Protein AF-A2QC57-F1 (afdb_monomer_lite)

Radius of gyration: 51.47 Å; chains: 1; bounding box: 115×108×156 Å

Sequence (1614 aa):
MAGPAPSGRTPSHAQSSLPSLPAHLQSDTHLTAHLASRFHVGLPTARLSSQALISLNTYTTSSRGPDGDKEGSAMGEAEDLAKRAFTRLGARGENQAIVFLHSSGESGSGKTTIRSHLLSSFLSFSSTPLSSKLSYAAFVFDTLTTTKSVTTPTASKAGLFLELQYDGSSSVNPTLIGGKIIDHRLERSRIASVPTGERSFHVLYYLLAGTSAAEKEHLGFDSSIHVSTSGGKLSGASIGHKRWRYLGHPTQLKVGINDADGFQHFKTALRKLEFPRSEIAEFCQILATILHLGQLDFVSGQATTTTAEESGGYSHEGGETVTVVKNKDVLSVIAAFLGLGVEELETSFGYRTKTIRRERVTVMLDPKGARQNADGLARTLYSLLVAYIFEGINQRICAAEDSVANTVSILDFPGFSQASATGSTLDQLLSNAATESLYNFCLQSFFERKAEMLDREEVTVPATSYFDNSDATRGLLKSGNGLLSILDDQTKRGRTDSQFLESVKKRFENKNPAITVGSTGQGTTLISQGARSAFTVKHFAGEVDYPVQGLLEENGDVVSGDLMNLMRSTSSDFVRDLFGQEALQTVTHPQERTAIMQAQVSSKPMRMPSMARRKAGPSRLAFDAPEGDDQDEYDSQAGSMSKSSARRKSTMLANGMQGAAGQFLSSLDIVSKCLNSANLNPYFVFCLKPNDRRIANQFDSKCVRAQVQTFGIAEISQRLRNADFSIFLPFAEFLGLAEIGNVVVGSDKEKSEVVLDEKRWPGNEARVGSTGVFLSERCWADLAKLGERVVPVFPAEGSDEGGDNLLHARAGGYADSKVRLLGPTDQSPGGFIYGEDGKQGYSSSREFDGRSDAGASAFNSGDMFRNLDTREQMLEKGNEKKMEEVDEAPVSGSRKRWMAIVYLLTFYIPDFLIKTFGRMPRKDVRVAWREKLAINLIIWFSCAFAIFFIVAFPGLICPTQHVYSTAELSSHNGKDGHNSFVAIRGIVFNLDKFMPSHYPDIVPEKSLKKYAGTDATGLFPVQVSALCPGKDGSIDPTVLLDYSSTNVSGSATTVSTSDTNWVYHDFRYFTNDSRPDWFQEQMIMLKANYFKGWIGYTPTYMKTLGDKSQYIGSINGRVYDLTTYVAGGRRVQAPVGKSVPANVDRDFMDDLVVELFQRLPGQDLTKYWEDLQISDVMRERMQLCLDNLFFVGHVDTRNSPRCQFARYFILAISIFICLIVVFKFLAALQFSRKNLPENLDKFIICQVPAYTEDEESLRRAIDSMARMRYDDKRKLLVVICDGMIIGQGNDRPTPRIVLDILGVPESVDPEPLSFESLGEGMKQHNMGKIYSGLYEVMGHIVPFLVVVKVGKPSEVARPGNRGKRDSQMVLMRFLNRVHYNLPMSPMELEIYHQIRNIIGVNPTFYEFILQVDADTVVAPDAATRMVSTLLADTRILGVCGETALSNAKTSMVTMIQVYEYYISHNLVKAFESLFGSITCLPGCFTMYRIRSADSGKPLFVSKEIVEAYSEIRVDTLHMKNLLHLGEDRYLTTLLIKHHPKYKTKYISAAKAFTIAPESFAVFLSQRRRWINSTVHNLIELIPLNQLCGFCCFSMRFIVFVDLISTIIQPVTVA

Organism: Aspergillus niger (strain ATCC MYA-4892 / CBS 513.88 / FGSC A1513) (NCBI:txid425011)

InterPro domains:
  IPR001199 Cytochrome b5-like heme/steroid binding domain [PF00173] (966-1029)
  IPR001199 Cytochrome b5-like heme/steroid binding domain [PS50255] (961-1020)
  IPR001199 Cytochrome b5-like heme/steroid binding domain [SM01117] (964-1036)
  IPR001199 Cytochrome b5-like heme/steroid binding domain [SM01117] (1097-1196)
  IPR001609 Myosin head, motor domain-like [PF00063] (81-775)
  IPR001609 Myosin head, motor domain-like [PS51456] (1-788)
  IPR001609 Myosin head, motor domain-like [SM00242] (4-789)
  IPR004835 Chitin synthase [PTHR22914] (943-1613)
  IPR027417 P-loop containing nucleoside triphosphate hydrolase [SSF52540] (26-790)
  IPR029044 Nucleotide-diphospho-sugar transferases [SSF53448] (1244-1609)
  IPR036037 Class XVII myosin, motor domain [cd14879] (26-783)
  IPR036400 Cytochrome b5-like heme/steroid binding domain superfamily [G3DSA:3.10.120.10] (959-1027)
  IPR036400 Cytochrome b5-like heme/steroid binding domain superfamily [SSF55856] (956-1034)
  IPR036961 Kinesin motor domain superfamily [G3DSA:3.40.850.10] (81-416)

Foldseek 3Di:
DDDDDDDDDPDLLNAQALLPDDPVLLDLLSVLVSCLVCLLQQQQKHALALFEIEGAQLLDDQCAGHPGHNPSGLLVVLLSNLQLQQQCCQQVVFFAEEEEAEAELAPDLCSLVSVLSNLLNNLVLQVDLLSQLVLLLSLLQQQLAWWFDLAHRTFGQWKWKKKFFWFRPGSFRTHGQFIATWTFDRPLLLQQFPFANIFRRLNLLLLLQAADPVLCVQLVVPDDQDDDDPDDDPPDPDDDDDDQNRGHDPCVSVPQDNSNVSNVSNLVSCVSLVNDLQVVSLLSNLSSLLSLLSRWFKDWDFDPDDDPPDPDDDDPPDTDTWIFTPCLVSLLSNCLSLLAASVLSRVLLQWFWDQDPNDTDIGGDDRVSSSVLSSLVSSLSSLLSSLVSSVSSRVRGGDDLVSGSYMYIYIDARHQYQDDRRPQLQSNLLSNLLSLLSLQLVCCVLQPPVPVVCVVLVNDFDHFDDDHSVLLNCQAQPDPQHLLNLLQVCLLVVHDLVVSLVVQCVRPPVNGPFKAWDDPDDDDDDDDPQLHGWIWGQGLLGIHTRRSVCNSVLQQQKRGLSVLLSSCLRPDPVSNVSSVDPQKAFDADPVGNSRTHIIHGQSATPDADSLLDPCPDPPDDDDDDDDDDDDDDDDDDDDDDDDCPVVVVVCVVVPDDGTRSRRSSVRSVSVSVSSPDPSYAHRYYYRAHQDSVSDRSHGDSVRRSSRCSSSVVSSSSNSLSRAQFRDWDFLVRLCVLQPDDPPDDDDSQVVNVVSCVVVVDDCRAWDRGNGTITHRSVRVCVSNVSVVSHDDPPDPDDDDDDDDDDDDDDDDDDPPSSRPPDPDDDDDPDPPDDDDDDDDDDDDDDDDDDPPPPPPPPDDDDDSCPPPDRSVRSNVSSCCVVVPDPPPDDDDPVNVVLLVLLCVQCVVPDPVCCVPVVVDVDPVSSSVVSSVVSLVVVLVVLQVVVCCLVPVLLCVLPPDALAAAQLRQLQQLPPPPHFFWAAALFFIWRQVQCLVVDPPPPDDSVNSSNRGSEHANLLAFAQLQLQFLFQVRGADLQKGFPDDPPDDPSHRHYPDNPPPNSVVNDQGQQDPRHDRCVVVVVVVVRCVRTTRHGYADELVNQVVCVVVVWLWEDAPQWIFGCRSVVVPSIGGHHHDPDDDDPDHDRRRADPLVSVLSNVDGSYHCHVVLVVDPDDPVSSVSNVSSRVRPTTRTGYDCCVPPSSVCSVVVVVVVVVVVVVVVVVLVVLLPDDDDDDADDADDAAEEEEEEAEADDLVLLLQAVLLQLLAPHDQLRYEYEYEYQEQDHHVVGPGGPVVSNCVSQVPDPVDDADWFWDAFLAPDPQRIWTWDKDWDWGDDPRGTHIYIYIHIYADPPDDPRHRHDDPLRSVLVVLVLLLCLLVVHDDGRVSVVVQCCVCPVSPDHPLRHFKYKFAYSNKRWDRSQVSVVVVVCVVDLLAFKEFEQEAAPCCPVAPLSVVVRVVSCCVASRQQSNLQVLLQRLFHDRRTMMGTQARPVPRHGQLSDPQLSVVLSDNDQPDLLSCLCNPLNSRSNSSLSSCQVSVSGGYHYDHVTYMYGHDDRDPVVVVVNVVSVLSSLLSSLVSVLPRPRRDDDPPDGVSVVSVVVNSCSSNVVSVVD

Secondary structure (DSSP, 8-state):
-----------GGG--BSTTS-GGG-SHHHHHHHHHHHHHTT--EEESSSSEEEEE--SS-TT--GGG-STTSHHHHHHHHHHHHHHHHHHH--EEEEEEE---SSS-SSHHHHHHHHHHHHHHHH--HHHHHHHHHHHHHHHHHEE--SS-S-EE-SEEEEEEEEE-S-SSS-EEEEEEEEEE---THHHH-PPTT--SBHHHHHHHHH--HHHHHHTT-SS------SS-------------GGG-SGGGGGSS--HHHHHHHHHHHHHHTT--HHHHHHHHHHHHHHHHHTT--EEEEE-----TT------SS---EEEEES-HHHHHHHHHHHT--HHHHHHHHHEEEEEETTEEEEEEPPHHHHHHHHHHHHHHHHHHHHHHHHHHHHHHHPPPGGG--EEEEEEEPPP--SS-SSS-HHHHHHHHHHHHHHHHHHHIIIIIHHHHHHHHTT-----------HHHHHHHH-TTTSHHHHHHHHHHTT--HHHHHHHHHHHHTTT-TTEEE--S----S---GGGGSEEEEEETTEEEEEE-TTHHHHHH-EEEHHHHHHHHH-S-HHHHHHHTSTTEEEEE-SS-TT-EEEEEE--S-SS--GGG--------------------------------TTTTTTGGGT-PPPPHHHHHHHHHHHHHHHHT-TTEEEEEEEEE-S-TT--TT---HHHHHHHHHHTTHHHHHHHHHH----EEEEHHHHHHHHT--TT--S-HHHHHHHHHHHHT--TTTEEE-SSEEEE-HHHHHHHTTHHHHS--------------------------TT-S----S---S---S-------------------SSSS--SS---TTTTSPPHHHHHHHHHHTTT-----PPPPHHHHHHHHHHHHHTTTS-HHHHHHTS---SHHHHHHHHHHHHHHHHHHHHHHHHHIIIIIHHHHHS----EE-HHHHHH-BS-TT--BEEEETTEEEEHHHHGGG-SSTTS-HHHHGGGTTEE-GGG----HHHH---SSS---TTEEE-------SS--EEPPTT-GGGGGG---TTSSS--TTHHHHHHHHHHHHHEEEEEEE-HHHHHHHHHTT--EEEETTEEEE-HHHHTT-EEE---TT-PPPTT-----S-HHHHHHHHHSTTSB-HHHHHT----HHHHHHHHHHIIIIIEEEEE--TTSHHHHHHHHHHHHHHHHHHHHHHHHHHHH-------PPPPP--EEEEEEEESS--HHHHHHHHHHHHTSSS-GGGEEEEEEE-SS-PPTT-SS-HHHHHHHHHT--TT--PPPEEEE-S-SGGGGEEEEEEEEEEEEETTEEEEEEEEEE---TT--SSTT---HHHHHHHHHHHHHHHHHT----HHHHHHHHIIIIIS---GGGEEEEEEE-TT-EEPTTHHHHHHHHHHH-TTEEEEEEEEEETTTTS-HHHHHHHHHHHIIIIIIIHHHHHTT--S---TTEEEEESB-TTT--BSTT-HHHHHHHT-----SHHHHHHHTS-HHHHHHHHHHHH-TTSEEEEEEEEEEEE----SHHHHHHHHHHHHHHHHHHHHHHTT-TT---BTTB-HHHHHHHHHHHHHHHHHHH-

pLDDT: mean 77.98, std 17.78, range [22.27, 94.62]

Structure (mmCIF, N/CA/C/O backbone):
data_AF-A2QC57-F1
#
_entry.id   AF-A2QC57-F1
#
loop_
_atom_site.group_PDB
_atom_site.id
_atom_site.type_symbol
_atom_site.label_atom_id
_atom_site.label_alt_id
_atom_site.label_comp_id
_atom_site.label_asym_id
_atom_site.label_entity_id
_atom_site.label_seq_id
_atom_site.pdbx_PDB_ins_code
_atom_site.Cartn_x
_atom_site.Cartn_y
_atom_site.Cartn_z
_atom_site.occupancy
_atom_site.B_iso_or_equiv
_atom_site.auth_seq_id
_atom_site.auth_comp_id
_atom_site.auth_asym_id
_atom_site.auth_atom_id
_atom_site.pdbx_PDB_model_num
ATOM 1 N N . MET A 1 1 ? -44.942 3.770 -73.900 1.00 37.25 1 MET A N 1
ATOM 2 C CA . MET A 1 1 ? -46.192 2.985 -73.973 1.00 37.25 1 MET A CA 1
ATOM 3 C C . MET A 1 1 ? -45.823 1.520 -73.914 1.00 37.25 1 MET A C 1
ATOM 5 O O . MET A 1 1 ? -45.104 1.083 -74.798 1.00 37.25 1 MET A O 1
ATOM 9 N N . ALA A 1 2 ? -46.255 0.766 -72.912 1.00 31.58 2 ALA A N 1
ATOM 10 C CA . ALA A 1 2 ? -46.176 -0.686 -73.000 1.00 31.58 2 ALA A CA 1
ATOM 11 C C . ALA A 1 2 ? -47.276 -1.275 -72.124 1.00 31.58 2 ALA A C 1
ATOM 13 O O . ALA A 1 2 ? -47.151 -1.326 -70.903 1.00 31.58 2 ALA A O 1
ATOM 14 N N . GLY A 1 3 ? -48.372 -1.683 -72.771 1.00 33.25 3 GLY A N 1
ATOM 15 C CA . GLY A 1 3 ? -49.241 -2.707 -72.203 1.00 33.25 3 GLY A CA 1
ATOM 16 C C . GLY A 1 3 ? -48.410 -3.948 -71.845 1.00 33.25 3 GLY A C 1
ATOM 17 O O . GLY A 1 3 ? -47.299 -4.107 -72.360 1.00 33.25 3 GLY A O 1
ATOM 18 N N . PRO A 1 4 ? -48.903 -4.799 -70.937 1.00 38.34 4 PRO A N 1
ATOM 19 C CA . PRO A 1 4 ? -48.103 -5.839 -70.308 1.00 38.34 4 PRO A CA 1
ATOM 20 C C . PRO A 1 4 ? -47.541 -6.786 -71.371 1.00 38.34 4 PRO A C 1
ATOM 22 O O . PRO A 1 4 ? -48.281 -7.523 -72.023 1.00 38.34 4 PRO A O 1
ATOM 25 N N . ALA A 1 5 ? -46.221 -6.735 -71.558 1.00 32.62 5 ALA A N 1
ATOM 26 C CA . ALA A 1 5 ? -45.505 -7.708 -72.361 1.00 32.62 5 ALA A CA 1
ATOM 27 C C . ALA A 1 5 ? -45.615 -9.082 -71.674 1.00 32.62 5 ALA A C 1
ATOM 29 O O . ALA A 1 5 ? -45.463 -9.168 -70.450 1.00 32.62 5 ALA A O 1
ATOM 30 N N . PRO A 1 6 ? -45.905 -10.150 -72.432 1.00 36.75 6 PRO A N 1
ATOM 31 C CA . PRO A 1 6 ? -46.105 -11.481 -71.883 1.00 36.75 6 PRO A CA 1
ATOM 32 C C . PRO A 1 6 ? -44.828 -11.984 -71.202 1.00 36.75 6 PRO A C 1
ATOM 34 O O . PRO A 1 6 ? -43.720 -11.845 -71.718 1.00 36.75 6 PRO A O 1
ATOM 37 N N . SER A 1 7 ? -45.011 -12.584 -70.030 1.00 35.84 7 SER A N 1
ATOM 38 C CA . SER A 1 7 ? -44.008 -13.278 -69.226 1.00 35.84 7 SER A CA 1
ATOM 39 C C . SER A 1 7 ? -43.154 -14.238 -70.066 1.00 35.84 7 SER A C 1
ATOM 41 O O . SER A 1 7 ? -43.602 -15.301 -70.487 1.00 35.84 7 SER A O 1
ATOM 43 N N . GLY A 1 8 ? -41.887 -13.889 -70.296 1.00 34.34 8 GLY A N 1
ATOM 44 C CA . GLY A 1 8 ? -40.965 -14.746 -71.036 1.00 34.34 8 GLY A CA 1
ATOM 45 C C . GLY A 1 8 ? -39.522 -14.252 -70.987 1.00 34.34 8 GLY A C 1
ATOM 46 O O . GLY A 1 8 ? -39.179 -13.278 -71.642 1.00 34.34 8 GLY A O 1
ATOM 47 N N . ARG A 1 9 ? -38.671 -14.996 -70.268 1.00 44.97 9 ARG A N 1
ATOM 48 C CA . ARG A 1 9 ? -37.194 -14.928 -70.269 1.00 44.97 9 ARG A CA 1
ATOM 49 C C . ARG A 1 9 ? -36.550 -13.676 -69.653 1.00 44.97 9 ARG A C 1
ATOM 51 O O . ARG A 1 9 ? -35.694 -13.052 -70.271 1.00 44.97 9 ARG A O 1
ATOM 58 N N . THR A 1 10 ? -36.819 -13.390 -68.381 1.00 55.88 10 THR A N 1
ATOM 59 C CA . THR A 1 10 ? -35.740 -12.827 -67.551 1.00 55.88 10 THR A CA 1
ATOM 60 C C . THR A 1 10 ? -34.620 -13.874 -67.460 1.00 55.88 10 THR A C 1
ATOM 62 O O . THR A 1 10 ? -34.917 -15.046 -67.197 1.00 55.88 10 THR A O 1
ATOM 65 N N . PRO A 1 11 ? -33.349 -13.521 -67.737 1.00 63.22 11 PRO A N 1
ATOM 66 C CA . PRO A 1 11 ? -32.251 -14.467 -67.611 1.00 63.22 11 PRO A CA 1
ATOM 67 C C . PRO A 1 11 ? -32.242 -15.045 -66.199 1.00 63.22 11 PRO A C 1
ATOM 69 O O . PRO A 1 11 ? -32.458 -14.307 -65.240 1.00 63.22 11 PRO A O 1
ATOM 72 N N . SER A 1 12 ? -31.978 -16.345 -66.053 1.00 62.84 12 SER A N 1
ATOM 73 C CA . SER A 1 12 ? -32.021 -17.000 -64.738 1.00 62.84 12 SER A CA 1
ATOM 74 C C . SER A 1 12 ? -31.167 -16.262 -63.707 1.00 62.84 12 SER A C 1
ATOM 76 O O . SER A 1 12 ? -31.627 -16.059 -62.593 1.00 62.84 12 SER A O 1
ATOM 78 N N . HIS A 1 13 ? -29.990 -15.765 -64.112 1.00 71.75 13 HIS A N 1
ATOM 79 C CA . HIS A 1 13 ? -29.058 -15.008 -63.275 1.00 71.75 13 HIS A CA 1
ATOM 80 C C . HIS A 1 13 ? -29.564 -13.618 -62.857 1.00 71.75 13 HIS A C 1
ATOM 82 O O . HIS A 1 13 ? -29.053 -13.075 -61.880 1.00 71.75 13 HIS A O 1
ATOM 88 N N . ALA A 1 14 ? -30.555 -13.036 -63.544 1.00 72.75 14 ALA A N 1
ATOM 89 C CA . ALA A 1 14 ? -31.058 -11.691 -63.253 1.00 72.75 14 ALA A CA 1
ATOM 90 C C . ALA A 1 14 ? -31.720 -11.606 -61.870 1.00 72.75 14 ALA A C 1
ATOM 92 O O . ALA A 1 14 ? -31.695 -10.554 -61.235 1.00 72.75 14 ALA A O 1
ATOM 93 N N . GLN A 1 15 ? -32.257 -12.721 -61.367 1.00 80.38 15 GLN A N 1
ATOM 94 C CA . GLN A 1 15 ? -32.919 -12.738 -60.072 1.00 80.38 15 GLN A CA 1
ATOM 95 C C . GLN A 1 15 ? -31.899 -12.751 -58.924 1.00 80.38 15 GLN A C 1
ATOM 97 O O . GLN A 1 15 ? -31.222 -13.753 -58.685 1.00 80.38 15 GLN A O 1
ATOM 102 N N . SER A 1 16 ? -31.775 -11.633 -58.203 1.00 82.56 16 SER A N 1
ATOM 103 C CA . SER A 1 16 ? -30.840 -11.513 -57.074 1.00 82.56 16 SER A CA 1
ATOM 104 C C . SER A 1 16 ? -31.344 -12.215 -55.813 1.00 82.56 16 SER A C 1
ATOM 106 O O . SER A 1 16 ? -30.526 -12.721 -55.048 1.00 82.56 16 SER A O 1
ATOM 108 N N . SER A 1 17 ? -32.665 -12.269 -55.611 1.00 86.56 17 SER A N 1
ATOM 109 C CA . SER A 1 17 ? -33.310 -12.878 -54.444 1.00 86.56 17 SER A CA 1
ATOM 110 C C . SER A 1 17 ? -33.421 -14.400 -54.588 1.00 86.56 17 SER A C 1
ATOM 112 O O . SER A 1 17 ? -34.159 -14.893 -55.444 1.00 86.56 17 SER A O 1
ATOM 114 N N . LEU A 1 18 ? -32.726 -15.162 -53.741 1.00 88.19 18 LEU A N 1
ATOM 115 C CA . LEU A 1 18 ? -32.773 -16.627 -53.767 1.00 88.19 18 LEU A CA 1
ATOM 116 C C . LEU A 1 18 ? -34.165 -17.198 -53.443 1.00 88.19 18 LEU A C 1
ATOM 118 O O . LEU A 1 18 ? -34.594 -18.082 -54.187 1.00 88.19 18 LEU A O 1
ATOM 122 N N . PRO A 1 19 ? -34.939 -16.700 -52.454 1.00 86.69 19 PRO A N 1
ATOM 123 C CA . PRO A 1 19 ? -36.280 -17.234 -52.178 1.00 86.69 19 PRO A CA 1
ATOM 124 C C . PRO A 1 19 ? -37.272 -17.066 -53.328 1.00 86.69 19 PRO A C 1
ATOM 126 O O . PRO A 1 19 ? -38.205 -17.856 -53.474 1.00 86.69 19 PRO A O 1
ATOM 129 N N . SER A 1 20 ? -37.062 -16.055 -54.174 1.00 84.94 20 SER A N 1
ATOM 130 C CA . SER A 1 20 ? -37.913 -15.808 -55.341 1.00 84.94 20 SER A CA 1
ATOM 131 C C . SER A 1 20 ? -37.683 -16.804 -56.487 1.00 84.94 20 SER A C 1
ATOM 133 O O . SER A 1 20 ? -38.473 -16.846 -57.433 1.00 84.94 20 SER A O 1
ATOM 135 N N . LEU A 1 21 ? -36.645 -17.647 -56.400 1.00 84.94 21 LEU A N 1
ATOM 136 C CA . LEU A 1 21 ? -36.471 -18.760 -57.325 1.00 84.94 21 LEU A CA 1
ATOM 137 C C . LEU A 1 21 ? -37.612 -19.786 -57.155 1.00 84.94 21 LEU A C 1
ATOM 139 O O . LEU A 1 21 ? -38.088 -20.032 -56.036 1.00 84.94 21 LEU A O 1
ATOM 143 N N . PRO A 1 22 ? -38.054 -20.426 -58.253 1.00 85.19 22 PRO A N 1
ATOM 144 C CA . PRO A 1 22 ? -38.991 -21.543 -58.207 1.00 85.19 22 PRO A CA 1
ATOM 145 C C . PRO A 1 22 ? -38.577 -22.622 -57.196 1.00 85.19 22 PRO A C 1
ATOM 147 O O . PRO A 1 22 ? -37.395 -22.924 -57.063 1.00 85.19 22 PRO A O 1
ATOM 150 N N . ALA A 1 23 ? -39.550 -23.256 -56.531 1.00 82.44 23 ALA A N 1
ATOM 151 C CA . ALA A 1 23 ? -39.302 -24.239 -55.465 1.00 82.44 23 ALA A CA 1
ATOM 152 C C . ALA A 1 23 ? -38.329 -25.367 -55.864 1.00 82.44 23 ALA A C 1
ATOM 154 O O . ALA A 1 23 ? -37.493 -25.774 -55.066 1.00 82.44 23 ALA A O 1
ATOM 155 N N . HIS A 1 24 ? -38.391 -25.837 -57.115 1.00 86.31 24 HIS A N 1
ATOM 156 C CA . HIS A 1 24 ? -37.515 -26.901 -57.620 1.00 86.31 24 HIS A CA 1
ATOM 157 C C . HIS A 1 24 ? -36.036 -26.483 -57.751 1.00 86.31 24 HIS A C 1
ATOM 159 O O . HIS A 1 24 ? -35.171 -27.347 -57.860 1.00 86.31 24 HIS A O 1
ATOM 165 N N . LEU A 1 25 ? -35.734 -25.177 -57.713 1.00 87.00 25 LEU A N 1
ATOM 166 C CA . LEU A 1 25 ? -34.376 -24.619 -57.754 1.00 87.00 25 LEU A CA 1
ATOM 167 C C . LEU A 1 25 ? -33.824 -24.270 -56.360 1.00 87.00 25 LEU A C 1
ATOM 169 O O . LEU A 1 25 ? -32.743 -23.698 -56.260 1.00 87.00 25 LEU A O 1
ATOM 173 N N . GLN A 1 26 ? -34.532 -24.636 -55.287 1.00 85.69 26 GLN A N 1
ATOM 174 C CA . GLN A 1 26 ? -34.145 -24.364 -53.895 1.00 85.69 26 GLN A CA 1
ATOM 175 C C . GLN A 1 26 ? -33.270 -25.463 -53.268 1.00 85.69 26 GLN A C 1
ATOM 177 O O . GLN A 1 26 ? -33.248 -25.609 -52.049 1.00 85.69 26 GLN A O 1
ATOM 182 N N . SER A 1 27 ? -32.582 -26.273 -54.078 1.00 89.88 27 SER A N 1
ATOM 183 C CA . SER A 1 27 ? -31.605 -27.249 -53.575 1.00 89.88 27 SER A CA 1
ATOM 184 C C . SER A 1 27 ? -30.185 -26.701 -53.672 1.00 89.88 27 SER A C 1
ATOM 186 O O . SER A 1 27 ? -29.902 -25.881 -54.548 1.00 89.88 27 SER A O 1
ATOM 188 N N . ASP A 1 28 ? -29.260 -27.197 -52.844 1.00 90.06 28 ASP A N 1
ATOM 189 C CA . ASP A 1 28 ? -27.864 -26.721 -52.811 1.00 90.06 28 ASP A CA 1
ATOM 190 C C . ASP A 1 28 ? -27.215 -26.680 -54.190 1.00 90.06 28 ASP A C 1
ATOM 192 O O . ASP A 1 28 ? -26.466 -25.764 -54.522 1.00 90.06 28 ASP A O 1
ATOM 196 N N . THR A 1 29 ? -27.510 -27.687 -55.015 1.00 92.12 29 THR A N 1
ATOM 197 C CA . THR A 1 29 ? -26.949 -27.810 -56.361 1.00 92.12 29 THR A CA 1
ATOM 198 C C . THR A 1 29 ? -27.464 -26.704 -57.277 1.00 92.12 29 THR A C 1
ATOM 200 O O . THR A 1 29 ? -26.661 -26.084 -57.974 1.00 92.12 29 THR A O 1
ATOM 203 N N . HIS A 1 30 ? -28.768 -26.420 -57.250 1.00 91.69 30 HIS A N 1
ATOM 204 C CA . HIS A 1 30 ? -29.375 -25.380 -58.079 1.00 91.69 30 HIS A CA 1
ATOM 205 C C . HIS A 1 30 ? -29.033 -23.975 -57.579 1.00 91.69 30 HIS A C 1
ATOM 207 O O . HIS A 1 30 ? -28.711 -23.115 -58.394 1.00 91.69 30 HIS A O 1
ATOM 213 N N . LEU A 1 31 ? -28.999 -23.754 -56.261 1.00 91.44 31 LEU A N 1
ATOM 214 C CA . LEU A 1 31 ? -28.549 -22.487 -55.683 1.00 91.44 31 LEU A CA 1
ATOM 215 C C . LEU A 1 31 ? -27.074 -22.228 -56.002 1.00 91.44 31 LEU A C 1
ATOM 217 O O . LEU A 1 31 ? -26.723 -21.126 -56.414 1.00 91.44 31 LEU A O 1
ATOM 221 N N . THR A 1 32 ? -26.219 -23.252 -55.915 1.00 92.38 32 THR A N 1
ATOM 222 C CA . THR A 1 32 ? -24.813 -23.142 -56.337 1.00 92.38 32 THR A CA 1
ATOM 223 C C . THR A 1 32 ? -24.704 -22.823 -57.826 1.00 92.38 32 THR A C 1
ATOM 225 O O . THR A 1 32 ? -23.906 -21.970 -58.201 1.00 92.38 32 THR A O 1
ATOM 228 N N . ALA A 1 33 ? -25.500 -23.473 -58.681 1.00 91.88 33 ALA A N 1
ATOM 229 C CA . ALA A 1 33 ? -25.510 -23.197 -60.117 1.00 91.88 33 ALA A CA 1
ATOM 230 C C . ALA A 1 33 ? -25.991 -21.767 -60.423 1.00 91.88 33 ALA A C 1
ATOM 232 O O . ALA A 1 33 ? -25.425 -21.096 -61.285 1.00 91.88 33 ALA A O 1
ATOM 233 N N . HIS A 1 34 ? -26.984 -21.269 -59.682 1.00 91.62 34 HIS A N 1
ATOM 234 C CA . HIS A 1 34 ? -27.457 -19.891 -59.795 1.00 91.62 34 HIS A CA 1
ATOM 235 C C . HIS A 1 34 ? -26.383 -18.888 -59.356 1.00 91.62 34 HIS A C 1
ATOM 237 O O . HIS A 1 34 ? -26.073 -17.961 -60.104 1.00 91.62 34 HIS A O 1
ATOM 243 N N . LEU A 1 35 ? -25.731 -19.124 -58.213 1.00 91.69 35 LEU A N 1
ATOM 244 C CA . LEU A 1 35 ? -24.590 -18.329 -57.745 1.00 91.69 35 LEU A CA 1
ATOM 245 C C . LEU A 1 35 ? -23.421 -18.349 -58.741 1.00 91.69 35 LEU A C 1
ATOM 247 O O . LEU A 1 35 ? -22.826 -17.305 -58.989 1.00 91.69 35 LEU A O 1
ATOM 251 N N . ALA A 1 36 ? -23.133 -19.499 -59.358 1.00 91.69 36 ALA A N 1
ATOM 252 C CA . ALA A 1 36 ? -22.128 -19.616 -60.413 1.00 91.69 36 ALA A CA 1
ATOM 253 C C . ALA A 1 36 ? -22.498 -18.754 -61.627 1.00 91.69 36 ALA A C 1
ATOM 255 O O . ALA A 1 36 ? -21.669 -17.997 -62.130 1.00 91.69 36 ALA A O 1
ATOM 256 N N . SER A 1 37 ? -23.759 -18.826 -62.070 1.00 90.44 37 SER A N 1
ATOM 257 C CA . SER A 1 37 ? -24.245 -18.037 -63.205 1.00 90.44 37 SER A CA 1
ATOM 258 C C . SER A 1 37 ? -24.145 -16.533 -62.944 1.00 90.44 37 SER A C 1
ATOM 260 O O . SER A 1 37 ? -23.699 -15.798 -63.818 1.00 90.44 37 SER A O 1
ATOM 262 N N . ARG A 1 38 ? -24.462 -16.079 -61.723 1.00 90.75 38 ARG A N 1
ATOM 263 C CA . ARG A 1 38 ? -24.308 -14.677 -61.314 1.00 90.75 38 ARG A CA 1
ATOM 264 C C . ARG A 1 38 ? -22.836 -14.269 -61.246 1.00 90.75 38 ARG A C 1
ATOM 266 O O . ARG A 1 38 ? -22.460 -13.259 -61.836 1.00 90.75 38 ARG A O 1
ATOM 273 N N . PHE A 1 39 ? -21.986 -15.092 -60.631 1.00 89.25 39 PHE A N 1
ATOM 274 C CA . PHE A 1 39 ? -20.549 -14.833 -60.520 1.00 89.25 39 PHE A CA 1
ATOM 275 C C . PHE A 1 39 ? -19.882 -14.647 -61.891 1.00 89.25 39 PHE A C 1
ATOM 277 O O . PHE A 1 39 ? -19.098 -13.717 -62.070 1.00 89.25 39 PHE A O 1
ATOM 284 N N . HIS A 1 40 ? -20.228 -15.477 -62.880 1.00 88.12 40 HIS A N 1
ATOM 285 C CA . HIS A 1 40 ? -19.667 -15.381 -64.232 1.00 88.12 40 HIS A CA 1
ATOM 286 C C . HIS A 1 40 ? -20.130 -14.151 -65.029 1.00 88.12 40 HIS A C 1
ATOM 288 O O . HIS A 1 40 ? -19.425 -13.742 -65.946 1.00 88.12 40 HIS A O 1
ATOM 294 N N . VAL A 1 41 ? -21.262 -13.539 -64.668 1.00 85.62 41 VAL A N 1
ATOM 295 C CA . VAL A 1 41 ? -21.771 -12.293 -65.281 1.00 85.62 41 VAL A CA 1
ATOM 296 C C . VAL A 1 41 ? -21.241 -11.047 -64.542 1.00 85.62 41 VAL A C 1
ATOM 298 O O . VAL A 1 41 ? -21.631 -9.924 -64.834 1.00 85.62 41 VAL A O 1
ATOM 301 N N . GLY A 1 42 ? -20.332 -11.214 -63.575 1.00 84.19 42 GLY A N 1
ATOM 302 C CA . GLY A 1 42 ? -19.807 -10.098 -62.781 1.00 84.19 42 GLY A CA 1
ATOM 303 C C . GLY A 1 42 ? -20.748 -9.646 -61.661 1.00 84.19 42 GLY A C 1
ATOM 304 O O . GLY A 1 42 ? -20.578 -8.555 -61.125 1.00 84.19 42 GLY A O 1
ATOM 305 N N . LEU A 1 43 ? -21.713 -10.490 -61.277 1.00 86.50 43 LEU A N 1
ATOM 306 C CA . LEU A 1 43 ? -22.609 -10.296 -60.135 1.00 86.50 43 LEU A CA 1
ATOM 307 C C . LEU A 1 43 ? -22.192 -11.233 -58.985 1.00 86.50 43 LEU A C 1
ATOM 309 O O . LEU A 1 43 ? -22.761 -12.315 -58.831 1.00 86.50 43 LEU A O 1
ATOM 313 N N . PRO A 1 44 ? -21.198 -10.870 -58.155 1.00 87.69 44 PRO A N 1
ATOM 314 C CA . PRO A 1 44 ? -20.690 -11.748 -57.099 1.00 87.69 44 PRO A CA 1
ATOM 315 C C . PRO A 1 44 ? -21.609 -11.867 -55.874 1.00 87.69 44 PRO A C 1
ATOM 317 O O . PRO A 1 44 ? -21.239 -12.502 -54.889 1.00 87.69 44 PRO A O 1
ATOM 320 N N . THR A 1 45 ? -22.788 -11.255 -55.892 1.00 89.44 45 THR A N 1
ATOM 321 C CA . THR A 1 45 ? -23.692 -11.166 -54.742 1.00 89.44 45 THR A CA 1
ATOM 322 C C . THR A 1 45 ? -25.069 -11.752 -55.038 1.00 89.44 45 THR A C 1
ATOM 324 O O . THR A 1 45 ? -25.543 -11.744 -56.178 1.00 89.44 45 THR A O 1
ATOM 327 N N . ALA A 1 46 ? -25.744 -12.241 -54.001 1.00 90.50 46 ALA A N 1
ATOM 328 C CA . ALA A 1 46 ? -27.147 -12.652 -54.042 1.00 90.50 46 ALA A CA 1
ATOM 329 C C . ALA A 1 46 ? -27.833 -12.306 -52.715 1.00 90.50 46 ALA A C 1
ATOM 331 O O . ALA A 1 46 ? -27.202 -12.334 -51.662 1.00 90.50 46 ALA A O 1
ATOM 332 N N . ARG A 1 47 ? -29.124 -11.980 -52.746 1.00 89.00 47 ARG A N 1
ATOM 333 C CA . ARG A 1 47 ? -29.916 -11.632 -51.561 1.00 89.00 47 ARG A CA 1
ATOM 334 C C . ARG A 1 47 ? -30.688 -12.863 -51.091 1.00 89.00 47 ARG A C 1
ATOM 336 O O . ARG A 1 47 ? -31.311 -13.544 -51.899 1.00 89.00 47 ARG A O 1
ATOM 343 N N . LEU A 1 48 ? -30.651 -13.155 -49.796 1.00 88.06 48 LEU A N 1
ATOM 344 C CA . LEU A 1 48 ? -31.562 -14.119 -49.169 1.00 88.06 48 LEU A CA 1
ATOM 345 C C . LEU A 1 48 ? -32.836 -13.406 -48.722 1.00 88.06 48 LEU A C 1
ATOM 347 O O . LEU A 1 48 ? -33.924 -13.867 -49.013 1.00 88.06 48 LEU A O 1
ATOM 351 N N . SER A 1 49 ? -32.706 -12.246 -48.088 1.00 84.69 49 SER A N 1
ATOM 352 C CA . SER A 1 49 ? -33.817 -11.351 -47.748 1.00 84.69 49 SER A CA 1
ATOM 353 C C . SER A 1 49 ? -33.318 -9.908 -47.760 1.00 84.69 49 SER A C 1
ATOM 355 O O . SER A 1 49 ? -32.169 -9.636 -48.126 1.00 84.69 49 SER A O 1
ATOM 357 N N . SER A 1 50 ? -34.141 -8.963 -47.311 1.00 79.69 50 SER A N 1
ATOM 358 C CA . SER A 1 50 ? -33.648 -7.624 -46.972 1.00 79.69 50 SER A CA 1
ATOM 359 C C . SER A 1 50 ? -32.603 -7.641 -45.844 1.00 79.69 50 SER A C 1
ATOM 361 O O . SER A 1 50 ? -31.802 -6.716 -45.741 1.00 79.69 50 SER A O 1
ATOM 363 N N . GLN A 1 51 ? -32.577 -8.696 -45.025 1.00 84.81 51 GLN A N 1
ATOM 364 C CA . GLN A 1 51 ? -31.695 -8.815 -43.866 1.00 84.81 51 GLN A CA 1
ATOM 365 C C . GLN A 1 51 ? -30.430 -9.636 -44.151 1.00 84.81 51 GLN A C 1
ATOM 367 O O . GLN A 1 51 ? -29.445 -9.491 -43.434 1.00 84.81 51 GLN A O 1
ATOM 372 N N . ALA A 1 52 ? -30.414 -10.481 -45.190 1.00 89.81 52 ALA A N 1
ATOM 373 C CA . ALA A 1 52 ? -29.276 -11.356 -45.484 1.00 89.81 52 ALA A CA 1
ATOM 374 C C . ALA A 1 52 ? -28.722 -11.227 -46.909 1.00 89.81 52 ALA A C 1
ATOM 376 O O . ALA A 1 52 ? -29.445 -11.372 -47.898 1.00 89.81 52 ALA A O 1
ATOM 377 N N . LEU A 1 53 ? -27.403 -11.036 -46.996 1.00 91.19 53 LEU A N 1
ATOM 378 C CA . LEU A 1 53 ? -26.627 -10.919 -48.230 1.00 91.19 53 LEU A CA 1
ATOM 379 C C . LEU A 1 53 ? -25.607 -12.058 -48.326 1.00 91.19 53 LEU A C 1
ATOM 381 O O . LEU A 1 53 ? -24.879 -12.332 -47.377 1.00 91.19 53 LEU A O 1
ATOM 385 N N . ILE A 1 54 ? -25.505 -12.682 -49.494 1.00 92.25 54 ILE A N 1
ATOM 386 C CA . ILE A 1 54 ? -24.424 -13.599 -49.857 1.00 92.25 54 ILE A CA 1
ATOM 387 C C . ILE A 1 54 ? -23.450 -12.835 -50.746 1.00 92.25 54 ILE A C 1
ATOM 389 O O . ILE A 1 54 ? -23.867 -12.189 -51.707 1.00 92.25 54 ILE A O 1
ATOM 393 N N . SER A 1 55 ? -22.157 -12.927 -50.447 1.00 90.19 55 SER A N 1
ATOM 394 C CA . SER A 1 55 ? -21.096 -12.297 -51.230 1.00 90.19 55 SER A CA 1
ATOM 395 C C . SER A 1 55 ? -19.965 -13.281 -51.512 1.00 90.19 55 SER A C 1
ATOM 397 O O . SER A 1 55 ? -19.383 -13.865 -50.597 1.00 90.19 55 SER A O 1
ATOM 399 N N . LEU A 1 56 ? -19.658 -13.473 -52.792 1.00 89.06 56 LEU A N 1
ATOM 400 C CA . LEU A 1 56 ? -18.547 -14.279 -53.286 1.00 89.06 56 LEU A CA 1
ATOM 401 C C . LEU A 1 56 ? -17.347 -13.369 -53.540 1.00 89.06 56 LEU A C 1
ATOM 403 O O . LEU A 1 56 ? -17.442 -12.379 -54.261 1.00 89.06 56 LEU A O 1
ATOM 407 N N . ASN A 1 57 ? -16.185 -13.709 -52.991 1.00 85.50 57 ASN A N 1
ATOM 408 C CA . ASN A 1 57 ? -14.986 -12.918 -53.263 1.00 85.50 57 ASN A CA 1
ATOM 409 C C . ASN A 1 57 ? -14.507 -13.126 -54.705 1.00 85.50 57 ASN A C 1
ATOM 411 O O . ASN A 1 57 ? -14.065 -14.217 -55.038 1.00 85.50 57 ASN A O 1
ATOM 415 N N . THR A 1 58 ? -14.509 -12.095 -55.547 1.00 83.50 58 THR A N 1
ATOM 416 C CA . THR A 1 58 ? -14.011 -12.190 -56.932 1.00 83.50 58 THR A CA 1
ATOM 417 C C . THR A 1 58 ? -12.488 -12.310 -57.033 1.00 83.50 58 THR A C 1
ATOM 419 O O . THR A 1 58 ? -11.979 -12.611 -58.111 1.00 83.50 58 THR A O 1
ATOM 422 N N . TYR A 1 59 ? -11.753 -12.066 -55.937 1.00 79.25 59 TYR A N 1
ATOM 423 C CA . TYR A 1 59 ? -10.292 -11.879 -55.911 1.00 79.25 59 TYR A CA 1
ATOM 424 C C . TYR A 1 59 ? -9.798 -10.744 -56.827 1.00 79.25 59 TYR A C 1
ATOM 426 O O . TYR A 1 59 ? -8.611 -10.650 -57.136 1.00 79.25 59 TYR A O 1
ATOM 434 N N . THR A 1 60 ? -10.714 -9.865 -57.232 1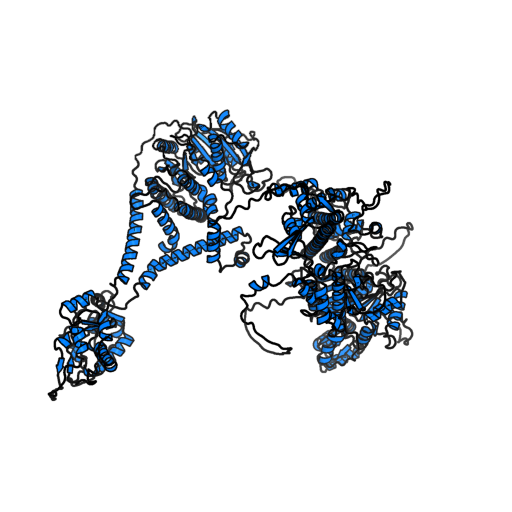.00 80.00 60 THR A N 1
ATOM 435 C CA . THR A 1 60 ? -10.480 -8.624 -57.974 1.00 80.00 60 THR A CA 1
ATOM 436 C C . THR A 1 60 ? -11.063 -7.453 -57.178 1.00 80.00 60 THR A C 1
ATOM 438 O O . THR A 1 60 ? -11.443 -7.602 -56.014 1.00 80.00 60 THR A O 1
ATOM 441 N N . THR A 1 61 ? -11.125 -6.263 -57.771 1.00 77.81 61 THR A N 1
ATOM 442 C CA . THR A 1 61 ? -11.720 -5.095 -57.119 1.00 77.81 61 THR A CA 1
ATOM 443 C C . THR A 1 61 ? -13.219 -5.303 -56.887 1.00 77.81 61 THR A C 1
ATOM 445 O O . THR A 1 61 ? -13.981 -5.493 -57.829 1.00 77.81 61 THR A O 1
ATOM 448 N N . SER A 1 62 ? -13.660 -5.200 -55.634 1.00 78.50 62 SER A N 1
ATOM 449 C CA . SER A 1 62 ? -15.063 -5.378 -55.224 1.00 78.50 62 SER A CA 1
ATOM 450 C C . SER A 1 62 ? -15.991 -4.209 -55.583 1.00 78.50 62 SER A C 1
ATOM 452 O O . SER A 1 62 ? -17.191 -4.288 -55.320 1.00 78.50 62 SER A O 1
ATOM 454 N N . SER A 1 63 ? -15.453 -3.136 -56.173 1.00 77.44 63 SER A N 1
ATOM 455 C CA . SER A 1 63 ? -16.197 -1.939 -56.582 1.00 77.44 63 SER A CA 1
ATOM 456 C C . SER A 1 63 ? -16.802 -2.011 -57.984 1.00 77.44 63 SER A C 1
ATOM 458 O O . SER A 1 63 ? -17.588 -1.134 -58.325 1.00 77.44 63 SER A O 1
ATOM 460 N N . ARG A 1 64 ? -16.441 -3.019 -58.790 1.00 75.62 64 ARG A N 1
ATOM 461 C CA . ARG A 1 64 ? -16.931 -3.182 -60.166 1.00 75.62 64 ARG A CA 1
ATOM 462 C C . ARG A 1 64 ? -17.935 -4.327 -60.245 1.00 75.62 64 ARG A C 1
ATOM 464 O O . ARG A 1 64 ? -17.621 -5.444 -59.835 1.00 75.62 64 ARG A O 1
ATOM 471 N N . GLY A 1 65 ? -19.129 -4.024 -60.733 1.00 71.38 65 GLY A N 1
ATOM 472 C CA . GLY A 1 65 ? -20.179 -4.966 -61.101 1.00 71.38 65 GLY A CA 1
ATOM 473 C C . GLY A 1 65 ? -20.125 -5.285 -62.599 1.00 71.38 65 GLY A C 1
ATOM 474 O O . GLY A 1 65 ? -19.060 -5.141 -63.217 1.00 71.38 65 GLY A O 1
ATOM 475 N N . PRO A 1 66 ? -21.253 -5.706 -63.197 1.00 68.88 66 PRO A N 1
ATOM 476 C CA . PRO A 1 66 ? -21.387 -5.823 -64.647 1.00 68.88 66 PRO A CA 1
ATOM 477 C C . PRO A 1 66 ? -21.052 -4.486 -65.314 1.00 68.88 66 PRO A C 1
ATOM 479 O O . PRO A 1 66 ? -21.330 -3.429 -64.756 1.00 68.88 66 PRO A O 1
ATOM 482 N N . ASP A 1 67 ? -20.390 -4.533 -66.469 1.00 71.25 67 ASP A N 1
ATOM 483 C CA . ASP A 1 67 ? -20.015 -3.361 -67.283 1.00 71.25 67 ASP A CA 1
ATOM 484 C C . ASP A 1 67 ? -19.103 -2.315 -66.602 1.00 71.25 67 ASP A C 1
ATOM 486 O O . ASP A 1 67 ? -18.732 -1.311 -67.204 1.00 71.25 67 ASP A O 1
ATOM 490 N N . GLY A 1 68 ? -18.630 -2.595 -65.382 1.00 71.12 68 GLY A N 1
ATOM 491 C CA . GLY A 1 68 ? -17.782 -1.693 -64.598 1.00 71.12 68 GLY A CA 1
ATOM 492 C C . GLY A 1 68 ? -18.556 -0.751 -63.677 1.00 71.12 68 GLY A C 1
ATOM 493 O O . GLY A 1 68 ? -17.918 -0.044 -62.892 1.00 71.12 68 GLY A O 1
ATOM 494 N N . ASP A 1 69 ? -19.888 -0.798 -63.714 1.00 76.25 69 ASP A N 1
ATOM 495 C CA . ASP A 1 69 ? -20.746 0.010 -62.860 1.00 76.25 69 ASP A CA 1
ATOM 496 C C . ASP A 1 69 ? -20.733 -0.472 -61.411 1.00 76.25 69 ASP A C 1
ATOM 498 O O . ASP A 1 69 ? -20.354 -1.594 -61.071 1.00 76.25 69 ASP A O 1
ATOM 502 N N . LYS A 1 70 ? -21.137 0.420 -60.513 1.00 78.00 70 LYS A N 1
ATOM 503 C CA . LYS A 1 70 ? -21.210 0.133 -59.081 1.00 78.00 70 LYS A CA 1
ATOM 504 C C . LYS A 1 70 ? -22.408 -0.750 -58.728 1.00 78.00 70 LYS A C 1
ATOM 506 O O . LYS A 1 70 ? -22.345 -1.489 -57.740 1.00 78.00 70 LYS A O 1
ATOM 511 N N . GLU A 1 71 ? -23.484 -0.686 -59.507 1.00 74.94 71 GLU A N 1
ATOM 512 C CA . GLU A 1 71 ? -24.664 -1.527 -59.314 1.00 74.94 71 GLU A CA 1
ATOM 513 C C . GLU A 1 71 ? -24.324 -3.005 -59.545 1.00 74.94 71 GLU A C 1
ATOM 515 O O . GLU A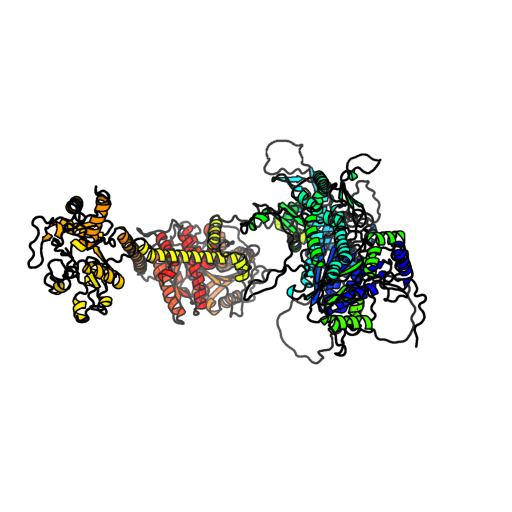 1 71 ? -23.554 -3.366 -60.429 1.00 74.94 71 GLU A O 1
ATOM 520 N N . GLY A 1 72 ? -24.826 -3.885 -58.676 1.00 74.62 72 GLY A N 1
ATOM 521 C CA . GLY A 1 72 ? -24.500 -5.315 -58.709 1.00 74.62 72 GLY A CA 1
ATOM 522 C C . GLY A 1 72 ? -23.094 -5.687 -58.212 1.00 74.62 72 GLY A C 1
ATOM 523 O O . GLY A 1 72 ? -22.816 -6.872 -58.017 1.00 74.62 72 GLY A O 1
ATOM 524 N N . SER A 1 73 ? -22.219 -4.709 -57.948 1.00 84.50 73 SER A N 1
ATOM 525 C CA . SER A 1 73 ? -20.927 -4.948 -57.295 1.00 84.50 73 SER A CA 1
ATOM 526 C C . SER A 1 73 ? -21.099 -5.297 -55.811 1.00 84.50 73 SER A C 1
ATOM 528 O O . SER A 1 73 ? -22.089 -4.935 -55.169 1.00 84.50 73 SER A O 1
ATOM 530 N N . ALA A 1 74 ? -20.099 -5.954 -55.215 1.00 83.31 74 ALA A N 1
ATOM 531 C CA . ALA A 1 74 ? -20.114 -6.227 -53.777 1.00 83.31 74 ALA A CA 1
ATOM 532 C C . ALA A 1 74 ? -20.094 -4.936 -52.931 1.00 83.31 74 ALA A C 1
ATOM 534 O O . ALA A 1 74 ? -20.668 -4.914 -51.845 1.00 83.31 74 ALA A O 1
ATOM 535 N N . MET A 1 75 ? -19.470 -3.861 -53.430 1.00 86.06 75 MET A N 1
ATOM 536 C CA . MET A 1 75 ? -19.492 -2.535 -52.803 1.00 86.06 75 MET A CA 1
ATOM 537 C C . MET A 1 75 ? -20.880 -1.889 -52.877 1.00 86.06 75 MET A C 1
ATOM 539 O O . MET A 1 75 ? -21.361 -1.375 -51.872 1.00 86.06 75 MET A O 1
ATOM 543 N N . GLY A 1 76 ? -21.535 -1.945 -54.040 1.00 86.31 76 GLY A N 1
ATOM 544 C CA . GLY A 1 76 ? -22.882 -1.405 -54.234 1.00 86.31 76 GLY A CA 1
ATOM 545 C C . GLY A 1 76 ? -23.915 -2.091 -53.340 1.00 86.31 76 GLY A C 1
ATOM 546 O O . GLY A 1 76 ? -24.722 -1.424 -52.702 1.00 86.31 76 GLY A O 1
ATOM 547 N N . GLU A 1 77 ? -23.836 -3.416 -53.206 1.00 87.75 77 GLU A N 1
ATOM 548 C CA . GLU A 1 77 ? -24.721 -4.171 -52.308 1.00 87.75 77 GLU A CA 1
ATOM 549 C C . GLU A 1 77 ? -24.419 -3.937 -50.821 1.00 87.75 77 GLU A C 1
ATOM 551 O O . GLU A 1 77 ? -25.342 -3.902 -50.008 1.00 87.75 77 GLU A O 1
ATOM 556 N N . ALA A 1 78 ? -23.148 -3.754 -50.445 1.00 87.06 78 ALA A N 1
ATOM 557 C CA . ALA A 1 78 ? -22.779 -3.390 -49.075 1.00 87.06 78 ALA A CA 1
ATOM 558 C C . ALA A 1 78 ? -23.287 -1.987 -48.704 1.00 87.06 78 ALA A C 1
ATOM 560 O O . ALA A 1 78 ? -23.769 -1.781 -47.591 1.00 87.06 78 ALA A O 1
ATOM 561 N N . GLU A 1 79 ? -23.226 -1.043 -49.646 1.00 89.00 79 GLU A N 1
ATOM 562 C CA . GLU A 1 79 ? -23.807 0.290 -49.496 1.00 89.00 79 GLU A CA 1
ATOM 563 C C . GLU A 1 79 ? -25.325 0.251 -49.377 1.00 89.00 79 GLU A C 1
ATOM 565 O O . GLU A 1 79 ? -25.879 0.930 -48.519 1.00 89.00 79 GLU A O 1
ATOM 570 N N . ASP A 1 80 ? -26.003 -0.547 -50.199 1.00 87.75 80 ASP A N 1
ATOM 571 C CA . ASP A 1 80 ? -27.453 -0.713 -50.117 1.00 87.75 80 ASP A CA 1
ATOM 572 C C . ASP A 1 80 ? -27.884 -1.354 -48.785 1.00 87.75 80 ASP A C 1
ATOM 574 O O . ASP A 1 80 ? -28.858 -0.921 -48.169 1.00 87.75 80 ASP A O 1
ATOM 578 N N . LEU A 1 81 ? -27.125 -2.336 -48.283 1.00 89.50 81 LEU A N 1
ATOM 579 C CA . LEU A 1 81 ? -27.331 -2.902 -46.946 1.00 89.50 81 LEU A CA 1
ATOM 580 C C . LEU A 1 81 ? -27.142 -1.841 -45.849 1.00 89.50 81 LEU A C 1
ATOM 582 O O . LEU A 1 81 ? -27.947 -1.761 -44.922 1.00 89.50 81 LEU A O 1
ATOM 586 N N . ALA A 1 82 ? -26.111 -0.999 -45.969 1.00 90.06 82 ALA A N 1
ATOM 587 C CA . ALA A 1 82 ? -25.876 0.098 -45.036 1.00 90.06 82 ALA A CA 1
ATOM 588 C C . ALA A 1 82 ? -26.997 1.149 -45.092 1.00 90.06 82 ALA A C 1
ATOM 590 O O . ALA A 1 82 ? -27.439 1.611 -44.042 1.00 90.06 82 ALA A O 1
ATOM 591 N N . LYS A 1 83 ? -27.502 1.495 -46.287 1.00 87.75 83 LYS A N 1
ATOM 592 C CA . LYS A 1 83 ? -28.644 2.409 -46.464 1.00 87.75 83 LYS A CA 1
ATOM 593 C C . LYS A 1 83 ? -29.897 1.869 -45.784 1.00 87.75 83 LYS A C 1
ATOM 595 O O . LYS A 1 83 ? -30.536 2.606 -45.037 1.00 87.75 83 LYS A O 1
ATOM 600 N N . ARG A 1 84 ? -30.223 0.588 -45.986 1.00 86.06 84 ARG A N 1
ATOM 601 C CA . ARG A 1 84 ? -31.366 -0.080 -45.335 1.00 86.06 84 ARG A CA 1
ATOM 602 C C . ARG A 1 84 ? -31.256 -0.035 -43.813 1.00 86.06 84 ARG A C 1
ATOM 604 O O . ARG A 1 84 ? -32.155 0.471 -43.144 1.00 86.06 84 ARG A O 1
ATOM 611 N N . ALA A 1 85 ? -30.106 -0.443 -43.279 1.00 88.62 85 ALA A N 1
ATOM 612 C CA . ALA A 1 85 ? -29.833 -0.396 -41.847 1.00 88.62 85 ALA A CA 1
ATOM 613 C C . ALA A 1 85 ? -29.912 1.028 -41.274 1.00 88.62 85 ALA A C 1
ATOM 615 O O . ALA A 1 85 ? -30.542 1.233 -40.241 1.00 88.62 85 ALA A O 1
ATOM 616 N N . PHE A 1 86 ? -29.328 2.022 -41.948 1.00 87.25 86 PHE A N 1
ATOM 617 C CA . PHE A 1 86 ? -29.366 3.421 -41.513 1.00 87.25 86 PHE A CA 1
ATOM 618 C C . PHE A 1 86 ? -30.788 3.998 -41.537 1.00 87.25 86 PHE A C 1
ATOM 620 O O . PHE A 1 86 ? -31.204 4.689 -40.611 1.00 87.25 86 PHE A O 1
ATOM 627 N N . THR A 1 87 ? -31.566 3.650 -42.560 1.00 83.19 87 THR A N 1
ATOM 628 C CA . THR A 1 87 ? -32.962 4.076 -42.684 1.00 83.19 87 THR A CA 1
ATOM 629 C C . THR A 1 87 ? -33.825 3.474 -41.577 1.00 83.19 87 THR A C 1
ATOM 631 O O . THR A 1 87 ? -34.629 4.169 -40.958 1.00 83.19 87 THR A O 1
ATOM 634 N N . ARG A 1 88 ? -33.626 2.185 -41.278 1.00 84.00 88 ARG A N 1
ATOM 635 C CA . ARG A 1 88 ? -34.335 1.483 -40.204 1.00 84.00 88 ARG A CA 1
ATOM 636 C C . ARG A 1 88 ? -33.948 1.993 -38.812 1.00 84.00 88 ARG A C 1
ATOM 638 O O . ARG A 1 88 ? -34.816 2.085 -37.947 1.00 84.00 88 ARG A O 1
ATOM 645 N N . LEU A 1 89 ? -32.682 2.376 -38.626 1.00 86.44 89 LEU A N 1
ATOM 646 C CA . LEU A 1 89 ? -32.178 3.034 -37.417 1.00 86.44 89 LEU A CA 1
ATOM 647 C C . LEU A 1 89 ? -32.927 4.348 -37.148 1.00 86.44 89 LEU A C 1
ATOM 649 O O . LEU A 1 89 ? -33.413 4.539 -36.040 1.00 86.44 89 LEU A O 1
ATOM 653 N N . GLY A 1 90 ? -33.048 5.221 -38.156 1.00 81.75 90 GLY A N 1
ATOM 654 C CA . GLY A 1 90 ? -33.759 6.496 -38.023 1.00 81.75 90 GLY A CA 1
ATOM 655 C C . GLY A 1 90 ? -35.265 6.310 -37.838 1.00 81.75 90 GLY A C 1
ATOM 656 O O . GLY A 1 90 ? -35.828 6.737 -36.832 1.00 81.75 90 GLY A O 1
ATOM 657 N N . ALA A 1 91 ? -35.917 5.629 -38.785 1.00 80.94 91 ALA A N 1
ATOM 658 C CA . ALA A 1 91 ? -37.376 5.613 -38.865 1.00 80.94 91 ALA A CA 1
ATOM 659 C C . ALA A 1 91 ? -38.058 4.822 -37.736 1.00 80.94 91 ALA A C 1
ATOM 661 O O . ALA A 1 91 ? -39.166 5.178 -37.346 1.00 80.94 91 ALA A O 1
ATOM 662 N N . ARG A 1 92 ? -37.427 3.755 -37.217 1.00 82.06 92 ARG A N 1
ATOM 663 C CA . ARG A 1 92 ? -38.001 2.931 -36.132 1.00 82.06 92 ARG A CA 1
ATOM 664 C C . ARG A 1 92 ? -37.277 3.065 -34.794 1.00 82.06 92 ARG A C 1
ATOM 666 O O . ARG A 1 92 ? -37.764 2.529 -33.805 1.00 82.06 92 ARG A O 1
ATOM 673 N N . GLY A 1 93 ? -36.118 3.729 -34.737 1.00 82.38 93 GLY A N 1
ATOM 674 C CA . GLY A 1 93 ? -35.329 3.795 -33.503 1.00 82.38 93 GLY A CA 1
ATOM 675 C C . GLY A 1 93 ? -34.899 2.410 -32.994 1.00 82.38 93 GLY A C 1
ATOM 676 O O . GLY A 1 93 ? -34.767 2.202 -31.784 1.00 82.38 93 GLY A O 1
ATOM 677 N N . GLU A 1 94 ? -34.696 1.447 -33.900 1.00 86.25 94 GLU A N 1
ATOM 678 C CA . GLU A 1 94 ? -34.188 0.108 -33.579 1.00 86.25 94 GLU A CA 1
ATOM 679 C C . GLU A 1 94 ? -32.660 0.092 -33.679 1.00 86.25 94 GLU A C 1
ATOM 681 O O . GLU A 1 94 ? -32.083 0.672 -34.600 1.00 86.25 94 GLU A O 1
ATOM 686 N N . ASN A 1 95 ? -31.973 -0.616 -32.785 1.00 90.44 95 ASN A N 1
ATOM 687 C CA . ASN A 1 95 ? -30.533 -0.843 -32.936 1.00 90.44 95 ASN A CA 1
ATOM 688 C C . ASN A 1 95 ? -30.286 -1.816 -34.084 1.00 90.44 95 ASN A C 1
ATOM 690 O O . ASN A 1 95 ? -31.067 -2.737 -34.294 1.00 90.44 95 ASN A O 1
ATOM 694 N N . GLN A 1 96 ? -29.196 -1.645 -34.819 1.00 92.00 96 GLN A N 1
ATOM 695 C CA . GLN A 1 96 ? -28.871 -2.516 -35.944 1.00 92.00 96 GLN A CA 1
ATOM 696 C C . GLN A 1 96 ? -27.615 -3.323 -35.611 1.00 92.00 96 GLN A C 1
ATOM 698 O O . GLN A 1 96 ? -26.656 -2.779 -35.065 1.00 92.00 96 GLN A O 1
ATOM 703 N N . ALA A 1 97 ? -27.586 -4.609 -35.952 1.00 92.75 97 ALA A N 1
ATOM 704 C CA . ALA A 1 97 ? -26.368 -5.417 -35.903 1.00 92.75 97 ALA A CA 1
ATOM 705 C C . ALA A 1 97 ? -26.089 -6.036 -37.263 1.00 92.75 97 ALA A C 1
ATOM 707 O O . ALA A 1 97 ? -26.991 -6.579 -37.878 1.00 92.75 97 ALA A O 1
ATOM 708 N N . ILE A 1 98 ? -24.847 -5.997 -37.725 1.00 94.25 98 ILE A N 1
ATOM 709 C CA . ILE A 1 98 ? -24.422 -6.572 -38.998 1.00 94.25 98 ILE A CA 1
ATOM 710 C C . ILE A 1 98 ? -23.363 -7.618 -38.681 1.00 94.25 98 ILE A C 1
ATOM 712 O O . ILE A 1 98 ? -22.250 -7.289 -38.267 1.00 94.25 98 ILE A O 1
ATOM 716 N N . VAL A 1 99 ? -23.735 -8.887 -38.830 1.00 92.62 99 VAL A N 1
ATOM 717 C CA . VAL A 1 99 ? -22.915 -10.041 -38.460 1.00 92.62 99 VAL A CA 1
ATOM 718 C C . VAL A 1 99 ? -22.316 -10.661 -39.718 1.00 92.62 99 VAL A C 1
ATOM 720 O O . VAL A 1 99 ? -23.035 -11.142 -40.598 1.00 92.62 99 VAL A O 1
ATOM 723 N N . PHE A 1 100 ? -20.987 -10.669 -39.803 1.00 91.38 100 PHE A N 1
ATOM 724 C CA . PHE A 1 100 ? -20.261 -11.350 -40.871 1.00 91.38 100 PHE A CA 1
ATOM 725 C C . PHE A 1 100 ? -20.088 -12.832 -40.525 1.00 91.38 100 PHE A C 1
ATOM 727 O O . PHE A 1 100 ? -19.500 -13.178 -39.502 1.00 91.38 100 PHE A O 1
ATOM 734 N N . LEU A 1 101 ? -20.570 -13.716 -41.400 1.00 85.06 101 LEU A N 1
ATOM 735 C CA . LEU A 1 101 ? -20.455 -15.166 -41.253 1.00 85.06 101 LEU A CA 1
ATOM 736 C C . LEU A 1 101 ? -19.532 -15.730 -42.333 1.00 85.06 101 LEU A C 1
ATOM 738 O O . LEU A 1 101 ? -19.624 -15.380 -43.513 1.00 85.06 101 LEU A O 1
ATOM 742 N N . HIS A 1 102 ? -18.626 -16.627 -41.934 1.00 76.25 102 HIS A N 1
ATOM 743 C CA . HIS A 1 102 ? -17.745 -17.328 -42.868 1.00 76.25 102 HIS A CA 1
ATOM 744 C C . HIS A 1 102 ? -17.446 -18.775 -42.449 1.00 76.25 102 HIS A C 1
ATOM 746 O O . HIS A 1 102 ? -16.911 -19.007 -41.367 1.00 76.25 102 HIS A O 1
ATOM 752 N N . SER A 1 103 ? -17.726 -19.729 -43.342 1.00 57.22 103 SER A N 1
ATOM 753 C CA . SER A 1 103 ? -17.647 -21.167 -43.061 1.00 57.22 103 SER A CA 1
ATOM 754 C C . SER A 1 103 ? -16.238 -21.731 -43.194 1.00 57.22 103 SER A C 1
ATOM 756 O O . SER A 1 103 ? -15.934 -22.750 -42.586 1.00 57.22 103 SER A O 1
ATOM 758 N N . SER A 1 104 ? -15.353 -21.087 -43.959 1.00 55.25 104 SER A N 1
ATOM 759 C CA . SER A 1 104 ? -13.978 -21.573 -44.126 1.00 55.25 104 SER A CA 1
ATOM 760 C C . SER A 1 104 ? -13.013 -21.071 -43.035 1.00 55.25 104 SER A C 1
ATOM 762 O O . SER A 1 104 ? -13.062 -19.933 -42.579 1.00 55.25 104 SER A O 1
ATOM 764 N N . GLY A 1 105 ? -12.036 -21.882 -42.654 1.00 50.31 105 GLY A N 1
ATOM 765 C CA . GLY A 1 105 ? -10.975 -21.449 -41.718 1.00 50.31 105 GLY A CA 1
ATOM 766 C C . GLY A 1 105 ? -9.945 -20.566 -42.352 1.00 50.31 105 GLY A C 1
ATOM 767 O O . GLY A 1 105 ? -9.272 -19.753 -41.720 1.00 50.31 105 GLY A O 1
ATOM 768 N N . GLU A 1 106 ? -9.857 -20.704 -43.659 1.00 54.25 106 GLU A N 1
ATOM 769 C CA . GLU A 1 106 ? -8.961 -19.911 -44.437 1.00 54.25 106 GLU A CA 1
ATOM 770 C C . GLU A 1 106 ? -9.559 -18.535 -44.628 1.00 54.25 106 GLU A C 1
ATOM 772 O O . GLU A 1 106 ? -10.637 -18.329 -45.185 1.00 54.25 106 GLU A O 1
ATOM 777 N N . SER A 1 107 ? -8.822 -17.557 -44.145 1.00 62.00 107 SER A N 1
ATOM 778 C CA . SER A 1 107 ? -9.127 -16.169 -44.409 1.00 62.00 107 SER A CA 1
ATOM 779 C C . SER A 1 107 ? -9.149 -15.930 -45.940 1.00 62.00 107 SER A C 1
ATOM 781 O O . SER A 1 107 ? -8.504 -16.640 -46.702 1.00 62.00 107 SER A O 1
ATOM 783 N N . GLY A 1 108 ? -9.932 -14.973 -46.443 1.00 66.31 108 GLY A N 1
ATOM 784 C CA . GLY A 1 108 ? -9.960 -14.682 -47.892 1.00 66.31 108 GLY A CA 1
ATOM 785 C C . GLY A 1 108 ? -11.288 -14.831 -48.616 1.00 66.31 108 GLY A C 1
ATOM 786 O O . GLY A 1 108 ? -11.306 -14.786 -49.840 1.00 66.31 108 GLY A O 1
ATOM 787 N N . SER A 1 109 ? -12.401 -14.915 -47.900 1.00 74.44 109 SER A N 1
ATOM 788 C CA . SER A 1 109 ? -13.736 -14.681 -48.466 1.00 74.44 109 SER A CA 1
ATOM 789 C C . SER A 1 109 ? -14.102 -13.205 -48.652 1.00 74.44 109 SER A C 1
ATOM 791 O O . SER A 1 109 ? -15.250 -12.900 -48.939 1.00 74.44 109 SER A O 1
ATOM 793 N N . GLY A 1 110 ? -13.169 -12.272 -48.440 1.00 75.38 110 GLY A N 1
ATOM 794 C CA . GLY A 1 110 ? -13.433 -10.839 -48.608 1.00 75.38 110 GLY A CA 1
ATOM 795 C C . GLY A 1 110 ? -14.195 -10.168 -47.457 1.00 75.38 110 GLY A C 1
ATOM 796 O O . GLY A 1 110 ? -14.582 -9.015 -47.608 1.00 75.38 110 GLY A O 1
ATOM 797 N N . LYS A 1 111 ? -14.373 -10.833 -46.298 1.00 82.25 111 LYS A N 1
ATOM 798 C CA . LYS A 1 111 ? -15.100 -10.286 -45.123 1.00 82.25 111 LYS A CA 1
ATOM 799 C C . LYS A 1 111 ? -14.638 -8.876 -44.761 1.00 82.25 111 LYS A C 1
ATOM 801 O O . LYS A 1 111 ? -15.434 -7.948 -44.762 1.00 82.25 111 LYS A O 1
ATOM 806 N N . THR A 1 112 ? -13.334 -8.719 -44.527 1.00 80.56 112 THR A N 1
ATOM 807 C CA . THR A 1 112 ? -12.711 -7.455 -44.120 1.00 80.56 112 THR A CA 1
ATOM 808 C C . THR A 1 112 ? -12.918 -6.368 -45.177 1.00 80.56 112 THR A C 1
ATOM 810 O O . THR A 1 112 ? -13.171 -5.218 -44.835 1.00 80.56 112 THR A O 1
ATOM 813 N N . THR A 1 113 ? -12.886 -6.734 -46.463 1.00 81.12 113 THR A N 1
ATOM 814 C CA . THR A 1 113 ? -13.130 -5.816 -47.584 1.00 81.12 113 THR A CA 1
ATOM 815 C C . THR A 1 113 ? -14.582 -5.341 -47.615 1.00 81.12 113 THR A C 1
ATOM 817 O O . THR A 1 113 ? -14.830 -4.145 -47.721 1.00 81.12 113 THR A O 1
ATOM 820 N N . ILE A 1 114 ? -15.550 -6.251 -47.469 1.00 87.06 114 ILE A N 1
ATOM 821 C CA . ILE A 1 114 ? -16.982 -5.906 -47.449 1.00 87.06 114 ILE A CA 1
ATOM 822 C C . ILE A 1 114 ? -17.318 -5.092 -46.196 1.00 87.06 114 ILE A C 1
ATOM 824 O O . ILE A 1 114 ? -18.026 -4.094 -46.284 1.00 87.06 114 ILE A O 1
ATOM 828 N N . ARG A 1 115 ? -16.753 -5.461 -45.042 1.00 89.31 115 ARG A N 1
ATOM 829 C CA . ARG A 1 115 ? -16.852 -4.709 -43.786 1.00 89.31 115 ARG A CA 1
ATOM 830 C C . ARG A 1 115 ? -16.318 -3.285 -43.933 1.00 89.31 115 ARG A C 1
ATOM 832 O O . ARG A 1 115 ? -16.934 -2.354 -43.432 1.00 89.31 115 ARG A O 1
ATOM 839 N N . SER A 1 116 ? -15.190 -3.113 -44.622 1.00 86.38 116 SER A N 1
ATOM 840 C CA . SER A 1 116 ? -14.590 -1.802 -44.890 1.00 86.38 116 SER A CA 1
ATOM 841 C C . SER A 1 116 ? -15.471 -0.938 -45.800 1.00 86.38 116 SER A C 1
ATOM 843 O O . SER A 1 116 ? -15.676 0.237 -45.489 1.00 86.38 116 SER A O 1
ATOM 845 N N . HIS A 1 117 ? -16.062 -1.517 -46.853 1.00 87.75 117 HIS A N 1
ATOM 846 C CA . HIS A 1 117 ? -17.043 -0.821 -47.698 1.00 87.75 117 HIS A CA 1
ATOM 847 C C . HIS A 1 117 ? -18.273 -0.400 -46.901 1.00 87.75 117 HIS A C 1
ATOM 849 O O . HIS A 1 117 ? -18.609 0.777 -46.891 1.00 87.75 117 HIS A O 1
ATOM 855 N N . LEU A 1 118 ? -18.865 -1.332 -46.155 1.00 90.25 118 LEU A N 1
ATOM 856 C CA . LEU A 1 118 ? -20.050 -1.111 -45.328 1.00 90.25 118 LEU A CA 1
ATOM 857 C C . LEU A 1 118 ? -19.825 -0.033 -44.254 1.00 90.25 118 LEU A C 1
ATOM 859 O O . LEU A 1 118 ? -20.652 0.864 -44.092 1.00 90.25 118 LEU A O 1
ATOM 863 N N . LEU A 1 119 ? -18.681 -0.068 -43.560 1.00 90.19 119 LEU A N 1
ATOM 864 C CA . LEU A 1 119 ? -18.289 0.985 -42.622 1.00 90.19 119 LEU A CA 1
ATOM 865 C C . LEU A 1 119 ? -18.145 2.332 -43.341 1.00 90.19 119 LEU A C 1
ATOM 867 O O . LEU A 1 119 ? -18.687 3.331 -42.880 1.00 90.19 119 LEU A O 1
ATOM 871 N N . SER A 1 120 ? -17.465 2.364 -44.489 1.00 87.56 120 SER A N 1
ATOM 872 C CA . SER A 1 120 ? -17.296 3.593 -45.275 1.00 87.56 120 SER A CA 1
ATOM 873 C C . SER A 1 120 ? -18.638 4.199 -45.697 1.00 87.56 120 SER A C 1
ATOM 875 O O . SER A 1 120 ? -18.777 5.422 -45.681 1.00 87.56 120 SER A O 1
ATOM 877 N N . SER A 1 121 ? -19.641 3.368 -46.001 1.00 88.69 121 SER A N 1
ATOM 878 C CA . SER A 1 121 ? -21.011 3.801 -46.296 1.00 88.69 121 SER A CA 1
ATOM 879 C C . SER A 1 121 ? -21.665 4.487 -45.095 1.00 88.69 121 SER A C 1
ATOM 881 O O . SER A 1 121 ? -22.086 5.635 -45.220 1.00 88.69 121 SER A O 1
ATOM 883 N N . PHE A 1 122 ? -21.673 3.851 -43.916 1.00 89.44 122 PHE A N 1
ATOM 884 C CA . PHE A 1 122 ? -22.241 4.450 -42.696 1.00 89.44 122 PHE A CA 1
ATOM 885 C C . PHE A 1 122 ? -21.576 5.773 -42.322 1.00 89.44 122 PHE A C 1
ATOM 887 O O . PHE A 1 122 ? -22.250 6.741 -41.968 1.00 89.44 122 PHE A O 1
ATOM 894 N N . LEU A 1 123 ? -20.248 5.822 -42.429 1.00 89.31 123 LEU A N 1
ATOM 895 C CA . LEU A 1 123 ? -19.467 7.023 -42.156 1.00 89.31 123 LEU A CA 1
ATOM 896 C C . LEU A 1 123 ? -19.779 8.138 -43.167 1.00 89.31 123 LEU A C 1
ATOM 898 O O . LEU A 1 123 ? -19.827 9.309 -42.791 1.00 89.31 123 LEU A O 1
ATOM 902 N N . SER A 1 124 ? -20.058 7.783 -44.427 1.00 86.44 124 SER A N 1
ATOM 903 C CA . SER A 1 124 ? -20.442 8.748 -45.459 1.00 86.44 124 SER A CA 1
ATOM 904 C C . SER A 1 124 ? -21.829 9.361 -45.252 1.00 86.44 124 SER A C 1
ATOM 906 O O . SER A 1 124 ? -22.001 10.518 -45.614 1.00 86.44 124 SER A O 1
ATOM 908 N N . PHE A 1 125 ? -22.779 8.649 -44.629 1.00 83.19 125 PHE A N 1
ATOM 909 C CA . PHE A 1 125 ? -24.132 9.177 -44.389 1.00 83.19 125 PHE A CA 1
ATOM 910 C C . PHE A 1 125 ? -24.168 10.283 -43.333 1.00 83.19 125 PHE A C 1
ATOM 912 O O . PHE A 1 125 ? -24.995 11.182 -43.428 1.00 83.19 125 PHE A O 1
ATOM 919 N N . SER A 1 126 ? -23.271 10.242 -42.341 1.00 76.81 126 SER A N 1
ATOM 920 C CA . SER A 1 126 ? -23.188 11.298 -41.325 1.00 76.81 126 SER A CA 1
ATOM 921 C C . SER A 1 126 ? -22.168 12.392 -41.669 1.00 76.81 126 SER A C 1
ATOM 923 O O . SER A 1 126 ? -22.295 13.499 -41.151 1.00 76.81 126 SER A O 1
ATOM 925 N N . SER A 1 127 ? -21.146 12.089 -42.484 1.00 73.00 127 SER A N 1
ATOM 926 C CA . SER A 1 127 ? -20.106 13.019 -42.970 1.00 73.00 127 SER A CA 1
ATOM 927 C C . SER A 1 127 ? -19.527 13.988 -41.918 1.00 73.00 127 SER A C 1
ATOM 929 O O . SER A 1 127 ? -19.281 15.158 -42.200 1.00 73.00 127 SER A O 1
ATOM 931 N N . THR A 1 128 ? -19.289 13.517 -40.689 1.00 81.25 128 THR A N 1
ATOM 932 C CA . THR A 1 128 ? -18.706 14.324 -39.598 1.00 81.25 128 THR A CA 1
ATOM 933 C C . THR A 1 128 ? -17.178 14.181 -39.528 1.00 81.25 128 THR A C 1
ATOM 935 O O . THR A 1 128 ? -16.635 13.178 -39.992 1.00 81.25 128 THR A O 1
ATOM 938 N N . PRO A 1 129 ? -16.428 15.095 -38.883 1.00 83.31 129 PRO A N 1
ATOM 939 C CA . PRO A 1 129 ? -14.997 14.889 -38.611 1.00 83.31 129 PRO A CA 1
ATOM 940 C C . PRO A 1 129 ? -14.708 13.609 -37.806 1.00 83.31 129 PRO A C 1
ATOM 942 O O . PRO A 1 129 ? -13.671 12.966 -37.990 1.00 83.31 129 PRO A O 1
ATOM 945 N N . LEU A 1 130 ? -15.654 13.208 -36.948 1.00 89.06 130 LEU A N 1
ATOM 946 C CA . LEU A 1 130 ? -15.627 11.934 -36.233 1.00 89.06 130 LEU A CA 1
ATOM 947 C C . LEU A 1 130 ? -15.655 10.742 -37.198 1.00 89.06 130 LEU A C 1
ATOM 949 O O . LEU A 1 130 ? -14.997 9.737 -36.936 1.00 89.06 130 LEU A O 1
ATOM 953 N N . SER A 1 131 ? -16.349 10.859 -38.334 1.00 86.75 131 SER A N 1
ATOM 954 C CA . SER A 1 131 ? -16.391 9.796 -39.336 1.00 86.75 131 SER A CA 1
ATOM 955 C C . SER A 1 131 ? -14.994 9.474 -39.888 1.00 86.75 131 SER A C 1
ATOM 957 O O . SER A 1 131 ? -14.599 8.310 -39.950 1.00 86.75 131 SER A O 1
ATOM 959 N N . SER A 1 132 ? -14.175 10.500 -40.145 1.00 86.94 132 SER A N 1
ATOM 960 C CA . SER A 1 132 ? -12.767 10.329 -40.511 1.00 86.94 132 SER A CA 1
ATOM 961 C C . SER A 1 132 ? -11.974 9.653 -39.390 1.00 86.94 132 SER A C 1
ATOM 963 O O . SER A 1 132 ? -11.243 8.700 -39.657 1.00 86.94 132 SER A O 1
ATOM 965 N N . LYS A 1 133 ? -12.155 10.074 -38.126 1.00 89.81 133 LYS A N 1
ATOM 966 C CA . LYS A 1 133 ? -11.522 9.431 -36.955 1.00 89.81 133 LYS A CA 1
ATOM 967 C C . LYS A 1 133 ? -11.880 7.945 -36.848 1.00 89.81 133 LYS A C 1
ATOM 969 O O . LYS A 1 133 ? -10.989 7.127 -36.658 1.00 89.81 133 LYS A O 1
ATOM 974 N N . LEU A 1 134 ? -13.141 7.569 -37.042 1.00 90.62 134 LEU A N 1
ATOM 975 C CA . LEU A 1 134 ? -13.570 6.166 -37.013 1.00 90.62 134 LEU A CA 1
ATOM 976 C C . LEU A 1 134 ? -12.967 5.341 -38.158 1.00 90.62 134 LEU A C 1
ATOM 978 O O . LEU A 1 134 ? -12.569 4.197 -37.940 1.00 90.62 134 LEU A O 1
ATOM 982 N N . SER A 1 135 ? -12.813 5.927 -39.350 1.00 90.25 135 SER A N 1
ATOM 983 C CA . SER A 1 135 ? -12.093 5.281 -40.457 1.00 90.25 135 SER A CA 1
ATOM 984 C C . SER A 1 135 ? -10.615 5.044 -40.117 1.00 90.25 135 SER A C 1
ATOM 986 O O . SER A 1 135 ? -10.106 3.945 -40.349 1.00 90.25 135 SER A O 1
ATOM 988 N N . TYR A 1 136 ? -9.938 6.021 -39.502 1.00 91.25 136 TYR A N 1
ATOM 989 C CA . TYR A 1 136 ? -8.564 5.858 -39.010 1.00 91.25 136 TYR A CA 1
ATOM 990 C C . TYR A 1 136 ? -8.454 4.780 -37.931 1.00 91.25 136 TYR A C 1
ATOM 992 O O . TYR A 1 136 ? -7.516 3.985 -37.944 1.00 91.25 136 TYR A O 1
ATOM 1000 N N . ALA A 1 137 ? -9.418 4.737 -37.012 1.00 92.38 137 ALA A N 1
ATOM 1001 C CA . ALA A 1 137 ? -9.464 3.769 -35.926 1.00 92.38 137 ALA A CA 1
ATOM 1002 C C . ALA A 1 137 ? -9.613 2.330 -36.449 1.00 92.38 137 ALA A C 1
ATOM 1004 O O . ALA A 1 137 ? -8.878 1.440 -36.020 1.00 92.38 137 ALA A O 1
ATOM 1005 N N . ALA A 1 138 ? -10.495 2.112 -37.431 1.00 89.94 138 ALA A N 1
ATOM 1006 C CA . ALA A 1 138 ? -10.654 0.818 -38.092 1.00 89.94 138 ALA A CA 1
ATOM 1007 C C . ALA A 1 138 ? -9.379 0.383 -38.836 1.00 89.94 138 ALA A C 1
ATOM 1009 O O . ALA A 1 138 ? -8.991 -0.782 -38.762 1.00 89.94 138 ALA A O 1
ATOM 1010 N N . PHE A 1 139 ? -8.681 1.321 -39.488 1.00 90.06 139 PHE A N 1
ATOM 1011 C CA . PHE A 1 139 ? -7.389 1.034 -40.113 1.00 90.06 139 PHE A CA 1
ATOM 1012 C C . PHE A 1 139 ? -6.346 0.597 -39.079 1.00 90.06 139 PHE A C 1
ATOM 1014 O O . PHE A 1 139 ? -5.693 -0.429 -39.265 1.00 90.06 139 PHE A O 1
ATOM 1021 N N . VAL A 1 140 ? -6.216 1.323 -37.962 1.00 93.00 140 VAL A N 1
ATOM 1022 C CA . VAL A 1 140 ? -5.294 0.957 -36.874 1.00 93.00 140 VAL A CA 1
ATOM 1023 C C . VAL A 1 140 ? -5.630 -0.431 -36.319 1.00 93.00 140 VAL A C 1
ATOM 1025 O O . VAL A 1 140 ? -4.728 -1.258 -36.181 1.00 93.00 140 VAL A O 1
ATOM 1028 N N . PHE A 1 141 ? -6.912 -0.743 -36.105 1.00 92.38 141 PHE A N 1
ATOM 1029 C CA . PHE A 1 141 ? -7.348 -2.083 -35.705 1.00 92.38 141 PHE A CA 1
ATOM 1030 C C . PHE A 1 141 ? -6.873 -3.160 -36.686 1.00 92.38 141 PHE A C 1
ATOM 1032 O O . PHE A 1 141 ? -6.263 -4.148 -36.270 1.00 92.38 141 PHE A O 1
ATOM 1039 N N . ASP A 1 142 ? -7.072 -2.949 -37.987 1.00 89.25 142 ASP A N 1
ATOM 1040 C CA . ASP A 1 142 ? -6.640 -3.905 -39.003 1.00 89.25 142 ASP A CA 1
ATOM 1041 C C . ASP A 1 142 ? -5.120 -4.077 -39.020 1.00 89.25 142 ASP A C 1
ATOM 1043 O O . ASP A 1 142 ? -4.632 -5.205 -39.064 1.00 89.25 142 ASP A O 1
ATOM 1047 N N . THR A 1 143 ? -4.340 -3.000 -38.910 1.00 91.06 143 THR A N 1
ATOM 1048 C CA . THR A 1 143 ? -2.868 -3.102 -38.900 1.00 91.06 143 THR A CA 1
ATOM 1049 C C . THR A 1 143 ? -2.309 -3.913 -37.726 1.00 91.06 143 THR A C 1
ATOM 1051 O O . THR A 1 143 ? -1.289 -4.592 -37.885 1.00 91.06 143 THR A O 1
ATOM 1054 N N . LEU A 1 144 ? -2.984 -3.872 -36.571 1.00 92.94 144 LEU A N 1
ATOM 1055 C CA . LEU A 1 144 ? -2.561 -4.518 -35.325 1.00 92.94 144 LEU A CA 1
ATOM 1056 C C . LEU A 1 144 ? -3.121 -5.940 -35.155 1.00 92.94 144 LEU A C 1
ATOM 1058 O O . LEU A 1 144 ? -2.562 -6.734 -34.402 1.00 92.94 144 LEU A O 1
ATOM 1062 N N . THR A 1 145 ? -4.214 -6.290 -35.836 1.00 91.00 145 THR A N 1
ATOM 1063 C CA . THR A 1 145 ? -4.926 -7.566 -35.606 1.00 91.00 145 THR A CA 1
ATOM 1064 C C . THR A 1 145 ? -5.039 -8.449 -36.840 1.00 91.00 145 THR A C 1
ATOM 1066 O O . THR A 1 145 ? -5.428 -9.614 -36.724 1.00 91.00 145 THR A O 1
ATOM 1069 N N . THR A 1 146 ? -4.688 -7.934 -38.021 1.00 88.31 146 THR A N 1
ATOM 1070 C CA . THR A 1 146 ? -4.705 -8.711 -39.260 1.00 88.31 146 THR A CA 1
ATOM 1071 C C . THR A 1 146 ? -3.303 -9.152 -39.677 1.00 88.31 146 THR A C 1
ATOM 1073 O O . THR A 1 146 ? -2.280 -8.578 -39.291 1.00 88.31 146 THR A O 1
ATOM 1076 N N . THR A 1 147 ? -3.251 -10.224 -40.461 1.00 87.19 147 THR A N 1
ATOM 1077 C CA . THR A 1 147 ? -2.017 -10.788 -41.011 1.00 87.19 147 THR A CA 1
ATOM 1078 C C . THR A 1 147 ? -2.207 -11.242 -42.454 1.00 87.19 147 THR A C 1
ATOM 1080 O O . THR A 1 147 ? -3.330 -11.456 -42.907 1.00 87.19 147 THR A O 1
ATOM 1083 N N . LYS A 1 148 ? -1.106 -11.495 -43.162 1.00 84.31 148 LYS A N 1
ATOM 1084 C CA . LYS A 1 148 ? -1.134 -12.253 -44.410 1.00 84.31 148 LYS A CA 1
ATOM 1085 C C . LYS A 1 148 ? -1.080 -13.744 -44.086 1.00 84.31 148 LYS A C 1
ATOM 1087 O O . LYS A 1 148 ? -0.053 -14.264 -43.658 1.00 84.31 148 LYS A O 1
ATOM 1092 N N . SER A 1 149 ? -2.188 -14.432 -44.320 1.00 76.38 149 SER A N 1
ATOM 1093 C CA . SER A 1 149 ? -2.232 -15.903 -44.282 1.00 76.38 149 SER A CA 1
ATOM 1094 C C . SER A 1 149 ? -1.619 -16.490 -45.564 1.00 76.38 149 SER A C 1
ATOM 1096 O O . SER A 1 149 ? -1.192 -15.740 -46.447 1.00 76.38 149 SER A O 1
ATOM 1098 N N . VAL A 1 150 ? -1.628 -17.816 -45.741 1.00 75.12 150 VAL A N 1
ATOM 1099 C CA . VAL A 1 150 ? -1.222 -18.492 -47.008 1.00 75.12 150 VAL A CA 1
ATOM 1100 C C . VAL A 1 150 ? -2.038 -18.009 -48.227 1.00 75.12 150 VAL A C 1
ATOM 1102 O O . VAL A 1 150 ? -1.781 -18.335 -49.378 1.00 75.12 150 VAL A O 1
ATOM 1105 N N . THR A 1 151 ? -3.051 -17.200 -47.976 1.00 68.69 151 THR A N 1
ATOM 1106 C CA . THR A 1 151 ? -4.371 -17.477 -48.458 1.00 68.69 151 THR A CA 1
ATOM 1107 C C . THR A 1 151 ? -5.001 -16.124 -48.800 1.00 68.69 151 THR A C 1
ATOM 1109 O O . THR A 1 151 ? -5.126 -15.772 -49.964 1.00 68.69 151 THR A O 1
ATOM 1112 N N . THR A 1 152 ? -5.193 -15.241 -47.831 1.00 72.75 152 THR A N 1
ATOM 1113 C CA . THR A 1 152 ? -5.477 -13.816 -48.077 1.00 72.75 152 THR A CA 1
ATOM 1114 C C . THR A 1 152 ? -4.340 -12.920 -47.596 1.00 72.75 152 THR A C 1
ATOM 1116 O O . THR A 1 152 ? -3.721 -13.240 -46.572 1.00 72.75 152 THR A O 1
ATOM 1119 N N . PRO A 1 153 ? -4.093 -11.778 -48.269 1.00 75.81 153 PRO A N 1
ATOM 1120 C CA . PRO A 1 153 ? -3.174 -10.759 -47.774 1.00 75.81 153 PRO A CA 1
ATOM 1121 C C . PRO A 1 153 ? -3.632 -10.128 -46.455 1.00 75.81 153 PRO A C 1
ATOM 1123 O O . PRO A 1 153 ? -2.778 -9.664 -45.714 1.00 75.81 153 PRO A O 1
ATOM 1126 N N . THR A 1 154 ? -4.935 -10.130 -46.152 1.00 78.81 154 THR A N 1
ATOM 1127 C CA . THR A 1 154 ? -5.504 -9.586 -44.907 1.00 78.81 154 THR A CA 1
ATOM 1128 C C . THR A 1 154 ? -6.461 -10.589 -44.269 1.00 78.81 154 THR A C 1
ATOM 1130 O O . THR A 1 154 ? -7.548 -10.859 -44.790 1.00 78.81 154 THR A O 1
ATOM 1133 N N . ALA A 1 155 ? -6.033 -11.171 -43.157 1.00 79.69 155 ALA A N 1
ATOM 1134 C CA . ALA A 1 155 ? -6.732 -12.169 -42.362 1.00 79.69 155 ALA A CA 1
ATOM 1135 C C . ALA A 1 155 ? -6.935 -11.641 -40.940 1.00 79.69 155 ALA A C 1
ATOM 1137 O O . ALA A 1 155 ? -5.944 -11.458 -40.237 1.00 79.69 155 ALA A O 1
ATOM 1138 N N . SER A 1 156 ? -8.180 -11.423 -40.509 1.00 84.69 156 SER A N 1
ATOM 1139 C CA . SER A 1 156 ? -8.508 -11.032 -39.129 1.00 84.69 156 SER A CA 1
ATOM 1140 C C . SER A 1 156 ? -8.149 -12.152 -38.148 1.00 84.69 156 SER A C 1
ATOM 1142 O O . SER A 1 156 ? -8.621 -13.279 -38.306 1.00 84.69 156 SER A O 1
ATOM 1144 N N . LYS A 1 157 ? -7.317 -11.847 -37.143 1.00 86.81 157 LYS A N 1
ATOM 1145 C CA . LYS A 1 157 ? -6.888 -12.771 -36.071 1.00 86.81 157 LYS A CA 1
ATOM 1146 C C . LYS A 1 157 ? -7.296 -12.298 -34.668 1.00 86.81 157 LYS A C 1
ATOM 1148 O O . LYS A 1 157 ? -6.737 -12.738 -33.666 1.00 86.81 157 LYS A O 1
ATOM 1153 N N . ALA A 1 158 ? -8.268 -11.396 -34.613 1.00 88.25 158 ALA A N 1
ATOM 1154 C CA . ALA A 1 158 ? -9.009 -10.999 -33.425 1.00 88.25 158 ALA A CA 1
ATOM 1155 C C . ALA A 1 158 ? -10.473 -10.799 -33.836 1.00 88.25 158 ALA A C 1
ATOM 1157 O O . ALA A 1 158 ? -10.742 -10.439 -34.985 1.00 88.25 158 ALA A O 1
ATOM 1158 N N . GLY A 1 159 ? -11.411 -11.045 -32.925 1.00 88.00 159 GLY A N 1
ATOM 1159 C CA . GLY A 1 159 ? -12.804 -10.663 -33.129 1.00 88.00 159 GLY A CA 1
ATOM 1160 C C . GLY A 1 159 ? -12.977 -9.158 -32.967 1.00 88.00 159 GLY A C 1
ATOM 1161 O O . GLY A 1 159 ? -12.440 -8.571 -32.031 1.00 88.00 159 GLY A O 1
ATOM 1162 N N . LEU A 1 160 ? -13.717 -8.541 -33.879 1.00 90.44 160 LEU A N 1
ATOM 1163 C CA . LEU A 1 160 ? -14.081 -7.132 -33.849 1.00 90.44 160 LEU A CA 1
ATOM 1164 C C . LEU A 1 160 ? -15.572 -7.005 -33.548 1.00 90.44 160 LEU A C 1
ATOM 1166 O O . LEU A 1 160 ? -16.400 -7.542 -34.283 1.00 90.44 160 LEU A O 1
ATOM 1170 N N . PHE A 1 161 ? -15.904 -6.244 -32.513 1.00 92.19 161 PHE A N 1
ATOM 1171 C CA . PHE A 1 161 ? -17.232 -5.681 -32.309 1.00 92.19 161 PHE A CA 1
ATOM 1172 C C . PHE A 1 161 ? -17.093 -4.157 -32.410 1.00 92.19 161 PHE A C 1
ATOM 1174 O O . PHE A 1 161 ? -16.622 -3.495 -31.484 1.00 92.19 161 PHE A O 1
ATOM 1181 N N . LEU A 1 162 ? -17.422 -3.610 -33.581 1.00 93.25 162 LEU A N 1
ATOM 1182 C CA . LEU A 1 162 ? -17.370 -2.177 -33.868 1.00 93.25 162 LEU A CA 1
ATOM 1183 C C . LEU A 1 162 ? -18.766 -1.584 -33.696 1.00 93.25 162 LEU A C 1
ATOM 1185 O O . LEU A 1 162 ? -19.661 -1.882 -34.475 1.00 93.25 162 LEU A O 1
ATOM 1189 N N . GLU A 1 163 ? -18.954 -0.733 -32.701 1.00 92.62 163 GLU A N 1
ATOM 1190 C CA . GLU A 1 163 ? -20.226 -0.066 -32.430 1.00 92.62 163 GLU A CA 1
ATOM 1191 C C . GLU A 1 163 ? -20.160 1.387 -32.906 1.00 92.62 163 GLU A C 1
ATOM 1193 O O . GLU A 1 163 ? -19.300 2.143 -32.464 1.00 92.62 163 GLU A O 1
ATOM 1198 N N . LEU A 1 164 ? -21.064 1.794 -33.792 1.00 93.19 164 LEU A N 1
ATOM 1199 C CA . LEU A 1 164 ? -21.306 3.191 -34.145 1.00 93.19 164 LEU A CA 1
ATOM 1200 C C . LEU A 1 164 ? -22.466 3.708 -33.295 1.00 93.19 164 LEU A C 1
ATOM 1202 O O . LEU A 1 164 ? -23.513 3.064 -33.230 1.00 93.19 164 LEU A O 1
ATOM 1206 N N . GLN A 1 165 ? -22.278 4.849 -32.642 1.00 92.38 165 GLN A N 1
ATOM 1207 C CA . GLN A 1 165 ? -23.227 5.420 -31.691 1.00 92.38 165 GLN A CA 1
ATOM 1208 C C . GLN A 1 165 ? -23.912 6.633 -32.315 1.00 92.38 165 GLN A C 1
ATOM 1210 O O . GLN A 1 165 ? -23.237 7.569 -32.752 1.00 92.38 165 GLN A O 1
ATOM 1215 N N . TYR A 1 166 ? -25.240 6.618 -32.329 1.00 90.31 166 TYR A N 1
ATOM 1216 C CA . TYR A 1 166 ? -26.068 7.654 -32.927 1.00 90.31 166 TYR A CA 1
ATOM 1217 C C . TYR A 1 166 ? -26.961 8.329 -31.885 1.00 90.31 166 TYR A C 1
ATOM 1219 O O . TYR A 1 166 ? -27.460 7.686 -30.955 1.00 90.31 166 TYR A O 1
ATOM 1227 N N . ASP A 1 167 ? -27.166 9.630 -32.065 1.00 86.38 167 ASP A N 1
ATOM 1228 C CA . ASP A 1 167 ? -28.201 10.377 -31.358 1.00 86.38 167 ASP A CA 1
ATOM 1229 C C . ASP A 1 167 ? -29.551 10.219 -32.076 1.00 86.38 167 ASP A C 1
ATOM 1231 O O . ASP A 1 167 ? -29.626 10.196 -33.308 1.00 86.38 167 ASP A O 1
ATOM 1235 N N . GLY A 1 168 ? -30.610 10.092 -31.279 1.00 72.88 168 GLY A N 1
ATOM 1236 C CA . GLY A 1 168 ? -31.986 9.850 -31.714 1.00 72.88 168 GLY A CA 1
ATOM 1237 C C . GLY A 1 168 ? -32.813 11.126 -31.862 1.00 72.88 168 GLY A C 1
ATOM 1238 O O . GLY A 1 168 ? -34.016 11.044 -32.086 1.00 72.88 168 GLY A O 1
ATOM 1239 N N . SER A 1 169 ? -32.201 12.307 -31.726 1.00 75.31 169 SER A N 1
ATOM 1240 C CA . SER A 1 169 ? -32.892 13.600 -31.854 1.00 75.31 169 SER A CA 1
ATOM 1241 C C . SER A 1 169 ? -33.569 13.812 -33.213 1.00 75.31 169 SER A C 1
ATOM 1243 O O . SER A 1 169 ? -34.566 14.528 -33.298 1.00 75.31 169 SER A O 1
ATOM 1245 N N . SER A 1 170 ? -33.066 13.173 -34.271 1.00 73.38 170 SER A N 1
ATOM 1246 C CA . SER A 1 170 ? -33.656 13.198 -35.608 1.00 73.38 170 SER A CA 1
ATOM 1247 C C . SER A 1 170 ? -34.131 11.805 -36.003 1.00 73.38 170 SER A C 1
ATOM 1249 O O . SER A 1 170 ? -33.333 10.873 -36.092 1.00 73.38 170 SER A O 1
ATOM 1251 N N . SER A 1 171 ? -35.423 11.678 -36.303 1.00 68.50 171 SER A N 1
ATOM 1252 C CA . SER A 1 171 ? -36.036 10.430 -36.778 1.00 68.50 171 SER A CA 1
ATOM 1253 C C . SER A 1 171 ? -35.668 10.075 -38.221 1.00 68.50 171 SER A C 1
ATOM 1255 O O . SER A 1 171 ? -35.911 8.959 -38.664 1.00 68.50 171 SER A O 1
ATOM 1257 N N . VAL A 1 172 ? -35.101 11.006 -38.991 1.00 69.44 172 VAL A N 1
ATOM 1258 C CA . VAL A 1 172 ? -34.803 10.773 -40.417 1.00 69.44 172 VAL A CA 1
ATOM 1259 C C . VAL A 1 172 ? -33.302 10.675 -40.664 1.00 69.44 172 VAL A C 1
ATOM 1261 O O . VAL A 1 172 ? -32.858 9.825 -41.428 1.00 69.44 172 VAL A O 1
ATOM 1264 N N . ASN A 1 173 ? -32.515 11.508 -39.982 1.00 78.00 173 ASN A N 1
ATOM 1265 C CA . ASN A 1 173 ? -31.067 11.595 -40.164 1.00 78.00 173 ASN A CA 1
ATOM 1266 C C . ASN A 1 173 ? -30.365 11.465 -38.804 1.00 78.00 173 ASN A C 1
ATOM 1268 O O . ASN A 1 173 ? -29.982 12.487 -38.225 1.00 78.00 173 ASN A O 1
ATOM 1272 N N . PRO A 1 174 ? -30.218 10.238 -38.270 1.00 81.94 174 PRO A N 1
ATOM 1273 C CA . PRO A 1 174 ? -29.535 10.015 -37.003 1.00 81.94 174 PRO A CA 1
ATOM 1274 C C . PRO A 1 174 ? -28.081 10.488 -37.104 1.00 81.94 174 PRO A C 1
ATOM 1276 O O . PRO A 1 174 ? -27.363 10.163 -38.055 1.00 81.94 174 PRO A O 1
ATOM 1279 N N . THR A 1 175 ? -27.634 11.279 -36.130 1.00 86.12 175 THR A N 1
ATOM 1280 C CA . THR A 1 175 ? -26.306 11.907 -36.167 1.00 86.12 175 THR A CA 1
ATOM 1281 C C . THR A 1 175 ? -25.277 11.033 -35.455 1.00 86.12 175 THR A C 1
ATOM 1283 O O . THR A 1 175 ? -25.522 10.539 -34.356 1.00 86.12 175 THR A O 1
ATOM 1286 N N . LEU A 1 176 ? -24.125 10.791 -36.091 1.00 89.38 176 LEU A N 1
ATOM 1287 C CA . LEU A 1 176 ? -23.054 9.979 -35.509 1.00 89.38 176 LEU A CA 1
ATOM 1288 C C . LEU A 1 176 ? -22.344 10.774 -34.406 1.00 89.38 176 LEU A C 1
ATOM 1290 O O . LEU A 1 176 ? -21.603 11.715 -34.698 1.00 89.38 176 LEU A O 1
ATOM 1294 N N . ILE A 1 177 ? -22.548 10.374 -33.153 1.00 90.75 177 ILE A N 1
ATOM 1295 C CA . ILE A 1 177 ? -21.988 11.038 -31.966 1.00 90.75 177 ILE A CA 1
ATOM 1296 C C . ILE A 1 177 ? -20.733 10.355 -31.426 1.00 90.75 177 ILE A C 1
ATOM 1298 O O . ILE A 1 177 ? -19.933 10.994 -30.746 1.00 90.75 177 ILE A O 1
ATOM 1302 N N . GLY A 1 178 ? -20.542 9.067 -31.719 1.00 91.75 178 GLY A N 1
ATOM 1303 C CA . GLY A 1 178 ? -19.413 8.305 -31.199 1.00 91.75 178 GLY A CA 1
ATOM 1304 C C . GLY A 1 178 ? -19.222 6.952 -31.873 1.00 91.75 178 GLY A C 1
ATOM 1305 O O . GLY A 1 178 ? -19.995 6.542 -32.738 1.00 91.75 178 GLY A O 1
ATOM 1306 N N . GLY A 1 179 ? -18.195 6.227 -31.446 1.00 91.25 179 GLY A N 1
ATOM 1307 C CA . GLY A 1 179 ? -18.059 4.803 -31.726 1.00 91.25 179 GLY A CA 1
ATOM 1308 C C . GLY A 1 179 ? -17.145 4.092 -30.732 1.00 91.25 179 GLY A C 1
ATOM 1309 O O . GLY A 1 179 ? -16.361 4.726 -30.027 1.00 91.25 179 GLY A O 1
ATOM 1310 N N . LYS A 1 180 ? -17.256 2.765 -30.661 1.00 90.94 180 LYS A N 1
ATOM 1311 C CA . LYS A 1 180 ? -16.449 1.891 -29.801 1.00 90.94 180 LYS A CA 1
ATOM 1312 C C . LYS A 1 180 ? -15.860 0.748 -30.626 1.00 90.94 180 LYS A C 1
ATOM 1314 O O . LYS A 1 180 ? -16.577 0.081 -31.366 1.00 90.94 180 LYS A O 1
ATOM 1319 N N . ILE A 1 181 ? -14.567 0.491 -30.457 1.00 91.69 181 ILE A N 1
ATOM 1320 C CA . ILE A 1 181 ? -13.867 -0.689 -30.969 1.00 91.69 181 ILE A CA 1
ATOM 1321 C C . ILE A 1 181 ? -13.657 -1.644 -29.804 1.00 91.69 181 ILE A C 1
ATOM 1323 O O . ILE A 1 181 ? -12.924 -1.334 -28.866 1.00 91.69 181 ILE A O 1
ATOM 1327 N N . ILE A 1 182 ? -14.304 -2.801 -29.856 1.00 89.94 182 ILE A N 1
ATOM 1328 C CA . ILE A 1 182 ? -14.185 -3.833 -28.832 1.00 89.94 182 ILE A CA 1
ATOM 1329 C C . ILE A 1 182 ? -13.492 -5.037 -29.468 1.00 89.94 182 ILE A C 1
ATOM 1331 O O . ILE A 1 182 ? -14.035 -5.669 -30.377 1.00 89.94 182 ILE A O 1
ATOM 1335 N N . ASP A 1 183 ? -12.274 -5.330 -29.013 1.00 89.00 183 ASP A N 1
ATOM 1336 C CA . ASP A 1 183 ? -11.507 -6.482 -29.467 1.00 89.00 183 ASP A CA 1
ATOM 1337 C C . ASP A 1 183 ? -11.816 -7.726 -28.621 1.00 89.00 183 ASP A C 1
ATOM 1339 O O . ASP A 1 183 ? -11.967 -7.682 -27.399 1.00 89.00 183 ASP A O 1
ATOM 1343 N N . HIS A 1 184 ? -11.916 -8.868 -29.291 1.00 87.06 184 HIS A N 1
ATOM 1344 C CA . HIS A 1 184 ? -12.194 -10.158 -28.678 1.00 87.06 184 HIS A CA 1
ATOM 1345 C C . HIS A 1 184 ? -11.079 -11.143 -29.031 1.00 87.06 184 HIS A C 1
ATOM 1347 O O . HIS A 1 184 ? -10.926 -11.510 -30.192 1.00 87.06 184 HIS A O 1
ATOM 1353 N N . ARG A 1 185 ? -10.321 -11.593 -28.019 1.00 85.19 185 ARG A N 1
ATOM 1354 C CA . ARG A 1 185 ? -9.243 -12.606 -28.101 1.00 85.19 185 ARG A CA 1
ATOM 1355 C C . ARG A 1 185 ? -8.350 -12.487 -29.348 1.00 85.19 185 ARG A C 1
ATOM 1357 O O . ARG A 1 185 ? -8.516 -13.196 -30.335 1.00 85.19 185 ARG A O 1
ATOM 1364 N N . LEU A 1 186 ? -7.323 -11.653 -29.241 1.00 87.81 186 LEU A N 1
ATOM 1365 C CA . LEU A 1 186 ? -6.192 -11.644 -30.168 1.00 87.81 186 LEU A CA 1
ATOM 1366 C C . LEU A 1 186 ? -5.447 -12.996 -30.165 1.00 87.81 186 LEU A C 1
ATOM 1368 O O . LEU A 1 186 ? -5.152 -13.523 -29.092 1.00 87.81 186 LEU A O 1
ATOM 1372 N N . GLU A 1 187 ? -5.084 -13.531 -31.336 1.00 86.94 187 GLU A N 1
ATOM 1373 C CA . GLU A 1 187 ? -4.242 -14.737 -31.495 1.00 86.94 187 GLU A CA 1
ATOM 1374 C C . GLU A 1 187 ? -2.779 -14.450 -31.091 1.00 86.94 187 GLU A C 1
ATOM 1376 O O . GLU A 1 187 ? -1.881 -14.285 -31.922 1.00 86.94 187 GLU A O 1
ATOM 1381 N N . ARG A 1 188 ? -2.525 -14.354 -29.779 1.00 86.81 188 ARG A N 1
ATOM 1382 C CA . ARG A 1 188 ? -1.225 -13.958 -29.196 1.00 86.81 188 ARG A CA 1
ATOM 1383 C C . ARG A 1 188 ? -0.090 -14.890 -29.621 1.00 86.81 188 ARG A C 1
ATOM 1385 O O . ARG A 1 188 ? 1.047 -14.451 -29.776 1.00 86.81 188 ARG A O 1
ATOM 1392 N N . SER A 1 189 ? -0.391 -16.176 -29.813 1.00 87.31 189 SER A N 1
ATOM 1393 C CA . SER A 1 189 ? 0.567 -17.219 -30.210 1.00 87.31 189 SER A CA 1
ATOM 1394 C C . SER A 1 189 ? 1.327 -16.875 -31.502 1.00 87.31 189 SER A C 1
ATOM 1396 O O . SER A 1 189 ? 2.515 -17.189 -31.618 1.00 87.31 189 SER A O 1
ATOM 1398 N N . ARG A 1 190 ? 0.691 -16.129 -32.415 1.00 89.94 190 ARG A N 1
ATOM 1399 C CA . ARG A 1 190 ? 1.251 -15.715 -33.710 1.00 89.94 190 ARG A CA 1
ATOM 1400 C C . ARG A 1 190 ? 2.487 -14.816 -33.612 1.00 89.94 190 ARG A C 1
ATOM 1402 O O . ARG A 1 190 ? 3.298 -14.817 -34.533 1.00 89.94 190 ARG A O 1
ATOM 1409 N N . ILE A 1 191 ? 2.669 -14.081 -32.510 1.00 91.44 191 ILE A N 1
ATOM 1410 C CA . ILE A 1 191 ? 3.875 -13.258 -32.298 1.00 91.44 191 ILE A CA 1
ATOM 1411 C C . ILE A 1 191 ? 5.125 -14.140 -32.198 1.00 91.44 191 ILE A C 1
ATOM 1413 O O . ILE A 1 191 ? 6.147 -13.821 -32.797 1.00 91.44 191 ILE A O 1
ATOM 1417 N N . ALA A 1 192 ? 5.042 -15.255 -31.466 1.00 88.19 192 ALA A N 1
ATOM 1418 C CA . ALA A 1 192 ? 6.191 -16.116 -31.180 1.00 88.19 192 ALA A CA 1
ATOM 1419 C C . ALA A 1 192 ? 6.341 -17.302 -32.153 1.00 88.19 192 ALA A C 1
ATOM 1421 O O . ALA A 1 192 ? 7.454 -17.801 -32.352 1.00 88.19 192 ALA A O 1
ATOM 1422 N N . SER A 1 193 ? 5.233 -17.745 -32.757 1.00 87.06 193 SER A N 1
ATOM 1423 C CA . SER A 1 193 ? 5.163 -18.862 -33.704 1.00 87.06 193 SER A CA 1
ATOM 1424 C C . SER A 1 193 ? 4.470 -18.411 -34.990 1.00 87.06 193 SER A C 1
ATOM 1426 O O . SER A 1 193 ? 3.245 -18.308 -35.047 1.00 87.06 193 SER A O 1
ATOM 1428 N N . VAL A 1 194 ? 5.259 -18.117 -36.028 1.00 87.81 194 VAL A N 1
ATOM 1429 C CA . VAL A 1 194 ? 4.741 -17.730 -37.349 1.00 87.81 194 VAL A CA 1
ATOM 1430 C C . VAL A 1 194 ? 4.699 -18.964 -38.256 1.00 87.81 194 VAL A C 1
ATOM 1432 O O . VAL A 1 194 ? 5.752 -19.568 -38.487 1.00 87.81 194 VAL A O 1
ATOM 1435 N N . PRO A 1 195 ? 3.529 -19.337 -38.802 1.00 84.50 195 PRO A N 1
ATOM 1436 C CA . PRO A 1 195 ? 3.411 -20.483 -39.697 1.00 84.50 195 PRO A CA 1
ATOM 1437 C C . PRO A 1 195 ? 4.210 -20.282 -40.991 1.00 84.50 195 PRO A C 1
ATOM 1439 O O . PRO A 1 195 ? 4.395 -19.160 -41.474 1.00 84.50 195 PRO A O 1
ATOM 1442 N N . THR A 1 196 ? 4.686 -21.373 -41.591 1.00 82.00 196 THR A N 1
ATOM 1443 C CA . THR A 1 196 ? 5.444 -21.291 -42.848 1.00 82.00 196 THR A CA 1
ATOM 1444 C C . THR A 1 196 ? 4.557 -20.763 -43.984 1.00 82.00 196 THR A C 1
ATOM 1446 O O . THR A 1 196 ? 3.444 -21.226 -44.195 1.00 82.00 196 THR A O 1
ATOM 1449 N N . GLY A 1 197 ? 5.035 -19.748 -44.713 1.00 79.75 197 GLY A N 1
ATOM 1450 C CA . GLY A 1 197 ? 4.286 -19.109 -45.809 1.00 79.75 197 GLY A CA 1
ATOM 1451 C C . GLY A 1 197 ? 3.345 -17.967 -45.392 1.00 79.75 197 GLY A C 1
ATOM 1452 O O . GLY A 1 197 ? 2.927 -17.184 -46.257 1.00 79.75 197 GLY A O 1
ATOM 1453 N N . GLU A 1 198 ? 3.076 -17.821 -44.094 1.00 84.88 198 GLU A N 1
ATOM 1454 C CA . GLU A 1 198 ? 2.299 -16.722 -43.514 1.00 84.88 198 GLU A CA 1
ATOM 1455 C C . GLU A 1 198 ? 3.203 -15.603 -42.987 1.00 84.88 198 GLU A C 1
ATOM 1457 O O . GLU A 1 198 ? 4.424 -15.749 -42.873 1.00 84.88 198 GLU A O 1
ATOM 1462 N N . ARG A 1 199 ? 2.588 -14.464 -42.676 1.00 88.06 199 ARG A N 1
ATOM 1463 C CA . ARG A 1 199 ? 3.206 -13.366 -41.939 1.00 88.06 199 ARG A CA 1
ATOM 1464 C C . ARG A 1 199 ? 2.797 -13.418 -40.459 1.00 88.06 199 ARG A C 1
ATOM 1466 O O . ARG A 1 199 ? 1.849 -14.097 -40.066 1.00 88.06 199 ARG A O 1
ATOM 1473 N N . SER A 1 200 ? 3.517 -12.670 -39.632 1.00 91.00 200 SER A N 1
ATOM 1474 C CA . SER A 1 200 ? 3.002 -12.172 -38.351 1.00 91.00 200 SER A CA 1
ATOM 1475 C C . SER A 1 200 ? 2.042 -10.991 -38.590 1.00 91.00 200 SER A C 1
ATOM 1477 O O . SER A 1 200 ? 1.609 -10.763 -39.724 1.00 91.00 200 SER A O 1
ATOM 1479 N N . PHE A 1 201 ? 1.673 -10.235 -37.560 1.00 92.12 201 PHE A N 1
ATOM 1480 C CA . PHE A 1 201 ? 0.828 -9.044 -37.719 1.00 92.12 201 PHE A CA 1
ATOM 1481 C C . PHE A 1 201 ? 1.500 -7.979 -38.598 1.00 92.12 201 PHE A C 1
ATOM 1483 O O . PHE A 1 201 ? 2.717 -7.788 -38.527 1.00 92.12 201 PHE A O 1
ATOM 1490 N N . HIS A 1 202 ? 0.716 -7.281 -39.429 1.00 91.19 202 HIS A N 1
ATOM 1491 C CA . HIS A 1 202 ? 1.248 -6.331 -40.417 1.00 91.19 202 HIS A CA 1
ATOM 1492 C C . HIS A 1 202 ? 2.118 -5.232 -39.799 1.00 91.19 202 HIS A C 1
ATOM 1494 O O . HIS A 1 202 ? 3.157 -4.903 -40.369 1.00 91.19 202 HIS A O 1
ATOM 1500 N N . VAL A 1 203 ? 1.754 -4.729 -38.613 1.00 92.38 203 VAL A N 1
ATOM 1501 C CA . VAL A 1 203 ? 2.488 -3.658 -37.920 1.00 92.38 203 VAL A CA 1
ATOM 1502 C C . VAL A 1 203 ? 3.987 -3.953 -37.739 1.00 92.38 203 VAL A C 1
ATOM 1504 O O . VAL A 1 203 ? 4.806 -3.042 -37.847 1.00 92.38 203 VAL A O 1
ATOM 1507 N N . LEU A 1 204 ? 4.376 -5.220 -37.537 1.00 92.25 204 LEU A N 1
ATOM 1508 C CA . LEU A 1 204 ? 5.782 -5.600 -37.359 1.00 92.25 204 LEU A CA 1
ATOM 1509 C C . LEU A 1 204 ? 6.582 -5.494 -38.669 1.00 92.25 204 LEU A C 1
ATOM 1511 O O . LEU A 1 204 ? 7.762 -5.150 -38.649 1.00 92.25 204 LEU A O 1
ATOM 1515 N N . TYR A 1 205 ? 5.938 -5.750 -39.812 1.00 90.38 205 TYR A N 1
ATOM 1516 C CA . TYR A 1 205 ? 6.535 -5.543 -41.136 1.00 90.38 205 TYR A CA 1
ATOM 1517 C C . TYR A 1 205 ? 6.570 -4.058 -41.487 1.00 90.38 205 TYR A C 1
ATOM 1519 O O . TYR A 1 205 ? 7.571 -3.583 -42.020 1.00 90.38 205 TYR A O 1
ATOM 1527 N N . TYR A 1 206 ? 5.510 -3.325 -41.136 1.00 90.12 206 TYR A N 1
ATOM 1528 C CA . TYR A 1 206 ? 5.408 -1.886 -41.363 1.00 90.12 206 TYR A CA 1
ATOM 1529 C C . TYR A 1 206 ? 6.528 -1.141 -40.632 1.00 90.12 206 TYR A C 1
ATOM 1531 O O . TYR A 1 206 ? 7.227 -0.340 -41.245 1.00 90.12 206 TYR A O 1
ATOM 1539 N N . LEU A 1 207 ? 6.780 -1.473 -39.361 1.00 89.81 207 LEU A N 1
ATOM 1540 C CA . LEU A 1 207 ? 7.873 -0.880 -38.590 1.00 89.81 207 LEU A CA 1
ATOM 1541 C C . LEU A 1 207 ? 9.243 -1.111 -39.249 1.00 89.81 207 LEU A C 1
ATOM 1543 O O . LEU A 1 207 ? 10.028 -0.175 -39.382 1.00 89.81 207 LEU A O 1
ATOM 1547 N N . LEU A 1 208 ? 9.538 -2.340 -39.691 1.00 85.62 208 LEU A N 1
ATOM 1548 C CA . LEU A 1 208 ? 10.845 -2.668 -40.272 1.00 85.62 208 LEU A CA 1
ATOM 1549 C C . LEU A 1 208 ? 11.053 -2.025 -41.658 1.00 85.62 208 LEU A C 1
ATOM 1551 O O . LEU A 1 208 ? 12.167 -1.619 -41.999 1.00 85.62 208 LEU A O 1
ATOM 1555 N N . ALA A 1 209 ? 9.993 -1.944 -42.467 1.00 83.56 209 ALA A N 1
ATOM 1556 C CA . ALA A 1 209 ? 10.060 -1.423 -43.830 1.00 83.56 209 ALA A CA 1
ATOM 1557 C C . ALA A 1 209 ? 9.956 0.109 -43.901 1.00 83.56 209 ALA A C 1
ATOM 1559 O O . ALA A 1 209 ? 10.669 0.720 -44.694 1.00 83.56 209 ALA A O 1
ATOM 1560 N N . GLY A 1 210 ? 9.085 0.721 -43.093 1.00 79.19 210 GLY A N 1
ATOM 1561 C CA . GLY A 1 210 ? 8.693 2.127 -43.222 1.00 79.19 210 GLY A CA 1
ATOM 1562 C C . GLY A 1 210 ? 9.416 3.123 -42.316 1.00 79.19 210 GLY A C 1
ATOM 1563 O O . GLY A 1 210 ? 9.175 4.326 -42.441 1.00 79.19 210 GLY A O 1
ATOM 1564 N N . THR A 1 211 ? 10.281 2.656 -41.414 1.00 83.44 211 THR A N 1
ATOM 1565 C CA . THR A 1 211 ? 11.120 3.533 -40.584 1.00 83.44 211 THR A CA 1
ATOM 1566 C C . THR A 1 211 ? 12.215 4.209 -41.413 1.00 83.44 211 THR A C 1
ATOM 1568 O O . THR A 1 211 ? 12.819 3.587 -42.295 1.00 83.44 211 THR A O 1
ATOM 1571 N N . SER A 1 212 ? 12.460 5.498 -41.152 1.00 82.69 212 SER A N 1
ATOM 1572 C CA . SER A 1 212 ? 13.565 6.249 -41.771 1.00 82.69 212 SER A CA 1
ATOM 1573 C C . SER A 1 212 ? 14.930 5.706 -41.316 1.00 82.69 212 SER A C 1
ATOM 1575 O O . SER A 1 212 ? 15.001 4.927 -40.370 1.00 82.69 212 SER A O 1
ATOM 1577 N N . ALA A 1 213 ? 16.030 6.097 -41.969 1.00 78.44 213 ALA A N 1
ATOM 1578 C CA . ALA A 1 213 ? 17.368 5.656 -41.553 1.00 78.44 213 ALA A CA 1
ATOM 1579 C C . ALA A 1 213 ? 17.690 6.060 -40.097 1.00 78.44 213 ALA A C 1
ATOM 1581 O O . ALA A 1 213 ? 18.130 5.219 -39.324 1.00 78.44 213 ALA A O 1
ATOM 1582 N N . ALA A 1 214 ? 17.356 7.293 -39.700 1.00 79.00 214 ALA A N 1
ATOM 1583 C CA . ALA A 1 214 ? 17.516 7.762 -38.319 1.00 79.00 214 ALA A CA 1
ATOM 1584 C C . ALA A 1 214 ? 16.618 6.991 -37.331 1.00 79.00 214 ALA A C 1
ATOM 1586 O O . ALA A 1 214 ? 17.069 6.563 -36.271 1.00 79.00 214 ALA A O 1
ATOM 1587 N N . GLU A 1 215 ? 15.358 6.724 -37.707 1.00 83.06 215 GLU A N 1
ATOM 1588 C CA . GLU A 1 215 ? 14.449 5.905 -36.892 1.00 83.06 215 GLU A CA 1
ATOM 1589 C C . GLU A 1 215 ? 14.982 4.460 -36.747 1.00 83.06 215 GLU A C 1
ATOM 1591 O O . GLU A 1 215 ? 14.840 3.855 -35.687 1.00 83.06 215 GLU A O 1
ATOM 1596 N N . LYS A 1 216 ? 15.620 3.893 -37.783 1.00 83.31 216 LYS A N 1
ATOM 1597 C CA . LYS A 1 216 ? 16.230 2.548 -37.746 1.00 83.31 216 LYS A CA 1
ATOM 1598 C C . LYS A 1 216 ? 17.448 2.475 -36.835 1.00 83.31 216 LYS A C 1
ATOM 1600 O O . LYS A 1 216 ? 17.584 1.480 -36.116 1.00 83.31 216 LYS A O 1
ATOM 1605 N N . GLU A 1 217 ? 18.279 3.510 -36.837 1.00 83.12 217 GLU A N 1
ATOM 1606 C CA . GLU A 1 217 ? 19.431 3.633 -35.946 1.00 83.12 217 GLU A CA 1
ATOM 1607 C C . GLU A 1 217 ? 18.968 3.679 -34.480 1.00 83.12 217 GLU A C 1
ATOM 1609 O O . GLU A 1 217 ? 19.387 2.850 -33.658 1.00 83.12 217 GLU A O 1
ATOM 1614 N N . HIS A 1 218 ? 17.987 4.546 -34.177 1.00 83.56 218 HIS A N 1
ATOM 1615 C CA . HIS A 1 218 ? 17.395 4.671 -32.838 1.00 83.56 218 HIS A CA 1
ATOM 1616 C C . HIS A 1 218 ? 16.707 3.390 -32.367 1.00 83.56 218 HIS A C 1
ATOM 1618 O O . HIS A 1 218 ? 16.800 3.030 -31.200 1.00 83.56 218 HIS A O 1
ATOM 1624 N N . LEU A 1 219 ? 16.040 2.660 -33.264 1.00 85.62 219 LEU A N 1
ATOM 1625 C CA . LEU A 1 219 ? 15.373 1.393 -32.940 1.00 85.62 219 LEU A CA 1
ATOM 1626 C C . LEU A 1 219 ? 16.327 0.183 -32.942 1.00 85.62 219 LEU A C 1
ATOM 1628 O O . LEU A 1 219 ? 15.915 -0.937 -32.630 1.00 85.62 219 LEU A O 1
ATOM 1632 N N . GLY A 1 220 ? 17.606 0.378 -33.273 1.00 81.44 220 GLY A N 1
ATOM 1633 C CA . GLY A 1 220 ? 18.626 -0.672 -33.285 1.00 81.44 220 GLY A CA 1
ATOM 1634 C C . GLY A 1 220 ? 18.476 -1.699 -34.400 1.00 81.44 220 GLY A C 1
ATOM 1635 O O . GLY A 1 220 ? 18.923 -2.841 -34.271 1.00 81.44 220 GLY A O 1
ATOM 1636 N N . PHE A 1 221 ? 17.852 -1.322 -35.513 1.00 81.75 221 PHE A N 1
ATOM 1637 C CA . PHE A 1 221 ? 17.704 -2.218 -36.654 1.00 81.75 221 PHE A CA 1
ATOM 1638 C C . PHE A 1 221 ? 18.990 -2.354 -37.487 1.00 81.75 221 PHE A C 1
ATOM 1640 O O . PHE A 1 221 ? 19.162 -3.402 -38.123 1.00 81.75 221 PHE A O 1
ATOM 1647 N N . ASP A 1 222 ? 19.936 -1.415 -37.379 1.00 68.25 222 ASP A N 1
ATOM 1648 C CA . ASP A 1 222 ? 21.185 -1.394 -38.161 1.00 68.25 222 ASP A CA 1
ATOM 1649 C C . ASP A 1 222 ? 22.241 -2.423 -37.717 1.00 68.25 222 ASP A C 1
ATOM 1651 O O . ASP A 1 222 ? 23.028 -2.903 -38.531 1.00 68.25 222 ASP A O 1
ATOM 1655 N N . SER A 1 223 ? 22.243 -2.839 -36.447 1.00 54.78 223 SER A N 1
ATOM 1656 C CA . SER A 1 223 ? 23.313 -3.671 -35.869 1.00 54.78 223 SER A CA 1
ATOM 1657 C C . SER A 1 223 ? 23.341 -5.075 -36.485 1.00 54.78 223 SER A C 1
ATOM 1659 O O . SER A 1 223 ? 22.395 -5.822 -36.280 1.00 54.78 223 SER A O 1
ATOM 1661 N N . SER A 1 224 ? 24.381 -5.501 -37.204 1.00 46.16 224 SER A N 1
ATOM 1662 C CA . SER A 1 224 ? 24.480 -6.863 -37.765 1.00 46.16 224 SER A CA 1
ATOM 1663 C C . SER A 1 224 ? 24.418 -7.945 -36.669 1.00 46.16 224 SER A C 1
ATOM 1665 O O . SER A 1 224 ? 25.395 -8.177 -35.962 1.00 46.16 224 SER A O 1
ATOM 1667 N N . ILE A 1 225 ? 23.278 -8.632 -36.523 1.00 44.91 225 ILE A N 1
ATOM 1668 C CA . ILE A 1 225 ? 23.123 -9.748 -35.575 1.00 44.91 225 ILE A CA 1
ATOM 1669 C C . ILE A 1 225 ? 23.570 -11.030 -36.283 1.00 44.91 225 ILE A C 1
ATOM 1671 O O . ILE A 1 225 ? 22.895 -11.524 -37.189 1.00 44.91 225 ILE A O 1
ATOM 1675 N N . HIS A 1 226 ? 24.719 -11.561 -35.867 1.00 38.81 226 HIS A N 1
ATOM 1676 C CA . HIS A 1 226 ? 25.236 -12.855 -36.302 1.00 38.81 226 HIS A CA 1
ATOM 1677 C C . HIS A 1 226 ? 24.428 -13.992 -35.662 1.00 38.81 226 HIS A C 1
ATOM 1679 O O . HIS A 1 226 ? 24.736 -14.449 -34.564 1.00 38.81 226 HIS A O 1
ATOM 1685 N N . VAL A 1 227 ? 23.408 -14.490 -36.364 1.00 41.19 227 VAL A N 1
ATOM 1686 C CA . VAL A 1 227 ? 22.762 -15.758 -36.002 1.00 41.19 227 VAL A CA 1
ATOM 1687 C C . VAL A 1 227 ? 23.673 -16.901 -36.451 1.00 41.19 227 VAL A C 1
ATOM 1689 O O . VAL A 1 227 ? 23.831 -17.152 -37.646 1.00 41.19 227 VAL A O 1
ATOM 1692 N N . SER A 1 228 ? 24.288 -17.604 -35.501 1.00 37.66 228 SER A N 1
ATOM 1693 C CA . SER A 1 228 ? 25.030 -18.835 -35.783 1.00 37.66 228 SER A CA 1
ATOM 1694 C C . SER A 1 228 ? 24.056 -20.012 -35.850 1.00 37.66 228 SER A C 1
ATOM 1696 O O . SER A 1 228 ? 23.582 -20.484 -34.818 1.00 37.66 228 SER A O 1
ATOM 1698 N N . THR A 1 229 ? 23.760 -20.517 -37.043 1.00 39.91 229 THR A N 1
ATOM 1699 C CA . THR A 1 229 ? 23.113 -21.827 -37.198 1.00 39.91 229 THR A CA 1
ATOM 1700 C C . THR A 1 229 ? 24.054 -22.944 -36.744 1.00 39.91 229 THR A C 1
ATOM 1702 O O . THR A 1 229 ? 25.251 -22.900 -37.016 1.00 39.91 229 THR A O 1
ATOM 1705 N N . SER A 1 230 ? 23.499 -23.975 -36.096 1.00 39.28 230 SER A N 1
ATOM 1706 C CA . SER A 1 230 ? 24.190 -25.171 -35.568 1.00 39.28 230 SER A CA 1
ATOM 1707 C C . SER A 1 230 ? 24.854 -26.074 -36.634 1.00 39.28 230 SER A C 1
ATOM 1709 O O . SER A 1 230 ? 25.132 -27.242 -36.378 1.00 39.28 230 SER A O 1
ATOM 1711 N N . GLY A 1 231 ? 25.122 -25.567 -37.834 1.00 37.25 231 GLY A N 1
ATOM 1712 C CA . GLY A 1 231 ? 25.771 -26.297 -38.914 1.00 37.25 231 GLY A CA 1
ATOM 1713 C C . GLY A 1 231 ? 26.702 -25.378 -39.688 1.00 37.25 231 GLY A C 1
ATOM 1714 O O . GLY A 1 231 ? 26.232 -24.596 -40.504 1.00 37.25 231 GLY A O 1
ATOM 1715 N N . GLY A 1 232 ? 28.005 -25.504 -39.423 1.00 33.12 232 GLY A N 1
ATOM 1716 C CA . GLY A 1 232 ? 29.086 -25.076 -40.313 1.00 33.12 232 GLY A CA 1
ATOM 1717 C C . GLY A 1 232 ? 29.287 -23.567 -40.486 1.00 33.12 232 GLY A C 1
ATOM 1718 O O . GLY A 1 232 ? 28.433 -22.844 -40.988 1.00 33.12 232 GLY A O 1
ATOM 1719 N N . LYS A 1 233 ? 30.500 -23.101 -40.168 1.00 29.44 233 LYS A N 1
ATOM 1720 C CA . LYS A 1 233 ? 31.043 -21.838 -40.680 1.00 29.44 233 LYS A CA 1
ATOM 1721 C C . LYS A 1 233 ? 31.113 -21.917 -42.212 1.00 29.44 233 LYS A C 1
ATOM 1723 O O . LYS A 1 233 ? 32.096 -22.407 -42.753 1.00 29.44 233 LYS A O 1
ATOM 1728 N N . LEU A 1 234 ? 30.092 -21.432 -42.910 1.00 34.22 234 LEU A N 1
ATOM 1729 C CA . LEU A 1 234 ? 30.213 -21.048 -44.314 1.00 34.22 234 LEU A CA 1
ATOM 1730 C C . LEU A 1 234 ? 30.560 -19.560 -44.356 1.00 34.22 234 LEU A C 1
ATOM 1732 O O . LEU A 1 234 ? 29.698 -18.687 -44.325 1.00 34.22 234 LEU A O 1
ATOM 1736 N N . SER A 1 235 ? 31.864 -19.291 -44.380 1.00 30.09 235 SER A N 1
ATOM 1737 C CA . SER A 1 235 ? 32.422 -18.028 -44.849 1.00 30.09 235 SER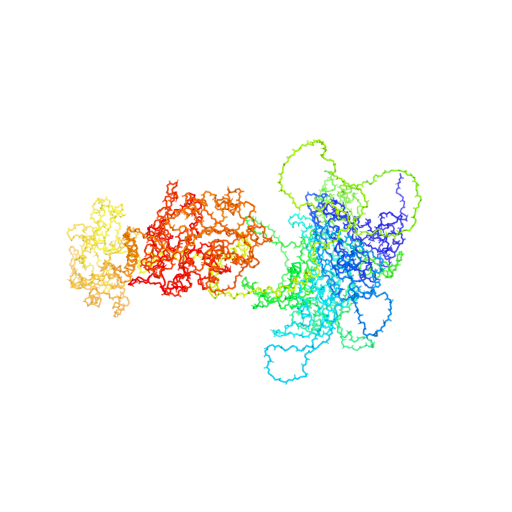 A CA 1
ATOM 1738 C C . SER A 1 235 ? 32.058 -17.861 -46.327 1.00 30.09 235 SER A C 1
ATOM 1740 O O . SER A 1 235 ? 32.577 -18.579 -47.179 1.00 30.09 235 SER A O 1
ATOM 1742 N N . GLY A 1 236 ? 31.153 -16.941 -46.639 1.00 31.30 236 GLY A N 1
ATOM 1743 C CA . GLY A 1 236 ? 30.774 -16.638 -48.015 1.00 31.30 236 GLY A CA 1
ATOM 1744 C C . GLY A 1 236 ? 29.952 -15.362 -48.066 1.00 31.30 236 GLY A C 1
ATOM 1745 O O . GLY A 1 236 ? 28.849 -15.315 -47.530 1.00 31.30 236 GLY A O 1
ATOM 1746 N N . ALA A 1 237 ? 30.517 -14.329 -48.685 1.00 29.61 237 ALA A N 1
ATOM 1747 C CA . ALA A 1 237 ? 30.039 -12.952 -48.785 1.00 29.61 237 ALA A CA 1
ATOM 1748 C C . ALA A 1 237 ? 28.708 -12.781 -49.557 1.00 29.61 237 ALA A C 1
ATOM 1750 O O . ALA A 1 237 ? 28.634 -12.049 -50.540 1.00 29.61 237 ALA A O 1
ATOM 1751 N N . SER A 1 238 ? 27.634 -13.432 -49.113 1.00 31.41 238 SER A N 1
ATOM 1752 C CA . SER A 1 238 ? 26.292 -13.264 -49.675 1.00 31.41 238 SER A CA 1
ATOM 1753 C C . SER A 1 238 ? 25.394 -12.538 -48.676 1.00 31.41 238 SER A C 1
ATOM 1755 O O . SER A 1 238 ? 25.134 -13.039 -47.588 1.00 31.41 238 SER A O 1
ATOM 1757 N N . ILE A 1 239 ? 25.005 -11.317 -49.058 1.00 33.44 239 ILE A N 1
ATOM 1758 C CA . ILE A 1 239 ? 23.973 -10.422 -48.502 1.00 33.44 239 ILE A CA 1
ATOM 1759 C C . ILE A 1 239 ? 23.156 -11.095 -47.385 1.00 33.44 239 ILE A C 1
ATOM 1761 O O . ILE A 1 239 ? 22.121 -11.723 -47.620 1.00 33.44 239 ILE A O 1
ATOM 1765 N N . GLY A 1 240 ? 23.667 -11.002 -46.157 1.00 31.52 240 GLY A N 1
ATOM 1766 C CA . GLY A 1 240 ? 23.086 -11.652 -44.990 1.00 31.52 240 GLY A CA 1
ATOM 1767 C C . GLY A 1 240 ? 21.820 -10.926 -44.557 1.00 31.52 240 GLY A C 1
ATOM 1768 O O . GLY A 1 240 ? 21.866 -10.070 -43.679 1.00 31.52 240 GLY A O 1
ATOM 1769 N N . HIS A 1 241 ? 20.680 -11.239 -45.176 1.00 51.16 241 HIS A N 1
ATOM 1770 C CA . HIS A 1 241 ? 19.389 -10.767 -44.688 1.00 51.16 241 HIS A CA 1
ATOM 1771 C C . HIS A 1 241 ? 19.185 -11.274 -43.252 1.00 51.16 241 HIS A C 1
ATOM 1773 O O . HIS A 1 241 ? 18.984 -12.468 -43.028 1.00 51.16 241 HIS A O 1
ATOM 1779 N N . LYS A 1 242 ? 19.236 -10.347 -42.287 1.00 60.56 242 LYS A N 1
ATOM 1780 C CA . LYS A 1 242 ? 18.890 -10.561 -40.875 1.00 60.56 242 LYS A CA 1
ATOM 1781 C C . LYS A 1 242 ? 17.602 -11.383 -40.771 1.00 60.56 242 LYS A C 1
ATOM 1783 O O . LYS A 1 242 ? 16.546 -10.957 -41.247 1.00 60.56 242 LYS A O 1
ATOM 1788 N N . ARG A 1 243 ? 17.672 -12.565 -40.156 1.00 74.06 243 ARG A N 1
ATOM 1789 C CA . ARG A 1 243 ? 16.501 -13.426 -39.961 1.00 74.06 243 ARG A CA 1
ATOM 1790 C C . ARG A 1 243 ? 15.816 -13.091 -38.637 1.00 74.06 243 ARG A C 1
ATOM 1792 O O . ARG A 1 243 ? 16.184 -13.610 -37.587 1.00 74.06 243 ARG A O 1
ATOM 1799 N N . TRP A 1 244 ? 14.759 -12.289 -38.705 1.00 83.69 244 TRP A N 1
ATOM 1800 C CA . TRP A 1 244 ? 13.893 -12.000 -37.560 1.00 83.69 244 TRP A CA 1
ATOM 1801 C C . TRP A 1 244 ? 12.953 -13.174 -37.277 1.00 83.69 244 TRP A C 1
ATOM 1803 O O . TRP A 1 244 ? 12.056 -13.453 -38.073 1.00 83.69 244 TRP A O 1
ATOM 1813 N N . ARG A 1 245 ? 13.125 -13.860 -36.140 1.00 87.25 245 ARG A N 1
ATOM 1814 C CA . ARG A 1 245 ? 12.338 -15.063 -35.803 1.00 87.25 245 ARG A CA 1
ATOM 1815 C C . ARG A 1 245 ? 10.825 -14.810 -35.832 1.00 87.25 245 ARG A C 1
ATOM 1817 O O . ARG A 1 245 ? 10.082 -15.646 -36.339 1.00 87.25 245 ARG A O 1
ATOM 1824 N N . TYR A 1 246 ? 10.385 -13.655 -35.334 1.00 90.25 246 TYR A N 1
ATOM 1825 C CA . TYR A 1 246 ? 8.969 -13.280 -35.248 1.00 90.25 246 TYR A CA 1
ATOM 1826 C C . TYR A 1 246 ? 8.367 -12.724 -36.552 1.00 90.25 246 TYR A C 1
ATOM 1828 O O . TYR A 1 246 ? 7.170 -12.466 -36.594 1.00 90.25 246 TYR A O 1
ATOM 1836 N N . LEU A 1 247 ? 9.149 -12.556 -37.629 1.00 85.38 247 LEU A N 1
ATOM 1837 C CA . LEU A 1 247 ? 8.641 -12.149 -38.954 1.00 85.38 247 LEU A CA 1
ATOM 1838 C C . LEU A 1 247 ? 8.489 -13.334 -39.926 1.00 85.38 247 LEU A C 1
ATOM 1840 O O . LEU A 1 247 ? 8.191 -13.140 -41.108 1.00 85.38 247 LEU A O 1
ATOM 1844 N N . GLY A 1 248 ? 8.674 -14.568 -39.452 1.00 78.25 248 GLY A N 1
ATOM 1845 C CA . GLY A 1 248 ? 8.606 -15.758 -40.295 1.00 78.25 248 GLY A CA 1
ATOM 1846 C C . GLY A 1 248 ? 9.749 -15.822 -41.315 1.00 78.25 248 GLY A C 1
ATOM 1847 O O . GLY A 1 248 ? 10.885 -15.431 -41.043 1.00 78.25 248 GLY A O 1
ATOM 1848 N N . HIS A 1 249 ? 9.474 -16.379 -42.495 1.00 80.06 249 HIS A N 1
ATOM 1849 C CA . HIS A 1 249 ? 10.494 -16.545 -43.533 1.00 80.06 249 HIS A CA 1
ATOM 1850 C C . HIS A 1 249 ? 10.849 -15.192 -44.196 1.00 80.06 249 HIS A C 1
ATOM 1852 O O . HIS A 1 249 ? 9.932 -14.456 -44.562 1.00 80.06 249 HIS A O 1
ATOM 1858 N N . PRO A 1 250 ? 12.135 -14.863 -44.453 1.00 75.19 250 PRO A N 1
ATOM 1859 C CA . PRO A 1 250 ? 12.542 -13.562 -45.011 1.00 75.19 250 PRO A CA 1
ATOM 1860 C C . PRO A 1 250 ? 11.884 -13.186 -46.347 1.00 75.19 250 PRO A C 1
ATOM 1862 O O . PRO A 1 250 ? 11.697 -12.007 -46.641 1.00 75.19 250 PRO A O 1
ATOM 1865 N N . THR A 1 251 ? 11.479 -14.176 -47.154 1.00 79.44 251 THR A N 1
ATOM 1866 C CA . THR A 1 251 ? 10.743 -13.940 -48.413 1.00 79.44 251 THR A CA 1
ATOM 1867 C C . THR A 1 251 ? 9.417 -13.219 -48.198 1.00 79.44 251 THR A C 1
ATOM 1869 O O . THR A 1 251 ? 8.930 -12.581 -49.128 1.00 79.44 251 THR A O 1
ATOM 1872 N N . GLN A 1 252 ? 8.853 -13.264 -46.986 1.00 80.06 252 GLN A N 1
ATOM 1873 C CA . GLN A 1 252 ? 7.594 -12.602 -46.682 1.00 80.06 252 GLN A CA 1
ATOM 1874 C C . GLN A 1 252 ? 7.682 -11.079 -46.787 1.00 80.06 252 GLN A C 1
ATOM 1876 O O . GLN A 1 252 ? 6.674 -10.479 -47.131 1.00 80.06 252 GLN A O 1
ATOM 1881 N N . LEU A 1 253 ? 8.854 -10.458 -46.610 1.00 73.12 253 LEU A N 1
ATOM 1882 C CA . LEU A 1 253 ? 9.050 -9.009 -46.790 1.00 73.12 253 LEU A CA 1
ATOM 1883 C C . LEU A 1 253 ? 8.891 -8.544 -48.250 1.00 73.12 253 LEU A C 1
ATOM 1885 O O . LEU A 1 253 ? 8.681 -7.365 -48.494 1.00 73.12 253 LEU A O 1
ATOM 1889 N N . LYS A 1 254 ? 8.971 -9.456 -49.230 1.00 68.19 254 LYS A N 1
ATOM 1890 C CA . LYS A 1 254 ? 8.860 -9.137 -50.669 1.00 68.19 254 LYS A CA 1
ATOM 1891 C C . LYS A 1 254 ? 7.470 -9.421 -51.256 1.00 68.19 254 LYS A C 1
ATOM 1893 O O . LYS A 1 254 ? 7.276 -9.346 -52.466 1.00 68.19 254 LYS A O 1
ATOM 1898 N N . VAL A 1 255 ? 6.499 -9.793 -50.422 1.00 67.31 255 VAL A N 1
ATOM 1899 C CA . VAL A 1 255 ? 5.167 -10.239 -50.861 1.00 67.31 255 VAL A CA 1
ATOM 1900 C C . VAL A 1 255 ? 4.249 -9.043 -51.082 1.00 67.31 255 VAL A C 1
ATOM 1902 O O . VAL A 1 255 ? 3.485 -8.746 -50.180 1.00 67.31 255 VAL A O 1
ATOM 1905 N N . GLY A 1 256 ? 4.342 -8.376 -52.242 1.00 67.56 256 GLY A N 1
ATOM 1906 C CA . GLY A 1 256 ? 3.328 -7.510 -52.895 1.00 67.56 256 GLY A CA 1
ATOM 1907 C C . GLY A 1 256 ? 2.571 -6.434 -52.089 1.00 67.56 256 GLY A C 1
ATOM 1908 O O . GLY A 1 256 ? 1.739 -5.736 -52.655 1.00 67.56 256 GLY A O 1
ATOM 1909 N N . ILE A 1 257 ? 2.820 -6.306 -50.791 1.00 77.56 257 ILE A N 1
ATOM 1910 C CA . ILE A 1 257 ? 2.194 -5.397 -49.842 1.00 77.56 257 ILE A CA 1
ATOM 1911 C C . ILE A 1 257 ? 3.224 -4.306 -49.604 1.00 77.56 257 ILE A C 1
ATOM 1913 O O . ILE A 1 257 ? 4.353 -4.604 -49.207 1.00 77.56 257 ILE A O 1
ATOM 1917 N N . ASN A 1 258 ? 2.851 -3.054 -49.863 1.00 84.44 258 ASN A N 1
ATOM 1918 C CA . ASN A 1 258 ? 3.746 -1.936 -49.617 1.00 84.44 258 ASN A CA 1
ATOM 1919 C C . ASN A 1 258 ? 3.801 -1.633 -48.113 1.00 84.44 258 ASN A C 1
ATOM 1921 O O . ASN A 1 258 ? 3.064 -0.797 -47.593 1.00 84.44 258 ASN A O 1
ATOM 1925 N N . ASP A 1 259 ? 4.661 -2.369 -47.409 1.00 85.75 259 ASP A N 1
ATOM 1926 C CA . ASP A 1 259 ? 4.828 -2.262 -45.961 1.00 85.75 259 ASP A CA 1
ATOM 1927 C C . ASP A 1 259 ? 5.329 -0.858 -45.544 1.00 85.75 259 ASP A C 1
ATOM 1929 O O . ASP A 1 259 ? 4.990 -0.382 -44.459 1.00 85.75 259 ASP A O 1
ATOM 1933 N 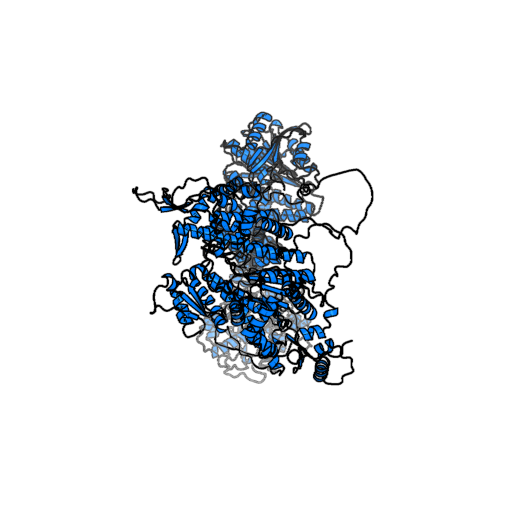N . ALA A 1 260 ? 6.070 -0.158 -46.416 1.00 84.75 260 ALA A N 1
ATOM 1934 C CA . ALA A 1 260 ? 6.551 1.201 -46.155 1.00 84.75 260 ALA A CA 1
ATOM 1935 C C . ALA A 1 260 ? 5.407 2.228 -46.153 1.00 84.75 260 ALA A C 1
ATOM 1937 O O . ALA A 1 260 ? 5.262 2.985 -45.189 1.00 84.75 260 ALA A O 1
ATOM 1938 N N . ASP A 1 261 ? 4.546 2.200 -47.174 1.00 86.50 261 ASP A N 1
ATOM 1939 C CA . ASP A 1 261 ? 3.347 3.049 -47.228 1.00 86.50 261 ASP A CA 1
ATOM 1940 C C . ASP A 1 261 ? 2.379 2.696 -46.094 1.00 86.50 261 ASP A C 1
ATOM 1942 O O . ASP A 1 261 ? 1.816 3.581 -45.448 1.00 86.50 261 ASP A O 1
ATOM 1946 N N . GLY A 1 262 ? 2.241 1.399 -45.787 1.00 85.38 262 GLY A N 1
ATOM 1947 C CA . GLY A 1 262 ? 1.446 0.908 -44.662 1.00 85.38 262 GLY A CA 1
ATOM 1948 C C . GLY A 1 262 ? 1.856 1.541 -43.330 1.00 85.38 262 GLY A C 1
ATOM 1949 O O . GLY A 1 262 ? 0.991 1.954 -42.553 1.00 85.38 262 GLY A O 1
ATOM 1950 N N . PHE A 1 263 ? 3.160 1.704 -43.089 1.00 88.81 263 PHE A N 1
ATOM 1951 C CA . PHE A 1 263 ? 3.665 2.387 -41.898 1.00 88.81 263 PHE A CA 1
ATOM 1952 C C . PHE A 1 263 ? 3.393 3.891 -41.910 1.00 88.81 263 PHE A C 1
ATOM 1954 O O . PHE A 1 263 ? 3.006 4.449 -40.885 1.00 88.81 263 PHE A O 1
ATOM 1961 N N . GLN A 1 264 ? 3.552 4.564 -43.053 1.00 87.75 264 GLN A N 1
ATOM 1962 C CA . GLN A 1 264 ? 3.256 5.998 -43.153 1.00 87.75 264 GLN A CA 1
ATOM 1963 C C . GLN A 1 264 ? 1.767 6.283 -42.930 1.00 87.75 264 GLN A C 1
ATOM 1965 O O . GLN A 1 264 ? 1.413 7.229 -42.217 1.00 87.75 264 GLN A O 1
ATOM 1970 N N . HIS A 1 265 ? 0.886 5.428 -43.455 1.00 87.75 265 HIS A N 1
ATOM 1971 C CA . HIS A 1 265 ? -0.544 5.475 -43.165 1.00 87.75 265 HIS A CA 1
ATOM 1972 C C . HIS A 1 265 ? -0.832 5.190 -41.693 1.00 87.75 265 HIS A C 1
ATOM 1974 O O . HIS A 1 265 ? -1.629 5.905 -41.096 1.00 87.75 265 HIS A O 1
ATOM 1980 N N . PHE A 1 266 ? -0.145 4.225 -41.075 1.00 90.81 266 PHE A N 1
ATOM 1981 C CA . PHE A 1 266 ? -0.287 3.925 -39.648 1.00 90.81 266 PHE A CA 1
ATOM 1982 C C . PHE A 1 266 ? 0.117 5.117 -38.766 1.00 90.81 266 PHE A C 1
ATOM 1984 O O . PHE A 1 266 ? -0.677 5.568 -37.938 1.00 90.81 266 PHE A O 1
ATOM 1991 N N . LYS A 1 267 ? 1.290 5.718 -39.014 1.00 89.44 267 LYS A N 1
ATOM 1992 C CA . LYS A 1 267 ? 1.745 6.944 -38.334 1.00 89.44 267 LYS A CA 1
ATOM 1993 C C . LYS A 1 267 ? 0.773 8.105 -38.542 1.00 89.44 267 LYS A C 1
ATOM 1995 O O . LYS A 1 267 ? 0.544 8.908 -37.640 1.00 89.44 267 LYS A O 1
ATOM 2000 N N . THR A 1 268 ? 0.206 8.237 -39.737 1.00 89.56 268 THR A N 1
ATOM 2001 C CA . THR A 1 268 ? -0.751 9.307 -40.051 1.00 89.56 268 THR A CA 1
ATOM 2002 C C . THR A 1 268 ? -2.098 9.074 -39.377 1.00 89.56 268 THR A C 1
ATOM 2004 O O . THR A 1 268 ? -2.636 10.015 -38.800 1.00 89.56 268 THR A O 1
ATOM 2007 N N . ALA A 1 269 ? -2.597 7.838 -39.355 1.00 90.81 269 ALA A N 1
ATOM 2008 C CA . ALA A 1 269 ? -3.825 7.467 -38.665 1.00 90.81 269 ALA A CA 1
ATOM 2009 C C . ALA A 1 269 ? -3.720 7.737 -37.158 1.00 90.81 269 ALA A C 1
ATOM 2011 O O . ALA A 1 269 ? -4.583 8.418 -36.615 1.00 90.81 269 ALA A O 1
ATOM 2012 N N . LEU A 1 270 ? -2.628 7.321 -36.501 1.00 92.31 270 LEU A N 1
ATOM 2013 C CA . LEU A 1 270 ? -2.395 7.616 -35.081 1.00 92.31 270 LEU A CA 1
ATOM 2014 C C . LEU A 1 270 ? -2.334 9.128 -34.801 1.00 92.31 270 LEU A C 1
ATOM 2016 O O . LEU A 1 270 ? -2.977 9.606 -33.870 1.00 92.31 270 LEU A O 1
ATOM 2020 N N . ARG A 1 271 ? -1.649 9.911 -35.649 1.00 90.62 271 ARG A N 1
ATOM 2021 C CA . ARG A 1 271 ? -1.622 11.383 -35.522 1.00 90.62 271 ARG A CA 1
ATOM 2022 C C . ARG A 1 271 ? -3.010 12.015 -35.692 1.00 90.62 271 ARG A C 1
ATOM 2024 O O . ARG A 1 271 ? -3.344 12.945 -34.967 1.00 90.62 271 ARG A O 1
ATOM 2031 N N . LYS A 1 272 ? -3.824 11.527 -36.638 1.00 89.75 272 LYS A N 1
ATOM 2032 C CA . LYS A 1 272 ? -5.206 11.999 -36.874 1.00 89.75 272 LYS A CA 1
ATOM 2033 C C . LYS A 1 272 ? -6.181 11.558 -35.776 1.00 89.75 272 LYS A C 1
ATOM 2035 O O . LYS A 1 272 ? -7.185 12.228 -35.555 1.00 89.75 272 LYS A O 1
ATOM 2040 N N . LEU A 1 273 ? -5.855 10.477 -35.072 1.00 91.06 273 LEU A N 1
ATOM 2041 C CA . LEU A 1 273 ? -6.504 10.016 -33.846 1.00 91.06 273 LEU A CA 1
ATOM 2042 C C . LEU A 1 273 ? -5.965 10.716 -32.591 1.00 91.06 273 LEU A C 1
ATOM 2044 O O . LEU A 1 273 ? -6.249 10.258 -31.496 1.00 91.06 273 LEU A O 1
ATOM 2048 N N . GLU A 1 274 ? -5.204 11.808 -32.726 1.00 90.44 274 GLU A N 1
ATOM 2049 C CA . GLU A 1 274 ? -4.733 12.638 -31.606 1.00 90.44 274 GLU A CA 1
ATOM 2050 C C . GLU A 1 274 ? -3.822 11.890 -30.614 1.00 90.44 274 GLU A C 1
ATOM 2052 O O . GLU A 1 274 ? -3.780 12.213 -29.422 1.00 90.44 274 GLU A O 1
ATOM 2057 N N . PHE A 1 275 ? -3.065 10.900 -31.099 1.00 90.81 275 PHE A N 1
ATOM 2058 C CA . PHE A 1 275 ? -1.914 10.382 -30.363 1.00 90.81 275 PHE A CA 1
ATOM 2059 C C . PHE A 1 275 ? -0.730 11.347 -30.525 1.00 90.81 275 PHE A C 1
ATOM 2061 O O . PHE A 1 275 ? -0.386 11.717 -31.658 1.00 90.81 275 PHE A O 1
ATOM 2068 N N . PRO A 1 276 ? -0.099 11.786 -29.423 1.00 88.69 276 PRO A N 1
ATOM 2069 C CA . PRO A 1 276 ? 1.070 12.647 -29.491 1.00 88.69 276 PRO A CA 1
ATOM 2070 C C . PRO A 1 276 ? 2.245 11.906 -30.140 1.00 88.69 276 PRO A C 1
ATOM 2072 O O . PRO A 1 276 ? 2.360 10.684 -30.067 1.00 88.69 276 PRO A O 1
ATOM 2075 N N . ARG A 1 277 ? 3.155 12.654 -30.780 1.00 85.56 277 ARG A N 1
ATOM 2076 C CA . ARG A 1 277 ? 4.324 12.064 -31.462 1.00 85.56 277 ARG A CA 1
ATOM 2077 C C . ARG A 1 277 ? 5.208 11.239 -30.516 1.00 85.56 277 ARG A C 1
ATOM 2079 O O . ARG A 1 277 ? 5.778 10.256 -30.970 1.00 85.56 277 ARG A O 1
ATOM 2086 N N . SER A 1 278 ? 5.286 11.619 -29.237 1.00 86.69 278 SER A N 1
ATOM 2087 C CA . SER A 1 278 ? 6.016 10.883 -28.197 1.00 86.69 278 SER A CA 1
ATOM 2088 C C . SER A 1 278 ? 5.428 9.492 -27.955 1.00 86.69 278 SER A C 1
ATOM 2090 O O . SER A 1 278 ? 6.164 8.519 -28.047 1.00 86.69 278 SER A O 1
ATOM 2092 N N . GLU A 1 279 ? 4.108 9.374 -27.771 1.00 87.94 279 GLU A N 1
ATOM 2093 C CA . GLU A 1 279 ? 3.443 8.069 -27.607 1.00 87.94 279 GLU A CA 1
ATOM 2094 C C . GLU A 1 279 ? 3.616 7.199 -28.861 1.00 87.94 279 GLU A C 1
ATOM 2096 O O . GLU A 1 279 ? 3.892 6.009 -28.762 1.00 87.94 279 GLU A O 1
ATOM 2101 N N . ILE A 1 280 ? 3.529 7.785 -30.065 1.00 90.38 280 ILE A N 1
ATOM 2102 C CA . ILE A 1 280 ? 3.761 7.038 -31.316 1.00 90.38 280 ILE A CA 1
ATOM 2103 C C . ILE A 1 280 ? 5.194 6.482 -31.366 1.00 90.38 280 ILE A C 1
ATOM 2105 O O . ILE A 1 280 ? 5.405 5.350 -31.810 1.00 90.38 280 ILE A O 1
ATOM 2109 N N . ALA A 1 281 ? 6.176 7.260 -30.912 1.00 89.00 281 ALA A N 1
ATOM 2110 C CA . ALA A 1 281 ? 7.562 6.824 -30.820 1.00 89.00 281 ALA A CA 1
ATOM 2111 C C . ALA A 1 281 ? 7.742 5.707 -29.772 1.00 89.00 281 ALA A C 1
ATOM 2113 O O . ALA A 1 281 ? 8.396 4.707 -30.070 1.00 89.00 281 ALA A O 1
ATOM 2114 N N . GLU A 1 282 ? 7.097 5.801 -28.608 1.00 90.00 282 GLU A N 1
ATOM 2115 C CA . GLU A 1 282 ? 7.084 4.747 -27.580 1.00 90.00 282 GLU A CA 1
ATOM 2116 C C . GLU A 1 282 ? 6.401 3.458 -28.078 1.00 90.00 282 GLU A C 1
ATOM 2118 O O . GLU A 1 282 ? 6.905 2.357 -27.843 1.00 90.00 282 GLU A O 1
ATOM 2123 N N . PHE A 1 283 ? 5.323 3.556 -28.870 1.00 93.19 283 PHE A N 1
ATOM 2124 C CA . PHE A 1 283 ? 4.711 2.392 -29.529 1.00 93.19 283 PHE A CA 1
ATOM 2125 C C . PHE A 1 283 ? 5.710 1.700 -30.461 1.00 93.19 283 PHE A C 1
ATOM 2127 O O . PHE A 1 283 ? 5.821 0.472 -30.463 1.00 93.19 283 PHE A O 1
ATOM 2134 N N . CYS A 1 284 ? 6.469 2.485 -31.232 1.00 92.19 284 CYS A N 1
ATOM 2135 C CA . CYS A 1 284 ? 7.519 1.966 -32.104 1.00 92.19 284 CYS A CA 1
ATOM 2136 C C . CYS A 1 284 ? 8.662 1.320 -31.301 1.00 92.19 284 CYS A C 1
ATOM 2138 O O . CYS A 1 284 ? 9.160 0.276 -31.722 1.00 92.19 284 CYS A O 1
ATOM 2140 N N . GLN A 1 285 ? 9.033 1.875 -30.140 1.00 91.19 285 GLN A N 1
ATOM 2141 C CA . GLN A 1 285 ? 10.027 1.282 -29.236 1.00 91.19 285 GLN A CA 1
ATOM 2142 C C . GLN A 1 285 ? 9.563 -0.076 -28.700 1.00 91.19 285 GLN A C 1
ATOM 2144 O O . GLN A 1 285 ? 10.308 -1.043 -28.815 1.00 91.19 285 GLN A O 1
ATOM 2149 N N . ILE A 1 286 ? 8.322 -0.213 -28.213 1.00 93.38 286 ILE A N 1
ATOM 2150 C CA . ILE A 1 286 ? 7.802 -1.510 -27.735 1.00 93.38 286 ILE A CA 1
ATOM 2151 C C . ILE A 1 286 ? 7.703 -2.544 -28.861 1.00 93.38 286 ILE A C 1
ATOM 2153 O O . ILE A 1 286 ? 8.064 -3.709 -28.667 1.00 93.38 286 ILE A O 1
ATOM 2157 N N . LEU A 1 287 ? 7.267 -2.145 -30.058 1.00 93.50 287 LEU A N 1
ATOM 2158 C CA . LEU A 1 287 ? 7.254 -3.039 -31.219 1.00 93.50 287 LEU A CA 1
ATOM 2159 C C . LEU A 1 287 ? 8.675 -3.469 -31.630 1.00 93.50 287 LEU A C 1
ATOM 2161 O O . LEU A 1 287 ? 8.883 -4.636 -31.975 1.00 93.50 287 LEU A O 1
ATOM 2165 N N . ALA A 1 288 ? 9.664 -2.574 -31.539 1.00 92.12 288 ALA A N 1
ATOM 2166 C CA . ALA A 1 288 ? 11.069 -2.915 -31.747 1.00 92.12 288 ALA A CA 1
ATOM 2167 C C . ALA A 1 288 ? 11.594 -3.861 -30.656 1.00 92.12 288 ALA A C 1
ATOM 2169 O O . ALA A 1 288 ? 12.251 -4.848 -30.984 1.00 92.12 288 ALA A O 1
ATOM 2170 N N . THR A 1 289 ? 11.239 -3.645 -29.384 1.00 92.88 289 THR A N 1
ATOM 2171 C CA . THR A 1 289 ? 11.548 -4.555 -28.267 1.00 92.88 289 THR A CA 1
ATOM 2172 C C . THR A 1 289 ? 11.030 -5.964 -28.538 1.00 92.88 289 THR A C 1
ATOM 2174 O O . THR A 1 289 ? 11.751 -6.937 -28.327 1.00 92.88 289 THR A O 1
ATOM 2177 N N . ILE A 1 290 ? 9.809 -6.101 -29.067 1.00 93.75 290 ILE A N 1
ATOM 2178 C CA . ILE A 1 290 ? 9.242 -7.402 -29.451 1.00 93.75 290 ILE A CA 1
ATOM 2179 C C . ILE A 1 290 ? 10.096 -8.063 -30.540 1.00 93.75 290 ILE A C 1
ATOM 2181 O O . ILE A 1 290 ? 10.440 -9.237 -30.411 1.00 93.75 290 ILE A O 1
ATOM 2185 N N . LEU A 1 291 ? 10.496 -7.329 -31.583 1.00 91.88 291 LEU A N 1
ATOM 2186 C CA . LEU A 1 291 ? 11.377 -7.868 -32.627 1.00 91.88 291 LEU A CA 1
ATOM 2187 C C . LEU A 1 291 ? 12.748 -8.294 -32.072 1.00 91.88 291 LEU A C 1
ATOM 2189 O O . LEU A 1 291 ? 13.224 -9.380 -32.417 1.00 91.88 291 LEU A O 1
ATOM 2193 N N . HIS A 1 292 ? 13.345 -7.501 -31.177 1.00 91.19 292 HIS A N 1
ATOM 2194 C CA . HIS A 1 292 ? 14.629 -7.801 -30.526 1.00 91.19 292 HIS A CA 1
ATOM 2195 C C . HIS A 1 292 ? 14.551 -8.990 -29.562 1.00 91.19 292 HIS A C 1
ATOM 2197 O O . HIS A 1 292 ? 15.446 -9.834 -29.574 1.00 91.19 292 HIS A O 1
ATOM 2203 N N . LEU A 1 293 ? 13.453 -9.164 -28.816 1.00 92.31 293 LEU A N 1
ATOM 2204 C CA . LEU A 1 293 ? 13.195 -10.386 -28.032 1.00 92.31 293 LEU A CA 1
ATOM 2205 C C . LEU A 1 293 ? 13.208 -11.630 -28.933 1.00 92.31 293 LEU A C 1
ATOM 2207 O O . LEU A 1 293 ? 13.688 -12.697 -28.549 1.00 92.31 293 LEU A O 1
ATOM 2211 N N . GLY A 1 294 ? 12.740 -11.497 -30.176 1.00 89.69 294 GLY A N 1
ATOM 2212 C CA . GLY A 1 294 ? 12.836 -12.508 -31.230 1.00 89.69 294 GLY A CA 1
ATOM 2213 C C . GLY A 1 294 ? 14.266 -12.923 -31.599 1.00 89.69 294 GLY A C 1
ATOM 2214 O O . GLY A 1 294 ? 14.444 -13.956 -32.239 1.00 89.69 294 GLY A O 1
ATOM 2215 N N . GLN A 1 295 ? 15.280 -12.140 -31.231 1.00 89.31 295 GLN A N 1
ATOM 2216 C CA . GLN A 1 295 ? 16.687 -12.365 -31.576 1.00 89.31 295 GLN A CA 1
ATOM 2217 C C . GLN A 1 295 ? 17.542 -12.862 -30.406 1.00 89.31 295 GLN A C 1
ATOM 2219 O O . GLN A 1 295 ? 18.666 -13.280 -30.652 1.00 89.31 295 GLN A O 1
ATOM 2224 N N . LEU A 1 296 ? 17.046 -12.846 -29.162 1.00 90.12 296 LEU A N 1
ATOM 2225 C CA . LEU A 1 296 ? 17.783 -13.379 -28.009 1.00 90.12 296 LEU A CA 1
ATOM 2226 C C . LEU A 1 296 ? 18.060 -14.886 -28.143 1.00 90.12 296 LEU A C 1
ATOM 2228 O O . LEU A 1 296 ? 17.122 -15.683 -28.277 1.00 90.12 296 LEU A O 1
ATOM 2232 N N . ASP A 1 297 ? 19.335 -15.255 -28.032 1.00 89.62 297 ASP A N 1
ATOM 2233 C CA . ASP A 1 297 ? 19.823 -16.632 -28.004 1.00 89.62 297 ASP A CA 1
ATOM 2234 C C . ASP A 1 297 ? 20.315 -16.982 -26.593 1.00 89.62 297 ASP A C 1
ATOM 2236 O O . ASP A 1 297 ? 21.086 -16.238 -25.983 1.00 89.62 297 ASP A O 1
ATOM 2240 N N . PHE A 1 298 ? 19.895 -18.140 -26.083 1.00 91.06 298 PHE A N 1
ATOM 2241 C CA . PHE A 1 298 ? 20.221 -18.618 -24.738 1.00 91.06 298 PHE A CA 1
ATOM 2242 C C . PHE A 1 298 ? 21.186 -19.807 -24.811 1.00 91.06 298 PHE A C 1
ATOM 2244 O O . PHE A 1 298 ? 21.015 -20.696 -25.648 1.00 91.06 298 PHE A O 1
ATOM 2251 N N . VAL A 1 299 ? 22.191 -19.835 -23.935 1.00 90.25 299 VAL A N 1
ATOM 2252 C CA . VAL A 1 299 ? 23.187 -20.914 -23.820 1.00 90.25 299 VAL A CA 1
ATOM 2253 C C . VAL A 1 299 ? 23.380 -21.305 -22.355 1.00 90.25 299 VAL A C 1
ATOM 2255 O O . VAL A 1 299 ? 23.194 -20.485 -21.463 1.00 90.25 299 VAL A O 1
ATOM 2258 N N . SER A 1 300 ? 23.754 -22.556 -22.091 1.00 86.50 300 SER A N 1
ATOM 2259 C CA . SER A 1 300 ? 24.117 -23.001 -20.739 1.00 86.50 300 SER A CA 1
ATOM 2260 C C . SER A 1 300 ? 25.555 -22.574 -20.416 1.00 86.50 300 SER A C 1
ATOM 2262 O O . SER A 1 300 ? 26.477 -22.943 -21.142 1.00 86.50 300 SER A O 1
ATOM 2264 N N . GLY A 1 301 ? 25.741 -21.798 -19.348 1.00 75.81 301 GLY A N 1
ATOM 2265 C CA . GLY A 1 301 ? 27.033 -21.392 -18.786 1.00 75.81 301 GLY A CA 1
ATOM 2266 C C . GLY A 1 301 ? 27.254 -21.948 -17.371 1.00 75.81 301 GLY A C 1
ATOM 2267 O O . GLY A 1 301 ? 26.372 -22.593 -16.806 1.00 75.81 301 GLY A O 1
ATOM 2268 N N . GLN A 1 302 ? 28.435 -21.702 -16.800 1.00 70.50 302 GLN A N 1
ATOM 2269 C CA . GLN A 1 302 ? 28.783 -22.031 -15.410 1.00 70.50 302 GLN A CA 1
ATOM 2270 C C . GLN A 1 302 ? 29.038 -20.726 -14.644 1.00 70.50 302 GLN A C 1
ATOM 2272 O O . GLN A 1 302 ? 29.841 -19.910 -15.098 1.00 70.50 302 GLN A O 1
ATOM 2277 N N . ALA A 1 303 ? 28.358 -20.513 -13.515 1.00 61.22 303 ALA A N 1
ATOM 2278 C CA . ALA A 1 303 ? 28.586 -19.358 -12.642 1.00 61.22 303 ALA A CA 1
ATOM 2279 C C . ALA A 1 303 ? 29.492 -19.755 -11.462 1.00 61.22 303 ALA A C 1
ATOM 2281 O O . ALA A 1 303 ? 29.237 -20.754 -10.796 1.00 61.22 303 ALA A O 1
ATOM 2282 N N . THR A 1 304 ? 30.552 -18.983 -11.195 1.00 53.97 304 THR A N 1
ATOM 2283 C CA . THR A 1 304 ? 31.527 -19.235 -10.109 1.00 53.97 304 THR A CA 1
ATOM 2284 C C . THR A 1 304 ? 31.294 -18.365 -8.862 1.00 53.97 304 THR A C 1
ATOM 2286 O O . THR A 1 304 ? 32.204 -18.191 -8.055 1.00 53.97 304 THR A O 1
ATOM 2289 N N . THR A 1 305 ? 30.114 -17.761 -8.701 1.00 52.75 305 THR A N 1
ATOM 2290 C CA . THR A 1 305 ? 29.829 -16.803 -7.617 1.00 52.75 305 THR A CA 1
ATOM 2291 C C . THR A 1 305 ? 29.199 -17.486 -6.401 1.00 52.75 305 THR A C 1
ATOM 2293 O O . THR A 1 305 ? 28.051 -17.914 -6.460 1.00 52.75 305 THR A O 1
ATOM 2296 N N . THR A 1 306 ? 29.936 -17.549 -5.290 1.00 44.03 306 THR A N 1
ATOM 2297 C CA . THR A 1 306 ? 29.461 -18.015 -3.976 1.00 44.03 306 THR A CA 1
ATOM 2298 C C . THR A 1 306 ? 28.541 -16.977 -3.321 1.00 44.03 306 THR A C 1
ATOM 2300 O O . THR A 1 306 ? 28.936 -15.819 -3.172 1.00 44.03 306 THR A O 1
ATOM 2303 N N . THR A 1 307 ? 27.339 -17.368 -2.892 1.00 44.12 307 THR A N 1
ATOM 2304 C CA . THR A 1 307 ? 26.444 -16.545 -2.057 1.00 44.12 307 THR A CA 1
ATOM 2305 C C . THR A 1 307 ? 26.991 -16.390 -0.632 1.00 44.12 307 THR A C 1
ATOM 2307 O O . THR A 1 307 ? 27.617 -17.299 -0.094 1.00 44.12 307 THR A O 1
ATOM 2310 N N . ALA A 1 308 ? 26.742 -15.238 -0.001 1.00 47.19 308 ALA A N 1
ATOM 2311 C CA . ALA A 1 308 ? 27.379 -14.795 1.248 1.00 47.19 308 ALA A CA 1
ATOM 2312 C C . ALA A 1 308 ? 27.052 -15.606 2.528 1.00 47.19 308 ALA A C 1
ATOM 2314 O O . ALA A 1 308 ? 27.568 -15.270 3.591 1.00 47.19 308 ALA A O 1
ATOM 2315 N N . GLU A 1 309 ? 26.238 -16.664 2.460 1.00 46.31 309 GLU A N 1
ATOM 2316 C CA . GLU A 1 309 ? 25.776 -17.413 3.645 1.00 46.31 309 GLU A CA 1
ATOM 2317 C C . GLU A 1 309 ? 26.317 -18.853 3.753 1.00 46.31 309 GLU A C 1
ATOM 2319 O O . GLU A 1 309 ? 26.126 -19.496 4.781 1.00 46.31 309 GLU A O 1
ATOM 2324 N N . GLU A 1 310 ? 27.083 -19.345 2.772 1.00 44.34 310 GLU A N 1
ATOM 2325 C CA . GLU A 1 310 ? 27.660 -20.703 2.788 1.00 44.34 310 GLU A CA 1
ATOM 2326 C C . GLU A 1 310 ? 29.197 -20.671 2.702 1.00 44.34 310 GLU A C 1
ATOM 2328 O O . GLU A 1 310 ? 29.818 -21.183 1.774 1.00 44.34 310 GLU A O 1
ATOM 2333 N N . SER A 1 311 ? 29.847 -20.044 3.686 1.00 39.16 311 SER A N 1
ATOM 2334 C CA . SER A 1 311 ? 31.307 -20.113 3.847 1.00 39.16 311 SER A CA 1
ATOM 2335 C C . SER A 1 311 ? 31.671 -21.225 4.834 1.00 39.16 311 SER A C 1
ATOM 2337 O O . SER A 1 311 ? 31.803 -21.002 6.037 1.00 39.16 311 SER A O 1
ATOM 2339 N N . GLY A 1 312 ? 31.791 -22.453 4.324 1.00 36.41 312 GLY A N 1
ATOM 2340 C CA . GLY A 1 312 ? 32.223 -23.604 5.113 1.00 36.41 312 GLY A CA 1
ATOM 2341 C C . GLY A 1 312 ? 32.353 -24.895 4.306 1.00 36.41 312 GLY A C 1
ATOM 2342 O O . GLY A 1 312 ? 31.418 -25.681 4.265 1.00 36.41 312 GLY A O 1
ATOM 2343 N N . GLY A 1 313 ? 33.539 -25.156 3.745 1.00 37.09 313 GLY A N 1
ATOM 2344 C CA . GLY A 1 313 ? 33.959 -26.512 3.358 1.00 37.09 313 GLY A CA 1
ATOM 2345 C C . GLY A 1 313 ? 34.192 -26.751 1.862 1.00 37.09 313 GLY A C 1
ATOM 2346 O O . GLY A 1 313 ? 33.268 -26.993 1.101 1.00 37.09 313 GLY A O 1
ATOM 2347 N N . TYR A 1 314 ? 35.469 -26.738 1.480 1.00 33.72 314 TYR A N 1
ATOM 2348 C CA . TYR A 1 314 ? 36.097 -27.385 0.320 1.00 33.72 314 TYR A CA 1
ATOM 2349 C C . TYR A 1 314 ? 35.214 -28.290 -0.576 1.00 33.72 314 TYR A C 1
ATOM 2351 O O . TYR A 1 314 ? 34.957 -29.440 -0.230 1.00 33.72 314 TYR A O 1
ATOM 2359 N N . SER A 1 315 ? 34.902 -27.846 -1.800 1.00 40.19 315 SER A N 1
ATOM 2360 C CA . SER A 1 315 ? 34.845 -28.725 -2.985 1.00 40.19 315 SER A CA 1
ATOM 2361 C C . SER A 1 315 ? 34.983 -27.903 -4.277 1.00 40.19 315 SER A C 1
ATOM 2363 O O . SER A 1 315 ? 34.245 -26.956 -4.521 1.00 40.19 315 SER A O 1
ATOM 2365 N N . HIS A 1 316 ? 35.984 -28.232 -5.096 1.00 39.62 316 HIS A N 1
ATOM 2366 C CA . HIS A 1 316 ? 36.395 -27.476 -6.289 1.00 39.62 316 HIS A CA 1
ATOM 2367 C C . HIS A 1 316 ? 35.764 -28.034 -7.592 1.00 39.62 316 HIS A C 1
ATOM 2369 O O . HIS A 1 316 ? 36.331 -27.866 -8.669 1.00 39.62 316 HIS A O 1
ATOM 2375 N N . GLU A 1 317 ? 34.608 -28.714 -7.513 1.00 50.06 317 GLU A N 1
ATOM 2376 C CA . GLU A 1 317 ? 34.018 -29.473 -8.642 1.00 50.06 317 GLU A CA 1
ATOM 2377 C C . GLU A 1 317 ? 32.491 -29.292 -8.856 1.00 50.06 317 GLU A C 1
ATOM 2379 O O . GLU A 1 317 ? 31.891 -30.024 -9.637 1.00 50.06 317 GLU A O 1
ATOM 2384 N N . GLY A 1 318 ? 31.836 -28.312 -8.220 1.00 44.72 318 GLY A N 1
ATOM 2385 C CA . GLY A 1 318 ? 30.361 -28.217 -8.179 1.00 44.72 318 GLY A CA 1
ATOM 2386 C C . GLY A 1 318 ? 29.708 -26.991 -8.833 1.00 44.72 318 GLY A C 1
ATOM 2387 O O . GLY A 1 318 ? 28.727 -26.499 -8.289 1.00 44.72 318 GLY A O 1
ATOM 2388 N N . GLY A 1 319 ? 30.229 -26.446 -9.939 1.00 50.91 319 GLY A N 1
ATOM 2389 C CA . GLY A 1 319 ? 29.649 -25.239 -10.560 1.00 50.91 319 GLY A CA 1
ATOM 2390 C C . GLY A 1 319 ? 28.206 -25.443 -11.054 1.00 50.91 319 GLY A C 1
ATOM 2391 O O . GLY A 1 319 ? 27.961 -26.310 -11.894 1.00 50.91 319 GLY A O 1
ATOM 2392 N N . GLU A 1 320 ? 27.257 -24.633 -10.573 1.00 64.69 320 GLU A N 1
ATOM 2393 C CA . GLU A 1 320 ? 25.860 -24.674 -11.023 1.00 64.69 320 GLU A CA 1
ATOM 2394 C C . GLU A 1 320 ? 25.737 -24.250 -12.497 1.00 64.69 320 GLU A C 1
ATOM 2396 O O . GLU A 1 320 ? 26.284 -23.231 -12.935 1.00 64.69 320 GLU A O 1
ATOM 2401 N N . THR A 1 321 ? 25.004 -25.040 -13.289 1.00 71.44 321 THR A N 1
ATOM 2402 C CA . THR A 1 321 ? 24.681 -24.700 -14.679 1.00 71.44 321 THR A CA 1
ATOM 2403 C C . THR A 1 321 ? 23.597 -23.626 -14.710 1.00 71.44 321 THR A C 1
ATOM 2405 O O . THR A 1 321 ? 22.455 -23.899 -14.338 1.00 71.44 321 THR A O 1
ATOM 2408 N N . VAL A 1 322 ? 23.927 -22.432 -15.200 1.00 80.06 322 VAL A N 1
ATOM 2409 C CA . VAL A 1 322 ? 23.005 -21.289 -15.310 1.00 80.06 322 VAL A CA 1
ATOM 2410 C C . VAL A 1 322 ? 22.793 -20.951 -16.784 1.00 80.06 322 VAL A C 1
ATOM 2412 O O . VAL A 1 322 ? 23.722 -21.017 -17.587 1.00 80.06 322 VAL A O 1
ATOM 2415 N N . THR A 1 323 ? 21.573 -20.590 -17.173 1.00 85.12 323 THR A N 1
ATOM 2416 C CA . THR A 1 323 ? 21.290 -20.152 -18.546 1.00 85.12 323 THR A CA 1
ATOM 2417 C C . THR A 1 323 ? 21.641 -18.674 -18.713 1.00 85.12 323 THR A C 1
ATOM 2419 O O . THR A 1 323 ? 21.128 -17.827 -17.990 1.00 85.12 323 THR A O 1
ATOM 2422 N N . VAL A 1 324 ? 22.506 -18.374 -19.681 1.00 86.31 324 VAL A N 1
ATOM 2423 C CA . VAL A 1 324 ? 23.072 -17.044 -19.958 1.00 86.31 324 VAL A CA 1
ATOM 2424 C C . VAL A 1 324 ? 22.661 -16.600 -21.365 1.00 86.31 324 VAL A C 1
ATOM 2426 O O . VAL A 1 324 ? 22.474 -17.432 -22.263 1.00 86.31 324 VAL A O 1
ATOM 2429 N N . VAL A 1 325 ? 22.517 -15.292 -21.584 1.00 87.69 325 VAL A N 1
ATOM 2430 C CA . VAL A 1 325 ? 22.215 -14.738 -22.911 1.00 87.69 325 VAL A CA 1
ATOM 2431 C C . VAL A 1 325 ? 23.506 -14.622 -23.723 1.00 87.69 325 VAL A C 1
ATOM 2433 O O . VAL A 1 325 ? 24.463 -13.967 -23.314 1.00 87.69 325 VAL A O 1
ATOM 2436 N N . LYS A 1 326 ? 23.538 -15.234 -24.912 1.00 87.94 326 LYS A N 1
ATOM 2437 C CA . LYS A 1 326 ? 24.716 -15.229 -25.794 1.00 87.94 326 LYS A CA 1
ATOM 2438 C C . LYS A 1 326 ? 24.983 -13.846 -26.395 1.00 87.94 326 LYS A C 1
ATOM 2440 O O . LYS A 1 326 ? 26.130 -13.427 -26.500 1.00 87.94 326 LYS A O 1
ATOM 2445 N N . ASN A 1 327 ? 23.933 -13.157 -26.830 1.00 87.69 327 ASN A N 1
ATOM 2446 C CA . ASN A 1 327 ? 23.992 -11.880 -27.537 1.00 87.69 327 ASN A CA 1
ATOM 2447 C C . ASN A 1 327 ? 23.563 -10.713 -26.639 1.00 87.69 327 ASN A C 1
ATOM 2449 O O . ASN A 1 327 ? 22.462 -10.171 -26.770 1.00 87.69 327 ASN A O 1
ATOM 2453 N N . LYS A 1 328 ? 24.462 -10.308 -25.736 1.00 86.50 328 LYS A N 1
ATOM 2454 C CA . LYS A 1 328 ? 24.217 -9.229 -24.765 1.00 86.50 328 LYS A CA 1
ATOM 2455 C C . LYS A 1 328 ? 23.943 -7.863 -25.408 1.00 86.50 328 LYS A C 1
ATOM 2457 O O . LYS A 1 328 ? 23.197 -7.081 -24.831 1.00 86.50 328 LYS A O 1
ATOM 2462 N N . ASP A 1 329 ? 24.425 -7.612 -26.626 1.00 87.00 329 ASP A N 1
ATOM 2463 C CA . ASP A 1 329 ? 24.135 -6.371 -27.366 1.00 87.00 329 ASP A CA 1
ATOM 2464 C C . ASP A 1 329 ? 22.646 -6.223 -27.706 1.00 87.00 329 ASP A C 1
ATOM 2466 O O . ASP A 1 329 ? 22.103 -5.125 -27.714 1.00 87.00 329 ASP A O 1
ATOM 2470 N N . VAL A 1 330 ? 21.956 -7.336 -27.982 1.00 88.06 330 VAL A N 1
ATOM 2471 C CA . VAL A 1 330 ? 20.503 -7.329 -28.223 1.00 88.06 330 VAL A CA 1
ATOM 2472 C C . VAL A 1 330 ? 19.760 -7.140 -26.903 1.00 88.06 330 VAL A C 1
ATOM 2474 O O . VAL A 1 330 ? 18.773 -6.407 -26.842 1.00 88.06 330 VAL A O 1
ATOM 2477 N N . LEU A 1 331 ? 20.260 -7.767 -25.835 1.00 90.19 331 LEU A N 1
ATOM 2478 C CA . LEU A 1 331 ? 19.710 -7.617 -24.494 1.00 90.19 331 LEU A CA 1
ATOM 2479 C C . LEU A 1 331 ? 19.807 -6.172 -23.994 1.00 90.19 331 LEU A C 1
ATOM 2481 O O . LEU A 1 331 ? 18.850 -5.692 -23.394 1.00 90.19 331 LEU A O 1
ATOM 2485 N N . SER A 1 332 ? 20.902 -5.462 -24.285 1.00 90.00 332 SER A N 1
ATOM 2486 C CA . SER A 1 332 ? 21.050 -4.052 -23.914 1.00 90.00 332 SER A CA 1
ATOM 2487 C C . SER A 1 332 ? 20.037 -3.165 -24.640 1.00 90.00 332 SER A C 1
ATOM 2489 O O . SER A 1 332 ? 19.461 -2.281 -24.018 1.00 90.00 332 SER A O 1
ATOM 2491 N N . VAL A 1 333 ? 19.710 -3.440 -25.909 1.00 88.94 333 VAL A N 1
ATOM 2492 C CA . VAL A 1 333 ? 18.641 -2.707 -26.620 1.00 88.94 333 VAL A CA 1
ATOM 2493 C C . VAL A 1 333 ? 17.288 -2.898 -25.932 1.00 88.94 333 VAL A C 1
ATOM 2495 O O . VAL A 1 333 ? 16.548 -1.940 -25.720 1.00 88.94 333 VAL A O 1
ATOM 2498 N N . ILE A 1 334 ? 16.973 -4.141 -25.561 1.00 91.56 334 ILE A N 1
ATOM 2499 C CA . ILE A 1 334 ? 15.717 -4.495 -24.887 1.00 91.56 334 ILE A CA 1
ATOM 2500 C C . ILE A 1 334 ? 15.652 -3.831 -23.507 1.00 91.56 334 ILE A C 1
ATOM 2502 O O . ILE A 1 334 ? 14.624 -3.260 -23.154 1.00 91.56 334 ILE A O 1
ATOM 2506 N N . ALA A 1 335 ? 16.748 -3.878 -22.748 1.00 91.25 335 ALA A N 1
ATOM 2507 C CA . ALA A 1 335 ? 16.872 -3.247 -21.440 1.00 91.25 335 ALA A CA 1
ATOM 2508 C C . ALA A 1 335 ? 16.701 -1.719 -21.528 1.00 91.25 335 ALA A C 1
ATOM 2510 O O . ALA A 1 335 ? 15.950 -1.153 -20.738 1.00 91.25 335 ALA A O 1
ATOM 2511 N N . ALA A 1 336 ? 17.290 -1.078 -22.547 1.00 88.62 336 ALA A N 1
ATOM 2512 C CA . ALA A 1 336 ? 17.154 0.355 -22.811 1.00 88.62 336 ALA A CA 1
ATOM 2513 C C . ALA A 1 336 ? 15.691 0.761 -23.038 1.00 88.62 336 ALA A C 1
ATOM 2515 O O . ALA A 1 336 ? 15.174 1.639 -22.354 1.00 88.62 336 ALA A O 1
ATOM 2516 N N . PHE A 1 337 ? 14.996 0.092 -23.965 1.00 90.38 337 PHE A N 1
ATOM 2517 C CA . PHE A 1 337 ? 13.606 0.427 -24.303 1.00 90.38 337 PHE A CA 1
ATOM 2518 C C . PHE A 1 337 ? 12.615 0.080 -23.192 1.00 90.38 337 PHE A C 1
ATOM 2520 O O . PHE A 1 337 ? 11.585 0.737 -23.065 1.00 90.38 337 PHE A O 1
ATOM 2527 N N . LEU A 1 338 ? 12.907 -0.943 -22.383 1.00 90.81 338 LEU A N 1
ATOM 2528 C CA . LEU A 1 338 ? 12.095 -1.282 -21.217 1.00 90.81 338 LEU A CA 1
ATOM 2529 C C . LEU A 1 338 ? 12.456 -0.469 -19.970 1.00 90.81 338 LEU A C 1
ATOM 2531 O O . LEU A 1 338 ? 11.751 -0.606 -18.977 1.00 90.81 338 LEU A O 1
ATOM 2535 N N . GLY A 1 339 ? 13.520 0.340 -19.981 1.00 87.25 339 GLY A N 1
ATOM 2536 C CA . GLY A 1 339 ? 13.993 1.085 -18.809 1.00 87.25 339 GLY A CA 1
ATOM 2537 C C . GLY A 1 339 ? 14.434 0.183 -17.649 1.00 87.25 339 GLY A C 1
ATOM 2538 O O . GLY A 1 339 ? 14.100 0.461 -16.499 1.00 87.25 339 GLY A O 1
ATOM 2539 N N . LEU A 1 340 ? 15.103 -0.935 -17.943 1.00 88.81 340 LEU A N 1
ATOM 2540 C CA . LEU A 1 340 ? 15.542 -1.940 -16.966 1.00 88.81 340 LEU A CA 1
ATOM 2541 C C . LEU A 1 340 ? 17.067 -2.091 -16.975 1.00 88.81 340 LEU A C 1
ATOM 2543 O O . LEU A 1 340 ? 17.712 -1.844 -17.992 1.00 88.81 340 LEU A O 1
ATOM 2547 N N . GLY A 1 341 ? 17.640 -2.565 -15.867 1.00 86.69 341 GLY A N 1
ATOM 2548 C CA . GLY A 1 341 ? 19.049 -2.955 -15.824 1.00 86.69 341 GLY A CA 1
ATOM 2549 C C . GLY A 1 341 ? 19.317 -4.221 -16.650 1.00 86.69 341 GLY A C 1
ATOM 2550 O O . GLY A 1 341 ? 18.536 -5.176 -16.615 1.00 86.69 341 GLY A O 1
ATOM 2551 N N . VAL A 1 342 ? 20.440 -4.256 -17.377 1.00 88.56 342 VAL A N 1
ATOM 2552 C CA . VAL A 1 342 ? 20.791 -5.372 -18.285 1.00 88.56 342 VAL A CA 1
ATOM 2553 C C . VAL A 1 342 ? 20.935 -6.699 -17.528 1.00 88.56 342 VAL A C 1
ATOM 2555 O O . VAL A 1 342 ? 20.406 -7.720 -17.965 1.00 88.56 342 VAL A O 1
ATOM 2558 N N . GLU A 1 343 ? 21.603 -6.685 -16.371 1.00 87.56 343 GLU A N 1
ATOM 2559 C CA . GLU A 1 343 ? 21.821 -7.884 -15.546 1.00 87.56 343 GLU A CA 1
ATOM 2560 C C . GLU A 1 343 ? 20.527 -8.404 -14.906 1.00 87.56 343 GLU A C 1
ATOM 2562 O O . GLU A 1 343 ? 20.299 -9.613 -14.839 1.00 87.56 343 GLU A O 1
ATOM 2567 N N . GLU A 1 344 ? 19.645 -7.505 -14.460 1.00 85.75 344 GLU A N 1
ATOM 2568 C CA . GLU A 1 344 ? 18.363 -7.887 -13.855 1.00 85.75 344 GLU A CA 1
ATOM 2569 C C . GLU A 1 344 ? 17.465 -8.577 -14.881 1.00 85.75 344 GLU A C 1
ATOM 2571 O O . GLU A 1 344 ? 16.860 -9.616 -14.598 1.00 85.75 344 GLU A O 1
ATOM 2576 N N . LEU A 1 345 ? 17.443 -8.037 -16.103 1.00 88.81 345 LEU A N 1
ATOM 2577 C CA . LEU A 1 345 ? 16.724 -8.630 -17.216 1.00 88.81 345 LEU A CA 1
ATOM 2578 C C . LEU A 1 345 ? 17.316 -9.991 -17.613 1.00 88.81 345 LEU A C 1
ATOM 2580 O O . LEU A 1 345 ? 16.549 -10.941 -17.774 1.00 88.81 345 LEU A O 1
ATOM 2584 N N . GLU A 1 346 ? 18.648 -10.120 -17.707 1.00 89.31 346 GLU A N 1
ATOM 2585 C CA . GLU A 1 346 ? 19.326 -11.399 -17.985 1.00 89.31 346 GLU A CA 1
ATOM 2586 C C . GLU A 1 346 ? 18.923 -12.472 -16.968 1.00 89.31 346 GLU A C 1
ATOM 2588 O O . GLU A 1 346 ? 18.464 -13.556 -17.339 1.00 89.31 346 GLU A O 1
ATOM 2593 N N . THR A 1 347 ? 19.019 -12.135 -15.681 1.00 87.00 347 THR A N 1
ATOM 2594 C CA . THR A 1 347 ? 18.733 -13.073 -14.593 1.00 87.00 347 THR A CA 1
ATOM 2595 C C . THR A 1 347 ? 17.256 -13.481 -14.600 1.00 87.00 347 THR A C 1
ATOM 2597 O O . THR A 1 347 ? 16.946 -14.664 -14.471 1.00 87.00 347 THR A O 1
ATOM 2600 N N . SER A 1 348 ? 16.334 -12.541 -14.851 1.00 86.75 348 SER A N 1
ATOM 2601 C CA . SER A 1 348 ? 14.889 -12.820 -14.915 1.00 86.75 348 SER A CA 1
ATOM 2602 C C . SER A 1 348 ? 14.473 -13.775 -16.044 1.00 86.75 348 SER A C 1
ATOM 2604 O O . SER A 1 348 ? 13.427 -14.423 -15.953 1.00 86.75 348 SER A O 1
ATOM 2606 N N . PHE A 1 349 ? 15.277 -13.889 -17.110 1.00 89.94 349 PHE A N 1
ATOM 2607 C CA . PHE A 1 349 ? 15.063 -14.893 -18.153 1.00 89.94 349 PHE A CA 1
ATOM 2608 C C . PHE A 1 349 ? 15.612 -16.270 -17.770 1.00 89.94 349 PHE A C 1
ATOM 2610 O O . PHE A 1 349 ? 15.088 -17.272 -18.260 1.00 89.94 349 PHE A O 1
ATOM 2617 N N . GLY A 1 350 ? 16.633 -16.325 -16.909 1.00 85.25 350 GLY A N 1
ATOM 2618 C CA . GLY A 1 350 ? 17.301 -17.554 -16.477 1.00 85.25 350 GLY A CA 1
ATOM 2619 C C . GLY A 1 350 ? 16.532 -18.370 -15.436 1.00 85.25 350 GLY A C 1
ATOM 2620 O O . GLY A 1 350 ? 16.769 -19.570 -15.320 1.00 85.25 350 GLY A O 1
ATOM 2621 N N . TYR A 1 351 ? 15.579 -17.774 -14.715 1.00 85.56 351 TYR A N 1
ATOM 2622 C CA . TYR A 1 351 ? 14.762 -18.477 -13.723 1.00 85.56 351 TYR A CA 1
ATOM 2623 C C . TYR A 1 351 ? 13.270 -18.148 -13.831 1.00 85.56 351 TYR A C 1
ATOM 2625 O O . TYR A 1 351 ? 12.856 -17.158 -14.431 1.00 85.56 351 TYR A O 1
ATOM 2633 N N . ARG A 1 352 ? 12.431 -19.005 -13.242 1.00 83.12 352 ARG A N 1
ATOM 2634 C CA . ARG A 1 352 ? 10.995 -18.760 -13.077 1.00 83.12 352 ARG A CA 1
ATOM 2635 C C . ARG A 1 352 ? 10.516 -19.292 -11.737 1.00 83.12 352 ARG A C 1
ATOM 2637 O O . ARG A 1 352 ? 10.528 -20.498 -11.490 1.00 83.12 352 ARG A O 1
ATOM 2644 N N . THR A 1 353 ? 10.018 -18.400 -10.900 1.00 82.12 353 THR A N 1
ATOM 2645 C CA . THR A 1 353 ? 9.386 -18.726 -9.629 1.00 82.12 353 THR A CA 1
ATOM 2646 C C . THR A 1 353 ? 7.992 -19.286 -9.875 1.00 82.12 353 THR A C 1
ATOM 2648 O O . THR A 1 353 ? 7.122 -18.639 -10.463 1.00 82.12 353 THR A O 1
ATOM 2651 N N . LYS A 1 354 ? 7.759 -20.515 -9.416 1.00 72.44 354 LYS A N 1
ATOM 2652 C CA . LYS A 1 354 ? 6.454 -21.183 -9.424 1.00 72.44 354 LYS A CA 1
ATOM 2653 C C . LYS A 1 354 ? 6.024 -21.483 -7.994 1.00 72.44 354 LYS A C 1
ATOM 2655 O O . LYS A 1 354 ? 6.847 -21.684 -7.109 1.00 72.44 354 LYS A O 1
ATOM 2660 N N . THR A 1 355 ? 4.720 -21.533 -7.758 1.00 69.00 355 THR A N 1
ATOM 2661 C CA . THR A 1 355 ? 4.158 -21.928 -6.465 1.00 69.00 355 THR A CA 1
ATOM 2662 C C . THR A 1 355 ? 3.749 -23.394 -6.506 1.00 69.00 355 THR A C 1
ATOM 2664 O O . THR A 1 355 ? 2.761 -23.759 -7.141 1.00 69.00 355 THR A O 1
ATOM 2667 N N . ILE A 1 356 ? 4.513 -24.256 -5.839 1.00 71.00 356 ILE A N 1
ATOM 2668 C CA . ILE A 1 356 ? 4.249 -25.696 -5.759 1.00 71.00 356 ILE A CA 1
ATOM 2669 C C . ILE A 1 356 ? 3.755 -25.993 -4.347 1.00 71.00 356 ILE A C 1
ATOM 2671 O O . ILE A 1 356 ? 4.442 -25.718 -3.376 1.00 71.00 356 ILE A O 1
ATOM 2675 N N . ARG A 1 357 ? 2.532 -26.527 -4.211 1.00 72.12 357 ARG A N 1
ATOM 2676 C CA . ARG A 1 357 ? 1.937 -26.898 -2.906 1.00 72.12 357 ARG A CA 1
ATOM 2677 C C . ARG A 1 357 ? 1.999 -25.787 -1.834 1.00 72.12 357 ARG A C 1
ATOM 2679 O O . ARG A 1 357 ? 2.100 -26.087 -0.653 1.00 72.12 357 ARG A O 1
ATOM 2686 N N . ARG A 1 358 ? 1.825 -24.520 -2.248 1.00 67.94 358 ARG A N 1
ATOM 2687 C CA . ARG A 1 358 ? 1.909 -23.286 -1.425 1.00 67.94 358 ARG A CA 1
ATOM 2688 C C . ARG A 1 358 ? 3.323 -22.814 -1.063 1.00 67.94 358 ARG A C 1
ATOM 2690 O O . ARG A 1 358 ? 3.439 -21.767 -0.439 1.00 67.94 358 ARG A O 1
ATOM 2697 N N . GLU A 1 359 ? 4.367 -23.498 -1.510 1.00 70.56 359 GLU A N 1
ATOM 2698 C CA . GLU A 1 359 ? 5.753 -23.039 -1.393 1.00 70.56 359 GLU A CA 1
ATOM 2699 C C . GLU A 1 359 ? 6.187 -22.354 -2.691 1.00 70.56 359 GLU A C 1
ATOM 2701 O O . GLU A 1 359 ? 5.778 -22.756 -3.784 1.00 70.56 359 GLU A O 1
ATOM 2706 N N . ARG A 1 360 ? 6.985 -21.286 -2.590 1.00 71.94 360 ARG A N 1
ATOM 2707 C CA . ARG A 1 360 ? 7.589 -20.632 -3.757 1.00 71.94 360 ARG A CA 1
ATOM 2708 C C . ARG A 1 360 ? 8.893 -21.349 -4.075 1.00 71.94 360 ARG A C 1
ATOM 2710 O O . ARG A 1 360 ? 9.810 -21.333 -3.266 1.00 71.94 360 ARG A O 1
ATOM 2717 N N . VAL A 1 361 ? 8.957 -21.958 -5.250 1.00 80.19 361 VAL A N 1
ATOM 2718 C CA . VAL A 1 361 ? 10.140 -22.651 -5.757 1.00 80.19 361 VAL A CA 1
ATOM 2719 C C . VAL A 1 361 ? 10.612 -21.916 -7.002 1.00 80.19 361 VAL A C 1
ATOM 2721 O O . VAL A 1 361 ? 9.861 -21.780 -7.972 1.00 80.19 361 VAL A O 1
ATOM 2724 N N . THR A 1 362 ? 11.848 -21.432 -6.978 1.00 83.69 362 THR A N 1
ATOM 2725 C CA . THR A 1 362 ? 12.498 -20.830 -8.144 1.00 83.69 362 THR A CA 1
ATOM 2726 C C . THR A 1 362 ? 13.095 -21.939 -8.994 1.00 83.69 362 THR A C 1
ATOM 2728 O O . THR A 1 362 ? 14.013 -22.632 -8.571 1.00 83.69 362 THR A O 1
ATOM 2731 N N . VAL A 1 363 ? 12.535 -22.149 -10.184 1.00 83.06 363 VAL A N 1
ATOM 2732 C CA . VAL A 1 363 ? 13.023 -23.153 -11.131 1.00 83.06 363 VAL A CA 1
ATOM 2733 C C . VAL A 1 363 ? 14.001 -22.470 -12.078 1.00 83.06 363 VAL A C 1
ATOM 2735 O O . VAL A 1 363 ? 13.599 -21.575 -12.826 1.00 83.06 363 VAL A O 1
ATOM 2738 N N . MET A 1 364 ? 15.266 -22.890 -12.060 1.00 86.56 364 MET A N 1
ATOM 2739 C CA . MET A 1 364 ? 16.249 -22.477 -13.064 1.00 86.56 364 MET A CA 1
ATOM 2740 C C . MET A 1 364 ? 15.845 -23.057 -14.421 1.00 86.56 364 MET A C 1
ATOM 2742 O O . MET A 1 364 ? 15.567 -24.252 -14.542 1.00 86.56 364 MET A O 1
ATOM 2746 N N . LEU A 1 365 ? 15.738 -22.199 -15.430 1.00 86.75 365 LEU A N 1
ATOM 2747 C CA . LEU A 1 365 ? 15.286 -22.576 -16.761 1.00 86.75 365 LEU A CA 1
ATOM 2748 C C . LEU A 1 365 ? 16.471 -23.041 -17.603 1.00 86.75 365 LEU A C 1
ATOM 2750 O O . LEU A 1 365 ? 17.547 -22.452 -17.552 1.00 86.75 365 LEU A O 1
ATOM 2754 N N . ASP A 1 366 ? 16.259 -24.066 -18.423 1.00 89.81 366 ASP A N 1
ATOM 2755 C CA . ASP A 1 366 ? 17.176 -24.448 -19.494 1.00 89.81 366 ASP A CA 1
ATOM 2756 C C . ASP A 1 366 ? 17.086 -23.440 -20.666 1.00 89.81 366 ASP A C 1
ATOM 2758 O O . ASP A 1 366 ? 16.152 -22.631 -20.719 1.00 89.81 366 ASP A O 1
ATOM 2762 N N . PRO A 1 367 ? 18.000 -23.469 -21.657 1.00 90.12 367 PRO A N 1
ATOM 2763 C CA . PRO A 1 367 ? 17.945 -22.550 -22.799 1.00 90.12 367 PRO A CA 1
ATOM 2764 C C . PRO A 1 367 ? 16.601 -22.548 -23.543 1.00 90.12 367 PRO A C 1
ATOM 2766 O O . PRO A 1 367 ? 16.155 -21.510 -24.040 1.00 90.12 367 PRO A O 1
ATOM 2769 N N . LYS A 1 368 ? 15.914 -23.698 -23.592 1.00 90.88 368 LYS A N 1
ATOM 2770 C CA . LYS A 1 368 ? 14.580 -23.816 -24.191 1.00 90.88 368 LYS A CA 1
ATOM 2771 C C . LYS A 1 368 ? 13.514 -23.130 -23.332 1.00 90.88 368 LYS A C 1
ATOM 2773 O O . LYS A 1 368 ? 12.690 -22.395 -23.878 1.00 90.88 368 LYS A O 1
ATOM 2778 N N . GLY A 1 369 ? 13.535 -23.330 -22.017 1.00 88.44 369 GLY A N 1
ATOM 2779 C CA . GLY A 1 369 ? 12.649 -22.676 -21.059 1.00 88.44 369 GLY A CA 1
ATOM 2780 C C . GLY A 1 369 ? 12.847 -21.161 -21.009 1.00 88.44 369 GLY A C 1
ATOM 2781 O O . GLY A 1 369 ? 11.864 -20.422 -21.051 1.00 88.44 369 GLY A O 1
ATOM 2782 N N . ALA A 1 370 ? 14.094 -20.681 -21.017 1.00 89.94 370 ALA A N 1
ATOM 2783 C CA . ALA A 1 370 ? 14.415 -19.252 -21.068 1.00 89.94 370 ALA A CA 1
ATOM 2784 C C . ALA A 1 370 ? 13.880 -18.604 -22.357 1.00 89.94 370 ALA A C 1
ATOM 2786 O O . ALA A 1 370 ? 13.249 -17.544 -22.324 1.00 89.94 370 ALA A O 1
ATOM 2787 N N . ARG A 1 371 ? 14.005 -19.304 -23.496 1.00 91.38 371 ARG A N 1
ATOM 2788 C CA . ARG A 1 371 ? 13.414 -18.873 -24.768 1.00 91.38 371 ARG A CA 1
ATOM 2789 C C . ARG A 1 371 ? 11.889 -18.799 -24.719 1.00 91.38 371 ARG A C 1
ATOM 2791 O O . ARG A 1 371 ? 11.322 -17.835 -25.225 1.00 91.38 371 ARG A O 1
ATOM 2798 N N . GLN A 1 372 ? 11.227 -19.777 -24.102 1.00 88.12 372 GLN A N 1
ATOM 2799 C CA . GLN A 1 372 ? 9.775 -19.745 -23.895 1.00 88.12 372 GLN A CA 1
ATOM 2800 C C . GLN A 1 372 ? 9.347 -18.599 -22.964 1.00 88.12 372 GLN A C 1
ATOM 2802 O O . GLN A 1 372 ? 8.289 -18.008 -23.181 1.00 88.12 372 GLN A O 1
ATOM 2807 N N . ASN A 1 373 ? 10.165 -18.254 -21.964 1.00 89.06 373 ASN A N 1
ATOM 2808 C CA . ASN A 1 373 ? 9.927 -17.121 -21.066 1.00 89.06 373 ASN A CA 1
ATOM 2809 C C . ASN A 1 373 ? 10.029 -15.779 -21.822 1.00 89.06 373 ASN A C 1
ATOM 2811 O O . ASN A 1 373 ? 9.130 -14.944 -21.719 1.00 89.06 373 ASN A O 1
ATOM 2815 N N . ALA A 1 374 ? 11.043 -15.616 -22.682 1.00 90.94 374 ALA A N 1
ATOM 2816 C CA . ALA A 1 374 ? 11.171 -14.462 -23.580 1.00 90.94 374 ALA A CA 1
ATOM 2817 C C . ALA A 1 374 ? 10.029 -14.379 -24.618 1.00 90.94 374 ALA A C 1
ATOM 2819 O O . ALA A 1 374 ? 9.489 -13.299 -24.867 1.00 90.94 374 ALA A O 1
ATOM 2820 N N . ASP A 1 375 ? 9.604 -15.517 -25.181 1.00 90.69 375 ASP A N 1
ATOM 2821 C CA . ASP A 1 375 ? 8.433 -15.613 -26.067 1.00 90.69 375 ASP A CA 1
ATOM 2822 C C . ASP A 1 375 ? 7.133 -15.241 -25.318 1.00 90.69 375 ASP A C 1
ATOM 2824 O O . ASP A 1 375 ? 6.229 -14.622 -25.884 1.00 90.69 375 ASP A O 1
ATOM 2828 N N . GLY A 1 376 ? 7.024 -15.590 -24.032 1.00 88.19 376 GLY A N 1
ATOM 2829 C CA . GLY A 1 376 ? 5.936 -15.170 -23.144 1.00 88.19 376 GLY A CA 1
ATOM 2830 C C . GLY A 1 376 ? 5.908 -13.658 -22.913 1.00 88.19 376 GLY A C 1
ATOM 2831 O O . GLY A 1 376 ? 4.844 -13.042 -23.026 1.00 88.19 376 GLY A O 1
ATOM 2832 N N . LEU A 1 377 ? 7.072 -13.046 -22.670 1.00 90.38 377 LEU A N 1
ATOM 2833 C CA . LEU A 1 377 ? 7.193 -11.594 -22.526 1.00 90.38 377 LEU A CA 1
ATOM 2834 C C . LEU A 1 377 ? 6.792 -10.864 -23.816 1.00 90.38 377 LEU A C 1
ATOM 2836 O O . LEU A 1 377 ? 6.002 -9.926 -23.761 1.00 90.38 377 LEU A O 1
ATOM 2840 N N . ALA A 1 378 ? 7.254 -11.332 -24.980 1.00 92.56 378 ALA A N 1
ATOM 2841 C CA . ALA A 1 378 ? 6.913 -10.736 -26.274 1.00 92.56 378 ALA A CA 1
ATOM 2842 C C . ALA A 1 378 ? 5.398 -10.755 -26.558 1.00 92.56 378 ALA A C 1
ATOM 2844 O O . ALA A 1 378 ? 4.829 -9.747 -26.978 1.00 92.56 378 ALA A O 1
ATOM 2845 N N . ARG A 1 379 ? 4.723 -11.881 -26.278 1.00 90.56 379 ARG A N 1
ATOM 2846 C CA . ARG A 1 379 ? 3.258 -12.005 -26.408 1.00 90.56 379 ARG A CA 1
ATOM 2847 C C . ARG A 1 379 ? 2.509 -11.072 -25.457 1.00 90.56 379 ARG A C 1
ATOM 2849 O O . ARG A 1 379 ? 1.503 -10.479 -25.850 1.00 90.56 379 ARG A O 1
ATOM 2856 N N . THR A 1 380 ? 3.009 -10.939 -24.228 1.00 89.06 380 THR A N 1
ATOM 2857 C CA . THR A 1 380 ? 2.442 -10.063 -23.194 1.00 89.06 380 THR A CA 1
ATOM 2858 C C . THR A 1 380 ? 2.568 -8.597 -23.597 1.00 89.06 380 THR A C 1
ATOM 2860 O O . THR A 1 380 ? 1.557 -7.904 -23.646 1.00 89.06 380 THR A O 1
ATOM 2863 N N . LEU A 1 381 ? 3.769 -8.151 -23.984 1.00 91.75 381 LEU A N 1
ATOM 2864 C CA . LEU A 1 381 ? 4.024 -6.784 -24.448 1.00 91.75 381 LEU A CA 1
ATOM 2865 C C . LEU A 1 381 ? 3.141 -6.413 -25.643 1.00 91.75 381 LEU A C 1
ATOM 2867 O O . LEU A 1 381 ? 2.519 -5.356 -25.626 1.00 91.75 381 LEU A O 1
ATOM 2871 N N . TYR A 1 382 ? 3.026 -7.294 -26.646 1.00 93.56 382 TYR A N 1
ATOM 2872 C CA . TYR A 1 382 ? 2.172 -7.029 -27.807 1.00 93.56 382 TYR A CA 1
ATOM 2873 C C . TYR A 1 382 ? 0.700 -6.896 -27.414 1.00 93.56 382 TYR A C 1
ATOM 2875 O O . TYR A 1 382 ? 0.022 -5.965 -27.836 1.00 93.56 382 TYR A O 1
ATOM 2883 N N . SER A 1 383 ? 0.208 -7.810 -26.575 1.00 89.75 383 SER A N 1
ATOM 2884 C CA . SER A 1 383 ? -1.195 -7.811 -26.152 1.00 89.75 383 SER A CA 1
ATOM 2885 C C . SER A 1 383 ? -1.546 -6.570 -25.329 1.00 89.75 383 SER A C 1
ATOM 2887 O O . SER A 1 383 ? -2.600 -5.981 -25.549 1.00 89.75 383 SER A O 1
ATOM 2889 N N . LEU A 1 384 ? -0.661 -6.152 -24.416 1.00 90.06 384 LEU A N 1
ATOM 2890 C CA . LEU A 1 384 ? -0.844 -4.935 -23.621 1.00 90.06 384 LEU A CA 1
ATOM 2891 C C . LEU A 1 384 ? -0.737 -3.668 -24.479 1.00 90.06 384 LEU A C 1
ATOM 2893 O O . LEU A 1 384 ? -1.476 -2.716 -24.242 1.00 90.06 384 LEU A O 1
ATOM 2897 N N . LEU A 1 385 ? 0.134 -3.653 -25.496 1.00 92.62 385 LEU A N 1
ATOM 2898 C CA . LEU A 1 385 ? 0.252 -2.522 -26.421 1.00 92.62 385 LEU A CA 1
ATOM 2899 C C . LEU A 1 385 ? -1.012 -2.368 -27.270 1.00 92.62 385 LEU A C 1
ATOM 2901 O O . LEU A 1 385 ? -1.525 -1.263 -27.413 1.00 92.62 385 LEU A O 1
ATOM 2905 N N . VAL A 1 386 ? -1.540 -3.471 -27.801 1.00 92.12 386 VAL A N 1
ATOM 2906 C CA . VAL A 1 386 ? -2.789 -3.459 -28.574 1.00 92.12 386 VAL A CA 1
ATOM 2907 C C . VAL A 1 386 ? -3.959 -2.990 -27.703 1.00 92.12 386 VAL A C 1
ATOM 2909 O O . VAL A 1 386 ? -4.696 -2.097 -28.119 1.00 92.12 386 VAL A O 1
ATOM 2912 N N . ALA A 1 387 ? -4.080 -3.509 -26.476 1.00 89.50 387 ALA A N 1
ATOM 2913 C CA . ALA A 1 387 ? -5.093 -3.057 -25.521 1.00 89.50 387 ALA A CA 1
ATOM 2914 C C . ALA A 1 387 ? -4.944 -1.560 -25.179 1.00 89.50 387 ALA A C 1
ATOM 2916 O O . ALA A 1 387 ? -5.944 -0.842 -25.165 1.00 89.50 387 ALA A O 1
ATOM 2917 N N . TYR A 1 388 ? -3.709 -1.068 -24.993 1.00 90.69 388 TYR A N 1
ATOM 2918 C CA . TYR A 1 388 ? -3.428 0.355 -24.760 1.00 90.69 388 TYR A CA 1
ATOM 2919 C C . TYR A 1 388 ? -3.928 1.229 -25.908 1.00 90.69 388 TYR A C 1
ATOM 2921 O O . TYR A 1 388 ? -4.633 2.211 -25.689 1.00 90.69 388 TYR A O 1
ATOM 2929 N N . ILE A 1 389 ? -3.564 0.865 -27.143 1.00 92.50 389 ILE A N 1
ATOM 2930 C CA . ILE A 1 389 ? -3.902 1.642 -28.335 1.00 92.50 389 ILE A CA 1
ATOM 2931 C C . ILE A 1 389 ? -5.420 1.658 -28.527 1.00 92.50 389 ILE A C 1
ATOM 2933 O O . ILE A 1 389 ? -5.984 2.718 -28.788 1.00 92.50 389 ILE A O 1
ATOM 2937 N N . PHE A 1 390 ? -6.108 0.527 -28.355 1.00 92.00 390 PHE A N 1
ATOM 2938 C CA . PHE A 1 390 ? -7.565 0.466 -28.511 1.00 92.00 390 PHE A CA 1
ATOM 2939 C C . PHE A 1 390 ? -8.315 1.227 -27.425 1.00 92.00 390 PHE A C 1
ATOM 2941 O O . PHE A 1 390 ? -9.264 1.945 -27.742 1.00 92.00 390 PHE A O 1
ATOM 2948 N N . GLU A 1 391 ? -7.878 1.152 -26.169 1.00 89.81 391 GLU A N 1
ATOM 2949 C CA . GLU A 1 391 ? -8.469 1.960 -25.105 1.00 89.81 391 GLU A CA 1
ATOM 2950 C C . GLU A 1 391 ? -8.188 3.457 -25.325 1.00 89.81 391 GLU A C 1
ATOM 2952 O O . GLU A 1 391 ? -9.105 4.270 -25.215 1.00 89.81 391 GLU A O 1
ATOM 2957 N N . GLY A 1 392 ? -6.976 3.824 -25.753 1.00 91.31 392 GLY A N 1
ATOM 2958 C CA . GLY A 1 392 ? -6.623 5.196 -26.124 1.00 91.31 392 GLY A CA 1
ATOM 2959 C C . GLY A 1 392 ? -7.441 5.735 -27.303 1.00 91.31 392 GLY A C 1
ATOM 2960 O O . GLY A 1 392 ? -7.829 6.904 -27.301 1.00 91.31 392 GLY A O 1
ATOM 2961 N N . ILE A 1 393 ? -7.759 4.891 -28.289 1.00 93.06 393 ILE A N 1
ATOM 2962 C CA . ILE A 1 393 ? -8.679 5.231 -29.380 1.00 93.06 393 ILE A CA 1
ATOM 2963 C C . ILE A 1 393 ? -10.082 5.438 -28.813 1.00 93.06 393 ILE A C 1
ATOM 2965 O O . ILE A 1 393 ? -10.650 6.514 -28.988 1.00 93.06 393 ILE A O 1
ATOM 2969 N N . ASN A 1 394 ? -10.622 4.457 -28.084 1.00 92.19 394 ASN A N 1
ATOM 2970 C CA . ASN A 1 394 ? -11.976 4.504 -27.533 1.00 92.19 394 ASN A CA 1
ATOM 2971 C C . ASN A 1 394 ? -12.203 5.708 -26.610 1.00 92.19 394 ASN A C 1
ATOM 2973 O O . ASN A 1 394 ? -13.298 6.260 -26.596 1.00 92.19 394 ASN A O 1
ATOM 2977 N N . GLN A 1 395 ? -11.193 6.159 -25.864 1.00 90.81 395 GLN A N 1
ATOM 2978 C CA . GLN A 1 395 ? -11.281 7.381 -25.056 1.00 90.81 395 GLN A CA 1
ATOM 2979 C C . GLN A 1 395 ? -11.514 8.647 -25.890 1.00 90.81 395 GLN A C 1
ATOM 2981 O O . GLN A 1 395 ? -12.116 9.591 -25.388 1.00 90.81 395 GLN A O 1
ATOM 2986 N N . ARG A 1 396 ? -11.073 8.663 -27.152 1.00 90.25 396 ARG A N 1
ATOM 2987 C CA . ARG A 1 396 ? -11.158 9.823 -28.051 1.00 90.25 396 ARG A CA 1
ATOM 2988 C C . ARG A 1 396 ? -12.358 9.783 -29.004 1.00 90.25 396 ARG A C 1
ATOM 2990 O O . ARG A 1 396 ? -12.749 10.833 -29.507 1.00 90.25 396 ARG A O 1
ATOM 2997 N N . ILE A 1 397 ? -12.921 8.601 -29.280 1.00 91.56 397 ILE A N 1
ATOM 2998 C CA . ILE A 1 397 ? -14.041 8.425 -30.233 1.00 91.56 397 ILE A CA 1
ATOM 2999 C C . ILE A 1 397 ? -15.384 8.057 -29.586 1.00 91.56 397 ILE A C 1
ATOM 3001 O O . ILE A 1 397 ? -16.413 8.183 -30.242 1.00 91.56 397 ILE A O 1
ATOM 3005 N N . CYS A 1 398 ? -15.403 7.576 -28.342 1.00 89.56 398 CYS A N 1
ATOM 3006 C CA . CYS A 1 398 ? -16.630 7.119 -27.687 1.00 89.56 398 CYS A CA 1
ATOM 3007 C C . CYS A 1 398 ? -17.447 8.302 -27.158 1.00 89.56 398 CYS A C 1
ATOM 3009 O O . CYS A 1 398 ? -16.911 9.155 -26.451 1.00 89.56 398 CYS A O 1
ATOM 3011 N N . ALA A 1 399 ? -18.754 8.308 -27.421 1.00 87.88 399 ALA A N 1
ATOM 3012 C CA . ALA A 1 399 ? -19.680 9.232 -26.777 1.00 87.88 399 ALA A CA 1
ATOM 3013 C C . ALA A 1 399 ? -19.956 8.807 -25.325 1.00 87.88 399 ALA A C 1
ATOM 3015 O O . ALA A 1 399 ? -19.735 7.652 -24.941 1.00 87.88 399 ALA A O 1
ATOM 3016 N N . ALA A 1 400 ? -20.460 9.736 -24.511 1.00 84.00 400 ALA A N 1
ATOM 3017 C CA . ALA A 1 400 ? -20.978 9.393 -23.192 1.00 84.00 400 ALA A CA 1
ATOM 3018 C C . ALA A 1 400 ? -22.156 8.418 -23.346 1.00 84.00 400 ALA A C 1
ATOM 3020 O O . ALA A 1 400 ? -23.009 8.614 -24.205 1.00 84.00 400 ALA A O 1
ATOM 3021 N N . GLU A 1 401 ? -22.216 7.368 -22.526 1.00 79.31 401 GLU A N 1
ATOM 3022 C CA . GLU A 1 401 ? -23.217 6.302 -22.705 1.00 79.31 401 GLU A CA 1
ATOM 3023 C C . GLU A 1 401 ? -24.664 6.817 -22.613 1.00 79.31 401 GLU A C 1
ATOM 3025 O O . GLU A 1 401 ? -25.540 6.273 -23.278 1.00 79.31 401 GLU A O 1
ATOM 3030 N N . ASP A 1 402 ? -24.901 7.902 -21.868 1.00 82.00 402 ASP A N 1
ATOM 3031 C CA . ASP A 1 402 ? -26.225 8.510 -21.691 1.00 82.00 402 ASP A CA 1
ATOM 3032 C C . ASP A 1 402 ? -26.725 9.287 -22.922 1.00 82.00 402 ASP A C 1
ATOM 3034 O O . ASP A 1 402 ? -27.930 9.483 -23.062 1.00 82.00 402 ASP A O 1
ATOM 3038 N N . SER A 1 403 ? -25.834 9.728 -23.820 1.00 84.75 403 SER A N 1
ATOM 3039 C CA . SER A 1 403 ? -26.227 10.425 -25.056 1.00 84.75 403 SER A CA 1
ATOM 3040 C C . SER A 1 403 ? -26.531 9.472 -26.214 1.00 84.75 403 SER A C 1
ATOM 3042 O O . SER A 1 403 ? -26.953 9.916 -27.276 1.00 84.75 403 SER A O 1
ATOM 3044 N N . VAL A 1 404 ? -26.274 8.172 -26.048 1.00 85.19 404 VAL A N 1
ATOM 3045 C CA . VAL A 1 404 ? -26.454 7.173 -27.106 1.00 85.19 404 VAL A CA 1
ATOM 3046 C C . VAL A 1 404 ? -27.897 6.687 -27.112 1.00 85.19 404 VAL A C 1
ATOM 3048 O O . VAL A 1 404 ? -28.309 5.944 -26.224 1.00 85.19 404 VAL A O 1
ATOM 3051 N N . ALA A 1 405 ? -28.657 7.080 -28.133 1.00 84.88 405 ALA A N 1
ATOM 3052 C CA . ALA A 1 405 ? -30.021 6.596 -28.324 1.00 84.88 405 ALA A CA 1
ATOM 3053 C C . ALA A 1 405 ? -30.024 5.240 -29.036 1.00 84.88 405 ALA A C 1
ATOM 3055 O O . ALA A 1 405 ? -30.642 4.279 -28.573 1.00 84.88 405 ALA A O 1
ATOM 3056 N N . ASN A 1 406 ? -29.285 5.156 -30.144 1.00 88.31 406 ASN A N 1
ATOM 3057 C CA . ASN A 1 406 ? -29.269 3.994 -31.016 1.00 88.31 406 ASN A CA 1
ATOM 3058 C C . ASN A 1 406 ? -27.855 3.656 -31.481 1.00 88.31 406 ASN A C 1
ATOM 3060 O O . ASN A 1 406 ? -26.962 4.501 -31.524 1.00 88.31 406 ASN A O 1
ATOM 3064 N N . THR A 1 407 ? -27.647 2.395 -31.842 1.00 91.50 407 THR A N 1
ATOM 3065 C CA . THR A 1 407 ? -26.336 1.870 -32.219 1.00 91.50 407 THR A CA 1
ATOM 3066 C C . THR A 1 407 ? -26.406 1.024 -33.482 1.00 91.50 407 THR A C 1
ATOM 3068 O O . THR A 1 407 ? -27.380 0.307 -33.719 1.00 91.50 407 THR A O 1
ATOM 3071 N N . VAL A 1 408 ? -25.343 1.090 -34.283 1.00 92.44 408 VAL A N 1
ATOM 3072 C CA . VAL A 1 408 ? -25.080 0.158 -35.385 1.00 92.44 408 VAL A CA 1
ATOM 3073 C C . VAL A 1 408 ? -23.837 -0.646 -35.026 1.00 92.44 408 VAL A C 1
ATOM 3075 O O . VAL A 1 408 ? -22.735 -0.108 -34.986 1.00 92.44 408 VAL A O 1
ATOM 3078 N N . SER A 1 409 ? -24.009 -1.932 -34.739 1.00 93.12 409 SER A N 1
ATOM 3079 C CA . SER A 1 409 ? -22.931 -2.840 -34.338 1.00 93.12 409 SER A CA 1
ATOM 3080 C C . SER A 1 409 ? -22.477 -3.700 -35.517 1.00 93.12 409 SER A C 1
ATOM 3082 O O . SER A 1 409 ? -23.276 -4.422 -36.097 1.00 93.12 409 SER A O 1
ATOM 3084 N N . ILE A 1 410 ? -21.194 -3.674 -35.863 1.00 93.25 410 ILE A N 1
ATOM 3085 C CA . ILE A 1 410 ? -20.581 -4.492 -36.912 1.00 93.25 410 ILE A CA 1
ATOM 3086 C C . ILE A 1 410 ? -19.707 -5.560 -36.248 1.00 93.25 410 ILE A C 1
ATOM 3088 O O . ILE A 1 410 ? -18.731 -5.233 -35.570 1.00 93.25 410 ILE A O 1
ATOM 3092 N N . LEU A 1 411 ? -20.055 -6.834 -36.439 1.00 92.69 411 LEU A N 1
ATOM 3093 C CA . LEU A 1 411 ? -19.372 -7.975 -35.828 1.00 92.69 411 LEU A CA 1
ATOM 3094 C C . LEU A 1 411 ? -18.594 -8.768 -36.886 1.00 92.69 411 LEU A C 1
ATOM 3096 O O . LEU A 1 411 ? -19.192 -9.338 -37.798 1.00 92.69 411 LEU A O 1
ATOM 3100 N N . ASP A 1 412 ? -17.270 -8.842 -36.734 1.00 89.62 412 ASP A N 1
ATOM 3101 C CA . ASP A 1 412 ? -16.355 -9.595 -37.605 1.00 89.62 412 ASP A CA 1
ATOM 3102 C C . ASP A 1 412 ? -15.406 -10.450 -36.755 1.00 89.62 412 ASP A C 1
ATOM 3104 O O . ASP A 1 412 ? -14.426 -9.955 -36.201 1.00 89.62 412 ASP A O 1
ATOM 3108 N N . PHE A 1 413 ? -15.719 -11.739 -36.621 1.00 88.62 413 PHE A N 1
ATOM 3109 C CA . PHE A 1 413 ? -14.878 -12.717 -35.927 1.00 88.62 413 PHE A CA 1
ATOM 3110 C C . PHE A 1 413 ? -14.069 -13.556 -36.931 1.00 88.62 413 PHE A C 1
ATOM 3112 O O . PHE A 1 413 ? -14.497 -13.736 -38.077 1.00 88.62 413 PHE A O 1
ATOM 3119 N N . PRO A 1 414 ? -12.902 -14.103 -36.533 1.00 84.69 414 PRO A N 1
ATOM 3120 C CA . PRO A 1 414 ? -12.157 -15.028 -37.382 1.00 84.69 414 PRO A CA 1
ATOM 3121 C C . PRO A 1 414 ? -13.024 -16.229 -37.803 1.00 84.69 414 PRO A C 1
ATOM 3123 O O . PRO A 1 414 ? -13.869 -16.693 -37.044 1.00 84.69 414 PRO A O 1
ATOM 3126 N N . GLY A 1 415 ? -12.832 -16.718 -39.033 1.00 80.69 415 GLY A N 1
ATOM 3127 C CA . GLY A 1 415 ? -13.613 -17.838 -39.580 1.00 80.69 415 GLY A CA 1
ATOM 3128 C C . GLY A 1 415 ? -13.258 -19.201 -38.967 1.00 80.69 415 GLY A C 1
ATOM 3129 O O . GLY A 1 415 ? -12.227 -19.346 -38.313 1.00 80.69 415 GLY A O 1
ATOM 3130 N N . PHE A 1 416 ? -14.095 -20.208 -39.224 1.00 85.56 416 PHE A N 1
ATOM 3131 C CA . PHE A 1 416 ? -14.004 -21.549 -38.626 1.00 85.56 416 PHE A CA 1
ATOM 3132 C C . PHE A 1 416 ? -12.786 -22.366 -39.096 1.00 85.56 416 PHE A C 1
ATOM 3134 O O . PHE A 1 416 ? -12.771 -22.807 -40.237 1.00 85.56 416 PHE A O 1
ATOM 3141 N N . SER A 1 417 ? -11.788 -22.656 -38.256 1.00 81.81 417 SER A N 1
ATOM 3142 C CA . SER A 1 417 ? -10.560 -23.370 -38.653 1.00 81.81 417 SER A CA 1
ATOM 3143 C C . SER A 1 417 ? -10.541 -24.865 -38.329 1.00 81.81 417 SER A C 1
ATOM 3145 O O . SER A 1 417 ? -10.604 -25.256 -37.165 1.00 81.81 417 SER A O 1
ATOM 3147 N N . GLN A 1 418 ? -10.326 -25.713 -39.342 1.00 82.12 418 GLN A N 1
ATOM 3148 C CA . GLN A 1 418 ? -10.149 -27.164 -39.158 1.00 82.12 418 GLN A CA 1
ATOM 3149 C C . GLN A 1 418 ? -8.781 -27.548 -38.563 1.00 82.12 418 GLN A C 1
ATOM 3151 O O . GLN A 1 418 ? -8.677 -28.575 -37.901 1.00 82.12 418 GLN A O 1
ATOM 3156 N N . ALA A 1 419 ? -7.744 -26.721 -38.741 1.00 82.06 419 ALA A N 1
ATOM 3157 C CA . ALA A 1 419 ? -6.410 -26.948 -38.174 1.00 82.06 419 ALA A CA 1
ATOM 3158 C C . ALA A 1 419 ? -5.861 -25.690 -37.480 1.00 82.06 419 ALA A C 1
ATOM 3160 O O . ALA A 1 419 ? -6.173 -24.563 -37.876 1.00 82.06 419 ALA A O 1
ATOM 3161 N N . SER A 1 420 ? -5.021 -25.865 -36.457 1.00 80.19 420 SER A N 1
ATOM 3162 C CA . SER A 1 420 ? -4.326 -24.746 -35.811 1.00 80.19 420 SER A CA 1
ATOM 3163 C C . SER A 1 420 ? -3.146 -24.287 -36.668 1.00 80.19 420 SER A C 1
ATOM 3165 O O . SER A 1 420 ? -2.237 -25.064 -36.955 1.00 80.19 420 SER A O 1
ATOM 3167 N N . ALA A 1 421 ? -3.139 -23.012 -37.067 1.00 75.94 421 ALA A N 1
ATOM 3168 C CA . ALA A 1 421 ? -2.059 -22.454 -37.876 1.00 75.94 421 ALA A CA 1
ATOM 3169 C C . ALA A 1 421 ? -0.756 -22.308 -37.067 1.00 75.94 421 ALA A C 1
ATOM 3171 O O . ALA A 1 421 ? 0.314 -22.657 -37.555 1.00 75.94 421 ALA A O 1
ATOM 3172 N N . THR A 1 422 ? -0.838 -21.799 -35.831 1.00 81.06 422 THR A N 1
ATOM 3173 C CA . THR A 1 422 ? 0.320 -21.493 -34.964 1.00 81.06 422 THR A CA 1
ATOM 3174 C C . THR A 1 422 ? 0.739 -22.655 -34.063 1.00 81.06 422 THR A C 1
ATOM 3176 O O . THR A 1 422 ? 1.806 -22.587 -33.446 1.00 81.06 422 THR A O 1
ATOM 3179 N N . GLY A 1 423 ? -0.089 -23.702 -33.987 1.00 82.25 423 GLY A N 1
ATOM 3180 C CA . GLY A 1 423 ? 0.055 -24.832 -33.071 1.00 82.25 423 GLY A CA 1
ATOM 3181 C C . GLY A 1 423 ? -0.687 -24.669 -31.740 1.00 82.25 423 GLY A C 1
ATOM 3182 O O . GLY A 1 423 ? -0.730 -25.631 -30.983 1.00 82.25 423 GLY A O 1
ATOM 3183 N N . SER A 1 424 ? -1.295 -23.506 -31.454 1.00 86.19 424 SER A N 1
ATOM 3184 C CA . SER A 1 424 ? -2.134 -23.342 -30.256 1.00 86.19 424 SER A CA 1
ATOM 3185 C C . SER A 1 424 ? -3.501 -23.981 -30.478 1.00 86.19 424 SER A C 1
ATOM 3187 O O . SER A 1 424 ? -4.285 -23.533 -31.324 1.00 86.19 424 SER A O 1
ATOM 3189 N N . THR A 1 425 ? -3.794 -25.030 -29.713 1.00 89.12 425 THR A N 1
ATOM 3190 C CA . THR A 1 425 ? -5.115 -25.668 -29.711 1.00 89.12 425 THR A CA 1
ATOM 3191 C C . THR A 1 425 ? -6.169 -24.738 -29.114 1.00 89.12 425 THR A C 1
ATOM 3193 O O . THR A 1 425 ? -7.311 -24.721 -29.576 1.00 89.12 425 THR A O 1
ATOM 3196 N N . LEU A 1 426 ? -5.798 -23.935 -28.107 1.00 89.62 426 LEU A N 1
ATOM 3197 C CA . LEU A 1 426 ? -6.728 -23.033 -27.434 1.00 89.62 426 LEU A CA 1
ATOM 3198 C C . LEU A 1 426 ? -7.272 -21.962 -28.386 1.00 89.62 426 LEU A C 1
ATOM 3200 O O . LEU A 1 426 ? -8.483 -21.773 -28.452 1.00 89.62 426 LEU A O 1
ATOM 3204 N N . ASP A 1 427 ? -6.404 -21.279 -29.139 1.00 87.38 427 ASP A N 1
ATOM 3205 C CA . ASP A 1 427 ? -6.836 -20.208 -30.048 1.00 87.38 427 ASP A CA 1
ATOM 3206 C C . ASP A 1 427 ? -7.766 -20.752 -31.155 1.00 87.38 427 ASP A C 1
ATOM 3208 O O . ASP A 1 427 ? -8.769 -20.115 -31.489 1.00 87.38 427 ASP A O 1
ATOM 3212 N N . GLN A 1 428 ? -7.502 -21.968 -31.659 1.00 88.50 428 GLN A N 1
ATOM 3213 C CA . GLN A 1 428 ? -8.382 -22.657 -32.610 1.00 88.50 428 GLN A CA 1
ATOM 3214 C C . GLN A 1 428 ? -9.755 -22.964 -31.990 1.00 88.50 428 GLN A C 1
ATOM 3216 O O . GLN A 1 428 ? -10.785 -22.633 -32.580 1.00 88.50 428 GLN A O 1
ATOM 3221 N N . LEU A 1 429 ? -9.776 -23.557 -30.791 1.00 91.62 429 LEU A N 1
ATOM 3222 C CA . LEU A 1 429 ? -11.006 -23.922 -30.086 1.00 91.62 429 LEU A CA 1
ATOM 3223 C C . LEU A 1 429 ? -11.881 -22.695 -29.791 1.00 91.62 429 LEU A C 1
ATOM 3225 O O . LEU A 1 429 ? -13.092 -22.739 -30.000 1.00 91.62 429 LEU A O 1
ATOM 3229 N N . LEU A 1 430 ? -11.281 -21.591 -29.330 1.00 90.44 430 LEU A N 1
ATOM 3230 C CA . LEU A 1 430 ? -12.009 -20.356 -29.021 1.00 90.44 430 LEU A CA 1
ATOM 3231 C C . LEU A 1 430 ? -12.561 -19.687 -30.289 1.00 90.44 430 LEU A C 1
ATOM 3233 O O . LEU A 1 430 ? -13.721 -19.276 -30.298 1.00 90.44 430 LEU A O 1
ATOM 3237 N N . SER A 1 431 ? -11.778 -19.630 -31.372 1.00 88.12 431 SER A N 1
ATOM 3238 C CA . SER A 1 431 ? -12.247 -19.114 -32.667 1.00 88.12 431 SER A CA 1
ATOM 3239 C C . SER A 1 431 ? -13.450 -19.908 -33.182 1.00 88.12 431 SER A C 1
ATOM 3241 O O . SER A 1 431 ? -14.473 -19.325 -33.539 1.00 88.12 431 SER A O 1
ATOM 3243 N N . ASN A 1 432 ? -13.361 -21.241 -33.151 1.00 90.75 432 ASN A N 1
ATOM 3244 C CA . ASN A 1 432 ? -14.427 -22.122 -33.623 1.00 90.75 432 ASN A CA 1
ATOM 3245 C C . ASN A 1 432 ? -15.682 -22.026 -32.746 1.00 90.75 432 ASN A C 1
ATOM 3247 O O . ASN A 1 432 ? -16.796 -21.970 -33.266 1.00 90.75 432 ASN A O 1
ATOM 3251 N N . ALA A 1 433 ? -15.519 -21.918 -31.425 1.00 90.88 433 ALA A N 1
ATOM 3252 C CA . ALA A 1 433 ? -16.632 -21.711 -30.502 1.00 90.88 433 ALA A CA 1
ATOM 3253 C C . ALA A 1 433 ? -17.356 -20.369 -30.737 1.00 90.88 433 ALA A C 1
ATOM 3255 O O . ALA A 1 433 ? -18.583 -20.312 -30.646 1.00 90.88 433 ALA A O 1
ATOM 3256 N N . ALA A 1 434 ? -16.630 -19.298 -31.085 1.00 90.12 434 ALA A N 1
ATOM 3257 C CA . ALA A 1 434 ? -17.237 -18.016 -31.444 1.00 90.12 434 ALA A CA 1
ATOM 3258 C C . ALA A 1 434 ? -18.031 -18.099 -32.754 1.00 90.12 434 ALA A C 1
ATOM 3260 O O . ALA A 1 434 ? -19.159 -17.608 -32.814 1.00 90.12 434 ALA A O 1
ATOM 3261 N N . THR A 1 435 ? -17.487 -18.763 -33.781 1.00 89.56 435 THR A N 1
ATOM 3262 C CA . THR A 1 435 ? -18.219 -18.978 -35.038 1.00 89.56 435 THR A CA 1
ATOM 3263 C C . THR A 1 435 ? -19.469 -19.830 -34.841 1.00 89.56 435 THR A C 1
ATOM 3265 O O . THR A 1 435 ? -20.510 -19.496 -35.400 1.00 89.56 435 THR A O 1
ATOM 3268 N N . GLU A 1 436 ? -19.405 -20.861 -33.990 1.00 90.81 436 GLU A N 1
ATOM 3269 C CA . GLU A 1 436 ? -20.558 -21.701 -33.639 1.00 90.81 436 GLU A CA 1
ATOM 3270 C C . GLU A 1 436 ? -21.668 -20.868 -32.974 1.00 90.81 436 GLU A C 1
ATOM 3272 O O . GLU A 1 436 ? -22.839 -20.989 -33.326 1.00 90.81 436 GLU A O 1
ATOM 3277 N N . SER A 1 437 ? -21.286 -19.968 -32.055 1.00 91.38 437 SER A N 1
ATOM 3278 C CA . SER A 1 437 ? -22.192 -19.050 -31.350 1.00 91.38 437 SER A CA 1
ATOM 3279 C C . SER A 1 437 ? -22.890 -18.069 -32.296 1.00 91.38 437 SER A C 1
ATOM 3281 O O . SER A 1 437 ? -24.102 -17.874 -32.204 1.00 91.38 437 SER A O 1
ATOM 3283 N N . LEU A 1 438 ? -22.137 -17.431 -33.200 1.00 90.88 438 LEU A N 1
ATOM 3284 C CA . LEU A 1 438 ? -22.687 -16.467 -34.161 1.00 90.88 438 LEU A CA 1
ATOM 3285 C C . LEU A 1 438 ? -23.576 -17.149 -35.208 1.00 90.88 438 LEU A C 1
ATOM 3287 O O . LEU A 1 438 ? -24.600 -16.589 -35.596 1.00 90.88 438 LEU A O 1
ATOM 3291 N N . TYR A 1 439 ? -23.218 -18.363 -35.635 1.00 91.44 439 TYR A N 1
ATOM 3292 C CA . TYR A 1 439 ? -24.044 -19.148 -36.549 1.00 91.44 439 TYR A CA 1
ATOM 3293 C C . TYR A 1 439 ? -25.347 -19.611 -35.882 1.00 91.44 439 TYR A C 1
ATOM 3295 O O . TYR A 1 439 ? -26.413 -19.461 -36.473 1.00 91.44 439 TYR A O 1
ATOM 3303 N N . ASN A 1 440 ? -25.298 -20.041 -34.616 1.00 91.50 440 ASN A N 1
ATOM 3304 C CA . ASN A 1 440 ? -26.500 -20.368 -33.843 1.00 91.50 440 ASN A CA 1
ATOM 3305 C C . ASN A 1 440 ? -27.437 -19.158 -33.713 1.00 91.50 440 ASN A C 1
ATOM 3307 O O . ASN A 1 440 ? -28.637 -19.290 -33.919 1.00 91.50 440 ASN A O 1
ATOM 3311 N N . PHE A 1 441 ? -26.903 -17.958 -33.447 1.00 90.62 441 PHE A N 1
ATOM 3312 C CA . PHE A 1 441 ? -27.709 -16.729 -33.438 1.00 90.62 441 PHE A CA 1
ATOM 3313 C C . PHE A 1 441 ? -28.385 -16.460 -34.795 1.00 90.62 441 PHE A C 1
ATOM 3315 O O . PHE A 1 441 ? -29.536 -16.027 -34.843 1.00 90.62 441 PHE A O 1
ATOM 3322 N N . CYS A 1 442 ? -27.696 -16.750 -35.902 1.00 90.88 442 CYS A N 1
ATOM 3323 C CA . CYS A 1 442 ? -28.267 -16.637 -37.241 1.00 90.88 442 CYS A CA 1
ATOM 3324 C C . CYS A 1 442 ? -29.447 -17.598 -37.444 1.00 90.88 442 CYS A C 1
ATOM 3326 O O . CYS A 1 442 ? -30.524 -17.160 -37.852 1.00 90.88 442 CYS A O 1
ATOM 3328 N N . LEU A 1 443 ? -29.277 -18.875 -37.086 1.00 90.12 443 LEU A N 1
ATOM 3329 C CA . LEU A 1 443 ? -30.342 -19.877 -37.163 1.00 90.12 443 LEU A CA 1
ATOM 3330 C C . LEU A 1 443 ? -31.541 -19.492 -36.284 1.00 90.12 443 LEU A C 1
ATOM 3332 O O . LEU A 1 443 ? -32.669 -19.433 -36.771 1.00 90.12 443 LEU A O 1
ATOM 3336 N N . GLN A 1 444 ? -31.303 -19.109 -35.028 1.00 88.31 444 GLN A N 1
ATOM 3337 C CA . GLN A 1 444 ? -32.361 -18.664 -34.118 1.00 88.31 444 GLN A CA 1
ATOM 3338 C C . GLN A 1 444 ? -33.120 -17.447 -34.659 1.00 88.31 444 GLN A C 1
ATOM 3340 O O . GLN A 1 444 ? -34.342 -17.375 -34.536 1.00 88.31 444 GLN A O 1
ATOM 3345 N N . SER A 1 445 ? -32.428 -16.499 -35.300 1.00 87.19 445 SER A N 1
ATOM 3346 C CA . SER A 1 445 ? -33.060 -15.309 -35.877 1.00 87.19 445 SER A CA 1
ATOM 3347 C C . SER A 1 445 ? -33.971 -15.618 -37.071 1.00 87.19 445 SER A C 1
ATOM 3349 O O . SER A 1 445 ? -34.958 -14.905 -37.267 1.00 87.19 445 SER A O 1
ATOM 3351 N N . PHE A 1 446 ? -33.649 -16.631 -37.882 1.00 85.50 446 PHE A N 1
ATOM 3352 C CA . PHE A 1 446 ? -34.451 -17.006 -39.053 1.00 85.50 446 PHE A CA 1
ATOM 3353 C C . PHE A 1 446 ? -35.577 -17.993 -38.729 1.00 85.50 446 PHE A C 1
ATOM 3355 O O . PHE A 1 446 ? -36.662 -17.873 -39.301 1.00 85.50 446 PHE A O 1
ATOM 3362 N N . PHE A 1 447 ? -35.335 -18.951 -37.833 1.00 85.50 447 PHE A N 1
ATOM 3363 C CA . PHE A 1 447 ? -36.254 -20.064 -37.588 1.00 85.50 447 PHE A CA 1
ATOM 3364 C C . PHE A 1 447 ? -37.071 -19.913 -36.297 1.00 85.50 447 PHE A C 1
ATOM 3366 O O . PHE A 1 447 ? -38.276 -20.147 -36.340 1.00 85.50 447 PHE A O 1
ATOM 3373 N N . GLU A 1 448 ? -36.466 -19.479 -35.186 1.00 82.19 448 GLU A N 1
ATOM 3374 C CA . GLU A 1 448 ? -37.092 -19.528 -33.850 1.00 82.19 448 GLU A CA 1
ATOM 3375 C C . GLU A 1 448 ? -37.737 -18.197 -33.431 1.00 82.19 448 GLU A C 1
ATOM 3377 O O . GLU A 1 448 ? -38.928 -18.147 -33.139 1.00 82.19 448 GLU A O 1
ATOM 3382 N N . ARG A 1 449 ? -36.986 -17.084 -33.452 1.00 78.19 449 ARG A N 1
ATOM 3383 C CA . ARG A 1 449 ? -37.416 -15.785 -32.884 1.00 78.19 449 ARG A CA 1
ATOM 3384 C C . ARG A 1 449 ? -38.711 -15.234 -33.467 1.00 78.19 449 ARG A C 1
ATOM 3386 O O . ARG A 1 449 ? -39.464 -14.557 -32.779 1.00 78.19 449 ARG A O 1
ATOM 3393 N N . LYS A 1 450 ? -38.937 -15.474 -34.756 1.00 76.50 450 LYS A N 1
ATOM 3394 C CA . LYS A 1 450 ? -40.139 -15.002 -35.448 1.00 76.50 450 LYS A CA 1
ATOM 3395 C C . LYS A 1 450 ? -41.315 -15.964 -35.270 1.00 76.50 450 LYS A C 1
ATOM 3397 O O . LYS A 1 450 ? -42.443 -15.524 -35.426 1.00 76.50 450 LYS A O 1
ATOM 3402 N N . ALA A 1 451 ? -41.073 -17.237 -34.945 1.00 80.12 451 ALA A N 1
ATOM 3403 C CA . ALA A 1 451 ? -42.130 -18.240 -34.822 1.00 80.12 451 ALA A CA 1
ATOM 3404 C C . ALA A 1 451 ? -43.076 -17.931 -33.652 1.00 80.12 451 ALA A C 1
ATOM 3406 O O . ALA A 1 451 ? -44.276 -17.854 -33.875 1.00 80.12 451 ALA A O 1
ATOM 3407 N N . GLU A 1 452 ? -42.553 -17.614 -32.459 1.00 80.75 452 GLU A N 1
ATOM 3408 C CA . GLU A 1 452 ? -43.396 -17.259 -31.300 1.00 80.75 452 GLU A CA 1
ATOM 3409 C C . GLU A 1 452 ? -44.304 -16.051 -31.565 1.00 80.75 452 GLU A C 1
ATOM 3411 O O . GLU A 1 452 ? -45.465 -16.040 -31.162 1.00 80.75 452 GLU A O 1
ATOM 3416 N N . MET A 1 453 ? -43.785 -15.020 -32.242 1.00 83.12 453 MET A N 1
ATOM 3417 C CA . MET A 1 453 ? -44.575 -13.828 -32.554 1.00 83.12 453 MET A CA 1
ATOM 3418 C C . MET A 1 453 ? -45.667 -14.126 -33.586 1.00 83.12 453 MET A C 1
ATOM 3420 O O . MET A 1 453 ? -46.769 -13.598 -33.479 1.00 83.12 453 MET A O 1
ATOM 3424 N N . LEU A 1 454 ? -45.369 -14.982 -34.565 1.00 85.56 454 LEU A N 1
ATOM 3425 C CA . LEU A 1 454 ? -46.344 -15.421 -35.559 1.00 85.56 454 LEU A CA 1
ATOM 3426 C C . LEU A 1 454 ? -47.437 -16.281 -34.919 1.00 85.56 454 LEU A C 1
ATOM 3428 O O . LEU A 1 454 ? -48.607 -16.064 -35.215 1.00 85.56 454 LEU A O 1
ATOM 3432 N N . ASP A 1 455 ? -47.080 -17.174 -33.994 1.00 86.75 455 ASP A N 1
ATOM 3433 C CA . ASP A 1 455 ? -48.045 -18.010 -33.276 1.00 86.75 455 ASP A CA 1
ATOM 3434 C C . ASP A 1 455 ? -48.972 -17.171 -32.378 1.00 86.75 455 ASP A C 1
ATOM 3436 O O . ASP A 1 455 ? -50.182 -17.394 -32.376 1.00 86.75 455 ASP A O 1
ATOM 3440 N N . ARG A 1 456 ? -48.444 -16.155 -31.673 1.00 87.44 456 ARG A N 1
ATOM 3441 C CA . ARG A 1 456 ? -49.253 -15.229 -30.847 1.00 87.44 456 ARG A CA 1
ATOM 3442 C C . ARG A 1 456 ? -50.243 -14.389 -31.655 1.00 87.44 456 ARG A C 1
ATOM 3444 O O . ARG A 1 456 ? -51.315 -14.067 -31.157 1.00 87.44 456 ARG A O 1
ATOM 3451 N N . GLU A 1 457 ? -49.888 -14.038 -32.885 1.00 89.56 457 GLU A N 1
ATOM 3452 C CA . GLU A 1 457 ? -50.739 -13.270 -33.801 1.00 89.56 457 GLU A CA 1
ATOM 3453 C C . GLU A 1 457 ? -51.622 -14.164 -34.693 1.00 89.56 457 GLU A C 1
ATOM 3455 O O . GLU A 1 457 ? -52.223 -13.678 -35.651 1.00 89.56 457 GLU A O 1
ATOM 3460 N N . GLU A 1 458 ? -51.687 -15.467 -34.391 1.00 88.25 458 GLU A N 1
ATOM 3461 C CA . GLU A 1 458 ? -52.460 -16.484 -35.118 1.00 88.25 458 GLU A CA 1
ATOM 3462 C C . GLU A 1 458 ? -52.069 -16.615 -36.607 1.00 88.25 458 GLU A C 1
ATOM 3464 O O . GLU A 1 458 ? -52.862 -17.015 -37.465 1.00 88.25 458 GLU A O 1
ATOM 3469 N N . VAL A 1 459 ? -50.808 -16.317 -36.936 1.00 84.38 459 VAL A N 1
ATOM 3470 C CA . VAL A 1 459 ? -50.251 -16.418 -38.287 1.00 84.38 459 VAL A CA 1
ATOM 3471 C C . VAL A 1 459 ? -49.529 -17.752 -38.480 1.00 84.38 459 VAL A C 1
ATOM 3473 O O . VAL A 1 459 ? -48.357 -17.915 -38.157 1.00 84.38 459 VAL A O 1
ATOM 3476 N N . THR A 1 460 ? -50.194 -18.709 -39.127 1.00 84.12 460 THR A N 1
ATOM 3477 C CA . THR A 1 460 ? -49.600 -20.030 -39.392 1.00 84.12 460 THR A CA 1
ATOM 3478 C C . THR A 1 460 ? -48.585 -19.997 -40.544 1.00 84.12 460 THR A C 1
ATOM 3480 O O . THR A 1 460 ? -48.932 -19.627 -41.677 1.00 84.12 460 THR A O 1
ATOM 3483 N N . VAL A 1 461 ? -47.351 -20.452 -40.291 1.00 80.06 461 VAL A N 1
ATOM 3484 C CA . VAL A 1 461 ? -46.286 -20.627 -41.301 1.00 80.06 461 VAL A CA 1
ATOM 3485 C C . VAL A 1 461 ? -45.814 -22.090 -41.329 1.00 80.06 461 VAL A C 1
ATOM 3487 O O . VAL A 1 461 ? -45.627 -22.681 -40.269 1.00 80.06 461 VAL A O 1
ATOM 3490 N N . PRO A 1 462 ? -45.583 -22.701 -42.510 1.00 81.31 462 PRO A N 1
ATOM 3491 C CA . PRO A 1 462 ? -45.069 -24.068 -42.597 1.00 81.31 462 PRO A CA 1
ATOM 3492 C C . PRO A 1 462 ? -43.706 -24.235 -41.909 1.00 81.31 462 PRO A C 1
ATOM 3494 O O . PRO A 1 462 ? -42.747 -23.524 -42.230 1.00 81.31 462 PRO A O 1
ATOM 3497 N N . ALA A 1 463 ? -43.600 -25.215 -41.008 1.00 77.75 463 ALA A N 1
ATOM 3498 C CA . ALA A 1 463 ? -42.341 -25.573 -40.361 1.00 77.75 463 ALA A CA 1
ATOM 3499 C C . ALA A 1 463 ? -41.310 -26.058 -41.397 1.00 77.75 463 ALA A C 1
ATOM 3501 O O . ALA A 1 463 ? -41.637 -26.807 -42.317 1.00 77.75 463 ALA A O 1
ATOM 3502 N N . THR A 1 464 ? -40.055 -25.621 -41.259 1.00 78.75 464 THR A N 1
ATOM 3503 C CA . THR A 1 464 ? -38.943 -25.994 -42.152 1.00 78.75 464 THR A CA 1
ATOM 3504 C C . THR A 1 464 ? -37.862 -26.676 -41.318 1.00 78.75 464 THR A C 1
ATOM 3506 O O . THR A 1 464 ? -37.451 -26.125 -40.300 1.00 78.75 464 THR A O 1
ATOM 3509 N N . SER A 1 465 ? -37.410 -27.868 -41.713 1.00 83.88 465 SER A N 1
ATOM 3510 C CA . SER A 1 465 ? -36.311 -28.560 -41.027 1.00 83.88 465 SER A CA 1
ATOM 3511 C C . SER A 1 465 ? -34.976 -27.874 -41.326 1.00 83.88 465 SER A C 1
ATOM 3513 O O . SER A 1 465 ? -34.682 -27.617 -42.492 1.00 83.88 465 SER A O 1
ATOM 3515 N N . TYR A 1 466 ? -34.162 -27.626 -40.300 1.00 84.62 466 TYR A N 1
ATOM 3516 C CA . TYR A 1 466 ? -32.812 -27.065 -40.417 1.00 84.62 466 TYR A CA 1
ATOM 3517 C C . TYR A 1 466 ? -31.822 -27.838 -39.535 1.00 84.62 466 TYR A C 1
ATOM 3519 O O . TYR A 1 466 ? -32.226 -28.611 -38.664 1.00 84.62 466 TYR A O 1
ATOM 3527 N N . PHE A 1 467 ? -30.520 -27.653 -39.771 1.00 84.94 467 PHE A N 1
ATOM 3528 C CA . PHE A 1 467 ? -29.477 -28.210 -38.910 1.00 84.94 467 PHE A CA 1
ATOM 3529 C C . PHE A 1 467 ? -29.389 -27.402 -37.614 1.00 84.94 467 PHE A C 1
ATOM 3531 O O . PHE A 1 467 ? -28.933 -26.262 -37.626 1.00 84.94 467 PHE A O 1
ATOM 3538 N N . ASP A 1 468 ? -29.820 -27.991 -36.503 1.00 85.38 468 ASP A N 1
ATOM 3539 C CA . ASP A 1 468 ? -29.697 -27.371 -35.188 1.00 85.38 468 ASP A CA 1
ATOM 3540 C C . ASP A 1 468 ? -28.305 -27.643 -34.595 1.00 85.38 468 ASP A C 1
ATOM 3542 O O . ASP A 1 468 ? -27.951 -28.781 -34.278 1.00 85.38 468 ASP A O 1
ATOM 3546 N N . ASN A 1 469 ? -27.504 -26.587 -34.432 1.00 89.50 469 ASN A N 1
ATOM 3547 C CA . ASN A 1 469 ? -26.187 -26.664 -33.806 1.00 89.50 469 ASN A CA 1
ATOM 3548 C C . ASN A 1 469 ? -26.213 -26.366 -32.292 1.00 89.50 469 ASN A C 1
ATOM 3550 O O . ASN A 1 469 ? -25.155 -26.222 -31.665 1.00 89.50 469 ASN A O 1
ATOM 3554 N N . SER A 1 470 ? -27.404 -26.334 -31.682 1.00 88.00 470 SER A N 1
ATOM 3555 C CA . SER A 1 470 ? -27.609 -26.134 -30.244 1.00 88.00 470 SER A CA 1
ATOM 3556 C C . SER A 1 470 ? -26.825 -27.119 -29.379 1.00 88.00 470 SER A C 1
ATOM 3558 O O . SER A 1 470 ? -26.356 -26.753 -28.303 1.00 88.00 470 SER A O 1
ATOM 3560 N N . ASP A 1 471 ? -26.640 -28.367 -29.817 1.00 89.44 471 ASP A N 1
ATOM 3561 C CA . ASP A 1 471 ? -25.887 -29.366 -29.047 1.00 89.44 471 ASP A CA 1
ATOM 3562 C C . ASP A 1 471 ? -24.390 -29.040 -28.970 1.00 89.44 471 ASP A C 1
ATOM 3564 O O . ASP A 1 471 ? -23.782 -29.168 -27.898 1.00 89.44 471 ASP A O 1
ATOM 3568 N N . ALA A 1 472 ? -23.806 -28.546 -30.068 1.00 90.44 472 ALA A N 1
ATOM 3569 C CA . ALA A 1 472 ? -22.420 -28.090 -30.113 1.00 90.44 472 ALA A CA 1
ATOM 3570 C C . ALA A 1 472 ? -22.246 -26.796 -29.304 1.00 90.44 472 ALA A C 1
ATOM 3572 O O . ALA A 1 472 ? -21.339 -26.704 -28.472 1.00 90.44 472 ALA A O 1
ATOM 3573 N N . THR A 1 473 ? -23.150 -25.820 -29.458 1.00 89.44 473 THR A N 1
ATOM 3574 C CA . THR A 1 473 ? -23.086 -24.568 -28.688 1.00 89.44 473 THR A CA 1
ATOM 3575 C C . THR A 1 473 ? -23.303 -24.797 -27.196 1.00 89.44 473 THR A C 1
ATOM 3577 O O . THR A 1 473 ? -22.508 -24.311 -26.392 1.00 89.44 473 THR A O 1
ATOM 3580 N N . ARG A 1 474 ? -24.297 -25.593 -26.780 1.00 89.50 474 ARG A N 1
ATOM 3581 C CA . ARG A 1 474 ? -24.494 -25.975 -25.368 1.00 89.50 474 ARG A CA 1
ATOM 3582 C C . ARG A 1 474 ? -23.315 -26.793 -24.849 1.00 89.50 474 ARG A C 1
ATOM 3584 O O . ARG A 1 474 ? -22.882 -26.581 -23.717 1.00 89.50 474 ARG A O 1
ATOM 3591 N N . GLY A 1 475 ? -22.772 -27.699 -25.661 1.00 89.19 475 GLY A N 1
ATOM 3592 C CA . GLY A 1 475 ? -21.596 -28.497 -25.322 1.00 89.19 475 GLY A CA 1
ATOM 3593 C C . GLY A 1 475 ? -20.360 -27.646 -25.050 1.00 89.19 475 GLY A C 1
ATOM 3594 O O . GLY A 1 475 ? -19.658 -27.892 -24.074 1.00 89.19 475 GLY A O 1
ATOM 3595 N N . LEU A 1 476 ? -20.120 -26.611 -25.856 1.00 91.50 476 LEU A N 1
ATOM 3596 C CA . LEU A 1 476 ? -18.947 -25.739 -25.755 1.00 91.50 476 LEU A CA 1
ATOM 3597 C C . LEU A 1 476 ? -19.127 -24.592 -24.748 1.00 91.50 476 LEU A C 1
ATOM 3599 O O . LEU A 1 476 ? -18.240 -24.351 -23.924 1.00 91.50 476 LEU A O 1
ATOM 3603 N N . LEU A 1 477 ? -20.268 -23.898 -24.810 1.00 90.44 477 LEU A N 1
ATOM 3604 C CA . LEU A 1 477 ? -20.493 -22.572 -24.221 1.00 90.44 477 LEU A CA 1
ATOM 3605 C C . LEU A 1 477 ? -21.379 -22.575 -22.964 1.00 90.44 477 LEU A C 1
ATOM 3607 O O . LEU A 1 477 ? -21.475 -21.552 -22.291 1.00 90.44 477 LEU A O 1
ATOM 3611 N N . LYS A 1 478 ? -22.051 -23.676 -22.598 1.00 86.25 478 LYS A N 1
ATOM 3612 C CA . LYS A 1 478 ? -22.941 -23.659 -21.421 1.00 86.25 478 LYS A CA 1
ATOM 3613 C C . LYS A 1 478 ? -22.169 -23.249 -20.162 1.00 86.25 478 LYS A C 1
ATOM 3615 O O . LYS A 1 478 ? -21.181 -23.882 -19.788 1.00 86.25 478 LYS A O 1
ATOM 3620 N N . SER A 1 479 ? -22.628 -22.206 -19.474 1.00 78.56 479 SER A N 1
ATOM 3621 C CA . SER A 1 479 ? -21.988 -21.755 -18.238 1.00 78.56 479 SER A CA 1
ATOM 3622 C C . SER A 1 479 ? -22.033 -22.867 -17.175 1.00 78.56 479 SER A C 1
ATOM 3624 O O . SER A 1 479 ? -23.044 -23.546 -16.990 1.00 78.56 479 SER A O 1
ATOM 3626 N N . GLY A 1 480 ? -20.897 -23.135 -16.526 1.00 80.12 480 GLY A N 1
ATOM 3627 C CA . GLY A 1 480 ? -20.745 -24.168 -15.493 1.00 80.12 480 GLY A CA 1
ATOM 3628 C C . GLY A 1 480 ? -20.503 -25.595 -16.006 1.00 80.12 480 GLY A C 1
ATOM 3629 O O . GLY A 1 480 ? -19.698 -26.312 -15.414 1.00 80.12 480 GLY A O 1
ATOM 3630 N N . ASN A 1 481 ? -21.153 -26.007 -17.101 1.00 85.44 481 ASN A N 1
ATOM 3631 C CA . ASN A 1 481 ? -21.122 -27.400 -17.586 1.00 85.44 481 ASN A CA 1
ATOM 3632 C C . ASN A 1 481 ? -20.599 -27.587 -19.021 1.00 85.44 481 ASN A C 1
ATOM 3634 O O . ASN A 1 481 ? -20.405 -28.726 -19.437 1.00 85.44 481 ASN A O 1
ATOM 3638 N N . GLY A 1 482 ? -20.377 -26.510 -19.771 1.00 88.62 482 GLY A N 1
ATOM 3639 C CA . GLY A 1 482 ? -19.791 -26.553 -21.109 1.00 88.62 482 GLY A CA 1
ATOM 3640 C C . GLY A 1 482 ? -18.286 -26.817 -21.075 1.00 88.62 482 GLY A C 1
ATOM 3641 O O . GLY A 1 482 ? -17.623 -26.604 -20.057 1.00 88.62 482 GLY A O 1
ATOM 3642 N N . LEU A 1 483 ? -17.732 -27.263 -22.200 1.00 92.56 483 LEU A N 1
ATOM 3643 C CA . LEU A 1 483 ? -16.335 -27.660 -22.352 1.00 92.56 483 LEU A CA 1
ATOM 3644 C C . LEU A 1 483 ? -15.374 -26.541 -21.939 1.00 92.56 483 LEU A C 1
ATOM 3646 O O . LEU A 1 483 ? -14.436 -26.802 -21.190 1.00 92.56 483 LEU A O 1
ATOM 3650 N N . LEU A 1 484 ? -15.635 -25.295 -22.354 1.00 92.19 484 LEU A N 1
ATOM 3651 C CA . LEU A 1 484 ? -14.799 -24.145 -21.990 1.00 92.19 484 LEU A CA 1
ATOM 3652 C C . LEU A 1 484 ? -14.854 -23.847 -20.485 1.00 92.19 484 LEU A C 1
ATOM 3654 O O . LEU A 1 484 ? -13.840 -23.504 -19.880 1.00 92.19 484 LEU A O 1
ATOM 3658 N N . SER A 1 485 ? -16.023 -24.033 -19.862 1.00 91.00 485 SER A N 1
ATOM 3659 C CA . SER A 1 485 ? -16.185 -23.885 -18.413 1.00 91.00 485 SER A CA 1
ATOM 3660 C C . SER A 1 485 ? -15.479 -25.003 -17.643 1.00 91.00 485 SER A C 1
ATOM 3662 O O . SER A 1 485 ? -14.937 -24.750 -16.570 1.00 91.00 485 SER A O 1
ATOM 3664 N N . ILE A 1 486 ? -15.482 -26.232 -18.169 1.00 91.69 486 ILE A N 1
ATOM 3665 C CA . ILE A 1 486 ? -14.751 -27.362 -17.585 1.00 91.69 486 ILE A CA 1
ATOM 3666 C C . ILE A 1 486 ? -13.247 -27.144 -17.738 1.00 91.69 486 ILE A C 1
ATOM 3668 O O . ILE A 1 486 ? -12.521 -27.369 -16.778 1.00 91.69 486 ILE A O 1
ATOM 3672 N N . LEU A 1 487 ? -12.779 -26.673 -18.898 1.00 92.19 487 LEU A N 1
ATOM 3673 C CA . LEU A 1 487 ? -11.372 -26.345 -19.124 1.00 92.19 487 LEU A CA 1
ATOM 3674 C C . LEU A 1 487 ? -10.887 -25.303 -18.105 1.00 92.19 487 LEU A C 1
ATOM 3676 O O . LEU A 1 487 ? -9.877 -25.518 -17.440 1.00 92.19 487 LEU A O 1
ATOM 3680 N N . ASP A 1 488 ? -11.659 -24.230 -17.905 1.00 89.94 488 ASP A N 1
ATOM 3681 C CA . ASP A 1 488 ? -11.375 -23.204 -16.897 1.00 89.94 488 ASP A CA 1
ATOM 3682 C C . ASP A 1 488 ? -11.375 -23.759 -15.458 1.00 89.94 488 ASP A C 1
ATOM 3684 O O . ASP A 1 488 ? -10.466 -23.483 -14.674 1.00 89.94 488 ASP A O 1
ATOM 3688 N N . ASP A 1 489 ? -12.354 -24.595 -15.102 1.00 88.50 489 ASP A N 1
ATOM 3689 C CA . ASP A 1 489 ? -12.431 -25.238 -13.784 1.00 88.50 489 ASP A CA 1
ATOM 3690 C C . ASP A 1 489 ? -11.267 -26.218 -13.534 1.00 88.50 489 ASP A C 1
ATOM 3692 O O . ASP A 1 489 ? -10.691 -26.223 -12.444 1.00 88.50 489 ASP A O 1
ATOM 3696 N N . GLN A 1 490 ? -10.858 -27.012 -14.530 1.00 89.69 490 GLN A N 1
ATOM 3697 C CA . GLN A 1 490 ? -9.713 -27.923 -14.407 1.00 89.69 490 GLN A CA 1
ATOM 3698 C C . GLN A 1 490 ? -8.380 -27.165 -14.312 1.00 89.69 490 GLN A C 1
ATOM 3700 O O . GLN A 1 490 ? -7.541 -27.545 -13.489 1.00 89.69 490 GLN A O 1
ATOM 3705 N N . THR A 1 491 ? -8.206 -26.066 -15.063 1.00 87.00 491 THR A N 1
ATOM 3706 C CA . THR A 1 491 ? -7.029 -25.185 -14.945 1.00 87.00 491 THR A CA 1
ATOM 3707 C C . THR A 1 491 ? -6.950 -24.586 -13.540 1.00 87.00 491 THR A C 1
ATOM 3709 O O . THR A 1 491 ? -5.914 -24.694 -12.885 1.00 87.00 491 THR A O 1
ATOM 3712 N N . LYS A 1 492 ? -8.056 -24.043 -13.010 1.00 83.25 492 LYS A N 1
ATOM 3713 C CA . LYS A 1 492 ? -8.109 -23.485 -11.643 1.00 83.25 492 LYS A CA 1
ATOM 3714 C C . LYS A 1 492 ? -7.816 -24.511 -10.553 1.00 83.25 492 LYS A C 1
ATOM 3716 O O . LYS A 1 492 ? -7.290 -24.159 -9.500 1.00 83.25 492 LYS A O 1
ATOM 3721 N N . ARG A 1 493 ? -8.159 -25.779 -10.789 1.00 84.88 493 ARG A N 1
ATOM 3722 C CA . ARG A 1 493 ? -7.883 -26.892 -9.868 1.00 84.88 493 ARG A CA 1
ATOM 3723 C C . ARG A 1 493 ? -6.453 -27.432 -9.971 1.00 84.88 493 ARG A C 1
ATOM 3725 O O . ARG A 1 493 ? -6.123 -28.334 -9.204 1.00 84.88 493 ARG A O 1
ATOM 3732 N N . GLY A 1 494 ? -5.626 -26.924 -10.893 1.00 78.38 494 GLY A N 1
ATOM 3733 C CA . GLY A 1 494 ? -4.246 -27.378 -11.096 1.00 78.38 494 GLY A CA 1
ATOM 3734 C C . GLY A 1 494 ? -4.149 -28.839 -11.545 1.00 78.38 494 GLY A C 1
ATOM 3735 O O . GLY A 1 494 ? -3.267 -29.568 -11.092 1.00 78.38 494 GLY A O 1
ATOM 3736 N N . ARG A 1 495 ? -5.107 -29.296 -12.360 1.00 85.69 495 ARG A N 1
ATOM 3737 C CA . ARG A 1 495 ? -5.188 -30.679 -12.859 1.00 85.69 495 ARG A CA 1
ATOM 3738 C C . ARG A 1 495 ? -4.262 -30.886 -14.061 1.00 85.69 495 ARG A C 1
ATOM 3740 O O . ARG A 1 495 ? -3.794 -29.921 -14.654 1.00 85.69 495 ARG A O 1
ATOM 3747 N N . THR A 1 496 ? -3.974 -32.140 -14.404 1.00 87.06 496 THR A N 1
ATOM 3748 C CA . THR A 1 496 ? -3.175 -32.480 -15.595 1.00 87.06 496 THR A CA 1
ATOM 3749 C C . THR A 1 496 ? -4.051 -32.599 -16.842 1.00 87.06 496 THR A C 1
ATOM 3751 O O . THR A 1 496 ? -5.246 -32.882 -16.748 1.00 87.06 496 THR A O 1
ATOM 3754 N N . ASP A 1 497 ? -3.452 -32.463 -18.025 1.00 87.12 497 ASP A N 1
ATOM 3755 C CA . ASP A 1 497 ? -4.145 -32.598 -19.316 1.00 87.12 497 ASP A CA 1
ATOM 3756 C C . ASP A 1 497 ? -4.896 -33.939 -19.449 1.00 87.12 497 ASP A C 1
ATOM 3758 O O . ASP A 1 497 ? -6.027 -33.992 -19.931 1.00 87.12 497 ASP A O 1
ATOM 3762 N N . SER A 1 498 ? -4.313 -35.028 -18.932 1.00 86.88 498 SER A N 1
ATOM 3763 C CA . SER A 1 498 ? -4.952 -36.350 -18.879 1.00 86.88 498 SER A CA 1
ATOM 3764 C C . SER A 1 498 ? -6.204 -36.382 -17.994 1.00 86.88 498 SER A C 1
ATOM 3766 O O . SER A 1 498 ? -7.202 -36.999 -18.360 1.00 86.88 498 SER A O 1
ATOM 3768 N N . GLN A 1 499 ? -6.183 -35.685 -16.853 1.00 89.31 499 GLN A N 1
ATOM 3769 C CA . GLN A 1 499 ? -7.335 -35.567 -15.952 1.00 89.31 499 GLN A CA 1
ATOM 3770 C C . GLN A 1 499 ? -8.439 -34.694 -16.560 1.00 89.31 499 GLN A C 1
ATOM 3772 O O . GLN A 1 499 ? -9.626 -34.961 -16.350 1.00 89.31 499 GLN A O 1
ATOM 3777 N N . PHE A 1 500 ? -8.071 -33.672 -17.339 1.00 90.56 500 PHE A N 1
ATOM 3778 C CA . PHE A 1 500 ? -9.037 -32.910 -18.125 1.00 90.56 500 PHE A CA 1
ATOM 3779 C C . PHE A 1 500 ? -9.694 -33.797 -19.186 1.00 90.56 500 PHE A C 1
ATOM 3781 O O . PHE A 1 500 ? -10.920 -33.844 -19.226 1.00 90.56 500 PHE A O 1
ATOM 3788 N N . LEU A 1 501 ? -8.925 -34.578 -19.955 1.00 89.56 501 LEU A N 1
ATOM 3789 C CA . LEU A 1 501 ? -9.482 -35.506 -20.948 1.00 89.56 501 LEU A CA 1
ATOM 3790 C C . LEU A 1 501 ? -10.443 -36.525 -20.313 1.00 89.56 501 LEU A C 1
ATOM 3792 O O . LEU A 1 501 ? -11.525 -36.775 -20.840 1.00 89.56 501 LEU A O 1
ATOM 3796 N N . GLU A 1 502 ? -10.103 -37.061 -19.139 1.00 88.88 502 GLU A N 1
ATOM 3797 C CA . GLU A 1 502 ? -10.990 -37.950 -18.381 1.00 88.88 502 GLU A CA 1
ATOM 3798 C C . GLU A 1 502 ? -12.273 -37.234 -17.915 1.00 88.88 502 GLU A C 1
ATOM 3800 O O . GLU A 1 502 ? -13.360 -37.817 -17.914 1.00 88.88 502 GLU A O 1
ATOM 3805 N N . SER A 1 503 ? -12.174 -35.953 -17.550 1.00 89.19 503 SER A N 1
ATOM 3806 C CA . SER A 1 503 ? -13.326 -35.124 -17.173 1.00 89.19 503 SER A CA 1
ATOM 3807 C C . SER A 1 503 ? -14.236 -34.834 -18.367 1.00 89.19 503 SER A C 1
ATOM 3809 O O . SER A 1 503 ? -15.456 -34.911 -18.221 1.00 89.19 503 SER A O 1
ATOM 3811 N N . VAL A 1 504 ? -13.661 -34.561 -19.545 1.00 88.81 504 VAL A N 1
ATOM 3812 C CA . VAL A 1 504 ? -14.394 -34.436 -20.816 1.00 88.81 504 VAL A CA 1
ATOM 3813 C C . VAL A 1 504 ? -15.109 -35.751 -21.119 1.00 88.81 504 VAL A C 1
ATOM 3815 O O . VAL A 1 504 ? -16.319 -35.745 -21.337 1.00 88.81 504 VAL A O 1
ATOM 3818 N N . LYS A 1 505 ? -14.406 -36.884 -21.008 1.00 88.31 505 LYS A N 1
ATOM 3819 C CA . LYS A 1 505 ? -14.975 -38.220 -21.216 1.00 88.31 505 LYS A CA 1
ATOM 3820 C C . LYS A 1 505 ? -16.189 -38.459 -20.310 1.00 88.31 505 LYS A C 1
ATOM 3822 O O . LYS A 1 505 ? -17.288 -38.681 -20.796 1.00 88.31 505 LYS A O 1
ATOM 3827 N N . LYS A 1 506 ? -16.051 -38.269 -18.993 1.00 88.81 506 LYS A N 1
ATOM 3828 C CA . LYS A 1 506 ? -17.153 -38.451 -18.018 1.00 88.81 506 LYS A CA 1
ATOM 3829 C C . LYS A 1 506 ? -18.358 -37.521 -18.240 1.00 88.81 506 LYS A C 1
ATOM 3831 O O . LYS A 1 506 ? -19.489 -37.859 -17.860 1.00 88.81 506 LYS A O 1
ATOM 3836 N N . ARG A 1 507 ? -18.118 -36.313 -18.760 1.00 86.19 507 ARG A N 1
ATOM 3837 C CA . ARG A 1 507 ? -19.139 -35.267 -18.941 1.00 86.19 507 ARG A CA 1
ATOM 3838 C C . ARG A 1 507 ? -19.900 -35.402 -20.254 1.00 86.19 507 ARG A C 1
ATOM 3840 O O . ARG A 1 507 ? -21.103 -35.159 -20.235 1.00 86.19 507 ARG A O 1
ATOM 3847 N N . PHE A 1 508 ? -19.225 -35.771 -21.339 1.00 88.94 508 PHE A N 1
ATOM 3848 C CA . PHE A 1 508 ? -19.789 -35.695 -22.687 1.00 88.94 508 PHE A CA 1
ATOM 3849 C C . PHE A 1 508 ? -20.000 -37.053 -23.356 1.00 88.94 508 PHE A C 1
ATOM 3851 O O . PHE A 1 508 ? -20.952 -37.178 -24.124 1.00 88.94 508 PHE A O 1
ATOM 3858 N N . GLU A 1 509 ? -19.206 -38.079 -23.028 1.00 81.00 509 GLU A N 1
ATOM 3859 C CA . GLU A 1 509 ? -19.366 -39.410 -23.625 1.00 81.00 509 GLU A CA 1
ATOM 3860 C C . GLU A 1 509 ? -20.780 -39.946 -23.340 1.00 81.00 509 GLU A C 1
ATOM 3862 O O . GLU A 1 509 ? -21.232 -39.981 -22.191 1.00 81.00 509 GLU A O 1
ATOM 3867 N N . ASN A 1 510 ? -21.498 -40.304 -24.410 1.00 81.12 510 ASN A N 1
ATOM 3868 C CA . ASN A 1 510 ? -22.901 -40.745 -24.419 1.00 81.12 510 ASN A CA 1
ATOM 3869 C C . ASN A 1 510 ? -23.938 -39.728 -23.891 1.00 81.12 510 ASN A C 1
ATOM 3871 O O . ASN A 1 510 ? -25.099 -40.091 -23.718 1.00 81.12 510 ASN A O 1
ATOM 3875 N N . LYS A 1 511 ? -23.555 -38.468 -23.627 1.00 84.81 511 LYS A N 1
ATOM 3876 C CA . LYS A 1 511 ? -24.449 -37.422 -23.081 1.00 84.81 511 LYS A CA 1
ATOM 3877 C C . LYS A 1 511 ? -24.642 -36.229 -24.006 1.00 84.81 511 LYS A C 1
ATOM 3879 O O . LYS A 1 511 ? -25.713 -35.633 -23.992 1.00 84.81 511 LYS A O 1
ATOM 3884 N N . ASN A 1 512 ? -23.614 -35.854 -24.763 1.00 84.81 512 ASN A N 1
ATOM 3885 C CA . ASN A 1 512 ? -23.712 -34.830 -25.795 1.00 84.81 512 ASN A CA 1
ATOM 3886 C C . ASN A 1 512 ? -23.259 -35.452 -27.127 1.00 84.81 512 ASN A C 1
ATOM 3888 O O . ASN A 1 512 ? -22.110 -35.887 -27.209 1.00 84.81 512 ASN A O 1
ATOM 3892 N N . PRO A 1 513 ? -24.120 -35.501 -28.159 1.00 86.88 513 PRO A N 1
ATOM 3893 C CA . PRO A 1 513 ? -23.778 -36.128 -29.436 1.00 86.88 513 PRO A CA 1
ATOM 3894 C C . PRO A 1 513 ? -22.683 -35.379 -30.211 1.00 86.88 513 PRO A C 1
ATOM 3896 O O . PRO A 1 513 ? -22.116 -35.936 -31.148 1.00 86.88 513 PRO A O 1
ATOM 3899 N N . ALA A 1 514 ? -22.378 -34.134 -29.836 1.00 87.12 514 ALA A N 1
ATOM 3900 C CA . ALA A 1 514 ? -21.412 -33.290 -30.524 1.00 87.12 514 ALA A CA 1
ATOM 3901 C C . ALA A 1 514 ? -19.979 -33.379 -29.974 1.00 87.12 514 ALA A C 1
ATOM 3903 O O . ALA A 1 514 ? -19.082 -32.835 -30.607 1.00 87.12 514 ALA A O 1
ATOM 3904 N N . ILE A 1 515 ? -19.721 -34.010 -28.819 1.00 89.56 515 ILE A N 1
ATOM 3905 C CA . ILE A 1 515 ? -18.368 -34.079 -28.230 1.00 89.56 515 ILE A CA 1
ATOM 3906 C C . ILE A 1 515 ? -18.009 -35.528 -27.898 1.00 89.56 515 ILE A C 1
ATOM 3908 O O . ILE A 1 515 ? -18.606 -36.139 -27.011 1.00 89.56 515 ILE A O 1
ATOM 3912 N N . THR A 1 516 ? -16.978 -36.054 -28.560 1.00 88.38 516 THR A N 1
ATOM 3913 C CA . THR A 1 516 ? -16.456 -37.415 -28.360 1.00 88.38 516 THR A CA 1
ATOM 3914 C C . THR A 1 516 ? -14.994 -37.384 -27.920 1.00 88.38 516 THR A C 1
ATOM 3916 O O . THR A 1 516 ? -14.249 -36.458 -28.227 1.00 88.38 516 THR A O 1
ATOM 3919 N N . VAL A 1 517 ? -14.555 -38.395 -27.168 1.00 81.88 517 VAL A N 1
ATOM 3920 C CA . VAL A 1 517 ? -13.164 -38.505 -26.700 1.00 81.88 517 VAL A CA 1
ATOM 3921 C C . VAL A 1 517 ? -12.481 -39.666 -27.410 1.00 81.88 517 VAL A C 1
ATOM 3923 O O . VAL A 1 517 ? -12.984 -40.788 -27.367 1.00 81.88 517 VAL A O 1
ATOM 3926 N N . GLY A 1 518 ? -11.330 -39.407 -28.040 1.00 66.50 518 GLY A N 1
ATOM 3927 C CA . GLY A 1 518 ? -10.560 -40.437 -28.731 1.00 66.50 518 GLY A CA 1
ATOM 3928 C C . GLY A 1 518 ? -10.089 -41.512 -27.753 1.00 66.50 518 GLY A C 1
ATOM 3929 O O . GLY A 1 518 ? -9.346 -41.232 -26.811 1.00 66.50 518 GLY A O 1
ATOM 3930 N N . SER A 1 519 ? -10.552 -42.748 -27.949 1.00 53.25 519 SER A N 1
ATOM 3931 C CA . SER A 1 519 ? -10.179 -43.879 -27.102 1.00 53.25 519 SER A CA 1
ATOM 3932 C C . SER A 1 519 ? -8.911 -44.560 -27.620 1.00 53.25 519 SER A C 1
ATOM 3934 O O . SER A 1 519 ? -8.762 -44.837 -28.810 1.00 53.25 519 SER A O 1
ATOM 3936 N N . THR A 1 520 ? -8.009 -44.888 -26.700 1.00 43.94 520 THR A N 1
ATOM 3937 C CA . THR A 1 520 ? -6.954 -45.884 -26.892 1.00 43.94 520 THR A CA 1
ATOM 3938 C C . THR A 1 520 ? -7.591 -47.246 -27.190 1.00 43.94 520 THR A C 1
ATOM 3940 O O . THR A 1 520 ? -7.948 -47.965 -26.260 1.00 43.94 520 THR A O 1
ATOM 3943 N N . GLY A 1 521 ? -7.751 -47.619 -28.462 1.00 35.38 521 GLY A N 1
ATOM 3944 C CA . GLY A 1 521 ? -8.330 -48.923 -28.789 1.00 35.38 521 GLY A CA 1
ATOM 3945 C C . GLY A 1 521 ? -8.441 -49.226 -30.279 1.00 35.38 521 GLY A C 1
ATOM 3946 O O . GLY A 1 521 ? -9.442 -48.899 -30.892 1.00 35.38 521 GLY A O 1
ATOM 3947 N N . GLN A 1 522 ? -7.421 -49.920 -30.795 1.00 30.38 522 GLN A N 1
ATOM 3948 C CA . GLN A 1 522 ? -7.462 -50.870 -31.920 1.00 30.38 522 GLN A CA 1
ATOM 3949 C C . GLN A 1 522 ? -7.953 -50.364 -33.293 1.00 30.38 522 GLN A C 1
ATOM 3951 O O . GLN A 1 522 ? -9.134 -50.410 -33.606 1.00 30.38 522 GLN A O 1
ATOM 3956 N N . GLY A 1 523 ? -7.014 -50.036 -34.186 1.00 35.31 523 GLY A N 1
ATOM 3957 C CA . GLY A 1 523 ? -7.309 -49.975 -35.621 1.00 35.31 523 GLY A CA 1
ATOM 3958 C C . GLY A 1 523 ? -6.302 -49.163 -36.427 1.00 35.31 523 GLY A C 1
ATOM 3959 O O . GLY A 1 523 ? -6.321 -47.943 -36.391 1.00 35.31 523 GLY A O 1
ATOM 3960 N N . THR A 1 524 ? -5.446 -49.865 -37.173 1.00 36.50 524 THR A N 1
ATOM 3961 C CA . THR A 1 524 ? -4.718 -49.392 -38.370 1.00 36.50 524 THR A CA 1
ATOM 3962 C C . THR A 1 524 ? -3.709 -48.234 -38.221 1.00 36.50 524 THR A C 1
ATOM 3964 O O . THR A 1 524 ? -4.024 -47.060 -38.341 1.00 36.50 524 THR A O 1
ATOM 3967 N N . THR A 1 525 ? -2.445 -48.640 -38.036 1.00 34.62 525 THR A N 1
ATOM 3968 C CA . THR A 1 525 ? -1.220 -48.171 -38.729 1.00 34.62 525 THR A CA 1
ATOM 3969 C C . THR A 1 525 ? -0.994 -46.666 -38.998 1.00 34.62 525 THR A C 1
ATOM 3971 O O . THR A 1 525 ? -1.638 -46.065 -39.849 1.00 34.62 525 THR A O 1
ATOM 3974 N N . LEU A 1 526 ? 0.104 -46.159 -38.405 1.00 35.38 526 LEU A N 1
ATOM 3975 C CA . LEU A 1 526 ? 0.963 -45.022 -38.819 1.00 35.38 526 LEU A CA 1
ATOM 3976 C C . LEU A 1 526 ? 0.646 -43.584 -38.376 1.00 35.38 526 LEU A C 1
ATOM 3978 O O . LEU A 1 526 ? 1.424 -42.686 -38.702 1.00 35.38 526 LEU A O 1
ATOM 3982 N N . ILE A 1 527 ? -0.366 -43.328 -37.548 1.00 41.12 527 ILE A N 1
ATOM 3983 C CA . ILE A 1 527 ? -0.627 -41.944 -37.120 1.00 41.12 527 ILE A CA 1
ATOM 3984 C C . ILE A 1 527 ? 0.229 -41.571 -35.897 1.00 41.12 527 ILE A C 1
ATOM 3986 O O . ILE A 1 527 ? 0.146 -42.177 -34.829 1.00 41.12 527 ILE A O 1
ATOM 3990 N N . SER A 1 528 ? 1.094 -40.583 -36.142 1.00 42.56 528 SER A N 1
ATOM 3991 C CA . SER A 1 528 ? 1.999 -39.843 -35.254 1.00 42.56 528 SER A CA 1
ATOM 3992 C C . SER A 1 528 ? 1.691 -39.935 -33.753 1.00 42.56 528 SER A C 1
ATOM 3994 O O . SER A 1 528 ? 0.568 -39.701 -33.313 1.00 42.56 528 SER A O 1
ATOM 3996 N N . GLN A 1 529 ? 2.729 -40.189 -32.946 1.00 41.25 529 GLN A N 1
ATOM 3997 C CA . GLN A 1 529 ? 2.673 -40.331 -31.481 1.00 41.25 529 GLN A CA 1
ATOM 3998 C C . GLN A 1 529 ? 1.940 -39.187 -30.743 1.00 41.25 529 GLN A C 1
ATOM 4000 O O . GLN A 1 529 ? 1.495 -39.400 -29.617 1.00 41.25 529 GLN A O 1
ATOM 4005 N N . GLY A 1 530 ? 1.775 -38.013 -31.363 1.00 47.78 530 GLY A N 1
ATOM 4006 C CA . GLY A 1 530 ? 1.042 -36.873 -30.800 1.00 47.78 530 GLY A CA 1
ATOM 4007 C C . GLY A 1 530 ? -0.488 -37.002 -30.805 1.00 47.78 530 GLY A C 1
ATOM 4008 O O . GLY A 1 530 ? -1.150 -36.313 -30.039 1.00 47.78 530 GLY A O 1
ATOM 4009 N N . ALA A 1 531 ? -1.069 -37.907 -31.599 1.00 51.31 531 ALA A N 1
ATOM 4010 C CA . ALA A 1 531 ? -2.526 -38.056 -31.715 1.00 51.31 531 ALA A CA 1
ATOM 4011 C C . ALA A 1 531 ? -3.180 -38.839 -30.554 1.00 51.31 531 ALA A C 1
ATOM 4013 O O . ALA A 1 531 ? -4.391 -39.032 -30.539 1.00 51.31 531 ALA A O 1
ATOM 4014 N N . ARG A 1 532 ? -2.406 -39.322 -29.572 1.00 56.91 532 ARG A N 1
ATOM 4015 C CA . ARG A 1 532 ? -2.911 -40.265 -28.553 1.00 56.91 532 ARG A CA 1
ATOM 4016 C C . ARG A 1 532 ? -3.825 -39.649 -27.482 1.00 56.91 532 ARG A C 1
ATOM 4018 O O . ARG A 1 532 ? -4.460 -40.412 -26.762 1.00 56.91 532 ARG A O 1
ATOM 4025 N N . SER A 1 533 ? -3.919 -38.320 -27.389 1.00 80.69 533 SER A N 1
ATOM 4026 C CA . SER A 1 533 ? -4.720 -37.621 -26.371 1.00 80.69 533 SER A CA 1
ATOM 4027 C C . SER A 1 533 ? -5.448 -36.411 -26.971 1.00 80.69 533 SER A C 1
ATOM 4029 O O . SER A 1 533 ? -4.971 -35.280 -26.858 1.00 80.69 533 SER A O 1
ATOM 4031 N N . ALA A 1 534 ? -6.594 -36.644 -27.616 1.00 85.88 534 ALA A N 1
ATOM 4032 C CA . ALA A 1 534 ? -7.427 -35.612 -28.243 1.00 85.88 534 ALA A CA 1
ATOM 4033 C C . ALA A 1 534 ? -8.925 -35.830 -27.953 1.00 85.88 534 ALA A C 1
ATOM 4035 O O . ALA A 1 534 ? -9.359 -36.952 -27.673 1.00 85.88 534 ALA A O 1
ATOM 4036 N N . PHE A 1 535 ? -9.713 -34.757 -28.022 1.00 90.06 535 PHE A N 1
ATOM 4037 C CA . PHE A 1 535 ? -11.177 -34.824 -28.073 1.00 90.06 535 PHE A CA 1
ATOM 4038 C C . PHE A 1 535 ? -11.669 -34.225 -29.392 1.00 90.06 535 PHE A C 1
ATOM 4040 O O . PHE A 1 535 ? -11.058 -33.298 -29.921 1.00 90.06 535 PHE A O 1
ATOM 4047 N N . THR A 1 536 ? -12.779 -34.740 -29.900 1.00 90.69 536 THR A N 1
ATOM 4048 C CA . THR A 1 536 ? -13.377 -34.336 -31.172 1.00 90.69 536 THR A CA 1
ATOM 4049 C C . THR A 1 536 ? -14.651 -33.553 -30.893 1.00 90.69 536 THR A C 1
ATOM 4051 O O . THR A 1 536 ? -15.462 -33.966 -30.059 1.00 90.69 536 THR A O 1
ATOM 4054 N N . VAL A 1 537 ? -14.839 -32.426 -31.579 1.00 90.81 537 VAL A N 1
ATOM 4055 C CA . VAL A 1 537 ? -16.096 -31.667 -31.547 1.00 90.81 537 VAL A CA 1
ATOM 4056 C C . VAL A 1 537 ? -16.711 -31.663 -32.939 1.00 90.81 537 VAL A C 1
ATOM 4058 O O . VAL A 1 537 ? -16.061 -31.280 -33.912 1.00 90.81 537 VAL A O 1
ATOM 4061 N N . LYS A 1 538 ? -17.974 -32.073 -33.027 1.00 90.94 538 LYS A N 1
ATOM 4062 C CA . LYS A 1 538 ? -18.799 -32.024 -34.230 1.00 90.94 538 LYS A CA 1
ATOM 4063 C C . LYS A 1 538 ? -19.435 -30.641 -34.351 1.00 90.94 538 LYS A C 1
ATOM 4065 O O . LYS A 1 538 ? -20.476 -30.367 -33.759 1.00 90.94 538 LYS A O 1
ATOM 4070 N N . HIS A 1 539 ? -18.765 -29.768 -35.089 1.00 89.81 539 HIS A N 1
ATOM 4071 C CA . HIS A 1 539 ? -19.215 -28.414 -35.401 1.00 89.81 539 HIS A CA 1
ATOM 4072 C C . HIS A 1 539 ? -20.151 -28.400 -36.620 1.00 89.81 539 HIS A C 1
ATOM 4074 O O . HIS A 1 539 ? -20.210 -29.382 -37.365 1.00 89.81 539 HIS A O 1
ATOM 4080 N N . PHE A 1 540 ? -20.813 -27.268 -36.898 1.00 87.31 540 PHE A N 1
ATOM 4081 C CA . PHE A 1 540 ? -21.620 -27.101 -38.123 1.00 87.31 540 PHE A CA 1
ATOM 4082 C C . PHE A 1 540 ? -20.824 -27.339 -39.424 1.00 87.31 540 PHE A C 1
ATOM 4084 O O . PHE A 1 540 ? -21.374 -27.777 -40.431 1.00 87.31 540 PHE A O 1
ATOM 4091 N N . ALA A 1 541 ? -19.510 -27.088 -39.401 1.00 83.62 541 ALA A N 1
ATOM 4092 C CA . ALA A 1 541 ? -18.608 -27.263 -40.540 1.00 83.62 541 ALA A CA 1
ATOM 4093 C C . ALA A 1 541 ? -17.892 -28.628 -40.596 1.00 83.62 541 ALA A C 1
ATOM 4095 O O . ALA A 1 541 ? -17.089 -28.856 -41.504 1.00 83.62 541 ALA A O 1
ATOM 4096 N N . GLY A 1 542 ? -18.168 -29.532 -39.651 1.00 85.06 542 GLY A N 1
ATOM 4097 C CA . GLY A 1 542 ? -17.580 -30.872 -39.582 1.00 85.06 542 GLY A CA 1
ATOM 4098 C C . GLY A 1 542 ? -16.909 -31.186 -38.244 1.00 85.06 542 GLY A C 1
ATOM 4099 O O . GLY A 1 542 ? -16.923 -30.390 -37.305 1.00 85.06 542 GLY A O 1
ATOM 4100 N N . GLU A 1 543 ? -16.326 -32.377 -38.154 1.00 88.75 543 GLU A N 1
ATOM 4101 C CA . GLU A 1 543 ? -15.631 -32.861 -36.958 1.00 88.75 543 GLU A CA 1
ATOM 4102 C C . GLU A 1 543 ? -14.191 -32.329 -36.908 1.00 88.75 543 GLU A C 1
ATOM 4104 O O . GLU A 1 543 ? -13.468 -32.378 -37.905 1.00 88.75 543 GLU A O 1
ATOM 4109 N N . VAL A 1 544 ? -13.783 -31.790 -35.754 1.00 88.62 544 VAL A N 1
ATOM 4110 C CA . VAL A 1 544 ? -12.428 -31.263 -35.521 1.00 88.62 544 VAL A CA 1
ATOM 4111 C C . VAL A 1 544 ? -11.825 -31.912 -34.281 1.00 88.62 544 VAL A C 1
ATOM 4113 O O . VAL A 1 544 ? -12.406 -31.839 -33.196 1.00 88.62 544 VAL A O 1
ATOM 4116 N N . ASP A 1 545 ? -10.641 -32.502 -34.448 1.00 90.19 545 ASP A N 1
ATOM 4117 C CA . ASP A 1 545 ? -9.853 -33.107 -33.373 1.00 90.19 545 ASP A CA 1
ATOM 4118 C C . ASP A 1 545 ? -8.943 -32.066 -32.707 1.00 90.19 545 ASP A C 1
ATOM 4120 O O . ASP A 1 545 ? -8.057 -31.491 -33.342 1.00 90.19 545 ASP A O 1
ATOM 4124 N N . TYR A 1 546 ? -9.123 -31.852 -31.402 1.00 90.31 546 TYR A N 1
ATOM 4125 C CA . TYR A 1 546 ? -8.326 -30.929 -30.596 1.00 90.31 546 TYR A CA 1
ATOM 4126 C C . TYR A 1 546 ? -7.344 -31.701 -29.696 1.00 90.31 546 TYR A C 1
ATOM 4128 O O . TYR A 1 546 ? -7.777 -32.394 -28.765 1.00 90.31 546 TYR A O 1
ATOM 4136 N N . PRO A 1 547 ? -6.020 -31.592 -29.919 1.00 88.88 547 PRO A N 1
ATOM 4137 C CA . PRO A 1 547 ? -5.029 -32.244 -29.068 1.00 88.88 547 PRO A CA 1
ATOM 4138 C C . PRO A 1 547 ? -4.949 -31.566 -27.695 1.00 88.88 547 PRO A C 1
ATOM 4140 O O . PRO A 1 547 ? -4.872 -30.343 -27.590 1.00 88.88 547 PRO A O 1
ATOM 4143 N N . VAL A 1 548 ? -4.941 -32.365 -26.627 1.00 89.00 548 VAL A N 1
ATOM 4144 C CA . VAL A 1 548 ? -5.054 -31.861 -25.243 1.00 89.00 548 VAL A CA 1
ATOM 4145 C C . VAL A 1 548 ? -3.709 -31.468 -24.629 1.00 89.00 548 VAL A C 1
ATOM 4147 O O . VAL A 1 548 ? -3.665 -30.767 -23.623 1.00 89.00 548 VAL A O 1
ATOM 4150 N N . GLN A 1 549 ? -2.597 -31.896 -25.224 1.00 86.75 549 GLN A N 1
ATOM 4151 C CA . GLN A 1 549 ? -1.264 -31.641 -24.686 1.00 86.75 549 GLN A CA 1
ATOM 4152 C C . GLN A 1 549 ? -0.963 -30.135 -24.602 1.00 86.75 549 GLN A C 1
ATOM 4154 O O . GLN A 1 549 ? -0.952 -29.446 -25.617 1.00 86.75 549 GLN A O 1
ATOM 4159 N N . GLY A 1 550 ? -0.701 -29.636 -23.392 1.00 83.56 550 GLY A N 1
ATOM 4160 C CA . GLY A 1 550 ? -0.430 -28.225 -23.108 1.00 83.56 550 GLY A CA 1
ATOM 4161 C C . GLY A 1 550 ? -1.675 -27.337 -23.010 1.00 83.56 550 GLY A C 1
ATOM 4162 O O . GLY A 1 550 ? -1.543 -26.153 -22.700 1.00 83.56 550 GLY A O 1
ATOM 4163 N N . LEU A 1 551 ? -2.885 -27.872 -23.221 1.00 89.31 551 LEU A N 1
ATOM 4164 C CA . LEU A 1 551 ? -4.112 -27.072 -23.305 1.00 89.31 551 LEU A CA 1
ATOM 4165 C C . LEU A 1 551 ? -4.450 -26.367 -21.980 1.00 89.31 551 LEU A C 1
ATOM 4167 O O . LEU A 1 551 ? -4.884 -25.214 -21.994 1.00 89.31 551 LEU A O 1
ATOM 4171 N N . LEU A 1 552 ? -4.236 -27.021 -20.829 1.00 89.44 552 LEU A N 1
ATOM 4172 C CA . LEU A 1 552 ? -4.487 -26.396 -19.523 1.00 89.44 552 LEU A CA 1
ATOM 4173 C C . LEU A 1 552 ? -3.482 -25.285 -19.200 1.00 89.44 552 LEU A C 1
ATOM 4175 O O . LEU A 1 552 ? -3.869 -24.296 -18.571 1.00 89.44 552 LEU A O 1
ATOM 4179 N N . GLU A 1 553 ? -2.222 -25.433 -19.625 1.00 83.06 553 GLU A N 1
ATOM 4180 C CA . GLU A 1 553 ? -1.179 -24.415 -19.443 1.00 83.06 553 GLU A CA 1
ATOM 4181 C C . GLU A 1 553 ? -1.433 -23.203 -20.350 1.00 83.06 553 GLU A C 1
ATOM 4183 O O . GLU A 1 553 ? -1.382 -22.068 -19.871 1.00 83.06 553 GLU A O 1
ATOM 4188 N N . GLU A 1 554 ? -1.807 -23.428 -21.617 1.00 85.38 554 GLU A N 1
ATOM 4189 C CA . GLU A 1 554 ? -2.240 -22.360 -22.530 1.00 85.38 554 GLU A CA 1
ATOM 4190 C C . GLU A 1 554 ? -3.463 -21.609 -21.985 1.00 85.38 554 GLU A C 1
ATOM 4192 O O . GLU A 1 554 ? -3.516 -20.381 -22.062 1.00 85.38 554 GLU A O 1
ATOM 4197 N N . ASN A 1 555 ? -4.429 -22.322 -21.391 1.00 88.31 555 ASN A N 1
ATOM 4198 C CA . ASN A 1 555 ? -5.625 -21.710 -20.813 1.00 88.31 555 ASN A CA 1
ATOM 4199 C C . ASN A 1 555 ? -5.329 -20.866 -19.562 1.00 88.31 555 ASN A C 1
ATOM 4201 O O . ASN A 1 555 ? -6.017 -19.874 -19.318 1.00 88.31 555 ASN A O 1
ATOM 4205 N N . GLY A 1 556 ? -4.318 -21.235 -18.771 1.00 81.12 556 GLY A N 1
ATOM 4206 C CA . GLY A 1 556 ? -3.898 -20.449 -17.608 1.00 81.12 556 GLY A CA 1
ATOM 4207 C C . GLY A 1 556 ? -3.311 -19.084 -17.981 1.00 81.12 556 GLY A C 1
ATOM 4208 O O . GLY A 1 556 ? -3.445 -18.145 -17.203 1.00 81.12 556 GLY A O 1
ATOM 4209 N N . ASP A 1 557 ? -2.684 -18.976 -19.160 1.00 79.06 557 ASP A N 1
ATOM 4210 C CA . ASP A 1 557 ? -2.064 -17.757 -19.718 1.00 79.06 557 ASP A CA 1
ATOM 4211 C C . ASP A 1 557 ? -1.224 -16.968 -18.683 1.00 79.06 557 ASP A C 1
ATOM 4213 O O . ASP A 1 557 ? -1.287 -15.741 -18.575 1.00 79.06 557 ASP A O 1
ATOM 4217 N N . VAL A 1 558 ? -0.475 -17.711 -17.854 1.00 75.75 558 VAL A N 1
ATOM 4218 C CA . VAL A 1 558 ? 0.235 -17.178 -16.683 1.00 75.75 558 VAL A CA 1
ATOM 4219 C C . VAL A 1 558 ? 1.537 -16.497 -17.102 1.00 75.75 558 VAL A C 1
ATOM 4221 O O . VAL A 1 558 ? 2.488 -17.152 -17.543 1.00 75.75 558 VAL A O 1
ATOM 4224 N N . VAL A 1 559 ? 1.616 -15.192 -16.861 1.00 78.44 559 VAL A N 1
ATOM 4225 C CA . VAL A 1 559 ? 2.830 -14.374 -16.954 1.00 78.44 559 VAL A CA 1
ATOM 4226 C C . VAL A 1 559 ? 3.669 -14.570 -15.687 1.00 78.44 559 VAL A C 1
ATOM 4228 O O . VAL A 1 559 ? 3.133 -14.642 -14.578 1.00 78.44 559 VAL A O 1
ATOM 4231 N N . SER A 1 560 ? 4.994 -14.686 -15.841 1.00 77.31 560 SER A N 1
ATOM 4232 C CA . SER A 1 560 ? 5.914 -14.866 -14.709 1.00 77.31 560 SER A CA 1
ATOM 4233 C C . SER A 1 560 ? 5.787 -13.717 -13.701 1.00 77.31 560 SER A C 1
ATOM 4235 O O . SER A 1 560 ? 5.906 -12.550 -14.076 1.00 77.31 560 SER A O 1
ATOM 4237 N N . GLY A 1 561 ? 5.579 -14.043 -12.420 1.00 77.88 561 GLY A N 1
ATOM 4238 C CA . GLY A 1 561 ? 5.561 -13.054 -11.338 1.00 77.88 561 GLY A CA 1
ATOM 4239 C C . GLY A 1 561 ? 6.892 -12.308 -11.203 1.00 77.88 561 GLY A C 1
ATOM 4240 O O . GLY A 1 561 ? 6.898 -11.135 -10.842 1.00 77.88 561 GLY A O 1
ATOM 4241 N N . ASP A 1 562 ? 8.006 -12.947 -11.572 1.00 82.06 562 ASP A N 1
ATOM 4242 C CA . ASP A 1 562 ? 9.339 -12.332 -11.532 1.00 82.06 562 ASP A CA 1
ATOM 4243 C C . ASP A 1 562 ? 9.480 -11.245 -12.599 1.00 82.06 562 ASP A C 1
ATOM 4245 O O . ASP A 1 562 ? 9.881 -10.127 -12.288 1.00 82.06 562 ASP A O 1
ATOM 4249 N N . LEU A 1 563 ? 9.041 -11.530 -13.834 1.00 83.06 563 LEU A N 1
ATOM 4250 C CA . LEU A 1 563 ? 8.992 -10.531 -14.907 1.00 83.06 563 LEU A CA 1
ATOM 4251 C C . LEU A 1 563 ? 8.065 -9.374 -14.531 1.00 83.06 563 LEU A C 1
ATOM 4253 O O . LEU A 1 563 ? 8.374 -8.227 -14.815 1.00 83.06 563 LEU A O 1
ATOM 4257 N N . MET A 1 564 ? 6.951 -9.648 -13.854 1.00 81.00 564 MET A N 1
ATOM 4258 C CA . MET A 1 564 ? 6.036 -8.606 -13.385 1.00 81.00 564 MET A CA 1
ATOM 4259 C C . MET A 1 564 ? 6.644 -7.695 -12.322 1.00 81.00 564 MET A C 1
ATOM 4261 O O . MET A 1 564 ? 6.425 -6.484 -12.355 1.00 81.00 564 MET A O 1
ATOM 4265 N N . ASN A 1 565 ? 7.388 -8.266 -11.375 1.00 81.75 565 ASN A N 1
ATOM 4266 C CA . ASN A 1 565 ? 8.077 -7.487 -10.352 1.00 81.75 565 ASN A CA 1
ATOM 4267 C C . ASN A 1 565 ? 9.217 -6.667 -10.974 1.00 81.75 565 ASN A C 1
ATOM 4269 O O . ASN A 1 565 ? 9.359 -5.496 -10.631 1.00 81.75 565 ASN A O 1
ATOM 4273 N N . LEU A 1 566 ? 9.934 -7.228 -11.954 1.00 84.69 566 LEU A N 1
ATOM 4274 C CA . LEU A 1 566 ? 10.935 -6.504 -12.740 1.00 84.69 566 LEU A CA 1
ATOM 4275 C C . LEU A 1 566 ? 10.303 -5.354 -13.545 1.00 84.69 566 LEU A C 1
ATOM 4277 O O . LEU A 1 566 ? 10.774 -4.228 -13.513 1.00 84.69 566 LEU A O 1
ATOM 4281 N N . MET A 1 567 ? 9.166 -5.576 -14.203 1.00 85.12 567 MET A N 1
ATOM 4282 C CA . MET A 1 567 ? 8.482 -4.515 -14.957 1.00 85.12 567 MET A CA 1
ATOM 4283 C C . MET A 1 567 ? 7.942 -3.397 -14.061 1.00 85.12 567 MET A C 1
ATOM 4285 O O . MET A 1 567 ? 7.681 -2.307 -14.553 1.00 85.12 567 MET A O 1
ATOM 4289 N N . ARG A 1 568 ? 7.795 -3.614 -12.746 1.00 79.94 568 ARG A N 1
ATOM 4290 C CA . ARG A 1 568 ? 7.480 -2.535 -11.795 1.00 79.94 568 ARG A CA 1
ATOM 4291 C C . ARG A 1 568 ? 8.692 -1.676 -11.432 1.00 79.94 568 ARG A C 1
ATOM 4293 O O . ARG A 1 568 ? 8.482 -0.532 -11.034 1.00 79.94 568 ARG A O 1
ATOM 4300 N N . SER A 1 569 ? 9.921 -2.190 -11.561 1.00 83.62 569 SER A N 1
ATOM 4301 C CA . SER A 1 569 ? 11.145 -1.408 -11.332 1.00 83.62 569 SER A CA 1
ATOM 4302 C C . SER A 1 569 ? 11.553 -0.558 -12.542 1.00 83.62 569 SER A C 1
ATOM 4304 O O . SER A 1 569 ? 12.397 0.326 -12.384 1.00 83.62 569 SER A O 1
ATOM 4306 N N . THR A 1 570 ? 10.896 -0.722 -13.701 1.00 85.62 570 THR A N 1
ATOM 4307 C CA . THR A 1 570 ? 11.140 0.070 -14.923 1.00 85.62 570 THR A CA 1
ATOM 4308 C C . THR A 1 570 ? 11.232 1.578 -14.668 1.00 85.62 570 THR A C 1
ATOM 4310 O O . THR A 1 570 ? 10.437 2.155 -13.918 1.00 85.62 570 THR A O 1
ATOM 4313 N N . SER A 1 571 ? 12.227 2.234 -15.267 1.00 84.00 571 SER A N 1
ATOM 4314 C CA . SER A 1 571 ? 12.355 3.696 -15.319 1.00 84.00 571 SER A CA 1
ATOM 4315 C C . SER A 1 571 ? 11.451 4.343 -16.373 1.00 84.00 571 SER A C 1
ATOM 4317 O O . SER A 1 571 ? 11.231 5.549 -16.303 1.00 84.00 571 SER A O 1
ATOM 4319 N N . SER A 1 572 ? 10.889 3.568 -17.306 1.00 84.81 572 SER A N 1
ATOM 4320 C CA . SER A 1 572 ? 9.996 4.085 -18.343 1.00 84.81 572 SER A CA 1
ATOM 4321 C C . SER A 1 572 ? 8.567 4.240 -17.815 1.00 84.81 572 SER A C 1
ATOM 4323 O O . SER A 1 572 ? 7.901 3.260 -17.466 1.00 84.81 572 SER A O 1
ATOM 4325 N N . ASP A 1 573 ? 8.070 5.480 -17.800 1.00 85.88 573 ASP A N 1
ATOM 4326 C CA . ASP A 1 573 ? 6.692 5.790 -17.408 1.00 85.88 573 ASP A CA 1
ATOM 4327 C C . ASP A 1 573 ? 5.676 5.073 -18.308 1.00 85.88 573 ASP A C 1
ATOM 4329 O O . ASP A 1 573 ? 4.714 4.494 -17.803 1.00 85.88 573 ASP A O 1
ATOM 4333 N N . PHE A 1 574 ? 5.942 5.014 -19.617 1.00 87.75 574 PHE A N 1
ATOM 4334 C CA . PHE A 1 574 ? 5.092 4.317 -20.577 1.00 87.75 574 PHE A CA 1
ATOM 4335 C C . PHE A 1 574 ? 5.016 2.811 -20.312 1.00 87.75 574 PHE A C 1
ATOM 4337 O O . PHE A 1 574 ? 3.927 2.240 -20.309 1.00 87.75 574 PHE A O 1
ATOM 4344 N N . VAL A 1 575 ? 6.148 2.147 -20.035 1.00 87.94 575 VAL A N 1
ATOM 4345 C CA . VAL A 1 575 ? 6.145 0.712 -19.691 1.00 87.94 575 VAL A CA 1
ATOM 4346 C C . VAL A 1 575 ? 5.403 0.472 -18.379 1.00 87.94 575 VAL A C 1
ATOM 4348 O O . VAL A 1 575 ? 4.621 -0.473 -18.271 1.00 87.94 575 VAL A O 1
ATOM 4351 N N . ARG A 1 576 ? 5.570 1.351 -17.391 1.00 87.19 576 ARG A N 1
ATOM 4352 C CA . ARG A 1 576 ? 4.825 1.257 -16.133 1.00 87.19 576 ARG A CA 1
ATOM 4353 C C . ARG A 1 576 ? 3.316 1.418 -16.345 1.00 87.19 576 ARG A C 1
ATOM 4355 O O . ARG A 1 576 ? 2.552 0.671 -15.735 1.00 87.19 576 ARG A O 1
ATOM 4362 N N . ASP A 1 577 ? 2.890 2.324 -17.220 1.00 85.75 577 ASP A N 1
ATOM 4363 C CA . ASP A 1 577 ? 1.479 2.505 -17.580 1.00 85.75 577 ASP A CA 1
ATOM 4364 C C . ASP A 1 577 ? 0.946 1.310 -18.388 1.00 85.75 577 ASP A C 1
ATOM 4366 O O . ASP A 1 577 ? -0.161 0.833 -18.130 1.00 85.75 577 ASP A O 1
ATOM 4370 N N . LEU A 1 578 ? 1.761 0.746 -19.288 1.00 86.31 578 LEU A N 1
ATOM 4371 C CA . LEU A 1 578 ? 1.464 -0.455 -20.075 1.00 86.31 578 LEU A CA 1
ATOM 4372 C C . LEU A 1 578 ? 1.183 -1.674 -19.179 1.00 86.31 578 LEU A C 1
ATOM 4374 O O . LEU A 1 578 ? 0.177 -2.361 -19.361 1.00 86.31 578 LEU A O 1
ATOM 4378 N N . PHE A 1 579 ? 2.036 -1.923 -18.179 1.00 84.94 579 PHE A N 1
ATOM 4379 C CA . PHE A 1 579 ? 1.852 -2.994 -17.186 1.00 84.94 579 PHE A CA 1
ATOM 4380 C C . PHE A 1 579 ? 0.898 -2.608 -16.037 1.00 84.94 579 PHE A C 1
ATOM 4382 O O . PHE A 1 579 ? 0.538 -3.459 -15.221 1.00 84.94 579 PHE A O 1
ATOM 4389 N N . GLY A 1 580 ? 0.472 -1.343 -15.969 1.00 78.00 580 GLY A N 1
ATOM 4390 C CA . GLY A 1 580 ? -0.502 -0.817 -15.010 1.00 78.00 580 GLY A CA 1
ATOM 4391 C C . GLY A 1 580 ? -1.963 -0.917 -15.465 1.00 78.00 580 GLY A C 1
ATOM 4392 O O . GLY A 1 580 ? -2.862 -0.605 -14.682 1.00 78.00 580 GLY A O 1
ATOM 4393 N N . GLN A 1 581 ? -2.216 -1.348 -16.704 1.00 78.62 581 GLN A N 1
ATOM 4394 C CA . GLN A 1 581 ? -3.562 -1.466 -17.268 1.00 78.62 581 GLN A CA 1
ATOM 4395 C C . GLN A 1 581 ? -4.434 -2.497 -16.545 1.00 78.62 581 GLN A C 1
ATOM 4397 O O . GLN A 1 581 ? -3.967 -3.558 -16.132 1.00 78.62 581 GLN A O 1
ATOM 4402 N N . GLU A 1 582 ? -5.752 -2.265 -16.533 1.00 74.25 582 GLU A N 1
ATOM 4403 C CA . GLU A 1 582 ? -6.737 -3.256 -16.065 1.00 74.25 582 GLU A CA 1
ATOM 4404 C C . GLU A 1 582 ? -6.756 -4.537 -16.914 1.00 74.25 582 GLU A C 1
ATOM 4406 O O . GLU A 1 582 ? -7.223 -5.586 -16.459 1.00 74.25 582 GLU A O 1
ATOM 4411 N N . ALA A 1 583 ? -6.209 -4.473 -18.134 1.00 73.50 583 ALA A N 1
ATOM 4412 C CA . ALA A 1 583 ? -5.976 -5.637 -18.976 1.00 73.50 583 ALA A CA 1
ATOM 4413 C C . ALA A 1 583 ? -5.047 -6.668 -18.309 1.00 73.50 583 ALA A C 1
ATOM 4415 O O . ALA A 1 583 ? -5.088 -7.836 -18.683 1.00 73.50 583 ALA A O 1
ATOM 4416 N N . LEU A 1 584 ? -4.243 -6.288 -17.310 1.00 76.81 584 LEU A N 1
ATOM 4417 C CA . LEU A 1 584 ? -3.336 -7.186 -16.605 1.00 76.81 584 LEU A CA 1
ATOM 4418 C C . LEU A 1 584 ? -3.838 -7.492 -15.189 1.00 76.81 584 LEU A C 1
ATOM 4420 O O . LEU A 1 584 ? -3.709 -6.698 -14.257 1.00 76.81 584 LEU A O 1
ATOM 4424 N N . GLN A 1 585 ? -4.396 -8.687 -15.001 1.00 76.00 585 GLN A N 1
ATOM 4425 C CA . GLN A 1 585 ? -4.878 -9.131 -13.694 1.00 76.00 585 GLN A CA 1
ATOM 4426 C C . GLN A 1 585 ? -3.718 -9.738 -12.906 1.00 76.00 585 GLN A C 1
ATOM 4428 O O . GLN A 1 585 ? -3.122 -10.722 -13.336 1.00 76.00 585 GLN A O 1
ATOM 4433 N N . THR A 1 586 ? -3.399 -9.160 -11.748 1.00 77.19 586 THR A N 1
ATOM 4434 C CA . THR A 1 586 ? -2.316 -9.628 -10.869 1.00 77.19 586 THR A CA 1
ATOM 4435 C C . THR A 1 586 ? -2.889 -10.273 -9.608 1.00 77.19 586 THR A C 1
ATOM 4437 O O . THR A 1 586 ? -3.810 -9.743 -8.987 1.00 77.19 586 THR A O 1
ATOM 4440 N N . VAL A 1 587 ? -2.344 -11.423 -9.209 1.00 69.50 587 VAL A N 1
ATOM 4441 C CA . VAL A 1 587 ? -2.608 -12.048 -7.907 1.00 69.50 587 VAL A CA 1
ATOM 4442 C C . VAL A 1 587 ? -1.450 -11.716 -6.992 1.00 69.50 587 VAL A C 1
ATOM 4444 O O . VAL A 1 587 ? -0.321 -12.162 -7.199 1.00 69.50 587 VAL A O 1
ATOM 4447 N N . THR A 1 588 ? -1.735 -10.907 -5.981 1.00 72.38 588 THR A N 1
ATOM 4448 C CA . THR A 1 588 ? -0.776 -10.549 -4.940 1.00 72.38 588 THR A CA 1
ATOM 4449 C C . THR A 1 588 ? -0.823 -11.552 -3.797 1.00 72.38 588 THR A C 1
ATOM 4451 O O . THR A 1 588 ? -1.838 -12.215 -3.563 1.00 72.38 588 THR A O 1
ATOM 4454 N N . HIS A 1 589 ? 0.291 -11.692 -3.086 1.00 63.16 589 HIS A N 1
ATOM 4455 C CA . HIS A 1 589 ? 0.370 -12.593 -1.947 1.00 63.16 589 HIS A CA 1
ATOM 4456 C C . HIS A 1 589 ? -0.624 -12.155 -0.848 1.00 63.16 589 HIS A C 1
ATOM 4458 O O . HIS A 1 589 ? -0.690 -10.965 -0.524 1.00 63.16 589 HIS A O 1
ATOM 4464 N N . PRO A 1 590 ? -1.396 -13.077 -0.231 1.00 62.50 590 PRO A N 1
ATOM 4465 C CA . PRO A 1 590 ? -2.423 -12.716 0.753 1.00 62.50 590 PRO A CA 1
ATOM 4466 C C . PRO A 1 590 ? -1.878 -11.930 1.952 1.00 62.50 590 PRO A C 1
ATOM 4468 O O . PRO A 1 590 ? -2.592 -11.102 2.520 1.00 62.50 590 PRO A O 1
ATOM 4471 N N . GLN A 1 591 ? -0.623 -12.195 2.333 1.00 68.00 591 GLN A N 1
ATOM 4472 C CA . GLN A 1 591 ? 0.064 -11.520 3.439 1.00 68.00 591 GLN A CA 1
ATOM 4473 C C . GLN A 1 591 ? 0.926 -10.337 2.962 1.00 68.00 591 GLN A C 1
ATOM 4475 O O . GLN A 1 591 ? 1.027 -9.340 3.673 1.00 68.00 591 GLN A O 1
ATOM 4480 N N . GLU A 1 592 ? 1.479 -10.398 1.744 1.00 66.31 592 GLU A N 1
ATOM 4481 C CA . GLU A 1 592 ? 2.361 -9.370 1.169 1.00 66.31 592 GLU A CA 1
ATOM 4482 C C . GLU A 1 592 ? 1.726 -8.761 -0.085 1.00 66.31 592 GLU A C 1
ATOM 4484 O O . GLU A 1 592 ? 1.902 -9.236 -1.205 1.00 66.31 592 GLU A O 1
ATOM 4489 N N . ARG A 1 593 ? 0.976 -7.668 0.090 1.00 64.38 593 ARG A N 1
ATOM 4490 C CA . ARG A 1 593 ? 0.249 -7.018 -1.018 1.00 64.38 593 ARG A CA 1
ATOM 4491 C C . ARG A 1 593 ? 1.154 -6.458 -2.122 1.00 64.38 593 ARG A C 1
ATOM 4493 O O . ARG A 1 593 ? 0.652 -6.136 -3.196 1.00 64.38 593 ARG A O 1
ATOM 4500 N N . THR A 1 594 ? 2.445 -6.290 -1.849 1.00 65.06 594 THR A N 1
ATOM 4501 C CA . THR A 1 594 ? 3.451 -5.808 -2.802 1.00 65.06 594 THR A CA 1
ATOM 4502 C C . THR A 1 594 ? 3.954 -6.918 -3.722 1.00 65.06 594 THR A C 1
ATOM 4504 O O . THR A 1 594 ? 4.204 -6.646 -4.894 1.00 65.06 594 THR A O 1
ATOM 4507 N N . ALA A 1 595 ? 4.037 -8.158 -3.234 1.00 65.19 595 ALA A N 1
ATOM 4508 C CA . ALA A 1 595 ? 4.552 -9.291 -3.989 1.00 65.19 595 ALA A CA 1
ATOM 4509 C C . ALA A 1 595 ? 3.481 -9.857 -4.933 1.00 65.19 595 ALA A C 1
ATOM 4511 O O . ALA A 1 595 ? 2.502 -10.468 -4.492 1.00 65.19 595 ALA A O 1
ATOM 4512 N N . ILE A 1 596 ? 3.669 -9.688 -6.245 1.00 67.94 596 ILE A N 1
ATOM 4513 C CA . ILE A 1 596 ? 2.852 -10.373 -7.252 1.00 67.94 596 ILE A CA 1
ATOM 4514 C C . ILE A 1 596 ? 3.329 -11.824 -7.338 1.00 67.94 596 ILE A C 1
ATOM 4516 O O . ILE A 1 596 ? 4.499 -12.091 -7.608 1.00 67.94 596 ILE A O 1
ATOM 4520 N N . MET A 1 597 ? 2.420 -12.766 -7.098 1.00 64.50 597 MET A N 1
ATOM 4521 C CA . MET A 1 597 ? 2.690 -14.194 -7.255 1.00 64.50 597 MET A CA 1
ATOM 4522 C C . MET A 1 597 ? 2.575 -14.605 -8.722 1.00 64.50 597 MET A C 1
ATOM 4524 O O . MET A 1 597 ? 3.421 -15.335 -9.229 1.00 64.50 597 MET A O 1
ATOM 4528 N N . GLN A 1 598 ? 1.514 -14.153 -9.394 1.00 68.75 598 GLN A N 1
ATOM 4529 C CA . GLN A 1 598 ? 1.182 -14.499 -10.777 1.00 68.75 598 GLN A CA 1
ATOM 4530 C C . GLN A 1 598 ? 0.425 -13.339 -11.430 1.00 68.75 598 GLN A C 1
ATOM 4532 O O . GLN A 1 598 ? -0.277 -12.590 -10.746 1.00 68.75 598 GLN A O 1
ATOM 4537 N N . ALA A 1 599 ? 0.543 -13.200 -12.748 1.00 72.62 599 ALA A N 1
ATOM 4538 C CA . ALA A 1 599 ? -0.286 -12.289 -13.528 1.00 72.62 599 ALA A CA 1
ATOM 4539 C C . ALA A 1 599 ? -0.834 -12.989 -14.771 1.00 72.62 599 ALA A C 1
ATOM 4541 O O . ALA A 1 599 ? -0.278 -13.985 -15.223 1.00 72.62 599 ALA A O 1
ATOM 4542 N N . GLN A 1 600 ? -1.923 -12.469 -15.322 1.00 78.75 600 GLN A N 1
ATOM 4543 C CA . GLN A 1 600 ? -2.556 -12.983 -16.531 1.00 78.75 600 GLN A CA 1
ATOM 4544 C C . GLN A 1 600 ? -3.065 -11.804 -17.345 1.00 78.75 600 GLN A C 1
ATOM 4546 O O . GLN A 1 600 ? -3.663 -10.869 -16.804 1.00 78.75 600 GLN A O 1
ATOM 4551 N N . VAL A 1 601 ? -2.853 -11.860 -18.655 1.00 77.81 601 VAL A N 1
ATOM 4552 C CA . VAL A 1 601 ? -3.393 -10.860 -19.575 1.00 77.81 601 VAL A CA 1
ATOM 4553 C C . VAL A 1 601 ? -4.849 -11.211 -19.866 1.00 77.81 601 VAL A C 1
ATOM 4555 O O . VAL A 1 601 ? -5.141 -12.230 -20.500 1.00 77.81 601 VAL A O 1
ATOM 4558 N N . SER A 1 602 ? -5.769 -10.361 -19.420 1.00 75.69 602 SER A N 1
ATOM 4559 C CA . SER A 1 602 ? -7.198 -10.470 -19.684 1.00 75.69 602 SER A CA 1
ATOM 4560 C C . SER A 1 602 ? -7.451 -10.577 -21.186 1.00 75.69 602 SER A C 1
ATOM 4562 O O . SER A 1 602 ? -6.902 -9.844 -22.001 1.00 75.69 602 SER A O 1
ATOM 4564 N N . SER A 1 603 ? -8.272 -11.543 -21.558 1.00 71.62 603 SER A N 1
ATOM 4565 C CA . SER A 1 603 ? -8.862 -11.707 -22.886 1.00 71.62 603 SER A CA 1
ATOM 4566 C C . SER A 1 603 ? -10.299 -11.187 -22.938 1.00 71.62 603 SER A C 1
ATOM 4568 O O . SER A 1 603 ? -10.929 -11.217 -23.993 1.00 71.62 603 SER A O 1
ATOM 4570 N N . LYS A 1 604 ? -10.821 -10.711 -21.799 1.00 73.06 604 LYS A N 1
ATOM 4571 C CA . LYS A 1 604 ? -12.102 -10.021 -21.722 1.00 73.06 604 LYS A CA 1
ATOM 4572 C C . LYS A 1 604 ? -11.927 -8.580 -22.219 1.00 73.06 604 LYS A C 1
ATOM 4574 O O . LYS A 1 604 ? -10.973 -7.936 -21.774 1.00 73.06 604 LYS A O 1
ATOM 4579 N N . PRO A 1 605 ? -12.841 -8.067 -23.058 1.00 75.69 605 PRO A N 1
ATOM 4580 C CA . PRO A 1 605 ? -12.795 -6.682 -23.508 1.00 75.69 605 PRO A CA 1
ATOM 4581 C C . PRO A 1 605 ? -12.855 -5.707 -22.327 1.00 75.69 605 PRO A C 1
ATOM 4583 O O . PRO A 1 605 ? -13.573 -5.946 -21.350 1.00 75.69 605 PRO A O 1
ATOM 4586 N N . MET A 1 606 ? -12.108 -4.603 -22.427 1.00 76.38 606 MET A N 1
ATOM 4587 C CA . MET A 1 606 ? -12.049 -3.570 -21.382 1.00 76.38 606 MET A CA 1
ATOM 4588 C C . MET A 1 606 ? -13.340 -2.745 -21.291 1.00 76.38 606 MET A C 1
ATOM 4590 O O . MET A 1 606 ? -13.723 -2.313 -20.207 1.00 76.38 606 MET A O 1
ATOM 4594 N N . ARG A 1 607 ? -14.052 -2.573 -22.412 1.00 80.12 607 ARG A N 1
ATOM 4595 C CA . ARG A 1 607 ? -15.346 -1.879 -22.482 1.00 80.12 607 ARG A CA 1
ATOM 4596 C C . ARG A 1 607 ? -16.476 -2.850 -22.805 1.00 80.12 607 ARG A C 1
ATOM 4598 O O . ARG A 1 607 ? -16.272 -3.872 -23.454 1.00 80.12 607 ARG A O 1
ATOM 4605 N N . MET A 1 608 ? -17.682 -2.520 -22.348 1.00 82.62 608 MET A N 1
ATOM 4606 C CA . MET A 1 608 ? -18.902 -3.230 -22.736 1.00 82.62 608 MET A CA 1
ATOM 4607 C C . MET A 1 608 ? -19.591 -2.507 -23.908 1.00 82.62 608 MET A C 1
ATOM 4609 O O . MET A 1 608 ? -19.488 -1.276 -24.002 1.00 82.62 608 MET A O 1
ATOM 4613 N N . PRO A 1 609 ? -20.313 -3.240 -24.778 1.00 82.25 609 PRO A N 1
ATOM 4614 C CA . PRO A 1 609 ? -21.223 -2.632 -25.747 1.00 82.25 609 PRO A CA 1
ATOM 4615 C C . PRO A 1 609 ? -22.254 -1.749 -25.034 1.00 82.25 609 PRO A C 1
ATOM 4617 O O . PRO A 1 609 ? -22.727 -2.126 -23.958 1.00 82.25 609 PRO A O 1
ATOM 4620 N N . SER A 1 610 ? -22.639 -0.606 -25.607 1.00 81.94 610 SER A N 1
ATOM 4621 C CA . SER A 1 610 ? -23.552 0.348 -24.938 1.00 81.94 610 SER A CA 1
ATOM 4622 C C . SER A 1 610 ? -24.942 -0.257 -24.684 1.00 81.94 610 SER A C 1
ATOM 4624 O O . SER A 1 610 ? -25.603 0.060 -23.697 1.00 81.94 610 SER A O 1
ATOM 4626 N N . MET A 1 611 ? -25.344 -1.224 -25.514 1.00 71.31 611 MET A N 1
ATOM 4627 C CA . MET A 1 611 ? -26.584 -1.995 -25.367 1.00 71.31 611 MET A CA 1
ATOM 4628 C C . MET A 1 611 ? -26.570 -2.993 -24.204 1.00 71.31 611 MET A C 1
ATOM 4630 O O . MET A 1 611 ? -27.630 -3.392 -23.726 1.00 71.31 611 MET A O 1
ATOM 4634 N N . ALA A 1 612 ? -25.399 -3.372 -23.679 1.00 61.22 612 ALA A N 1
ATOM 4635 C CA . ALA A 1 612 ? -25.284 -4.302 -22.550 1.00 61.22 612 ALA A CA 1
ATOM 4636 C C . ALA A 1 612 ? -25.660 -3.658 -21.198 1.00 61.22 612 ALA A C 1
ATOM 4638 O O . ALA A 1 612 ? -25.263 -4.155 -20.138 1.00 61.22 612 ALA A O 1
ATOM 4639 N N . ARG A 1 613 ? -26.424 -2.554 -21.246 1.00 54.66 613 ARG A N 1
ATOM 4640 C CA . ARG A 1 613 ? -26.891 -1.720 -20.144 1.00 54.66 613 ARG A CA 1
ATOM 4641 C C . ARG A 1 613 ? -27.287 -2.604 -18.970 1.00 54.66 613 ARG A C 1
ATOM 4643 O O . ARG A 1 613 ? -28.367 -3.193 -18.921 1.00 54.66 613 ARG A O 1
ATOM 4650 N N . ARG A 1 614 ? -26.416 -2.667 -17.962 1.00 40.94 614 ARG A N 1
ATOM 4651 C CA . ARG A 1 614 ? -26.875 -3.044 -16.632 1.00 40.94 614 ARG A CA 1
ATOM 4652 C C . ARG A 1 614 ? -27.848 -1.941 -16.268 1.00 40.94 614 ARG A C 1
ATOM 4654 O O . ARG A 1 614 ? -27.413 -0.815 -16.049 1.00 40.94 614 ARG A O 1
ATOM 4661 N N . LYS A 1 615 ? -29.150 -2.247 -16.234 1.00 32.44 615 LYS A N 1
ATOM 4662 C CA . LYS A 1 615 ? -30.112 -1.482 -15.438 1.00 32.44 615 LYS A CA 1
ATOM 4663 C C . LYS A 1 615 ? -29.531 -1.440 -14.022 1.00 32.44 615 LYS A C 1
ATOM 4665 O O . LYS A 1 615 ? -29.776 -2.323 -13.205 1.00 32.44 615 LYS A O 1
ATOM 4670 N N . ALA A 1 616 ? -28.675 -0.455 -13.758 1.00 29.16 616 ALA A N 1
ATOM 4671 C CA . ALA A 1 616 ? -28.462 0.059 -12.430 1.00 29.16 616 ALA A CA 1
ATOM 4672 C C . ALA A 1 616 ? -29.855 0.532 -12.042 1.00 29.16 616 ALA A C 1
ATOM 4674 O O . ALA A 1 616 ? -30.382 1.472 -12.637 1.00 29.16 616 ALA A O 1
ATOM 4675 N N . GLY A 1 617 ? -30.513 -0.281 -11.211 1.00 23.95 617 GLY A N 1
ATOM 4676 C CA . GLY A 1 617 ? -31.905 -0.082 -10.848 1.00 23.95 617 GLY A CA 1
ATOM 4677 C C . GLY A 1 617 ? -32.121 1.371 -10.434 1.00 23.95 617 GLY A C 1
ATOM 4678 O O . GLY A 1 617 ? -31.219 1.954 -9.823 1.00 23.95 617 GLY A O 1
ATOM 4679 N N . PRO A 1 618 ? -33.272 1.964 -10.783 1.00 29.48 618 PRO A N 1
ATOM 4680 C CA . PRO A 1 618 ? -33.552 3.337 -10.416 1.00 29.48 618 PRO A CA 1
ATOM 4681 C C . PRO A 1 618 ? -33.402 3.449 -8.901 1.00 29.48 618 PRO A C 1
ATOM 4683 O O . PRO A 1 618 ? -34.042 2.721 -8.134 1.00 29.48 618 PRO A O 1
ATOM 4686 N N . SER A 1 619 ? -32.490 4.319 -8.473 1.00 30.36 619 SER A N 1
ATOM 4687 C CA . SER A 1 619 ? -32.408 4.741 -7.087 1.00 30.36 619 SER A CA 1
ATOM 4688 C C . SER A 1 619 ? -33.761 5.344 -6.731 1.00 30.36 619 SER A C 1
ATOM 4690 O O . SER A 1 619 ? -34.103 6.432 -7.187 1.00 30.36 619 SER A O 1
ATOM 4692 N N . ARG A 1 620 ? -34.541 4.578 -5.965 1.00 28.03 620 ARG A N 1
ATOM 4693 C CA . ARG A 1 620 ? -35.838 4.950 -5.409 1.00 28.03 620 ARG A CA 1
ATOM 4694 C C . ARG A 1 620 ? -35.739 6.298 -4.693 1.00 28.03 620 ARG A C 1
ATOM 4696 O O . ARG A 1 620 ? -35.151 6.368 -3.617 1.00 28.03 620 ARG A O 1
ATOM 4703 N N . LEU A 1 621 ? -36.375 7.313 -5.266 1.00 30.48 621 LEU A N 1
ATOM 4704 C CA . LEU A 1 621 ? -36.961 8.451 -4.568 1.00 30.48 621 LEU A CA 1
ATOM 4705 C C . LEU A 1 621 ? -38.293 8.778 -5.264 1.00 30.48 621 LEU A C 1
ATOM 4707 O O . LEU A 1 621 ? -38.311 9.000 -6.468 1.00 30.48 621 LEU A O 1
ATOM 4711 N N . ALA A 1 622 ? -39.349 8.822 -4.449 1.00 30.20 622 ALA A N 1
ATOM 4712 C CA . ALA A 1 622 ? -40.671 9.415 -4.672 1.00 30.20 622 ALA A CA 1
ATOM 4713 C C . ALA A 1 622 ? -41.765 8.629 -5.444 1.00 30.20 622 ALA A C 1
ATOM 4715 O O . ALA A 1 622 ? -41.801 8.613 -6.664 1.00 30.20 622 ALA A O 1
ATOM 4716 N N . PHE A 1 623 ? -42.676 8.075 -4.626 1.00 28.91 623 PHE A N 1
ATOM 4717 C CA . PHE A 1 623 ? -44.151 8.145 -4.665 1.00 28.91 623 PHE A CA 1
ATOM 4718 C C . PHE A 1 623 ? -44.993 7.506 -5.797 1.00 28.91 623 PHE A C 1
ATOM 4720 O O . PHE A 1 623 ? -44.837 7.806 -6.971 1.00 28.91 623 PHE A O 1
ATOM 4727 N N . ASP A 1 624 ? -45.952 6.696 -5.315 1.00 30.86 624 ASP A N 1
ATOM 4728 C CA . ASP A 1 624 ? -47.255 6.271 -5.862 1.00 30.86 624 ASP A CA 1
ATOM 4729 C C . ASP A 1 624 ? -47.336 5.324 -7.082 1.00 30.86 624 ASP A C 1
ATOM 4731 O O . ASP A 1 624 ? -47.348 5.744 -8.229 1.00 30.86 624 ASP A O 1
ATOM 4735 N N . ALA A 1 625 ? -47.370 4.012 -6.767 1.00 30.52 625 ALA A N 1
ATOM 4736 C CA . ALA A 1 625 ? -48.527 3.083 -6.860 1.00 30.52 625 ALA A CA 1
ATOM 4737 C C . ALA A 1 625 ? -49.378 2.990 -8.171 1.00 30.52 625 ALA A C 1
ATOM 4739 O O . ALA A 1 625 ? -49.559 3.989 -8.852 1.00 30.52 625 ALA A O 1
ATOM 4740 N N . PRO A 1 626 ? -50.083 1.859 -8.428 1.00 31.64 626 PRO A N 1
ATOM 4741 C CA . PRO A 1 626 ? -49.579 0.538 -8.862 1.00 31.64 626 PRO A CA 1
ATOM 4742 C C . PRO A 1 626 ? -50.419 -0.090 -10.027 1.00 31.64 626 PRO A C 1
ATOM 4744 O O . PRO A 1 626 ? -51.341 0.541 -10.524 1.00 31.64 626 PRO A O 1
ATOM 4747 N N . GLU A 1 627 ? -50.126 -1.361 -10.370 1.00 27.44 627 GLU A N 1
ATOM 4748 C CA . GLU A 1 627 ? -51.019 -2.415 -10.948 1.00 27.44 627 GLU A CA 1
ATOM 4749 C C . GLU A 1 627 ? -50.784 -2.924 -12.395 1.00 27.44 627 GLU A C 1
ATOM 4751 O O . GLU A 1 627 ? -50.610 -2.146 -13.328 1.00 27.44 627 GLU A O 1
ATOM 4756 N N . GLY A 1 628 ? -50.832 -4.268 -12.533 1.00 29.80 628 GLY A N 1
ATOM 4757 C CA . GLY A 1 628 ? -50.958 -5.069 -13.773 1.00 29.80 628 GLY A CA 1
ATOM 4758 C C . GLY A 1 628 ? -49.659 -5.749 -14.240 1.00 29.80 628 GLY A C 1
ATOM 4759 O O . GLY A 1 628 ? -48.922 -5.149 -15.011 1.00 29.80 628 GLY A O 1
ATOM 4760 N N . ASP A 1 629 ? -49.158 -6.828 -13.626 1.00 28.02 629 ASP A N 1
ATOM 4761 C CA . ASP A 1 629 ? -49.561 -8.253 -13.731 1.00 28.02 629 ASP A CA 1
ATOM 4762 C C . ASP A 1 629 ? -49.175 -8.908 -15.079 1.00 28.02 629 ASP A C 1
ATOM 4764 O O . ASP A 1 629 ? -49.637 -8.471 -16.126 1.00 28.02 629 ASP A O 1
ATOM 4768 N N . ASP A 1 630 ? -48.222 -9.855 -15.028 1.00 31.20 630 ASP A N 1
ATOM 4769 C CA . ASP A 1 630 ? -48.206 -11.140 -15.761 1.00 31.20 630 ASP A CA 1
ATOM 4770 C C . ASP A 1 630 ? -46.847 -11.863 -15.599 1.00 31.20 630 ASP A C 1
ATOM 4772 O O . ASP A 1 630 ? -45.764 -11.364 -15.930 1.00 31.20 630 ASP A O 1
ATOM 4776 N N . GLN A 1 631 ? -46.956 -13.040 -14.978 1.00 25.53 631 GLN A N 1
ATOM 4777 C CA . GLN A 1 631 ? -45.946 -14.029 -14.596 1.00 25.53 631 GLN A CA 1
ATOM 4778 C C . GLN A 1 631 ? -45.647 -15.001 -15.754 1.00 25.53 631 GLN A C 1
ATOM 4780 O O . GLN A 1 631 ? -46.425 -15.069 -16.692 1.00 25.53 631 GLN A O 1
ATOM 4785 N N . ASP A 1 632 ? -44.513 -15.715 -15.667 1.00 29.92 632 ASP A N 1
ATOM 4786 C CA . ASP A 1 632 ? -44.299 -17.123 -16.089 1.00 29.92 632 ASP A CA 1
ATOM 4787 C C . ASP A 1 632 ? -42.786 -17.435 -15.937 1.00 29.92 632 ASP A C 1
ATOM 4789 O O . ASP A 1 632 ? -41.946 -16.986 -16.718 1.00 29.92 632 ASP A O 1
ATOM 4793 N N . GLU A 1 633 ? -42.303 -17.860 -14.763 1.00 28.41 633 GLU A N 1
ATOM 4794 C CA . GLU A 1 633 ? -42.210 -19.247 -14.251 1.00 28.41 633 GLU A CA 1
ATOM 4795 C C . GLU A 1 633 ? -41.369 -20.227 -15.099 1.00 28.41 633 GLU A C 1
ATOM 4797 O O . GLU A 1 633 ? -41.862 -20.882 -16.002 1.00 28.41 633 GLU A O 1
ATOM 4802 N N . TYR A 1 634 ? -40.093 -20.392 -14.711 1.00 33.25 634 TYR A N 1
ATOM 4803 C CA . TYR A 1 634 ? -39.372 -21.681 -14.684 1.00 33.25 634 TYR A CA 1
ATOM 4804 C C . TYR A 1 634 ? -38.408 -21.683 -13.477 1.00 33.25 634 TYR A C 1
ATOM 4806 O O . TYR A 1 634 ? -37.191 -21.504 -13.575 1.00 33.25 634 TYR A O 1
ATOM 4814 N N . ASP A 1 635 ? -39.040 -21.734 -12.304 1.00 27.48 635 ASP A N 1
ATOM 4815 C CA . ASP A 1 635 ? -38.801 -22.615 -11.148 1.00 27.48 635 ASP A CA 1
ATOM 4816 C C . ASP A 1 635 ? -37.813 -23.793 -11.345 1.00 27.48 635 ASP A C 1
ATOM 4818 O O . ASP A 1 635 ? -37.632 -24.306 -12.443 1.00 27.48 635 ASP A O 1
ATOM 4822 N N . SER A 1 636 ? -37.195 -24.424 -10.348 1.00 26.80 636 SER A N 1
ATOM 4823 C CA . SER A 1 636 ? -36.962 -24.210 -8.919 1.00 26.80 636 SER A CA 1
ATOM 4824 C C . SER A 1 636 ? -36.121 -25.422 -8.480 1.00 26.80 636 SER A C 1
ATOM 4826 O O . SER A 1 636 ? -36.415 -26.558 -8.840 1.00 26.80 636 SER A O 1
ATOM 4828 N N . GLN A 1 637 ? -35.046 -25.215 -7.717 1.00 31.16 637 GLN A N 1
ATOM 4829 C CA . GLN A 1 637 ? -34.559 -26.197 -6.739 1.00 31.16 637 GLN A CA 1
ATOM 4830 C C . GLN A 1 637 ? -33.560 -25.525 -5.791 1.00 31.16 637 GLN A C 1
ATOM 4832 O O . GLN A 1 637 ? -32.416 -25.257 -6.142 1.00 31.16 637 GLN A O 1
ATOM 4837 N N . ALA A 1 638 ? -34.085 -25.224 -4.598 1.00 28.05 638 ALA A N 1
ATOM 4838 C CA . ALA A 1 638 ? -33.501 -25.421 -3.268 1.00 28.05 638 ALA A CA 1
ATOM 4839 C C . ALA A 1 638 ? -32.001 -25.105 -3.070 1.00 28.05 638 ALA A C 1
ATOM 4841 O O . ALA A 1 638 ? -31.127 -25.702 -3.678 1.00 28.05 638 ALA A O 1
ATOM 4842 N N . GLY A 1 639 ? -31.568 -24.279 -2.124 1.00 26.25 639 GLY A N 1
ATOM 4843 C CA . GLY A 1 639 ? -32.191 -23.721 -0.932 1.00 26.25 639 GLY A CA 1
ATOM 4844 C C . GLY A 1 639 ? -31.058 -23.213 -0.023 1.00 26.25 639 GLY A C 1
ATOM 4845 O O . GLY A 1 639 ? -29.926 -23.680 -0.124 1.00 26.25 639 GLY A O 1
ATOM 4846 N N . SER A 1 640 ? -31.371 -22.271 0.872 1.00 25.56 640 SER A N 1
ATOM 4847 C CA . SER A 1 640 ? -30.477 -21.691 1.895 1.00 25.56 640 SER A CA 1
ATOM 4848 C C . SER A 1 640 ? -29.373 -20.738 1.402 1.00 25.56 640 SER A C 1
ATOM 4850 O O . SER A 1 640 ? -28.322 -21.155 0.935 1.00 25.56 640 SER A O 1
ATOM 4852 N N . MET A 1 641 ? -29.583 -19.428 1.586 1.00 27.81 641 MET A N 1
ATOM 4853 C CA . MET A 1 641 ? -28.671 -18.540 2.337 1.00 27.81 641 MET A CA 1
ATOM 4854 C C . MET A 1 641 ? -29.230 -17.102 2.353 1.00 27.81 641 MET A C 1
ATOM 4856 O O . MET A 1 641 ? -28.808 -16.231 1.592 1.00 27.81 641 MET A O 1
ATOM 4860 N N . SER A 1 642 ? -30.143 -16.817 3.288 1.00 27.16 642 SER A N 1
ATOM 4861 C CA . SER A 1 642 ? -30.165 -15.498 3.931 1.00 27.16 642 SER A CA 1
ATOM 4862 C C . SER A 1 642 ? -29.029 -15.481 4.975 1.00 27.16 642 SER A C 1
ATOM 4864 O O . SER A 1 642 ? -28.741 -16.511 5.579 1.00 27.16 642 SER A O 1
ATOM 4866 N N . LYS A 1 643 ? -28.353 -14.332 5.155 1.00 30.39 643 LYS A N 1
ATOM 4867 C CA . LYS A 1 643 ? -27.057 -14.102 5.860 1.00 30.39 643 LYS A CA 1
ATOM 4868 C C . LYS A 1 643 ? -25.789 -14.211 4.990 1.00 30.39 643 LYS A C 1
ATOM 4870 O O . LYS A 1 643 ? -24.948 -15.079 5.202 1.00 30.39 643 LYS A O 1
ATOM 4875 N N . SER A 1 644 ? -25.543 -13.265 4.072 1.00 28.34 644 SER A N 1
ATOM 4876 C CA . SER A 1 644 ? -24.173 -13.109 3.531 1.00 28.34 644 SER A CA 1
ATOM 4877 C C . SER A 1 644 ? -23.764 -11.712 3.027 1.00 28.34 644 SER A C 1
ATOM 4879 O O . SER A 1 644 ? -22.755 -11.597 2.327 1.00 28.34 644 SER A O 1
ATOM 4881 N N . SER A 1 645 ? -24.447 -10.624 3.411 1.00 30.28 645 SER A N 1
ATOM 4882 C CA . SER A 1 645 ? -24.011 -9.262 3.020 1.00 30.28 645 SER A CA 1
ATOM 4883 C C . SER A 1 645 ? -22.630 -8.883 3.604 1.00 30.28 645 SER A C 1
ATOM 4885 O O . SER A 1 645 ? -21.868 -8.143 2.991 1.00 30.28 645 SER A O 1
ATOM 4887 N N . ALA A 1 646 ? -22.210 -9.526 4.703 1.00 32.31 646 ALA A N 1
ATOM 4888 C CA . ALA A 1 646 ? -20.837 -9.453 5.222 1.00 32.31 646 ALA A CA 1
ATOM 4889 C C . ALA A 1 646 ? -19.834 -10.408 4.522 1.00 32.31 646 ALA A C 1
ATOM 4891 O O . ALA A 1 646 ? -18.625 -10.268 4.686 1.00 32.31 646 ALA A O 1
ATOM 4892 N N . ARG A 1 647 ? -20.301 -11.361 3.701 1.00 30.19 647 ARG A N 1
ATOM 4893 C CA . ARG A 1 647 ? -19.469 -12.399 3.056 1.00 30.19 647 ARG A CA 1
ATOM 4894 C C . ARG A 1 647 ? -18.942 -11.989 1.676 1.00 30.19 647 ARG A C 1
ATOM 4896 O O . ARG A 1 647 ? -17.962 -12.565 1.215 1.00 30.19 647 ARG A O 1
ATOM 4903 N N . ARG A 1 648 ? -19.493 -10.929 1.062 1.00 28.52 648 ARG A N 1
ATOM 4904 C CA . ARG A 1 648 ? -19.039 -10.410 -0.248 1.00 28.52 648 ARG A CA 1
ATOM 4905 C C . ARG A 1 648 ? -17.597 -9.880 -0.254 1.00 28.52 648 ARG A C 1
ATOM 4907 O O . ARG A 1 648 ? -16.977 -9.858 -1.311 1.00 28.52 648 ARG A O 1
ATOM 4914 N N . LYS A 1 649 ? -17.032 -9.527 0.908 1.00 29.48 649 LYS A N 1
ATOM 4915 C CA . LYS A 1 649 ? -15.599 -9.191 1.051 1.00 29.48 649 LYS A CA 1
ATOM 4916 C C . LYS A 1 649 ? -14.690 -10.410 1.269 1.00 29.48 649 LYS A C 1
ATOM 4918 O O . LYS A 1 649 ? -13.496 -10.305 1.031 1.00 29.48 649 LYS A O 1
ATOM 4923 N N . SER A 1 650 ? -15.239 -11.561 1.665 1.00 27.72 650 SER A N 1
ATOM 4924 C CA . SER A 1 650 ? -14.489 -12.815 1.844 1.00 27.72 650 SER A CA 1
ATOM 4925 C C . SER A 1 650 ? -14.419 -13.642 0.552 1.00 27.72 650 SER A C 1
ATOM 4927 O O . SER A 1 650 ? -13.428 -14.326 0.322 1.00 27.72 650 SER A O 1
ATOM 4929 N N . THR A 1 651 ? -15.401 -13.522 -0.345 1.00 28.28 651 THR A N 1
ATOM 4930 C CA . THR A 1 651 ? -15.420 -14.230 -1.640 1.00 28.28 651 THR A CA 1
ATOM 4931 C C . THR A 1 651 ? -14.433 -13.701 -2.683 1.00 28.28 651 THR A C 1
ATOM 4933 O O . THR A 1 651 ? -14.129 -14.423 -3.627 1.00 28.28 651 THR A O 1
ATOM 4936 N N . MET A 1 652 ? -13.866 -12.499 -2.519 1.00 28.62 652 MET A N 1
ATOM 4937 C CA . MET A 1 652 ? -12.789 -12.035 -3.413 1.00 28.62 652 MET A CA 1
ATOM 4938 C C . MET A 1 652 ? -11.490 -12.840 -3.256 1.00 28.62 652 MET A C 1
ATOM 4940 O O . MET A 1 652 ? -10.689 -12.863 -4.180 1.00 28.62 652 MET A O 1
ATOM 4944 N N . LEU A 1 653 ? -11.303 -13.545 -2.135 1.00 30.41 653 LEU A N 1
ATOM 4945 C CA . LEU A 1 653 ? -10.133 -14.401 -1.900 1.00 30.41 653 LEU A CA 1
ATOM 4946 C C . LEU A 1 653 ? -10.312 -15.835 -2.436 1.00 30.41 653 LEU A C 1
ATOM 4948 O O . LEU A 1 653 ? -9.359 -16.606 -2.419 1.00 30.41 653 LEU A O 1
ATOM 4952 N N . ALA A 1 654 ? -11.512 -16.200 -2.907 1.00 29.28 654 ALA A N 1
ATOM 4953 C CA . ALA A 1 654 ? -11.832 -17.549 -3.389 1.00 29.28 654 ALA A CA 1
ATOM 4954 C C . ALA A 1 654 ? -12.055 -17.636 -4.910 1.00 29.28 654 ALA A C 1
ATOM 4956 O O . ALA A 1 654 ? -12.085 -18.736 -5.459 1.00 29.28 654 ALA A O 1
ATOM 4957 N N . ASN A 1 655 ? -12.178 -16.504 -5.610 1.00 37.03 655 ASN A N 1
ATOM 4958 C CA . ASN A 1 655 ? -12.214 -16.504 -7.069 1.00 37.03 655 ASN A CA 1
ATOM 4959 C C . ASN A 1 655 ? -10.783 -16.570 -7.607 1.00 37.03 655 ASN A C 1
ATOM 4961 O O . ASN A 1 655 ? -10.157 -15.544 -7.860 1.00 37.03 655 ASN A O 1
ATOM 4965 N N . GLY A 1 656 ? -10.275 -17.794 -7.776 1.00 50.69 656 GLY A N 1
ATOM 4966 C CA . GLY A 1 656 ? -9.093 -18.039 -8.600 1.00 50.69 656 GLY A CA 1
ATOM 4967 C C . GLY A 1 656 ? -9.260 -17.387 -9.976 1.00 50.69 656 GLY A C 1
ATOM 4968 O O . GLY A 1 656 ? -10.377 -17.340 -10.507 1.00 50.69 656 GLY A O 1
ATOM 4969 N N . MET A 1 657 ? -8.161 -16.854 -10.517 1.00 61.38 657 MET A N 1
ATOM 4970 C CA . MET A 1 657 ? -8.130 -16.182 -11.818 1.00 61.38 657 MET A CA 1
ATOM 4971 C C . MET A 1 657 ? -8.872 -17.016 -12.863 1.00 61.38 657 MET A C 1
ATOM 4973 O O . MET A 1 657 ? -8.667 -18.226 -12.967 1.00 61.38 657 MET A O 1
ATOM 4977 N N . GLN A 1 658 ? -9.798 -16.383 -13.584 1.00 74.75 658 GLN A N 1
ATOM 4978 C CA . GLN A 1 658 ? -10.444 -17.019 -14.728 1.00 74.75 658 GLN A CA 1
ATOM 4979 C C . GLN A 1 658 ? -9.400 -17.177 -15.829 1.00 74.75 658 GLN A C 1
ATOM 4981 O O . GLN A 1 658 ? -8.849 -16.178 -16.281 1.00 74.75 658 GLN A O 1
ATOM 4986 N N . GLY A 1 659 ? -9.157 -18.407 -16.270 1.00 82.38 659 GLY A N 1
ATOM 4987 C CA . GLY A 1 659 ? -8.368 -18.715 -17.452 1.00 82.38 659 GLY A CA 1
ATOM 4988 C C . GLY A 1 659 ? -8.958 -18.078 -18.712 1.00 82.38 659 GLY A C 1
ATOM 4989 O O . GLY A 1 659 ? -10.085 -17.567 -18.723 1.00 82.38 659 GLY A O 1
ATOM 4990 N N . ALA A 1 660 ? -8.187 -18.101 -19.795 1.00 85.12 660 ALA A N 1
ATOM 4991 C CA . ALA A 1 660 ? -8.542 -17.470 -21.062 1.00 85.12 660 ALA A CA 1
ATOM 4992 C C . ALA A 1 660 ? -9.893 -17.962 -21.621 1.00 85.12 660 ALA A C 1
ATOM 4994 O O . ALA A 1 660 ? -10.690 -17.151 -22.091 1.00 85.12 660 ALA A O 1
ATOM 4995 N N . ALA A 1 661 ? -10.206 -19.256 -21.502 1.00 88.75 661 ALA A N 1
ATOM 4996 C CA . ALA A 1 661 ? -11.481 -19.829 -21.932 1.00 88.75 661 ALA A CA 1
ATOM 4997 C C . ALA A 1 661 ? -12.675 -19.297 -21.124 1.00 88.75 661 ALA A C 1
ATOM 4999 O O . ALA A 1 661 ? -13.710 -18.974 -21.705 1.00 88.75 661 ALA A O 1
ATOM 5000 N N . GLY A 1 662 ? -12.535 -19.144 -19.801 1.00 86.75 662 GLY A N 1
ATOM 5001 C CA . GLY A 1 662 ? -13.586 -18.581 -18.946 1.00 86.75 662 GLY A CA 1
ATOM 5002 C C . GLY A 1 662 ? -13.838 -17.095 -19.227 1.00 86.75 662 GLY A C 1
ATOM 5003 O O . GLY A 1 662 ? -14.987 -16.651 -19.297 1.00 86.75 662 GLY A O 1
ATOM 5004 N N . GLN A 1 663 ? -12.767 -16.331 -19.458 1.00 86.31 663 GLN A N 1
ATOM 5005 C CA . GLN A 1 663 ? -12.847 -14.917 -19.837 1.00 86.31 663 GLN A CA 1
ATOM 5006 C C . GLN A 1 663 ? -13.498 -14.734 -21.215 1.00 86.31 663 GLN A C 1
ATOM 5008 O O . GLN A 1 663 ? -14.419 -13.923 -21.350 1.00 86.31 663 GLN A O 1
ATOM 5013 N N . PHE A 1 664 ? -13.083 -15.521 -22.211 1.00 88.88 664 PHE A N 1
ATOM 5014 C CA . PHE A 1 664 ? -13.667 -15.497 -23.549 1.00 88.88 664 PHE A CA 1
ATOM 5015 C C . PHE A 1 664 ? -15.137 -15.919 -23.541 1.00 88.88 664 PHE A C 1
ATOM 5017 O O . PHE A 1 664 ? -15.962 -15.265 -24.174 1.00 88.88 664 PHE A O 1
ATOM 5024 N N . LEU A 1 665 ? -15.497 -16.931 -22.743 1.00 89.56 665 LEU A N 1
ATOM 5025 C CA . LEU A 1 665 ? -16.887 -17.343 -22.577 1.00 89.56 665 LEU A CA 1
ATOM 5026 C C . LEU A 1 665 ? -17.754 -16.205 -22.021 1.00 89.56 665 LEU A C 1
ATOM 5028 O O . LEU A 1 665 ? -18.837 -15.941 -22.537 1.00 89.56 665 LEU A O 1
ATOM 5032 N N . SER A 1 666 ? -17.254 -15.482 -21.013 1.00 86.12 666 SER A N 1
ATOM 5033 C CA . SER A 1 666 ? -17.953 -14.309 -20.471 1.00 86.12 666 SER A CA 1
ATOM 5034 C C . SER A 1 666 ? -18.114 -13.191 -21.506 1.00 86.12 666 SER A C 1
ATOM 5036 O O . SER A 1 666 ? -19.103 -12.462 -21.486 1.00 86.12 666 SER A O 1
ATOM 5038 N N . SER A 1 667 ? -17.149 -13.065 -22.418 1.00 85.25 667 SER A N 1
ATOM 5039 C CA . SER A 1 667 ? -17.187 -12.094 -23.501 1.00 85.25 667 SER A CA 1
ATOM 5040 C C . SER A 1 667 ? -18.218 -12.467 -24.566 1.00 85.25 667 SER A C 1
ATOM 5042 O O . SER A 1 667 ? -18.974 -11.600 -24.998 1.00 85.25 667 SER A O 1
ATOM 5044 N N . LEU A 1 668 ? -18.276 -13.740 -24.970 1.00 88.44 668 LEU A N 1
ATOM 5045 C CA . LEU A 1 668 ? -19.277 -14.234 -25.917 1.00 88.44 668 LEU A CA 1
ATOM 5046 C C . LEU A 1 668 ? -20.696 -14.157 -25.345 1.00 88.44 668 LEU A C 1
ATOM 5048 O O . LEU A 1 668 ? -21.618 -13.830 -26.081 1.00 88.44 668 LEU A O 1
ATOM 5052 N N . ASP A 1 669 ? -20.876 -14.375 -24.041 1.00 88.19 669 ASP A N 1
ATOM 5053 C CA . ASP A 1 669 ? -22.171 -14.192 -23.373 1.00 88.19 669 ASP A CA 1
ATOM 5054 C C . ASP A 1 669 ? -22.648 -12.726 -23.437 1.00 88.19 669 ASP A C 1
ATOM 5056 O O . ASP A 1 669 ? -23.824 -12.465 -23.675 1.00 88.19 669 ASP A O 1
ATOM 5060 N N . ILE A 1 670 ? -21.741 -11.744 -23.311 1.00 85.94 670 ILE A N 1
ATOM 5061 C CA . ILE A 1 670 ? -22.077 -10.316 -23.488 1.00 85.94 670 ILE A CA 1
ATOM 5062 C C . ILE A 1 670 ? -22.491 -10.024 -24.936 1.00 85.94 670 ILE A C 1
ATOM 5064 O O . ILE A 1 670 ? -23.497 -9.348 -25.154 1.00 85.94 670 ILE A O 1
ATOM 5068 N N . VAL A 1 671 ? -21.745 -10.543 -25.917 1.00 87.94 671 VAL A N 1
ATOM 5069 C CA . VAL A 1 671 ? -22.081 -10.387 -27.342 1.00 87.94 671 VAL A CA 1
ATOM 5070 C C . VAL A 1 671 ? -23.437 -11.030 -27.640 1.00 87.94 671 VAL A C 1
ATOM 5072 O O . VAL A 1 671 ? -24.302 -10.380 -28.221 1.00 87.94 671 VAL A O 1
ATOM 5075 N N . SER A 1 672 ? -23.665 -12.257 -27.166 1.00 87.81 672 SER A N 1
ATOM 5076 C CA . SER A 1 672 ? -24.931 -12.976 -27.326 1.00 87.81 672 SER A CA 1
ATOM 5077 C C . SER A 1 672 ? -26.100 -12.224 -26.687 1.00 87.81 672 SER A C 1
ATOM 5079 O O . SER A 1 672 ? -27.141 -12.079 -27.314 1.00 87.81 672 SER A O 1
ATOM 5081 N N . LYS A 1 673 ? -25.933 -11.654 -25.487 1.00 87.06 673 LYS A N 1
ATOM 5082 C CA . LYS A 1 673 ? -26.960 -10.817 -24.839 1.00 87.06 673 LYS A CA 1
ATOM 5083 C C . LYS A 1 673 ? -27.273 -9.541 -25.614 1.00 87.06 673 LYS A C 1
ATOM 5085 O O . LYS A 1 673 ? -28.434 -9.152 -25.676 1.00 87.06 673 LYS A O 1
ATOM 5090 N N . CYS A 1 674 ? -26.259 -8.900 -26.195 1.00 87.00 674 CYS A N 1
ATOM 5091 C CA . CYS A 1 674 ? -26.446 -7.720 -27.036 1.00 87.00 674 CYS A CA 1
ATOM 5092 C C . CYS A 1 674 ? -27.270 -8.074 -28.283 1.00 87.00 674 CYS A C 1
ATOM 5094 O O . CYS A 1 674 ? -28.322 -7.480 -28.517 1.00 87.00 674 CYS A O 1
ATOM 5096 N N . LEU A 1 675 ? -26.851 -9.112 -29.013 1.00 87.88 675 LEU A N 1
ATOM 5097 C CA . LEU A 1 675 ? -27.540 -9.626 -30.201 1.00 87.88 675 LEU A CA 1
ATOM 5098 C C . LEU A 1 675 ? -28.959 -10.140 -29.890 1.00 87.88 675 LEU A C 1
ATOM 5100 O O . LEU A 1 675 ? -29.873 -10.003 -30.705 1.00 87.88 675 LEU A O 1
ATOM 5104 N N . ASN A 1 676 ? -29.165 -10.679 -28.685 1.00 87.06 676 ASN A N 1
ATOM 5105 C CA . ASN A 1 676 ? -30.462 -11.151 -28.215 1.00 87.06 676 ASN A CA 1
ATOM 5106 C C . ASN A 1 676 ? -31.341 -10.064 -27.561 1.00 87.06 676 ASN A C 1
ATOM 5108 O O . ASN A 1 676 ? -32.419 -10.376 -27.050 1.00 87.06 676 ASN A O 1
ATOM 5112 N N . SER A 1 677 ? -30.943 -8.788 -27.595 1.00 84.62 677 SER A N 1
ATOM 5113 C CA . SER A 1 677 ? -31.797 -7.699 -27.105 1.00 84.62 677 SER A CA 1
ATOM 5114 C C . SER A 1 677 ? -33.059 -7.538 -27.969 1.00 84.62 677 SER A C 1
ATOM 5116 O O . SER A 1 677 ? -33.039 -7.804 -29.171 1.00 84.62 677 SER A O 1
ATOM 5118 N N . ALA A 1 678 ? -34.179 -7.153 -27.344 1.00 76.62 678 ALA A N 1
ATOM 5119 C CA . ALA A 1 678 ? -35.483 -7.070 -28.013 1.00 76.62 678 ALA A CA 1
ATOM 5120 C C . ALA A 1 678 ? -35.574 -5.916 -29.031 1.00 76.62 678 ALA A C 1
ATOM 5122 O O . ALA A 1 678 ? -36.283 -6.035 -30.020 1.00 76.62 678 ALA A O 1
ATOM 5123 N N . ASN A 1 679 ? -34.828 -4.824 -28.815 1.00 83.69 679 ASN A N 1
ATOM 5124 C CA . ASN A 1 679 ? -34.802 -3.648 -29.695 1.00 83.69 679 ASN A CA 1
ATOM 5125 C C . ASN A 1 679 ? -33.597 -3.658 -30.662 1.00 83.69 679 ASN A C 1
ATOM 5127 O O . ASN A 1 679 ? -32.968 -2.618 -30.890 1.00 83.69 679 ASN A O 1
ATOM 5131 N N . LEU A 1 680 ? -33.198 -4.840 -31.145 1.00 87.75 680 LEU A N 1
ATOM 5132 C CA . LEU A 1 680 ? -32.083 -5.004 -32.077 1.00 87.75 680 LEU A CA 1
ATOM 5133 C C . LEU A 1 680 ? -32.501 -5.816 -33.297 1.00 87.75 680 LEU A C 1
ATOM 5135 O O . LEU A 1 680 ? -32.981 -6.942 -33.191 1.00 87.75 680 LEU A O 1
ATOM 5139 N N . ASN A 1 681 ? -32.247 -5.240 -34.464 1.00 89.19 681 ASN A N 1
ATOM 5140 C CA . ASN A 1 681 ? -32.486 -5.836 -35.759 1.00 89.19 681 ASN A CA 1
ATOM 5141 C C . ASN A 1 681 ? -31.167 -6.366 -36.360 1.00 89.19 681 ASN A C 1
ATOM 5143 O O . ASN A 1 681 ? -30.246 -5.578 -36.607 1.00 89.19 681 ASN A O 1
ATOM 5147 N N . PRO A 1 682 ? -31.041 -7.685 -36.593 1.00 90.94 682 PRO A N 1
ATOM 5148 C CA . PRO A 1 682 ? -29.842 -8.269 -37.174 1.00 90.94 682 PRO A CA 1
ATOM 5149 C C . PRO A 1 682 ? -29.883 -8.309 -38.712 1.00 90.94 682 PRO A C 1
ATOM 5151 O O . PRO A 1 682 ? -30.891 -8.657 -39.323 1.00 90.94 682 PRO A O 1
ATOM 5154 N N . TYR A 1 683 ? -28.734 -8.041 -39.326 1.00 92.88 683 TYR A N 1
ATOM 5155 C CA . TYR A 1 683 ? -28.398 -8.315 -40.718 1.00 92.88 683 TYR A CA 1
ATOM 5156 C C . TYR A 1 683 ? -27.245 -9.315 -40.774 1.00 92.88 683 TYR A C 1
ATOM 5158 O O . TYR A 1 683 ? -26.330 -9.279 -39.946 1.00 92.88 683 TYR A O 1
ATOM 5166 N N . PHE A 1 684 ? -27.246 -10.173 -41.787 1.00 93.25 684 PHE A N 1
ATOM 5167 C CA . PHE A 1 684 ? -26.255 -11.231 -41.960 1.00 93.25 684 PHE A CA 1
ATOM 5168 C C . PHE A 1 684 ? -25.553 -11.104 -43.312 1.00 93.25 684 PHE A C 1
ATOM 5170 O O . PHE A 1 684 ? -26.199 -10.976 -44.351 1.00 93.25 684 PHE A O 1
ATOM 5177 N N . VAL A 1 685 ? -24.220 -11.172 -43.314 1.00 92.31 685 VAL A N 1
ATOM 5178 C CA . VAL A 1 685 ? -23.416 -11.204 -44.544 1.00 92.31 685 VAL A CA 1
ATOM 5179 C C . VAL A 1 685 ? -22.668 -12.531 -44.615 1.00 92.31 685 VAL A C 1
ATOM 5181 O O . VAL A 1 685 ? -21.687 -12.746 -43.902 1.00 92.31 685 VAL A O 1
ATOM 5184 N N . PHE A 1 686 ? -23.133 -13.423 -45.486 1.00 91.75 686 PHE A N 1
ATOM 5185 C CA . PHE A 1 686 ? -22.505 -14.708 -45.772 1.00 91.75 686 PHE A CA 1
ATOM 5186 C C . PHE A 1 686 ? -21.412 -14.515 -46.820 1.00 91.75 686 PHE A C 1
ATOM 5188 O O . PHE A 1 686 ? -21.678 -14.388 -48.016 1.00 91.75 686 PHE A O 1
ATOM 5195 N N . CYS A 1 687 ? -20.163 -14.493 -46.373 1.00 89.62 687 CYS A N 1
ATOM 5196 C CA . CYS A 1 687 ? -19.018 -14.385 -47.267 1.00 89.62 687 CYS A CA 1
ATOM 5197 C C . CYS A 1 687 ? -18.590 -15.789 -47.709 1.00 89.62 687 CYS A C 1
ATOM 5199 O O . CYS A 1 687 ? -18.284 -16.620 -46.856 1.00 89.62 687 CYS A O 1
ATOM 5201 N N . LEU A 1 688 ? -18.504 -16.050 -49.013 1.00 88.38 688 LEU A N 1
ATOM 5202 C CA . LEU A 1 688 ? -18.119 -17.346 -49.580 1.00 88.38 688 LEU A CA 1
ATOM 5203 C C . LEU A 1 688 ? -16.838 -17.217 -50.419 1.00 88.38 688 LEU A C 1
ATOM 5205 O O . LEU A 1 688 ? -16.632 -16.225 -51.124 1.00 88.38 688 LEU A O 1
ATOM 5209 N N . LYS A 1 689 ? -15.962 -18.228 -50.370 1.00 86.88 689 LYS A N 1
ATOM 5210 C CA . LYS A 1 689 ? -14.849 -18.351 -51.332 1.00 86.88 689 LYS A CA 1
ATOM 5211 C C . LYS A 1 689 ? -15.371 -19.006 -52.620 1.00 86.88 689 LYS A C 1
ATOM 5213 O O . LYS A 1 689 ? -16.024 -20.041 -52.515 1.00 86.88 689 LYS A O 1
ATOM 5218 N N . PRO A 1 690 ? -15.104 -18.470 -53.826 1.00 89.12 690 PRO A N 1
ATOM 5219 C CA . PRO A 1 690 ? -15.539 -19.129 -55.054 1.00 89.12 690 PRO A CA 1
ATOM 5220 C C . PRO A 1 690 ? -14.641 -20.314 -55.427 1.00 89.12 690 PRO A C 1
ATOM 5222 O O . PRO A 1 690 ? -15.087 -21.189 -56.153 1.00 89.12 690 PRO A O 1
ATOM 5225 N N . ASN A 1 691 ? -13.384 -20.360 -54.971 1.00 87.06 691 ASN A N 1
ATOM 5226 C CA . ASN A 1 691 ? -12.458 -21.470 -55.204 1.00 87.06 691 ASN A CA 1
ATOM 5227 C C . ASN A 1 691 ? -11.319 -21.476 -54.165 1.00 87.06 691 ASN A C 1
ATOM 5229 O O . ASN A 1 691 ? -10.966 -20.430 -53.623 1.00 87.06 691 ASN A O 1
ATOM 5233 N N . ASP A 1 692 ? -10.707 -22.639 -53.919 1.00 78.94 692 ASP A N 1
ATOM 5234 C CA . ASP A 1 692 ? -9.603 -22.782 -52.949 1.00 78.94 692 ASP A CA 1
ATOM 5235 C C . ASP A 1 692 ? -8.264 -22.222 -53.459 1.00 78.94 692 ASP A C 1
ATOM 5237 O O . ASP A 1 692 ? -7.391 -21.847 -52.675 1.00 78.94 692 ASP A O 1
ATOM 5241 N N . ARG A 1 693 ? -8.099 -22.130 -54.787 1.00 79.75 693 ARG A N 1
ATOM 5242 C CA . ARG A 1 693 ? -6.851 -21.700 -55.446 1.00 79.75 693 ARG A CA 1
ATOM 5243 C C . ARG A 1 693 ? -6.700 -20.176 -55.530 1.00 79.75 693 ARG A C 1
ATOM 5245 O O . ARG A 1 693 ? -5.640 -19.698 -55.918 1.00 79.75 693 ARG A O 1
ATOM 5252 N N . ARG A 1 694 ? -7.743 -19.429 -55.157 1.00 71.56 694 ARG A N 1
ATOM 5253 C CA . ARG A 1 694 ? -7.880 -17.963 -55.214 1.00 71.56 694 ARG A CA 1
ATOM 5254 C C . ARG A 1 694 ? -7.594 -17.333 -56.566 1.00 71.56 694 ARG A C 1
ATOM 5256 O O . ARG A 1 694 ? -7.045 -16.237 -56.658 1.00 71.56 694 ARG A O 1
ATOM 5263 N N . ILE A 1 695 ? -7.968 -18.035 -57.625 1.00 81.12 695 ILE A N 1
ATOM 5264 C CA . ILE A 1 695 ? -7.835 -17.512 -58.980 1.00 81.12 695 ILE A CA 1
ATOM 5265 C C . ILE A 1 695 ? -9.056 -16.634 -59.258 1.00 81.12 695 ILE A C 1
ATOM 5267 O O . ILE A 1 695 ? -10.196 -17.078 -59.091 1.00 81.12 695 ILE A O 1
ATOM 5271 N N . ALA A 1 696 ? -8.814 -15.383 -59.652 1.00 82.25 696 ALA A N 1
ATOM 5272 C CA . ALA A 1 696 ? -9.861 -14.464 -60.086 1.00 82.25 696 ALA A CA 1
ATOM 5273 C C . ALA A 1 696 ? -10.683 -15.072 -61.236 1.00 82.25 696 ALA A C 1
ATOM 5275 O O . ALA A 1 696 ? -10.141 -15.787 -62.078 1.00 82.25 696 ALA A O 1
ATOM 5276 N N . ASN A 1 697 ? -11.989 -14.798 -61.271 1.00 82.56 697 ASN A N 1
ATOM 5277 C CA . ASN A 1 697 ? -12.945 -15.321 -62.263 1.00 82.56 697 ASN A CA 1
ATOM 5278 C C . ASN A 1 697 ? -13.107 -16.858 -62.309 1.00 82.56 697 ASN A C 1
ATOM 5280 O O . ASN A 1 697 ? -13.863 -17.363 -63.140 1.00 82.56 697 ASN A O 1
ATOM 5284 N N . GLN A 1 698 ? -12.466 -17.619 -61.414 1.00 88.75 698 GLN A N 1
ATOM 5285 C CA . GLN A 1 698 ? -12.682 -19.061 -61.294 1.00 88.75 698 GLN A CA 1
ATOM 5286 C C . GLN A 1 698 ? -13.759 -19.364 -60.244 1.00 88.75 698 GLN A C 1
ATOM 5288 O O . GLN A 1 698 ? -13.695 -18.877 -59.116 1.00 88.75 698 GLN A O 1
ATOM 5293 N N . PHE A 1 699 ? -14.713 -20.228 -60.590 1.00 91.06 699 PHE A N 1
ATOM 5294 C CA . PHE A 1 699 ? -15.745 -20.713 -59.676 1.00 91.06 699 PHE A CA 1
ATOM 5295 C C . PHE A 1 699 ? -15.666 -22.239 -59.571 1.00 91.06 699 PHE A C 1
ATOM 5297 O O . PHE A 1 699 ? -15.945 -22.961 -60.527 1.00 91.06 699 PHE A O 1
ATOM 5304 N N . ASP A 1 700 ? -15.264 -22.743 -58.410 1.00 91.38 700 ASP A N 1
ATOM 5305 C CA . ASP A 1 700 ? -15.305 -24.159 -58.077 1.00 91.38 700 ASP A CA 1
ATOM 5306 C C . ASP A 1 700 ? -16.653 -24.486 -57.430 1.00 91.38 700 ASP A C 1
ATOM 5308 O O . ASP A 1 700 ? -16.895 -24.245 -56.244 1.00 91.38 700 ASP A O 1
ATOM 5312 N N . SER A 1 701 ? -17.529 -25.091 -58.232 1.00 92.44 701 SER A N 1
ATOM 5313 C CA . SER A 1 701 ? -18.857 -25.507 -57.787 1.00 92.44 701 SER A CA 1
ATOM 5314 C C . SER A 1 701 ? -18.814 -26.470 -56.602 1.00 92.44 701 SER A C 1
ATOM 5316 O O . SER A 1 701 ? -19.748 -26.462 -55.809 1.00 92.44 701 SER A O 1
ATOM 5318 N N . LYS A 1 702 ? -17.767 -27.290 -56.441 1.00 91.56 702 LYS A N 1
ATOM 5319 C CA . LYS A 1 702 ? -17.658 -28.206 -55.297 1.00 91.56 702 LYS A CA 1
ATOM 5320 C C . LYS A 1 702 ? -17.346 -27.432 -54.018 1.00 91.56 702 LYS A C 1
ATOM 5322 O O . LYS A 1 702 ? -17.999 -27.655 -53.003 1.00 91.56 702 LYS A O 1
ATOM 5327 N N . CYS A 1 703 ? -16.398 -26.499 -54.092 1.00 88.38 703 CYS A N 1
ATOM 5328 C CA . CYS A 1 703 ? -16.023 -25.620 -52.986 1.00 88.38 703 CYS A CA 1
ATOM 5329 C C . CYS A 1 703 ? -17.201 -24.742 -52.531 1.00 88.38 703 CYS A C 1
ATOM 5331 O O . CYS A 1 703 ? -17.485 -24.651 -51.335 1.00 88.38 703 CYS A O 1
ATOM 5333 N N . VAL A 1 704 ? -17.924 -24.124 -53.471 1.00 90.62 704 VAL A N 1
ATOM 5334 C CA . VAL A 1 704 ? -19.076 -23.270 -53.140 1.00 90.62 704 VAL A CA 1
ATOM 5335 C C . VAL A 1 704 ? -20.256 -24.099 -52.647 1.00 90.62 704 VAL A C 1
ATOM 5337 O O . VAL A 1 704 ? -20.835 -23.743 -51.627 1.00 90.62 704 VAL A O 1
ATOM 5340 N N . ARG A 1 705 ? -20.570 -25.238 -53.281 1.00 92.44 705 ARG A N 1
ATOM 5341 C CA . ARG A 1 705 ? -21.648 -26.129 -52.819 1.00 92.44 705 ARG A CA 1
ATOM 5342 C C . ARG A 1 705 ? -21.405 -26.632 -51.405 1.00 92.44 705 ARG A C 1
ATOM 5344 O O . ARG A 1 705 ? -22.333 -26.619 -50.610 1.00 92.44 705 ARG A O 1
ATOM 5351 N N . ALA A 1 706 ? -20.169 -27.018 -51.085 1.00 88.88 706 ALA A N 1
ATOM 5352 C CA . ALA A 1 706 ? -19.810 -27.427 -49.732 1.00 88.88 706 ALA A CA 1
ATOM 5353 C C . ALA A 1 706 ? -20.080 -26.300 -48.725 1.00 88.88 706 ALA A C 1
ATOM 5355 O O . ALA A 1 706 ? -20.678 -26.550 -47.691 1.00 88.88 706 ALA A O 1
ATOM 5356 N N . GLN A 1 707 ? -19.733 -25.048 -49.044 1.00 89.44 707 GLN A N 1
ATOM 5357 C CA . GLN A 1 707 ? -20.023 -23.918 -48.153 1.00 89.44 707 GLN A CA 1
ATOM 5358 C C . GLN A 1 707 ? -21.519 -23.576 -48.065 1.00 89.44 707 GLN A C 1
ATOM 5360 O O . GLN A 1 707 ? -21.980 -23.211 -46.987 1.00 89.44 707 GLN A O 1
ATOM 5365 N N . VAL A 1 708 ? -22.265 -23.687 -49.172 1.00 90.56 708 VAL A N 1
ATOM 5366 C CA . VAL A 1 708 ? -23.731 -23.511 -49.223 1.00 90.56 708 VAL A CA 1
ATOM 5367 C C . VAL A 1 708 ? -24.413 -24.529 -48.308 1.00 90.56 708 VAL A C 1
ATOM 5369 O O . VAL A 1 708 ? -25.276 -24.145 -47.523 1.00 90.56 708 VAL A O 1
ATOM 5372 N N . GLN A 1 709 ? -23.952 -25.782 -48.354 1.00 90.06 709 GLN A N 1
ATOM 5373 C CA . GLN A 1 709 ? -24.391 -26.873 -47.483 1.00 90.06 709 GLN A CA 1
ATOM 5374 C C . GLN A 1 709 ? -24.008 -26.642 -46.025 1.00 90.06 709 GLN A C 1
ATOM 5376 O O . GLN A 1 709 ? -24.859 -26.718 -45.149 1.00 90.06 709 GLN A O 1
ATOM 5381 N N . THR A 1 710 ? -22.743 -26.306 -45.755 1.00 87.19 710 THR A N 1
ATOM 5382 C CA . THR A 1 710 ? -22.258 -26.044 -44.394 1.00 87.19 710 THR A CA 1
ATOM 5383 C C . THR A 1 710 ? -23.057 -24.943 -43.700 1.00 87.19 710 THR A C 1
ATOM 5385 O O . THR A 1 710 ? -23.294 -25.026 -42.504 1.00 87.19 710 THR A O 1
ATOM 5388 N N . PHE A 1 711 ? -23.484 -23.912 -44.430 1.00 87.88 711 PHE A N 1
ATOM 5389 C CA . PHE A 1 711 ? -24.276 -22.825 -43.859 1.00 87.88 711 PHE A CA 1
ATOM 5390 C C . PHE A 1 711 ? -25.788 -23.047 -43.854 1.00 87.88 711 PHE A C 1
ATOM 5392 O O . PHE A 1 711 ? -26.496 -22.217 -43.282 1.00 87.88 711 PHE A O 1
ATOM 5399 N N . GLY A 1 712 ? -26.294 -24.112 -44.474 1.00 89.00 712 GLY A N 1
ATOM 5400 C CA . GLY A 1 712 ? -27.732 -24.341 -44.600 1.00 89.00 712 GLY A CA 1
ATOM 5401 C C . GLY A 1 712 ? -28.452 -23.238 -45.391 1.00 89.00 712 GLY A C 1
ATOM 5402 O O . GLY A 1 712 ? -29.548 -22.801 -45.035 1.00 89.00 712 GLY A O 1
ATOM 5403 N N . ILE A 1 713 ? -27.800 -22.696 -46.431 1.00 91.06 713 ILE A N 1
ATOM 5404 C CA . ILE A 1 713 ? -28.344 -21.569 -47.212 1.00 91.06 713 ILE A CA 1
ATOM 5405 C C . ILE A 1 713 ? -29.641 -21.977 -47.927 1.00 91.06 713 ILE A C 1
ATOM 5407 O O . ILE A 1 713 ? -30.537 -21.145 -48.083 1.00 91.06 713 ILE A O 1
ATOM 5411 N N . ALA A 1 714 ? -29.760 -23.240 -48.350 1.00 90.56 714 ALA A N 1
ATOM 5412 C CA . ALA A 1 714 ? -30.962 -23.755 -48.999 1.00 90.56 714 ALA A CA 1
ATOM 5413 C C . ALA A 1 714 ? -32.163 -23.764 -48.046 1.00 90.56 714 ALA A C 1
ATOM 5415 O O . ALA A 1 714 ? -33.237 -23.286 -48.408 1.00 90.56 714 ALA A O 1
ATOM 5416 N N . GLU A 1 715 ? -31.967 -24.220 -46.814 1.00 89.56 715 GLU A N 1
ATOM 5417 C CA . GLU A 1 715 ? -32.975 -24.269 -45.759 1.00 89.56 715 GLU A CA 1
ATOM 5418 C C . GLU A 1 715 ? -33.415 -22.856 -45.352 1.00 89.56 715 GLU A C 1
ATOM 5420 O O . GLU A 1 715 ? -34.615 -22.588 -45.249 1.00 89.56 715 GLU A O 1
ATOM 5425 N N . ILE A 1 716 ? -32.466 -21.920 -45.204 1.00 89.56 716 ILE A N 1
ATOM 5426 C CA . ILE A 1 716 ? -32.766 -20.504 -44.927 1.00 89.56 716 ILE A CA 1
ATOM 5427 C C . ILE A 1 716 ? -33.572 -19.893 -46.084 1.00 89.56 716 ILE A C 1
ATOM 5429 O O . ILE A 1 716 ? -34.584 -19.229 -45.856 1.00 89.56 716 ILE A O 1
ATOM 5433 N N . SER A 1 717 ? -33.172 -20.150 -47.333 1.00 90.31 717 SER A N 1
ATOM 5434 C CA . SER A 1 717 ? -33.883 -19.673 -48.527 1.00 90.31 717 SER A CA 1
ATOM 5435 C C . SER A 1 717 ? -35.315 -20.221 -48.604 1.00 90.31 717 SER A C 1
ATOM 5437 O O . SER A 1 717 ? -36.258 -19.469 -48.861 1.00 90.31 717 SER A O 1
ATOM 5439 N N . GLN A 1 718 ? -35.515 -21.510 -48.308 1.00 88.50 718 GLN A N 1
ATOM 5440 C CA . GLN A 1 718 ? -36.843 -22.130 -48.235 1.00 88.50 718 GLN A CA 1
ATOM 5441 C C . GLN A 1 718 ? -37.709 -21.529 -47.118 1.00 88.50 718 GLN A C 1
ATOM 5443 O O . GLN A 1 718 ? -38.885 -21.237 -47.350 1.00 88.50 718 GLN A O 1
ATOM 5448 N N . ARG A 1 719 ? -37.140 -21.271 -45.933 1.00 86.56 719 ARG A N 1
ATOM 5449 C CA . ARG A 1 719 ? -37.859 -20.638 -44.815 1.00 86.56 719 ARG A CA 1
ATOM 5450 C C . ARG A 1 719 ? -38.318 -19.222 -45.151 1.00 86.56 719 ARG A C 1
ATOM 5452 O O . ARG A 1 719 ? -39.457 -18.865 -44.837 1.00 86.56 719 ARG A O 1
ATOM 5459 N N . LEU A 1 720 ? -37.455 -18.438 -45.797 1.00 87.12 720 LEU A N 1
ATOM 5460 C CA . LEU A 1 720 ? -37.753 -17.071 -46.231 1.00 87.12 720 LEU A CA 1
ATOM 5461 C C . LEU A 1 720 ? -38.775 -17.041 -47.371 1.00 87.12 720 LEU A C 1
ATOM 5463 O O . LEU A 1 720 ? -39.608 -16.143 -47.433 1.00 87.12 720 LEU A O 1
ATOM 5467 N N . ARG A 1 721 ? -38.788 -18.061 -48.238 1.00 85.88 721 ARG A N 1
ATOM 5468 C CA . ARG A 1 721 ? -39.808 -18.200 -49.287 1.00 85.88 721 ARG A CA 1
ATOM 5469 C C . ARG A 1 721 ? -41.213 -18.346 -48.705 1.00 85.88 721 ARG A C 1
ATOM 5471 O O . ARG A 1 721 ? -42.156 -17.824 -49.295 1.00 85.88 721 ARG A O 1
ATOM 5478 N N . ASN A 1 722 ? -41.340 -19.027 -47.567 1.00 84.94 722 ASN A N 1
ATOM 5479 C CA . ASN A 1 722 ? -42.620 -19.251 -46.896 1.00 84.94 722 ASN A CA 1
ATOM 5480 C C . ASN A 1 722 ? -43.085 -18.033 -46.085 1.00 84.94 722 ASN A C 1
ATOM 5482 O O . ASN A 1 722 ? -44.273 -17.723 -46.102 1.00 84.94 722 ASN A O 1
ATOM 5486 N N . ALA A 1 723 ? -42.170 -17.349 -45.390 1.00 83.75 723 ALA A N 1
ATOM 5487 C CA . ALA A 1 723 ? -42.463 -16.099 -44.692 1.00 83.75 723 ALA A CA 1
ATOM 5488 C C . ALA A 1 723 ? -41.188 -15.275 -44.450 1.00 83.75 723 ALA A C 1
ATOM 5490 O O . ALA A 1 723 ? -40.354 -15.661 -43.624 1.00 83.75 723 ALA A O 1
ATOM 5491 N N . ASP A 1 724 ? -41.089 -14.124 -45.117 1.00 84.38 724 ASP A N 1
ATOM 5492 C CA . ASP A 1 724 ? -40.055 -13.096 -44.935 1.00 84.38 724 ASP A CA 1
ATOM 5493 C C . ASP A 1 724 ? -40.641 -11.876 -44.209 1.00 84.38 724 ASP A C 1
ATOM 5495 O O . ASP A 1 724 ? -40.598 -10.738 -44.674 1.00 84.38 724 ASP A O 1
ATOM 5499 N N . PHE A 1 725 ? -41.246 -12.125 -43.049 1.00 84.94 725 PHE A N 1
ATOM 5500 C CA . PHE A 1 725 ? -41.755 -11.069 -42.181 1.00 84.94 725 PHE A CA 1
ATOM 5501 C C . PHE A 1 725 ? -40.614 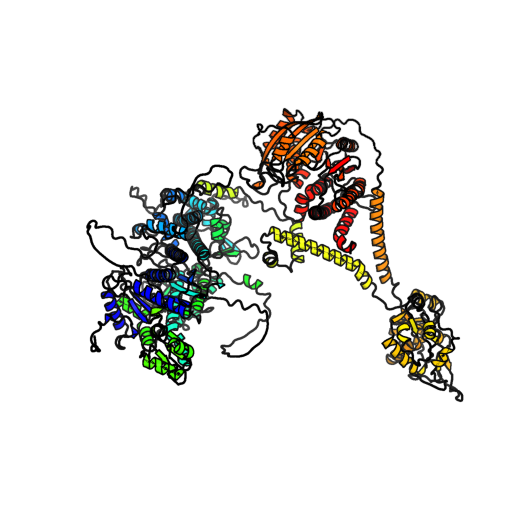-10.556 -41.312 1.00 84.94 725 PHE A C 1
ATOM 5503 O O . PHE A 1 725 ? -40.023 -11.321 -40.551 1.00 84.94 725 PHE A O 1
ATOM 5510 N N . SER A 1 726 ? -40.245 -9.285 -41.429 1.00 80.50 726 SER A N 1
ATOM 5511 C CA . SER A 1 726 ? -39.159 -8.696 -40.634 1.00 80.50 726 SER A CA 1
ATOM 5512 C C . SER A 1 726 ? -39.605 -7.548 -39.739 1.00 80.50 726 SER A C 1
ATOM 5514 O O . SER A 1 726 ? -38.837 -7.132 -38.868 1.00 80.50 726 SER A O 1
ATOM 5516 N N . ILE A 1 727 ? -40.819 -7.044 -39.951 1.00 85.62 727 ILE A N 1
ATOM 5517 C CA . ILE A 1 727 ? -41.422 -5.922 -39.242 1.00 85.62 727 ILE A CA 1
ATOM 5518 C C . ILE A 1 727 ? -42.858 -6.306 -38.887 1.00 85.62 727 ILE A C 1
ATOM 5520 O O . ILE A 1 727 ? -43.565 -6.895 -39.698 1.00 85.62 727 ILE A O 1
ATOM 5524 N N . PHE A 1 728 ? -43.280 -5.965 -37.676 1.00 88.62 728 PHE A N 1
ATOM 5525 C CA . PHE A 1 728 ? -44.673 -6.015 -37.250 1.00 88.62 728 PHE A CA 1
ATOM 5526 C C . PHE A 1 728 ? -45.099 -4.597 -36.875 1.00 88.62 728 PHE A C 1
ATOM 5528 O O . PHE A 1 728 ? -44.383 -3.931 -36.123 1.00 88.62 728 PHE A O 1
ATOM 5535 N N . LEU A 1 729 ? -46.224 -4.138 -37.420 1.00 88.62 729 LEU A N 1
ATOM 5536 C CA . LEU A 1 729 ? -46.822 -2.839 -37.119 1.00 88.62 729 LEU A CA 1
ATOM 5537 C C . LEU A 1 729 ? -48.225 -3.059 -36.546 1.00 88.62 729 LEU A C 1
ATOM 5539 O O . LEU A 1 729 ? -49.045 -3.672 -37.232 1.00 88.62 729 LEU A O 1
ATOM 5543 N N . PRO A 1 730 ? -48.548 -2.548 -35.346 1.00 90.56 730 PRO A N 1
ATOM 5544 C CA . PRO A 1 730 ? -49.927 -2.497 -34.870 1.00 90.56 730 PRO A CA 1
ATOM 5545 C C . PRO A 1 730 ? -50.821 -1.786 -35.887 1.00 90.56 730 PRO A C 1
ATOM 5547 O O . PRO A 1 730 ? -50.358 -0.876 -36.583 1.00 90.56 730 PRO A O 1
ATOM 5550 N N . PHE A 1 731 ? -52.104 -2.146 -35.956 1.00 90.38 731 PHE A N 1
ATOM 5551 C CA . PHE A 1 731 ? -52.993 -1.596 -36.989 1.00 90.38 731 PHE A CA 1
ATOM 5552 C C . PHE A 1 731 ? -52.997 -0.063 -37.036 1.00 90.38 731 PHE A C 1
ATOM 5554 O O . PHE A 1 731 ? -52.915 0.513 -38.115 1.00 90.38 731 PHE A O 1
ATOM 5561 N N . ALA A 1 732 ? -52.994 0.609 -35.881 1.00 86.56 732 ALA A N 1
ATOM 5562 C CA . ALA A 1 732 ? -52.951 2.070 -35.814 1.00 86.56 732 ALA A CA 1
ATOM 5563 C C . ALA A 1 732 ? -51.694 2.674 -36.476 1.00 86.56 732 ALA A C 1
ATOM 5565 O O . ALA A 1 732 ? -51.787 3.686 -37.169 1.00 86.56 732 ALA A O 1
ATOM 5566 N N . GLU A 1 733 ? -50.527 2.047 -36.301 1.00 86.62 733 GLU A N 1
ATOM 5567 C CA . GLU A 1 733 ? -49.270 2.504 -36.905 1.00 86.62 733 GLU A CA 1
ATOM 5568 C C . GLU A 1 733 ? -49.242 2.204 -38.410 1.00 86.62 733 GLU A C 1
ATOM 5570 O O . GLU A 1 733 ? -48.872 3.064 -39.209 1.00 86.62 733 GLU A O 1
ATOM 5575 N N . PHE A 1 734 ? -49.704 1.014 -38.813 1.00 88.25 734 PHE A N 1
ATOM 5576 C CA . PHE A 1 734 ? -49.796 0.626 -40.221 1.00 88.25 734 PHE A CA 1
ATOM 5577 C C . PHE A 1 734 ? -50.730 1.548 -41.014 1.00 88.25 734 PHE A C 1
ATOM 5579 O O . PHE A 1 734 ? -50.345 2.070 -42.060 1.00 88.25 734 PHE A O 1
ATOM 5586 N N . LEU A 1 735 ? -51.934 1.797 -40.493 1.00 86.50 735 LEU A N 1
ATOM 5587 C CA . LEU A 1 735 ? -52.921 2.679 -41.116 1.00 86.50 735 LEU A CA 1
ATOM 5588 C C . LEU A 1 735 ? -52.440 4.137 -41.148 1.00 86.50 735 LEU A C 1
ATOM 5590 O O . LEU A 1 735 ? -52.683 4.836 -42.132 1.00 86.50 735 LEU A O 1
ATOM 5594 N N . GLY A 1 736 ? -51.716 4.575 -40.111 1.00 83.56 736 GLY A N 1
ATOM 5595 C CA . GLY A 1 736 ? -51.084 5.894 -40.069 1.00 83.56 736 GLY A CA 1
ATOM 5596 C C . GLY A 1 736 ? -50.017 6.082 -41.152 1.00 83.56 736 GLY A C 1
ATOM 5597 O O . GLY A 1 736 ? -49.945 7.149 -41.757 1.00 83.56 736 GLY A O 1
ATOM 5598 N N . LEU A 1 737 ? -49.229 5.043 -41.443 1.00 81.56 737 LEU A N 1
ATOM 5599 C CA . LEU A 1 737 ? -48.229 5.061 -42.517 1.00 81.56 737 LEU A CA 1
ATOM 5600 C C . LEU A 1 737 ? -48.845 4.905 -43.916 1.00 81.56 737 LEU A C 1
ATOM 5602 O O . LEU A 1 737 ? -48.324 5.466 -44.875 1.00 81.56 737 LEU A O 1
ATOM 5606 N N . ALA A 1 738 ? -49.952 4.170 -44.043 1.00 79.94 738 ALA A N 1
ATOM 5607 C CA . ALA A 1 738 ? -50.637 3.959 -45.317 1.00 79.94 738 ALA A CA 1
ATOM 5608 C C . ALA A 1 738 ? -51.393 5.202 -45.836 1.00 79.94 738 ALA A C 1
ATOM 5610 O O . ALA A 1 738 ? -51.828 5.192 -46.985 1.00 79.94 738 ALA A O 1
ATOM 5611 N N . GLU A 1 739 ? -51.542 6.259 -45.022 1.00 73.19 739 GLU A N 1
ATOM 5612 C CA . GLU A 1 739 ? -52.282 7.493 -45.350 1.00 73.19 739 GLU A CA 1
ATOM 5613 C C . GLU A 1 739 ? -53.707 7.231 -45.882 1.00 73.19 739 GLU A C 1
ATOM 5615 O O . GLU A 1 739 ? -54.186 7.922 -46.785 1.00 73.19 739 GLU A O 1
ATOM 5620 N N . ILE A 1 740 ? -54.422 6.244 -45.327 1.00 65.12 740 ILE A N 1
ATOM 5621 C CA . ILE A 1 740 ? -55.825 6.040 -45.702 1.00 65.12 740 ILE A CA 1
ATOM 5622 C C . ILE A 1 740 ? -56.620 7.252 -45.216 1.00 65.12 740 ILE A C 1
ATOM 5624 O O . ILE A 1 740 ? -56.864 7.420 -44.020 1.00 65.12 740 ILE A O 1
ATOM 5628 N N . GLY A 1 741 ? -57.034 8.112 -46.150 1.00 57.28 741 GLY A N 1
ATOM 5629 C CA . GLY A 1 741 ? -58.040 9.132 -45.869 1.00 57.28 741 GLY A CA 1
ATOM 5630 C C . GLY A 1 741 ? -59.307 8.480 -45.307 1.00 57.28 741 GLY A C 1
ATOM 5631 O O . GLY A 1 741 ? -59.537 7.298 -45.534 1.00 57.28 741 GLY A O 1
ATOM 5632 N N . ASN A 1 742 ? -60.154 9.241 -44.608 1.00 59.19 742 ASN A N 1
ATOM 5633 C CA . ASN A 1 742 ? -61.361 8.775 -43.888 1.00 59.19 742 ASN A CA 1
ATOM 5634 C C . ASN A 1 742 ? -62.453 8.057 -44.740 1.00 59.19 742 ASN A C 1
ATOM 5636 O O . ASN A 1 742 ? -63.616 8.020 -44.350 1.00 59.19 742 ASN A O 1
ATOM 5640 N N . VAL A 1 743 ? -62.122 7.513 -45.911 1.00 61.16 743 VAL A N 1
ATOM 5641 C CA . VAL A 1 743 ? -63.016 6.910 -46.904 1.00 61.16 743 VAL A CA 1
ATOM 5642 C C . VAL A 1 743 ? -63.398 5.463 -46.560 1.00 61.16 743 VAL A C 1
ATOM 5644 O O . VAL A 1 743 ? -64.483 5.030 -46.937 1.00 61.16 743 VAL A O 1
ATOM 5647 N N . VAL A 1 744 ? -62.570 4.713 -45.821 1.00 66.62 744 VAL A N 1
ATOM 5648 C CA . VAL A 1 744 ? -62.874 3.310 -45.475 1.00 66.62 744 VAL A CA 1
ATOM 5649 C C . VAL A 1 744 ? -63.480 3.217 -44.072 1.00 66.62 744 VAL A C 1
ATOM 5651 O O . VAL A 1 744 ? -62.821 3.497 -43.070 1.00 66.62 744 VAL A O 1
ATOM 5654 N N . VAL A 1 745 ? -64.747 2.802 -44.001 1.00 65.38 745 VAL A N 1
ATOM 5655 C CA . VAL A 1 745 ? -65.453 2.487 -42.749 1.00 65.38 745 VAL A CA 1
ATOM 5656 C C . VAL A 1 745 ? -65.292 0.992 -42.469 1.00 65.38 745 VAL A C 1
ATOM 5658 O O . VAL A 1 745 ? -65.651 0.175 -43.308 1.00 65.38 745 VAL A O 1
ATOM 5661 N N . GLY A 1 746 ? -64.748 0.638 -41.305 1.00 77.31 746 GLY A N 1
ATOM 5662 C CA . GLY A 1 746 ? -64.495 -0.745 -40.889 1.00 77.31 746 GLY A CA 1
ATOM 5663 C C . GLY A 1 746 ? -63.658 -0.801 -39.611 1.00 77.31 746 GLY A C 1
ATOM 5664 O O . GLY A 1 746 ? -63.187 0.238 -39.131 1.00 77.31 746 GLY A O 1
ATOM 5665 N N . SER A 1 747 ? -63.472 -1.999 -39.060 1.00 84.44 747 SER A N 1
ATOM 5666 C CA . SER A 1 747 ? -62.476 -2.232 -38.007 1.00 84.44 747 SER A CA 1
ATOM 5667 C C . SER A 1 747 ? -61.063 -1.939 -38.527 1.00 84.44 747 SER A C 1
ATOM 5669 O O . SER A 1 747 ? -60.806 -1.999 -39.730 1.00 84.44 747 SER A O 1
ATOM 5671 N N . ASP A 1 748 ? -60.117 -1.626 -37.641 1.00 84.75 748 ASP A N 1
ATOM 5672 C CA . ASP A 1 748 ? -58.747 -1.311 -38.071 1.00 84.75 748 ASP A CA 1
ATOM 5673 C C . ASP A 1 748 ? -58.065 -2.501 -38.774 1.00 84.75 748 ASP A C 1
ATOM 5675 O O . ASP A 1 748 ? -57.236 -2.307 -39.667 1.00 84.75 748 ASP A O 1
ATOM 5679 N N . LYS A 1 749 ? -58.495 -3.730 -38.458 1.00 87.69 749 LYS A N 1
ATOM 5680 C CA . LYS A 1 749 ? -58.121 -4.946 -39.185 1.00 87.69 749 LYS A CA 1
ATOM 5681 C C . LYS A 1 749 ? -58.652 -4.943 -40.622 1.00 87.69 749 LYS A C 1
ATOM 5683 O O . LYS A 1 749 ? -57.860 -5.077 -41.547 1.00 87.69 749 LYS A O 1
ATOM 5688 N N . GLU A 1 750 ? -59.955 -4.728 -40.817 1.00 86.50 750 GLU A N 1
ATOM 5689 C CA . GLU A 1 750 ? -60.576 -4.696 -42.156 1.00 86.50 750 GLU A CA 1
ATOM 5690 C C . GLU A 1 750 ? -59.985 -3.581 -43.025 1.00 86.50 750 GLU A C 1
ATOM 5692 O O . GLU A 1 750 ? -59.677 -3.796 -44.195 1.00 86.50 750 GLU A O 1
ATOM 5697 N N . LYS A 1 751 ? -59.752 -2.393 -42.450 1.00 86.12 751 LYS A N 1
ATOM 5698 C CA . LYS A 1 751 ? -59.061 -1.304 -43.158 1.00 86.12 751 LYS A CA 1
ATOM 5699 C C . LYS A 1 751 ? -57.666 -1.729 -43.607 1.00 86.12 751 LYS A C 1
ATOM 5701 O O . LYS A 1 751 ? -57.257 -1.397 -44.714 1.00 86.12 751 LYS A O 1
ATOM 5706 N N . SER A 1 752 ? -56.942 -2.458 -42.758 1.00 87.38 752 SER A N 1
ATOM 5707 C CA . SER A 1 752 ? -55.590 -2.920 -43.070 1.00 87.38 752 SER A CA 1
ATOM 5708 C C . SER A 1 752 ? -55.596 -3.983 -44.169 1.00 87.38 752 SER A C 1
ATOM 5710 O O . SER A 1 752 ? -54.778 -3.905 -45.080 1.00 87.38 752 SER A O 1
ATOM 5712 N N . GLU A 1 753 ? -56.544 -4.922 -44.140 1.00 87.56 753 GLU A N 1
ATOM 5713 C CA . GLU A 1 753 ? -56.736 -5.925 -45.198 1.00 87.56 753 GLU A CA 1
ATOM 5714 C C . GLU A 1 753 ? -56.985 -5.267 -46.564 1.00 87.56 753 GLU A C 1
ATOM 5716 O O . GLU A 1 753 ? -56.328 -5.626 -47.541 1.00 87.56 753 GLU A O 1
ATOM 5721 N N . VAL A 1 754 ? -57.824 -4.224 -46.617 1.00 86.25 754 VAL A N 1
ATOM 5722 C CA . VAL A 1 754 ? -58.072 -3.454 -47.849 1.00 86.25 754 VAL A CA 1
ATOM 5723 C C . VAL A 1 754 ? -56.786 -2.821 -48.397 1.00 86.25 754 VAL A C 1
ATOM 5725 O O . VAL A 1 754 ? -56.563 -2.856 -49.607 1.00 86.25 754 VAL A O 1
ATOM 5728 N N . VAL A 1 755 ? -55.900 -2.294 -47.539 1.00 85.62 755 VAL A N 1
ATOM 5729 C CA . VAL A 1 755 ? -54.605 -1.744 -47.995 1.00 85.62 755 VAL A CA 1
ATOM 5730 C C . VAL A 1 755 ? -53.696 -2.826 -48.557 1.00 85.62 755 VAL A C 1
ATOM 5732 O O . VAL A 1 755 ? -53.039 -2.591 -49.571 1.00 85.62 755 VAL A O 1
ATOM 5735 N N . LEU A 1 756 ? -53.616 -3.997 -47.913 1.00 86.19 756 LEU A N 1
ATOM 5736 C CA . LEU A 1 756 ? -52.777 -5.089 -48.417 1.00 86.19 756 LEU A CA 1
ATOM 5737 C C . LEU A 1 756 ? -53.256 -5.552 -49.799 1.00 86.19 756 LEU A C 1
ATOM 5739 O O . LEU A 1 756 ? -52.428 -5.756 -50.693 1.00 86.19 756 LEU A O 1
ATOM 5743 N N . ASP A 1 757 ? -54.572 -5.646 -49.987 1.00 86.19 757 ASP A N 1
ATOM 5744 C CA . ASP A 1 757 ? -55.181 -6.002 -51.269 1.00 86.19 757 ASP A CA 1
ATOM 5745 C C . ASP A 1 757 ? -54.950 -4.922 -52.339 1.00 86.19 757 ASP A C 1
ATOM 5747 O O . ASP A 1 757 ? -54.662 -5.245 -53.498 1.00 86.19 757 ASP A O 1
ATOM 5751 N N . GLU A 1 758 ? -54.993 -3.639 -51.964 1.00 85.19 758 GLU A N 1
ATOM 5752 C CA . GLU A 1 758 ? -54.691 -2.523 -52.866 1.00 85.19 758 GLU A CA 1
ATOM 5753 C C . GLU A 1 758 ? -53.213 -2.519 -53.296 1.00 85.19 758 GLU A C 1
ATOM 5755 O O . GLU A 1 758 ? -52.906 -2.346 -54.480 1.00 85.19 758 GLU A O 1
ATOM 5760 N N . LYS A 1 759 ? -52.287 -2.768 -52.359 1.00 83.69 759 LYS A N 1
ATOM 5761 C CA . LYS A 1 759 ? -50.835 -2.785 -52.616 1.00 83.69 759 LYS A CA 1
ATOM 5762 C C . LYS A 1 759 ? -50.356 -4.027 -53.372 1.00 83.69 759 LYS A C 1
ATOM 5764 O O . LYS A 1 759 ? -49.295 -3.975 -53.994 1.00 83.69 759 LYS A O 1
ATOM 5769 N N . ARG A 1 760 ? -51.127 -5.123 -53.369 1.00 86.06 760 ARG A N 1
ATOM 5770 C CA . ARG A 1 760 ? -50.818 -6.391 -54.065 1.00 86.06 760 ARG A CA 1
ATOM 5771 C C . ARG A 1 760 ? -49.457 -6.990 -53.690 1.00 86.06 760 ARG A C 1
ATOM 5773 O O . ARG A 1 760 ? -48.747 -7.535 -54.543 1.00 86.06 760 ARG A O 1
ATOM 5780 N N . TRP A 1 761 ? -49.080 -6.898 -52.419 1.00 84.38 761 TRP A N 1
ATOM 5781 C CA . TRP A 1 761 ? -47.868 -7.546 -51.926 1.00 84.38 761 TRP A CA 1
ATOM 5782 C C . TRP A 1 761 ? -48.062 -9.061 -51.791 1.00 84.38 761 TRP A C 1
ATOM 5784 O O . TRP A 1 761 ? -49.158 -9.521 -51.465 1.00 84.38 761 TRP A O 1
ATOM 5794 N N . PRO A 1 762 ? -47.027 -9.872 -52.064 1.00 83.69 762 PRO A N 1
ATOM 5795 C CA . PRO A 1 762 ? -47.157 -11.315 -51.964 1.00 83.69 762 PRO A CA 1
ATOM 5796 C C . PRO A 1 762 ? -47.340 -11.729 -50.496 1.00 83.69 762 PRO A C 1
ATOM 5798 O O . PRO A 1 762 ? -46.717 -11.172 -49.595 1.00 83.69 762 PRO A O 1
ATOM 5801 N N . GLY A 1 763 ? -48.188 -12.731 -50.244 1.00 82.88 763 GLY A N 1
ATOM 5802 C CA . GLY A 1 763 ? -48.600 -13.108 -48.882 1.00 82.88 763 GLY A CA 1
ATOM 5803 C C . GLY A 1 763 ? -47.494 -13.666 -47.972 1.00 82.88 763 GLY A C 1
ATOM 5804 O O . GLY A 1 763 ? -47.737 -13.898 -46.790 1.00 82.88 763 GLY A O 1
ATOM 5805 N N . ASN A 1 764 ? -46.295 -13.916 -48.509 1.00 82.94 764 ASN A N 1
ATOM 5806 C CA . ASN A 1 764 ? -45.088 -14.246 -47.745 1.00 82.94 764 ASN A CA 1
ATOM 5807 C C . ASN A 1 764 ? -44.283 -13.000 -47.328 1.00 82.94 764 ASN A C 1
ATOM 5809 O O . ASN A 1 764 ? -43.414 -13.112 -46.468 1.00 82.94 764 ASN A O 1
ATOM 5813 N N . GLU A 1 765 ? -44.558 -11.842 -47.934 1.00 85.75 765 GLU A N 1
ATOM 5814 C CA . GLU A 1 765 ? -43.977 -10.545 -47.593 1.00 85.75 765 GLU A CA 1
ATOM 5815 C C . GLU A 1 765 ? -44.942 -9.667 -46.784 1.00 85.75 765 GLU A C 1
ATOM 5817 O O . GLU A 1 765 ? -44.475 -8.853 -46.003 1.00 85.75 765 GLU A O 1
ATOM 5822 N N . ALA A 1 766 ? -46.263 -9.814 -46.916 1.00 88.31 766 ALA A N 1
ATOM 5823 C CA . ALA A 1 766 ? -47.225 -9.065 -46.106 1.00 88.31 766 ALA A CA 1
ATOM 5824 C C . ALA A 1 766 ? -48.385 -9.953 -45.641 1.00 88.31 766 ALA A C 1
ATOM 5826 O O . ALA A 1 766 ? -48.982 -10.665 -46.450 1.00 88.31 766 ALA A O 1
ATOM 5827 N N . ARG A 1 767 ? -48.708 -9.927 -44.343 1.00 89.38 767 ARG A N 1
ATOM 5828 C CA . ARG A 1 767 ? -49.823 -10.698 -43.780 1.00 89.38 767 ARG A CA 1
ATOM 5829 C C . ARG A 1 767 ? -50.423 -10.022 -42.549 1.00 89.38 767 ARG A C 1
ATOM 5831 O O . ARG A 1 767 ? -49.700 -9.517 -41.697 1.00 89.38 767 ARG A O 1
ATOM 5838 N N . VAL A 1 768 ? -51.748 -10.045 -42.452 1.00 89.50 768 VAL A N 1
ATOM 5839 C CA . VAL A 1 768 ? -52.503 -9.511 -41.311 1.00 89.50 768 VAL A CA 1
ATOM 5840 C C . VAL A 1 768 ? -52.522 -10.528 -40.163 1.00 89.50 768 VAL A C 1
ATOM 5842 O O . VAL A 1 768 ? -52.794 -11.705 -40.395 1.00 89.50 768 VAL A O 1
ATOM 5845 N N . GLY A 1 769 ? -52.194 -10.071 -38.953 1.00 89.06 769 GLY A N 1
ATOM 5846 C CA . GLY A 1 769 ? -52.307 -10.805 -37.691 1.00 89.06 769 GLY A CA 1
ATOM 5847 C C . GLY A 1 769 ? -53.583 -10.448 -36.922 1.00 89.06 769 GLY A C 1
ATOM 5848 O O . GLY A 1 769 ? -54.549 -9.922 -37.488 1.00 89.06 769 GLY A O 1
ATOM 5849 N N . SER A 1 770 ? -53.600 -10.734 -35.622 1.00 89.44 770 SER A N 1
ATOM 5850 C CA . SER A 1 770 ? -54.733 -10.441 -34.741 1.00 89.44 770 SER A CA 1
ATOM 5851 C C . SER A 1 770 ? -54.729 -8.994 -34.233 1.00 89.44 770 SER A C 1
ATOM 5853 O O . SER A 1 770 ? -55.806 -8.409 -34.104 1.00 89.44 770 SER A O 1
ATOM 5855 N N . THR A 1 771 ? -53.556 -8.387 -34.008 1.00 90.19 771 THR A N 1
ATOM 5856 C CA . THR A 1 771 ? -53.402 -7.012 -33.485 1.00 90.19 771 THR A CA 1
ATOM 5857 C C . THR A 1 771 ? -52.649 -6.055 -34.421 1.00 90.19 771 THR A C 1
ATOM 5859 O O . THR A 1 771 ? -52.647 -4.835 -34.210 1.00 90.19 771 THR A O 1
ATOM 5862 N N . GLY A 1 772 ? -52.046 -6.572 -35.492 1.00 90.94 772 GLY A N 1
ATOM 5863 C CA . GLY A 1 772 ? -51.300 -5.763 -36.451 1.00 90.94 772 GLY A CA 1
ATOM 5864 C C . GLY A 1 772 ? -51.028 -6.454 -37.782 1.00 90.94 772 GLY A C 1
ATOM 5865 O O . GLY A 1 772 ? -51.641 -7.458 -38.136 1.00 90.94 772 GLY A O 1
ATOM 5866 N N . VAL A 1 773 ? -50.093 -5.897 -38.545 1.00 90.81 773 VAL A N 1
ATOM 5867 C CA . VAL A 1 773 ? -49.678 -6.378 -39.865 1.00 90.81 773 VAL A CA 1
ATOM 5868 C C . VAL A 1 773 ? -48.196 -6.742 -39.832 1.00 90.81 773 VAL A C 1
ATOM 5870 O O . VAL A 1 773 ? -47.347 -5.927 -39.464 1.00 90.81 773 VAL A O 1
ATOM 5873 N N . PHE A 1 774 ? -47.874 -7.956 -40.270 1.00 90.31 774 PHE A N 1
ATOM 5874 C CA . PHE A 1 774 ? -46.511 -8.378 -40.568 1.00 90.31 774 PHE A CA 1
ATOM 5875 C C . PHE A 1 774 ? -46.122 -7.950 -41.975 1.00 90.31 774 PHE A C 1
ATOM 5877 O O . PHE A 1 774 ? -46.831 -8.240 -42.937 1.00 90.31 774 PHE A O 1
ATOM 5884 N N . LEU A 1 775 ? -44.966 -7.307 -42.098 1.00 88.81 775 LEU A N 1
ATOM 5885 C CA . LEU A 1 775 ? -44.405 -6.824 -43.350 1.00 88.81 775 LEU A CA 1
ATOM 5886 C C . LEU A 1 775 ? -42.949 -7.281 -43.500 1.00 88.81 775 LEU A C 1
ATOM 5888 O O . LEU A 1 775 ? -42.183 -7.363 -42.534 1.00 88.81 775 LEU A O 1
ATOM 5892 N N . SER A 1 776 ? -42.545 -7.534 -44.738 1.00 86.56 776 SER A N 1
ATOM 5893 C CA . SER A 1 776 ? -41.152 -7.584 -45.150 1.00 86.56 776 SER A CA 1
ATOM 5894 C C . SER A 1 776 ? -40.585 -6.172 -45.095 1.00 86.56 776 SER A C 1
ATOM 5896 O O . SER A 1 776 ? -41.300 -5.175 -45.222 1.00 86.56 776 SER A O 1
ATOM 5898 N N . GLU A 1 777 ? -39.272 -6.056 -44.938 1.00 80.75 777 GLU A N 1
ATOM 5899 C CA . GLU A 1 777 ? -38.624 -4.741 -44.885 1.00 80.75 777 GLU A CA 1
ATOM 5900 C C . GLU A 1 777 ? -38.795 -3.982 -46.199 1.00 80.75 777 GLU A C 1
ATOM 5902 O O . GLU A 1 777 ? -38.871 -2.760 -46.203 1.00 80.75 777 GLU A O 1
ATOM 5907 N N . ARG A 1 778 ? -38.892 -4.721 -47.312 1.00 81.44 778 ARG A N 1
ATOM 5908 C CA . ARG A 1 778 ? -39.187 -4.167 -48.630 1.00 81.44 778 ARG A CA 1
ATOM 5909 C C . ARG A 1 778 ? -40.580 -3.536 -48.657 1.00 81.44 778 ARG A C 1
ATOM 5911 O O . ARG A 1 778 ? -40.700 -2.399 -49.097 1.00 81.44 778 ARG A O 1
ATOM 5918 N N . CYS A 1 779 ? -41.601 -4.248 -48.175 1.00 85.94 779 CYS A N 1
ATOM 5919 C CA . CYS A 1 779 ? -42.974 -3.738 -48.114 1.00 85.94 779 CYS A CA 1
ATOM 5920 C C . CYS A 1 779 ? -43.088 -2.545 -47.157 1.00 85.94 779 CYS A C 1
ATOM 5922 O O . CYS A 1 779 ? -43.706 -1.537 -47.482 1.00 85.94 779 CYS A O 1
ATOM 5924 N N . TRP A 1 780 ? -42.431 -2.610 -45.998 1.00 86.06 780 TRP A N 1
ATOM 5925 C CA . TRP A 1 780 ? -42.387 -1.488 -45.060 1.00 86.06 780 TRP A CA 1
ATOM 5926 C C . TRP A 1 780 ? -41.677 -0.257 -45.637 1.00 86.06 780 TRP A C 1
ATOM 5928 O O . TRP A 1 780 ? -42.171 0.856 -45.472 1.00 86.06 780 TRP A O 1
ATOM 5938 N N . ALA A 1 781 ? -40.547 -0.436 -46.331 1.00 78.06 781 ALA A N 1
ATOM 5939 C CA . ALA A 1 781 ? -39.818 0.672 -46.941 1.00 78.06 781 ALA A CA 1
ATOM 5940 C C . ALA A 1 781 ? -40.649 1.396 -48.015 1.00 78.06 781 ALA A C 1
ATOM 5942 O O . ALA A 1 781 ? -40.590 2.624 -48.112 1.00 78.06 781 ALA A O 1
ATOM 5943 N N . ASP A 1 782 ? -41.447 0.634 -48.770 1.00 80.44 782 ASP A N 1
ATOM 5944 C CA . ASP A 1 782 ? -42.421 1.148 -49.737 1.00 80.44 782 ASP A CA 1
ATOM 5945 C C . ASP A 1 782 ? -43.583 1.882 -49.032 1.00 80.44 782 ASP A C 1
ATOM 5947 O O . ASP A 1 782 ? -43.961 2.982 -49.433 1.00 80.44 782 ASP A O 1
ATOM 5951 N N . LEU A 1 783 ? -44.091 1.341 -47.913 1.00 79.94 783 LEU A N 1
ATOM 5952 C CA . LEU A 1 783 ? -45.152 1.968 -47.109 1.00 79.94 783 LEU A CA 1
ATOM 5953 C C . LEU A 1 783 ? -44.717 3.311 -46.506 1.00 79.94 783 LEU A C 1
ATOM 5955 O O . LEU A 1 783 ? -45.431 4.302 -46.603 1.00 79.94 783 LEU A O 1
ATOM 5959 N N . ALA A 1 784 ? -43.533 3.358 -45.897 1.00 72.38 784 ALA A N 1
ATOM 5960 C CA . ALA A 1 784 ? -43.037 4.536 -45.192 1.00 72.38 784 ALA A CA 1
ATOM 5961 C C . ALA A 1 784 ? -42.554 5.659 -46.139 1.00 72.38 784 ALA A C 1
ATOM 5963 O O . ALA A 1 784 ? -42.010 6.663 -45.669 1.00 72.38 784 ALA A O 1
ATOM 5964 N N . LYS A 1 785 ? -42.738 5.497 -47.464 1.00 66.06 785 LYS A N 1
ATOM 5965 C CA . LYS A 1 785 ? -42.290 6.415 -48.531 1.00 66.06 785 LYS A CA 1
ATOM 5966 C C . LYS A 1 785 ? -40.832 6.851 -48.350 1.00 66.06 785 LYS A C 1
ATOM 5968 O O . LYS A 1 785 ? -40.452 7.988 -48.639 1.00 66.06 785 LYS A O 1
ATOM 5973 N N . LEU A 1 786 ? -39.995 5.942 -47.847 1.00 57.31 786 LEU A N 1
ATOM 5974 C CA . LEU A 1 786 ? -38.624 6.271 -47.448 1.00 57.31 786 LEU A CA 1
ATOM 5975 C C . LEU A 1 786 ? -37.746 6.636 -48.649 1.00 57.31 786 LEU A C 1
ATOM 5977 O O . LEU A 1 786 ? -36.770 7.362 -48.481 1.00 57.31 786 LEU A O 1
ATOM 5981 N N . GLY A 1 787 ? -38.145 6.225 -49.858 1.00 52.03 787 GLY A N 1
ATOM 5982 C CA . GLY A 1 787 ? -37.485 6.609 -51.105 1.00 52.03 787 GLY A CA 1
ATOM 5983 C C . GLY A 1 787 ? -37.417 8.121 -51.356 1.00 52.03 787 GLY A C 1
ATOM 5984 O O . GLY A 1 787 ? -36.485 8.561 -52.017 1.00 52.03 787 GLY A O 1
ATOM 5985 N N . GLU A 1 788 ? -38.333 8.926 -50.803 1.00 50.84 788 GLU A N 1
ATOM 5986 C CA . GLU A 1 788 ? -38.323 10.390 -50.987 1.00 50.84 788 GLU A CA 1
ATOM 5987 C C . GLU A 1 788 ? -37.705 11.160 -49.811 1.00 50.84 788 GLU A C 1
ATOM 5989 O O . GLU A 1 788 ? -37.352 12.329 -49.957 1.00 50.84 788 GLU A O 1
ATOM 5994 N N . ARG A 1 789 ? -37.571 10.539 -48.632 1.00 51.59 789 ARG A N 1
ATOM 5995 C CA . ARG A 1 789 ? -37.231 11.258 -47.388 1.00 51.59 789 ARG A CA 1
ATOM 5996 C C . ARG A 1 789 ? -35.785 11.090 -46.924 1.00 51.59 789 ARG A C 1
ATOM 5998 O O . ARG A 1 789 ? -35.383 11.788 -45.996 1.00 51.59 789 ARG A O 1
ATOM 6005 N N . VAL A 1 790 ? -35.001 10.195 -47.528 1.00 48.88 790 VAL A N 1
ATOM 6006 C CA . VAL A 1 790 ? -33.748 9.721 -46.919 1.00 48.88 790 VAL A CA 1
ATOM 6007 C C . VAL A 1 790 ? -32.537 9.928 -47.835 1.00 48.88 790 VAL A C 1
ATOM 6009 O O . VAL A 1 790 ? -32.367 9.256 -48.846 1.00 48.88 790 VAL A O 1
ATOM 6012 N N . VAL A 1 791 ? -31.670 10.842 -47.380 1.00 46.72 791 VAL A N 1
ATOM 6013 C CA . VAL A 1 791 ? -30.331 11.222 -47.871 1.00 46.72 791 VAL A CA 1
ATOM 6014 C C . VAL A 1 791 ? -30.290 11.942 -49.235 1.00 46.72 791 VAL A C 1
ATOM 6016 O O . VAL A 1 791 ? -30.503 11.314 -50.272 1.00 46.72 791 VAL A O 1
ATOM 6019 N N . PRO A 1 792 ? -29.895 13.235 -49.279 1.00 34.75 792 PRO A N 1
ATOM 6020 C CA . PRO A 1 792 ? -29.494 13.866 -50.527 1.00 34.75 792 PRO A CA 1
ATOM 6021 C C . PRO A 1 792 ? -28.200 13.200 -51.000 1.00 34.75 792 PRO A C 1
ATOM 6023 O O . PRO A 1 792 ? -27.117 13.415 -50.455 1.00 34.75 792 PRO A O 1
ATOM 6026 N N . VAL A 1 793 ? -28.319 12.342 -52.010 1.00 34.59 793 VAL A N 1
ATOM 6027 C CA . VAL A 1 793 ? -27.178 11.943 -52.828 1.00 34.59 793 VAL A CA 1
ATOM 6028 C C . VAL A 1 793 ? -26.694 13.221 -53.499 1.00 34.59 793 VAL A C 1
ATOM 6030 O O . VAL A 1 793 ? -27.417 13.784 -54.315 1.00 34.59 793 VAL A O 1
ATOM 6033 N N . PHE A 1 794 ? -25.503 13.700 -53.136 1.00 24.98 794 PHE A N 1
ATOM 6034 C CA . PHE A 1 794 ? -24.824 14.724 -53.922 1.00 24.98 794 PHE A CA 1
ATOM 6035 C C . PHE A 1 794 ? -24.725 14.207 -55.363 1.00 24.98 794 PHE A C 1
ATOM 6037 O O . PHE A 1 794 ? -24.058 13.187 -55.583 1.00 24.98 794 PHE A O 1
ATOM 6044 N N . PRO A 1 795 ? -25.393 14.848 -56.337 1.00 26.52 795 PRO A N 1
ATOM 6045 C CA . PRO A 1 795 ? -25.155 14.541 -57.728 1.00 26.52 795 PRO A CA 1
ATOM 6046 C C . PRO A 1 795 ? -23.757 15.065 -58.041 1.00 26.52 795 PRO A C 1
ATOM 6048 O O . PRO A 1 795 ? -23.465 16.240 -57.830 1.00 26.52 795 PRO A O 1
ATOM 6051 N N . ALA A 1 796 ? -22.881 14.199 -58.540 1.00 26.56 796 ALA A N 1
ATOM 6052 C CA . ALA A 1 796 ? -21.782 14.685 -59.352 1.00 26.56 796 ALA A CA 1
ATOM 6053 C C . ALA A 1 796 ? -22.411 15.235 -60.644 1.00 26.56 796 ALA A C 1
ATOM 6055 O O . ALA A 1 796 ? -22.713 14.477 -61.564 1.00 26.56 796 ALA A O 1
ATOM 6056 N N . GLU A 1 797 ? -22.698 16.539 -60.659 1.00 28.67 797 GLU A N 1
ATOM 6057 C CA . GLU A 1 797 ? -22.802 17.337 -61.885 1.00 28.67 797 GLU A CA 1
ATOM 6058 C C . GLU A 1 797 ? -21.539 17.031 -62.722 1.00 28.67 797 GLU A C 1
ATOM 6060 O O . GLU A 1 797 ? -20.439 16.979 -62.178 1.00 28.67 797 GLU A O 1
ATOM 6065 N N . GLY A 1 798 ? -21.575 16.697 -64.007 1.00 28.09 798 GLY A N 1
ATOM 6066 C CA . GLY A 1 798 ? -22.535 17.028 -65.048 1.00 28.09 798 GLY A CA 1
ATOM 6067 C C . GLY A 1 798 ? -21.752 17.753 -66.143 1.00 28.09 798 GLY A C 1
ATOM 6068 O O . GLY A 1 798 ? -21.251 18.837 -65.868 1.00 28.09 798 GLY A O 1
ATOM 6069 N N . SER A 1 799 ? -21.689 17.166 -67.352 1.00 27.92 799 SER A N 1
ATOM 6070 C CA . SER A 1 799 ? -21.223 17.764 -68.632 1.00 27.92 799 SER A CA 1
ATOM 6071 C C . SER A 1 799 ? -19.748 18.215 -68.681 1.00 27.92 799 SER A C 1
ATOM 6073 O O . SER A 1 799 ? -19.182 18.623 -67.682 1.00 27.92 799 SER A O 1
ATOM 6075 N N . ASP A 1 800 ? -19.000 18.219 -69.774 1.00 29.19 800 ASP A N 1
ATOM 6076 C CA . ASP A 1 800 ? -19.102 17.766 -71.161 1.00 29.19 800 ASP A CA 1
ATOM 6077 C C . ASP A 1 800 ? -17.681 17.978 -71.745 1.00 29.19 800 ASP A C 1
ATOM 6079 O O . ASP A 1 800 ? -16.926 18.785 -71.208 1.00 29.19 800 ASP A O 1
ATOM 6083 N N . GLU A 1 801 ? -17.348 17.291 -72.845 1.00 31.59 801 GLU A N 1
ATOM 6084 C CA . GLU A 1 801 ? -16.290 17.662 -73.818 1.00 31.59 801 GLU A CA 1
ATOM 6085 C C . GLU A 1 801 ? -14.827 17.713 -73.294 1.00 31.59 801 GLU A C 1
ATOM 6087 O O . GLU A 1 801 ? -14.416 18.559 -72.516 1.00 31.59 801 GLU A O 1
ATOM 6092 N N . GLY A 1 802 ? -13.934 16.792 -73.662 1.00 28.53 802 GLY A N 1
ATOM 6093 C CA . GLY A 1 802 ? -13.397 16.646 -75.016 1.00 28.53 802 GLY A CA 1
ATOM 6094 C C . GLY A 1 802 ? -11.939 17.141 -75.051 1.00 28.53 802 GLY A C 1
ATOM 6095 O O . GLY A 1 802 ? -11.672 18.289 -74.722 1.00 28.53 802 GLY A O 1
ATOM 6096 N N . GLY A 1 803 ? -10.989 16.286 -75.453 1.00 28.27 803 GLY A N 1
ATOM 6097 C CA . GLY A 1 803 ? -9.626 16.720 -75.804 1.00 28.27 803 GLY A CA 1
ATOM 6098 C C . GLY A 1 803 ? -8.482 15.949 -75.145 1.00 28.27 803 GLY A C 1
ATOM 6099 O O . GLY A 1 803 ? -7.992 16.324 -74.088 1.00 28.27 803 GLY A O 1
ATOM 6100 N N . ASP A 1 804 ? -8.061 14.883 -75.825 1.00 26.95 804 ASP A N 1
ATOM 6101 C CA . ASP A 1 804 ? -6.671 14.499 -76.096 1.00 26.95 804 ASP A CA 1
ATOM 6102 C C . ASP A 1 804 ? -5.580 14.808 -75.055 1.00 26.95 804 ASP A C 1
ATOM 6104 O O . ASP A 1 804 ? -5.121 15.937 -74.912 1.00 26.95 804 ASP A O 1
ATOM 6108 N N . ASN A 1 805 ? -5.012 13.746 -74.472 1.00 27.33 805 ASN A N 1
ATOM 6109 C CA . ASN A 1 805 ? -3.585 13.458 -74.652 1.00 27.33 805 ASN A CA 1
ATOM 6110 C C . ASN A 1 805 ? -3.244 12.034 -74.183 1.00 27.33 805 ASN A C 1
ATOM 6112 O O . ASN A 1 805 ? -3.232 11.714 -72.994 1.00 27.33 805 ASN A O 1
ATOM 6116 N N . LEU A 1 806 ? -2.931 11.177 -75.161 1.00 27.75 806 LEU A N 1
ATOM 6117 C CA . LEU A 1 806 ? -2.139 9.965 -74.972 1.00 27.75 806 LEU A CA 1
ATOM 6118 C C . LEU A 1 806 ? -0.802 10.324 -74.304 1.00 27.75 806 LEU A C 1
ATOM 6120 O O . LEU A 1 806 ? -0.140 11.239 -74.778 1.00 27.75 806 LEU A O 1
ATOM 6124 N N . LEU A 1 807 ? -0.387 9.547 -73.293 1.00 26.11 807 LEU A N 1
ATOM 6125 C CA . LEU A 1 807 ? 0.982 9.053 -73.026 1.00 26.11 807 LEU A CA 1
ATOM 6126 C C . LEU A 1 807 ? 1.127 8.697 -71.534 1.00 26.11 807 LEU A C 1
ATOM 6128 O O . LEU A 1 807 ? 1.366 9.564 -70.706 1.00 26.11 807 LEU A O 1
ATOM 6132 N N . HIS A 1 808 ? 0.986 7.411 -71.199 1.00 25.56 808 HIS A N 1
ATOM 6133 C CA . HIS A 1 808 ? 1.958 6.621 -70.421 1.00 25.56 808 HIS A CA 1
ATOM 6134 C C . HIS A 1 808 ? 1.310 5.371 -69.812 1.00 25.56 808 HIS A C 1
ATOM 6136 O O . HIS A 1 808 ? 0.534 5.411 -68.862 1.00 25.56 808 HIS A O 1
ATOM 6142 N N . ALA A 1 809 ? 1.697 4.223 -70.367 1.00 22.98 809 ALA A N 1
ATOM 6143 C CA . ALA A 1 809 ? 1.519 2.910 -69.770 1.00 22.98 809 ALA A CA 1
ATOM 6144 C C . ALA A 1 809 ? 2.587 2.648 -68.685 1.00 22.98 809 ALA A C 1
ATOM 6146 O O . ALA A 1 809 ? 3.717 3.115 -68.818 1.00 22.98 809 ALA A O 1
ATOM 6147 N N . ARG A 1 810 ? 2.234 1.782 -67.716 1.00 23.06 810 ARG A N 1
ATOM 6148 C CA . ARG A 1 810 ? 3.032 1.171 -66.618 1.00 23.06 810 ARG A CA 1
ATOM 6149 C C . ARG A 1 810 ? 3.053 1.898 -65.261 1.00 23.06 810 ARG A C 1
ATOM 6151 O O . ARG A 1 810 ? 4.027 2.557 -64.934 1.00 23.06 810 ARG A O 1
ATOM 6158 N N . ALA A 1 811 ? 2.055 1.600 -64.422 1.00 24.41 811 ALA A N 1
ATOM 6159 C CA . ALA A 1 811 ? 2.221 1.136 -63.029 1.00 24.41 811 ALA A CA 1
ATOM 6160 C C . ALA A 1 811 ? 0.830 0.879 -62.405 1.00 24.41 811 ALA A C 1
ATOM 6162 O O . ALA A 1 811 ? 0.236 1.753 -61.785 1.00 24.41 811 ALA A O 1
ATOM 6163 N N . GLY A 1 812 ? 0.271 -0.318 -62.611 1.00 22.27 812 GLY A N 1
ATOM 6164 C CA . GLY A 1 812 ? -0.990 -0.728 -61.986 1.00 22.27 812 GLY A CA 1
ATOM 6165 C C . GLY A 1 812 ? -0.777 -1.092 -60.515 1.00 22.27 812 GLY A C 1
ATOM 6166 O O . GLY A 1 812 ? -0.371 -2.213 -60.218 1.00 22.27 812 GLY A O 1
ATOM 6167 N N . GLY A 1 813 ? -1.030 -0.141 -59.615 1.00 24.69 813 GLY A N 1
ATOM 6168 C CA . GLY A 1 813 ? -1.065 -0.326 -58.165 1.00 24.69 813 GLY A CA 1
ATOM 6169 C C . GLY A 1 813 ? -2.484 -0.109 -57.648 1.00 24.69 813 GLY A C 1
ATOM 6170 O O . GLY A 1 813 ? -3.033 0.978 -57.764 1.00 24.69 813 GLY A O 1
ATOM 6171 N N . TYR A 1 814 ? -3.079 -1.185 -57.147 1.00 27.78 814 TYR A N 1
ATOM 6172 C CA . TYR A 1 814 ? -4.438 -1.319 -56.634 1.00 27.78 814 TYR A CA 1
ATOM 6173 C C . TYR A 1 814 ? -4.893 -0.132 -55.767 1.00 27.78 814 TYR A C 1
ATOM 6175 O O . TYR A 1 814 ? -4.257 0.178 -54.763 1.00 27.78 814 TYR A O 1
ATOM 6183 N N . ALA A 1 815 ? -6.028 0.481 -56.128 1.00 25.58 815 ALA A N 1
ATOM 6184 C CA . ALA A 1 815 ? -6.771 1.387 -55.257 1.00 25.58 815 ALA A CA 1
ATOM 6185 C C . ALA A 1 815 ? -7.252 0.589 -54.036 1.00 25.58 815 ALA A C 1
ATOM 6187 O O . ALA A 1 815 ? -8.286 -0.082 -54.070 1.00 25.58 815 ALA A O 1
ATOM 6188 N N . ASP A 1 816 ? -6.417 0.573 -53.000 1.00 35.59 816 ASP A N 1
ATOM 6189 C CA . ASP A 1 816 ? -6.644 -0.174 -51.774 1.00 35.59 816 ASP A CA 1
ATOM 6190 C C . ASP A 1 816 ? -7.780 0.531 -51.025 1.00 35.59 816 ASP A C 1
ATOM 6192 O O . ASP A 1 816 ? -7.638 1.664 -50.563 1.00 35.59 816 ASP A O 1
ATOM 6196 N N . SER A 1 817 ? -8.932 -0.132 -50.918 1.00 40.09 817 SER A N 1
ATOM 6197 C CA . SER A 1 817 ? -10.166 0.372 -50.294 1.00 40.09 817 SER A CA 1
ATOM 6198 C C . SER A 1 817 ? -10.031 0.646 -48.791 1.00 40.09 817 SER A C 1
ATOM 6200 O O . SER A 1 817 ? -11.027 0.801 -48.093 1.00 40.09 817 SER A O 1
ATOM 6202 N N . LYS A 1 818 ? -8.809 0.645 -48.258 1.00 45.22 818 LYS A N 1
ATOM 6203 C CA . LYS A 1 818 ? -8.559 0.606 -46.825 1.00 45.22 818 LYS A CA 1
ATOM 6204 C C . LYS A 1 818 ? -8.806 1.926 -46.140 1.00 45.22 818 LYS A C 1
ATOM 6206 O O . LYS A 1 818 ? -9.143 1.900 -44.964 1.00 45.22 818 LYS A O 1
ATOM 6211 N N . VAL A 1 819 ? -8.664 3.061 -46.818 1.00 44.94 819 VAL A N 1
ATOM 6212 C CA . VAL A 1 819 ? -8.879 4.349 -46.168 1.00 44.94 819 VAL A CA 1
ATOM 6213 C C . VAL A 1 819 ? -9.181 5.425 -47.213 1.00 44.94 819 VAL A C 1
ATOM 6215 O O . VAL A 1 819 ? -8.442 5.555 -48.186 1.00 44.94 819 VAL A O 1
ATOM 6218 N N . ARG A 1 820 ? -10.197 6.271 -46.982 1.00 39.41 820 ARG A N 1
ATOM 6219 C CA . ARG A 1 820 ? -10.370 7.579 -47.659 1.00 39.41 820 ARG A CA 1
ATOM 6220 C C . ARG A 1 820 ? -9.241 8.569 -47.278 1.00 39.41 820 ARG A C 1
ATOM 6222 O O . ARG A 1 820 ? -9.490 9.732 -46.987 1.00 39.41 820 ARG A O 1
ATOM 6229 N N . LEU A 1 821 ? -7.996 8.102 -47.197 1.00 39.81 821 LEU A N 1
ATOM 6230 C CA . LEU A 1 821 ? -6.868 8.853 -46.640 1.00 39.81 821 LEU A CA 1
ATOM 6231 C C . LEU A 1 821 ? -6.174 9.762 -47.639 1.00 39.81 821 LEU A C 1
ATOM 6233 O O . LEU A 1 821 ? -5.440 10.650 -47.224 1.00 39.81 821 LEU A O 1
ATOM 6237 N N . LEU A 1 822 ? -6.355 9.522 -48.933 1.00 30.14 822 LEU A N 1
ATOM 6238 C CA . LEU A 1 822 ? -5.614 10.214 -49.975 1.00 30.14 822 LEU A CA 1
ATOM 6239 C C . LEU A 1 822 ? -6.554 10.515 -51.143 1.00 30.14 822 LEU A C 1
ATOM 6241 O O . LEU A 1 822 ? -6.580 9.799 -52.138 1.00 30.14 822 LEU A O 1
ATOM 6245 N N . GLY A 1 823 ? -7.332 11.588 -51.002 1.00 25.08 823 GLY A N 1
ATOM 6246 C CA . GLY A 1 823 ? -7.562 12.461 -52.146 1.00 25.08 823 GLY A CA 1
ATOM 6247 C C . GLY A 1 823 ? -6.290 13.298 -52.305 1.00 25.08 823 GLY A C 1
ATOM 6248 O O . GLY A 1 823 ? -5.940 14.015 -51.363 1.00 25.08 823 GLY A O 1
ATOM 6249 N N . PRO A 1 824 ? -5.526 13.158 -53.398 1.00 26.03 824 PRO A N 1
ATOM 6250 C CA . PRO A 1 824 ? -4.432 14.070 -53.659 1.00 26.03 824 PRO A CA 1
ATOM 6251 C C . PRO A 1 824 ? -5.054 15.417 -54.026 1.00 26.03 824 PRO A C 1
ATOM 6253 O O . PRO A 1 824 ? -5.875 15.472 -54.933 1.00 26.03 824 PRO A O 1
ATOM 6256 N N . THR A 1 825 ? -4.632 16.465 -53.316 1.00 23.95 825 THR A N 1
ATOM 6257 C CA . THR A 1 825 ? -4.829 17.886 -53.649 1.00 23.95 825 THR A CA 1
ATOM 6258 C C . THR A 1 825 ? -6.275 18.407 -53.664 1.00 23.95 825 THR A C 1
ATOM 6260 O O . THR A 1 825 ? -7.191 17.797 -54.191 1.00 23.95 825 THR A O 1
ATOM 6263 N N . ASP A 1 826 ? -6.422 19.603 -53.101 1.00 27.20 826 ASP A N 1
ATOM 6264 C CA . ASP A 1 826 ? -7.509 20.554 -53.335 1.00 27.20 826 ASP A CA 1
ATOM 6265 C C . ASP A 1 826 ? -8.739 20.570 -52.406 1.00 27.20 826 ASP A C 1
ATOM 6267 O O . ASP A 1 826 ? -9.505 19.626 -52.249 1.00 27.20 826 ASP A O 1
ATOM 6271 N N . GLN A 1 827 ? -8.915 21.781 -51.857 1.00 27.70 827 GLN A N 1
ATOM 6272 C CA . GLN A 1 827 ? -10.151 22.413 -51.389 1.00 27.70 827 GLN A CA 1
ATOM 6273 C C . GLN A 1 827 ? -10.603 22.098 -49.956 1.00 27.70 827 GLN A C 1
ATOM 6275 O O . GLN A 1 827 ? -11.584 21.415 -49.688 1.00 27.70 827 GLN A O 1
ATOM 6280 N N . SER A 1 828 ? -9.906 22.736 -49.012 1.00 24.61 828 SER A N 1
ATOM 6281 C CA . SER A 1 828 ? -10.442 23.124 -47.701 1.00 24.61 828 SER A CA 1
ATOM 6282 C C . SER A 1 828 ? -11.559 24.174 -47.873 1.00 24.61 828 SER A C 1
ATOM 6284 O O . SER A 1 828 ? -11.241 25.305 -48.250 1.00 24.61 828 SER A O 1
ATOM 6286 N N . PRO A 1 829 ? -12.833 23.892 -47.544 1.00 27.08 829 PRO A N 1
ATOM 6287 C CA . PRO A 1 829 ? -13.899 24.889 -47.542 1.00 27.08 829 PRO A CA 1
ATOM 6288 C C . PRO A 1 829 ? -14.008 25.512 -46.141 1.00 27.08 829 PRO A C 1
ATOM 6290 O O . PRO A 1 829 ? -14.575 24.924 -45.225 1.00 27.08 829 PRO A O 1
ATOM 6293 N N . GLY A 1 830 ? -13.425 26.698 -45.957 1.00 29.36 830 GLY A N 1
ATOM 6294 C CA . GLY A 1 830 ? -13.518 27.452 -44.694 1.00 29.36 830 GLY A CA 1
ATOM 6295 C C . GLY A 1 830 ? -12.961 28.882 -44.723 1.00 29.36 830 GLY A C 1
ATOM 6296 O O . GLY A 1 830 ? -12.927 29.543 -43.691 1.00 29.36 830 GLY A O 1
ATOM 6297 N N . GLY A 1 831 ? -12.525 29.377 -45.887 1.00 28.39 831 GLY A N 1
ATOM 6298 C CA . GLY A 1 831 ? -11.838 30.666 -46.044 1.00 28.39 831 GLY A CA 1
ATOM 6299 C C . GLY A 1 831 ? -12.716 31.881 -46.373 1.00 28.39 831 GLY A C 1
ATOM 6300 O O . GLY A 1 831 ? -12.185 32.857 -46.882 1.00 28.39 831 GLY A O 1
ATOM 6301 N N . PHE A 1 832 ? -14.028 31.859 -46.121 1.00 27.66 832 PHE A N 1
ATOM 6302 C CA . PHE A 1 832 ? -14.949 32.918 -46.575 1.00 27.66 832 PHE A CA 1
ATOM 6303 C C . PHE A 1 832 ? -15.922 33.396 -45.487 1.00 27.66 832 PHE A C 1
ATOM 6305 O O . PHE A 1 832 ? -17.123 33.301 -45.692 1.00 27.66 832 PHE A O 1
ATOM 6312 N N . ILE A 1 833 ? -15.461 33.895 -44.328 1.00 34.28 833 ILE A N 1
ATOM 6313 C CA . ILE A 1 833 ? -16.363 34.652 -43.418 1.00 34.28 833 ILE A CA 1
ATOM 6314 C C . ILE A 1 833 ? -15.760 35.952 -42.836 1.00 34.28 833 ILE A C 1
ATOM 6316 O O . ILE A 1 833 ? -16.531 36.805 -42.418 1.00 34.28 833 ILE A O 1
ATOM 6320 N N . TYR A 1 834 ? -14.450 36.230 -42.897 1.00 30.81 834 TYR A N 1
ATOM 6321 C CA . TYR A 1 834 ? -13.937 37.545 -42.457 1.00 30.81 834 TYR A CA 1
ATOM 6322 C C . TYR A 1 834 ? -12.801 38.071 -43.353 1.00 30.81 834 TYR A C 1
ATOM 6324 O O . TYR A 1 834 ? -11.643 37.700 -43.173 1.00 30.81 834 TYR A O 1
ATOM 6332 N N . GLY A 1 835 ? -13.173 38.925 -44.321 1.00 29.42 835 GLY A N 1
ATOM 6333 C CA . GLY A 1 835 ? -12.279 39.848 -45.042 1.00 29.42 835 GLY A CA 1
ATOM 6334 C C . GLY A 1 835 ? -11.709 40.905 -44.086 1.00 29.42 835 GLY A C 1
ATOM 6335 O O . GLY A 1 835 ? -12.350 41.260 -43.099 1.00 29.42 835 GLY A O 1
ATOM 6336 N N . GLU A 1 836 ? -10.412 41.192 -44.162 1.00 26.97 836 GLU A N 1
ATOM 6337 C CA . GLU A 1 836 ? -9.771 42.181 -45.051 1.00 26.97 836 GLU A CA 1
ATOM 6338 C C . GLU A 1 836 ? -9.999 43.622 -44.556 1.00 26.97 836 GLU A C 1
ATOM 6340 O O . GLU A 1 836 ? -11.070 44.185 -44.737 1.00 26.97 836 GLU A O 1
ATOM 6345 N N . ASP A 1 837 ? -9.016 44.176 -43.831 1.00 32.06 837 ASP A N 1
ATOM 6346 C CA . ASP A 1 837 ? -8.262 45.369 -44.258 1.00 32.06 837 ASP A CA 1
ATOM 6347 C C . ASP A 1 837 ? -7.407 45.992 -43.134 1.00 32.06 837 ASP A C 1
ATOM 6349 O O . ASP A 1 837 ? -7.882 46.321 -42.051 1.00 32.06 837 ASP A O 1
ATOM 6353 N N . GLY A 1 838 ? -6.142 46.275 -43.467 1.00 29.91 838 GLY A N 1
ATOM 6354 C CA . GLY A 1 838 ? -5.594 47.619 -43.254 1.00 29.91 838 GLY A CA 1
ATOM 6355 C C . GLY A 1 838 ? -4.828 47.970 -41.965 1.00 29.91 838 GLY A C 1
ATOM 6356 O O . GLY A 1 838 ? -5.391 48.507 -41.022 1.00 29.91 838 GLY A O 1
ATOM 6357 N N . LYS A 1 839 ? -3.491 47.943 -42.103 1.00 31.61 839 LYS A N 1
ATOM 6358 C CA . LYS A 1 839 ? -2.511 48.970 -41.653 1.00 31.61 839 LYS A CA 1
ATOM 6359 C C . LYS A 1 839 ? -1.979 48.980 -40.203 1.00 31.61 839 LYS A C 1
ATOM 6361 O O . LYS A 1 839 ? -2.614 49.435 -39.266 1.00 31.61 839 LYS A O 1
ATOM 6366 N N . GLN A 1 840 ? -0.690 48.617 -40.129 1.00 27.61 840 GLN A N 1
ATOM 6367 C CA . GLN A 1 840 ? 0.447 49.357 -39.539 1.00 27.61 840 GLN A CA 1
ATOM 6368 C C . GLN A 1 840 ? 0.193 50.268 -38.321 1.00 27.61 840 GLN A C 1
ATOM 6370 O O . GLN A 1 840 ? -0.399 51.335 -38.444 1.00 27.61 840 GLN A O 1
ATOM 6375 N N . GLY A 1 841 ? 0.837 49.941 -37.193 1.00 29.34 841 GLY A N 1
ATOM 6376 C CA . GLY A 1 841 ? 0.960 50.849 -36.050 1.00 29.34 841 GLY A CA 1
ATOM 6377 C C . GLY A 1 841 ? 1.780 50.277 -34.892 1.00 29.34 841 GLY A C 1
ATOM 6378 O O . GLY A 1 841 ? 1.244 49.630 -34.008 1.00 29.34 841 GLY A O 1
ATOM 6379 N N . TYR A 1 842 ? 3.087 50.517 -34.955 1.00 29.09 842 TYR A N 1
ATOM 6380 C CA . TYR A 1 842 ? 4.103 50.556 -33.894 1.00 29.09 842 TYR A CA 1
ATOM 6381 C C . TYR A 1 842 ? 3.679 50.383 -32.409 1.00 29.09 842 TYR A C 1
ATOM 6383 O O . TYR A 1 842 ? 2.887 51.160 -31.885 1.00 29.09 842 TYR A O 1
ATOM 6391 N N . SER A 1 843 ? 4.462 49.542 -31.713 1.00 26.34 843 SER A N 1
ATOM 6392 C CA . SER A 1 843 ? 4.981 49.719 -30.337 1.00 26.34 843 SER A CA 1
ATOM 6393 C C . SER A 1 843 ? 4.408 48.851 -29.200 1.00 26.34 843 SER A C 1
ATOM 6395 O O . SER A 1 843 ? 3.306 49.078 -28.720 1.00 26.34 843 SER A O 1
ATOM 6397 N N . SER A 1 844 ? 5.312 48.004 -28.668 1.00 28.64 844 SER A N 1
ATOM 6398 C CA . SER A 1 844 ? 5.474 47.625 -27.248 1.00 28.64 844 SER A CA 1
ATOM 6399 C C . SER A 1 844 ? 4.469 46.630 -26.637 1.00 28.64 844 SER A C 1
ATOM 6401 O O . SER A 1 844 ? 3.272 46.811 -26.763 1.00 28.64 844 SER A O 1
ATOM 6403 N N . SER A 1 845 ? 4.813 45.628 -25.825 1.00 29.36 845 SER A N 1
ATOM 6404 C CA . SER A 1 845 ? 6.002 44.814 -25.537 1.00 29.36 845 SER A CA 1
ATOM 6405 C C . SER A 1 845 ? 5.583 43.824 -24.422 1.00 29.36 845 SER A C 1
ATOM 6407 O O . SER A 1 845 ? 4.707 44.138 -23.620 1.00 29.36 845 SER A O 1
ATOM 6409 N N . ARG A 1 846 ? 6.276 42.677 -24.361 1.00 29.00 846 ARG A N 1
ATOM 6410 C CA . ARG A 1 846 ? 6.459 41.750 -23.219 1.00 29.00 846 ARG A CA 1
ATOM 6411 C C . ARG A 1 846 ? 5.501 40.562 -22.992 1.00 29.00 846 ARG A C 1
ATOM 6413 O O . ARG A 1 846 ? 4.535 40.622 -22.243 1.00 29.00 846 ARG A O 1
ATOM 6420 N N . GLU A 1 847 ? 5.988 39.438 -23.538 1.00 28.47 847 GLU A N 1
ATOM 6421 C CA . GLU A 1 847 ? 6.323 38.188 -22.820 1.00 28.47 847 GLU A CA 1
ATOM 6422 C C . GLU A 1 847 ? 5.226 37.122 -22.645 1.00 28.47 847 GLU A C 1
ATOM 6424 O O . GLU A 1 847 ? 4.719 36.861 -21.558 1.00 28.47 847 GLU A O 1
ATOM 6429 N N . PHE A 1 848 ? 4.966 36.399 -23.740 1.00 27.33 848 PHE A N 1
ATOM 6430 C CA . PHE A 1 848 ? 4.484 35.015 -23.727 1.00 27.33 848 PHE A CA 1
ATOM 6431 C C . PHE A 1 848 ? 5.027 34.307 -24.980 1.00 27.33 848 PHE A C 1
ATOM 6433 O O . PHE A 1 848 ? 4.344 34.243 -25.996 1.00 27.33 848 PHE A O 1
ATOM 6440 N N . ASP A 1 849 ? 6.280 33.834 -24.955 1.00 29.98 849 ASP A N 1
ATOM 6441 C CA . ASP A 1 849 ? 6.849 33.133 -26.112 1.00 29.98 849 ASP A CA 1
ATOM 6442 C C . ASP A 1 849 ? 7.731 31.938 -25.725 1.00 29.98 849 ASP A C 1
ATOM 6444 O O . ASP A 1 849 ? 8.775 32.056 -25.090 1.00 29.98 849 ASP A O 1
ATOM 6448 N N . GLY A 1 850 ? 7.257 30.764 -26.129 1.00 30.80 850 GLY A N 1
ATOM 6449 C CA . GLY A 1 850 ? 7.955 29.476 -26.133 1.00 30.80 850 GLY A CA 1
ATOM 6450 C C . GLY A 1 850 ? 7.293 28.516 -27.126 1.00 30.80 850 GLY A C 1
ATOM 6451 O O . GLY A 1 850 ? 7.357 27.298 -26.974 1.00 30.80 850 GLY A O 1
ATOM 6452 N N . ARG A 1 851 ? 6.576 29.068 -28.116 1.00 32.38 851 ARG A N 1
ATOM 6453 C CA . ARG A 1 851 ? 5.724 28.330 -29.051 1.00 32.38 851 ARG A CA 1
ATOM 6454 C C . ARG A 1 851 ? 6.029 28.729 -30.495 1.00 32.38 851 ARG A C 1
ATOM 6456 O O . ARG A 1 851 ? 5.116 28.996 -31.260 1.00 32.38 851 ARG A O 1
ATOM 6463 N N . SER A 1 852 ? 7.310 28.708 -30.865 1.00 29.59 852 SER A N 1
ATOM 6464 C CA . SER A 1 852 ? 7.769 28.972 -32.234 1.00 29.59 852 SER A CA 1
ATOM 6465 C C . SER A 1 852 ? 8.952 28.077 -32.615 1.00 29.59 852 SER A C 1
ATOM 6467 O O . SER A 1 852 ? 10.083 28.530 -32.694 1.00 29.59 852 SER A O 1
ATOM 6469 N N . ASP A 1 853 ? 8.673 26.792 -32.857 1.00 30.53 853 ASP A N 1
ATOM 6470 C CA . ASP A 1 853 ? 9.435 25.984 -33.835 1.00 30.53 853 ASP A CA 1
ATOM 6471 C C . ASP A 1 853 ? 8.532 24.968 -34.581 1.00 30.53 853 ASP A C 1
ATOM 6473 O O . ASP A 1 853 ? 8.970 24.030 -35.241 1.00 30.53 853 ASP A O 1
ATOM 6477 N N . ALA A 1 854 ? 7.207 25.150 -34.490 1.00 36.03 854 ALA A N 1
ATOM 6478 C CA . ALA A 1 854 ? 6.202 24.222 -35.018 1.00 36.03 854 ALA A CA 1
ATOM 6479 C C . ALA A 1 854 ? 5.715 24.568 -36.445 1.00 36.03 854 ALA A C 1
ATOM 6481 O O . ALA A 1 854 ? 4.777 23.942 -36.937 1.00 36.03 854 ALA A O 1
ATOM 6482 N N . GLY A 1 855 ? 6.338 25.552 -37.108 1.00 32.91 855 GLY A N 1
ATOM 6483 C CA . GLY A 1 855 ? 5.875 26.111 -38.387 1.00 32.91 855 GLY A CA 1
ATOM 6484 C C . GLY A 1 855 ? 6.570 25.595 -39.654 1.00 32.91 855 GLY A C 1
ATOM 6485 O O . GLY A 1 855 ? 6.004 25.731 -40.732 1.00 32.91 855 GLY A O 1
ATOM 6486 N N . ALA A 1 856 ? 7.755 24.976 -39.562 1.00 31.12 856 ALA A N 1
ATOM 6487 C CA . ALA A 1 856 ? 8.573 24.658 -40.747 1.00 31.12 856 ALA A CA 1
ATOM 6488 C C . ALA A 1 856 ? 8.679 23.158 -41.103 1.00 31.12 856 ALA A C 1
ATOM 6490 O O . ALA A 1 856 ? 9.167 22.813 -42.174 1.00 31.12 856 ALA A O 1
ATOM 6491 N N . SER A 1 857 ? 8.186 22.239 -40.264 1.00 34.41 857 SER A N 1
ATOM 6492 C CA . SER A 1 857 ? 8.205 20.780 -40.533 1.00 34.41 857 SER A CA 1
ATOM 6493 C C . SER A 1 857 ? 6.832 20.218 -40.931 1.00 34.41 857 SER A C 1
ATOM 6495 O O . SER A 1 857 ? 6.543 19.037 -40.719 1.00 34.41 857 SER A O 1
ATOM 6497 N N . ALA A 1 858 ? 5.959 21.081 -41.458 1.00 34.78 858 ALA A N 1
ATOM 6498 C CA . ALA A 1 858 ? 4.531 20.829 -41.655 1.00 34.78 858 ALA A CA 1
ATOM 6499 C C . ALA A 1 858 ? 4.194 19.793 -42.749 1.00 34.78 858 ALA A C 1
ATOM 6501 O O . ALA A 1 858 ? 3.040 19.385 -42.852 1.00 34.78 858 ALA A O 1
ATOM 6502 N N . PHE A 1 859 ? 5.177 19.288 -43.502 1.00 32.84 859 PHE A N 1
ATOM 6503 C CA . PHE A 1 859 ? 4.965 18.269 -44.529 1.00 32.84 859 PHE A CA 1
ATOM 6504 C C . PHE A 1 859 ? 6.043 17.158 -44.455 1.00 32.84 859 PHE A C 1
ATOM 6506 O O . PHE A 1 859 ? 7.210 17.356 -44.765 1.00 32.84 859 PHE A O 1
ATOM 6513 N N . ASN A 1 860 ? 5.624 15.966 -44.019 1.00 42.62 860 ASN A N 1
ATOM 6514 C CA . ASN A 1 860 ? 6.178 14.637 -44.344 1.00 42.62 860 ASN A CA 1
ATOM 6515 C C . ASN A 1 860 ? 7.574 14.111 -43.914 1.00 42.62 860 ASN A C 1
ATOM 6517 O O . ASN A 1 860 ? 7.791 12.928 -44.165 1.00 42.62 860 ASN A O 1
ATOM 6521 N N . SER A 1 861 ? 8.475 14.823 -43.216 1.00 49.62 861 SER A N 1
ATOM 6522 C CA . SER A 1 861 ? 9.854 14.269 -43.036 1.00 49.62 861 SER A CA 1
ATOM 6523 C C . SER A 1 861 ? 10.590 14.453 -41.694 1.00 49.62 861 SER A C 1
ATOM 6525 O O . SER A 1 861 ? 11.792 14.218 -41.638 1.00 49.62 861 SER A O 1
ATOM 6527 N N . GLY A 1 862 ? 9.932 14.820 -40.590 1.00 53.12 862 GLY A N 1
ATOM 6528 C CA . GLY A 1 862 ? 10.620 14.933 -39.288 1.00 53.12 862 GLY A CA 1
ATOM 6529 C C . GLY A 1 862 ? 10.803 13.591 -38.560 1.00 53.12 862 GLY A C 1
ATOM 6530 O O . GLY A 1 862 ? 9.819 12.874 -38.382 1.00 53.12 862 GLY A O 1
ATOM 6531 N N . ASP A 1 863 ? 12.025 13.291 -38.104 1.00 67.56 863 ASP A N 1
ATOM 6532 C CA . ASP A 1 863 ? 12.344 12.167 -37.205 1.00 67.56 863 ASP A CA 1
ATOM 6533 C C . ASP A 1 863 ? 11.532 12.251 -35.897 1.00 67.56 863 ASP A C 1
ATOM 6535 O O . ASP A 1 863 ? 11.552 13.274 -35.205 1.00 67.56 863 ASP A O 1
ATOM 6539 N N . MET A 1 864 ? 10.787 11.187 -35.569 1.00 72.56 864 MET A N 1
ATOM 6540 C CA . MET A 1 864 ? 9.944 11.125 -34.368 1.00 72.56 864 MET A CA 1
ATOM 6541 C C . MET A 1 864 ? 10.755 11.033 -33.071 1.00 72.56 864 MET A C 1
ATOM 6543 O O . MET A 1 864 ? 10.228 11.388 -32.017 1.00 72.56 864 MET A O 1
ATOM 6547 N N . PHE A 1 865 ? 12.013 10.584 -33.141 1.00 71.81 865 PHE A N 1
ATOM 6548 C CA . PHE A 1 865 ? 12.868 10.355 -31.975 1.00 71.81 865 PHE A CA 1
ATOM 6549 C C . PHE A 1 865 ? 13.770 11.542 -31.623 1.00 71.81 865 PHE A C 1
ATOM 6551 O O . PHE A 1 865 ? 14.423 11.501 -30.588 1.00 71.81 865 PHE A O 1
ATOM 6558 N N . ARG A 1 866 ? 13.756 12.637 -32.403 1.00 64.19 866 ARG A N 1
ATOM 6559 C CA . ARG A 1 866 ? 14.680 13.782 -32.237 1.00 64.19 866 ARG A CA 1
ATOM 6560 C C . ARG A 1 866 ? 14.700 14.402 -30.827 1.00 64.19 866 ARG A C 1
ATOM 6562 O O . ARG A 1 866 ? 15.695 15.008 -30.453 1.00 64.19 866 ARG A O 1
ATOM 6569 N N . ASN A 1 867 ? 13.609 14.272 -30.067 1.00 65.00 867 ASN A N 1
ATOM 6570 C CA . ASN A 1 867 ? 13.473 14.821 -28.710 1.00 65.00 867 ASN A CA 1
ATOM 6571 C C . ASN A 1 867 ? 13.438 13.741 -27.607 1.00 65.00 867 ASN A C 1
ATOM 6573 O O . ASN A 1 867 ? 13.154 14.071 -26.459 1.00 65.00 867 ASN A O 1
ATOM 6577 N N . LEU A 1 868 ? 13.645 12.467 -27.949 1.00 65.44 868 LEU A N 1
ATOM 6578 C CA . LEU A 1 868 ? 13.711 11.362 -26.990 1.00 65.44 868 LEU A CA 1
ATOM 6579 C C . LEU A 1 868 ? 15.175 11.062 -26.650 1.00 65.44 868 LEU A C 1
ATOM 6581 O O . LEU A 1 868 ? 16.058 11.275 -27.478 1.00 65.44 868 LEU A O 1
ATOM 6585 N N . ASP A 1 869 ? 15.425 10.579 -25.431 1.00 70.19 869 ASP A N 1
ATOM 6586 C CA . ASP A 1 869 ? 16.775 10.227 -24.975 1.00 70.19 869 ASP A CA 1
ATOM 6587 C C . ASP A 1 869 ? 17.418 9.196 -25.912 1.00 70.19 869 ASP A C 1
ATOM 6589 O O . ASP A 1 869 ? 16.749 8.268 -26.381 1.00 70.19 869 ASP A O 1
ATOM 6593 N N . THR A 1 870 ? 18.724 9.319 -26.162 1.00 74.50 870 THR A N 1
ATOM 6594 C CA . THR A 1 870 ? 19.456 8.312 -26.944 1.00 74.50 870 THR A CA 1
ATOM 6595 C C . THR A 1 870 ? 19.472 6.970 -26.208 1.00 74.50 870 THR A C 1
ATOM 6597 O O . THR A 1 870 ? 19.329 6.903 -24.989 1.00 74.50 870 THR A O 1
ATOM 6600 N N . ARG A 1 871 ? 19.685 5.863 -26.929 1.00 70.69 871 ARG A N 1
ATOM 6601 C CA . ARG A 1 871 ? 19.749 4.519 -26.319 1.00 70.69 871 ARG A CA 1
ATOM 6602 C C . ARG A 1 871 ? 20.755 4.417 -25.166 1.00 70.69 871 ARG A C 1
ATOM 6604 O O . ARG A 1 871 ? 20.487 3.707 -24.203 1.00 70.69 871 ARG A O 1
ATOM 6611 N N . GLU A 1 872 ? 21.885 5.116 -25.268 1.00 74.44 872 GLU A N 1
ATOM 6612 C CA . GLU A 1 872 ? 22.909 5.179 -24.216 1.00 74.44 872 GLU A CA 1
ATOM 6613 C C . GLU A 1 872 ? 22.386 5.923 -22.981 1.00 74.44 872 GLU A C 1
ATOM 6615 O O . GLU A 1 872 ? 22.444 5.381 -21.881 1.00 74.44 872 GLU A O 1
ATOM 6620 N N . GLN A 1 873 ? 21.743 7.080 -23.167 1.00 75.94 873 GLN A N 1
ATOM 6621 C CA . GLN A 1 873 ? 21.104 7.835 -22.081 1.00 75.94 873 GLN A CA 1
ATOM 6622 C C . GLN A 1 873 ? 19.960 7.051 -21.414 1.00 75.94 873 GLN A C 1
ATOM 6624 O O . GLN A 1 873 ? 19.785 7.111 -20.199 1.00 75.94 873 GLN A O 1
ATOM 6629 N N . MET A 1 874 ? 19.180 6.283 -22.187 1.00 70.56 874 MET A N 1
ATOM 6630 C CA . MET A 1 874 ? 18.130 5.410 -21.643 1.00 70.56 874 MET A CA 1
ATOM 6631 C C . MET A 1 874 ? 18.717 4.280 -20.779 1.00 70.56 874 MET A C 1
ATOM 6633 O O . MET A 1 874 ? 18.153 3.955 -19.733 1.00 70.56 874 MET A O 1
ATOM 6637 N N . LEU A 1 875 ? 19.849 3.692 -21.193 1.00 72.38 875 LEU A N 1
ATOM 6638 C CA . LEU A 1 875 ? 20.570 2.674 -20.419 1.00 72.38 875 LEU A CA 1
ATOM 6639 C C . LEU A 1 875 ? 21.174 3.242 -19.135 1.00 72.38 875 LEU A C 1
ATOM 6641 O O . LEU A 1 875 ? 21.087 2.591 -18.093 1.00 72.38 875 LEU A O 1
ATOM 6645 N N . GLU A 1 876 ? 21.747 4.444 -19.194 1.00 71.81 876 GLU A N 1
ATOM 6646 C CA . GLU A 1 876 ? 22.263 5.150 -18.019 1.00 71.81 876 GLU A CA 1
ATOM 6647 C C . GLU A 1 876 ? 21.143 5.385 -17.003 1.00 71.81 876 GLU A C 1
ATOM 6649 O O . GLU A 1 876 ? 21.251 4.901 -15.881 1.00 71.81 876 GLU A O 1
ATOM 6654 N N . LYS A 1 877 ? 19.999 5.952 -17.417 1.00 68.56 877 LYS A N 1
ATOM 6655 C CA . LYS A 1 877 ? 18.821 6.133 -16.543 1.00 68.56 877 LYS A CA 1
ATOM 6656 C C . LYS A 1 877 ? 18.280 4.817 -15.969 1.00 68.56 877 LYS A C 1
ATOM 6658 O O . LYS A 1 877 ? 17.776 4.784 -14.846 1.00 68.56 877 LYS A O 1
ATOM 6663 N N . GLY A 1 878 ? 18.333 3.727 -16.742 1.00 55.16 878 GLY A N 1
ATOM 6664 C CA . GLY A 1 878 ? 17.926 2.389 -16.296 1.00 55.16 878 GLY A CA 1
ATOM 6665 C C . GLY A 1 878 ? 18.844 1.818 -15.210 1.00 55.16 878 GLY A C 1
ATOM 6666 O O . GLY A 1 878 ? 18.359 1.235 -14.241 1.00 55.16 878 GLY A O 1
ATOM 6667 N N . ASN A 1 879 ? 20.155 2.031 -15.338 1.00 62.12 879 ASN A N 1
ATOM 6668 C CA . ASN A 1 879 ? 21.151 1.602 -14.354 1.00 62.12 879 ASN A CA 1
ATOM 6669 C C . ASN A 1 879 ? 21.252 2.559 -13.147 1.00 62.12 879 ASN A C 1
ATOM 6671 O O . ASN A 1 879 ? 21.532 2.103 -12.039 1.00 62.12 879 ASN A O 1
ATOM 6675 N N . GLU A 1 880 ? 20.968 3.854 -13.319 1.00 54.62 880 GLU A N 1
ATOM 6676 C CA . GLU A 1 880 ? 20.991 4.876 -12.259 1.00 54.62 880 GLU A CA 1
ATOM 6677 C C . GLU A 1 880 ? 19.987 4.593 -11.133 1.00 54.62 880 GLU A C 1
ATOM 6679 O O . GLU A 1 880 ? 20.236 4.972 -9.991 1.00 54.62 880 GLU A O 1
ATOM 6684 N N . LYS A 1 881 ? 18.901 3.843 -11.383 1.00 46.38 881 LYS A N 1
ATOM 6685 C CA . LYS A 1 881 ? 17.987 3.408 -10.309 1.00 46.38 881 LYS A CA 1
ATOM 6686 C C . LYS A 1 881 ? 18.650 2.514 -9.256 1.00 46.38 881 LYS A C 1
ATOM 6688 O O . LYS A 1 881 ? 18.174 2.492 -8.127 1.00 46.38 881 LYS A O 1
ATOM 6693 N N . LYS A 1 882 ? 19.757 1.825 -9.569 1.00 40.12 882 LYS A N 1
ATOM 6694 C CA . LYS A 1 882 ? 20.576 1.142 -8.546 1.00 40.12 882 LYS A CA 1
ATOM 6695 C C . LYS A 1 882 ? 21.417 2.109 -7.704 1.00 40.12 882 LYS A C 1
ATOM 6697 O O . LYS A 1 882 ? 21.956 1.695 -6.685 1.00 40.12 882 LYS A O 1
ATOM 6702 N N . MET A 1 883 ? 21.521 3.375 -8.103 1.00 34.81 883 MET A N 1
ATOM 6703 C CA . MET A 1 883 ? 22.154 4.445 -7.329 1.00 34.81 883 MET A CA 1
ATOM 6704 C C . MET A 1 883 ? 21.143 5.333 -6.572 1.00 34.81 883 MET A C 1
ATOM 6706 O O . MET A 1 883 ? 21.556 6.050 -5.664 1.00 34.81 883 MET A O 1
ATOM 6710 N N . GLU A 1 884 ? 19.834 5.238 -6.851 1.00 35.53 884 GLU A N 1
ATOM 6711 C CA . GLU A 1 884 ? 18.752 5.788 -6.010 1.00 35.53 884 GLU A CA 1
ATOM 6712 C C . GLU A 1 884 ? 18.101 4.682 -5.149 1.00 35.53 884 GLU A C 1
ATOM 6714 O O . GLU A 1 884 ? 16.960 4.275 -5.375 1.00 35.53 884 GLU A O 1
ATOM 6719 N N . GLU A 1 885 ? 18.793 4.185 -4.121 1.00 32.66 885 GLU A N 1
ATOM 6720 C CA . GLU A 1 885 ? 18.110 3.457 -3.044 1.00 32.66 885 GLU A CA 1
ATOM 6721 C C . GLU A 1 885 ? 17.116 4.410 -2.354 1.00 32.66 885 GLU A C 1
ATOM 6723 O O . GLU A 1 885 ? 17.484 5.295 -1.578 1.00 32.66 885 GLU A O 1
ATOM 6728 N N . VAL A 1 886 ? 15.819 4.244 -2.635 1.00 36.91 886 VAL A N 1
ATOM 6729 C CA . VAL A 1 886 ? 14.766 4.778 -1.768 1.00 36.91 886 VAL A CA 1
ATOM 6730 C C . VAL A 1 886 ? 14.860 4.002 -0.459 1.00 36.91 886 VAL A C 1
ATOM 6732 O O . VAL A 1 886 ? 14.296 2.918 -0.341 1.00 36.91 886 VAL A O 1
ATOM 6735 N N . ASP A 1 887 ? 15.568 4.557 0.522 1.00 35.97 887 ASP A N 1
ATOM 6736 C CA . ASP A 1 887 ? 15.563 4.080 1.905 1.00 35.97 887 ASP A CA 1
ATOM 6737 C C . ASP A 1 887 ? 14.107 3.973 2.408 1.00 35.97 887 ASP A C 1
ATOM 6739 O O . ASP A 1 887 ? 13.524 4.957 2.894 1.00 35.97 887 ASP A O 1
ATOM 6743 N N . GLU A 1 888 ? 13.489 2.788 2.315 1.00 41.41 888 GLU A N 1
ATOM 6744 C CA . GLU A 1 888 ? 12.248 2.450 3.019 1.00 41.41 888 GLU A CA 1
ATOM 6745 C C . GLU A 1 888 ? 12.552 2.376 4.521 1.00 41.41 888 GLU A C 1
ATOM 6747 O O . GLU A 1 888 ? 12.713 1.314 5.121 1.00 41.41 888 GLU A O 1
ATOM 6752 N N . ALA A 1 889 ? 12.649 3.545 5.153 1.00 49.34 889 ALA A N 1
ATOM 6753 C CA . ALA A 1 889 ? 12.878 3.636 6.582 1.00 49.34 889 ALA A CA 1
ATOM 6754 C C . ALA A 1 889 ? 11.681 3.015 7.335 1.00 49.34 889 ALA A C 1
ATOM 6756 O O . ALA A 1 889 ? 10.519 3.358 7.070 1.00 49.34 889 ALA A O 1
ATOM 6757 N N . PRO A 1 890 ? 11.923 2.113 8.299 1.00 48.56 890 PRO A N 1
ATOM 6758 C CA . PRO A 1 890 ? 10.866 1.431 9.026 1.00 48.56 890 PRO A CA 1
ATOM 6759 C C . PRO A 1 890 ? 9.971 2.427 9.772 1.00 48.56 890 PRO A C 1
ATOM 6761 O O . PRO A 1 890 ? 10.415 3.238 10.583 1.00 48.56 890 PRO A O 1
ATOM 6764 N N . VAL A 1 891 ? 8.661 2.331 9.532 1.00 54.69 891 VAL A N 1
ATOM 6765 C CA . VAL A 1 891 ? 7.660 3.170 10.201 1.00 54.69 891 VAL A CA 1
ATOM 6766 C C . VAL A 1 891 ? 7.706 2.927 11.714 1.00 54.69 891 VAL A C 1
ATOM 6768 O O . VAL A 1 891 ? 7.392 1.823 12.172 1.00 54.69 891 VAL A O 1
ATOM 6771 N N . SER A 1 892 ? 8.035 3.967 12.488 1.00 62.44 892 SER A N 1
ATOM 6772 C CA . SER A 1 892 ? 8.111 3.914 13.955 1.00 62.44 892 SER A CA 1
ATOM 6773 C C . SER A 1 892 ? 6.868 3.272 14.594 1.00 62.44 892 SER A C 1
ATOM 6775 O O . SER A 1 892 ? 5.721 3.540 14.215 1.00 62.44 892 SER A O 1
ATOM 6777 N N . GLY A 1 893 ? 7.083 2.446 15.624 1.00 65.75 893 GLY A N 1
ATOM 6778 C CA . GLY A 1 893 ? 6.012 1.783 16.372 1.00 65.75 893 GLY A CA 1
ATOM 6779 C C . GLY A 1 893 ? 5.037 2.749 17.063 1.00 65.75 893 GLY A C 1
ATOM 6780 O O . GLY A 1 893 ? 3.897 2.368 17.335 1.00 65.75 893 GLY A O 1
ATOM 6781 N N . SER A 1 894 ? 5.436 4.000 17.331 1.00 59.31 894 SER A N 1
ATOM 6782 C CA . SER A 1 894 ? 4.515 5.040 17.817 1.00 59.31 894 SER A CA 1
ATOM 6783 C C . SER A 1 894 ? 3.551 5.494 16.716 1.00 59.31 894 SER A C 1
ATOM 6785 O O . SER A 1 894 ? 2.349 5.579 16.959 1.00 59.31 894 SER A O 1
ATOM 6787 N N . ARG A 1 89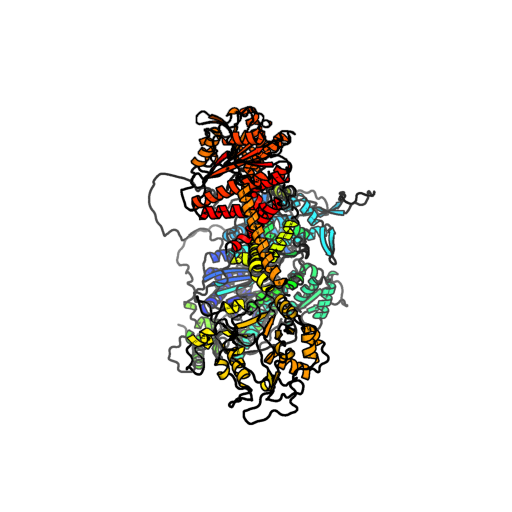5 ? 4.037 5.669 15.479 1.00 65.31 895 ARG A N 1
ATOM 6788 C CA . ARG A 1 895 ? 3.215 6.026 14.311 1.00 65.31 895 ARG A CA 1
ATOM 6789 C C . ARG A 1 895 ? 2.237 4.915 13.944 1.00 65.31 895 ARG A C 1
ATOM 6791 O O . ARG A 1 895 ? 1.080 5.210 13.667 1.00 65.31 895 ARG A O 1
ATOM 6798 N N . LYS A 1 896 ? 2.648 3.642 14.006 1.00 72.75 896 LYS A N 1
ATOM 6799 C CA . LYS A 1 896 ? 1.730 2.506 13.786 1.00 72.75 896 LYS A CA 1
ATOM 6800 C C . LYS A 1 896 ? 0.579 2.500 14.800 1.00 72.75 896 LYS A C 1
ATOM 6802 O O . LYS A 1 896 ? -0.575 2.354 14.405 1.00 72.75 896 LYS A O 1
ATOM 6807 N N . ARG A 1 897 ? 0.879 2.720 16.088 1.00 77.50 897 ARG A N 1
ATOM 6808 C CA . ARG A 1 897 ? -0.131 2.812 17.159 1.00 77.50 897 ARG A CA 1
ATOM 6809 C C . ARG A 1 897 ? -1.051 4.024 16.994 1.00 77.50 897 ARG A C 1
ATOM 6811 O O . ARG A 1 897 ? -2.264 3.869 17.089 1.00 77.50 897 ARG A O 1
ATOM 6818 N N . TRP A 1 898 ? -0.501 5.199 16.687 1.00 78.69 898 TRP A N 1
ATOM 6819 C CA . TRP A 1 898 ? -1.296 6.402 16.425 1.00 78.69 898 TRP A CA 1
ATOM 6820 C C . TRP A 1 898 ? -2.230 6.220 15.225 1.00 78.69 898 TRP A C 1
ATOM 6822 O O . TRP A 1 898 ? -3.429 6.458 15.339 1.00 78.69 898 TRP A O 1
ATOM 6832 N N . MET A 1 899 ? -1.722 5.704 14.103 1.00 79.00 899 MET A N 1
ATOM 6833 C CA . MET A 1 899 ? -2.547 5.428 12.926 1.00 79.00 899 MET A CA 1
ATOM 6834 C C . MET A 1 899 ? -3.634 4.387 13.217 1.00 79.00 899 MET A C 1
ATOM 6836 O O . MET A 1 899 ? -4.747 4.533 12.720 1.00 79.00 899 MET A O 1
ATOM 6840 N N . ALA A 1 900 ? -3.361 3.378 14.053 1.00 82.44 900 ALA A N 1
ATOM 6841 C CA . ALA A 1 900 ? -4.381 2.428 14.498 1.00 82.44 900 ALA A CA 1
ATOM 6842 C C . ALA A 1 900 ? -5.508 3.118 15.291 1.00 82.44 900 ALA A C 1
ATOM 6844 O O . ALA A 1 900 ? -6.678 2.863 15.013 1.00 82.44 900 ALA A O 1
ATOM 6845 N N . ILE A 1 901 ? -5.178 4.038 16.207 1.00 83.62 901 ILE A N 1
ATOM 6846 C CA . ILE A 1 901 ? -6.165 4.848 16.946 1.00 83.62 901 ILE A CA 1
ATOM 6847 C C . ILE A 1 901 ? -6.968 5.739 15.988 1.00 83.62 901 ILE A C 1
ATOM 6849 O O . ILE A 1 901 ? -8.193 5.794 16.076 1.00 83.62 901 ILE A O 1
ATOM 6853 N N . VAL A 1 902 ? -6.303 6.399 15.035 1.00 84.81 902 VAL A N 1
ATOM 6854 C CA . VAL A 1 902 ? -6.950 7.265 14.036 1.00 84.81 902 VAL A CA 1
ATOM 6855 C C . VAL A 1 902 ? -7.946 6.475 13.189 1.00 84.81 902 VAL A C 1
ATOM 6857 O O . VAL A 1 902 ? -9.076 6.926 12.994 1.00 84.81 902 VAL A O 1
ATOM 6860 N N . TYR A 1 903 ? -7.572 5.286 12.712 1.00 84.44 903 TYR A N 1
ATOM 6861 C CA . TYR A 1 903 ? -8.487 4.428 11.958 1.00 84.44 903 TYR A CA 1
ATOM 6862 C C . TYR A 1 903 ? -9.609 3.852 12.827 1.00 84.44 903 TYR A C 1
ATOM 6864 O O . TYR A 1 903 ? -10.726 3.745 12.333 1.00 84.44 903 TYR A O 1
ATOM 6872 N N . LEU A 1 904 ? -9.353 3.541 14.103 1.00 87.12 904 LEU A N 1
ATOM 6873 C CA . LEU A 1 904 ? -10.375 3.076 15.044 1.00 87.12 904 LEU A CA 1
ATOM 6874 C C . LEU A 1 904 ? -11.410 4.162 15.358 1.00 87.12 904 LEU A C 1
ATOM 6876 O O . LEU A 1 904 ? -12.595 3.864 15.385 1.00 87.12 904 LEU A O 1
ATOM 6880 N N . LEU A 1 905 ? -10.998 5.419 15.537 1.00 85.94 905 LEU A N 1
ATOM 6881 C CA . LEU A 1 905 ? -11.920 6.531 15.791 1.00 85.94 905 LEU A CA 1
ATOM 6882 C C . LEU A 1 905 ? -12.651 6.999 14.530 1.00 85.94 905 LEU A C 1
ATOM 6884 O O . LEU A 1 905 ? -13.784 7.448 14.618 1.00 85.94 905 LEU A O 1
ATOM 6888 N N . THR A 1 906 ? -12.037 6.886 13.349 1.00 87.38 906 THR A N 1
ATOM 6889 C CA . THR A 1 906 ? -12.617 7.367 12.078 1.00 87.38 906 THR A CA 1
ATOM 6890 C C . THR A 1 906 ? -13.173 6.245 11.192 1.00 87.38 906 THR A C 1
ATOM 6892 O O . THR A 1 906 ? -13.412 6.455 9.998 1.00 87.38 906 THR A O 1
ATOM 6895 N N . PHE A 1 907 ? -13.390 5.049 11.754 1.00 85.94 907 PHE A N 1
ATOM 6896 C CA . PHE A 1 907 ? -13.788 3.848 11.007 1.00 85.94 907 PHE A CA 1
ATOM 6897 C C . PHE A 1 907 ? -15.134 4.002 10.283 1.00 85.94 907 PHE A C 1
ATOM 6899 O O . PHE A 1 907 ? -15.316 3.456 9.194 1.00 85.94 907 PHE A O 1
ATOM 6906 N N . TYR A 1 908 ? -16.061 4.771 10.865 1.00 86.12 908 TYR A N 1
ATOM 6907 C CA . TYR A 1 908 ? -17.395 5.020 10.316 1.00 86.12 908 TYR A CA 1
ATOM 6908 C C . TYR A 1 908 ? -17.381 5.970 9.104 1.00 86.12 908 TYR A C 1
ATOM 6910 O O . TYR A 1 908 ? -18.385 6.076 8.405 1.00 86.12 908 TYR A O 1
ATOM 6918 N N . ILE A 1 909 ? -16.242 6.616 8.806 1.00 83.25 909 ILE A N 1
ATOM 6919 C CA . ILE A 1 909 ? -16.043 7.434 7.601 1.00 83.25 909 ILE A CA 1
ATOM 6920 C C . ILE A 1 909 ? -15.022 6.745 6.689 1.00 83.25 909 ILE A C 1
ATOM 6922 O O . ILE A 1 909 ? -13.821 6.994 6.808 1.00 83.25 909 ILE A O 1
ATOM 6926 N N . PRO A 1 910 ? -15.443 5.854 5.779 1.00 80.50 910 PRO A N 1
ATOM 6927 C CA . PRO A 1 910 ? -14.548 5.176 4.841 1.00 80.50 910 PRO A CA 1
ATOM 6928 C C . PRO A 1 910 ? -13.863 6.125 3.837 1.00 80.50 910 PRO A C 1
ATOM 6930 O O . PRO A 1 910 ? -14.392 7.168 3.463 1.00 80.50 910 PRO A O 1
ATOM 6933 N N . ASP A 1 911 ? -12.679 5.729 3.351 1.00 77.00 911 ASP A N 1
ATOM 6934 C CA . ASP A 1 911 ? -11.805 6.540 2.477 1.00 77.00 911 ASP A CA 1
ATOM 6935 C C . ASP A 1 911 ? -12.450 6.993 1.163 1.00 77.00 911 ASP A C 1
ATOM 6937 O O . ASP A 1 911 ? -12.004 7.984 0.574 1.00 77.00 911 ASP A O 1
ATOM 6941 N N . PHE A 1 912 ? -13.472 6.269 0.695 1.00 80.50 912 PHE A N 1
ATOM 6942 C CA . PHE A 1 912 ? -14.209 6.639 -0.507 1.00 80.50 912 PHE A CA 1
ATOM 6943 C C . PHE A 1 912 ? -15.083 7.875 -0.267 1.00 80.50 912 PHE A C 1
ATOM 6945 O O . PHE A 1 912 ? -15.058 8.758 -1.113 1.00 80.50 912 PHE A O 1
ATOM 6952 N N . LEU A 1 913 ? -15.753 8.000 0.893 1.00 82.50 913 LEU A N 1
ATOM 6953 C CA . LEU A 1 913 ? -16.577 9.173 1.222 1.00 82.50 913 LEU A CA 1
ATOM 6954 C C . LEU A 1 913 ? -15.723 10.443 1.289 1.00 82.50 913 LEU A C 1
ATOM 6956 O O . LEU A 1 913 ? -16.120 11.488 0.788 1.00 82.50 913 LEU A O 1
ATOM 6960 N N . ILE A 1 914 ? -14.513 10.345 1.844 1.00 81.44 914 ILE A N 1
ATOM 6961 C CA . ILE A 1 914 ? -13.575 11.476 1.920 1.00 81.44 914 ILE A CA 1
ATOM 6962 C C . ILE A 1 914 ? -13.068 11.854 0.515 1.00 81.44 914 ILE A C 1
ATOM 6964 O O . ILE A 1 914 ? -12.908 13.035 0.204 1.00 81.44 914 ILE A O 1
ATOM 6968 N N . LYS A 1 915 ? -12.840 10.862 -0.358 1.00 80.00 915 LYS A N 1
ATOM 6969 C CA . LYS A 1 915 ? -12.400 11.092 -1.742 1.00 80.00 915 LYS A CA 1
ATOM 6970 C C . LYS A 1 915 ? -13.507 11.732 -2.594 1.00 80.00 915 LYS A C 1
ATOM 6972 O O . LYS A 1 915 ? -13.200 12.653 -3.345 1.00 80.00 915 LYS A O 1
ATOM 6977 N N . THR A 1 916 ? -14.759 11.275 -2.474 1.00 77.69 916 THR A N 1
ATOM 6978 C CA . THR A 1 916 ? -15.890 11.730 -3.305 1.00 77.69 916 THR A CA 1
ATOM 6979 C C . THR A 1 916 ? -16.617 12.947 -2.732 1.00 77.69 916 THR A C 1
ATOM 6981 O O . THR A 1 916 ? -16.690 13.967 -3.409 1.00 77.69 916 THR A O 1
ATOM 6984 N N . PHE A 1 917 ? -17.105 12.893 -1.487 1.00 82.12 917 PHE A N 1
ATOM 6985 C CA . PHE A 1 917 ? -17.808 14.019 -0.850 1.00 82.12 917 PHE A CA 1
ATOM 6986 C C . PHE A 1 917 ? -16.843 15.089 -0.326 1.00 82.12 917 PHE A C 1
ATOM 6988 O O . PHE A 1 917 ? -17.152 16.275 -0.370 1.00 82.12 917 PHE A O 1
ATOM 6995 N N . GLY A 1 918 ? -15.656 14.688 0.142 1.00 70.69 918 GLY A N 1
ATOM 6996 C CA . GLY A 1 918 ? -14.663 15.611 0.703 1.00 70.69 918 GLY A CA 1
ATOM 6997 C C . GLY A 1 918 ? -13.774 16.323 -0.322 1.00 70.69 918 GLY A C 1
ATOM 6998 O O . GLY A 1 918 ? -13.038 17.225 0.066 1.00 70.69 918 GLY A O 1
ATOM 6999 N N . ARG A 1 919 ? -13.807 15.935 -1.611 1.00 78.12 919 ARG A N 1
ATOM 7000 C CA . ARG A 1 919 ? -12.931 16.466 -2.684 1.00 78.12 919 ARG A CA 1
ATOM 7001 C C . ARG A 1 919 ? -11.432 16.455 -2.320 1.00 78.12 919 ARG A C 1
ATOM 7003 O O . ARG A 1 919 ? -10.676 17.343 -2.706 1.00 78.12 919 ARG A O 1
ATOM 7010 N N . MET A 1 920 ? -10.982 15.433 -1.584 1.00 78.44 920 MET A N 1
ATOM 7011 C CA . MET A 1 920 ? -9.580 15.263 -1.167 1.00 78.44 920 MET A CA 1
ATOM 7012 C C . MET A 1 920 ? -8.942 14.062 -1.891 1.00 78.44 920 MET A C 1
ATOM 7014 O O . MET A 1 920 ? -8.928 12.957 -1.345 1.00 78.44 920 MET A O 1
ATOM 7018 N N . PRO A 1 921 ? -8.416 14.232 -3.122 1.00 69.06 921 PRO A N 1
ATOM 7019 C CA . PRO A 1 921 ? -7.897 13.117 -3.921 1.00 69.06 921 PRO A CA 1
ATOM 7020 C C . PRO A 1 921 ? -6.560 12.574 -3.397 1.00 69.06 921 PRO A C 1
ATOM 7022 O O . PRO A 1 921 ? -6.290 11.376 -3.506 1.00 69.06 921 PRO A O 1
ATOM 7025 N N . ARG A 1 922 ? -5.733 13.437 -2.795 1.00 70.06 922 ARG A N 1
ATOM 7026 C CA . ARG A 1 922 ? -4.387 13.077 -2.340 1.00 70.06 922 ARG A CA 1
ATOM 7027 C C . ARG A 1 922 ? -4.422 12.293 -1.019 1.00 70.06 922 ARG A C 1
ATOM 7029 O O . ARG A 1 922 ? -5.222 12.578 -0.125 1.00 70.06 922 ARG A O 1
ATOM 7036 N N . LYS A 1 923 ? -3.589 11.252 -0.906 1.00 70.19 923 LYS A N 1
ATOM 7037 C CA . LYS A 1 923 ? -3.582 10.313 0.236 1.00 70.19 923 LYS A CA 1
ATOM 7038 C C . LYS A 1 923 ? -3.092 10.974 1.529 1.00 70.19 923 LYS A C 1
ATOM 7040 O O . LYS A 1 923 ? -3.700 10.765 2.572 1.00 70.19 923 LYS A O 1
ATOM 7045 N N . ASP A 1 924 ? -2.056 11.796 1.438 1.00 62.09 924 ASP A N 1
ATOM 7046 C CA . ASP A 1 924 ? -1.544 12.661 2.507 1.00 62.09 924 ASP A CA 1
ATOM 7047 C C . ASP A 1 924 ? -2.634 13.597 3.058 1.00 62.09 924 ASP A C 1
ATOM 7049 O O . ASP A 1 924 ? -2.814 13.688 4.270 1.00 62.09 924 ASP A O 1
ATOM 7053 N N . VAL A 1 925 ? -3.433 14.220 2.183 1.00 71.12 925 VAL A N 1
ATOM 7054 C CA . VAL A 1 925 ? -4.535 15.112 2.579 1.00 71.12 925 VAL A CA 1
ATOM 7055 C C . VAL A 1 925 ? -5.635 14.342 3.312 1.00 71.12 925 VAL A C 1
ATOM 7057 O O . VAL A 1 925 ? -6.133 14.818 4.332 1.00 71.12 925 VAL A O 1
ATOM 7060 N N . ARG A 1 926 ? -5.987 13.134 2.850 1.00 78.00 926 ARG A N 1
ATOM 7061 C CA . ARG A 1 926 ? -6.979 12.273 3.523 1.00 78.00 926 ARG A CA 1
ATOM 7062 C C . ARG A 1 926 ? -6.493 11.769 4.880 1.00 78.00 926 ARG A C 1
ATOM 7064 O O . ARG A 1 926 ? -7.264 11.798 5.835 1.00 78.00 926 ARG A O 1
ATOM 7071 N N . VAL A 1 927 ? -5.231 11.348 4.986 1.00 76.25 927 VAL A N 1
ATOM 7072 C CA . VAL A 1 927 ? -4.623 10.943 6.265 1.00 76.25 927 VAL A CA 1
ATOM 7073 C C . VAL A 1 927 ? -4.595 12.124 7.232 1.00 76.25 927 VAL A C 1
ATOM 7075 O O . VAL A 1 927 ? -5.102 11.998 8.342 1.00 76.25 927 VAL A O 1
ATOM 7078 N N . ALA A 1 928 ? -4.139 13.295 6.786 1.00 72.38 928 ALA A N 1
ATOM 7079 C CA . ALA A 1 928 ? -4.134 14.504 7.604 1.00 72.38 928 ALA A CA 1
ATOM 7080 C C . ALA A 1 928 ? -5.548 14.918 8.047 1.00 72.38 928 ALA A C 1
ATOM 7082 O O . ALA A 1 928 ? -5.733 15.414 9.157 1.00 72.38 928 ALA A O 1
ATOM 7083 N N . TRP A 1 929 ? -6.562 14.726 7.197 1.00 83.25 929 TRP A N 1
ATOM 7084 C CA . TRP A 1 929 ? -7.959 14.956 7.563 1.00 83.25 929 TRP A CA 1
ATOM 7085 C C . TRP A 1 929 ? -8.447 13.961 8.623 1.00 83.25 929 TRP A C 1
ATOM 7087 O O . TRP A 1 929 ? -9.044 14.383 9.611 1.00 83.25 929 TRP A O 1
ATOM 7097 N N . ARG A 1 930 ? -8.144 12.663 8.473 1.00 85.56 930 ARG A N 1
ATOM 7098 C CA . ARG A 1 930 ? -8.487 11.633 9.468 1.00 85.56 930 ARG A CA 1
ATOM 7099 C C . ARG A 1 930 ? -7.818 11.892 10.808 1.00 85.56 930 ARG A C 1
ATOM 7101 O O . ARG A 1 930 ? -8.480 11.800 11.832 1.00 85.56 930 ARG A O 1
ATOM 7108 N N . GLU A 1 931 ? -6.535 12.243 10.806 1.00 82.38 931 GLU A N 1
ATOM 7109 C CA . GLU A 1 931 ? -5.808 12.601 12.024 1.00 82.38 931 GLU A CA 1
ATOM 7110 C C . GLU A 1 931 ? -6.453 13.811 12.711 1.00 82.38 931 GLU A C 1
ATOM 7112 O O . GLU A 1 931 ? -6.689 13.774 13.915 1.00 82.38 931 GLU A O 1
ATOM 7117 N N . LYS A 1 932 ? -6.831 14.851 11.952 1.00 80.62 932 LYS A N 1
ATOM 7118 C CA . LYS A 1 932 ? -7.549 16.019 12.493 1.00 80.62 932 LYS A CA 1
ATOM 7119 C C . LYS A 1 932 ? -8.918 15.656 13.069 1.00 80.62 932 LYS A C 1
ATOM 7121 O O . LYS A 1 932 ? -9.270 16.170 14.127 1.00 80.62 932 LYS A O 1
ATOM 7126 N N . LEU A 1 933 ? -9.680 14.790 12.401 1.00 84.62 933 LEU A N 1
ATOM 7127 C CA . LEU A 1 933 ? -10.975 14.328 12.899 1.00 84.62 933 LEU A CA 1
ATOM 7128 C C . LEU A 1 933 ? -10.816 13.461 14.152 1.00 84.62 933 LEU A C 1
ATOM 7130 O O . LEU A 1 933 ? -11.554 13.652 15.108 1.00 84.62 933 LEU A O 1
ATOM 7134 N N . ALA A 1 934 ? -9.841 12.551 14.179 1.00 84.06 934 ALA A N 1
ATOM 7135 C CA . ALA A 1 934 ? -9.538 11.737 15.352 1.00 84.06 934 ALA A CA 1
ATOM 7136 C C . ALA A 1 934 ? -9.160 12.615 16.553 1.00 84.06 934 ALA A C 1
ATOM 7138 O O . ALA A 1 934 ? -9.689 12.413 17.640 1.00 84.06 934 ALA A O 1
ATOM 7139 N N . ILE A 1 935 ? -8.321 13.638 16.349 1.00 81.38 935 ILE A N 1
ATOM 7140 C CA . ILE A 1 935 ? -8.005 14.634 17.384 1.00 81.38 935 ILE A CA 1
ATOM 7141 C C . ILE A 1 935 ? -9.275 15.371 17.833 1.00 81.38 935 ILE A C 1
ATOM 7143 O O . ILE A 1 935 ? -9.495 15.526 19.030 1.00 81.38 935 ILE A O 1
ATOM 7147 N N . ASN A 1 936 ? -10.143 15.779 16.902 1.00 83.38 936 ASN A N 1
ATOM 7148 C CA . ASN A 1 936 ? -11.409 16.440 17.228 1.00 83.38 936 ASN A CA 1
ATOM 7149 C C . ASN A 1 936 ? -12.353 15.534 18.045 1.00 83.38 936 ASN A C 1
ATOM 7151 O O . ASN A 1 936 ? -12.934 15.995 19.022 1.00 83.38 936 ASN A O 1
ATOM 7155 N N . LEU A 1 937 ? -12.443 14.244 17.711 1.00 85.56 937 LEU A N 1
ATOM 7156 C CA . LEU A 1 937 ? -13.209 13.247 18.466 1.00 85.56 937 LEU A CA 1
ATOM 7157 C C . LEU A 1 937 ? -12.629 13.010 19.862 1.00 85.56 937 LEU A C 1
ATOM 7159 O O . LEU A 1 937 ? -13.389 12.903 20.817 1.00 85.56 937 LEU A O 1
ATOM 7163 N N . ILE A 1 938 ? -11.300 12.957 19.998 1.00 84.44 938 ILE A N 1
ATOM 7164 C CA . ILE A 1 938 ? -10.628 12.846 21.302 1.00 84.44 938 ILE A CA 1
ATOM 7165 C C . ILE A 1 938 ? -10.939 14.072 22.165 1.00 84.44 938 ILE A C 1
ATOM 7167 O O . ILE A 1 938 ? -11.221 13.916 23.352 1.00 84.44 938 ILE A O 1
ATOM 7171 N N . ILE A 1 939 ? -10.933 15.276 21.582 1.00 83.75 939 ILE A N 1
ATOM 7172 C CA . ILE A 1 939 ? -11.329 16.506 22.281 1.00 83.75 939 ILE A CA 1
ATOM 7173 C C . ILE A 1 939 ? -12.795 16.407 22.710 1.00 83.75 939 ILE A C 1
ATOM 7175 O O . ILE A 1 939 ? -13.074 16.560 23.891 1.00 83.75 939 ILE A O 1
ATOM 7179 N N . TRP A 1 940 ? -13.718 16.056 21.809 1.00 85.31 940 TRP A N 1
ATOM 7180 C CA . TRP A 1 940 ? -15.135 15.873 22.149 1.00 85.31 940 TRP A CA 1
ATOM 7181 C C . TRP A 1 940 ? -15.363 14.824 23.233 1.00 85.31 940 TRP A C 1
ATOM 7183 O O . TRP A 1 940 ? -16.165 15.056 24.128 1.00 85.31 940 TRP A O 1
ATOM 7193 N N . PHE A 1 941 ? -14.659 13.692 23.188 1.00 85.88 941 PHE A N 1
ATOM 7194 C CA . PHE A 1 941 ? -14.752 12.654 24.211 1.00 85.88 941 PHE A CA 1
ATOM 7195 C C . PHE A 1 941 ? -14.185 13.137 25.547 1.00 85.88 941 PHE A C 1
ATOM 7197 O O . PHE A 1 941 ? -14.777 12.875 26.585 1.00 85.88 941 PHE A O 1
ATOM 7204 N N . SER A 1 942 ? -13.080 13.887 25.532 1.00 83.44 942 SER A N 1
ATOM 7205 C CA . SER A 1 942 ? -12.502 14.491 26.740 1.00 83.44 942 SER A CA 1
ATOM 7206 C C . SER A 1 942 ? -13.436 15.547 27.335 1.00 83.44 942 SER A C 1
ATOM 7208 O O . SER A 1 942 ? -13.639 15.582 28.544 1.00 83.44 942 SER A O 1
ATOM 7210 N N . CYS A 1 943 ? -14.066 16.360 26.486 1.00 86.06 943 CYS A N 1
ATOM 7211 C CA . CYS A 1 943 ? -15.106 17.315 26.848 1.00 86.06 943 CYS A CA 1
ATOM 7212 C C . CYS A 1 943 ? -16.350 16.612 27.410 1.00 86.06 943 CYS A C 1
ATOM 7214 O O . CYS A 1 943 ? -16.837 16.988 28.469 1.00 86.06 943 CYS A O 1
ATOM 7216 N N . ALA A 1 944 ? -16.835 15.553 26.760 1.00 84.81 944 ALA A N 1
ATOM 7217 C CA . ALA A 1 944 ? -17.965 14.753 27.226 1.00 84.81 944 ALA A CA 1
ATOM 7218 C C . ALA A 1 944 ? -17.650 14.036 28.541 1.00 84.81 944 ALA A C 1
ATOM 7220 O O . ALA A 1 944 ? -18.504 13.961 29.415 1.00 84.81 944 ALA A O 1
ATOM 7221 N N . PHE A 1 945 ? -16.419 13.554 28.711 1.00 85.88 945 PHE A N 1
ATOM 7222 C CA . PHE A 1 945 ? -15.937 12.974 29.957 1.00 85.88 945 PHE A CA 1
ATOM 7223 C C . PHE A 1 945 ? -15.865 14.020 31.071 1.00 85.88 945 PHE A C 1
ATOM 7225 O O . PHE A 1 945 ? -16.279 13.731 32.188 1.00 85.88 945 PHE A O 1
ATOM 7232 N N . ALA A 1 946 ? -15.412 15.243 30.776 1.00 81.94 946 ALA A N 1
ATOM 7233 C CA . ALA A 1 946 ? -15.435 16.353 31.724 1.00 81.94 946 ALA A CA 1
ATOM 7234 C C . ALA A 1 946 ? -16.875 16.739 32.109 1.00 81.94 946 ALA A C 1
ATOM 7236 O O . ALA A 1 946 ? -17.171 16.843 33.295 1.00 81.94 946 ALA A O 1
ATOM 7237 N N . ILE A 1 947 ? -17.794 16.858 31.141 1.00 83.38 947 ILE A N 1
ATOM 7238 C CA . ILE A 1 947 ? -19.230 17.090 31.391 1.00 83.38 947 ILE A CA 1
ATOM 7239 C C . ILE A 1 947 ? -19.820 15.945 32.216 1.00 83.38 947 ILE A C 1
ATOM 7241 O O . ILE A 1 947 ? -20.552 16.184 33.173 1.00 83.38 947 ILE A O 1
ATOM 7245 N N . PHE A 1 948 ? -19.482 14.698 31.890 1.00 84.00 948 PHE A N 1
ATOM 7246 C CA . PHE A 1 948 ? -19.901 13.536 32.657 1.00 84.00 948 PHE A CA 1
ATOM 7247 C C . PHE A 1 948 ? -19.391 13.637 34.095 1.00 84.00 948 PHE A C 1
ATOM 7249 O O . PHE A 1 948 ? -20.186 13.503 35.011 1.00 84.00 948 PHE A O 1
ATOM 7256 N N . PHE A 1 949 ? -18.114 13.951 34.317 1.00 79.56 949 PHE A N 1
ATOM 7257 C CA . PHE A 1 949 ? -17.545 14.084 35.660 1.00 79.56 949 PHE A CA 1
ATOM 7258 C C . PHE A 1 949 ? -18.116 15.261 36.464 1.00 79.56 949 PHE A C 1
ATOM 7260 O O . PHE A 1 949 ? -18.250 15.145 37.680 1.00 79.56 949 PHE A O 1
ATOM 7267 N N . ILE A 1 950 ? -18.453 16.376 35.808 1.00 79.12 950 ILE A N 1
ATOM 7268 C CA . ILE A 1 950 ? -18.972 17.588 36.460 1.00 79.12 950 ILE A CA 1
ATOM 7269 C C . ILE A 1 950 ? -20.485 17.491 36.716 1.00 79.12 950 ILE A C 1
ATOM 7271 O O . ILE A 1 950 ? -20.941 17.884 37.786 1.00 79.12 950 ILE A O 1
ATOM 7275 N N . VAL A 1 951 ? -21.266 16.965 35.765 1.00 78.00 951 VAL A N 1
ATOM 7276 C CA . VAL A 1 951 ? -22.742 16.982 35.793 1.00 78.00 951 VAL A CA 1
ATOM 7277 C C . VAL A 1 951 ? -23.334 15.603 36.096 1.00 78.00 951 VAL A C 1
ATOM 7279 O O . VAL A 1 951 ? -24.158 15.468 36.998 1.00 78.00 951 VAL A O 1
ATOM 7282 N N . ALA A 1 952 ? -22.928 14.562 35.365 1.00 78.50 952 ALA A N 1
ATOM 7283 C CA . ALA A 1 952 ? -23.579 13.248 35.430 1.00 78.50 952 ALA A CA 1
ATOM 7284 C C . ALA A 1 952 ? -23.081 12.371 36.591 1.00 78.50 952 ALA A C 1
ATOM 7286 O O . ALA A 1 952 ? -23.870 11.681 37.228 1.00 78.50 952 ALA A O 1
ATOM 7287 N N . PHE A 1 953 ? -21.785 12.399 36.889 1.00 81.25 953 PHE A N 1
ATOM 7288 C CA . PHE A 1 953 ? -21.130 11.588 37.911 1.00 81.25 953 PHE A CA 1
ATOM 7289 C C . PHE A 1 953 ? -21.645 11.912 39.321 1.00 81.25 953 PHE A C 1
ATOM 7291 O O . PHE A 1 953 ? -21.963 10.966 40.048 1.00 81.25 953 PHE A O 1
ATOM 7298 N N . PRO A 1 954 ? -21.857 13.193 39.703 1.00 75.38 954 PRO A N 1
ATOM 7299 C CA . PRO A 1 954 ? -22.554 13.518 40.946 1.00 75.38 954 PRO A CA 1
ATOM 7300 C C . PRO A 1 954 ? -23.978 12.957 40.997 1.00 75.38 954 PRO A C 1
ATOM 7302 O O . PRO A 1 954 ? -24.366 12.405 42.024 1.00 75.38 954 PRO A O 1
ATOM 7305 N N . GLY A 1 955 ? -24.728 13.029 39.889 1.00 74.69 955 GLY A N 1
ATOM 7306 C CA . GLY A 1 955 ? -26.093 12.496 39.799 1.00 74.69 955 GLY A CA 1
ATOM 7307 C C . GLY A 1 955 ? -26.179 10.963 39.791 1.00 74.69 955 GLY A C 1
ATOM 7308 O O . GLY A 1 955 ? -27.182 10.406 40.227 1.00 74.69 955 GLY A O 1
ATOM 7309 N N . LEU A 1 956 ? -25.128 10.270 39.337 1.00 80.69 956 LEU A N 1
ATOM 7310 C CA . LEU A 1 956 ? -25.054 8.805 39.282 1.00 80.69 956 LEU A CA 1
ATOM 7311 C C . LEU A 1 956 ? -24.669 8.200 40.639 1.00 80.69 956 LEU A C 1
ATOM 7313 O O . LEU A 1 956 ? -25.201 7.163 41.029 1.00 80.69 956 LEU A O 1
ATOM 7317 N N . ILE A 1 957 ? -23.764 8.856 41.372 1.00 79.75 957 ILE A N 1
ATOM 7318 C CA . ILE A 1 957 ? -23.373 8.442 42.729 1.00 79.75 957 ILE A CA 1
ATOM 7319 C C . ILE A 1 957 ? -24.449 8.808 43.756 1.00 79.75 957 ILE A C 1
ATOM 7321 O O . ILE A 1 957 ? -24.670 8.055 44.707 1.00 79.75 957 ILE A O 1
ATOM 7325 N N . CYS A 1 958 ? -25.101 9.957 43.578 1.00 77.44 958 CYS A N 1
ATOM 7326 C CA . CYS A 1 958 ? -26.125 10.466 44.478 1.00 77.44 958 CYS A CA 1
ATOM 7327 C C . CYS A 1 958 ? -27.415 10.764 43.690 1.00 77.44 958 CYS A C 1
ATOM 7329 O O . CYS A 1 958 ? -27.623 11.906 43.271 1.00 77.44 958 CYS A O 1
ATOM 7331 N N . PRO A 1 959 ? -28.274 9.752 43.448 1.00 76.25 959 PRO A N 1
ATOM 7332 C CA . PRO A 1 959 ? -29.529 9.950 42.730 1.00 76.25 959 PRO A CA 1
ATOM 7333 C C . PRO A 1 959 ? -30.436 10.936 43.471 1.00 76.25 959 PRO A C 1
ATOM 7335 O O . PRO A 1 959 ? -30.440 11.004 44.701 1.00 76.25 959 PRO A O 1
ATOM 7338 N N . THR A 1 960 ? -31.227 11.698 42.717 1.00 74.06 960 THR A N 1
ATOM 7339 C CA . THR A 1 960 ? -32.140 12.702 43.273 1.00 74.06 960 THR A CA 1
ATOM 7340 C C . THR A 1 960 ? -33.194 12.044 44.164 1.00 74.06 960 THR A C 1
ATOM 7342 O O . THR A 1 960 ? -33.961 11.204 43.696 1.00 74.06 960 THR A O 1
ATOM 7345 N N . GLN A 1 961 ? -33.257 12.439 45.437 1.00 73.38 961 GLN A N 1
ATOM 7346 C CA . GLN A 1 961 ? -34.249 11.953 46.400 1.00 73.38 961 GLN A CA 1
ATOM 7347 C C . GLN A 1 961 ? -35.293 13.038 46.674 1.00 73.38 961 GLN A C 1
ATOM 7349 O O . GLN A 1 961 ? -34.939 14.160 47.030 1.00 73.38 961 GLN A O 1
ATOM 7354 N N . HIS A 1 962 ? -36.580 12.705 46.530 1.00 82.44 962 HIS A N 1
ATOM 7355 C CA . HIS A 1 962 ? -37.707 13.599 46.837 1.00 82.44 962 HIS A CA 1
ATOM 7356 C C . HIS A 1 962 ? -38.011 13.607 48.339 1.00 82.44 962 HIS A C 1
ATOM 7358 O O . HIS A 1 962 ? -39.081 13.187 48.786 1.00 82.44 962 HIS A O 1
ATOM 7364 N N . VAL A 1 963 ? -37.021 14.031 49.118 1.00 83.69 963 VAL A N 1
ATOM 7365 C CA . VAL A 1 963 ? -37.037 14.004 50.577 1.00 83.69 963 VAL A CA 1
ATOM 7366 C C . VAL A 1 963 ? -36.789 15.418 51.095 1.00 83.69 963 VAL A C 1
ATOM 7368 O O . VAL A 1 963 ? -35.840 16.074 50.672 1.00 83.69 963 VAL A O 1
ATOM 7371 N N . TYR A 1 964 ? -37.644 15.874 52.005 1.00 84.38 964 TYR A N 1
ATOM 7372 C CA . TYR A 1 964 ? -37.585 17.190 52.629 1.00 84.38 964 TYR A CA 1
ATOM 7373 C C . TYR A 1 964 ? -37.229 17.030 54.102 1.00 84.38 964 TYR A C 1
ATOM 7375 O O . TYR A 1 964 ? -37.904 16.322 54.849 1.00 84.38 964 TYR A O 1
ATOM 7383 N N . SER A 1 965 ? -36.178 17.709 54.541 1.00 80.75 965 SER A N 1
ATOM 7384 C CA . SER A 1 965 ? -35.937 17.896 55.969 1.00 80.75 965 SER A CA 1
ATOM 7385 C C . SER A 1 965 ? -37.038 18.767 56.577 1.00 80.75 965 SER A C 1
ATOM 7387 O O . SER A 1 965 ? -37.684 19.567 55.897 1.00 80.75 965 SER A O 1
ATOM 7389 N N . THR A 1 966 ? -37.230 18.657 57.885 1.00 74.69 966 THR A N 1
ATOM 7390 C CA . THR A 1 966 ? -38.184 19.486 58.632 1.00 74.69 966 THR A CA 1
ATOM 7391 C C . THR A 1 966 ? -37.892 20.990 58.510 1.00 74.69 966 THR A C 1
ATOM 7393 O O . THR A 1 966 ? -38.823 21.794 58.472 1.00 74.69 966 THR A O 1
ATOM 7396 N N . ALA A 1 967 ? -36.619 21.365 58.351 1.00 77.19 967 ALA A N 1
ATOM 7397 C CA . ALA A 1 967 ? -36.186 22.736 58.079 1.00 77.19 967 ALA A CA 1
ATOM 7398 C C . ALA A 1 967 ? -36.481 23.194 56.636 1.00 77.19 967 ALA A C 1
ATOM 7400 O O . ALA A 1 967 ? -36.838 24.346 56.405 1.00 77.19 967 ALA A O 1
ATOM 7401 N N . GLU A 1 968 ? -36.357 22.304 55.648 1.00 81.38 968 GLU A N 1
ATOM 7402 C CA . GLU A 1 968 ? -36.739 22.617 54.264 1.00 81.38 968 GLU A CA 1
ATOM 7403 C C . GLU A 1 968 ? -38.258 22.770 54.142 1.00 81.38 968 GLU A C 1
ATOM 7405 O O . GLU A 1 968 ? -38.726 23.699 53.487 1.00 81.38 968 GLU A O 1
ATOM 7410 N N . LEU A 1 969 ? -39.039 21.928 54.822 1.00 82.38 969 LEU A N 1
ATOM 7411 C CA . LEU A 1 969 ? -40.493 22.073 54.869 1.00 82.38 969 LEU A CA 1
ATOM 7412 C C . LEU A 1 969 ? -40.904 23.433 55.450 1.00 82.38 969 LEU A C 1
ATOM 7414 O O . LEU A 1 969 ? -41.716 24.123 54.842 1.00 82.38 969 LEU A O 1
ATOM 7418 N N . SER A 1 970 ? -40.310 23.859 56.569 1.00 82.81 970 SER A N 1
ATOM 7419 C CA . SER A 1 970 ? -40.631 25.153 57.191 1.00 82.81 970 SER A CA 1
ATOM 7420 C C . SER A 1 970 ? -40.220 26.365 56.346 1.00 82.81 970 SER A C 1
ATOM 7422 O O . SER A 1 970 ? -40.823 27.432 56.471 1.00 82.81 970 SER A O 1
ATOM 7424 N N . SER A 1 971 ? -39.252 26.201 55.436 1.00 83.44 971 SER A N 1
ATOM 7425 C CA . SER A 1 971 ? -38.913 27.221 54.435 1.00 83.44 971 SER A CA 1
ATOM 7426 C C . SER A 1 971 ? -39.981 27.371 53.339 1.00 83.44 971 SER A C 1
ATOM 7428 O O . SER A 1 971 ? -40.124 28.443 52.757 1.00 83.44 971 SER A O 1
ATOM 7430 N N . HIS A 1 972 ? -40.794 26.337 53.100 1.00 84.06 972 HIS A N 1
ATOM 7431 C CA . HIS A 1 972 ? -41.911 26.336 52.152 1.00 84.06 972 HIS A CA 1
ATOM 7432 C C . HIS A 1 972 ? -43.221 26.818 52.800 1.00 84.06 972 HIS A C 1
ATOM 7434 O O . HIS A 1 972 ? -44.247 26.133 52.812 1.00 84.06 972 HIS A O 1
ATOM 7440 N N . ASN A 1 973 ? -43.174 28.033 53.344 1.00 83.81 973 ASN A N 1
ATOM 7441 C CA . ASN A 1 973 ? -44.246 28.656 54.124 1.00 83.81 973 ASN A CA 1
ATOM 7442 C C . ASN A 1 973 ? -45.161 29.606 53.319 1.00 83.81 973 ASN A C 1
ATOM 7444 O O . ASN A 1 973 ? -45.972 30.326 53.907 1.00 83.81 973 ASN A O 1
ATOM 7448 N N . GLY A 1 974 ? -45.020 29.671 51.991 1.00 79.25 974 GLY A N 1
ATOM 7449 C CA . GLY A 1 974 ? -45.846 30.547 51.154 1.00 79.25 974 GLY A CA 1
ATOM 7450 C C . GLY A 1 974 ? -45.528 32.052 51.242 1.00 79.25 974 GLY A C 1
ATOM 7451 O O . GLY A 1 974 ? -46.295 32.856 50.693 1.00 79.25 974 GLY A O 1
ATOM 7452 N N . LYS A 1 975 ? -44.464 32.455 51.956 1.00 80.12 975 LYS A N 1
ATOM 7453 C CA . LYS A 1 975 ? -43.992 33.849 52.108 1.00 80.12 975 LYS A CA 1
ATOM 7454 C C . LYS A 1 975 ? -42.742 34.092 51.255 1.00 80.12 975 LYS A C 1
ATOM 7456 O O . LYS A 1 975 ? -42.075 33.144 50.866 1.00 80.12 975 LYS A O 1
ATOM 7461 N N . ASP A 1 976 ? -42.449 35.350 50.923 1.00 78.25 976 ASP A N 1
ATOM 7462 C CA . ASP A 1 976 ? -41.240 35.770 50.182 1.00 78.25 976 ASP A CA 1
ATOM 7463 C C . ASP A 1 976 ? -40.993 35.041 48.842 1.00 78.25 976 ASP A C 1
ATOM 7465 O O . ASP A 1 976 ? -39.864 34.897 48.383 1.00 78.25 976 ASP A O 1
ATOM 7469 N N . GLY A 1 977 ? -42.065 34.576 48.190 1.00 76.62 977 GLY A N 1
ATOM 7470 C CA . GLY A 1 977 ? -41.984 33.820 46.935 1.00 76.62 977 GLY A CA 1
ATOM 7471 C C . GLY A 1 977 ? -41.671 32.328 47.104 1.00 76.62 977 GLY A C 1
ATOM 7472 O O . GLY A 1 977 ? -41.533 31.624 46.105 1.00 76.62 977 GLY A O 1
ATOM 7473 N N . HIS A 1 978 ? -41.593 31.820 48.335 1.00 80.69 978 HIS A N 1
ATOM 7474 C CA . HIS A 1 978 ? -41.492 30.389 48.601 1.00 80.69 978 HIS A CA 1
ATOM 7475 C C . HIS A 1 978 ? -42.842 29.686 48.384 1.00 80.69 978 HIS A C 1
ATOM 7477 O O . HIS A 1 978 ? -43.896 30.239 48.691 1.00 80.69 978 HIS A O 1
ATOM 7483 N N . ASN A 1 979 ? -42.808 28.449 47.876 1.00 84.75 979 ASN A N 1
ATOM 7484 C CA . ASN A 1 979 ? -44.005 27.610 47.698 1.00 84.75 979 ASN A CA 1
ATOM 7485 C C . ASN A 1 979 ? -44.668 27.285 49.045 1.00 84.75 979 ASN A C 1
ATOM 7487 O O . ASN A 1 979 ? -43.972 27.225 50.056 1.00 84.75 979 ASN A O 1
ATOM 7491 N N . SER A 1 980 ? -45.970 27.001 49.051 1.00 88.12 980 SER A N 1
ATOM 7492 C CA . SER A 1 980 ? -46.709 26.551 50.237 1.00 88.12 980 SER A CA 1
ATOM 7493 C C . SER A 1 980 ? -46.784 25.020 50.270 1.00 88.12 980 SER A C 1
ATOM 7495 O O . SER A 1 980 ? -47.576 24.419 49.540 1.00 88.12 980 SER A O 1
ATOM 7497 N N . PHE A 1 981 ? -45.972 24.366 51.104 1.00 89.62 981 PHE A N 1
ATOM 7498 C CA . PHE A 1 981 ? -46.023 22.909 51.309 1.00 89.62 981 PHE A CA 1
ATOM 7499 C C . PHE A 1 981 ? -46.533 22.567 52.709 1.00 89.62 981 PHE A C 1
ATOM 7501 O O . PHE A 1 981 ? -46.291 23.309 53.650 1.00 89.62 981 PHE A O 1
ATOM 7508 N N . VAL A 1 982 ? -47.226 21.440 52.856 1.00 88.56 982 VAL A N 1
ATOM 7509 C CA . VAL A 1 982 ? -47.737 20.942 54.145 1.00 88.56 982 VAL A CA 1
ATOM 7510 C C . VAL A 1 982 ? -47.431 19.454 54.269 1.00 88.56 982 VAL A C 1
ATOM 7512 O O . VAL A 1 982 ? -47.436 18.753 53.256 1.00 88.56 982 VAL A O 1
ATOM 7515 N N . ALA A 1 983 ? -47.154 18.960 55.476 1.00 85.81 983 ALA A N 1
ATOM 7516 C CA . ALA A 1 983 ? -46.941 17.532 55.708 1.00 85.81 983 ALA A CA 1
ATOM 7517 C C . ALA A 1 983 ? -48.096 16.883 56.481 1.00 85.81 983 ALA A C 1
ATOM 7519 O O . ALA A 1 983 ? -48.632 17.487 57.404 1.00 85.81 983 ALA A O 1
ATOM 7520 N N . ILE A 1 984 ? -48.467 15.653 56.116 1.00 85.62 984 ILE A N 1
ATOM 7521 C CA . ILE A 1 984 ? -49.424 14.815 56.855 1.00 85.62 984 ILE A CA 1
ATOM 7522 C C . ILE A 1 984 ? -48.856 13.392 56.906 1.00 85.62 984 ILE A C 1
ATOM 7524 O O . ILE A 1 984 ? -48.598 12.801 55.857 1.00 85.62 984 ILE A O 1
ATOM 7528 N N . ARG A 1 985 ? -48.628 12.850 58.110 1.00 82.25 985 ARG A N 1
ATOM 7529 C CA . ARG A 1 985 ? -48.021 11.524 58.363 1.00 82.25 985 ARG A CA 1
ATOM 7530 C C . ARG A 1 985 ? -46.803 11.234 57.480 1.00 82.25 985 ARG A C 1
ATOM 7532 O O . ARG A 1 985 ? -46.753 10.243 56.757 1.00 82.25 985 ARG A O 1
ATOM 7539 N N . GLY A 1 986 ? -45.840 12.155 57.475 1.00 81.31 986 GLY A N 1
ATOM 7540 C CA . GLY A 1 986 ? -44.586 11.994 56.731 1.00 81.31 986 GLY A CA 1
ATOM 7541 C C . GLY A 1 986 ? -44.662 12.214 55.216 1.00 81.31 986 GLY A C 1
ATOM 7542 O O . GLY A 1 986 ? -43.636 12.097 54.545 1.00 81.31 986 GLY A O 1
ATOM 7543 N N . ILE A 1 987 ? -45.830 12.555 54.661 1.00 88.25 987 ILE A N 1
ATOM 7544 C CA . ILE A 1 987 ? -46.021 12.853 53.234 1.00 88.25 987 ILE A CA 1
ATOM 7545 C C . ILE A 1 987 ? -46.148 14.361 53.037 1.00 88.25 987 ILE A C 1
ATOM 7547 O O . ILE A 1 987 ? -46.933 15.004 53.725 1.00 88.25 987 ILE A O 1
ATOM 7551 N N . VAL A 1 988 ? -45.410 14.916 52.075 1.00 89.31 988 VAL A N 1
ATOM 7552 C CA . VAL A 1 988 ? -45.420 16.345 51.736 1.00 89.31 988 VAL A CA 1
ATOM 7553 C C . VAL A 1 988 ? -46.355 16.603 50.556 1.00 89.31 988 VAL A C 1
ATOM 7555 O O . VAL A 1 988 ? -46.202 16.007 49.484 1.00 89.31 988 VAL A O 1
ATOM 7558 N N . PHE A 1 989 ? -47.281 17.540 50.740 1.00 91.00 989 PHE A N 1
ATOM 7559 C CA . PHE A 1 989 ? -48.269 17.967 49.757 1.00 91.00 989 PHE A CA 1
ATOM 7560 C C . PHE A 1 989 ? -48.077 19.424 49.343 1.00 91.00 989 PHE A C 1
ATOM 7562 O O . PHE A 1 989 ? -47.615 20.266 50.115 1.00 91.00 989 PHE A O 1
ATOM 7569 N N . ASN A 1 990 ? -48.468 19.728 48.107 1.00 91.19 990 ASN A N 1
ATOM 7570 C CA . ASN A 1 990 ? -48.510 21.088 47.592 1.00 91.19 990 ASN A CA 1
ATOM 7571 C C . ASN A 1 990 ? -49.829 21.770 47.969 1.00 91.19 990 ASN A C 1
ATOM 7573 O O . ASN A 1 990 ? -50.861 21.523 47.344 1.00 91.19 990 ASN A O 1
ATOM 7577 N N . LEU A 1 991 ? -49.764 22.656 48.959 1.00 88.75 991 LEU A N 1
ATOM 7578 C CA . LEU A 1 991 ? -50.919 23.373 49.473 1.00 88.75 991 LEU A CA 1
ATOM 7579 C C . LEU A 1 991 ? -51.424 24.430 48.483 1.00 88.75 991 LEU A C 1
ATOM 7581 O O . LEU A 1 991 ? -52.633 24.557 48.325 1.00 88.75 991 LEU A O 1
ATOM 7585 N N . ASP A 1 992 ? -50.535 25.105 47.743 1.00 86.44 992 ASP A N 1
ATOM 7586 C CA . ASP A 1 992 ? -50.937 26.105 46.736 1.00 86.44 992 ASP A CA 1
ATOM 7587 C C . ASP A 1 992 ? -51.834 25.494 45.649 1.00 86.44 992 ASP A C 1
ATOM 7589 O O . ASP A 1 992 ? -52.752 26.139 45.154 1.00 86.44 992 ASP A O 1
ATOM 7593 N N . LYS A 1 993 ? -51.581 24.231 45.279 1.00 86.81 993 LYS A N 1
ATOM 7594 C CA . LYS A 1 993 ? -52.416 23.507 44.309 1.00 86.81 993 LYS A CA 1
ATOM 7595 C C . LYS A 1 993 ? -53.730 23.002 44.901 1.00 86.81 993 LYS A C 1
ATOM 7597 O O . LYS A 1 993 ? -54.684 22.836 44.151 1.00 86.81 993 LYS A O 1
ATOM 7602 N N . PHE A 1 994 ? -53.766 22.728 46.202 1.00 86.62 994 PHE A N 1
ATOM 7603 C CA . PHE A 1 994 ? -54.946 22.192 46.877 1.00 86.62 994 PHE A CA 1
ATOM 7604 C C . PHE A 1 994 ? -55.953 23.283 47.255 1.00 86.62 994 PHE A C 1
ATOM 7606 O O . PHE A 1 994 ? -57.155 23.061 47.129 1.00 86.62 994 PHE A O 1
ATOM 7613 N N . MET A 1 995 ? -55.478 24.463 47.667 1.00 85.19 995 MET A N 1
ATOM 7614 C CA . MET A 1 995 ? -56.306 25.583 48.138 1.00 85.19 995 MET A CA 1
ATOM 7615 C C . MET A 1 995 ? -57.505 25.925 47.229 1.00 85.19 995 MET A C 1
ATOM 7617 O O . MET A 1 995 ? -58.603 26.021 47.770 1.00 85.19 995 MET A O 1
ATOM 7621 N N . PRO A 1 996 ? -57.367 26.001 45.887 1.00 83.31 996 PRO A N 1
ATOM 7622 C CA . PRO A 1 996 ? -58.490 26.314 44.992 1.00 83.31 996 PRO A CA 1
ATOM 7623 C C . PRO A 1 996 ? -59.540 25.199 44.870 1.00 83.31 996 PRO A C 1
ATOM 7625 O O . PRO A 1 996 ? -60.599 25.400 44.290 1.00 83.31 996 PRO A O 1
ATOM 7628 N N . SER A 1 997 ? -59.218 23.993 45.339 1.00 81.44 997 SER A N 1
ATOM 7629 C CA . SER A 1 997 ? -60.065 22.794 45.256 1.00 81.44 997 SER A CA 1
ATOM 7630 C C . SER A 1 997 ? -60.626 22.363 46.614 1.00 81.44 997 SER A C 1
ATOM 7632 O O . SER A 1 997 ? -61.193 21.277 46.737 1.00 81.44 997 SER A O 1
ATOM 7634 N N . HIS A 1 998 ? -60.423 23.180 47.650 1.00 81.50 998 HIS A N 1
ATOM 7635 C CA . HIS A 1 998 ? -60.820 22.858 49.011 1.00 81.50 998 HIS A CA 1
ATOM 7636 C C . HIS A 1 998 ? -62.350 22.871 49.155 1.00 81.50 998 HIS A C 1
ATOM 7638 O O . HIS A 1 998 ? -63.001 23.887 48.927 1.00 81.50 998 HIS A O 1
ATOM 7644 N N . TYR A 1 999 ? -62.930 21.751 49.591 1.00 75.12 999 TYR A N 1
ATOM 7645 C CA . TYR A 1 999 ? -64.367 21.611 49.826 1.00 75.12 999 TYR A CA 1
ATOM 7646 C C . TYR A 1 999 ? -64.657 21.388 51.317 1.00 75.12 999 TYR A C 1
ATOM 7648 O O . TYR A 1 999 ? -64.007 20.534 51.924 1.00 75.12 999 TYR A O 1
ATOM 7656 N N . PRO A 1 1000 ? -65.661 22.061 51.913 1.00 73.00 1000 PRO A N 1
ATOM 7657 C CA . PRO A 1 1000 ? -66.501 23.121 51.347 1.00 73.00 1000 PRO A CA 1
ATOM 7658 C C . PRO A 1 1000 ? -65.758 24.464 51.203 1.00 73.00 1000 PRO A C 1
ATOM 7660 O O . PRO A 1 1000 ? -64.854 24.778 51.979 1.00 73.00 1000 PRO A O 1
ATOM 7663 N N . ASP A 1 1001 ? -66.196 25.288 50.247 1.00 71.19 1001 ASP A N 1
ATOM 7664 C CA . ASP A 1 1001 ? -65.576 26.565 49.820 1.00 71.19 1001 ASP A CA 1
ATOM 7665 C C . ASP A 1 1001 ? -65.748 27.724 50.842 1.00 71.19 1001 ASP A C 1
ATOM 7667 O O . ASP A 1 1001 ? -65.691 28.910 50.533 1.00 71.19 1001 ASP A O 1
ATOM 7671 N N . ILE A 1 1002 ? -66.037 27.373 52.099 1.00 77.50 1002 ILE A N 1
ATOM 7672 C CA . ILE A 1 1002 ? -66.361 28.288 53.206 1.00 77.50 1002 ILE A CA 1
ATOM 7673 C C . ILE A 1 1002 ? -65.079 28.763 53.913 1.00 77.50 1002 ILE A C 1
ATOM 7675 O O . ILE A 1 1002 ? -65.076 29.784 54.603 1.00 77.50 1002 ILE A O 1
ATOM 7679 N N . VAL A 1 1003 ? -63.973 28.027 53.759 1.00 75.88 1003 VAL A N 1
ATOM 7680 C CA . VAL A 1 1003 ? -62.700 28.310 54.429 1.00 75.88 1003 VAL A CA 1
ATOM 7681 C C . VAL A 1 1003 ? -61.851 29.234 53.551 1.00 75.88 1003 VAL A C 1
ATOM 7683 O O . VAL A 1 1003 ? -61.449 28.832 52.464 1.00 75.88 1003 VAL A O 1
ATOM 7686 N N . PRO A 1 1004 ? -61.504 30.453 54.009 1.00 82.12 1004 PRO A N 1
ATOM 7687 C CA . PRO A 1 1004 ? -60.666 31.356 53.233 1.00 82.12 1004 PRO A CA 1
ATOM 7688 C C . PRO A 1 1004 ? -59.305 30.731 52.917 1.00 82.12 1004 PRO A C 1
ATOM 7690 O O . PRO A 1 1004 ? -58.630 30.224 53.815 1.00 82.12 1004 PRO A O 1
ATOM 7693 N N . GLU A 1 1005 ? -58.829 30.897 51.684 1.00 81.50 1005 GLU A N 1
ATOM 7694 C CA . GLU A 1 1005 ? -57.476 30.508 51.259 1.00 81.50 1005 GLU A CA 1
ATOM 7695 C C . GLU A 1 1005 ? -56.378 31.008 52.218 1.00 81.50 1005 GLU A C 1
ATOM 7697 O O . GLU A 1 1005 ? -55.420 30.302 52.535 1.00 81.50 1005 GLU A O 1
ATOM 7702 N N . LYS A 1 1006 ? -56.546 32.217 52.769 1.00 82.56 1006 LYS A N 1
ATOM 7703 C CA . LYS A 1 1006 ? -55.633 32.792 53.773 1.00 82.56 1006 LYS A CA 1
ATOM 7704 C C . LYS A 1 1006 ? -55.526 31.954 55.047 1.00 82.56 1006 LYS A C 1
ATOM 7706 O O . LYS A 1 1006 ? -54.482 31.987 55.692 1.00 82.56 1006 LYS A O 1
ATOM 7711 N N . SER A 1 1007 ? -56.594 31.262 55.433 1.00 83.50 1007 SER A N 1
ATOM 7712 C CA . SER A 1 1007 ? -56.623 30.382 56.602 1.00 83.50 1007 SER A CA 1
ATOM 7713 C C . SER A 1 1007 ? -55.912 29.068 56.310 1.00 83.50 1007 SER A C 1
ATOM 7715 O O . SER A 1 1007 ? -55.124 28.630 57.141 1.00 83.50 1007 SER A O 1
ATOM 7717 N N . LEU A 1 1008 ? -56.100 28.501 55.113 1.00 82.75 1008 LEU A N 1
ATOM 7718 C CA . LEU A 1 1008 ? -55.371 27.309 54.672 1.00 82.75 1008 LEU A CA 1
ATOM 7719 C C . LEU A 1 1008 ? -53.870 27.582 54.600 1.00 82.75 1008 LEU A C 1
ATOM 7721 O O . LEU A 1 1008 ? -53.077 26.830 55.154 1.00 82.75 1008 LEU A O 1
ATOM 7725 N N . LYS A 1 1009 ? -53.476 28.726 54.035 1.00 84.75 1009 LYS A N 1
ATOM 7726 C CA . LYS A 1 1009 ? -52.072 29.139 53.917 1.00 84.75 1009 LYS A CA 1
ATOM 7727 C C . LYS A 1 1009 ? -51.340 29.280 55.263 1.00 84.75 1009 LYS A C 1
ATOM 7729 O O . LYS A 1 1009 ? -50.114 29.278 55.283 1.00 84.75 1009 LYS A O 1
ATOM 7734 N N . LYS A 1 1010 ? -52.048 29.361 56.401 1.00 84.44 1010 LYS A N 1
ATOM 7735 C CA . LYS A 1 1010 ? -51.420 29.327 57.740 1.00 84.44 1010 LYS A CA 1
ATOM 7736 C C . LYS A 1 1010 ? -50.792 27.972 58.071 1.00 84.44 1010 LYS A C 1
ATOM 7738 O O . LYS A 1 1010 ? -49.896 27.930 58.907 1.00 84.44 1010 LYS A O 1
ATOM 7743 N N . TYR A 1 1011 ? -51.238 26.907 57.408 1.00 83.12 1011 TYR A N 1
ATOM 7744 C CA . TYR A 1 1011 ? -50.681 25.560 57.512 1.00 83.12 1011 TYR A CA 1
ATOM 7745 C C . TYR A 1 1011 ? -49.518 25.315 56.531 1.00 83.12 1011 TYR A C 1
ATOM 7747 O O . TYR A 1 1011 ? -49.025 24.198 56.400 1.00 83.12 1011 TYR A O 1
ATOM 7755 N N . ALA A 1 1012 ? -49.066 26.343 55.807 1.00 85.56 1012 ALA A N 1
ATOM 7756 C CA . ALA A 1 1012 ? -47.873 26.238 54.979 1.00 85.56 1012 ALA A CA 1
ATOM 7757 C C . ALA A 1 1012 ? -46.616 26.163 55.862 1.00 85.56 1012 ALA A C 1
ATOM 7759 O O . ALA A 1 1012 ? -46.412 26.982 56.759 1.00 85.56 1012 ALA A O 1
ATOM 7760 N N . GLY A 1 1013 ? -45.754 25.193 55.583 1.00 80.00 1013 GLY A N 1
ATOM 7761 C CA . GLY A 1 1013 ? -44.526 24.919 56.319 1.00 80.00 1013 GLY A CA 1
ATOM 7762 C C . GLY A 1 1013 ? -44.731 24.234 57.671 1.00 80.00 1013 GLY A C 1
ATOM 7763 O O . GLY A 1 1013 ? -43.790 24.192 58.465 1.00 80.00 1013 GLY A O 1
ATOM 7764 N N . THR A 1 1014 ? -45.931 23.710 57.944 1.00 83.06 1014 THR A N 1
ATOM 7765 C CA . THR A 1 1014 ? -46.273 23.000 59.185 1.00 83.06 1014 THR A CA 1
ATOM 7766 C C . THR A 1 1014 ? -46.519 21.509 58.951 1.00 83.06 1014 THR A C 1
ATOM 7768 O O . THR A 1 1014 ? -46.807 21.062 57.836 1.00 83.06 1014 THR A O 1
ATOM 7771 N N . ASP A 1 1015 ? -46.393 20.724 60.023 1.00 79.44 1015 ASP A N 1
ATOM 7772 C CA . ASP A 1 1015 ? -46.852 19.334 60.051 1.00 79.44 1015 ASP A CA 1
ATOM 7773 C C . ASP A 1 1015 ? -48.290 19.298 60.585 1.00 79.44 1015 ASP A C 1
ATOM 7775 O O . ASP A 1 1015 ? -48.555 19.567 61.761 1.00 79.44 1015 ASP A O 1
ATOM 7779 N N . ALA A 1 1016 ? -49.219 19.004 59.681 1.00 82.19 1016 ALA A N 1
ATOM 7780 C CA . ALA A 1 1016 ? -50.656 18.966 59.893 1.00 82.19 1016 ALA A CA 1
ATOM 7781 C C . ALA A 1 1016 ? -51.153 17.597 60.387 1.00 82.19 1016 ALA A C 1
ATOM 7783 O O . ALA A 1 1016 ? -52.360 17.396 60.481 1.00 82.19 1016 ALA A O 1
ATOM 7784 N N . THR A 1 1017 ? -50.271 16.653 60.735 1.00 81.81 1017 THR A N 1
ATOM 7785 C CA . THR A 1 1017 ? -50.666 15.308 61.196 1.00 81.81 1017 THR A CA 1
ATOM 7786 C C . THR A 1 1017 ? -51.666 15.335 62.359 1.00 81.81 1017 THR A C 1
ATOM 7788 O O . THR A 1 1017 ? -52.605 14.542 62.374 1.00 81.81 1017 THR A O 1
ATOM 7791 N N . GLY A 1 1018 ? -51.516 16.278 63.296 1.00 77.12 1018 GLY A N 1
ATOM 7792 C CA . GLY A 1 1018 ? -52.417 16.435 64.445 1.00 77.12 1018 GLY A CA 1
ATOM 7793 C C . GLY A 1 1018 ? -53.841 16.895 64.101 1.00 77.12 1018 GLY A C 1
ATOM 7794 O O . GLY A 1 1018 ? -54.724 16.784 64.944 1.00 77.12 1018 GLY A O 1
ATOM 7795 N N . LEU A 1 1019 ? -54.087 17.376 62.875 1.00 80.12 1019 LEU A N 1
ATOM 7796 C CA . LEU A 1 1019 ? -55.430 17.739 62.411 1.00 80.12 1019 LEU A CA 1
ATOM 7797 C C . LEU A 1 1019 ? -56.265 16.528 62.003 1.00 80.12 1019 LEU A C 1
ATOM 7799 O O . LEU A 1 1019 ? -57.476 16.678 61.909 1.00 80.12 1019 LEU A O 1
ATOM 7803 N N . PHE A 1 1020 ? -55.644 15.373 61.748 1.00 84.25 1020 PHE A N 1
ATOM 7804 C CA . PHE A 1 1020 ? -56.290 14.200 61.159 1.00 84.25 1020 PHE A CA 1
ATOM 7805 C C . PHE A 1 1020 ? -56.255 13.002 62.123 1.00 84.25 1020 PHE A C 1
ATOM 7807 O O . PHE A 1 1020 ? -55.399 12.116 61.990 1.00 84.25 1020 PHE A O 1
ATOM 7814 N N . PRO A 1 1021 ? -57.159 12.955 63.117 1.00 81.56 1021 PRO A N 1
ATOM 7815 C CA . PRO A 1 1021 ? -57.337 11.765 63.939 1.00 81.56 1021 PRO A CA 1
ATOM 7816 C C . PRO A 1 1021 ? -57.822 10.591 63.077 1.00 81.56 1021 PRO A C 1
ATOM 7818 O O . PRO A 1 1021 ? -58.557 10.769 62.108 1.00 81.56 1021 PRO A O 1
ATOM 7821 N N . VAL A 1 1022 ? -57.412 9.371 63.429 1.00 85.06 1022 VAL A N 1
ATOM 7822 C CA . VAL A 1 1022 ? -57.732 8.170 62.645 1.00 85.06 1022 VAL A CA 1
ATOM 7823 C C . VAL A 1 1022 ? -58.447 7.116 63.469 1.00 85.06 1022 VAL A C 1
ATOM 7825 O O . VAL A 1 1022 ? -58.204 6.974 64.669 1.00 85.06 1022 VAL A O 1
ATOM 7828 N N . GLN A 1 1023 ? -59.286 6.335 62.797 1.00 87.75 1023 GLN A N 1
ATOM 7829 C CA . GLN A 1 1023 ? -59.905 5.149 63.365 1.00 87.75 1023 GLN A CA 1
ATOM 7830 C C . GLN A 1 1023 ? -58.949 3.954 63.234 1.00 87.75 1023 GLN A C 1
ATOM 7832 O O . GLN A 1 1023 ? -58.639 3.513 62.127 1.00 87.75 1023 GLN A O 1
ATOM 7837 N N . VAL A 1 1024 ? -58.484 3.413 64.366 1.00 86.38 1024 VAL A N 1
ATOM 7838 C CA . VAL A 1 1024 ? -57.503 2.308 64.393 1.00 86.38 1024 VAL A CA 1
ATOM 7839 C C . VAL A 1 1024 ? -58.047 1.071 63.676 1.00 86.38 1024 VAL A C 1
ATOM 7841 O O . VAL A 1 1024 ? -57.354 0.495 62.841 1.00 86.38 1024 VAL A O 1
ATOM 7844 N N . SER A 1 1025 ? -59.313 0.725 63.931 1.00 87.06 1025 SER A N 1
ATOM 7845 C CA . SER A 1 1025 ? -59.981 -0.448 63.351 1.00 87.06 1025 SER A CA 1
ATOM 7846 C C . SER A 1 1025 ? -60.186 -0.388 61.831 1.00 87.06 1025 SER A C 1
ATOM 7848 O O . SER A 1 1025 ? -60.492 -1.414 61.238 1.00 87.06 1025 SER A O 1
ATOM 7850 N N . ALA A 1 1026 ? -60.048 0.786 61.201 1.00 85.38 1026 ALA A N 1
ATOM 7851 C CA . ALA A 1 1026 ? -60.164 0.948 59.747 1.00 85.38 1026 ALA A CA 1
ATOM 7852 C C . ALA A 1 1026 ? -58.814 0.784 59.029 1.00 85.38 1026 ALA A C 1
ATOM 7854 O O . ALA A 1 1026 ? -58.740 0.304 57.905 1.00 85.38 1026 ALA A O 1
ATOM 7855 N N . LEU A 1 1027 ? -57.726 1.174 59.698 1.00 85.94 1027 LEU A N 1
ATOM 7856 C CA . LEU A 1 1027 ? -56.390 1.254 59.108 1.00 85.94 1027 LEU A CA 1
ATOM 7857 C C . LEU A 1 1027 ? -55.482 0.072 59.466 1.00 85.94 1027 LEU A C 1
ATOM 7859 O O . LEU A 1 1027 ? -54.454 -0.125 58.819 1.00 85.94 1027 LEU A O 1
ATOM 7863 N N . CYS A 1 1028 ? -55.827 -0.688 60.505 1.00 89.06 1028 CYS A N 1
ATOM 7864 C CA . CYS A 1 1028 ? -55.036 -1.803 61.004 1.00 89.06 1028 CYS A CA 1
ATOM 7865 C C . CYS A 1 1028 ? -55.954 -2.994 61.336 1.00 89.06 1028 CYS A C 1
ATOM 7867 O O . CYS A 1 1028 ? -56.876 -2.843 62.134 1.00 89.06 1028 CYS A O 1
ATOM 7869 N N . PRO A 1 1029 ? -55.713 -4.188 60.764 1.00 86.00 1029 PRO A N 1
ATOM 7870 C CA . PRO A 1 1029 ? -56.461 -5.402 61.100 1.00 86.00 1029 PRO A CA 1
ATOM 7871 C C . PRO A 1 1029 ? -56.070 -5.995 62.463 1.00 86.00 1029 PRO A C 1
ATOM 7873 O O . PRO A 1 1029 ? -56.772 -6.858 62.980 1.00 86.00 1029 PRO A O 1
ATOM 7876 N N . GLY A 1 1030 ? -54.958 -5.552 63.052 1.00 85.69 1030 GLY A N 1
ATOM 7877 C CA . GLY A 1 1030 ? -54.433 -6.079 64.311 1.00 85.69 1030 GLY A CA 1
ATOM 7878 C C . GLY A 1 1030 ? -53.872 -7.499 64.191 1.00 85.69 1030 GLY A C 1
ATOM 7879 O O . GLY A 1 1030 ? -53.884 -8.111 63.117 1.00 85.69 1030 GLY A O 1
ATOM 7880 N N . LYS A 1 1031 ? -53.360 -8.028 65.307 1.00 87.06 1031 LYS A N 1
ATOM 7881 C CA . LYS A 1 1031 ? -52.800 -9.385 65.380 1.00 87.06 1031 LYS A CA 1
ATOM 7882 C C . LYS A 1 1031 ? -53.870 -10.458 65.101 1.00 87.06 1031 LYS A C 1
ATOM 7884 O O . LYS A 1 1031 ? -53.701 -11.300 64.221 1.00 87.06 1031 LYS A O 1
ATOM 7889 N N . ASP A 1 1032 ? -55.050 -10.335 65.697 1.00 82.88 1032 ASP A N 1
ATOM 7890 C CA . ASP A 1 1032 ? -56.111 -11.348 65.578 1.00 82.88 1032 ASP A CA 1
ATOM 7891 C C . ASP A 1 1032 ? -56.993 -11.195 64.321 1.00 82.88 1032 ASP A C 1
ATOM 7893 O O . ASP A 1 1032 ? -57.894 -11.995 64.081 1.00 82.88 1032 ASP A O 1
ATOM 7897 N N . GLY A 1 1033 ? -56.715 -10.202 63.466 1.00 80.56 1033 GLY A N 1
ATOM 7898 C CA . GLY A 1 1033 ? -57.459 -9.946 62.225 1.00 80.56 1033 GLY A CA 1
ATOM 7899 C C . GLY A 1 1033 ? -58.714 -9.077 62.384 1.00 80.56 1033 GLY A C 1
ATOM 7900 O O . GLY A 1 1033 ? -59.356 -8.767 61.382 1.00 80.56 1033 GLY A O 1
ATOM 7901 N N . SER A 1 1034 ? -59.045 -8.651 63.605 1.00 84.50 1034 SER A N 1
ATOM 7902 C CA . SER A 1 1034 ? -60.051 -7.622 63.884 1.00 84.50 1034 SER A CA 1
ATOM 7903 C C . SER A 1 1034 ? -59.676 -6.820 65.132 1.00 84.50 1034 SER A C 1
ATOM 7905 O O . SER A 1 1034 ? -59.202 -7.403 66.105 1.00 84.50 1034 SER A O 1
ATOM 7907 N N . ILE A 1 1035 ? -59.947 -5.512 65.137 1.00 84.06 1035 ILE A N 1
ATOM 7908 C CA . ILE A 1 1035 ? -59.760 -4.623 66.296 1.00 84.06 1035 ILE A CA 1
ATOM 7909 C C . ILE A 1 1035 ? -61.120 -4.065 66.719 1.00 84.06 1035 ILE A C 1
ATOM 7911 O O . ILE A 1 1035 ? -61.922 -3.672 65.869 1.00 84.06 1035 ILE A O 1
ATOM 7915 N N . ASP A 1 1036 ? -61.368 -3.991 68.027 1.00 85.00 1036 ASP A N 1
ATOM 7916 C CA . ASP A 1 1036 ? -62.573 -3.361 68.566 1.00 85.00 1036 ASP A CA 1
ATOM 7917 C C . ASP A 1 1036 ? -62.610 -1.856 68.201 1.00 85.00 1036 ASP A C 1
ATOM 7919 O O . ASP A 1 1036 ? -61.642 -1.135 68.467 1.00 85.00 1036 ASP A O 1
ATOM 7923 N N . PRO A 1 1037 ? -63.713 -1.340 67.623 1.00 85.44 1037 PRO A N 1
ATOM 7924 C CA . PRO A 1 1037 ? -63.834 0.068 67.235 1.00 85.44 1037 PRO A CA 1
ATOM 7925 C C . PRO A 1 1037 ? -63.642 1.083 68.372 1.00 85.44 1037 PRO A C 1
ATOM 7927 O O . PRO A 1 1037 ? -63.402 2.259 68.098 1.00 85.44 1037 PRO A O 1
ATOM 7930 N N . THR A 1 1038 ? -63.755 0.668 69.638 1.00 86.00 1038 THR A N 1
ATOM 7931 C CA . THR A 1 1038 ? -63.515 1.529 70.807 1.00 86.00 1038 THR A CA 1
ATOM 7932 C C . THR A 1 1038 ? -62.039 1.841 71.039 1.00 86.00 1038 THR A C 1
ATOM 7934 O O . THR A 1 1038 ? -61.752 2.788 71.770 1.00 86.00 1038 THR A O 1
ATOM 7937 N N . VAL A 1 1039 ? -61.110 1.091 70.433 1.00 85.81 1039 VAL A N 1
ATOM 7938 C CA . VAL A 1 1039 ? -59.662 1.291 70.586 1.00 85.81 1039 VAL A CA 1
ATOM 7939 C C . VAL A 1 1039 ? -59.199 2.524 69.808 1.00 85.81 1039 VAL A C 1
ATOM 7941 O O . VAL A 1 1039 ? -59.369 2.636 68.594 1.00 85.81 1039 VAL A O 1
ATOM 7944 N N . LEU A 1 1040 ? -58.563 3.445 70.524 1.00 83.56 1040 LEU A N 1
ATOM 7945 C CA . LEU A 1 1040 ? -58.028 4.704 70.020 1.00 83.56 1040 LEU A CA 1
ATOM 7946 C C . LEU A 1 1040 ? -56.513 4.758 70.220 1.00 83.56 1040 LEU A C 1
ATOM 7948 O O . LEU A 1 1040 ? -55.994 4.291 71.237 1.00 83.56 1040 LEU A O 1
ATOM 7952 N N . LEU A 1 1041 ? -55.824 5.393 69.271 1.00 81.12 1041 LEU A N 1
ATOM 7953 C CA . LEU A 1 1041 ? -54.402 5.712 69.352 1.00 81.12 1041 LEU A CA 1
ATOM 7954 C C . LEU A 1 1041 ? -54.234 7.234 69.350 1.00 81.12 1041 LEU A C 1
ATOM 7956 O O . LEU A 1 1041 ? -54.496 7.889 68.339 1.00 81.12 1041 LEU A O 1
ATOM 7960 N N . ASP A 1 1042 ? -53.777 7.787 70.471 1.00 72.06 1042 ASP A N 1
ATOM 7961 C CA . ASP A 1 1042 ? -53.412 9.200 70.562 1.00 72.06 1042 ASP A CA 1
ATOM 7962 C C . ASP A 1 1042 ? -52.016 9.378 69.951 1.00 72.06 1042 ASP A C 1
ATOM 7964 O O . ASP A 1 1042 ? -50.986 9.261 70.618 1.00 72.06 1042 ASP A O 1
ATOM 7968 N N . TYR A 1 1043 ? -51.981 9.597 68.636 1.00 69.31 1043 TYR A N 1
ATOM 7969 C CA . TYR A 1 1043 ? -50.739 9.800 67.904 1.00 69.31 1043 TYR A CA 1
ATOM 7970 C C . TYR A 1 1043 ? -50.343 11.280 67.891 1.00 69.31 1043 TYR A C 1
ATOM 7972 O O . TYR A 1 1043 ? -51.043 12.124 67.333 1.00 69.31 1043 TYR A O 1
ATOM 7980 N N . SER A 1 1044 ? -49.175 11.582 68.452 1.00 63.69 1044 SER A N 1
ATOM 7981 C CA . SER A 1 1044 ? -48.492 12.867 68.310 1.00 63.69 1044 SER A CA 1
ATOM 7982 C C . SER A 1 1044 ? -47.131 12.635 67.665 1.00 63.69 1044 SER A C 1
ATOM 7984 O O . SER A 1 1044 ? -46.347 11.843 68.188 1.00 63.69 1044 SER A O 1
ATOM 7986 N N . SER A 1 1045 ? -46.830 13.336 66.572 1.00 60.22 1045 SER A N 1
ATOM 7987 C CA . SER A 1 1045 ? -45.524 13.255 65.907 1.00 60.22 1045 SER A CA 1
ATOM 7988 C C . SER A 1 1045 ? -44.403 13.652 66.876 1.00 60.22 1045 SER A C 1
ATOM 7990 O O . SER A 1 1045 ? -44.398 14.778 67.389 1.00 60.22 1045 SER A O 1
ATOM 7992 N N . THR A 1 1046 ? -43.438 12.765 67.115 1.00 57.09 1046 THR A N 1
ATOM 7993 C CA . THR A 1 1046 ? -42.302 12.998 68.023 1.00 57.09 1046 THR A CA 1
ATOM 7994 C C . THR A 1 1046 ? -41.216 13.850 67.352 1.00 57.09 1046 THR A C 1
ATOM 7996 O O . THR A 1 1046 ? -40.135 13.396 66.992 1.00 57.09 1046 THR A O 1
ATOM 7999 N N . ASN A 1 1047 ? -41.499 15.137 67.149 1.00 54.09 1047 ASN A N 1
ATOM 8000 C CA . ASN A 1 1047 ? -40.604 16.045 66.429 1.00 54.09 1047 ASN A CA 1
ATOM 8001 C C . ASN A 1 1047 ? -39.929 17.038 67.397 1.00 54.09 1047 ASN A C 1
ATOM 8003 O O . ASN A 1 1047 ? -40.465 18.097 67.709 1.00 54.09 1047 ASN A O 1
ATOM 8007 N N . VAL A 1 1048 ? -38.743 16.677 67.914 1.00 49.34 1048 VAL A N 1
ATOM 8008 C CA . VAL A 1 1048 ? -38.082 17.389 69.039 1.00 49.34 1048 VAL A CA 1
ATOM 8009 C C . VAL A 1 1048 ? -36.826 18.185 68.625 1.00 49.34 1048 VAL A C 1
ATOM 8011 O O . VAL A 1 1048 ? -36.123 18.717 69.479 1.00 49.34 1048 VAL A O 1
ATOM 8014 N N . SER A 1 1049 ? -36.505 18.347 67.335 1.00 45.25 1049 SER A N 1
ATOM 8015 C CA . SER A 1 1049 ? -35.468 19.324 66.929 1.00 45.25 1049 SER A CA 1
ATOM 8016 C C . SER A 1 1049 ? -35.471 19.634 65.432 1.00 45.25 1049 SER A C 1
ATOM 8018 O O . SER A 1 1049 ? -35.349 18.722 64.620 1.00 45.25 1049 SER A O 1
ATOM 8020 N N . GLY A 1 1050 ? -35.558 20.923 65.078 1.00 48.94 1050 GLY A N 1
ATOM 8021 C CA . GLY A 1 1050 ? -35.583 21.426 63.690 1.00 48.94 1050 GLY A CA 1
ATOM 8022 C C . GLY A 1 1050 ? -36.970 21.441 63.030 1.00 48.94 1050 GLY A C 1
ATOM 8023 O O . GLY A 1 1050 ? -37.083 21.750 61.849 1.00 48.94 1050 GLY A O 1
ATOM 8024 N N . SER A 1 1051 ? -38.004 21.089 63.798 1.00 50.81 1051 SER A N 1
ATOM 8025 C CA . SER A 1 1051 ? -39.365 20.795 63.350 1.00 50.81 1051 SER A CA 1
ATOM 8026 C C . SER A 1 1051 ? -40.035 21.964 62.624 1.00 50.81 1051 SER A C 1
ATOM 8028 O O . SER A 1 1051 ? -40.107 23.070 63.160 1.00 50.81 1051 SER A O 1
ATOM 8030 N N . ALA A 1 1052 ? -40.630 21.679 61.462 1.00 50.78 1052 ALA A N 1
ATOM 8031 C CA . ALA A 1 1052 ? -41.811 22.396 60.990 1.00 50.78 1052 ALA A CA 1
ATOM 8032 C C . ALA A 1 1052 ? -42.780 22.556 62.166 1.00 50.78 1052 ALA A C 1
ATOM 8034 O O . ALA A 1 1052 ? -42.952 21.604 62.929 1.00 50.78 1052 ALA A O 1
ATOM 8035 N N . THR A 1 1053 ? -43.348 23.744 62.371 1.00 54.41 1053 THR A N 1
ATOM 8036 C CA . THR A 1 1053 ? -44.295 23.996 63.463 1.00 54.41 1053 THR A CA 1
ATOM 8037 C C . THR A 1 1053 ? -45.357 22.903 63.409 1.00 54.41 1053 THR A C 1
ATOM 8039 O O . THR A 1 1053 ? -46.099 22.822 62.436 1.00 54.41 1053 THR A O 1
ATOM 8042 N N . THR A 1 1054 ? -45.379 21.988 64.375 1.00 56.47 1054 THR A N 1
ATOM 8043 C CA . THR A 1 1054 ? -46.447 20.994 64.446 1.00 56.47 1054 THR A CA 1
ATOM 8044 C C . THR A 1 1054 ? -47.715 21.753 64.793 1.00 56.47 1054 THR A C 1
ATOM 8046 O O . THR A 1 1054 ? -47.682 22.676 65.615 1.00 56.47 1054 THR A O 1
ATOM 8049 N N . VAL A 1 1055 ? -48.827 21.430 64.133 1.00 59.28 1055 VAL A N 1
ATOM 8050 C CA . VAL A 1 1055 ? -50.110 22.013 64.526 1.00 59.28 1055 VAL A CA 1
ATOM 8051 C C . VAL A 1 1055 ? -50.330 21.653 65.992 1.00 59.28 1055 VAL A C 1
ATOM 8053 O O . VAL A 1 1055 ? -50.306 20.476 66.359 1.00 59.28 1055 VAL A O 1
ATOM 8056 N N . SER A 1 1056 ? -50.426 22.676 66.843 1.00 56.19 1056 SER A N 1
ATOM 8057 C CA . SER A 1 1056 ? -50.527 22.476 68.280 1.00 56.19 1056 SER A CA 1
ATOM 8058 C C . SER A 1 1056 ? -51.757 21.632 68.579 1.00 56.19 1056 SER A C 1
ATOM 8060 O O . SER A 1 1056 ? -52.807 21.799 67.963 1.00 56.19 1056 SER A O 1
ATOM 8062 N N . THR A 1 1057 ? -51.669 20.770 69.587 1.00 57.31 1057 THR A N 1
ATOM 8063 C CA . THR A 1 1057 ? -52.821 20.012 70.106 1.00 57.31 1057 THR A CA 1
ATOM 8064 C C . THR A 1 1057 ? -53.973 20.909 70.591 1.00 57.31 1057 THR A C 1
ATOM 8066 O O . THR A 1 1057 ? -55.050 20.410 70.899 1.00 57.31 1057 THR A O 1
ATOM 8069 N N . SER A 1 1058 ? -53.764 22.230 70.648 1.00 62.28 1058 SER A N 1
ATOM 8070 C CA . SER A 1 1058 ? -54.765 23.262 70.929 1.00 62.28 1058 SER A CA 1
ATOM 8071 C C . SER A 1 1058 ? -55.508 23.810 69.702 1.00 62.28 1058 SER A C 1
ATOM 8073 O O . SER A 1 1058 ? -56.430 24.603 69.888 1.00 62.28 1058 SER A O 1
ATOM 8075 N N . ASP A 1 1059 ? -55.128 23.454 68.469 1.00 69.56 1059 ASP A N 1
ATOM 8076 C CA . ASP A 1 1059 ? -55.857 23.889 67.272 1.00 69.56 1059 ASP A CA 1
ATOM 8077 C C . ASP A 1 1059 ? -57.236 23.222 67.244 1.00 69.56 1059 ASP A C 1
ATOM 8079 O O . ASP A 1 1059 ? -57.350 22.022 67.045 1.00 69.56 1059 ASP A O 1
ATOM 8083 N N . THR A 1 1060 ? -58.305 23.989 67.435 1.00 78.44 1060 THR A N 1
ATOM 8084 C CA . THR A 1 1060 ? -59.678 23.468 67.524 1.00 78.44 1060 THR A CA 1
ATOM 8085 C C . THR A 1 1060 ? -60.192 22.836 66.226 1.00 78.44 1060 THR A C 1
ATOM 8087 O O . THR A 1 1060 ? -61.262 22.230 66.232 1.00 78.44 1060 THR A O 1
ATOM 8090 N N . ASN A 1 1061 ? -59.462 22.959 65.113 1.00 81.25 1061 ASN A N 1
ATOM 8091 C CA . ASN A 1 1061 ? -59.911 22.488 63.804 1.00 81.25 1061 ASN A CA 1
ATOM 8092 C C . ASN A 1 1061 ? -59.846 20.963 63.619 1.00 81.25 1061 ASN A C 1
ATOM 8094 O O . ASN A 1 1061 ? -60.472 20.454 62.692 1.00 81.25 1061 ASN A O 1
ATOM 8098 N N . TRP A 1 1062 ? -59.162 20.214 64.493 1.00 77.56 1062 TRP A N 1
ATOM 8099 C CA . TRP A 1 1062 ? -59.145 18.742 64.419 1.00 77.56 1062 TRP A CA 1
ATOM 8100 C C . TRP A 1 1062 ? -60.542 18.124 64.582 1.00 77.56 1062 TRP A C 1
ATOM 8102 O O . TRP A 1 1062 ? -60.803 17.052 64.041 1.00 77.56 1062 TRP A O 1
ATOM 8112 N N . VAL A 1 1063 ? -61.460 18.817 65.272 1.00 80.75 1063 VAL A N 1
ATOM 8113 C CA . VAL A 1 1063 ? -62.848 18.373 65.492 1.00 80.75 1063 VAL A CA 1
ATOM 8114 C C . VAL A 1 1063 ? -63.588 18.151 64.166 1.00 80.75 1063 VAL A C 1
ATOM 8116 O O . VAL A 1 1063 ? -64.433 17.266 64.081 1.00 80.75 1063 VAL A O 1
ATOM 8119 N N . TYR A 1 1064 ? -63.243 18.900 63.109 1.00 82.12 1064 TYR A N 1
ATOM 8120 C CA . TYR A 1 1064 ? -63.860 18.768 61.780 1.00 82.12 1064 TYR A CA 1
ATOM 8121 C C . TYR A 1 1064 ? -63.356 17.570 60.967 1.00 82.12 1064 TYR A C 1
ATOM 8123 O O . TYR A 1 1064 ? -63.940 17.242 59.936 1.00 82.12 1064 TYR A O 1
ATOM 8131 N N . HIS A 1 1065 ? -62.284 16.923 61.415 1.00 83.50 1065 HIS A N 1
ATOM 8132 C CA . HIS A 1 1065 ? -61.722 15.731 60.788 1.00 83.50 1065 HIS A CA 1
ATOM 8133 C C . HIS A 1 1065 ? -61.895 14.484 61.675 1.00 83.50 1065 HIS A C 1
ATOM 8135 O O . HIS A 1 1065 ? -61.390 13.416 61.328 1.00 83.50 1065 HIS A O 1
ATOM 8141 N N . ASP A 1 1066 ? -62.576 14.602 62.826 1.00 83.31 1066 ASP A N 1
ATOM 8142 C CA . ASP A 1 1066 ? -62.766 13.499 63.768 1.00 83.31 1066 ASP A CA 1
ATOM 8143 C C . ASP A 1 1066 ? -64.021 12.674 63.475 1.00 83.31 1066 ASP A C 1
ATOM 8145 O O . ASP A 1 1066 ? -65.120 12.953 63.953 1.00 83.31 1066 ASP A O 1
ATOM 8149 N N . PHE A 1 1067 ? -63.819 11.603 62.712 1.00 87.06 1067 PHE A N 1
ATOM 8150 C CA . PHE A 1 1067 ? -64.852 10.631 62.351 1.00 87.06 1067 PHE A CA 1
ATOM 8151 C C . PHE A 1 1067 ? -64.690 9.287 63.085 1.00 87.06 1067 PHE A C 1
ATOM 8153 O O . PHE A 1 1067 ? -65.111 8.240 62.581 1.00 87.06 1067 PHE A O 1
ATOM 8160 N N . ARG A 1 1068 ? -64.028 9.287 64.252 1.00 85.25 1068 ARG A N 1
ATOM 8161 C CA . ARG A 1 1068 ? -63.782 8.081 65.061 1.00 85.25 1068 ARG A CA 1
ATOM 8162 C C . ARG A 1 1068 ? -65.069 7.545 65.686 1.00 85.25 1068 ARG A C 1
ATOM 8164 O O . ARG A 1 1068 ? -66.040 8.265 65.873 1.00 85.25 1068 ARG A O 1
ATOM 8171 N N . TYR A 1 1069 ? -65.068 6.269 66.064 1.00 84.38 1069 TYR A N 1
ATOM 8172 C CA . TYR A 1 1069 ? -66.276 5.539 66.472 1.00 84.38 1069 TYR A CA 1
ATOM 8173 C C . TYR A 1 1069 ? -67.113 6.209 67.579 1.00 84.38 1069 TYR A C 1
ATOM 8175 O O . TYR A 1 1069 ? -68.329 6.044 67.592 1.00 84.38 1069 TYR A O 1
ATOM 8183 N N . PHE A 1 1070 ? -66.497 6.953 68.504 1.00 82.75 1070 PHE A N 1
ATOM 8184 C CA . PHE A 1 1070 ? -67.203 7.599 69.616 1.00 82.75 1070 PHE A CA 1
ATOM 8185 C C . PHE A 1 1070 ? -67.966 8.881 69.231 1.00 82.75 1070 PHE A C 1
ATOM 8187 O O . PHE A 1 1070 ? -68.733 9.385 70.056 1.00 82.75 1070 PHE A O 1
ATOM 8194 N N . THR A 1 1071 ? -67.757 9.431 68.030 1.00 81.81 1071 THR A N 1
ATOM 8195 C CA . THR A 1 1071 ? -68.470 10.623 67.549 1.00 81.81 1071 THR A CA 1
ATOM 8196 C C . THR A 1 1071 ? -69.848 10.246 66.988 1.00 81.81 1071 THR A C 1
ATOM 8198 O O . THR A 1 1071 ? -70.112 9.095 66.643 1.00 81.81 1071 THR A O 1
ATOM 8201 N N . ASN A 1 1072 ? -70.768 11.216 66.907 1.00 79.94 1072 ASN A N 1
ATOM 8202 C CA . ASN A 1 1072 ? -72.106 10.983 66.341 1.00 79.94 1072 ASN A CA 1
ATOM 8203 C C . ASN A 1 1072 ? -72.090 10.721 64.816 1.00 79.94 1072 ASN A C 1
ATOM 8205 O O . ASN A 1 1072 ? -73.094 10.255 64.285 1.00 79.94 1072 ASN A O 1
ATOM 8209 N N . ASP A 1 1073 ? -70.984 11.017 64.123 1.00 82.56 1073 ASP A N 1
ATOM 8210 C CA . ASP A 1 1073 ? -70.784 10.827 62.678 1.00 82.56 1073 ASP A CA 1
ATOM 8211 C C . ASP A 1 1073 ? -69.519 9.982 62.458 1.00 82.56 1073 ASP A C 1
ATOM 8213 O O . ASP A 1 1073 ? -68.420 10.509 62.278 1.00 82.56 1073 ASP A O 1
ATOM 8217 N N . SER A 1 1074 ? -69.662 8.657 62.551 1.00 81.44 1074 SER A N 1
ATOM 8218 C CA . SER A 1 1074 ? -68.543 7.729 62.381 1.00 81.44 1074 SER A CA 1
ATOM 8219 C C . SER A 1 1074 ? -68.340 7.371 60.904 1.00 81.44 1074 SER A C 1
ATOM 8221 O O . SER A 1 1074 ? -69.218 6.815 60.245 1.00 81.44 1074 SER A O 1
ATOM 8223 N N . ARG A 1 1075 ? -67.152 7.684 60.374 1.00 87.81 1075 ARG A N 1
ATOM 8224 C CA . ARG A 1 1075 ? -66.737 7.403 58.987 1.00 87.81 1075 ARG A CA 1
ATOM 8225 C C . ARG A 1 1075 ? -65.355 6.747 59.008 1.00 87.81 1075 ARG A C 1
ATOM 8227 O O . ARG A 1 1075 ? -64.348 7.451 58.911 1.00 87.81 1075 ARG A O 1
ATOM 8234 N N . PRO A 1 1076 ? -65.287 5.415 59.179 1.00 78.75 1076 PRO A N 1
ATOM 8235 C CA . PRO A 1 1076 ? -64.028 4.715 59.437 1.00 78.75 1076 PRO A CA 1
ATOM 8236 C C . PRO A 1 1076 ? -62.989 4.913 58.322 1.00 78.75 1076 PRO A C 1
ATOM 8238 O O . PRO A 1 1076 ? -61.813 5.114 58.623 1.00 78.75 1076 PRO A O 1
ATOM 8241 N N . ASP A 1 1077 ? -63.425 4.953 57.061 1.00 84.81 1077 ASP A N 1
ATOM 8242 C CA . ASP A 1 1077 ? -62.536 4.981 55.890 1.00 84.81 1077 ASP A CA 1
ATOM 8243 C C . ASP A 1 1077 ? -62.179 6.398 55.402 1.00 84.81 1077 ASP A C 1
ATOM 8245 O O . ASP A 1 1077 ? -61.336 6.560 54.518 1.00 84.81 1077 ASP A O 1
ATOM 8249 N N . TRP A 1 1078 ? -62.765 7.449 55.994 1.00 88.62 1078 TRP A N 1
ATOM 8250 C CA . TRP A 1 1078 ? -62.645 8.830 55.502 1.00 88.62 1078 TRP A CA 1
ATOM 8251 C C . TRP A 1 1078 ? -61.188 9.287 55.349 1.00 88.62 1078 TRP A C 1
ATOM 8253 O O . TRP A 1 1078 ? -60.807 9.853 54.324 1.00 88.62 1078 TRP A O 1
ATOM 8263 N N . PHE A 1 1079 ? -60.342 9.008 56.346 1.00 87.12 1079 PHE A N 1
ATOM 8264 C CA . PHE A 1 1079 ? -58.930 9.391 56.299 1.00 87.12 1079 PHE A CA 1
ATOM 8265 C C . PHE A 1 1079 ? -58.188 8.707 55.143 1.00 87.12 1079 PHE A C 1
ATOM 8267 O O . PHE A 1 1079 ? -57.378 9.339 54.462 1.00 87.12 1079 PHE A O 1
ATOM 8274 N N . GLN A 1 1080 ? -58.473 7.424 54.903 1.00 85.50 1080 GLN A N 1
ATOM 8275 C CA . GLN A 1 1080 ? -57.854 6.656 53.827 1.00 85.50 1080 GLN A CA 1
ATOM 8276 C C . GLN A 1 1080 ? -58.266 7.203 52.456 1.00 85.50 1080 GLN A C 1
ATOM 8278 O O . GLN A 1 1080 ? -57.403 7.413 51.603 1.00 85.50 1080 GLN A O 1
ATOM 8283 N N . GLU A 1 1081 ? -59.549 7.512 52.262 1.00 88.75 1081 GLU A N 1
ATOM 8284 C CA . GLU A 1 1081 ? -60.065 8.126 51.033 1.00 88.75 1081 GLU A CA 1
ATOM 8285 C C . GLU A 1 1081 ? -59.429 9.496 50.756 1.00 88.75 1081 GLU A C 1
ATOM 8287 O O . GLU A 1 1081 ? -58.955 9.754 49.645 1.00 88.75 1081 GLU A O 1
ATOM 8292 N N . GLN A 1 1082 ? -59.346 10.361 51.775 1.00 87.56 1082 GLN A N 1
ATOM 8293 C CA . GLN A 1 1082 ? -58.702 11.669 51.637 1.00 87.56 1082 GLN A CA 1
ATOM 8294 C C . GLN A 1 1082 ? -57.218 11.534 51.304 1.00 87.56 1082 GLN A C 1
ATOM 8296 O O . GLN A 1 1082 ? -56.706 12.243 50.439 1.00 87.56 1082 GLN A O 1
ATOM 8301 N N . MET A 1 1083 ? -56.518 10.589 51.932 1.00 87.69 1083 MET A N 1
ATOM 8302 C CA . MET A 1 1083 ? -55.099 10.378 51.669 1.00 87.69 1083 MET A CA 1
ATOM 8303 C C . MET A 1 1083 ? -54.839 9.843 50.254 1.00 87.69 1083 MET A C 1
ATOM 8305 O O . MET A 1 1083 ? -53.845 10.223 49.634 1.00 87.69 1083 MET A O 1
ATOM 8309 N N . ILE A 1 1084 ? -55.731 9.003 49.716 1.00 88.19 1084 ILE A N 1
ATOM 8310 C CA . ILE A 1 1084 ? -55.679 8.542 48.319 1.00 88.19 1084 ILE A CA 1
ATOM 8311 C C . ILE A 1 1084 ? -55.833 9.733 47.363 1.00 88.19 1084 ILE A C 1
ATOM 8313 O O . ILE A 1 1084 ? -55.018 9.898 46.453 1.00 88.19 1084 ILE A O 1
ATOM 8317 N N . MET A 1 1085 ? -56.818 10.602 47.604 1.00 89.12 1085 MET A N 1
ATOM 8318 C CA . MET A 1 1085 ? -57.063 11.800 46.793 1.00 89.12 1085 MET A CA 1
ATOM 8319 C C . MET A 1 1085 ? -55.887 12.788 46.843 1.00 89.12 1085 MET A C 1
ATOM 8321 O O . MET A 1 1085 ? -55.403 13.244 45.802 1.00 89.12 1085 MET A O 1
ATOM 8325 N N . LEU A 1 1086 ? -55.370 13.077 48.041 1.00 89.62 1086 LEU A N 1
ATOM 8326 C CA . LEU A 1 1086 ? -54.258 14.007 48.228 1.00 89.62 1086 LEU A CA 1
ATOM 8327 C C . LEU A 1 1086 ? -52.964 13.489 47.590 1.00 89.62 1086 LEU A C 1
ATOM 8329 O O . LEU A 1 1086 ? -52.238 14.256 46.952 1.00 89.62 1086 LEU A O 1
ATOM 8333 N N . LYS A 1 1087 ? -52.681 12.183 47.710 1.00 89.12 1087 LYS A N 1
ATOM 8334 C CA . LYS A 1 1087 ? -51.522 11.549 47.060 1.00 89.12 1087 LYS A CA 1
ATOM 8335 C C . LYS A 1 1087 ? -51.623 11.596 45.539 1.00 89.12 1087 LYS A C 1
ATOM 8337 O O . LYS A 1 1087 ? -50.618 11.872 44.890 1.00 89.12 1087 LYS A O 1
ATOM 8342 N N . ALA A 1 1088 ? -52.807 11.365 44.976 1.00 89.56 1088 ALA A N 1
ATOM 8343 C CA . ALA A 1 1088 ? -53.002 11.379 43.530 1.00 89.56 1088 ALA A CA 1
ATOM 8344 C C . ALA A 1 1088 ? -52.774 12.772 42.913 1.00 89.56 1088 ALA A C 1
ATOM 8346 O O . ALA A 1 1088 ? -52.151 12.880 41.858 1.00 89.56 1088 ALA A O 1
ATOM 8347 N N . ASN A 1 1089 ? -53.235 13.838 43.579 1.00 90.50 1089 ASN A N 1
ATOM 8348 C CA . ASN A 1 1089 ? -53.289 15.177 42.980 1.00 90.50 1089 ASN A CA 1
ATOM 8349 C C . ASN A 1 1089 ? -52.192 16.142 43.466 1.00 90.50 1089 ASN A C 1
ATOM 8351 O O . ASN A 1 1089 ? -51.762 17.025 42.716 1.00 90.50 1089 ASN A O 1
ATOM 8355 N N . TYR A 1 1090 ? -51.725 15.995 44.710 1.00 90.94 1090 TYR A N 1
ATOM 8356 C CA . TYR A 1 1090 ? -50.946 17.035 45.396 1.00 90.94 1090 TYR A CA 1
ATOM 8357 C C . TYR A 1 1090 ? -49.605 16.559 45.966 1.00 90.94 1090 TYR A C 1
ATOM 8359 O O . TYR A 1 1090 ? -48.918 17.347 46.615 1.00 90.94 1090 TYR A O 1
ATOM 8367 N N . PHE A 1 1091 ? -49.192 15.316 45.714 1.00 90.88 1091 PHE A N 1
ATOM 8368 C CA . PHE A 1 1091 ? -47.942 14.749 46.231 1.00 90.88 1091 PHE A CA 1
ATOM 8369 C C . PHE A 1 1091 ? -46.678 15.494 45.752 1.00 90.88 1091 PHE A C 1
ATOM 8371 O O . PHE A 1 1091 ? -46.542 15.846 44.575 1.00 90.88 1091 PHE A O 1
ATOM 8378 N N . LYS A 1 1092 ? -45.723 15.714 46.669 1.00 90.06 1092 LYS A N 1
ATOM 8379 C CA . LYS A 1 1092 ? -44.413 16.329 46.378 1.00 90.06 1092 LYS A CA 1
ATOM 8380 C C . LYS A 1 1092 ? -43.202 15.544 46.855 1.00 90.06 1092 LYS A C 1
ATOM 8382 O O . LYS A 1 1092 ? -42.157 15.624 46.213 1.00 90.06 1092 LYS A O 1
ATOM 8387 N N . GLY A 1 1093 ? -43.318 14.806 47.946 1.00 89.19 1093 GLY A N 1
ATOM 8388 C CA . GLY A 1 1093 ? -42.209 14.037 48.493 1.00 89.19 1093 GLY A CA 1
ATOM 8389 C C . GLY A 1 1093 ? -42.503 13.571 49.906 1.00 89.19 1093 GLY A C 1
ATOM 8390 O O . GLY A 1 1093 ? -43.655 13.549 50.336 1.00 89.19 1093 GLY A O 1
ATOM 8391 N N . TRP A 1 1094 ? -41.449 13.218 50.628 1.00 89.31 1094 TRP A N 1
ATOM 8392 C CA . TRP A 1 1094 ? -41.532 12.639 51.966 1.00 89.31 1094 TRP A CA 1
ATOM 8393 C C . TRP A 1 1094 ? -40.724 13.451 52.967 1.00 89.31 1094 TRP A C 1
ATOM 8395 O O . TRP A 1 1094 ? -39.761 14.116 52.585 1.00 89.31 1094 TRP A O 1
ATOM 8405 N N . ILE A 1 1095 ? -41.068 13.362 54.248 1.00 86.81 1095 ILE A N 1
ATOM 8406 C CA . ILE A 1 1095 ? -40.190 13.859 55.308 1.00 86.81 1095 ILE A CA 1
ATOM 8407 C C . ILE A 1 1095 ? -38.965 12.948 55.431 1.00 86.81 1095 ILE A C 1
ATOM 8409 O O . ILE A 1 1095 ? -39.077 11.722 55.404 1.00 86.81 1095 ILE A O 1
ATOM 8413 N N . GLY A 1 1096 ? -37.788 13.562 55.543 1.00 85.06 1096 GLY A N 1
ATOM 8414 C CA . GLY A 1 1096 ? -36.498 12.893 55.671 1.00 85.06 1096 GLY A CA 1
ATOM 8415 C C . GLY A 1 1096 ? -35.957 12.866 57.087 1.00 85.06 1096 GLY A C 1
ATOM 8416 O O . GLY A 1 1096 ? -35.799 13.918 57.705 1.00 85.06 1096 GLY A O 1
ATOM 8417 N N . TYR A 1 1097 ? -35.569 11.682 57.554 1.00 83.94 1097 TYR A N 1
ATOM 8418 C CA . TYR A 1 1097 ? -34.864 11.484 58.819 1.00 83.94 1097 TYR A CA 1
ATOM 8419 C C . TYR A 1 1097 ? -33.429 11.041 58.559 1.00 83.94 1097 TYR A C 1
ATOM 8421 O O . TYR A 1 1097 ? -33.187 10.015 57.927 1.00 83.94 1097 TYR A O 1
ATOM 8429 N N . THR A 1 1098 ? -32.448 11.788 59.062 1.00 85.19 1098 THR A N 1
ATOM 8430 C CA . THR A 1 1098 ? -31.046 11.367 58.955 1.00 85.19 1098 THR A CA 1
ATOM 8431 C C . THR A 1 1098 ? -30.752 10.222 59.937 1.00 85.19 1098 THR A C 1
ATOM 8433 O O . THR A 1 1098 ? -31.304 10.208 61.040 1.00 85.19 1098 THR A O 1
ATOM 8436 N N . PRO A 1 1099 ? -29.838 9.286 59.616 1.00 83.06 1099 PRO A N 1
ATOM 8437 C CA . PRO A 1 1099 ? -29.459 8.205 60.536 1.00 83.06 1099 PRO A CA 1
ATOM 8438 C C . PRO A 1 1099 ? -28.919 8.713 61.880 1.00 83.06 1099 PRO A C 1
ATOM 8440 O O . PRO A 1 1099 ? -29.166 8.128 62.932 1.00 83.06 1099 PRO A O 1
ATOM 8443 N N . THR A 1 1100 ? -28.208 9.844 61.858 1.00 83.06 1100 THR A N 1
ATOM 8444 C CA . THR A 1 1100 ? -27.735 10.522 63.071 1.00 83.06 1100 THR A CA 1
ATOM 8445 C C . THR A 1 1100 ? -28.896 11.030 63.915 1.00 83.06 1100 THR A C 1
ATOM 8447 O O . THR A 1 1100 ? -28.870 10.901 65.139 1.00 83.06 1100 THR A O 1
ATOM 8450 N N . TYR A 1 1101 ? -29.933 11.571 63.276 1.00 81.31 1101 TYR A N 1
ATOM 8451 C CA . TYR A 1 1101 ? -31.116 12.052 63.970 1.00 81.31 1101 TYR A CA 1
ATOM 8452 C C . TYR A 1 1101 ? -31.942 10.906 64.558 1.00 81.31 1101 TYR A C 1
ATOM 8454 O O . TYR A 1 1101 ? -32.317 10.976 65.723 1.00 81.31 1101 TYR A O 1
ATOM 8462 N N . MET A 1 1102 ? -32.128 9.811 63.816 1.00 84.88 1102 MET A N 1
ATOM 8463 C CA . MET A 1 1102 ? -32.796 8.603 64.318 1.00 84.88 1102 MET A CA 1
ATOM 8464 C C . MET A 1 1102 ? -32.091 8.020 65.540 1.00 84.88 1102 MET A C 1
ATOM 8466 O O . MET A 1 1102 ? -32.744 7.704 66.531 1.00 84.88 1102 MET A O 1
ATOM 8470 N N . LYS A 1 1103 ? -30.756 7.958 65.514 1.00 84.81 1103 LYS A N 1
ATOM 8471 C CA . LYS A 1 1103 ? -29.969 7.538 66.674 1.00 84.81 1103 LYS A CA 1
ATOM 8472 C C . LYS A 1 1103 ? -30.172 8.471 67.868 1.00 84.81 1103 LYS A C 1
ATOM 8474 O O . LYS A 1 1103 ? -30.399 8.003 68.972 1.00 84.81 1103 LYS A O 1
ATOM 8479 N N . THR A 1 1104 ? -30.178 9.784 67.630 1.00 84.94 1104 THR A N 1
ATOM 8480 C CA . THR A 1 1104 ? -30.429 10.786 68.681 1.00 84.94 1104 THR A CA 1
ATOM 8481 C C . THR A 1 1104 ? -31.824 10.628 69.297 1.00 84.94 1104 THR A C 1
ATOM 8483 O O . THR A 1 1104 ? -32.008 10.863 70.488 1.00 84.94 1104 THR A O 1
ATOM 8486 N N . LEU A 1 1105 ? -32.821 10.252 68.495 1.00 82.56 1105 LEU A N 1
ATOM 8487 C CA . LEU A 1 1105 ? -34.168 9.947 68.976 1.00 82.56 1105 LEU A CA 1
ATOM 8488 C C . LEU A 1 1105 ? -34.188 8.641 69.783 1.00 82.56 1105 LEU A C 1
ATOM 8490 O O . LEU A 1 1105 ? -34.766 8.622 70.867 1.00 82.56 1105 LEU A O 1
ATOM 8494 N N . GLY A 1 1106 ? -33.490 7.600 69.324 1.00 82.81 1106 GLY A N 1
ATOM 8495 C CA . GLY A 1 1106 ? -33.294 6.365 70.089 1.00 82.81 1106 GLY A CA 1
ATOM 8496 C C . GLY A 1 1106 ? -32.619 6.607 71.445 1.00 82.81 1106 GLY A C 1
ATOM 8497 O O . GLY A 1 1106 ? -33.106 6.133 72.469 1.00 82.81 1106 GLY A O 1
ATOM 8498 N N . ASP A 1 1107 ? -31.576 7.443 71.481 1.00 84.19 1107 ASP A N 1
ATOM 8499 C CA . ASP A 1 1107 ? -30.875 7.851 72.709 1.00 84.19 1107 ASP A CA 1
ATOM 8500 C C . ASP A 1 1107 ? -31.797 8.633 73.668 1.00 84.19 1107 ASP A C 1
ATOM 8502 O O . ASP A 1 1107 ? -31.661 8.559 74.889 1.00 84.19 1107 ASP A O 1
ATOM 8506 N N . LYS A 1 1108 ? -32.789 9.352 73.128 1.00 83.06 1108 LYS A N 1
ATOM 8507 C CA . LYS A 1 1108 ? -33.848 10.045 73.885 1.00 83.06 1108 LYS A CA 1
ATOM 8508 C C . LYS A 1 1108 ? -35.009 9.124 74.284 1.00 83.06 1108 LYS A C 1
ATOM 8510 O O . LYS A 1 1108 ? -36.097 9.615 74.593 1.00 83.06 1108 LYS A O 1
ATOM 8515 N N . SER A 1 1109 ? -34.792 7.806 74.285 1.00 81.88 1109 SER A N 1
ATOM 8516 C CA . SER A 1 1109 ? -35.805 6.800 74.632 1.00 81.88 1109 SER A CA 1
ATOM 8517 C C . SER A 1 1109 ? -37.072 6.895 73.768 1.00 81.88 1109 SER A C 1
ATOM 8519 O O . SER A 1 1109 ? -38.179 6.684 74.257 1.00 81.88 1109 SER A O 1
ATOM 8521 N N . GLN A 1 1110 ? -36.919 7.253 72.488 1.00 83.00 1110 GLN A N 1
ATOM 8522 C CA . GLN A 1 1110 ? -37.994 7.184 71.496 1.00 83.00 1110 GLN A CA 1
ATOM 8523 C C . GLN A 1 1110 ? -37.877 5.864 70.727 1.00 83.00 1110 GLN A C 1
ATOM 8525 O O . GLN A 1 1110 ? -36.798 5.500 70.255 1.00 83.00 1110 GLN A O 1
ATOM 8530 N N . TYR A 1 1111 ? -38.992 5.157 70.569 1.00 88.00 1111 TYR A N 1
ATOM 8531 C CA . TYR A 1 1111 ? -39.056 3.844 69.923 1.00 88.00 1111 TYR A CA 1
ATOM 8532 C C . TYR A 1 1111 ? -39.242 3.994 68.407 1.00 88.00 1111 TYR A C 1
ATOM 8534 O O . TYR A 1 1111 ? -40.234 3.546 67.830 1.00 88.00 1111 TYR A O 1
ATOM 8542 N N . ILE A 1 1112 ? -38.287 4.682 67.773 1.00 87.81 1112 ILE A N 1
ATOM 8543 C CA . ILE A 1 1112 ? -38.255 4.921 66.327 1.00 87.81 1112 ILE A CA 1
ATOM 8544 C C . ILE A 1 1112 ? -37.365 3.884 65.641 1.00 87.81 1112 ILE A C 1
ATOM 8546 O O . ILE A 1 1112 ? -36.355 3.471 66.200 1.00 87.81 1112 ILE A O 1
ATOM 8550 N N . GLY A 1 1113 ? -37.682 3.480 64.420 1.00 88.94 1113 GLY A N 1
ATOM 8551 C CA . GLY A 1 1113 ? -36.857 2.532 63.667 1.00 88.94 1113 GLY A CA 1
ATOM 8552 C C . GLY A 1 1113 ? -37.162 2.583 62.181 1.00 88.94 1113 GLY A C 1
ATOM 8553 O O . GLY A 1 1113 ? -38.228 3.059 61.787 1.00 88.94 1113 GLY A O 1
ATOM 8554 N N . SER A 1 1114 ? -36.227 2.127 61.344 1.00 90.38 1114 SER A N 1
ATOM 8555 C CA . SER A 1 1114 ? -36.465 2.030 59.900 1.00 90.38 1114 SER A CA 1
ATOM 8556 C C . SER A 1 1114 ? -36.574 0.589 59.430 1.00 90.38 1114 SER A C 1
ATOM 8558 O O . SER A 1 1114 ? -35.740 -0.227 59.798 1.00 90.38 1114 SER A O 1
ATOM 8560 N N . ILE A 1 1115 ? -37.535 0.290 58.561 1.00 90.06 1115 ILE A N 1
ATOM 8561 C CA . ILE A 1 1115 ? -37.644 -0.993 57.850 1.00 90.06 1115 ILE A CA 1
ATOM 8562 C C . ILE A 1 1115 ? -37.757 -0.668 56.360 1.00 90.06 1115 ILE A C 1
ATOM 8564 O O . ILE A 1 1115 ? -38.607 0.133 55.965 1.00 90.06 1115 ILE A O 1
ATOM 8568 N N . ASN A 1 1116 ? -36.888 -1.241 55.524 1.00 88.75 1116 ASN A N 1
ATOM 8569 C CA . ASN A 1 1116 ? -36.846 -1.010 54.075 1.00 88.75 1116 ASN A CA 1
ATOM 8570 C C . ASN A 1 1116 ? -36.772 0.484 53.686 1.00 88.75 1116 ASN A C 1
ATOM 8572 O O . ASN A 1 1116 ? -37.389 0.933 52.719 1.00 88.75 1116 ASN A O 1
ATOM 8576 N N . GLY A 1 1117 ? -36.040 1.287 54.470 1.00 84.50 1117 GLY A N 1
ATOM 8577 C CA . GLY A 1 1117 ? -35.874 2.729 54.243 1.00 84.50 1117 GLY A CA 1
ATOM 8578 C C . GLY A 1 1117 ? -37.091 3.601 54.587 1.00 84.50 1117 GLY A C 1
ATOM 8579 O O . GLY A 1 1117 ? -37.034 4.816 54.370 1.00 84.50 1117 GLY A O 1
ATOM 8580 N N . ARG A 1 1118 ? -38.170 3.016 55.125 1.00 89.81 1118 ARG A N 1
ATOM 8581 C CA . ARG A 1 1118 ? -39.315 3.714 55.733 1.00 89.81 1118 ARG A CA 1
ATOM 8582 C C . ARG A 1 1118 ? -39.103 3.819 57.235 1.00 89.81 1118 ARG A C 1
ATOM 8584 O O . ARG A 1 1118 ? -38.640 2.861 57.843 1.00 89.81 1118 ARG A O 1
ATOM 8591 N N . VAL A 1 1119 ? -39.427 4.962 57.817 1.00 89.06 1119 VAL A N 1
ATOM 8592 C CA . VAL A 1 1119 ? -39.247 5.258 59.241 1.00 89.06 1119 VAL A CA 1
ATOM 8593 C C . VAL A 1 1119 ? -40.596 5.157 59.936 1.00 89.06 1119 VAL A C 1
ATOM 8595 O O . VAL A 1 1119 ? -41.577 5.739 59.466 1.00 89.06 1119 VAL A O 1
ATOM 8598 N N . TYR A 1 1120 ? -40.626 4.444 61.058 1.00 89.50 1120 TYR A N 1
ATOM 8599 C CA . TYR A 1 1120 ? -41.814 4.239 61.878 1.00 89.50 1120 TYR A CA 1
ATOM 8600 C C . TYR A 1 1120 ? -41.558 4.678 63.315 1.00 89.50 1120 TYR A C 1
ATOM 8602 O O . TYR A 1 1120 ? -40.457 4.486 63.835 1.00 89.50 1120 TYR A O 1
ATOM 8610 N N . ASP A 1 1121 ? -42.582 5.239 63.950 1.00 87.12 1121 ASP A N 1
ATOM 8611 C CA . ASP A 1 1121 ? -42.547 5.729 65.327 1.00 87.12 1121 ASP A CA 1
ATOM 8612 C C . ASP A 1 1121 ? -43.588 5.005 66.190 1.00 87.12 1121 ASP A C 1
ATOM 8614 O O . ASP A 1 1121 ? -44.785 5.276 66.091 1.00 87.12 1121 ASP A O 1
ATOM 8618 N N . LEU A 1 1122 ? -43.127 4.096 67.056 1.00 87.56 1122 LEU A N 1
ATOM 8619 C CA . LEU A 1 1122 ? -43.970 3.372 68.016 1.00 87.56 1122 LEU A CA 1
ATOM 8620 C C . LEU A 1 1122 ? -43.969 4.025 69.405 1.00 87.56 1122 LEU A C 1
ATOM 8622 O O . LEU A 1 1122 ? -44.479 3.440 70.364 1.00 87.56 1122 LEU A O 1
ATOM 8626 N N . THR A 1 1123 ? -43.418 5.232 69.555 1.00 85.44 1123 THR A N 1
ATOM 8627 C CA . THR A 1 1123 ? -43.171 5.800 70.884 1.00 85.44 1123 THR A CA 1
ATOM 8628 C C . THR A 1 1123 ? -44.444 5.976 71.700 1.00 85.44 1123 THR A C 1
ATOM 8630 O O . THR A 1 1123 ? -44.502 5.569 72.859 1.00 85.44 1123 THR A O 1
ATOM 8633 N N . THR A 1 1124 ? -45.492 6.522 71.086 1.00 81.69 1124 THR A N 1
ATOM 8634 C CA . THR A 1 1124 ? -46.797 6.718 71.732 1.00 81.69 1124 THR A CA 1
ATOM 8635 C C . THR A 1 1124 ? -47.496 5.398 72.041 1.00 81.69 1124 THR A C 1
ATOM 8637 O O . THR A 1 1124 ? -48.142 5.283 73.080 1.00 81.69 1124 THR A O 1
ATOM 8640 N N . TYR A 1 1125 ? -47.326 4.376 71.197 1.00 85.44 1125 TYR A N 1
ATOM 8641 C CA . TYR A 1 1125 ? -47.878 3.041 71.431 1.00 85.44 1125 TYR A CA 1
ATOM 8642 C C . TYR A 1 1125 ? -47.265 2.402 72.682 1.00 85.44 1125 TYR A C 1
ATOM 8644 O O . TYR A 1 1125 ? -47.992 1.983 73.585 1.00 85.44 1125 TYR A O 1
ATOM 8652 N N . VAL A 1 1126 ? -45.931 2.414 72.783 1.00 84.94 1126 VAL A N 1
ATOM 8653 C CA . VAL A 1 1126 ? -45.199 1.846 73.927 1.00 84.94 1126 VAL A CA 1
ATOM 8654 C C . VAL A 1 1126 ? -45.414 2.668 75.202 1.00 84.94 1126 VAL A C 1
ATOM 8656 O O . VAL A 1 1126 ? -45.570 2.095 76.278 1.00 84.94 1126 VAL A O 1
ATOM 8659 N N . ALA A 1 1127 ? -45.514 3.996 75.096 1.00 82.12 1127 ALA A N 1
ATOM 8660 C CA . ALA A 1 1127 ? -45.772 4.888 76.230 1.00 82.12 1127 ALA A CA 1
ATOM 8661 C C . ALA A 1 1127 ? -47.209 4.805 76.793 1.00 82.12 1127 ALA A C 1
ATOM 8663 O O . ALA A 1 1127 ? -47.525 5.491 77.764 1.00 82.12 1127 ALA A O 1
ATOM 8664 N N . GLY A 1 1128 ? -48.091 3.983 76.210 1.00 77.94 1128 GLY A N 1
ATOM 8665 C CA . GLY A 1 1128 ? -49.459 3.802 76.703 1.00 77.94 1128 GLY A CA 1
ATOM 8666 C C . GLY A 1 1128 ? -50.497 4.748 76.095 1.00 77.94 1128 GLY A C 1
ATOM 8667 O O . GLY A 1 1128 ? -51.563 4.930 76.676 1.00 77.94 1128 GLY A O 1
ATOM 8668 N N . GLY A 1 1129 ? -50.250 5.300 74.904 1.00 72.62 1129 GLY A N 1
ATOM 8669 C CA . GLY A 1 1129 ? -51.183 6.129 74.121 1.00 72.62 1129 GLY A CA 1
ATOM 8670 C C . GLY A 1 1129 ? -52.405 5.386 73.558 1.00 72.62 1129 GLY A C 1
ATOM 8671 O O . GLY A 1 1129 ? -52.968 5.801 72.548 1.00 72.62 1129 GLY A O 1
ATOM 8672 N N . ARG A 1 1130 ? -52.804 4.278 74.192 1.00 83.94 1130 ARG A N 1
ATOM 8673 C CA . ARG A 1 1130 ? -53.912 3.395 73.813 1.00 83.94 1130 ARG A CA 1
ATOM 8674 C C . ARG A 1 1130 ? -55.082 3.661 74.754 1.00 83.94 1130 ARG A C 1
ATOM 8676 O O . ARG A 1 1130 ? -54.983 3.398 75.955 1.00 83.94 1130 ARG A O 1
ATOM 8683 N N . ARG A 1 1131 ? -56.184 4.197 74.235 1.00 83.94 1131 ARG A N 1
ATOM 8684 C CA . ARG A 1 1131 ? -57.389 4.522 75.019 1.00 83.94 1131 ARG A CA 1
ATOM 8685 C C . ARG A 1 1131 ? -58.595 3.781 74.474 1.00 83.94 1131 ARG A C 1
ATOM 8687 O O . ARG A 1 1131 ? -58.596 3.353 73.328 1.00 83.94 1131 ARG A O 1
ATOM 8694 N N . VAL A 1 1132 ? -59.616 3.638 75.311 1.00 84.19 1132 VAL A N 1
ATOM 8695 C CA . VAL A 1 1132 ? -60.910 3.087 74.907 1.00 84.19 1132 VAL A CA 1
ATOM 8696 C C . VAL A 1 1132 ? -61.995 4.119 75.155 1.00 84.19 1132 VAL A C 1
ATOM 8698 O O . VAL A 1 1132 ? -62.110 4.642 76.264 1.00 84.19 1132 VAL A O 1
ATOM 8701 N N . GLN A 1 1133 ? -62.773 4.434 74.124 1.00 82.94 1133 GLN A N 1
ATOM 8702 C CA . GLN A 1 1133 ? -63.881 5.378 74.228 1.00 82.94 1133 GLN A CA 1
ATOM 8703 C C . GLN A 1 1133 ? -65.068 4.873 73.414 1.00 82.94 1133 GLN A C 1
ATOM 8705 O O . GLN A 1 1133 ? -64.937 4.506 72.249 1.00 82.94 1133 GLN A O 1
ATOM 8710 N N . ALA A 1 1134 ? -66.236 4.851 74.049 1.00 80.56 1134 ALA A N 1
ATOM 8711 C CA . ALA A 1 1134 ? -67.492 4.468 73.425 1.00 80.56 1134 ALA A CA 1
ATOM 8712 C C . ALA A 1 1134 ? -68.366 5.710 73.156 1.00 80.56 1134 ALA A C 1
ATOM 8714 O O . ALA A 1 1134 ? -68.196 6.731 73.831 1.00 80.56 1134 ALA A O 1
ATOM 8715 N N . PRO A 1 1135 ? -69.310 5.633 72.199 1.00 80.69 1135 PRO A N 1
ATOM 8716 C CA . PRO A 1 1135 ? -70.314 6.671 71.977 1.00 80.69 1135 PRO A CA 1
ATOM 8717 C C . PRO A 1 1135 ? -71.098 7.004 73.249 1.00 80.69 1135 PRO A C 1
ATOM 8719 O O . PRO A 1 1135 ? -71.340 6.130 74.087 1.00 80.69 1135 PRO A O 1
ATOM 8722 N N . VAL A 1 1136 ? -71.559 8.251 73.366 1.00 74.25 1136 VAL A N 1
ATOM 8723 C CA . VAL A 1 1136 ? -72.385 8.709 74.493 1.00 74.25 1136 VAL A CA 1
ATOM 8724 C C . VAL A 1 1136 ? -73.611 7.793 74.643 1.00 74.25 1136 VAL A C 1
ATOM 8726 O O . VAL A 1 1136 ? -74.438 7.700 73.740 1.00 74.25 1136 VAL A O 1
ATOM 8729 N N . GLY A 1 1137 ? -73.709 7.085 75.775 1.00 75.94 1137 GLY A N 1
ATOM 8730 C CA . GLY A 1 1137 ? -74.782 6.121 76.064 1.00 75.94 1137 GLY A CA 1
ATOM 8731 C C . GLY A 1 1137 ? -74.428 4.637 75.867 1.00 75.94 1137 GLY A C 1
ATOM 8732 O O . GLY A 1 1137 ? -75.244 3.785 76.209 1.00 75.94 1137 GLY A O 1
ATOM 8733 N N . LYS A 1 1138 ? -73.227 4.298 75.376 1.00 76.81 1138 LYS A N 1
ATOM 8734 C CA . LYS A 1 1138 ? -72.720 2.914 75.307 1.00 76.81 1138 LYS A CA 1
ATOM 8735 C C . LYS A 1 1138 ? -71.549 2.720 76.277 1.00 76.81 1138 LYS A C 1
ATOM 8737 O O . LYS A 1 1138 ? -70.658 3.558 76.350 1.00 76.81 1138 LYS A O 1
ATOM 8742 N N . SER A 1 1139 ? -71.535 1.615 77.023 1.00 76.19 1139 SER A N 1
ATOM 8743 C CA . SER A 1 1139 ? -70.398 1.226 77.869 1.00 76.19 1139 SER A CA 1
ATOM 8744 C C . SER A 1 1139 ? -69.347 0.465 77.060 1.00 76.19 1139 SER A C 1
ATOM 8746 O O . SER A 1 1139 ? -69.692 -0.325 76.182 1.00 76.19 1139 SER A O 1
ATOM 8748 N N . VAL A 1 1140 ? -68.071 0.663 77.387 1.00 76.25 1140 VAL A N 1
ATOM 8749 C CA . VAL A 1 1140 ? -66.960 -0.118 76.822 1.00 76.25 1140 VAL A CA 1
ATOM 8750 C C . VAL A 1 1140 ? -67.077 -1.582 77.292 1.00 76.25 1140 VAL A C 1
ATOM 8752 O O . VAL A 1 1140 ? -67.308 -1.799 78.485 1.00 76.25 1140 VAL A O 1
ATOM 8755 N N . PRO A 1 1141 ? -66.932 -2.590 76.410 1.00 77.75 1141 PRO A N 1
ATOM 8756 C CA . PRO A 1 1141 ? -66.900 -3.996 76.818 1.00 77.75 1141 PRO A CA 1
ATOM 8757 C C . PRO A 1 1141 ? -65.773 -4.274 77.830 1.00 77.75 1141 PRO A C 1
ATOM 8759 O O . PRO A 1 1141 ? -64.680 -3.725 77.725 1.00 77.75 1141 PRO A O 1
ATOM 8762 N N . ALA A 1 1142 ? -66.015 -5.139 78.822 1.00 73.75 1142 ALA A N 1
ATOM 8763 C CA . ALA A 1 1142 ? -65.066 -5.368 79.923 1.00 73.75 1142 ALA A CA 1
ATOM 8764 C C . ALA A 1 1142 ? -63.737 -6.038 79.497 1.00 73.75 1142 ALA A C 1
ATOM 8766 O O . ALA A 1 1142 ? -62.751 -5.921 80.217 1.00 73.75 1142 ALA A O 1
ATOM 8767 N N . ASN A 1 1143 ? -63.700 -6.686 78.325 1.00 78.12 1143 ASN A N 1
ATOM 8768 C CA . ASN A 1 1143 ? -62.566 -7.475 77.821 1.00 78.12 1143 ASN A CA 1
ATOM 8769 C C . ASN A 1 1143 ? -62.057 -6.978 76.452 1.00 78.12 1143 ASN A C 1
ATOM 8771 O O . ASN A 1 1143 ? -61.818 -7.779 75.552 1.00 78.12 1143 ASN A O 1
ATOM 8775 N N . VAL A 1 1144 ? -61.937 -5.664 76.254 1.00 76.19 1144 VAL A N 1
ATOM 8776 C CA . VAL A 1 1144 ? -61.343 -5.120 75.018 1.00 76.19 1144 VAL A CA 1
ATOM 8777 C C . VAL A 1 1144 ? -59.819 -5.238 75.079 1.00 76.19 1144 VAL A C 1
ATOM 8779 O O . VAL A 1 1144 ? -59.192 -4.602 75.931 1.00 76.19 1144 VAL A O 1
ATOM 8782 N N . ASP A 1 1145 ? -59.229 -6.014 74.164 1.00 82.31 1145 ASP A N 1
ATOM 8783 C CA . ASP A 1 1145 ? -57.778 -6.039 73.963 1.00 82.31 1145 ASP A CA 1
ATOM 8784 C C . ASP A 1 1145 ? -57.317 -4.700 73.368 1.00 82.31 1145 ASP A C 1
ATOM 8786 O O . ASP A 1 1145 ? -57.790 -4.256 72.321 1.00 82.31 1145 ASP A O 1
ATOM 8790 N N . ARG A 1 1146 ? -56.408 -4.031 74.077 1.00 82.94 1146 ARG A N 1
ATOM 8791 C CA . ARG A 1 1146 ? -55.834 -2.742 73.669 1.00 82.94 1146 ARG A CA 1
ATOM 8792 C C . ARG A 1 1146 ? -54.558 -2.924 72.846 1.00 82.94 1146 ARG A C 1
ATOM 8794 O O . ARG A 1 1146 ? -54.117 -1.967 72.207 1.00 82.94 1146 ARG A O 1
ATOM 8801 N N . ASP A 1 1147 ? -53.974 -4.119 72.873 1.00 86.06 1147 ASP A N 1
ATOM 8802 C CA . ASP A 1 1147 ? -52.676 -4.446 72.299 1.00 86.06 1147 ASP A CA 1
ATOM 8803 C C . ASP A 1 1147 ? -52.860 -5.127 70.941 1.00 86.06 1147 ASP A C 1
ATOM 8805 O O . ASP A 1 1147 ? -52.853 -6.349 70.811 1.00 86.06 1147 ASP A O 1
ATOM 8809 N N . PHE A 1 1148 ? -53.040 -4.316 69.900 1.00 87.94 1148 PHE A N 1
ATOM 8810 C CA . PHE A 1 1148 ? -53.318 -4.803 68.546 1.00 87.94 1148 PHE A CA 1
ATOM 8811 C C . PHE A 1 1148 ? -52.071 -5.136 67.710 1.00 87.94 1148 PHE A C 1
ATOM 8813 O O . PHE A 1 1148 ? -52.210 -5.733 66.643 1.00 87.94 1148 PHE A O 1
ATOM 8820 N N . MET A 1 1149 ? -50.871 -4.754 68.154 1.00 88.12 1149 MET A N 1
ATOM 8821 C CA . MET A 1 1149 ? -49.603 -5.131 67.513 1.00 88.12 1149 MET A CA 1
ATOM 8822 C C . MET A 1 1149 ? -49.074 -6.447 68.085 1.00 88.12 1149 MET A C 1
ATOM 8824 O O . MET A 1 1149 ? -49.266 -6.723 69.265 1.00 88.12 1149 MET A O 1
ATOM 8828 N N . ASP A 1 1150 ? -48.379 -7.227 67.260 1.00 88.94 1150 ASP A N 1
ATOM 8829 C CA . ASP A 1 1150 ? -47.681 -8.438 67.694 1.00 88.94 1150 ASP A CA 1
ATOM 8830 C C . ASP A 1 1150 ? -46.512 -8.104 68.639 1.00 88.94 1150 ASP A C 1
ATOM 8832 O O . ASP A 1 1150 ? -45.747 -7.160 68.397 1.00 88.94 1150 ASP A O 1
ATOM 8836 N N . ASP A 1 1151 ? -46.369 -8.891 69.706 1.00 88.62 1151 ASP A N 1
ATOM 8837 C CA . ASP A 1 1151 ? -45.380 -8.664 70.761 1.00 88.62 1151 ASP A CA 1
ATOM 8838 C C . ASP A 1 1151 ? -43.941 -8.672 70.226 1.00 88.62 1151 ASP A C 1
ATOM 8840 O O . ASP A 1 1151 ? -43.127 -7.856 70.661 1.00 88.62 1151 ASP A O 1
ATOM 8844 N N . LEU A 1 1152 ? -43.621 -9.515 69.234 1.00 89.62 1152 LEU A N 1
ATOM 8845 C CA . LEU A 1 1152 ? -42.282 -9.582 68.638 1.00 89.62 1152 LEU A CA 1
ATOM 8846 C C . LEU A 1 1152 ? -41.964 -8.322 67.825 1.00 89.62 1152 LEU A C 1
ATOM 8848 O O . LEU A 1 1152 ? -40.814 -7.883 67.778 1.00 89.62 1152 LEU A O 1
ATOM 8852 N N . VAL A 1 1153 ? -42.974 -7.718 67.191 1.00 88.94 1153 VAL A N 1
ATOM 8853 C CA . VAL A 1 1153 ? -42.815 -6.458 66.449 1.00 88.94 1153 VAL A CA 1
ATOM 8854 C C . VAL A 1 1153 ? -42.570 -5.306 67.415 1.00 88.94 1153 VAL A C 1
ATOM 8856 O O . VAL A 1 1153 ? -41.668 -4.502 67.199 1.00 88.94 1153 VAL A O 1
ATOM 8859 N N . VAL A 1 1154 ? -43.334 -5.233 68.504 1.00 88.81 1154 VAL A N 1
ATOM 8860 C CA . VAL A 1 1154 ? -43.141 -4.206 69.539 1.00 88.81 1154 VAL A CA 1
ATOM 8861 C C . VAL A 1 1154 ? -41.770 -4.365 70.200 1.00 88.81 1154 VAL A C 1
ATOM 8863 O O . VAL A 1 1154 ? -41.038 -3.385 70.360 1.00 88.81 1154 VAL A O 1
ATOM 8866 N N . GLU A 1 1155 ? -41.385 -5.600 70.517 1.00 89.50 1155 GLU A N 1
ATOM 8867 C CA . GLU A 1 1155 ? -40.088 -5.930 71.100 1.00 89.50 1155 GLU A CA 1
ATOM 8868 C C . GLU A 1 1155 ? -38.923 -5.543 70.178 1.00 89.50 1155 GLU A C 1
ATOM 8870 O O . GLU A 1 1155 ? -37.895 -5.055 70.652 1.00 89.50 1155 GLU A O 1
ATOM 8875 N N . LEU A 1 1156 ? -39.083 -5.680 68.859 1.00 89.62 1156 LEU A N 1
ATOM 8876 C CA . LEU A 1 1156 ? -38.072 -5.274 67.885 1.00 89.62 1156 LEU A CA 1
ATOM 8877 C C . LEU A 1 1156 ? -37.733 -3.774 67.989 1.00 89.62 1156 LEU A C 1
ATOM 8879 O O . LEU A 1 1156 ? -36.555 -3.412 68.053 1.00 89.62 1156 LEU A O 1
ATOM 8883 N N . PHE A 1 1157 ? -38.750 -2.908 68.067 1.00 89.25 1157 PHE A N 1
ATOM 8884 C CA . PHE A 1 1157 ? -38.566 -1.458 68.231 1.00 89.25 1157 PHE A CA 1
ATOM 8885 C C . PHE A 1 1157 ? -38.069 -1.075 69.632 1.00 89.25 1157 PHE A C 1
ATOM 8887 O O . PHE A 1 1157 ? -37.341 -0.093 69.779 1.00 89.25 1157 PHE A O 1
ATOM 8894 N N . GLN A 1 1158 ? -38.428 -1.849 70.660 1.00 88.56 1158 GLN A N 1
ATOM 8895 C CA . GLN A 1 1158 ? -37.941 -1.645 72.028 1.00 88.56 1158 GLN A CA 1
ATOM 8896 C C . GLN A 1 1158 ? -36.468 -2.029 72.200 1.00 88.56 1158 GLN A C 1
ATOM 8898 O O . GLN A 1 1158 ? -35.739 -1.337 72.910 1.00 88.56 1158 GLN A O 1
ATOM 8903 N N . ARG A 1 1159 ? -36.019 -3.118 71.563 1.00 88.38 1159 ARG A N 1
ATOM 8904 C CA . ARG A 1 1159 ? -34.642 -3.625 71.682 1.00 88.38 1159 ARG A CA 1
ATOM 8905 C C . ARG A 1 1159 ? -33.639 -2.835 70.846 1.00 88.38 1159 ARG A C 1
ATOM 8907 O O . ARG A 1 1159 ? -32.481 -2.726 71.244 1.00 88.38 1159 ARG A O 1
ATOM 8914 N N . LEU A 1 1160 ? -34.055 -2.323 69.689 1.00 88.19 1160 LEU A N 1
ATOM 8915 C CA . LEU A 1 1160 ? -33.166 -1.684 68.712 1.00 88.19 1160 LEU A CA 1
ATOM 8916 C C . LEU A 1 1160 ? -33.667 -0.288 68.276 1.00 88.19 1160 LEU A C 1
ATOM 8918 O O . LEU A 1 1160 ? -33.797 -0.027 67.076 1.00 88.19 1160 LEU A O 1
ATOM 8922 N N . PRO A 1 1161 ? -33.930 0.645 69.213 1.00 86.94 1161 PRO A N 1
ATOM 8923 C CA . PRO A 1 1161 ? -34.413 1.976 68.866 1.00 86.94 1161 PRO A CA 1
ATOM 8924 C C . PRO A 1 1161 ? -33.349 2.773 68.096 1.00 86.94 1161 PRO A C 1
ATOM 8926 O O . PRO A 1 1161 ? -32.149 2.704 68.366 1.00 86.94 1161 PRO A O 1
ATOM 8929 N N . GLY A 1 1162 ? -33.798 3.560 67.124 1.00 84.12 1162 GLY A N 1
ATOM 8930 C CA . GLY A 1 1162 ? -32.975 4.438 66.296 1.00 84.12 1162 GLY A CA 1
ATOM 8931 C C . GLY A 1 1162 ? -32.115 3.727 65.246 1.00 84.12 1162 GLY A C 1
ATOM 8932 O O . GLY A 1 1162 ? -31.247 4.376 64.660 1.00 84.12 1162 GLY A O 1
ATOM 8933 N N . GLN A 1 1163 ? -32.321 2.426 65.009 1.00 87.25 1163 GLN A N 1
ATOM 8934 C CA . GLN A 1 1163 ? -31.534 1.618 64.068 1.00 87.25 1163 GLN A CA 1
ATOM 8935 C C . GLN A 1 1163 ? -32.331 1.187 62.826 1.00 87.25 1163 GLN A C 1
ATOM 8937 O O . GLN A 1 1163 ? -33.548 1.371 62.735 1.00 87.25 1163 GLN A O 1
ATOM 8942 N N . ASP A 1 1164 ? -31.610 0.611 61.859 1.00 88.19 1164 ASP A N 1
ATOM 8943 C CA . ASP A 1 1164 ? -32.196 -0.075 60.711 1.00 88.19 1164 ASP A CA 1
ATOM 8944 C C . ASP A 1 1164 ? -32.581 -1.510 61.091 1.00 88.19 1164 ASP A C 1
ATOM 8946 O O . ASP A 1 1164 ? -31.734 -2.369 61.338 1.00 88.19 1164 ASP A O 1
ATOM 8950 N N . LEU A 1 1165 ? -33.887 -1.740 61.163 1.00 90.75 1165 LEU A N 1
ATOM 8951 C CA . LEU A 1 1165 ? -34.528 -2.968 61.606 1.00 90.75 1165 LEU A CA 1
ATOM 8952 C C . LEU A 1 1165 ? -34.784 -3.943 60.454 1.00 90.75 1165 LEU A C 1
ATOM 8954 O O . LEU A 1 1165 ? -35.258 -5.044 60.706 1.00 90.75 1165 LEU A O 1
ATOM 8958 N N . THR A 1 1166 ? -34.466 -3.574 59.208 1.00 89.56 1166 THR A N 1
ATOM 8959 C CA . THR A 1 1166 ? -34.805 -4.352 58.002 1.00 89.56 1166 THR A CA 1
ATOM 8960 C C . THR A 1 1166 ? -34.391 -5.821 58.103 1.00 89.56 1166 THR A C 1
ATOM 8962 O O . THR A 1 1166 ? -35.214 -6.713 57.924 1.00 89.56 1166 THR A O 1
ATOM 8965 N N . LYS A 1 1167 ? -33.134 -6.078 58.481 1.00 89.50 1167 LYS A N 1
ATOM 8966 C CA . LYS A 1 1167 ? -32.608 -7.441 58.637 1.00 89.50 1167 LYS A CA 1
ATOM 8967 C C . LYS A 1 1167 ? -33.366 -8.233 59.707 1.00 89.50 1167 LYS A C 1
ATOM 8969 O O . LYS A 1 1167 ? -33.696 -9.394 59.520 1.00 89.50 1167 LYS A O 1
ATOM 8974 N N . TYR A 1 1168 ? -33.644 -7.590 60.834 1.00 89.62 1168 TYR A N 1
ATOM 8975 C CA . TYR A 1 1168 ? -34.312 -8.226 61.964 1.00 89.62 1168 TYR A CA 1
ATOM 8976 C C . TYR A 1 1168 ? -35.803 -8.467 61.694 1.00 89.62 1168 TYR A C 1
ATOM 8978 O O . TYR A 1 1168 ? -36.357 -9.448 62.172 1.00 89.62 1168 TYR A O 1
ATOM 8986 N N . TRP A 1 1169 ? -36.436 -7.601 60.902 1.00 89.19 1169 TRP A N 1
ATOM 8987 C CA . TRP A 1 1169 ? -37.818 -7.735 60.449 1.00 89.19 1169 TRP A CA 1
ATOM 8988 C C . TRP A 1 1169 ? -38.018 -8.941 59.520 1.00 89.19 1169 TRP A C 1
ATOM 8990 O O . TRP A 1 1169 ? -38.990 -9.681 59.662 1.00 89.19 1169 TRP A O 1
ATOM 9000 N N . GLU A 1 1170 ? -37.091 -9.168 58.586 1.00 88.31 1170 GLU A N 1
ATOM 9001 C CA . GLU A 1 1170 ? -37.139 -10.315 57.668 1.00 88.31 1170 GLU A CA 1
ATOM 9002 C C . GLU A 1 1170 ? -36.898 -11.652 58.389 1.00 88.31 1170 GLU A C 1
ATOM 9004 O O . GLU A 1 1170 ? -37.545 -12.653 58.061 1.00 88.31 1170 GLU A O 1
ATOM 9009 N N . ASP A 1 1171 ? -36.040 -11.644 59.413 1.00 88.75 1171 ASP A N 1
ATOM 9010 C CA . ASP A 1 1171 ? -35.676 -12.813 60.226 1.00 88.75 1171 ASP A CA 1
ATOM 9011 C C . ASP A 1 1171 ? -36.691 -13.131 61.354 1.00 88.75 1171 ASP A C 1
ATOM 9013 O O . ASP A 1 1171 ? -36.528 -14.117 62.079 1.00 88.75 1171 ASP A O 1
ATOM 9017 N N . LEU A 1 1172 ? -37.745 -12.322 61.534 1.00 85.62 1172 LEU A N 1
ATOM 9018 C CA . LEU A 1 1172 ? -38.737 -12.525 62.598 1.00 85.62 1172 LEU A CA 1
ATOM 9019 C C . LEU A 1 1172 ? -39.566 -13.803 62.365 1.00 85.62 1172 LEU A C 1
ATOM 9021 O O . LEU A 1 1172 ? -40.099 -14.015 61.271 1.00 85.62 1172 LEU A O 1
ATOM 9025 N N . GLN A 1 1173 ? -39.744 -14.611 63.418 1.00 87.00 1173 GLN A N 1
ATOM 9026 C CA . GLN A 1 1173 ? -40.490 -15.884 63.417 1.00 87.00 1173 GLN A CA 1
ATOM 9027 C C . GLN A 1 1173 ? -42.020 -15.688 63.409 1.00 87.00 1173 GLN A C 1
ATOM 9029 O O . GLN A 1 1173 ? -42.740 -16.210 64.256 1.00 87.00 1173 GLN A O 1
ATOM 9034 N N . ILE A 1 1174 ? -42.520 -14.922 62.444 1.00 84.62 1174 ILE A N 1
ATOM 9035 C CA . ILE A 1 1174 ? -43.938 -14.618 62.238 1.00 84.62 1174 ILE A CA 1
ATOM 9036 C C . ILE A 1 1174 ? -44.380 -15.196 60.884 1.00 84.62 1174 ILE A C 1
ATOM 9038 O O . ILE A 1 1174 ? -43.609 -15.185 59.927 1.00 84.62 1174 ILE A O 1
ATOM 9042 N N . SER A 1 1175 ? -45.623 -15.682 60.782 1.00 89.06 1175 SER A N 1
ATOM 9043 C CA . SER A 1 1175 ? -46.200 -16.133 59.501 1.00 89.06 1175 SER A CA 1
ATOM 9044 C C . SER A 1 1175 ? -46.287 -15.002 58.467 1.00 89.06 1175 SER A C 1
ATOM 9046 O O . SER A 1 1175 ? -46.517 -13.852 58.832 1.00 89.06 1175 SER A O 1
ATOM 9048 N N . ASP A 1 1176 ? -46.195 -15.313 57.172 1.00 88.88 1176 ASP A N 1
ATOM 9049 C CA . ASP A 1 1176 ? -46.258 -14.295 56.107 1.00 88.88 1176 ASP A CA 1
ATOM 9050 C C . ASP A 1 1176 ? -47.537 -13.443 56.172 1.00 88.88 1176 ASP A C 1
ATOM 9052 O O . ASP A 1 1176 ? -47.480 -12.222 56.039 1.00 88.88 1176 ASP A O 1
ATOM 9056 N N . VAL A 1 1177 ? -48.679 -14.068 56.482 1.00 89.75 1177 VAL A N 1
ATOM 9057 C CA . VAL A 1 1177 ? -49.972 -13.379 56.650 1.00 89.75 1177 VAL A CA 1
ATOM 9058 C C . VAL A 1 1177 ? -49.928 -12.392 57.815 1.00 89.75 1177 VAL A C 1
ATOM 9060 O O . VAL A 1 1177 ? -50.443 -11.279 57.721 1.00 89.75 1177 VAL A O 1
ATOM 9063 N N . MET A 1 1178 ? -49.321 -12.778 58.937 1.00 89.19 1178 MET A N 1
ATOM 9064 C CA . MET A 1 1178 ? -49.202 -11.878 60.079 1.00 89.19 1178 MET A CA 1
ATOM 9065 C C . MET A 1 1178 ? -48.171 -10.777 59.832 1.00 89.19 1178 MET A C 1
ATOM 9067 O O . MET A 1 1178 ? -48.418 -9.631 60.196 1.00 89.19 1178 MET A O 1
ATOM 9071 N N . ARG A 1 1179 ? -47.066 -11.085 59.150 1.00 90.12 1179 ARG A N 1
ATOM 9072 C CA . ARG A 1 1179 ? -46.083 -10.093 58.707 1.00 90.12 1179 ARG A CA 1
ATOM 9073 C C . ARG A 1 1179 ? -46.731 -9.044 57.804 1.00 90.12 1179 ARG A C 1
ATOM 9075 O O . ARG A 1 1179 ? -46.490 -7.858 58.000 1.00 90.12 1179 ARG A O 1
ATOM 9082 N N . GLU A 1 1180 ? -47.599 -9.455 56.881 1.00 90.75 1180 GLU A N 1
ATOM 9083 C CA . GLU A 1 1180 ? -48.370 -8.556 56.015 1.00 90.75 1180 GLU A CA 1
ATOM 9084 C C . GLU A 1 1180 ? -49.344 -7.676 56.815 1.00 90.75 1180 GLU A C 1
ATOM 9086 O O . GLU A 1 1180 ? -49.363 -6.458 56.636 1.00 90.75 1180 GLU A O 1
ATOM 9091 N N . ARG A 1 1181 ? -50.094 -8.254 57.765 1.00 90.81 1181 ARG A N 1
ATOM 9092 C CA . ARG A 1 1181 ? -50.987 -7.492 58.661 1.00 90.81 1181 ARG A CA 1
ATOM 9093 C C . ARG A 1 1181 ? -50.228 -6.464 59.497 1.00 90.81 1181 ARG A C 1
ATOM 9095 O O . ARG A 1 1181 ? -50.664 -5.320 59.602 1.00 90.81 1181 ARG A O 1
ATOM 9102 N N . MET A 1 1182 ? -49.097 -6.857 60.080 1.00 91.56 1182 MET A N 1
ATOM 9103 C CA . MET A 1 1182 ? -48.268 -5.974 60.903 1.00 91.56 1182 MET A CA 1
ATOM 9104 C C . MET A 1 1182 ? -47.593 -4.888 60.064 1.00 91.56 1182 MET A C 1
ATOM 9106 O O . MET A 1 1182 ? -47.570 -3.735 60.486 1.00 91.56 1182 MET A O 1
ATOM 9110 N N . GLN A 1 1183 ? -47.126 -5.214 58.855 1.00 90.38 1183 GLN A N 1
ATOM 9111 C CA . GLN A 1 1183 ? -46.612 -4.233 57.899 1.00 90.38 1183 GLN A CA 1
ATOM 9112 C C . GLN A 1 1183 ? -47.688 -3.208 57.516 1.00 90.38 1183 GLN A C 1
ATOM 9114 O O . GLN A 1 1183 ? -47.405 -2.014 57.491 1.00 90.38 1183 GLN A O 1
ATOM 9119 N N . LEU A 1 1184 ? -48.930 -3.649 57.287 1.00 90.75 1184 LEU A N 1
ATOM 9120 C CA . LEU A 1 1184 ? -50.059 -2.764 56.994 1.00 90.75 1184 LEU A CA 1
ATOM 9121 C C . LEU A 1 1184 ? -50.361 -1.818 58.169 1.00 90.75 1184 LEU A C 1
ATOM 9123 O O . LEU A 1 1184 ? -50.555 -0.618 57.973 1.00 90.75 1184 LEU A O 1
ATOM 9127 N N . CYS A 1 1185 ? -50.349 -2.338 59.400 1.00 90.94 1185 CYS A N 1
ATOM 9128 C CA . CYS A 1 1185 ? -50.497 -1.526 60.608 1.00 90.94 1185 CYS A CA 1
ATOM 9129 C C . CYS A 1 1185 ? -49.353 -0.506 60.755 1.00 90.94 1185 CYS A C 1
ATOM 9131 O O . CYS A 1 1185 ? -49.616 0.658 61.062 1.00 90.94 1185 CYS A O 1
ATOM 9133 N N . LEU A 1 1186 ? -48.103 -0.907 60.491 1.00 90.31 1186 LEU A N 1
ATOM 9134 C CA . LEU A 1 1186 ? -46.931 -0.021 60.480 1.00 90.31 1186 LEU A CA 1
ATOM 9135 C C . LEU A 1 1186 ? -47.069 1.098 59.442 1.00 90.31 1186 LEU A C 1
ATOM 9137 O O . LEU A 1 1186 ? -46.934 2.272 59.787 1.00 90.31 1186 LEU A O 1
ATOM 9141 N N . ASP A 1 1187 ? -47.397 0.748 58.200 1.00 88.75 1187 ASP A N 1
ATOM 9142 C CA . ASP A 1 1187 ? -47.523 1.689 57.086 1.00 88.75 1187 ASP A CA 1
ATOM 9143 C C . ASP A 1 1187 ? -48.663 2.698 57.282 1.00 88.75 1187 ASP A C 1
ATOM 9145 O O . ASP A 1 1187 ? -48.506 3.875 56.952 1.00 88.75 1187 ASP A O 1
ATOM 9149 N N . ASN A 1 1188 ? -49.798 2.271 57.843 1.00 87.50 1188 ASN A N 1
ATOM 9150 C CA . ASN A 1 1188 ? -50.966 3.140 57.976 1.00 87.50 1188 ASN A CA 1
ATOM 9151 C C . ASN A 1 1188 ? -50.986 3.957 59.275 1.00 87.50 1188 ASN A C 1
ATOM 9153 O O . ASN A 1 1188 ? -51.463 5.096 59.261 1.00 87.50 1188 ASN A O 1
ATOM 9157 N N . LEU A 1 1189 ? -50.514 3.400 60.399 1.00 85.94 1189 LEU A N 1
ATOM 9158 C CA . LEU A 1 1189 ? -50.601 4.046 61.718 1.00 85.94 1189 LEU A CA 1
ATOM 9159 C C . LEU A 1 1189 ? -49.296 4.698 62.179 1.00 85.94 1189 LEU A C 1
ATOM 9161 O O . LEU A 1 1189 ? -49.362 5.747 62.815 1.00 85.94 1189 LEU A O 1
ATOM 9165 N N . PHE A 1 1190 ? -48.142 4.097 61.877 1.00 88.25 1190 PHE A N 1
ATOM 9166 C CA . PHE A 1 1190 ? -46.867 4.440 62.521 1.00 88.25 1190 PHE A CA 1
ATOM 9167 C C . PHE A 1 1190 ? -45.835 5.081 61.586 1.00 88.25 1190 PHE A C 1
ATOM 9169 O O . PHE A 1 1190 ? -44.773 5.489 62.048 1.00 88.25 1190 PHE A O 1
ATOM 9176 N N . PHE A 1 1191 ? -46.115 5.179 60.287 1.00 87.44 1191 PHE A N 1
ATOM 9177 C CA . PHE A 1 1191 ? -45.205 5.759 59.301 1.00 87.44 1191 PHE A CA 1
ATOM 9178 C C . PHE A 1 1191 ? -45.001 7.273 59.497 1.00 87.44 1191 PHE A C 1
ATOM 9180 O O . PHE A 1 1191 ? -45.965 8.037 59.575 1.00 87.44 1191 PHE A O 1
ATOM 9187 N N . VAL A 1 1192 ? -43.736 7.712 59.519 1.00 83.31 1192 VAL A N 1
ATOM 9188 C CA . VAL A 1 1192 ? -43.359 9.126 59.731 1.00 83.31 1192 VAL A CA 1
ATOM 9189 C C . VAL A 1 1192 ? -42.495 9.730 58.629 1.00 83.31 1192 VAL A C 1
ATOM 9191 O O . VAL A 1 1192 ? -42.357 10.950 58.561 1.00 83.31 1192 VAL A O 1
ATOM 9194 N N . GLY A 1 1193 ? -41.924 8.919 57.738 1.00 86.81 1193 GLY A N 1
ATOM 9195 C CA . GLY A 1 1193 ? -41.099 9.419 56.641 1.00 86.81 1193 GLY A CA 1
ATOM 9196 C C . GLY A 1 1193 ? -40.111 8.392 56.104 1.00 86.81 1193 GLY A C 1
ATOM 9197 O O . GLY A 1 1193 ? -40.228 7.193 56.341 1.00 86.81 1193 GLY A O 1
ATOM 9198 N N . HIS A 1 1194 ? -39.112 8.876 55.376 1.00 88.00 1194 HIS A N 1
ATOM 9199 C CA . HIS A 1 1194 ? -38.044 8.074 54.788 1.00 88.00 1194 HIS A CA 1
ATOM 9200 C C . HIS A 1 1194 ? -36.678 8.426 55.377 1.00 88.00 1194 HIS A C 1
ATOM 9202 O O . HIS A 1 1194 ? -36.455 9.531 55.874 1.00 88.00 1194 HIS A O 1
ATOM 9208 N N . VAL A 1 1195 ? -35.737 7.488 55.287 1.00 86.50 1195 VAL A N 1
ATOM 9209 C CA . VAL A 1 1195 ? -34.344 7.732 55.677 1.00 86.50 1195 VAL A CA 1
ATOM 9210 C C . VAL A 1 1195 ? -33.683 8.688 54.672 1.00 86.50 1195 VAL A C 1
ATOM 9212 O O . VAL A 1 1195 ? -33.613 8.398 53.478 1.00 86.50 1195 VAL A O 1
ATOM 9215 N N . ASP A 1 1196 ? -33.176 9.827 55.150 1.00 83.62 1196 ASP A N 1
ATOM 9216 C CA . ASP A 1 1196 ? -32.427 10.803 54.354 1.00 83.62 1196 ASP A CA 1
ATOM 9217 C C . ASP A 1 1196 ? -30.984 10.320 54.153 1.00 83.62 1196 ASP A C 1
ATOM 9219 O O . ASP A 1 1196 ? -30.155 10.333 55.070 1.00 83.62 1196 ASP A O 1
ATOM 9223 N N . THR A 1 1197 ? -30.674 9.906 52.924 1.00 80.44 1197 THR A N 1
ATOM 9224 C CA . THR A 1 1197 ? -29.343 9.406 52.555 1.00 80.44 1197 THR A CA 1
ATOM 9225 C C . THR A 1 1197 ? -28.469 10.450 51.848 1.00 80.44 1197 THR A C 1
ATOM 9227 O O . THR A 1 1197 ? -27.356 10.124 51.424 1.00 80.44 1197 THR A O 1
ATOM 9230 N N . ARG A 1 1198 ? -28.900 11.722 51.769 1.00 76.56 1198 ARG A N 1
ATOM 9231 C CA . ARG A 1 1198 ? -28.116 12.818 51.157 1.00 76.56 1198 ARG A CA 1
ATOM 9232 C C . ARG A 1 1198 ? -26.774 13.049 51.859 1.00 76.56 1198 ARG A C 1
ATOM 9234 O O . ARG A 1 1198 ? -25.804 13.451 51.225 1.00 76.56 1198 ARG A O 1
ATOM 9241 N N . ASN A 1 1199 ? -26.693 12.733 53.153 1.00 75.69 1199 ASN A N 1
ATOM 9242 C CA . ASN A 1 1199 ? -25.463 12.777 53.955 1.00 75.69 1199 ASN A CA 1
ATOM 9243 C C . ASN A 1 1199 ? -24.703 11.441 54.007 1.00 75.69 1199 ASN A C 1
ATOM 9245 O O . ASN A 1 1199 ? -23.803 11.274 54.827 1.00 75.69 1199 ASN A O 1
ATOM 9249 N N . SER A 1 1200 ? -25.050 10.472 53.158 1.00 77.75 1200 SER A N 1
ATOM 9250 C CA . SER A 1 1200 ? -24.313 9.212 53.080 1.00 77.75 1200 SER A CA 1
ATOM 9251 C C . SER A 1 1200 ? -22.857 9.441 52.644 1.00 77.75 1200 SER A C 1
ATOM 9253 O O . SER A 1 1200 ? -22.576 10.382 51.891 1.00 77.75 1200 SER A O 1
ATOM 9255 N N . PRO A 1 1201 ? -21.921 8.552 53.032 1.00 78.38 1201 PRO A N 1
ATOM 9256 C CA . PRO A 1 1201 ? -20.536 8.624 52.566 1.00 78.38 1201 PRO A CA 1
ATOM 9257 C C . PRO A 1 1201 ? -20.430 8.621 51.031 1.00 78.38 1201 PRO A C 1
ATOM 9259 O O . PRO A 1 1201 ? -19.514 9.227 50.481 1.00 78.38 1201 PRO A O 1
ATOM 9262 N N . ARG A 1 1202 ? -21.400 8.017 50.326 1.00 77.06 1202 ARG A N 1
ATOM 9263 C CA . ARG A 1 1202 ? -21.490 8.041 48.856 1.00 77.06 1202 ARG A CA 1
ATOM 9264 C C . ARG A 1 1202 ? -21.756 9.452 48.318 1.00 77.06 1202 ARG A C 1
ATOM 9266 O O . ARG A 1 1202 ? -21.007 9.932 47.472 1.00 77.06 1202 ARG A O 1
ATOM 9273 N N . CYS A 1 1203 ? -22.773 10.141 48.833 1.00 79.50 1203 CYS A N 1
ATOM 9274 C CA . CYS A 1 1203 ? -23.127 11.493 48.390 1.00 79.50 1203 CYS A CA 1
ATOM 9275 C C . CYS A 1 1203 ? -22.099 12.554 48.827 1.00 79.50 1203 CYS A C 1
ATOM 9277 O O . CYS A 1 1203 ? -21.768 13.457 48.055 1.00 79.50 1203 CYS A O 1
ATOM 9279 N N . GLN A 1 1204 ? -21.537 12.431 50.035 1.00 79.88 1204 GLN A N 1
ATOM 9280 C CA . GLN A 1 1204 ? -20.493 13.345 50.513 1.00 79.88 1204 GLN A CA 1
ATOM 9281 C C . GLN A 1 1204 ? -19.202 13.235 49.698 1.00 79.88 1204 GLN A C 1
ATOM 9283 O O . GLN A 1 1204 ? -18.589 14.260 49.394 1.00 79.88 1204 GLN A O 1
ATOM 9288 N N . PHE A 1 1205 ? -18.816 12.019 49.298 1.00 81.19 1205 PHE A N 1
ATOM 9289 C CA . PHE A 1 1205 ? -17.652 11.802 48.444 1.00 81.19 1205 PHE A CA 1
ATOM 9290 C C . PHE A 1 1205 ? -17.738 12.626 47.153 1.00 81.19 1205 PHE A C 1
ATOM 9292 O O . PHE A 1 1205 ? -16.802 13.359 46.847 1.00 81.19 1205 PHE A O 1
ATOM 9299 N N . ALA A 1 1206 ? -18.874 12.596 46.446 1.00 77.00 1206 ALA A N 1
ATOM 9300 C CA . ALA A 1 1206 ? -19.051 13.347 45.201 1.00 77.00 1206 ALA A CA 1
ATOM 9301 C C . ALA A 1 1206 ? -18.889 14.872 45.391 1.00 77.00 1206 ALA A C 1
ATOM 9303 O O . ALA A 1 1206 ? -18.201 15.526 44.605 1.00 77.00 1206 ALA A O 1
ATOM 9304 N N . ARG A 1 1207 ? -19.463 15.440 46.464 1.00 78.88 1207 ARG A N 1
ATOM 9305 C CA . ARG A 1 1207 ? -19.378 16.882 46.764 1.00 78.88 1207 ARG A CA 1
ATOM 9306 C C . ARG A 1 1207 ? -17.962 17.320 47.143 1.00 78.88 1207 ARG A C 1
ATOM 9308 O O . ARG A 1 1207 ? -17.468 18.317 46.616 1.00 78.88 1207 ARG A O 1
ATOM 9315 N N . TYR A 1 1208 ? -17.308 16.600 48.056 1.00 83.06 1208 TYR A N 1
ATOM 9316 C CA . TYR A 1 1208 ? -15.955 16.949 48.499 1.00 83.06 1208 TYR A CA 1
ATOM 9317 C C . TYR A 1 1208 ? -14.908 16.725 47.408 1.00 83.06 1208 TYR A C 1
ATOM 9319 O O . TYR A 1 1208 ? -13.958 17.500 47.312 1.00 83.06 1208 TYR A O 1
ATOM 9327 N N . PHE A 1 1209 ? -15.101 15.721 46.553 1.00 82.00 1209 PHE A N 1
ATOM 9328 C CA . PHE A 1 1209 ? -14.203 15.434 45.441 1.00 82.00 1209 PHE A CA 1
ATOM 9329 C C . PHE A 1 1209 ? -14.140 16.589 44.427 1.00 82.00 1209 PHE A C 1
ATOM 9331 O O . PHE A 1 1209 ? -13.048 17.038 44.079 1.00 82.00 1209 PHE A O 1
ATOM 9338 N N . ILE A 1 1210 ? -15.290 17.138 44.015 1.00 82.12 1210 ILE A N 1
ATOM 9339 C CA . ILE A 1 1210 ? -15.337 18.295 43.100 1.00 82.12 1210 ILE A CA 1
ATOM 9340 C C . ILE A 1 1210 ? -14.734 19.546 43.754 1.00 82.12 1210 ILE A C 1
ATOM 9342 O O . ILE A 1 1210 ? -13.942 20.249 43.128 1.00 82.12 1210 ILE A O 1
ATOM 9346 N N . LEU A 1 1211 ? -15.058 19.809 45.026 1.00 83.69 1211 LEU A N 1
ATOM 9347 C CA . LEU A 1 1211 ? -14.511 20.953 45.762 1.00 83.69 1211 LEU A CA 1
ATOM 9348 C C . LEU A 1 1211 ? -12.975 20.898 45.849 1.00 83.69 1211 LEU A C 1
ATOM 9350 O O . LEU A 1 1211 ? -12.312 21.917 45.650 1.00 83.69 1211 LEU A O 1
ATOM 9354 N N . ALA A 1 1212 ? -12.409 19.715 46.107 1.00 83.19 1212 ALA A N 1
ATOM 9355 C CA . ALA A 1 1212 ? -10.964 19.515 46.182 1.00 83.19 1212 ALA A CA 1
ATOM 9356 C C . ALA A 1 1212 ? -10.261 19.845 44.853 1.00 83.19 1212 ALA A C 1
ATOM 9358 O O . ALA A 1 1212 ? -9.230 20.519 44.855 1.00 83.19 1212 ALA A O 1
ATOM 9359 N N . ILE A 1 1213 ? -10.842 19.434 43.720 1.00 82.12 1213 ILE A N 1
ATOM 9360 C CA . ILE A 1 1213 ? -10.312 19.736 42.382 1.00 82.12 1213 ILE A CA 1
ATOM 9361 C C . ILE A 1 1213 ? -10.339 21.250 42.109 1.00 82.12 1213 ILE A C 1
ATOM 9363 O O . ILE A 1 1213 ? -9.338 21.809 41.657 1.00 82.12 1213 ILE A O 1
ATOM 9367 N N . SER A 1 1214 ? -11.440 21.936 42.431 1.00 81.38 1214 SER A N 1
ATOM 9368 C CA . SER A 1 1214 ? -11.571 23.385 42.219 1.00 81.38 1214 SER A CA 1
ATOM 9369 C C . SER A 1 1214 ? -10.575 24.200 43.050 1.00 81.38 1214 SER A C 1
ATOM 9371 O O . SER A 1 1214 ? -9.940 25.118 42.528 1.00 81.38 1214 SER A O 1
ATOM 9373 N N . ILE A 1 1215 ? -10.385 23.842 44.326 1.00 86.19 1215 ILE A N 1
ATOM 9374 C CA . ILE A 1 1215 ? -9.390 24.486 45.201 1.00 86.19 1215 ILE A CA 1
ATOM 9375 C C . ILE A 1 1215 ? -7.979 24.303 44.629 1.00 86.19 1215 ILE A C 1
ATOM 9377 O O . ILE A 1 1215 ? -7.195 25.253 44.587 1.00 86.19 1215 ILE A O 1
ATOM 9381 N N . PHE A 1 1216 ? -7.666 23.100 44.148 1.00 80.44 1216 PHE A N 1
ATOM 9382 C CA . PHE A 1 1216 ? -6.360 22.781 43.584 1.00 80.44 1216 PHE A CA 1
ATOM 9383 C C . PHE A 1 1216 ? -6.036 23.604 42.327 1.00 80.44 1216 PHE A C 1
ATOM 9385 O O . PHE A 1 1216 ? -4.944 24.163 42.218 1.00 80.44 1216 PHE A O 1
ATOM 9392 N N . ILE A 1 1217 ? -6.993 23.751 41.405 1.00 79.12 1217 ILE A N 1
ATOM 9393 C CA . ILE A 1 1217 ? -6.823 24.579 40.199 1.00 79.12 1217 ILE A CA 1
ATOM 9394 C C . ILE A 1 1217 ? -6.642 26.056 40.574 1.00 79.12 1217 ILE A C 1
ATOM 9396 O O . ILE A 1 1217 ? -5.745 26.723 40.053 1.00 79.12 1217 ILE A O 1
ATOM 9400 N N . CYS A 1 1218 ? -7.448 26.566 41.509 1.00 81.38 1218 CYS A N 1
ATOM 9401 C CA . CYS A 1 1218 ? -7.371 27.959 41.941 1.00 81.38 1218 CYS A CA 1
ATOM 9402 C C . CYS A 1 1218 ? -6.010 28.283 42.588 1.00 81.38 1218 CYS A C 1
ATOM 9404 O O . CYS A 1 1218 ? -5.426 29.331 42.310 1.00 81.38 1218 CYS A O 1
ATOM 9406 N N . LEU A 1 1219 ? -5.456 27.355 43.380 1.00 82.94 1219 LEU A N 1
ATOM 9407 C CA . LEU A 1 1219 ? -4.112 27.471 43.959 1.00 82.94 1219 LEU A CA 1
ATOM 9408 C C . LEU A 1 1219 ? -3.014 27.559 42.890 1.00 82.94 1219 LEU A C 1
ATOM 9410 O O . LEU A 1 1219 ? -2.106 28.375 43.034 1.00 82.94 1219 LEU A O 1
ATOM 9414 N N . ILE A 1 1220 ? -3.098 26.775 41.808 1.00 77.88 1220 ILE A N 1
ATOM 9415 C CA . ILE A 1 1220 ? -2.122 26.829 40.704 1.00 77.88 1220 ILE A CA 1
ATOM 9416 C C . ILE A 1 1220 ? -2.138 28.203 40.024 1.00 77.88 1220 ILE A C 1
ATOM 9418 O O . ILE A 1 1220 ? -1.077 28.762 39.746 1.00 77.88 1220 ILE A O 1
ATOM 9422 N N . VAL A 1 1221 ? -3.324 28.766 39.773 1.00 77.31 1221 VAL A N 1
ATOM 9423 C CA . VAL A 1 1221 ? -3.468 30.090 39.142 1.00 77.31 1221 VAL A CA 1
ATOM 9424 C C . VAL A 1 1221 ? -2.915 31.192 40.045 1.00 77.31 1221 VAL A C 1
ATOM 9426 O O . VAL A 1 1221 ? -2.133 32.025 39.585 1.00 77.31 1221 VAL A O 1
ATOM 9429 N N . VAL A 1 1222 ? -3.259 31.168 41.336 1.00 79.81 1222 VAL A N 1
ATOM 9430 C CA . VAL A 1 1222 ? -2.733 32.121 42.326 1.00 79.81 1222 VAL A CA 1
ATOM 9431 C C . VAL A 1 1222 ? -1.213 32.004 42.437 1.00 79.81 1222 VAL A C 1
ATOM 9433 O O . VAL A 1 1222 ? -0.523 33.020 42.456 1.00 79.81 1222 VAL A O 1
ATOM 9436 N N . PHE A 1 1223 ? -0.667 30.785 42.438 1.00 76.00 1223 PHE A N 1
ATOM 9437 C CA . PHE A 1 1223 ? 0.777 30.565 42.481 1.00 76.00 1223 PHE A CA 1
ATOM 9438 C C . PHE A 1 1223 ? 1.480 31.083 41.219 1.00 76.00 1223 PHE A C 1
ATOM 9440 O O . PHE A 1 1223 ? 2.477 31.790 41.343 1.00 76.00 1223 PHE A O 1
ATOM 9447 N N . LYS A 1 1224 ? 0.941 30.814 40.017 1.00 75.12 1224 LYS A N 1
ATOM 9448 C CA . LYS A 1 1224 ? 1.446 31.382 38.750 1.00 75.12 1224 LYS A CA 1
ATOM 9449 C C . LYS A 1 1224 ? 1.461 32.915 38.794 1.00 75.12 1224 LYS A C 1
ATOM 9451 O O . LYS A 1 1224 ? 2.452 33.523 38.400 1.00 75.12 1224 LYS A O 1
ATOM 9456 N N . PHE A 1 1225 ? 0.396 33.532 39.309 1.00 75.31 1225 PHE A N 1
ATOM 9457 C CA . PHE A 1 1225 ? 0.285 34.987 39.438 1.00 75.31 1225 PHE A CA 1
ATOM 9458 C C . PHE A 1 1225 ? 1.285 35.576 40.446 1.00 75.31 1225 PHE A C 1
ATOM 9460 O O . PHE A 1 1225 ? 1.996 36.523 40.119 1.00 75.31 1225 PHE A O 1
ATOM 9467 N N . LEU A 1 1226 ? 1.393 34.999 41.648 1.00 75.62 1226 LEU A N 1
ATOM 9468 C CA . LEU A 1 1226 ? 2.328 35.461 42.682 1.00 75.62 1226 LEU A CA 1
ATOM 9469 C C . LEU A 1 1226 ? 3.791 35.307 42.247 1.00 75.62 1226 LEU A C 1
ATOM 9471 O O . LEU A 1 1226 ? 4.607 36.189 42.491 1.00 75.62 1226 LEU A O 1
ATOM 9475 N N . ALA A 1 1227 ? 4.117 34.209 41.571 1.00 66.50 1227 ALA A N 1
ATOM 9476 C CA . ALA A 1 1227 ? 5.451 33.934 41.051 1.00 66.50 1227 ALA A CA 1
ATOM 9477 C C . ALA A 1 1227 ? 5.841 34.858 39.875 1.00 66.50 1227 ALA A C 1
ATOM 9479 O O . ALA A 1 1227 ? 7.019 35.166 39.693 1.00 66.50 1227 ALA A O 1
ATOM 9480 N N . ALA A 1 1228 ? 4.868 35.348 39.101 1.00 65.62 1228 ALA A N 1
ATOM 9481 C CA . ALA A 1 1228 ? 5.091 36.306 38.017 1.00 65.62 1228 ALA A CA 1
ATOM 9482 C C . ALA A 1 1228 ? 5.446 37.729 38.502 1.00 65.62 1228 ALA A C 1
ATOM 9484 O O . ALA A 1 1228 ? 6.013 38.512 37.738 1.00 65.62 1228 ALA A O 1
ATOM 9485 N N . LEU A 1 1229 ? 5.166 38.074 39.766 1.00 67.50 1229 LEU A N 1
ATOM 9486 C CA . LEU A 1 1229 ? 5.517 39.363 40.376 1.00 67.50 1229 LEU A CA 1
ATOM 9487 C C . LEU A 1 1229 ? 7.031 39.447 40.667 1.00 67.50 1229 LEU A C 1
ATOM 9489 O O . LEU A 1 1229 ? 7.471 39.420 41.814 1.00 67.50 1229 LEU A O 1
ATOM 9493 N N . GLN A 1 1230 ? 7.858 39.545 39.624 1.00 61.00 1230 GLN A N 1
ATOM 9494 C CA . GLN A 1 1230 ? 9.300 39.761 39.765 1.00 61.00 1230 GLN A CA 1
ATOM 9495 C C . GLN A 1 1230 ? 9.669 41.249 39.718 1.00 61.00 1230 GLN A C 1
ATOM 9497 O O . GLN A 1 1230 ? 9.566 41.913 38.686 1.00 61.00 1230 GLN A O 1
ATOM 9502 N N . PHE A 1 1231 ? 10.208 41.756 40.830 1.00 54.44 1231 PHE A N 1
ATOM 9503 C CA . PHE A 1 1231 ? 10.831 43.077 40.921 1.00 54.44 1231 PHE A CA 1
ATOM 9504 C C . PHE A 1 1231 ? 12.306 43.007 40.486 1.00 54.44 1231 PHE A C 1
ATOM 9506 O O . PHE A 1 1231 ? 13.205 42.849 41.311 1.00 54.44 1231 PHE A O 1
ATOM 9513 N N . SER A 1 1232 ? 12.584 43.107 39.182 1.00 52.88 1232 SER A N 1
ATOM 9514 C CA . SER A 1 1232 ? 13.968 43.151 38.680 1.00 52.88 1232 SER A CA 1
ATOM 9515 C C . SER A 1 1232 ? 14.569 44.559 38.822 1.00 52.88 1232 SER A C 1
ATOM 9517 O O . SER A 1 1232 ? 13.992 45.538 38.345 1.00 52.88 1232 SER A O 1
ATOM 9519 N N . ARG A 1 1233 ? 15.748 44.682 39.455 1.00 51.38 1233 ARG A N 1
ATOM 9520 C CA . ARG A 1 1233 ? 16.480 45.961 39.584 1.00 51.38 1233 ARG A CA 1
ATOM 9521 C C . ARG A 1 1233 ? 17.049 46.407 38.229 1.00 51.38 1233 ARG A C 1
ATOM 9523 O O . ARG A 1 1233 ? 17.659 45.617 37.511 1.00 51.38 1233 ARG A O 1
ATOM 9530 N N . LYS A 1 1234 ? 16.863 47.688 37.889 1.00 51.47 1234 LYS A N 1
ATOM 9531 C CA . LYS A 1 1234 ? 17.381 48.325 36.666 1.00 51.47 1234 LYS A CA 1
ATOM 9532 C C . LYS A 1 1234 ? 18.866 48.673 36.829 1.00 51.47 1234 LYS A C 1
ATOM 9534 O O . LYS A 1 1234 ? 19.180 49.814 37.140 1.00 51.47 1234 LYS A O 1
ATOM 9539 N N . ASN A 1 1235 ? 19.767 47.727 36.579 1.00 56.41 1235 ASN A N 1
ATOM 9540 C CA . ASN A 1 1235 ? 21.186 48.046 36.392 1.00 56.41 1235 ASN A CA 1
ATOM 9541 C C . ASN A 1 1235 ? 21.542 47.941 34.902 1.00 56.41 1235 ASN A C 1
ATOM 9543 O O . ASN A 1 1235 ? 21.105 47.016 34.212 1.00 56.41 1235 ASN A O 1
ATOM 9547 N N . LEU A 1 1236 ? 22.264 48.939 34.392 1.00 56.34 1236 LEU A N 1
ATOM 9548 C CA . LEU A 1 1236 ? 22.823 48.945 33.041 1.00 56.34 1236 LEU A CA 1
ATOM 9549 C C . LEU A 1 1236 ? 24.197 48.246 33.104 1.00 56.34 1236 LEU A C 1
ATOM 9551 O O . LEU A 1 1236 ? 24.982 48.622 33.973 1.00 56.34 1236 LEU A O 1
ATOM 9555 N N . PRO A 1 1237 ? 24.497 47.238 32.270 1.00 61.50 1237 PRO A N 1
ATOM 9556 C CA . PRO A 1 1237 ? 25.794 46.560 32.317 1.00 61.50 1237 PRO A CA 1
ATOM 9557 C C . PRO A 1 1237 ? 26.912 47.379 31.645 1.00 61.50 1237 PRO A C 1
ATOM 9559 O O . PRO A 1 1237 ? 26.633 48.168 30.741 1.00 61.50 1237 PRO A O 1
ATOM 9562 N N . GLU A 1 1238 ? 28.160 47.161 32.078 1.00 60.75 1238 GLU A N 1
ATOM 9563 C CA . GLU A 1 1238 ? 29.405 47.717 31.509 1.00 60.75 1238 GLU A CA 1
ATOM 9564 C C . GLU A 1 1238 ? 29.672 47.243 30.064 1.00 60.75 1238 GLU A C 1
ATOM 9566 O O . GLU A 1 1238 ? 29.036 46.306 29.585 1.00 60.75 1238 GLU A O 1
ATOM 9571 N N . ASN A 1 1239 ? 30.616 47.884 29.362 1.00 62.09 1239 ASN A N 1
ATOM 9572 C CA . ASN A 1 1239 ? 31.009 47.515 27.995 1.00 62.09 1239 ASN A CA 1
ATOM 9573 C C . ASN A 1 1239 ? 31.583 46.087 27.948 1.00 62.09 1239 ASN A C 1
ATOM 9575 O O . ASN A 1 1239 ? 32.579 45.790 28.602 1.00 62.09 1239 ASN A O 1
ATOM 9579 N N . LEU A 1 1240 ? 30.959 45.221 27.148 1.00 76.44 1240 LEU A N 1
ATOM 9580 C CA . LEU A 1 1240 ? 31.296 43.800 27.017 1.00 76.44 1240 LEU A CA 1
ATOM 9581 C C . LEU A 1 1240 ? 32.114 43.550 25.743 1.00 76.44 1240 LEU A C 1
ATOM 9583 O O . LEU A 1 1240 ? 31.889 44.182 24.714 1.00 76.44 1240 LEU A O 1
ATOM 9587 N N . ASP A 1 1241 ? 33.038 42.594 25.799 1.00 77.81 1241 ASP A N 1
ATOM 9588 C CA . ASP A 1 1241 ? 34.062 42.338 24.778 1.00 77.81 1241 ASP A CA 1
ATOM 9589 C C . ASP A 1 1241 ? 33.806 41.072 23.933 1.00 77.81 1241 ASP A C 1
ATOM 9591 O O . ASP A 1 1241 ? 34.683 40.600 23.207 1.00 77.81 1241 ASP A O 1
ATOM 9595 N N . LYS A 1 1242 ? 32.602 40.497 23.975 1.00 86.69 1242 LYS A N 1
ATOM 9596 C CA . LYS A 1 1242 ? 32.289 39.231 23.287 1.00 86.69 1242 LYS A CA 1
ATOM 9597 C C . LYS A 1 1242 ? 31.782 39.436 21.859 1.00 86.69 1242 LYS A C 1
ATOM 9599 O O . LYS A 1 1242 ? 31.041 40.380 21.606 1.00 86.69 1242 LYS A O 1
ATOM 9604 N N . PHE A 1 1243 ? 32.143 38.540 20.938 1.00 91.06 1243 PHE A N 1
ATOM 9605 C CA . PHE A 1 1243 ? 31.675 38.567 19.545 1.00 91.06 1243 PHE A CA 1
ATOM 9606 C C . PHE A 1 1243 ? 30.281 37.946 19.398 1.00 91.06 1243 PHE A C 1
ATOM 9608 O O . PHE A 1 1243 ? 30.019 36.863 19.937 1.00 91.06 1243 PHE A O 1
ATOM 9615 N N . ILE A 1 1244 ? 29.413 38.618 18.637 1.00 92.50 1244 ILE A N 1
ATOM 9616 C CA . ILE A 1 1244 ? 28.013 38.236 18.425 1.00 92.50 1244 ILE A CA 1
ATOM 9617 C C . ILE A 1 1244 ? 27.653 38.186 16.933 1.00 92.50 1244 ILE A C 1
ATOM 9619 O O . ILE A 1 1244 ? 28.039 39.065 16.162 1.00 92.50 1244 ILE A O 1
ATOM 9623 N N . ILE A 1 1245 ? 26.892 37.163 16.535 1.00 93.88 1245 ILE A N 1
ATOM 9624 C CA . ILE A 1 1245 ? 26.283 37.051 15.201 1.00 93.88 1245 ILE A CA 1
ATOM 9625 C C . ILE A 1 1245 ? 24.810 37.440 15.309 1.00 93.88 1245 ILE A C 1
ATOM 9627 O O . ILE A 1 1245 ? 24.077 36.842 16.091 1.00 93.88 1245 ILE A O 1
ATOM 9631 N N . CYS A 1 1246 ? 24.365 38.407 14.517 1.00 93.69 1246 CYS A N 1
ATOM 9632 C CA . CYS A 1 1246 ? 22.970 38.814 14.405 1.00 93.69 1246 CYS A CA 1
ATOM 9633 C C . CYS A 1 1246 ? 22.372 38.184 13.145 1.00 93.69 1246 CYS A C 1
ATOM 9635 O O . CYS A 1 1246 ? 22.681 38.614 12.037 1.00 93.69 1246 CYS A O 1
ATOM 9637 N N . GLN A 1 1247 ? 21.550 37.152 13.312 1.00 93.50 1247 GLN A N 1
ATOM 9638 C CA . GLN A 1 1247 ? 20.939 36.409 12.215 1.00 93.50 1247 GLN A CA 1
ATOM 9639 C C . GLN A 1 1247 ? 19.531 36.940 11.916 1.00 93.50 1247 GLN A C 1
ATOM 9641 O O . GLN A 1 1247 ? 18.679 36.931 12.806 1.00 93.50 1247 GLN A O 1
ATOM 9646 N N . VAL A 1 1248 ? 19.271 37.283 10.649 1.00 92.94 1248 VAL A N 1
ATOM 9647 C CA . VAL A 1 1248 ? 17.935 37.622 10.133 1.00 92.94 1248 VAL A CA 1
ATOM 9648 C C . VAL A 1 1248 ? 17.583 36.730 8.939 1.00 92.94 1248 VAL A C 1
ATOM 9650 O O . VAL A 1 1248 ? 18.196 36.851 7.874 1.00 92.94 1248 VAL A O 1
ATOM 9653 N N . PRO A 1 1249 ? 16.620 35.806 9.082 1.00 92.44 1249 PRO A N 1
ATOM 9654 C CA . PRO A 1 1249 ? 16.028 35.113 7.949 1.00 92.44 1249 PRO A CA 1
ATOM 9655 C C . PRO A 1 1249 ? 15.017 36.034 7.248 1.00 92.44 1249 PRO A C 1
ATOM 9657 O O . PRO A 1 1249 ? 14.116 36.557 7.897 1.00 92.44 1249 PRO A O 1
ATOM 9660 N N . ALA A 1 1250 ? 15.159 36.199 5.933 1.00 91.81 1250 ALA A N 1
ATOM 9661 C CA . ALA A 1 1250 ? 14.268 36.996 5.089 1.00 91.81 1250 ALA A CA 1
ATOM 9662 C C . ALA A 1 1250 ? 13.622 36.112 4.010 1.00 91.81 1250 ALA A C 1
ATOM 9664 O O . ALA A 1 1250 ? 14.273 35.221 3.462 1.00 91.81 1250 ALA A O 1
ATOM 9665 N N . TYR A 1 1251 ? 12.354 36.350 3.696 1.00 87.75 1251 TYR A N 1
ATOM 9666 C CA . TYR A 1 1251 ? 11.573 35.598 2.721 1.00 87.75 1251 TYR A CA 1
ATOM 9667 C C . TYR A 1 1251 ? 10.741 36.473 1.772 1.00 87.75 1251 TYR A C 1
ATOM 9669 O O . TYR A 1 1251 ? 10.992 36.446 0.571 1.00 87.75 1251 TYR A O 1
ATOM 9677 N N . THR A 1 1252 ? 9.733 37.192 2.275 1.00 88.62 1252 THR A N 1
ATOM 9678 C CA . THR A 1 1252 ? 8.774 37.981 1.463 1.00 88.62 1252 THR A CA 1
ATOM 9679 C C . THR A 1 1252 ? 8.397 39.308 2.113 1.00 88.62 1252 THR A C 1
ATOM 9681 O O . THR A 1 1252 ? 7.345 39.870 1.816 1.00 88.62 1252 THR A O 1
ATOM 9684 N N . GLU A 1 1253 ? 9.206 39.771 3.052 1.00 86.81 1253 GLU A N 1
ATOM 9685 C CA . GLU A 1 1253 ? 8.998 41.016 3.773 1.00 86.81 1253 GLU A CA 1
ATOM 9686 C C . GLU A 1 1253 ? 9.155 42.221 2.833 1.00 86.81 1253 GLU A C 1
ATOM 9688 O O . GLU A 1 1253 ? 9.851 42.162 1.813 1.00 86.81 1253 GLU A O 1
ATOM 9693 N N . ASP A 1 1254 ? 8.446 43.301 3.149 1.00 87.25 1254 ASP A N 1
ATOM 9694 C CA . ASP A 1 1254 ? 8.516 44.582 2.449 1.00 87.25 1254 ASP A CA 1
ATOM 9695 C C . ASP A 1 1254 ? 9.826 45.333 2.753 1.00 87.25 1254 ASP A C 1
ATOM 9697 O O . ASP A 1 1254 ? 10.512 45.074 3.745 1.00 87.25 1254 ASP A O 1
ATOM 9701 N N . GLU A 1 1255 ? 10.188 46.291 1.895 1.00 89.44 1255 GLU A N 1
ATOM 9702 C CA . GLU A 1 1255 ? 11.422 47.073 2.062 1.00 89.44 1255 GLU A CA 1
ATOM 9703 C C . GLU A 1 1255 ? 11.451 47.845 3.395 1.00 89.44 1255 GLU A C 1
ATOM 9705 O O . GLU A 1 1255 ? 12.496 47.915 4.047 1.00 89.44 1255 GLU A O 1
ATOM 9710 N N . GLU A 1 1256 ? 10.316 48.397 3.841 1.00 88.56 1256 GLU A N 1
ATOM 9711 C CA . GLU A 1 1256 ? 10.248 49.187 5.075 1.00 88.56 1256 GLU A CA 1
ATOM 9712 C C . GLU A 1 1256 ? 10.432 48.335 6.334 1.00 88.56 1256 GLU A C 1
ATOM 9714 O O . GLU A 1 1256 ? 11.055 48.787 7.301 1.00 88.56 1256 GLU A O 1
ATOM 9719 N N . SER A 1 1257 ? 9.880 47.122 6.378 1.00 87.31 1257 SER A N 1
ATOM 9720 C CA . SER A 1 1257 ? 10.081 46.198 7.499 1.00 87.31 1257 SER A CA 1
ATOM 9721 C C . SER A 1 1257 ? 11.523 45.689 7.560 1.00 87.31 1257 SER A C 1
ATOM 9723 O O . SER A 1 1257 ? 12.151 45.824 8.615 1.00 87.31 1257 SER A O 1
ATOM 9725 N N . LEU A 1 1258 ? 12.092 45.246 6.431 1.00 90.38 1258 LEU A N 1
ATOM 9726 C CA . LEU A 1 1258 ? 13.492 44.806 6.346 1.00 90.38 1258 LEU A CA 1
ATOM 9727 C C . LEU A 1 1258 ? 14.468 45.910 6.757 1.00 90.38 1258 LEU A C 1
ATOM 9729 O O . LEU A 1 1258 ? 15.365 45.675 7.570 1.00 90.38 1258 LEU A O 1
ATOM 9733 N N . ARG A 1 1259 ? 14.270 47.130 6.245 1.00 92.38 1259 ARG A N 1
ATOM 9734 C CA . ARG A 1 1259 ? 15.098 48.290 6.593 1.00 92.38 1259 ARG A CA 1
ATOM 9735 C C . ARG A 1 1259 ? 15.017 48.591 8.087 1.00 92.38 1259 ARG A C 1
ATOM 9737 O O . ARG A 1 1259 ? 16.048 48.732 8.736 1.00 92.38 1259 ARG A O 1
ATOM 9744 N N . ARG A 1 1260 ? 13.811 48.610 8.674 1.00 90.19 1260 ARG A N 1
ATOM 9745 C CA . ARG A 1 1260 ? 13.633 48.836 10.121 1.00 90.19 1260 ARG A CA 1
ATOM 9746 C C . ARG A 1 1260 ? 14.339 47.781 10.974 1.00 90.19 1260 ARG A C 1
ATOM 9748 O O . ARG A 1 1260 ? 14.942 48.150 11.984 1.00 90.19 1260 ARG A O 1
ATOM 9755 N N . ALA A 1 1261 ? 14.282 46.506 10.590 1.00 90.94 1261 ALA A N 1
ATOM 9756 C CA . ALA A 1 1261 ? 14.951 45.425 11.310 1.00 90.94 1261 ALA A CA 1
ATOM 9757 C C . ALA A 1 1261 ? 16.483 45.549 11.228 1.00 90.94 1261 ALA A C 1
ATOM 9759 O O . ALA A 1 1261 ? 17.146 45.600 12.270 1.00 90.94 1261 ALA A O 1
ATOM 9760 N N . ILE A 1 1262 ? 17.039 45.693 10.018 1.00 93.44 1262 ILE A N 1
ATOM 9761 C CA . ILE A 1 1262 ? 18.486 45.825 9.771 1.00 93.44 1262 ILE A CA 1
ATOM 9762 C C . ILE A 1 1262 ? 19.050 47.076 10.466 1.00 93.44 1262 ILE A C 1
ATOM 9764 O O . ILE A 1 1262 ? 20.017 46.972 11.228 1.00 93.44 1262 ILE A O 1
ATOM 9768 N N . ASP A 1 1263 ? 18.393 48.230 10.310 1.00 93.12 1263 ASP A N 1
ATOM 9769 C CA . ASP A 1 1263 ? 18.779 49.484 10.966 1.00 93.12 1263 ASP A CA 1
ATOM 9770 C C . ASP A 1 1263 ? 18.767 49.358 12.489 1.00 93.12 1263 ASP A C 1
ATOM 9772 O O . ASP A 1 1263 ? 19.587 49.970 13.177 1.00 93.12 1263 ASP A O 1
ATOM 9776 N N . SER A 1 1264 ? 17.795 48.629 13.050 1.00 92.12 1264 SER A N 1
ATOM 9777 C CA . SER A 1 1264 ? 17.691 48.464 14.501 1.00 92.12 1264 SER A CA 1
ATOM 9778 C C . SER A 1 1264 ? 18.858 47.658 15.060 1.00 92.12 1264 SER A C 1
ATOM 9780 O O . SER A 1 1264 ? 19.402 48.037 16.094 1.00 92.12 1264 SER A O 1
ATOM 9782 N N . MET A 1 1265 ? 19.302 46.618 14.347 1.00 90.56 1265 MET A N 1
ATOM 9783 C CA . MET A 1 1265 ? 20.438 45.791 14.752 1.00 90.56 1265 MET A CA 1
ATOM 9784 C C . MET A 1 1265 ? 21.778 46.509 14.595 1.00 90.56 1265 MET A C 1
ATOM 9786 O O . MET A 1 1265 ? 22.649 46.392 15.462 1.00 90.56 1265 MET A O 1
ATOM 9790 N N . ALA A 1 1266 ? 21.936 47.283 13.517 1.00 90.50 1266 ALA A N 1
ATOM 9791 C CA . ALA A 1 1266 ? 23.119 48.111 13.311 1.00 90.50 1266 ALA A CA 1
ATOM 9792 C C . ALA A 1 1266 ? 23.281 49.126 14.459 1.00 90.50 1266 ALA A C 1
ATOM 9794 O O . ALA A 1 1266 ? 24.354 49.210 15.054 1.00 90.50 1266 ALA A O 1
ATOM 9795 N N . ARG A 1 1267 ? 22.185 49.792 14.863 1.00 90.56 1267 ARG A N 1
ATOM 9796 C CA . ARG A 1 1267 ? 22.139 50.835 15.912 1.00 90.56 1267 ARG A CA 1
ATOM 9797 C C . ARG A 1 1267 ? 22.147 50.331 17.364 1.00 90.56 1267 ARG A C 1
ATOM 9799 O O . ARG A 1 1267 ? 22.022 51.130 18.296 1.00 90.56 1267 ARG A O 1
ATOM 9806 N N . MET A 1 1268 ? 22.260 49.024 17.608 1.00 88.75 1268 MET A N 1
ATOM 9807 C CA . MET A 1 1268 ? 22.347 48.490 18.974 1.00 88.75 1268 MET A CA 1
ATOM 9808 C C . MET A 1 1268 ? 23.606 49.000 19.691 1.00 88.75 1268 MET A C 1
ATOM 9810 O O . MET A 1 1268 ? 24.697 48.961 19.120 1.00 88.75 1268 MET A O 1
ATOM 9814 N N . ARG A 1 1269 ? 23.464 49.408 20.965 1.00 84.50 1269 ARG A N 1
ATOM 9815 C CA . ARG A 1 1269 ? 24.541 49.865 21.868 1.00 84.50 1269 ARG A CA 1
ATOM 9816 C C . ARG A 1 1269 ? 25.468 48.712 22.264 1.00 84.50 1269 ARG A C 1
ATOM 9818 O O . ARG A 1 1269 ? 25.448 48.241 23.399 1.00 84.50 1269 ARG A O 1
ATOM 9825 N N . TYR A 1 1270 ? 26.269 48.265 21.314 1.00 85.56 1270 TYR A N 1
ATOM 9826 C CA . TYR A 1 1270 ? 27.281 47.225 21.433 1.00 85.56 1270 TYR A CA 1
ATOM 9827 C C . TYR A 1 1270 ? 28.417 47.562 20.458 1.00 85.56 1270 TYR A C 1
ATOM 9829 O O . TYR A 1 1270 ? 28.166 48.250 19.471 1.00 85.56 1270 TYR A O 1
ATOM 9837 N N . ASP A 1 1271 ? 29.641 47.101 20.714 1.00 87.94 1271 ASP A N 1
ATOM 9838 C CA . ASP A 1 1271 ? 30.800 47.402 19.859 1.00 87.94 1271 ASP A CA 1
ATOM 9839 C C . ASP A 1 1271 ? 30.569 46.918 18.413 1.00 87.94 1271 ASP A C 1
ATOM 9841 O O . ASP A 1 1271 ? 30.359 45.725 18.173 1.00 87.94 1271 ASP A O 1
ATOM 9845 N N . ASP A 1 1272 ? 30.606 47.844 17.451 1.00 87.75 1272 ASP A N 1
ATOM 9846 C CA . ASP A 1 1272 ? 30.365 47.581 16.027 1.00 87.75 1272 ASP A CA 1
ATOM 9847 C C . ASP A 1 1272 ? 31.365 46.575 15.444 1.00 87.75 1272 ASP A C 1
ATOM 9849 O O . ASP A 1 1272 ? 30.989 45.732 14.631 1.00 87.75 1272 ASP A O 1
ATOM 9853 N N . LYS A 1 1273 ? 32.609 46.563 15.946 1.00 86.56 1273 LYS A N 1
ATOM 9854 C CA . LYS A 1 1273 ? 33.664 45.627 15.512 1.00 86.56 1273 LYS A CA 1
ATOM 9855 C C . LYS A 1 1273 ? 33.420 44.186 15.954 1.00 86.56 1273 LYS A C 1
ATOM 9857 O O . LYS A 1 1273 ? 34.099 43.271 15.493 1.00 86.56 1273 LYS A O 1
ATOM 9862 N N . ARG A 1 1274 ? 32.491 43.978 16.889 1.00 88.81 1274 ARG A N 1
ATOM 9863 C CA . ARG A 1 1274 ? 32.176 42.669 17.478 1.00 88.81 1274 ARG A CA 1
ATOM 9864 C C . ARG A 1 1274 ? 30.816 42.136 17.040 1.00 88.81 1274 ARG A C 1
ATOM 9866 O O . ARG A 1 1274 ? 30.437 41.046 17.470 1.00 88.81 1274 ARG A O 1
ATOM 9873 N N . LYS A 1 1275 ? 30.101 42.880 16.193 1.00 91.19 1275 LYS A N 1
ATOM 9874 C CA . LYS A 1 1275 ? 28.823 42.499 15.587 1.00 91.19 1275 LYS A CA 1
ATOM 9875 C C . LYS A 1 1275 ? 29.063 41.975 14.176 1.00 91.19 1275 LYS A C 1
ATOM 9877 O O . LYS A 1 1275 ? 29.785 42.602 13.415 1.00 91.19 1275 LYS A O 1
ATOM 9882 N N . LEU A 1 1276 ? 28.433 40.861 13.819 1.00 93.38 1276 LEU A N 1
ATOM 9883 C CA . LEU A 1 1276 ? 28.345 40.390 12.435 1.00 93.38 1276 LEU A CA 1
ATOM 9884 C C . LEU A 1 1276 ? 26.880 40.245 12.042 1.00 93.38 1276 LEU A C 1
ATOM 9886 O O . LEU A 1 1276 ? 26.150 39.486 12.677 1.00 93.38 1276 LEU A O 1
ATOM 9890 N N . LEU A 1 1277 ? 26.457 40.951 10.999 1.00 93.81 1277 LEU A N 1
ATOM 9891 C CA . LEU A 1 1277 ? 25.081 40.931 10.511 1.00 93.81 1277 LEU A CA 1
ATOM 9892 C C . LEU A 1 1277 ? 24.939 39.852 9.426 1.00 93.81 1277 LEU A C 1
ATOM 9894 O O . LEU A 1 1277 ? 25.510 39.979 8.350 1.00 93.81 1277 LEU A O 1
ATOM 9898 N N . VAL A 1 1278 ? 24.217 38.768 9.705 1.00 94.50 1278 VAL A N 1
ATOM 9899 C CA . VAL A 1 1278 ? 24.022 37.639 8.781 1.00 94.50 1278 VAL A CA 1
ATOM 9900 C C . VAL A 1 1278 ? 22.579 37.634 8.291 1.00 94.50 1278 VAL A C 1
ATOM 9902 O O . VAL A 1 1278 ? 21.668 37.283 9.044 1.00 94.50 1278 VAL A O 1
ATOM 9905 N N . VAL A 1 1279 ? 22.366 37.997 7.027 1.00 94.50 1279 VAL A N 1
ATOM 9906 C CA . VAL A 1 1279 ? 21.037 37.989 6.396 1.00 94.50 1279 VAL A CA 1
ATOM 9907 C C . VAL A 1 1279 ? 20.929 36.788 5.466 1.00 94.50 1279 VAL A C 1
ATOM 9909 O O . VAL A 1 1279 ? 21.738 36.623 4.557 1.00 94.50 1279 VAL A O 1
ATOM 9912 N N . ILE A 1 1280 ? 19.937 35.928 5.685 1.00 94.38 1280 ILE A N 1
ATOM 9913 C CA . ILE A 1 1280 ? 19.750 34.707 4.890 1.00 94.38 1280 ILE A CA 1
ATOM 9914 C C . ILE A 1 1280 ? 18.434 34.819 4.133 1.00 94.38 1280 ILE A C 1
ATOM 9916 O O . ILE A 1 1280 ? 17.364 34.737 4.736 1.00 94.38 1280 ILE A O 1
ATOM 9920 N N . CYS A 1 1281 ? 18.518 34.985 2.815 1.00 93.88 1281 CYS A N 1
ATOM 9921 C CA . CYS A 1 1281 ? 17.353 35.106 1.947 1.00 93.88 1281 CYS A CA 1
ATOM 9922 C C . CYS A 1 1281 ? 16.866 33.718 1.499 1.00 93.88 1281 CYS A C 1
ATOM 9924 O O . CYS A 1 1281 ? 17.605 32.947 0.877 1.00 93.88 1281 CYS A O 1
ATOM 9926 N N . ASP A 1 1282 ? 15.613 33.392 1.818 1.00 91.38 1282 ASP A N 1
ATOM 9927 C CA . ASP A 1 1282 ? 14.971 32.095 1.583 1.00 91.38 1282 ASP A CA 1
ATOM 9928 C C . ASP A 1 1282 ? 14.342 31.956 0.190 1.00 91.38 1282 ASP A C 1
ATOM 9930 O O . ASP A 1 1282 ? 13.128 31.796 0.029 1.00 91.38 1282 ASP A O 1
ATOM 9934 N N . GLY A 1 1283 ? 15.202 31.964 -0.826 1.00 89.31 1283 GLY A N 1
ATOM 9935 C CA . GLY A 1 1283 ? 14.814 31.805 -2.224 1.00 89.31 1283 GLY A CA 1
ATOM 9936 C C . GLY A 1 1283 ? 14.757 33.124 -2.992 1.00 89.31 1283 GLY A C 1
ATOM 9937 O O . GLY A 1 1283 ? 14.733 34.214 -2.419 1.00 89.31 1283 GLY A O 1
ATOM 9938 N N . MET A 1 1284 ? 14.677 33.017 -4.317 1.00 87.44 1284 MET A N 1
ATOM 9939 C CA . MET A 1 1284 ? 14.468 34.159 -5.215 1.00 87.44 1284 MET A CA 1
ATOM 9940 C C . MET A 1 1284 ? 12.963 34.407 -5.385 1.00 87.44 1284 MET A C 1
ATOM 9942 O O . MET A 1 1284 ? 12.371 34.052 -6.404 1.00 87.44 1284 MET A O 1
ATOM 9946 N N . ILE A 1 1285 ? 12.314 34.937 -4.344 1.00 85.88 1285 ILE A N 1
ATOM 9947 C CA . ILE A 1 1285 ? 10.851 35.096 -4.282 1.00 85.88 1285 ILE A CA 1
ATOM 9948 C C . ILE A 1 1285 ? 10.478 36.580 -4.283 1.00 85.88 1285 ILE A C 1
ATOM 9950 O O . ILE A 1 1285 ? 11.129 37.397 -3.635 1.00 85.88 1285 ILE A O 1
ATOM 9954 N N . ILE A 1 1286 ? 9.405 36.912 -5.004 1.00 85.69 1286 ILE A N 1
ATOM 9955 C CA . ILE A 1 1286 ? 8.771 38.232 -4.998 1.00 85.69 1286 ILE A CA 1
ATOM 9956 C C . ILE A 1 1286 ? 7.555 38.161 -4.063 1.00 85.69 1286 ILE A C 1
ATOM 9958 O O . ILE A 1 1286 ? 6.640 37.363 -4.282 1.00 85.69 1286 ILE A O 1
ATOM 9962 N N . GLY A 1 1287 ? 7.581 38.948 -2.985 1.00 77.25 1287 GLY A N 1
ATOM 9963 C CA . GLY A 1 1287 ? 6.481 39.054 -2.021 1.00 77.25 1287 GLY A CA 1
ATOM 9964 C C . GLY A 1 1287 ? 5.247 39.743 -2.612 1.00 77.25 1287 GLY A C 1
ATOM 9965 O O . GLY A 1 1287 ? 5.351 40.524 -3.555 1.00 77.25 1287 GLY A O 1
ATOM 9966 N N . GLN A 1 1288 ? 4.057 39.471 -2.064 1.00 70.69 1288 GLN A N 1
ATOM 9967 C CA . GLN A 1 1288 ? 2.842 40.180 -2.487 1.00 70.69 1288 GLN A CA 1
ATOM 9968 C C . GLN A 1 1288 ? 2.954 41.669 -2.137 1.00 70.69 1288 GLN A C 1
ATOM 9970 O O . GLN A 1 1288 ? 3.030 42.013 -0.963 1.00 70.69 1288 GLN A O 1
ATOM 9975 N N . GLY A 1 1289 ? 2.928 42.528 -3.158 1.00 75.00 1289 GLY A N 1
ATOM 9976 C CA . GLY A 1 1289 ? 3.093 43.978 -3.011 1.00 75.00 1289 GLY A CA 1
ATOM 9977 C C . GLY A 1 1289 ? 4.518 44.481 -3.258 1.00 75.00 1289 GLY A C 1
ATOM 9978 O O . GLY A 1 1289 ? 4.696 45.689 -3.366 1.00 75.00 1289 GLY A O 1
ATOM 9979 N N . ASN A 1 1290 ? 5.496 43.584 -3.421 1.00 83.00 1290 ASN A N 1
ATOM 9980 C CA . ASN A 1 1290 ? 6.859 43.941 -3.809 1.00 83.00 1290 ASN A CA 1
ATOM 9981 C C . ASN A 1 1290 ? 7.018 43.855 -5.336 1.00 83.00 1290 ASN A C 1
ATOM 9983 O O . ASN A 1 1290 ? 6.485 42.960 -5.990 1.00 83.00 1290 ASN A O 1
ATOM 9987 N N . ASP A 1 1291 ? 7.786 44.779 -5.897 1.00 86.31 1291 ASP A N 1
ATOM 9988 C CA . ASP A 1 1291 ? 8.157 44.880 -7.313 1.00 86.31 1291 ASP A CA 1
ATOM 9989 C C . ASP A 1 1291 ? 9.461 44.130 -7.644 1.00 86.31 1291 ASP A C 1
ATOM 9991 O O . ASP A 1 1291 ? 9.720 43.785 -8.797 1.00 86.31 1291 ASP A O 1
ATOM 9995 N N . ARG A 1 1292 ? 10.273 43.843 -6.621 1.00 87.50 1292 ARG A N 1
ATOM 9996 C CA . ARG A 1 1292 ? 11.580 43.181 -6.718 1.00 87.50 1292 ARG A CA 1
ATOM 9997 C C . ARG A 1 1292 ? 11.647 41.936 -5.821 1.00 87.50 1292 ARG A C 1
ATOM 9999 O O . ARG A 1 1292 ? 10.927 41.848 -4.824 1.00 87.50 1292 ARG A O 1
ATOM 10006 N N . PRO A 1 1293 ? 12.510 40.954 -6.142 1.00 87.75 1293 PRO A N 1
ATOM 10007 C CA . PRO A 1 1293 ? 12.721 39.801 -5.276 1.00 87.75 1293 PRO A CA 1
ATOM 10008 C C . PRO A 1 1293 ? 13.427 40.218 -3.978 1.00 87.75 1293 PRO A C 1
ATOM 10010 O O . PRO A 1 1293 ? 14.308 41.078 -3.994 1.00 87.75 1293 PRO A O 1
ATOM 10013 N N . THR A 1 1294 ? 13.088 39.577 -2.858 1.00 90.12 1294 THR A N 1
ATOM 10014 C CA . THR A 1 1294 ? 13.607 39.924 -1.520 1.00 90.12 1294 THR A CA 1
ATOM 10015 C C . THR A 1 1294 ? 15.140 40.019 -1.429 1.00 90.12 1294 THR A C 1
ATOM 10017 O O . THR A 1 1294 ? 15.622 40.988 -0.845 1.00 90.12 1294 THR A O 1
ATOM 10020 N N . PRO A 1 1295 ? 15.941 39.127 -2.054 1.00 91.56 1295 PRO A N 1
ATOM 10021 C CA . PRO A 1 1295 ? 17.396 39.287 -2.107 1.00 91.56 1295 PRO A CA 1
ATOM 10022 C C . PRO A 1 1295 ? 17.856 40.614 -2.718 1.00 91.56 1295 PRO A C 1
ATOM 10024 O O . PRO A 1 1295 ? 18.805 41.215 -2.227 1.00 91.56 1295 PRO A O 1
ATOM 10027 N N . ARG A 1 1296 ? 17.174 41.102 -3.764 1.00 90.75 1296 ARG A N 1
ATOM 10028 C CA . ARG A 1 1296 ? 17.509 42.380 -4.406 1.00 90.75 1296 ARG A CA 1
ATOM 10029 C C . ARG A 1 1296 ? 17.199 43.548 -3.474 1.00 90.75 1296 ARG A C 1
ATOM 10031 O O . ARG A 1 1296 ? 18.048 44.412 -3.313 1.00 90.75 1296 ARG A O 1
ATOM 10038 N N . ILE A 1 1297 ? 16.050 43.508 -2.794 1.00 91.50 1297 ILE A N 1
ATOM 10039 C CA . ILE A 1 1297 ? 15.663 44.505 -1.783 1.00 91.50 1297 ILE A CA 1
ATOM 10040 C C . ILE A 1 1297 ? 16.714 44.574 -0.663 1.00 91.50 1297 ILE A C 1
ATOM 10042 O O . ILE A 1 1297 ? 17.160 45.658 -0.301 1.00 91.50 1297 ILE A O 1
ATOM 10046 N N . VAL A 1 1298 ? 17.164 43.426 -0.144 1.00 92.56 1298 VAL A N 1
ATOM 10047 C CA . VAL A 1 1298 ? 18.207 43.361 0.897 1.00 92.56 1298 VAL A CA 1
ATOM 10048 C C . VAL A 1 1298 ? 19.536 43.942 0.406 1.00 92.56 1298 VAL A C 1
ATOM 10050 O O . VAL A 1 1298 ? 20.161 44.723 1.121 1.00 92.56 1298 VAL A O 1
ATOM 10053 N N . LEU A 1 1299 ? 19.970 43.588 -0.806 1.00 92.75 1299 LEU A N 1
ATOM 10054 C CA . LEU A 1 1299 ? 21.210 44.107 -1.394 1.00 92.75 1299 LEU A CA 1
ATOM 10055 C C . LEU A 1 1299 ? 21.138 45.620 -1.653 1.00 92.75 1299 LEU A C 1
ATOM 10057 O O . LEU A 1 1299 ? 22.131 46.312 -1.437 1.00 92.75 1299 LEU A O 1
ATOM 10061 N N . ASP A 1 1300 ? 19.969 46.134 -2.041 1.00 90.81 1300 ASP A N 1
ATOM 10062 C CA . ASP A 1 1300 ? 19.722 47.568 -2.223 1.00 90.81 1300 ASP A CA 1
ATOM 10063 C C . ASP A 1 1300 ? 19.742 48.327 -0.890 1.00 90.81 1300 ASP A C 1
ATOM 10065 O O . ASP A 1 1300 ? 20.324 49.408 -0.809 1.00 90.81 1300 ASP A O 1
ATOM 10069 N N . ILE A 1 1301 ? 19.178 47.748 0.180 1.00 90.88 1301 ILE A N 1
ATOM 10070 C CA . ILE A 1 1301 ? 19.266 48.315 1.536 1.00 90.88 1301 ILE A CA 1
ATOM 10071 C C . ILE A 1 1301 ? 20.727 48.384 1.996 1.00 90.88 1301 ILE A C 1
ATOM 10073 O O . ILE A 1 1301 ? 21.124 49.390 2.579 1.00 90.88 1301 ILE A O 1
ATOM 10077 N N . LEU A 1 1302 ? 21.520 47.338 1.737 1.00 91.94 1302 LEU A N 1
ATOM 10078 C CA . LEU A 1 1302 ? 22.924 47.236 2.155 1.00 91.94 1302 LEU A CA 1
ATOM 10079 C C . LEU A 1 1302 ? 23.909 47.981 1.234 1.00 91.94 1302 LEU A C 1
ATOM 10081 O O . LEU A 1 1302 ? 25.085 48.085 1.577 1.00 91.94 1302 LEU A O 1
ATOM 10085 N N . GLY A 1 1303 ? 23.454 48.505 0.090 1.00 88.62 1303 GLY A N 1
ATOM 10086 C CA . GLY A 1 1303 ? 24.273 49.290 -0.839 1.00 88.62 1303 GLY A CA 1
ATOM 10087 C C . GLY A 1 1303 ? 25.209 48.472 -1.740 1.00 88.62 1303 GLY A C 1
ATOM 10088 O O . GLY A 1 1303 ? 26.240 48.987 -2.169 1.00 88.62 1303 GLY A O 1
ATOM 10089 N N . VAL A 1 1304 ? 24.884 47.208 -2.034 1.00 87.62 1304 VAL A N 1
ATOM 10090 C CA . VAL A 1 1304 ? 25.689 46.360 -2.932 1.00 87.62 1304 VAL A CA 1
ATOM 10091 C C . VAL A 1 1304 ? 25.331 46.658 -4.400 1.00 87.62 1304 VAL A C 1
ATOM 10093 O O . VAL A 1 1304 ? 24.169 46.493 -4.780 1.00 87.62 1304 VAL A O 1
ATOM 10096 N N . PRO A 1 1305 ? 26.290 47.081 -5.249 1.00 84.62 1305 PRO A N 1
ATOM 10097 C CA . PRO A 1 1305 ? 26.017 47.418 -6.646 1.00 84.62 1305 PRO A CA 1
ATOM 10098 C C . PRO A 1 1305 ? 25.668 46.184 -7.494 1.00 84.62 1305 PRO A C 1
ATOM 10100 O O . PRO A 1 1305 ? 26.244 45.113 -7.309 1.00 84.62 1305 PRO A O 1
ATOM 10103 N N . GLU A 1 1306 ? 24.786 46.355 -8.488 1.00 80.31 1306 GLU A N 1
ATOM 10104 C CA . GLU A 1 1306 ? 24.327 45.285 -9.404 1.00 80.31 1306 GLU A CA 1
ATOM 10105 C C . GLU A 1 1306 ? 25.448 44.598 -10.191 1.00 80.31 1306 GLU A C 1
ATOM 10107 O O . GLU A 1 1306 ? 25.274 43.479 -10.662 1.00 80.31 1306 GLU A O 1
ATOM 10112 N N . SER A 1 1307 ? 26.605 45.249 -10.328 1.00 83.62 1307 SER A N 1
ATOM 10113 C CA . SER A 1 1307 ? 27.776 44.688 -11.004 1.00 83.62 1307 SER A CA 1
ATOM 10114 C C . SER A 1 1307 ? 28.421 43.521 -10.252 1.00 83.62 1307 SER A C 1
ATOM 10116 O O . SER A 1 1307 ? 29.249 42.816 -10.825 1.00 83.62 1307 SER A O 1
ATOM 10118 N N . VAL A 1 1308 ? 28.112 43.343 -8.965 1.00 81.56 1308 VAL A N 1
ATOM 10119 C CA . VAL A 1 1308 ? 28.663 42.267 -8.138 1.00 81.56 1308 VAL A CA 1
ATOM 10120 C C . VAL A 1 1308 ? 27.679 41.105 -8.144 1.00 81.56 1308 VAL A C 1
ATOM 10122 O O . VAL A 1 1308 ? 26.694 41.123 -7.411 1.00 81.56 1308 VAL A O 1
ATOM 10125 N N . ASP A 1 1309 ? 27.958 40.085 -8.958 1.00 85.06 1309 ASP A N 1
ATOM 10126 C CA . ASP A 1 1309 ? 27.179 38.844 -8.997 1.00 85.06 1309 ASP A CA 1
ATOM 10127 C C . ASP A 1 1309 ? 28.091 37.610 -8.828 1.00 85.06 1309 ASP A C 1
ATOM 10129 O O . ASP A 1 1309 ? 28.683 37.141 -9.801 1.00 85.06 1309 ASP A O 1
ATOM 10133 N N . PRO A 1 1310 ? 28.273 37.103 -7.595 1.00 88.44 1310 PRO A N 1
ATOM 10134 C CA . PRO A 1 1310 ? 29.108 35.941 -7.313 1.00 88.44 1310 PRO A CA 1
ATOM 10135 C C . PRO A 1 1310 ? 28.497 34.650 -7.873 1.00 88.44 1310 PRO A C 1
ATOM 10137 O O . PRO A 1 1310 ? 27.279 34.539 -8.060 1.00 88.44 1310 PRO A O 1
ATOM 10140 N N . GLU A 1 1311 ? 29.344 33.645 -8.114 1.00 88.56 1311 GLU A N 1
ATOM 10141 C CA . GLU A 1 1311 ? 28.874 32.360 -8.631 1.00 88.56 1311 GLU A CA 1
ATOM 10142 C C . GLU A 1 1311 ? 27.977 31.636 -7.608 1.00 88.56 1311 GLU A C 1
ATOM 10144 O O . GLU A 1 1311 ? 28.213 31.709 -6.397 1.00 88.56 1311 GLU A O 1
ATOM 10149 N N . PRO A 1 1312 ? 26.926 30.931 -8.060 1.00 90.56 1312 PRO A N 1
ATOM 10150 C CA . PRO A 1 1312 ? 26.128 30.090 -7.183 1.00 90.56 1312 PRO A CA 1
ATOM 10151 C C . PRO A 1 1312 ? 26.917 28.828 -6.789 1.00 90.56 1312 PRO A C 1
ATOM 10153 O O . PRO A 1 1312 ? 27.331 28.052 -7.645 1.00 90.56 1312 PRO A O 1
ATOM 10156 N N . LEU A 1 1313 ? 27.069 28.585 -5.487 1.00 93.44 1313 LEU A N 1
ATOM 10157 C CA . LEU A 1 1313 ? 27.821 27.461 -4.921 1.00 93.44 1313 LEU A CA 1
ATOM 10158 C C . LEU A 1 1313 ? 26.887 26.397 -4.336 1.00 93.44 1313 LEU A C 1
ATOM 10160 O O . LEU A 1 1313 ? 25.893 26.717 -3.686 1.00 93.44 1313 LEU A O 1
ATOM 10164 N N . SER A 1 1314 ? 27.206 25.117 -4.531 1.00 91.31 1314 SER A N 1
ATOM 10165 C CA . SER A 1 1314 ? 26.386 23.992 -4.059 1.00 91.31 1314 SER A CA 1
ATOM 10166 C C . SER A 1 1314 ? 26.436 23.804 -2.538 1.00 91.31 1314 SER A C 1
ATOM 10168 O O . SER A 1 1314 ? 27.513 23.868 -1.936 1.00 91.31 1314 SER A O 1
ATOM 10170 N N . PHE A 1 1315 ? 25.294 23.472 -1.933 1.00 92.44 1315 PHE A N 1
ATOM 10171 C CA . PHE A 1 1315 ? 25.182 23.030 -0.542 1.00 92.44 1315 PHE A CA 1
ATOM 10172 C C . PHE A 1 1315 ? 23.970 22.110 -0.325 1.00 92.44 1315 PHE A C 1
ATOM 10174 O O . PHE A 1 1315 ? 23.069 21.996 -1.160 1.00 92.44 1315 PHE A O 1
ATOM 10181 N N . GLU A 1 1316 ? 23.932 21.457 0.834 1.00 86.94 1316 GLU A N 1
ATOM 10182 C CA . GLU A 1 1316 ? 22.796 20.636 1.249 1.00 86.94 1316 GLU A CA 1
ATOM 10183 C C . GLU A 1 1316 ? 21.785 21.436 2.079 1.00 86.94 1316 GLU A C 1
ATOM 10185 O O . GLU A 1 1316 ? 22.090 21.891 3.186 1.00 86.94 1316 GLU A O 1
ATOM 10190 N N . SER A 1 1317 ? 20.560 21.518 1.568 1.00 86.94 1317 SER A N 1
ATOM 10191 C CA . SER A 1 1317 ? 19.391 22.119 2.214 1.00 86.94 1317 SER A CA 1
ATOM 10192 C C . SER A 1 1317 ? 18.409 21.066 2.740 1.00 86.94 1317 SER A C 1
ATOM 10194 O O . SER A 1 1317 ? 18.457 19.893 2.364 1.00 86.94 1317 SER A O 1
ATOM 10196 N N . LEU A 1 1318 ? 17.464 21.493 3.576 1.00 84.00 1318 LEU A N 1
ATOM 10197 C CA . LEU A 1 1318 ? 16.358 20.673 4.067 1.00 84.00 1318 LEU A CA 1
ATOM 10198 C C . LEU A 1 1318 ? 15.273 20.493 2.992 1.00 84.00 1318 LEU A C 1
ATOM 10200 O O . LEU A 1 1318 ? 14.227 21.141 3.034 1.00 84.00 1318 LEU A O 1
ATOM 10204 N N . GLY A 1 1319 ? 15.508 19.613 2.017 1.00 74.31 1319 GLY A N 1
ATOM 10205 C CA . GLY A 1 1319 ? 14.541 19.260 0.971 1.00 74.31 1319 GLY A CA 1
ATOM 10206 C C . GLY A 1 1319 ? 14.438 17.751 0.744 1.00 74.31 1319 GLY A C 1
ATOM 10207 O O . GLY A 1 1319 ? 15.396 17.026 0.972 1.00 74.31 1319 GLY A O 1
ATOM 10208 N N . GLU A 1 1320 ? 13.276 17.272 0.291 1.00 71.81 1320 GLU A N 1
ATOM 10209 C CA . GLU A 1 1320 ? 13.050 15.846 0.000 1.00 71.81 1320 GLU A CA 1
ATOM 10210 C C . GLU A 1 1320 ? 13.587 15.443 -1.387 1.00 71.81 1320 GLU A C 1
ATOM 10212 O O . GLU A 1 1320 ? 13.312 16.108 -2.392 1.00 71.81 1320 GLU A O 1
ATOM 10217 N N . GLY A 1 1321 ? 14.322 14.329 -1.462 1.00 73.44 1321 GLY A N 1
ATOM 10218 C CA . GLY A 1 1321 ? 14.861 13.787 -2.715 1.00 73.44 1321 GLY A CA 1
ATOM 10219 C C . GLY A 1 1321 ? 15.775 14.783 -3.429 1.00 73.44 1321 GLY A C 1
ATOM 10220 O O . GLY A 1 1321 ? 16.633 15.414 -2.813 1.00 73.44 1321 GLY A O 1
ATOM 10221 N N . MET A 1 1322 ? 15.549 15.012 -4.726 1.00 73.00 1322 MET A N 1
ATOM 10222 C CA . MET A 1 1322 ? 16.355 15.967 -5.494 1.00 73.00 1322 MET A CA 1
ATOM 10223 C C . MET A 1 1322 ? 16.335 17.390 -4.916 1.00 73.00 1322 MET A C 1
ATOM 10225 O O . MET A 1 1322 ? 17.280 18.136 -5.142 1.00 73.00 1322 MET A O 1
ATOM 10229 N N . LYS A 1 1323 ? 15.319 17.782 -4.141 1.00 74.81 1323 LYS A N 1
ATOM 10230 C CA . LYS A 1 1323 ? 15.245 19.110 -3.515 1.00 74.81 1323 LYS A CA 1
ATOM 10231 C C . LYS A 1 1323 ? 16.272 19.327 -2.394 1.00 74.81 1323 LYS A C 1
ATOM 10233 O O . LYS A 1 1323 ? 16.449 20.465 -1.961 1.00 74.81 1323 LYS A O 1
ATOM 10238 N N . GLN A 1 1324 ? 16.954 18.280 -1.935 1.00 83.00 1324 GLN A N 1
ATOM 10239 C CA . GLN A 1 1324 ? 17.988 18.387 -0.908 1.00 83.00 1324 GLN A CA 1
ATOM 10240 C C . GLN A 1 1324 ? 19.183 19.227 -1.381 1.00 83.00 1324 GLN A C 1
ATOM 10242 O O . GLN A 1 1324 ? 19.673 20.075 -0.640 1.00 83.00 1324 GLN A O 1
ATOM 10247 N N . HIS A 1 1325 ? 19.604 19.076 -2.638 1.00 87.75 1325 HIS A N 1
ATOM 10248 C CA . HIS A 1 1325 ? 20.670 19.895 -3.216 1.00 87.75 1325 HIS A CA 1
ATOM 10249 C C . HIS A 1 1325 ? 20.147 21.283 -3.614 1.00 87.75 1325 HIS A C 1
ATOM 10251 O O . HIS A 1 1325 ? 19.197 21.402 -4.392 1.00 87.75 1325 HIS A O 1
ATOM 10257 N N . ASN A 1 1326 ? 20.791 22.327 -3.103 1.00 90.94 1326 ASN A N 1
ATOM 10258 C CA . ASN A 1 1326 ? 20.466 23.729 -3.348 1.00 90.94 1326 ASN A CA 1
ATOM 10259 C C . ASN A 1 1326 ? 21.764 24.489 -3.680 1.00 90.94 1326 ASN A C 1
ATOM 10261 O O . ASN A 1 1326 ? 22.858 24.013 -3.378 1.00 90.94 1326 ASN A O 1
ATOM 10265 N N . MET A 1 1327 ? 21.659 25.643 -4.334 1.00 91.69 1327 MET A N 1
ATOM 10266 C CA . MET A 1 1327 ? 22.807 26.501 -4.630 1.00 91.69 1327 MET A CA 1
ATOM 10267 C C . MET A 1 1327 ? 22.602 27.869 -3.991 1.00 91.69 1327 MET A C 1
ATOM 10269 O O . MET A 1 1327 ? 21.472 28.353 -3.900 1.00 91.69 1327 MET A O 1
ATOM 10273 N N . GLY A 1 1328 ? 23.682 28.476 -3.510 1.00 92.12 1328 GLY A N 1
ATOM 10274 C CA . GLY A 1 1328 ? 23.656 29.741 -2.791 1.00 92.12 1328 GLY A CA 1
ATOM 10275 C C . GLY A 1 1328 ? 24.723 30.709 -3.283 1.00 92.12 1328 GLY A C 1
ATOM 10276 O O . GLY A 1 1328 ? 25.832 30.297 -3.605 1.00 92.12 1328 GLY A O 1
ATOM 10277 N N . LYS A 1 1329 ? 24.387 31.997 -3.326 1.00 93.94 1329 LYS A N 1
ATOM 10278 C CA . LYS A 1 1329 ? 25.318 33.103 -3.585 1.00 93.94 1329 LYS A CA 1
ATOM 10279 C C . LYS A 1 1329 ? 25.663 33.795 -2.272 1.00 93.94 1329 LYS A C 1
ATOM 10281 O O . LYS A 1 1329 ? 24.785 33.965 -1.422 1.00 93.94 1329 LYS A O 1
ATOM 10286 N N . ILE A 1 1330 ? 26.922 34.188 -2.102 1.00 94.12 1330 ILE A N 1
ATOM 10287 C CA . ILE A 1 1330 ? 27.414 34.806 -0.866 1.00 94.12 1330 ILE A CA 1
ATOM 10288 C C . ILE A 1 1330 ? 27.939 36.200 -1.171 1.00 94.12 1330 ILE A C 1
ATOM 10290 O O . ILE A 1 1330 ? 28.792 36.371 -2.035 1.00 94.12 1330 ILE A O 1
ATOM 10294 N N . TYR A 1 1331 ? 27.453 37.179 -0.417 1.00 93.19 1331 TYR A N 1
ATOM 10295 C CA . TYR A 1 1331 ? 27.889 38.568 -0.480 1.00 93.19 1331 TYR A CA 1
ATOM 10296 C C . TYR A 1 1331 ? 28.410 38.988 0.894 1.00 93.19 1331 TYR A C 1
ATOM 10298 O O . TYR A 1 1331 ? 27.902 38.536 1.921 1.00 93.19 1331 TYR A O 1
ATOM 10306 N N . SER A 1 1332 ? 29.394 39.877 0.932 1.00 91.88 1332 SER A N 1
ATOM 10307 C CA . SER A 1 1332 ? 29.901 40.473 2.167 1.00 91.88 1332 SER A CA 1
ATOM 10308 C C . SER A 1 1332 ? 30.230 41.946 1.952 1.00 91.88 1332 SER A C 1
ATOM 10310 O O . SER A 1 1332 ? 30.365 42.407 0.817 1.00 91.88 1332 SER A O 1
ATOM 10312 N N . GLY A 1 1333 ? 30.336 42.694 3.046 1.00 90.12 1333 GLY A N 1
ATOM 10313 C CA . GLY A 1 1333 ? 30.665 44.111 2.999 1.00 90.12 1333 GLY A CA 1
ATOM 10314 C C . GLY A 1 1333 ? 30.527 44.787 4.356 1.00 90.12 1333 GLY A C 1
ATOM 10315 O O . GLY A 1 1333 ? 30.437 44.134 5.398 1.00 90.12 1333 GLY A O 1
ATOM 10316 N N . LEU A 1 1334 ? 30.512 46.118 4.330 1.00 90.94 1334 LEU A N 1
ATOM 10317 C CA . LEU A 1 1334 ? 30.314 46.977 5.494 1.00 90.94 1334 LEU A CA 1
ATOM 10318 C C . LEU A 1 1334 ? 29.027 47.774 5.304 1.00 90.94 1334 LEU A C 1
ATOM 10320 O O . LEU A 1 1334 ? 28.823 48.370 4.250 1.00 90.94 1334 LEU A O 1
ATOM 10324 N N . TYR A 1 1335 ? 28.171 47.778 6.321 1.00 91.81 1335 TYR A N 1
ATOM 10325 C CA . TYR A 1 1335 ? 26.926 48.531 6.326 1.00 91.81 1335 TYR A CA 1
ATOM 10326 C C . TYR A 1 1335 ? 27.070 49.778 7.196 1.00 91.81 1335 TYR A C 1
ATOM 10328 O O . TYR A 1 1335 ? 27.431 49.664 8.371 1.00 91.81 1335 TYR A O 1
ATOM 10336 N N . GLU A 1 1336 ? 26.790 50.950 6.623 1.00 90.12 1336 GLU A N 1
ATOM 10337 C CA . GLU A 1 1336 ? 26.897 52.245 7.298 1.00 90.12 1336 GLU A CA 1
ATOM 10338 C C . GLU A 1 1336 ? 25.516 52.876 7.508 1.00 90.12 1336 GLU A C 1
ATOM 10340 O O . GLU A 1 1336 ? 24.823 53.220 6.553 1.00 90.12 1336 GLU A O 1
ATOM 10345 N N . VAL A 1 1337 ? 25.125 53.070 8.772 1.00 87.44 1337 VAL A N 1
ATOM 10346 C CA . VAL A 1 1337 ? 23.878 53.755 9.152 1.00 87.44 1337 VAL A CA 1
ATOM 10347 C C . VAL A 1 1337 ? 24.104 54.620 10.383 1.00 87.44 1337 VAL A C 1
ATOM 10349 O O . VAL A 1 1337 ? 24.505 54.128 11.435 1.00 87.44 1337 VAL A O 1
ATOM 10352 N N . MET A 1 1338 ? 23.793 55.919 10.280 1.00 84.75 1338 MET A N 1
ATOM 10353 C CA . MET A 1 1338 ? 23.857 56.888 11.391 1.00 84.75 1338 MET A CA 1
ATOM 10354 C C . MET A 1 1338 ? 25.177 56.842 12.197 1.00 84.75 1338 MET A C 1
ATOM 10356 O O . MET A 1 1338 ? 25.165 56.983 13.418 1.00 84.75 1338 MET A O 1
ATOM 10360 N N . GLY A 1 1339 ? 26.315 56.641 11.520 1.00 84.06 1339 GLY A N 1
ATOM 10361 C CA . GLY A 1 1339 ? 27.648 56.582 12.136 1.00 84.06 1339 GLY A CA 1
ATOM 10362 C C . GLY A 1 1339 ? 28.070 55.211 12.685 1.00 84.06 1339 GLY A C 1
ATOM 10363 O O . GLY A 1 1339 ? 29.191 55.091 13.174 1.00 84.06 1339 GLY A O 1
ATOM 10364 N N . HIS A 1 1340 ? 27.219 54.185 12.592 1.00 88.06 1340 HIS A N 1
ATOM 10365 C CA . HIS A 1 1340 ? 27.578 52.795 12.887 1.00 88.06 1340 HIS A CA 1
ATOM 10366 C C . HIS A 1 1340 ? 28.088 52.096 11.628 1.00 88.06 1340 HIS A C 1
ATOM 10368 O O . HIS A 1 1340 ? 27.410 52.137 10.603 1.00 88.06 1340 HIS A O 1
ATOM 10374 N N . ILE A 1 1341 ? 29.242 51.426 11.720 1.00 90.56 1341 ILE A N 1
ATOM 10375 C CA . ILE A 1 1341 ? 29.861 50.679 10.611 1.00 90.56 1341 ILE A CA 1
ATOM 10376 C C . ILE A 1 1341 ? 29.958 49.209 11.016 1.00 90.56 1341 ILE A C 1
ATOM 10378 O O . ILE A 1 1341 ? 30.832 48.834 11.797 1.00 90.56 1341 ILE A O 1
ATOM 10382 N N . VAL A 1 1342 ? 29.059 48.374 10.496 1.00 90.94 1342 VAL A N 1
ATOM 10383 C CA . VAL A 1 1342 ? 28.917 46.971 10.918 1.00 90.94 1342 VAL A CA 1
ATOM 10384 C C . VAL A 1 1342 ? 29.195 46.030 9.740 1.00 90.94 1342 VAL A C 1
ATOM 10386 O O . VAL A 1 1342 ? 28.622 46.229 8.668 1.00 90.94 1342 VAL A O 1
ATOM 10389 N N . PRO A 1 1343 ? 30.041 44.993 9.893 1.00 93.31 1343 PRO A N 1
ATOM 10390 C CA . PRO A 1 1343 ? 30.253 44.007 8.838 1.00 93.31 1343 PRO A CA 1
ATOM 10391 C C . PRO A 1 1343 ? 29.014 43.130 8.636 1.00 93.31 1343 PRO A C 1
ATOM 10393 O O . PRO A 1 1343 ? 28.359 42.716 9.602 1.00 93.31 1343 PRO A O 1
ATOM 10396 N N . PHE A 1 1344 ? 28.714 42.816 7.376 1.00 93.81 1344 PHE A N 1
ATOM 10397 C CA . PHE A 1 1344 ? 27.589 41.967 6.999 1.00 93.81 1344 PHE A CA 1
ATOM 10398 C C . PHE A 1 1344 ? 28.003 40.799 6.097 1.00 93.81 1344 PHE A C 1
ATOM 10400 O O . PHE A 1 1344 ? 28.998 40.857 5.374 1.00 93.81 1344 PHE A O 1
ATOM 10407 N N . LEU A 1 1345 ? 27.186 39.749 6.122 1.00 94.25 1345 LEU A N 1
ATOM 10408 C CA . LEU A 1 1345 ? 27.230 38.596 5.233 1.00 94.25 1345 LEU A CA 1
ATOM 10409 C C . LEU A 1 1345 ? 25.798 38.295 4.767 1.00 94.25 1345 LEU A C 1
ATOM 10411 O O . LEU A 1 1345 ? 24.914 38.063 5.594 1.00 94.25 1345 LEU A O 1
ATOM 10415 N N . VAL A 1 1346 ? 25.563 38.275 3.457 1.00 94.62 1346 VAL A N 1
ATOM 10416 C CA . VAL A 1 1346 ? 24.273 37.892 2.870 1.00 94.62 1346 VAL A CA 1
ATOM 10417 C C . VAL A 1 1346 ? 24.413 36.542 2.186 1.00 94.62 1346 VAL A C 1
ATOM 10419 O O . VAL A 1 1346 ? 25.256 36.372 1.308 1.00 94.62 1346 VAL A O 1
ATOM 10422 N N . VAL A 1 1347 ? 23.559 35.593 2.562 1.00 94.50 1347 VAL A N 1
ATOM 10423 C CA . VAL A 1 1347 ? 23.438 34.293 1.893 1.00 94.50 1347 VAL A CA 1
ATOM 10424 C C . VAL A 1 1347 ? 22.128 34.275 1.120 1.00 94.50 1347 VAL A C 1
ATOM 10426 O O . VAL A 1 1347 ? 21.050 34.345 1.710 1.00 94.50 1347 VAL A O 1
ATOM 10429 N N . VAL A 1 1348 ? 22.211 34.175 -0.202 1.00 94.25 1348 VAL A N 1
ATOM 10430 C CA . VAL A 1 1348 ? 21.048 34.127 -1.092 1.00 94.25 1348 VAL A CA 1
ATOM 10431 C C . VAL A 1 1348 ? 20.874 32.708 -1.599 1.00 94.25 1348 VAL A C 1
ATOM 10433 O O . VAL A 1 1348 ? 21.699 32.224 -2.369 1.00 94.25 1348 VAL A O 1
ATOM 10436 N N . LYS A 1 1349 ? 19.795 32.035 -1.195 1.00 94.00 1349 LYS A N 1
ATOM 10437 C CA . LYS A 1 1349 ? 19.452 30.709 -1.724 1.00 94.00 1349 LYS A CA 1
ATOM 10438 C C . LYS A 1 1349 ? 18.809 30.853 -3.103 1.00 94.00 1349 LYS A C 1
ATOM 10440 O O . LYS A 1 1349 ? 17.796 31.531 -3.238 1.00 94.00 1349 LYS A O 1
ATOM 10445 N N . VAL A 1 1350 ? 19.385 30.211 -4.115 1.00 90.88 1350 VAL A N 1
ATOM 10446 C CA . VAL A 1 1350 ? 18.999 30.374 -5.528 1.00 90.88 1350 VAL A CA 1
ATOM 10447 C C . VAL A 1 1350 ? 18.314 29.131 -6.099 1.00 90.88 1350 VAL A C 1
ATOM 10449 O O . VAL A 1 1350 ? 17.609 29.233 -7.094 1.00 90.88 1350 VAL A O 1
ATOM 10452 N N . GLY A 1 1351 ? 18.454 27.967 -5.461 1.00 87.81 1351 GLY A N 1
ATOM 10453 C CA . GLY A 1 1351 ? 17.926 26.708 -5.993 1.00 87.81 1351 GLY A CA 1
ATOM 10454 C C . GLY A 1 1351 ? 18.852 26.090 -7.031 1.00 87.81 1351 GLY A C 1
ATOM 10455 O O . GLY A 1 1351 ? 19.916 26.618 -7.346 1.00 87.81 1351 GLY A O 1
ATOM 10456 N N . LYS A 1 1352 ? 18.450 24.939 -7.568 1.00 86.31 1352 LYS A N 1
ATOM 10457 C CA . LYS A 1 1352 ? 19.124 24.378 -8.744 1.00 86.31 1352 LYS A CA 1
ATOM 10458 C C . LYS A 1 1352 ? 18.695 25.134 -10.001 1.00 86.31 1352 LYS A C 1
ATOM 10460 O O . LYS A 1 1352 ? 17.548 25.576 -10.051 1.00 86.31 1352 LYS A O 1
ATOM 10465 N N . PRO A 1 1353 ? 19.510 25.132 -11.069 1.00 81.62 1353 PRO A N 1
ATOM 10466 C CA . PRO A 1 1353 ? 19.103 25.661 -12.373 1.00 81.62 1353 PRO A CA 1
ATOM 10467 C C . PRO A 1 1353 ? 17.804 25.041 -12.923 1.00 81.62 1353 PRO A C 1
ATOM 10469 O O . PRO A 1 1353 ? 17.108 25.665 -13.714 1.00 81.62 1353 PRO A O 1
ATOM 10472 N N . SER A 1 1354 ? 17.452 23.823 -12.491 1.00 80.56 1354 SER A N 1
ATOM 10473 C CA . SER A 1 1354 ? 16.222 23.121 -12.877 1.00 80.56 1354 SER A CA 1
ATOM 10474 C C . SER A 1 1354 ? 14.967 23.523 -12.079 1.00 80.56 1354 SER A C 1
ATOM 10476 O O . SER A 1 1354 ? 13.869 23.083 -12.416 1.00 80.56 1354 SER A O 1
ATOM 10478 N N . GLU A 1 1355 ? 15.087 24.289 -10.987 1.00 79.19 1355 GLU A N 1
ATOM 10479 C CA . GLU A 1 1355 ? 13.944 24.699 -10.158 1.00 79.19 1355 GLU A CA 1
ATOM 10480 C C . GLU A 1 1355 ? 13.296 25.989 -10.685 1.00 79.19 1355 GLU A C 1
ATOM 10482 O O . GLU A 1 1355 ? 13.839 27.074 -10.523 1.00 79.19 1355 GLU A O 1
ATOM 10487 N N . VAL A 1 1356 ? 12.092 25.885 -11.263 1.00 75.12 1356 VAL A N 1
ATOM 10488 C CA . VAL A 1 1356 ? 11.376 27.036 -11.864 1.00 75.12 1356 VAL A CA 1
ATOM 10489 C C . VAL A 1 1356 ? 10.341 27.666 -10.917 1.00 75.12 1356 VAL A C 1
ATOM 10491 O O . VAL A 1 1356 ? 10.047 28.855 -10.992 1.00 75.12 1356 VAL A O 1
ATOM 10494 N N . ALA A 1 1357 ? 9.770 26.879 -10.000 1.00 70.81 1357 ALA A N 1
ATOM 10495 C CA . ALA A 1 1357 ? 8.732 27.332 -9.073 1.00 70.81 1357 ALA A CA 1
ATOM 10496 C C . ALA A 1 1357 ? 9.291 27.471 -7.651 1.00 70.81 1357 ALA A C 1
ATOM 10498 O O . ALA A 1 1357 ? 9.649 26.469 -7.031 1.00 70.81 1357 ALA A O 1
ATOM 10499 N N . ARG A 1 1358 ? 9.298 28.703 -7.118 1.00 79.31 1358 ARG A N 1
ATOM 10500 C CA . ARG A 1 1358 ? 9.863 29.054 -5.795 1.00 79.31 1358 ARG A CA 1
ATOM 10501 C C . ARG A 1 1358 ? 11.336 28.612 -5.631 1.00 79.31 1358 ARG A C 1
ATOM 10503 O O . ARG A 1 1358 ? 11.645 27.885 -4.685 1.00 79.31 1358 ARG A O 1
ATOM 10510 N N . PRO A 1 1359 ? 12.226 29.027 -6.550 1.00 86.38 1359 PRO A N 1
ATOM 10511 C CA . PRO A 1 1359 ? 13.624 28.593 -6.590 1.00 86.38 1359 PRO A CA 1
ATOM 10512 C C . PRO A 1 1359 ? 14.363 28.885 -5.279 1.00 86.38 1359 PRO A C 1
ATOM 10514 O O . PRO A 1 1359 ? 14.284 29.992 -4.740 1.00 86.38 1359 PRO A O 1
ATOM 10517 N N . GLY A 1 1360 ? 15.052 27.872 -4.746 1.00 83.69 1360 GLY A N 1
ATOM 10518 C CA . GLY A 1 1360 ? 15.891 27.992 -3.548 1.00 83.69 1360 GLY A CA 1
ATOM 10519 C C . GLY A 1 1360 ? 15.148 28.066 -2.212 1.00 83.69 1360 GLY A C 1
ATOM 10520 O O . GLY A 1 1360 ? 15.797 28.014 -1.168 1.00 83.69 1360 GLY A O 1
ATOM 10521 N N . ASN A 1 1361 ? 13.813 28.137 -2.218 1.00 89.44 1361 ASN A N 1
ATOM 10522 C CA . ASN A 1 1361 ? 13.003 28.239 -1.007 1.00 89.44 1361 ASN A CA 1
ATOM 10523 C C . ASN A 1 1361 ? 12.907 26.903 -0.241 1.00 89.44 1361 ASN A C 1
ATOM 10525 O O . ASN A 1 1361 ? 12.525 25.865 -0.805 1.00 89.44 1361 ASN A O 1
ATOM 10529 N N . ARG A 1 1362 ? 13.213 26.940 1.063 1.00 87.62 1362 ARG A N 1
ATOM 10530 C CA . ARG A 1 1362 ? 13.193 25.778 1.978 1.00 87.62 1362 ARG A CA 1
ATOM 10531 C C . ARG A 1 1362 ? 12.716 26.099 3.404 1.00 87.62 1362 ARG A C 1
ATOM 10533 O O . ARG A 1 1362 ? 12.624 25.196 4.233 1.00 87.62 1362 ARG A O 1
ATOM 10540 N N . GLY A 1 1363 ? 12.341 27.344 3.686 1.00 84.31 1363 GLY A N 1
ATOM 10541 C CA . GLY A 1 1363 ? 11.760 27.775 4.955 1.00 84.31 1363 GLY A CA 1
ATOM 10542 C C . GLY A 1 1363 ? 12.767 28.381 5.936 1.00 84.31 1363 GLY A C 1
ATOM 10543 O O . GLY A 1 1363 ? 13.986 28.268 5.788 1.00 84.31 1363 GLY A O 1
ATOM 10544 N N . LYS A 1 1364 ? 12.230 28.996 6.998 1.00 84.19 1364 LYS A N 1
ATOM 10545 C CA . LYS A 1 1364 ? 12.995 29.653 8.070 1.00 84.19 1364 LYS A CA 1
ATOM 10546 C C . LYS A 1 1364 ? 13.910 28.675 8.823 1.00 84.19 1364 LYS A C 1
ATOM 10548 O O . LYS A 1 1364 ? 15.086 28.993 9.000 1.00 84.19 1364 LYS A O 1
ATOM 10553 N N . ARG A 1 1365 ? 13.443 27.458 9.141 1.00 87.81 1365 ARG A N 1
ATOM 10554 C CA . ARG A 1 1365 ? 14.283 26.360 9.666 1.00 87.81 1365 ARG A CA 1
ATOM 10555 C C . ARG A 1 1365 ? 15.522 26.080 8.817 1.00 87.81 1365 ARG A C 1
ATOM 10557 O O . ARG A 1 1365 ? 16.610 25.936 9.362 1.00 87.81 1365 ARG A O 1
ATOM 10564 N N . ASP A 1 1366 ? 15.372 26.001 7.495 1.00 90.00 1366 ASP A N 1
ATOM 10565 C CA . ASP A 1 1366 ? 16.502 25.767 6.590 1.00 90.00 1366 ASP A CA 1
ATOM 10566 C C . ASP A 1 1366 ? 17.491 26.936 6.633 1.00 90.00 1366 ASP A C 1
ATOM 10568 O O . ASP A 1 1366 ? 18.691 26.724 6.782 1.00 90.00 1366 ASP A O 1
ATOM 10572 N N . SER A 1 1367 ? 16.987 28.175 6.628 1.00 89.88 1367 SER A N 1
ATOM 10573 C CA . SER A 1 1367 ? 17.824 29.366 6.807 1.00 89.88 1367 SER A CA 1
ATOM 10574 C C . SER A 1 1367 ? 18.591 29.346 8.137 1.00 89.88 1367 SER A C 1
ATOM 10576 O O . SER A 1 1367 ? 19.775 29.668 8.165 1.00 89.88 1367 SER A O 1
ATOM 10578 N N . GLN A 1 1368 ? 17.968 28.923 9.241 1.00 89.31 1368 GLN A N 1
ATOM 10579 C CA . GLN A 1 1368 ? 18.668 28.714 10.517 1.00 89.31 1368 GLN A CA 1
ATOM 10580 C C . GLN A 1 1368 ? 19.715 27.595 10.422 1.00 89.31 1368 GLN A C 1
ATOM 10582 O O . GLN A 1 1368 ? 20.813 27.716 10.971 1.00 89.31 1368 GLN A O 1
ATOM 10587 N N . MET A 1 1369 ? 19.405 26.523 9.693 1.00 90.88 1369 MET A N 1
ATOM 10588 C CA . MET A 1 1369 ? 20.283 25.368 9.553 1.00 90.88 1369 MET A CA 1
ATOM 10589 C C . MET A 1 1369 ? 21.530 25.634 8.725 1.00 90.88 1369 MET A C 1
ATOM 10591 O O . MET A 1 1369 ? 22.563 25.055 9.050 1.00 90.88 1369 MET A O 1
ATOM 10595 N N . VAL A 1 1370 ? 21.481 26.536 7.743 1.00 91.50 1370 VAL A N 1
ATOM 10596 C CA . VAL A 1 1370 ? 22.670 26.978 6.992 1.00 91.50 1370 VAL A CA 1
ATOM 10597 C C . VAL A 1 1370 ? 23.755 27.486 7.948 1.00 91.50 1370 VAL A C 1
ATOM 10599 O O . VAL A 1 1370 ? 24.895 27.022 7.899 1.00 91.50 1370 VAL A O 1
ATOM 10602 N N . LEU A 1 1371 ? 23.397 28.378 8.878 1.00 91.88 1371 LEU A N 1
ATOM 10603 C CA . LEU A 1 1371 ? 24.351 28.934 9.841 1.00 91.88 1371 LEU A CA 1
ATOM 10604 C C . LEU A 1 1371 ? 24.760 27.910 10.912 1.00 91.88 1371 LEU A C 1
ATOM 10606 O O . LEU A 1 1371 ? 25.935 27.808 11.264 1.00 91.88 1371 LEU A O 1
ATOM 10610 N N . MET A 1 1372 ? 23.806 27.127 11.425 1.00 91.19 1372 MET A N 1
ATOM 10611 C CA . MET A 1 1372 ? 24.086 26.110 12.443 1.00 91.19 1372 MET A CA 1
ATOM 10612 C C . MET A 1 1372 ? 24.984 24.977 11.918 1.00 91.19 1372 MET A C 1
ATOM 10614 O O . MET A 1 1372 ? 25.888 24.559 12.640 1.00 91.19 1372 MET A O 1
ATOM 10618 N N . ARG A 1 1373 ? 24.778 24.497 10.680 1.00 90.94 1373 ARG A N 1
ATOM 10619 C CA . ARG A 1 1373 ? 25.640 23.490 10.029 1.00 90.94 1373 ARG A CA 1
ATOM 10620 C C . ARG A 1 1373 ? 27.041 24.034 9.792 1.00 90.94 1373 ARG A C 1
ATOM 10622 O O . ARG A 1 1373 ? 27.999 23.359 10.158 1.00 90.94 1373 ARG A O 1
ATOM 10629 N N . PHE A 1 1374 ? 27.160 25.256 9.270 1.00 93.00 1374 PHE A N 1
ATOM 10630 C CA . PHE A 1 1374 ? 28.451 25.919 9.089 1.00 93.00 1374 PHE A CA 1
ATOM 10631 C C . PHE A 1 1374 ? 29.244 25.968 10.405 1.00 93.00 1374 PHE A C 1
ATOM 10633 O O . PHE A 1 1374 ? 30.366 25.468 10.477 1.00 93.00 1374 PHE A O 1
ATOM 10640 N N . LEU A 1 1375 ? 28.640 26.483 11.480 1.00 91.75 1375 LEU A N 1
ATOM 10641 C CA . LEU A 1 1375 ? 29.300 26.587 12.784 1.00 91.75 1375 LEU A CA 1
ATOM 10642 C C . LEU A 1 1375 ? 29.597 25.218 13.412 1.00 91.75 1375 LEU A C 1
ATOM 10644 O O . LEU A 1 1375 ? 30.662 25.036 13.999 1.00 91.75 1375 LEU A O 1
ATOM 10648 N N . ASN A 1 1376 ? 28.701 24.238 13.267 1.00 91.31 1376 ASN A N 1
ATOM 10649 C CA . ASN A 1 1376 ? 28.958 22.860 13.689 1.00 91.31 1376 ASN A CA 1
ATOM 10650 C C . ASN A 1 1376 ? 30.214 22.303 12.997 1.00 91.31 1376 ASN A C 1
ATOM 10652 O O . ASN A 1 1376 ? 31.130 21.831 13.672 1.00 91.31 1376 ASN A O 1
ATOM 10656 N N . ARG A 1 1377 ? 30.311 22.437 11.670 1.00 90.44 1377 ARG A N 1
ATOM 10657 C CA . ARG A 1 1377 ? 31.458 21.949 10.891 1.00 90.44 1377 ARG A CA 1
ATOM 10658 C C . ARG A 1 1377 ? 32.755 22.669 11.244 1.00 90.44 1377 ARG A C 1
ATOM 10660 O O . ARG A 1 1377 ? 33.788 22.013 11.339 1.00 90.44 1377 ARG A O 1
ATOM 10667 N N . VAL A 1 1378 ? 32.697 23.975 11.517 1.00 89.75 1378 VAL A N 1
ATOM 10668 C CA . VAL A 1 1378 ? 33.842 24.760 12.010 1.00 89.75 1378 VAL A CA 1
ATOM 10669 C C . VAL A 1 1378 ? 34.325 24.256 13.375 1.00 89.75 1378 VAL A C 1
ATOM 10671 O O . VAL A 1 1378 ? 35.525 24.103 13.575 1.00 89.75 1378 VAL A O 1
ATOM 10674 N N . HIS A 1 1379 ? 33.422 23.973 14.319 1.00 87.56 1379 HIS A N 1
ATOM 10675 C CA . HIS A 1 1379 ? 33.805 23.525 15.664 1.00 87.56 1379 HIS A CA 1
ATOM 10676 C C . HIS A 1 1379 ? 34.289 22.070 15.724 1.00 87.56 1379 HIS A C 1
ATOM 10678 O O . HIS A 1 1379 ? 35.120 21.749 16.573 1.00 87.56 1379 HIS A O 1
ATOM 10684 N N . TYR A 1 1380 ? 33.783 21.197 14.850 1.00 87.44 1380 TYR A N 1
ATOM 10685 C CA . TYR A 1 1380 ? 34.169 19.784 14.791 1.00 87.44 1380 TYR A CA 1
ATOM 10686 C C . TYR A 1 1380 ? 35.230 19.471 13.718 1.00 87.44 1380 TYR A C 1
ATOM 10688 O O . TYR A 1 1380 ? 35.616 18.311 13.594 1.00 87.44 1380 TYR A O 1
ATOM 10696 N N . ASN A 1 1381 ? 35.710 20.467 12.958 1.00 88.19 1381 ASN A N 1
ATOM 10697 C CA . ASN A 1 1381 ? 36.603 20.287 11.800 1.00 88.19 1381 ASN A CA 1
ATOM 10698 C C . ASN A 1 1381 ? 36.089 19.226 10.805 1.00 88.19 1381 ASN A C 1
ATOM 10700 O O . ASN A 1 1381 ? 36.836 18.368 10.335 1.00 88.19 1381 ASN A O 1
ATOM 10704 N N . LEU A 1 1382 ? 34.789 19.271 10.509 1.00 88.06 1382 LEU A N 1
ATOM 10705 C CA . LEU A 1 1382 ? 34.137 18.364 9.564 1.00 88.06 1382 LEU A CA 1
ATOM 10706 C C . LEU A 1 1382 ? 34.251 18.890 8.124 1.00 88.06 1382 LEU A C 1
ATOM 10708 O O . LEU A 1 1382 ? 34.379 20.101 7.926 1.00 88.06 1382 LEU A O 1
ATOM 10712 N N . PRO A 1 1383 ? 34.157 18.010 7.110 1.00 88.81 1383 PRO A N 1
ATOM 10713 C CA . PRO A 1 1383 ? 34.164 18.419 5.709 1.00 88.81 1383 PRO A CA 1
ATOM 10714 C C . PRO A 1 1383 ? 33.053 19.437 5.397 1.00 88.81 1383 PRO A C 1
ATOM 10716 O O . PRO A 1 1383 ? 31.891 19.278 5.786 1.00 88.81 1383 PRO A O 1
ATOM 10719 N N . MET A 1 1384 ? 33.429 20.501 4.690 1.00 89.19 1384 MET A N 1
ATOM 10720 C CA . MET A 1 1384 ? 32.569 21.629 4.322 1.00 89.19 1384 MET A CA 1
ATOM 10721 C C . MET A 1 1384 ? 32.164 21.545 2.847 1.00 89.19 1384 MET A C 1
ATOM 10723 O O . MET A 1 1384 ? 32.923 21.057 2.014 1.00 89.19 1384 MET A O 1
ATOM 10727 N N . SER A 1 1385 ? 30.966 22.026 2.530 1.00 91.06 1385 SER A N 1
ATOM 10728 C CA . SER A 1 1385 ? 30.484 22.197 1.157 1.00 91.06 1385 SER A CA 1
ATOM 10729 C C . SER A 1 1385 ? 31.114 23.435 0.499 1.00 91.06 1385 SER A C 1
ATOM 10731 O O . SER A 1 1385 ? 31.597 24.315 1.216 1.00 91.06 1385 SER A O 1
ATOM 10733 N N . PRO A 1 1386 ? 31.088 23.553 -0.842 1.00 92.44 1386 PRO A N 1
ATOM 10734 C CA . PRO A 1 1386 ? 31.624 24.720 -1.549 1.00 92.44 1386 PRO A CA 1
ATOM 10735 C C . PRO A 1 1386 ? 31.087 26.059 -1.029 1.00 92.44 1386 PRO A C 1
ATOM 10737 O O . PRO A 1 1386 ? 31.863 26.977 -0.780 1.00 92.44 1386 PRO A O 1
ATOM 10740 N N . MET A 1 1387 ? 29.780 26.152 -0.761 1.00 93.62 1387 MET A N 1
ATOM 10741 C CA . MET A 1 1387 ? 29.187 27.357 -0.171 1.00 93.62 1387 MET A CA 1
ATOM 10742 C C . MET A 1 1387 ? 29.717 27.628 1.249 1.00 93.62 1387 MET A C 1
ATOM 10744 O O . MET A 1 1387 ? 30.030 28.762 1.592 1.00 93.62 1387 MET A O 1
ATOM 10748 N N . GLU A 1 1388 ? 29.842 26.606 2.099 1.00 92.88 1388 GLU A N 1
ATOM 10749 C CA . GLU A 1 1388 ? 30.350 26.773 3.471 1.00 92.88 1388 GLU A CA 1
ATOM 10750 C C . GLU A 1 1388 ? 31.832 27.175 3.504 1.00 92.88 1388 GLU A C 1
ATOM 10752 O O . GLU A 1 1388 ? 32.233 27.947 4.376 1.00 92.88 1388 GLU A O 1
ATOM 10757 N N . LEU A 1 1389 ? 32.634 26.689 2.551 1.00 92.12 1389 LEU A N 1
ATOM 10758 C CA . LEU A 1 1389 ? 34.022 27.117 2.361 1.00 92.12 1389 LEU A CA 1
ATOM 10759 C C . LEU A 1 1389 ? 34.105 28.592 1.978 1.00 92.12 1389 LEU A C 1
ATOM 10761 O O . LEU A 1 1389 ? 34.942 29.313 2.518 1.00 92.12 1389 LEU A O 1
ATOM 10765 N N . GLU A 1 1390 ? 33.213 29.055 1.108 1.00 92.81 1390 GLU A N 1
ATOM 10766 C CA . GLU A 1 1390 ? 33.151 30.467 0.746 1.00 92.81 1390 GLU A CA 1
ATOM 10767 C C . GLU A 1 1390 ? 32.682 31.326 1.933 1.00 92.81 1390 GLU A C 1
ATOM 10769 O O . GLU A 1 1390 ? 33.288 32.355 2.213 1.00 92.81 1390 GLU A O 1
ATOM 10774 N N . ILE A 1 1391 ? 31.705 30.881 2.738 1.00 93.12 1391 ILE A N 1
ATOM 10775 C CA . ILE A 1 1391 ? 31.338 31.573 3.994 1.00 93.12 1391 ILE A CA 1
ATOM 10776 C C . ILE A 1 1391 ? 32.553 31.666 4.929 1.00 93.12 1391 ILE A C 1
ATOM 10778 O O . ILE A 1 1391 ? 32.822 32.723 5.506 1.00 93.12 1391 ILE A O 1
ATOM 10782 N N . TYR A 1 1392 ? 33.310 30.574 5.071 1.00 92.81 1392 TYR A N 1
ATOM 10783 C CA . TYR A 1 1392 ? 34.533 30.557 5.868 1.00 92.81 1392 TYR A CA 1
ATOM 10784 C C . TYR A 1 1392 ? 35.570 31.558 5.336 1.00 92.81 1392 TYR A C 1
ATOM 10786 O O . TYR A 1 1392 ? 36.160 32.298 6.124 1.00 92.81 1392 TYR A O 1
ATOM 10794 N N . HIS A 1 1393 ? 35.765 31.606 4.015 1.00 92.50 1393 HIS A N 1
ATOM 10795 C CA . HIS A 1 1393 ? 36.663 32.536 3.334 1.00 92.50 1393 HIS A CA 1
ATOM 10796 C C . HIS A 1 1393 ? 36.253 33.996 3.578 1.00 92.50 1393 HIS A C 1
ATOM 10798 O O . HIS A 1 1393 ? 37.075 34.808 4.002 1.00 92.50 1393 HIS A O 1
ATOM 10804 N N . GLN A 1 1394 ? 34.973 34.319 3.408 1.00 91.25 1394 GLN A N 1
ATOM 10805 C CA . GLN A 1 1394 ? 34.420 35.661 3.603 1.00 91.25 1394 GLN A CA 1
ATOM 10806 C C . GLN A 1 1394 ? 34.577 36.139 5.055 1.00 91.25 1394 GLN A C 1
ATOM 10808 O O . GLN A 1 1394 ? 35.057 37.244 5.308 1.00 91.25 1394 GLN A O 1
ATOM 10813 N N . ILE A 1 1395 ? 34.264 35.289 6.037 1.00 91.19 1395 ILE A N 1
ATOM 10814 C CA . ILE A 1 1395 ? 34.386 35.647 7.459 1.00 91.19 1395 ILE A CA 1
ATOM 10815 C C . ILE A 1 1395 ? 35.860 35.772 7.879 1.00 91.19 1395 ILE A C 1
ATOM 10817 O O . ILE A 1 1395 ? 36.251 36.750 8.519 1.00 91.19 1395 ILE A O 1
ATOM 10821 N N . ARG A 1 1396 ? 36.702 34.801 7.507 1.00 90.88 1396 ARG A N 1
ATOM 10822 C CA . ARG A 1 1396 ? 38.098 34.751 7.956 1.00 90.88 1396 ARG A CA 1
ATOM 10823 C C . ARG A 1 1396 ? 39.001 35.736 7.220 1.00 90.88 1396 ARG A C 1
ATOM 10825 O O . ARG A 1 1396 ? 39.823 36.376 7.870 1.00 90.88 1396 ARG A O 1
ATOM 10832 N N . ASN A 1 1397 ? 38.888 35.822 5.896 1.00 87.62 1397 ASN A N 1
ATOM 10833 C CA . ASN A 1 1397 ? 39.857 36.530 5.056 1.00 87.62 1397 ASN A CA 1
ATOM 10834 C C . ASN A 1 1397 ? 39.397 37.940 4.682 1.00 87.62 1397 ASN A C 1
ATOM 10836 O O . ASN A 1 1397 ? 40.242 38.819 4.556 1.00 87.62 1397 ASN A O 1
ATOM 10840 N N . ILE A 1 1398 ? 38.088 38.164 4.517 1.00 84.00 1398 ILE A N 1
ATOM 10841 C CA . ILE A 1 1398 ? 37.553 39.474 4.112 1.00 84.00 1398 ILE A CA 1
ATOM 10842 C C . ILE A 1 1398 ? 37.160 40.297 5.339 1.00 84.00 1398 ILE A C 1
ATOM 10844 O O . ILE A 1 1398 ? 37.626 41.421 5.499 1.00 84.00 1398 ILE A O 1
ATOM 10848 N N . ILE A 1 1399 ? 36.376 39.722 6.254 1.00 86.94 1399 ILE A N 1
ATOM 10849 C CA . ILE A 1 1399 ? 36.001 40.393 7.512 1.00 86.94 1399 ILE A CA 1
ATOM 10850 C C . ILE A 1 1399 ? 37.163 40.372 8.524 1.00 86.94 1399 ILE A C 1
ATOM 10852 O O . ILE A 1 1399 ? 37.278 41.267 9.360 1.00 86.94 1399 ILE A O 1
ATOM 10856 N N . GLY A 1 1400 ? 38.057 39.379 8.440 1.00 85.81 1400 GLY A N 1
ATOM 10857 C CA . GLY A 1 1400 ? 39.276 39.308 9.254 1.00 85.81 1400 GLY A CA 1
ATOM 10858 C C . GLY A 1 1400 ? 39.082 38.705 10.649 1.00 85.81 1400 GLY A C 1
ATOM 10859 O O . GLY A 1 1400 ? 39.941 38.872 11.517 1.00 85.81 1400 GLY A O 1
ATOM 10860 N N . VAL A 1 1401 ? 37.969 38.006 10.896 1.00 87.12 1401 VAL A N 1
ATOM 10861 C CA . VAL A 1 1401 ? 37.653 37.404 12.201 1.00 87.12 1401 VAL A CA 1
ATOM 10862 C C . VAL A 1 1401 ? 37.584 35.892 12.052 1.00 87.12 1401 VAL A C 1
ATOM 10864 O O . VAL A 1 1401 ? 36.929 35.367 11.160 1.00 87.12 1401 VAL A O 1
ATOM 10867 N N . ASN A 1 1402 ? 38.245 35.148 12.939 1.00 88.56 1402 ASN A N 1
ATOM 10868 C CA . ASN A 1 1402 ? 38.102 33.696 12.930 1.00 88.56 1402 ASN A CA 1
ATOM 10869 C C . ASN A 1 1402 ? 36.666 33.317 13.357 1.00 88.56 1402 ASN A C 1
ATOM 10871 O O . ASN A 1 1402 ? 36.249 33.733 14.441 1.00 88.56 1402 ASN A O 1
ATOM 10875 N N . PRO A 1 1403 ? 35.920 32.501 12.582 1.00 88.12 1403 PRO A N 1
ATOM 10876 C CA . PRO A 1 1403 ? 34.543 32.148 12.926 1.00 88.12 1403 PRO A CA 1
ATOM 10877 C C . PRO A 1 1403 ? 34.396 31.472 14.304 1.00 88.12 1403 PRO A C 1
ATOM 10879 O O . PRO A 1 1403 ? 33.344 31.570 14.926 1.00 88.12 1403 PRO A O 1
ATOM 10882 N N . THR A 1 1404 ? 35.457 30.852 14.833 1.00 86.69 1404 THR A N 1
ATOM 10883 C CA . THR A 1 1404 ? 35.484 30.271 16.193 1.00 86.69 1404 THR A CA 1
ATOM 10884 C C . THR A 1 1404 ? 35.436 31.294 17.336 1.00 86.69 1404 THR A C 1
ATOM 10886 O O . THR A 1 1404 ? 35.198 30.906 18.481 1.00 86.69 1404 THR A O 1
ATOM 10889 N N . PHE A 1 1405 ? 35.668 32.583 17.061 1.00 88.25 1405 PHE A N 1
ATOM 10890 C CA . PHE A 1 1405 ? 35.631 33.645 18.073 1.00 88.25 1405 PHE A CA 1
ATOM 10891 C C . PHE A 1 1405 ? 34.217 34.118 18.408 1.00 88.25 1405 PHE A C 1
ATOM 10893 O O . PHE A 1 1405 ? 34.023 34.713 19.470 1.00 88.25 1405 PHE A O 1
ATOM 10900 N N . TYR A 1 1406 ? 33.228 33.837 17.557 1.00 90.25 1406 TYR A N 1
ATOM 10901 C CA . TYR A 1 1406 ? 31.832 34.138 17.854 1.00 90.25 1406 TYR A CA 1
ATOM 10902 C C . TYR A 1 1406 ? 31.318 33.226 18.976 1.00 90.25 1406 TYR A C 1
ATOM 10904 O O . TYR A 1 1406 ? 31.351 32.001 18.872 1.00 90.25 1406 TYR A O 1
ATOM 10912 N N . GLU A 1 1407 ? 30.842 33.826 20.071 1.00 89.50 1407 GLU A N 1
ATOM 10913 C CA . GLU A 1 1407 ? 30.356 33.085 21.248 1.00 89.50 1407 GLU A CA 1
ATOM 10914 C C . GLU A 1 1407 ? 28.827 33.030 21.326 1.00 89.50 1407 GLU A C 1
ATOM 10916 O O . GLU A 1 1407 ? 28.275 32.075 21.889 1.00 89.50 1407 GLU A O 1
ATOM 10921 N N . PHE A 1 1408 ? 28.143 34.024 20.750 1.00 92.94 1408 PHE A N 1
ATOM 10922 C CA . PHE A 1 1408 ? 26.690 34.164 20.828 1.00 92.94 1408 PHE A CA 1
ATOM 10923 C C . PHE A 1 1408 ? 26.047 34.413 19.461 1.00 92.94 1408 PHE A C 1
ATOM 10925 O O . PHE A 1 1408 ? 26.618 35.089 18.605 1.00 92.94 1408 PHE A O 1
ATOM 10932 N N . ILE A 1 1409 ? 24.824 33.907 19.294 1.00 93.38 1409 ILE A N 1
ATOM 10933 C CA . ILE A 1 1409 ? 23.959 34.168 18.136 1.00 93.38 1409 ILE A CA 1
ATOM 10934 C C . ILE A 1 1409 ? 22.686 34.835 18.637 1.00 93.38 1409 ILE A C 1
ATOM 10936 O O . ILE A 1 1409 ? 21.989 34.273 19.478 1.00 93.38 1409 ILE A O 1
ATOM 10940 N N . LEU A 1 1410 ? 22.376 36.014 18.114 1.00 93.81 1410 LEU A N 1
ATOM 10941 C CA . LEU A 1 1410 ? 21.101 36.692 18.281 1.00 93.81 1410 LEU A CA 1
ATOM 10942 C C . LEU A 1 1410 ? 20.233 36.408 17.052 1.00 93.81 1410 LEU A C 1
ATOM 10944 O O . LEU A 1 1410 ? 20.585 36.814 15.948 1.00 93.81 1410 LEU A O 1
ATOM 10948 N N . GLN A 1 1411 ? 19.112 35.718 17.244 1.00 92.38 1411 GLN A N 1
ATOM 10949 C CA . GLN A 1 1411 ? 18.112 35.485 16.202 1.00 92.38 1411 GLN A CA 1
ATOM 10950 C C . GLN A 1 1411 ? 17.008 36.537 16.290 1.00 92.38 1411 GLN A C 1
ATOM 10952 O O . GLN A 1 1411 ? 16.437 36.751 17.367 1.00 92.38 1411 GLN A O 1
ATOM 10957 N N . VAL A 1 1412 ? 16.742 37.185 15.154 1.00 91.81 1412 VAL A N 1
ATOM 10958 C CA . VAL A 1 1412 ? 15.731 38.235 15.004 1.00 91.81 1412 VAL A CA 1
ATOM 10959 C C . VAL A 1 1412 ? 14.896 37.962 13.754 1.00 91.81 1412 VAL A C 1
ATOM 10961 O O . VAL A 1 1412 ? 15.448 37.586 12.721 1.00 91.81 1412 VAL A O 1
ATOM 10964 N N . ASP A 1 1413 ? 13.579 38.148 13.836 1.00 89.62 1413 ASP A N 1
ATOM 10965 C CA . ASP A 1 1413 ? 12.700 38.072 12.659 1.00 89.62 1413 ASP A CA 1
ATOM 10966 C C . ASP A 1 1413 ? 12.815 39.349 11.807 1.00 89.62 1413 ASP A C 1
ATOM 10968 O O . ASP A 1 1413 ? 13.069 40.436 12.326 1.00 89.62 1413 ASP A O 1
ATOM 10972 N N . ALA A 1 1414 ? 12.610 39.238 10.492 1.00 89.12 1414 ALA A N 1
ATOM 10973 C CA . ALA A 1 1414 ? 12.766 40.348 9.545 1.00 89.12 1414 ALA A CA 1
ATOM 10974 C C . ALA A 1 1414 ? 11.784 41.525 9.753 1.00 89.12 1414 ALA A C 1
ATOM 10976 O O . ALA A 1 1414 ? 12.000 42.602 9.205 1.00 89.12 1414 ALA A O 1
ATOM 10977 N N . ASP A 1 1415 ? 10.742 41.353 10.571 1.00 87.50 1415 ASP A N 1
ATOM 10978 C CA . ASP A 1 1415 ? 9.739 42.365 10.933 1.00 87.50 1415 ASP A CA 1
ATOM 10979 C C . ASP A 1 1415 ? 9.911 42.924 12.361 1.00 87.50 1415 ASP A C 1
ATOM 10981 O O . ASP A 1 1415 ? 9.054 43.657 12.870 1.00 87.50 1415 ASP A O 1
ATOM 10985 N N . THR A 1 1416 ? 11.002 42.559 13.037 1.00 90.38 1416 THR A N 1
ATOM 10986 C CA . THR A 1 1416 ? 11.216 42.858 14.451 1.00 90.38 1416 THR A CA 1
ATOM 10987 C C . THR A 1 1416 ? 12.269 43.949 14.640 1.00 90.38 1416 THR A C 1
ATOM 10989 O O . THR A 1 1416 ? 13.393 43.870 14.153 1.00 90.38 1416 THR A O 1
ATOM 10992 N N . VAL A 1 1417 ? 11.908 44.975 15.411 1.00 91.69 1417 VAL A N 1
ATOM 10993 C CA . VAL A 1 1417 ? 12.769 46.106 15.769 1.00 91.69 1417 VAL A CA 1
ATOM 10994 C C . VAL A 1 1417 ? 13.343 45.884 17.161 1.00 91.69 1417 VAL A C 1
ATOM 10996 O O . VAL A 1 1417 ? 12.610 45.815 18.151 1.00 91.69 1417 VAL A O 1
ATOM 10999 N N . VAL A 1 1418 ? 14.664 45.805 17.259 1.00 92.06 1418 VAL A N 1
ATOM 11000 C CA . VAL A 1 1418 ? 15.365 45.545 18.521 1.00 92.06 1418 VAL A CA 1
ATOM 11001 C C . VAL A 1 1418 ? 15.621 46.855 19.276 1.00 92.06 1418 VAL A C 1
ATOM 11003 O O . VAL A 1 1418 ? 16.013 47.861 18.685 1.00 92.06 1418 VAL A O 1
ATOM 11006 N N . ALA A 1 1419 ? 15.402 46.871 20.597 1.00 91.00 1419 ALA A N 1
ATOM 11007 C CA . ALA A 1 1419 ? 15.714 48.044 21.414 1.00 91.00 1419 ALA A CA 1
ATOM 11008 C C . ALA A 1 1419 ? 17.240 48.271 21.528 1.00 91.00 1419 ALA A C 1
ATOM 11010 O O . ALA A 1 1419 ? 18.004 47.304 21.544 1.00 91.00 1419 ALA A O 1
ATOM 11011 N N . PRO A 1 1420 ? 17.717 49.521 21.692 1.00 88.19 1420 PRO A N 1
ATOM 11012 C CA . PRO A 1 1420 ? 19.148 49.835 21.628 1.00 88.19 1420 PRO A CA 1
ATOM 11013 C C . PRO A 1 1420 ? 20.011 49.088 22.654 1.00 88.19 1420 PRO A C 1
ATOM 11015 O O . PRO A 1 1420 ? 21.162 48.778 22.381 1.00 88.19 1420 PRO A O 1
ATOM 11018 N N . ASP A 1 1421 ? 19.482 48.803 23.842 1.00 87.38 1421 ASP A N 1
ATOM 11019 C CA . ASP A 1 1421 ? 20.182 48.177 24.971 1.00 87.38 1421 ASP A CA 1
ATOM 11020 C C . ASP A 1 1421 ? 19.940 46.658 25.094 1.00 87.38 1421 ASP A C 1
ATOM 11022 O O . ASP A 1 1421 ? 20.420 46.020 26.035 1.00 87.38 1421 ASP A O 1
ATOM 11026 N N . ALA A 1 1422 ? 19.219 46.061 24.143 1.00 88.94 1422 ALA A N 1
ATOM 11027 C CA . ALA A 1 1422 ? 18.813 44.658 24.142 1.00 88.94 1422 ALA A CA 1
ATOM 11028 C C . ALA A 1 1422 ? 19.978 43.657 24.247 1.00 88.94 1422 ALA A C 1
ATOM 11030 O O . ALA A 1 1422 ? 20.010 42.858 25.187 1.00 88.94 1422 ALA A O 1
ATOM 11031 N N . ALA A 1 1423 ? 20.936 43.687 23.306 1.00 87.69 1423 ALA A N 1
ATOM 11032 C CA . ALA A 1 1423 ? 22.036 42.712 23.294 1.00 87.69 1423 ALA A CA 1
ATOM 11033 C C . ALA A 1 1423 ? 22.887 42.803 24.550 1.00 87.69 1423 ALA A C 1
ATOM 11035 O O . ALA A 1 1423 ? 23.194 41.778 25.146 1.00 87.69 1423 ALA A O 1
ATOM 11036 N N . THR A 1 1424 ? 23.227 44.011 24.991 1.00 88.81 1424 THR A N 1
ATOM 11037 C CA . THR A 1 1424 ? 24.079 44.227 26.166 1.00 88.81 1424 THR A CA 1
ATOM 11038 C C . THR A 1 1424 ? 23.473 43.587 27.409 1.00 88.81 1424 THR A C 1
ATOM 11040 O O . THR A 1 1424 ? 24.172 42.927 28.176 1.00 88.81 1424 THR A O 1
ATOM 11043 N N . ARG A 1 1425 ? 22.147 43.686 27.579 1.00 88.06 1425 ARG A N 1
ATOM 11044 C CA . ARG A 1 1425 ? 21.420 43.015 28.669 1.00 88.06 1425 ARG A CA 1
ATOM 11045 C C . ARG A 1 1425 ? 21.428 41.491 28.536 1.00 88.06 1425 ARG A C 1
ATOM 11047 O O . ARG A 1 1425 ? 21.604 40.794 29.538 1.00 88.06 1425 ARG A O 1
ATOM 11054 N N . MET A 1 1426 ? 21.240 40.970 27.325 1.00 90.12 1426 MET A N 1
ATOM 11055 C CA . MET A 1 1426 ? 21.243 39.527 27.071 1.00 90.12 1426 MET A CA 1
ATOM 11056 C C . MET A 1 1426 ? 22.631 38.910 27.294 1.00 90.12 1426 MET A C 1
ATOM 11058 O O . MET A 1 1426 ? 22.748 37.933 28.034 1.00 90.12 1426 MET A O 1
ATOM 11062 N N . VAL A 1 1427 ? 23.685 39.523 26.744 1.00 89.56 1427 VAL A N 1
ATOM 11063 C CA . VAL A 1 1427 ? 25.079 39.087 26.919 1.00 89.56 1427 VAL A CA 1
ATOM 11064 C C . VAL A 1 1427 ? 25.491 39.198 28.386 1.00 89.56 1427 VAL A C 1
ATOM 11066 O O . VAL A 1 1427 ? 26.033 38.242 28.930 1.00 89.56 1427 VAL A O 1
ATOM 11069 N N . SER A 1 1428 ? 25.160 40.299 29.070 1.00 87.75 1428 SER A N 1
ATOM 11070 C CA . SER A 1 1428 ? 25.412 40.447 30.512 1.00 87.75 1428 SER A CA 1
ATOM 11071 C C . SER A 1 1428 ? 24.784 39.313 31.326 1.00 87.75 1428 SER A C 1
ATOM 11073 O O . SER A 1 1428 ? 25.417 38.775 32.231 1.00 87.75 1428 SER A O 1
ATOM 11075 N N . THR A 1 1429 ? 23.568 38.891 30.969 1.00 87.56 1429 THR A N 1
ATOM 11076 C CA . THR A 1 1429 ? 22.879 37.792 31.657 1.00 87.56 1429 THR A CA 1
ATOM 11077 C C . THR A 1 1429 ? 23.536 36.440 31.384 1.00 87.56 1429 THR A C 1
ATOM 11079 O O . THR A 1 1429 ? 23.691 35.642 32.306 1.00 87.56 1429 THR A O 1
ATOM 11082 N N . LEU A 1 1430 ? 23.954 36.189 30.141 1.00 88.75 1430 LEU A N 1
ATOM 11083 C CA . LEU A 1 1430 ? 24.698 34.985 29.765 1.00 88.75 1430 LEU A CA 1
ATOM 11084 C C . LEU A 1 1430 ? 26.075 34.930 30.443 1.00 88.75 1430 LEU A C 1
ATOM 11086 O O . LEU A 1 1430 ? 26.545 33.852 30.798 1.00 88.75 1430 LEU A O 1
ATOM 11090 N N . LEU A 1 1431 ? 26.737 36.070 30.629 1.00 87.81 1431 LEU A N 1
ATOM 11091 C CA . LEU A 1 1431 ? 28.014 36.146 31.339 1.00 87.81 1431 LEU A CA 1
ATOM 11092 C C . LEU A 1 1431 ? 27.845 35.947 32.848 1.00 87.81 1431 LEU A C 1
ATOM 11094 O O . LEU A 1 1431 ? 28.663 35.267 33.459 1.00 87.81 1431 LEU A O 1
ATOM 11098 N N . ALA A 1 1432 ? 26.774 36.489 33.435 1.00 86.00 1432 ALA A N 1
ATOM 11099 C CA . ALA A 1 1432 ? 26.488 36.353 34.861 1.00 86.00 1432 ALA A CA 1
ATOM 11100 C C . ALA A 1 1432 ? 26.186 34.904 35.287 1.00 86.00 1432 ALA A C 1
ATOM 11102 O O . ALA A 1 1432 ? 26.528 34.515 36.401 1.00 86.00 1432 ALA A O 1
ATOM 11103 N N . ASP A 1 1433 ? 25.552 34.100 34.426 1.00 86.81 1433 ASP A N 1
ATOM 11104 C CA . ASP A 1 1433 ? 25.325 32.670 34.670 1.00 86.81 1433 ASP A CA 1
ATOM 11105 C C . ASP A 1 1433 ? 25.760 31.843 33.451 1.00 86.81 1433 ASP A C 1
ATOM 11107 O O . ASP A 1 1433 ? 25.068 31.762 32.432 1.00 86.81 1433 ASP A O 1
ATOM 11111 N N . THR A 1 1434 ? 26.912 31.176 33.580 1.00 88.12 1434 THR A N 1
ATOM 11112 C CA . THR A 1 1434 ? 27.505 30.356 32.515 1.00 88.12 1434 THR A CA 1
ATOM 11113 C C . THR A 1 1434 ? 26.679 29.120 32.155 1.00 88.12 1434 THR A C 1
ATOM 11115 O O . THR A 1 1434 ? 26.915 28.518 31.100 1.00 88.12 1434 THR A O 1
ATOM 11118 N N . ARG A 1 1435 ? 25.694 28.755 32.989 1.00 88.12 1435 ARG A N 1
ATOM 11119 C CA . ARG A 1 1435 ? 24.753 27.659 32.730 1.00 88.12 1435 ARG A CA 1
ATOM 11120 C C . ARG A 1 1435 ? 23.596 28.080 31.831 1.00 88.12 1435 ARG A C 1
ATOM 11122 O O . ARG A 1 1435 ? 22.822 27.215 31.437 1.00 88.12 1435 ARG A O 1
ATOM 11129 N N . ILE A 1 1436 ? 23.447 29.361 31.498 1.00 90.44 1436 ILE A N 1
ATOM 11130 C CA . ILE A 1 1436 ? 22.396 29.813 30.583 1.00 90.44 1436 ILE A CA 1
ATOM 11131 C C . ILE A 1 1436 ? 22.808 29.513 29.138 1.00 90.44 1436 ILE A C 1
ATOM 11133 O O . ILE A 1 1436 ? 23.839 29.978 28.651 1.00 90.44 1436 ILE A O 1
ATOM 11137 N N . LEU A 1 1437 ? 21.972 28.735 28.455 1.00 90.88 1437 LEU A N 1
ATOM 11138 C CA . LEU A 1 1437 ? 22.144 28.349 27.055 1.00 90.88 1437 LEU A CA 1
ATOM 11139 C C . LEU A 1 1437 ? 21.396 29.282 26.098 1.00 90.88 1437 LEU A C 1
ATOM 11141 O O . LEU A 1 1437 ? 21.895 29.579 25.014 1.00 90.88 1437 LEU A O 1
ATOM 11145 N N . GLY A 1 1438 ? 20.214 29.745 26.507 1.00 91.06 1438 GLY A N 1
ATOM 11146 C CA . GLY A 1 1438 ? 19.353 30.613 25.710 1.00 91.06 1438 GLY A CA 1
ATOM 11147 C C . GLY A 1 1438 ? 18.623 31.640 26.570 1.00 91.06 1438 GLY A C 1
ATOM 11148 O O . GLY A 1 1438 ? 18.169 31.333 27.678 1.00 91.06 1438 GLY A O 1
ATOM 11149 N N . VAL A 1 1439 ? 18.514 32.861 26.055 1.00 92.44 1439 VAL A N 1
ATOM 11150 C CA . VAL A 1 1439 ? 17.866 33.997 26.716 1.00 92.44 1439 VAL A CA 1
ATOM 11151 C C . VAL A 1 1439 ? 16.883 34.666 25.765 1.00 92.44 1439 VAL A C 1
ATOM 11153 O O . VAL A 1 1439 ? 17.246 35.002 24.641 1.00 92.44 1439 VAL A O 1
ATOM 11156 N N . CYS A 1 1440 ? 15.655 34.901 26.230 1.00 92.12 1440 CYS A N 1
ATOM 11157 C CA . CYS A 1 1440 ? 14.652 35.667 25.489 1.00 92.12 1440 CYS A CA 1
ATOM 11158 C C . CYS A 1 1440 ? 14.264 36.959 26.213 1.00 92.12 1440 CYS A C 1
ATOM 11160 O O . CYS A 1 1440 ? 14.297 37.032 27.446 1.00 92.12 1440 CYS A O 1
ATOM 11162 N N . GLY A 1 1441 ? 13.898 37.975 25.432 1.00 90.00 1441 GLY A N 1
ATOM 11163 C CA . GLY A 1 1441 ? 13.400 39.252 25.940 1.00 90.00 1441 GLY A CA 1
ATOM 11164 C C . GLY A 1 1441 ? 11.887 39.424 25.792 1.00 90.00 1441 GLY A C 1
ATOM 11165 O O . GLY A 1 1441 ? 11.188 38.548 25.282 1.00 90.00 1441 GLY A O 1
ATOM 11166 N N . GLU A 1 1442 ? 11.377 40.568 26.242 1.00 89.31 1442 GLU A N 1
ATOM 11167 C CA . GLU A 1 1442 ? 9.989 40.994 26.049 1.00 89.31 1442 GLU A CA 1
ATOM 11168 C C . GLU A 1 1442 ? 9.765 41.417 24.589 1.00 89.31 1442 GLU A C 1
ATOM 11170 O O . GLU A 1 1442 ? 10.422 42.331 24.088 1.00 89.31 1442 GLU A O 1
ATOM 11175 N N . THR A 1 1443 ? 8.814 40.774 23.908 1.00 89.06 1443 THR A N 1
ATOM 11176 C CA . THR A 1 1443 ? 8.333 41.213 22.591 1.00 89.06 1443 THR A CA 1
ATOM 11177 C C . THR A 1 1443 ? 7.041 42.006 22.763 1.00 89.06 1443 THR A C 1
ATOM 11179 O O . THR A 1 1443 ? 6.031 41.466 23.212 1.00 89.06 1443 THR A O 1
ATOM 11182 N N . ALA A 1 1444 ? 7.076 43.289 22.418 1.00 88.75 1444 ALA A N 1
ATOM 11183 C CA . ALA A 1 1444 ? 5.945 44.205 22.487 1.00 88.75 1444 ALA A CA 1
ATOM 11184 C C . ALA A 1 1444 ? 5.379 44.508 21.091 1.00 88.75 1444 ALA A C 1
ATOM 11186 O O . ALA A 1 1444 ? 6.045 44.321 20.073 1.00 88.75 1444 ALA A O 1
ATOM 11187 N N . LEU A 1 1445 ? 4.142 45.005 21.045 1.00 88.62 1445 LEU A N 1
ATOM 11188 C CA . LEU A 1 1445 ? 3.469 45.374 19.799 1.00 88.62 1445 LEU A CA 1
ATOM 11189 C C . LEU A 1 1445 ? 3.641 46.863 19.506 1.00 88.62 1445 LEU A C 1
ATOM 11191 O O . LEU A 1 1445 ? 3.311 47.708 20.338 1.00 88.62 1445 LEU A O 1
ATOM 11195 N N . SER A 1 1446 ? 4.108 47.182 18.303 1.00 86.50 1446 SER A N 1
ATOM 11196 C CA . SER A 1 1446 ? 4.208 48.561 17.805 1.00 86.50 1446 SER A CA 1
ATOM 11197 C C . SER A 1 1446 ? 2.840 49.148 17.424 1.00 86.50 1446 SER A C 1
ATOM 11199 O O . SER A 1 1446 ? 2.594 50.331 17.645 1.00 86.50 1446 SER A O 1
ATOM 11201 N N . ASN A 1 1447 ? 1.909 48.316 16.945 1.00 89.06 1447 ASN A N 1
ATOM 11202 C CA . ASN A 1 1447 ? 0.559 48.695 16.509 1.00 89.06 1447 ASN A CA 1
ATOM 11203 C C . ASN A 1 1447 ? -0.541 48.365 17.543 1.00 89.06 1447 ASN A C 1
ATOM 11205 O O . ASN A 1 1447 ? -1.681 48.049 17.208 1.00 89.06 1447 ASN A O 1
ATOM 11209 N N . ALA A 1 1448 ? -0.214 48.467 18.832 1.00 83.62 1448 ALA A N 1
ATOM 11210 C CA . ALA A 1 1448 ? -1.081 48.097 19.956 1.00 83.62 1448 ALA A CA 1
ATOM 11211 C C . ALA A 1 1448 ? -2.480 48.757 19.976 1.00 83.62 1448 ALA A C 1
ATOM 11213 O O . ALA A 1 1448 ? -3.381 48.253 20.644 1.00 83.62 1448 ALA A O 1
ATOM 11214 N N . LYS A 1 1449 ? -2.656 49.900 19.298 1.00 85.69 1449 LYS A N 1
ATOM 11215 C CA . LYS A 1 1449 ? -3.878 50.725 19.341 1.00 85.69 1449 LYS A CA 1
ATOM 11216 C C . LYS A 1 1449 ? -4.604 50.863 17.994 1.00 85.69 1449 LYS A C 1
ATOM 11218 O O . LYS A 1 1449 ? -5.577 51.606 17.939 1.00 85.69 1449 LYS A O 1
ATOM 11223 N N . THR A 1 1450 ? -4.152 50.210 16.917 1.00 86.38 1450 THR A N 1
ATOM 11224 C CA . THR A 1 1450 ? -4.763 50.397 15.583 1.00 86.38 1450 THR A CA 1
ATOM 11225 C C . THR A 1 1450 ? -6.117 49.709 15.417 1.00 86.38 1450 THR A C 1
ATOM 11227 O O . THR A 1 1450 ? -6.967 50.224 14.699 1.00 86.38 1450 THR A O 1
ATOM 11230 N N . SER A 1 1451 ? -6.367 48.575 16.082 1.00 87.19 1451 SER A N 1
ATOM 11231 C CA . SER A 1 1451 ? -7.633 47.841 15.970 1.00 87.19 1451 SER A CA 1
ATOM 11232 C C . SER A 1 1451 ? -8.020 47.143 17.275 1.00 87.19 1451 SER A C 1
ATOM 11234 O O . SER A 1 1451 ? -7.183 46.876 18.137 1.00 87.19 1451 SER A O 1
ATOM 11236 N N . MET A 1 1452 ? -9.292 46.756 17.401 1.00 85.88 1452 MET A N 1
ATOM 11237 C CA . MET A 1 1452 ? -9.746 45.906 18.510 1.00 85.88 1452 MET A CA 1
ATOM 11238 C C . MET A 1 1452 ? -8.978 44.572 18.555 1.00 85.88 1452 MET A C 1
ATOM 11240 O O . MET A 1 1452 ? -8.642 44.081 19.631 1.00 85.88 1452 MET A O 1
ATOM 11244 N N . VAL A 1 1453 ? -8.651 44.007 17.386 1.00 86.19 1453 VAL A N 1
ATOM 11245 C CA . VAL A 1 1453 ? -7.891 42.755 17.268 1.00 86.19 1453 VAL A CA 1
ATOM 11246 C C . VAL A 1 1453 ? -6.466 42.932 17.801 1.00 86.19 1453 VAL A C 1
ATOM 11248 O O . VAL A 1 1453 ? -5.959 42.049 18.490 1.00 86.19 1453 VAL A O 1
ATOM 11251 N N . THR A 1 1454 ? -5.813 44.071 17.544 1.00 87.38 1454 THR A N 1
ATOM 11252 C CA . THR A 1 1454 ? -4.472 44.356 18.082 1.00 87.38 1454 THR A CA 1
ATOM 11253 C C . THR A 1 1454 ? -4.513 44.674 19.576 1.00 87.38 1454 THR A C 1
ATOM 11255 O O . THR A 1 1454 ? -3.656 44.180 20.304 1.00 87.38 1454 THR A O 1
ATOM 11258 N N . MET A 1 1455 ? -5.544 45.369 20.075 1.00 86.75 1455 MET A N 1
ATOM 11259 C CA . MET A 1 1455 ? -5.732 45.609 21.518 1.00 86.75 1455 MET A CA 1
ATOM 11260 C C . MET A 1 1455 ? -5.865 44.308 22.323 1.00 86.75 1455 MET A C 1
ATOM 11262 O O . MET A 1 1455 ? -5.245 44.174 23.377 1.00 86.75 1455 MET A O 1
ATOM 11266 N N . ILE A 1 1456 ? -6.624 43.326 21.825 1.00 86.44 1456 ILE A N 1
ATOM 11267 C CA . ILE A 1 1456 ? -6.744 42.001 22.462 1.00 86.44 1456 ILE A CA 1
ATOM 11268 C C . ILE A 1 1456 ? -5.383 41.290 22.493 1.00 86.44 1456 ILE A C 1
ATOM 11270 O O . ILE A 1 1456 ? -4.999 40.709 23.510 1.00 86.44 1456 ILE A O 1
ATOM 11274 N N . GLN A 1 1457 ? -4.620 41.378 21.401 1.00 88.56 1457 GLN A N 1
ATOM 11275 C CA . GLN A 1 1457 ? -3.298 40.759 21.302 1.00 88.56 1457 GLN A CA 1
ATOM 11276 C C . GLN A 1 1457 ? -2.273 41.369 22.269 1.00 88.56 1457 GLN A C 1
ATOM 11278 O O . GLN A 1 1457 ? -1.388 40.651 22.725 1.00 88.56 1457 GLN A O 1
ATOM 11283 N N . VAL A 1 1458 ? -2.393 42.649 22.646 1.00 86.25 1458 VAL A N 1
ATOM 11284 C CA . VAL A 1 1458 ? -1.522 43.264 23.671 1.00 86.25 1458 VAL A CA 1
ATOM 11285 C C . VAL A 1 1458 ? -1.617 42.503 24.991 1.00 86.25 1458 VAL A C 1
ATOM 11287 O O . VAL A 1 1458 ? -0.594 42.172 25.590 1.00 86.25 1458 VAL A O 1
ATOM 11290 N N . TYR A 1 1459 ? -2.842 42.203 25.428 1.00 84.94 1459 TYR A N 1
ATOM 11291 C CA . TYR A 1 1459 ? -3.085 41.460 26.663 1.00 84.94 1459 TYR A CA 1
ATOM 11292 C C . TYR A 1 1459 ? -2.489 40.049 26.592 1.00 84.94 1459 TYR A C 1
ATOM 11294 O O . TYR A 1 1459 ? -1.853 39.580 27.535 1.00 84.94 1459 TYR A O 1
ATOM 11302 N N . GLU A 1 1460 ? -2.624 39.397 25.440 1.00 84.25 1460 GLU A N 1
ATOM 11303 C CA . GLU A 1 1460 ? -2.082 38.065 25.195 1.00 84.25 1460 GLU A CA 1
ATOM 11304 C C . GLU A 1 1460 ? -0.545 38.027 25.207 1.00 84.25 1460 GLU A C 1
ATOM 11306 O O . GLU A 1 1460 ? 0.045 37.186 25.891 1.00 84.25 1460 GLU A O 1
ATOM 11311 N N . TYR A 1 1461 ? 0.121 38.949 24.500 1.00 84.56 1461 TYR A N 1
ATOM 11312 C CA . TYR A 1 1461 ? 1.585 39.065 24.512 1.00 84.56 1461 TYR A CA 1
ATOM 11313 C C . TYR A 1 1461 ? 2.110 39.352 25.919 1.00 84.56 1461 TYR A C 1
ATOM 11315 O O . TYR A 1 1461 ? 3.115 38.762 26.333 1.00 84.56 1461 TYR A O 1
ATOM 11323 N N . TYR A 1 1462 ? 1.398 40.206 26.662 1.00 84.25 1462 TYR A N 1
ATOM 11324 C CA . TYR A 1 1462 ? 1.723 40.542 28.040 1.00 84.25 1462 TYR A CA 1
ATOM 11325 C C . TYR A 1 1462 ? 1.615 39.325 28.966 1.00 84.25 1462 TYR A C 1
ATOM 11327 O O . TYR A 1 1462 ? 2.583 39.017 29.659 1.00 84.25 1462 TYR A O 1
ATOM 11335 N N . ILE A 1 1463 ? 0.500 38.581 28.947 1.00 83.25 1463 ILE A N 1
ATOM 11336 C CA . ILE A 1 1463 ? 0.352 37.343 29.736 1.00 83.25 1463 ILE A CA 1
ATOM 11337 C C . ILE A 1 1463 ? 1.419 36.318 29.343 1.00 83.25 1463 ILE A C 1
ATOM 11339 O O . ILE A 1 1463 ? 2.053 35.716 30.211 1.00 83.25 1463 ILE A O 1
ATOM 11343 N N . SER A 1 1464 ? 1.654 36.118 28.045 1.00 82.69 1464 SER A N 1
ATOM 11344 C CA . SER A 1 1464 ? 2.611 35.115 27.582 1.00 82.69 1464 SER A CA 1
ATOM 11345 C C . SER A 1 1464 ? 4.031 35.389 28.082 1.00 82.69 1464 SER A C 1
ATOM 11347 O O . SER A 1 1464 ? 4.713 34.447 28.482 1.00 82.69 1464 SER A O 1
ATOM 11349 N N . HIS A 1 1465 ? 4.494 36.639 28.055 1.00 84.00 1465 HIS A N 1
ATOM 11350 C CA . HIS A 1 1465 ? 5.859 36.979 28.462 1.00 84.00 1465 HIS A CA 1
ATOM 11351 C C . HIS A 1 1465 ? 5.968 37.231 29.968 1.00 84.00 1465 HIS A C 1
ATOM 11353 O O . HIS A 1 1465 ? 6.794 36.615 30.640 1.00 84.00 1465 HIS A O 1
ATOM 11359 N N . ASN A 1 1466 ? 5.110 38.092 30.516 1.00 80.75 1466 ASN A N 1
ATOM 11360 C CA . ASN A 1 1466 ? 5.230 38.568 31.893 1.00 80.75 1466 ASN A CA 1
ATOM 11361 C C . ASN A 1 1466 ? 4.558 37.657 32.928 1.00 80.75 1466 ASN A C 1
ATOM 11363 O O . ASN A 1 1466 ? 4.900 37.768 34.099 1.00 80.75 1466 ASN A O 1
ATOM 11367 N N . LEU A 1 1467 ? 3.664 36.741 32.529 1.00 81.06 1467 LEU A N 1
ATOM 11368 C CA . LEU A 1 1467 ? 3.078 35.747 33.437 1.00 81.06 1467 LEU A CA 1
ATOM 11369 C C . LEU A 1 1467 ? 3.661 34.348 33.195 1.00 81.06 1467 LEU A C 1
ATOM 11371 O O . LEU A 1 1467 ? 4.274 33.782 34.094 1.00 81.06 1467 LEU A O 1
ATOM 11375 N N . VAL A 1 1468 ? 3.538 33.805 31.978 1.00 81.19 1468 VAL A N 1
ATOM 11376 C CA . VAL A 1 1468 ? 3.947 32.417 31.676 1.00 81.19 1468 VAL A CA 1
ATOM 11377 C C . VAL A 1 1468 ? 5.469 32.256 31.616 1.00 81.19 1468 VAL A C 1
ATOM 11379 O O . VAL A 1 1468 ? 6.021 31.458 32.370 1.00 81.19 1468 VAL A O 1
ATOM 11382 N N . LYS A 1 1469 ? 6.182 33.021 30.778 1.00 85.81 1469 LYS A N 1
ATOM 11383 C CA . LYS A 1 1469 ? 7.650 32.884 30.667 1.00 85.81 1469 LYS A CA 1
ATOM 11384 C C . LYS A 1 1469 ? 8.383 33.349 31.921 1.00 85.81 1469 LYS A C 1
ATOM 11386 O O . LYS A 1 1469 ? 9.382 32.740 32.292 1.00 85.81 1469 LYS A O 1
ATOM 11391 N N . ALA A 1 1470 ? 7.887 34.388 32.592 1.00 82.12 1470 ALA A N 1
ATOM 11392 C CA . ALA A 1 1470 ? 8.408 34.807 33.893 1.00 82.12 1470 ALA A CA 1
ATOM 11393 C C . ALA A 1 1470 ? 8.293 33.685 34.940 1.00 82.12 1470 ALA A C 1
ATOM 11395 O O . ALA A 1 1470 ? 9.266 33.399 35.640 1.00 82.12 1470 ALA A O 1
ATOM 11396 N N . PHE A 1 1471 ? 7.143 33.002 34.984 1.00 80.69 1471 PHE A N 1
ATOM 11397 C CA . PHE A 1 1471 ? 6.923 31.835 35.833 1.00 80.69 1471 PHE A CA 1
ATOM 11398 C C . PHE A 1 1471 ? 7.868 30.675 35.494 1.00 80.69 1471 PHE A C 1
ATOM 11400 O O . PHE A 1 1471 ? 8.568 30.173 36.369 1.00 80.69 1471 PHE A O 1
ATOM 11407 N N . GLU A 1 1472 ? 7.950 30.265 34.228 1.00 82.75 1472 GLU A N 1
ATOM 11408 C CA . GLU A 1 1472 ? 8.841 29.177 33.795 1.00 82.75 1472 GLU A CA 1
ATOM 11409 C C . GLU A 1 1472 ? 10.324 29.499 34.039 1.00 82.75 1472 GLU A C 1
ATOM 11411 O O . GLU A 1 1472 ? 11.120 28.635 34.420 1.00 82.75 1472 GLU A O 1
ATOM 11416 N N . SER A 1 1473 ? 10.695 30.773 33.891 1.00 83.19 1473 SER A N 1
ATOM 11417 C CA . SER A 1 1473 ? 12.051 31.253 34.141 1.00 83.19 1473 SER A CA 1
ATOM 11418 C C . SER A 1 1473 ? 12.482 31.107 35.605 1.00 83.19 1473 SER A C 1
ATOM 11420 O O . SER A 1 1473 ? 13.689 31.064 35.849 1.00 83.19 1473 SER A O 1
ATOM 11422 N N . LEU A 1 1474 ? 11.557 31.007 36.573 1.00 77.50 1474 LEU A N 1
ATOM 11423 C CA . LEU A 1 1474 ? 11.886 30.705 37.977 1.00 77.50 1474 LEU A CA 1
ATOM 11424 C C . LEU A 1 1474 ? 12.406 29.278 38.157 1.00 77.50 1474 LEU A C 1
ATOM 11426 O O . LEU A 1 1474 ? 13.292 29.047 38.977 1.00 77.50 1474 LEU A O 1
ATOM 11430 N N . PHE A 1 1475 ? 11.900 28.334 37.362 1.00 76.31 1475 PHE A N 1
ATOM 11431 C CA . PHE A 1 1475 ? 12.368 26.944 37.349 1.00 76.31 1475 PHE A CA 1
ATOM 11432 C C . PHE A 1 1475 ? 13.639 26.768 36.498 1.00 76.31 1475 PHE A C 1
ATOM 11434 O O . PHE A 1 1475 ? 14.183 25.668 36.410 1.00 76.31 1475 PHE A O 1
ATOM 11441 N N . GLY A 1 1476 ? 14.130 27.845 35.868 1.00 77.25 1476 GLY A N 1
ATOM 11442 C CA . GLY A 1 1476 ? 15.306 27.834 34.993 1.00 77.25 1476 GLY A CA 1
ATOM 11443 C C . GLY A 1 1476 ? 15.094 27.090 33.673 1.00 77.25 1476 GLY A C 1
ATOM 11444 O O . GLY A 1 1476 ? 16.074 26.736 33.022 1.00 77.25 1476 GLY A O 1
ATOM 11445 N N . SER A 1 1477 ? 13.838 26.818 33.308 1.00 79.75 1477 SER A N 1
ATOM 11446 C CA . SER A 1 1477 ? 13.456 26.037 32.129 1.00 79.75 1477 SER A CA 1
ATOM 11447 C C . SER A 1 1477 ? 12.229 26.660 31.469 1.00 79.75 1477 SER A C 1
ATOM 11449 O O . SER A 1 1477 ? 11.096 26.289 31.759 1.00 79.75 1477 SER A O 1
ATOM 11451 N N . ILE A 1 1478 ? 12.461 27.617 30.576 1.00 86.31 1478 ILE A N 1
ATOM 11452 C CA . ILE A 1 1478 ? 11.442 28.141 29.663 1.00 86.31 1478 ILE A CA 1
ATOM 11453 C C . ILE A 1 1478 ? 11.176 27.114 28.575 1.00 86.31 1478 ILE A C 1
ATOM 11455 O O . ILE A 1 1478 ? 12.108 26.695 27.888 1.00 86.31 1478 ILE A O 1
ATOM 11459 N N . THR A 1 1479 ? 9.908 26.752 28.394 1.00 83.38 1479 THR A N 1
ATOM 11460 C CA . THR A 1 1479 ? 9.472 25.727 27.430 1.00 83.38 1479 THR A CA 1
ATOM 11461 C C . THR A 1 1479 ? 9.475 26.217 25.986 1.00 83.38 1479 THR A C 1
ATOM 11463 O O . THR A 1 1479 ? 9.443 25.415 25.053 1.00 83.38 1479 THR A O 1
ATOM 11466 N N . CYS A 1 1480 ? 9.490 27.535 25.786 1.00 86.69 1480 CYS A N 1
ATOM 11467 C CA . CYS A 1 1480 ? 9.427 28.176 24.480 1.00 86.69 1480 CYS A CA 1
ATOM 11468 C C . CYS A 1 1480 ? 10.256 29.468 24.447 1.00 86.69 1480 CYS A C 1
ATOM 11470 O O . CYS A 1 1480 ? 9.806 30.523 24.912 1.00 86.69 1480 CYS A O 1
ATOM 11472 N N . LEU A 1 1481 ? 11.428 29.416 23.816 1.00 88.44 1481 LEU A N 1
ATOM 11473 C CA . LEU A 1 1481 ? 12.148 30.614 23.400 1.00 88.44 1481 LEU A CA 1
ATOM 11474 C C . LEU A 1 1481 ? 11.553 31.107 22.064 1.00 88.44 1481 LEU A C 1
ATOM 11476 O O . LEU A 1 1481 ? 11.412 30.319 21.132 1.00 88.44 1481 LEU A O 1
ATOM 11480 N N . PRO A 1 1482 ? 11.114 32.372 21.964 1.00 83.56 1482 PRO A N 1
ATOM 11481 C CA . PRO A 1 1482 ? 10.511 32.905 20.748 1.00 83.56 1482 PRO A CA 1
ATOM 11482 C C . PRO A 1 1482 ? 11.585 33.149 19.676 1.00 83.56 1482 PRO A C 1
ATOM 11484 O O . PRO A 1 1482 ? 12.580 33.820 19.951 1.00 83.56 1482 PRO A O 1
ATOM 11487 N N . GLY A 1 1483 ? 11.384 32.664 18.447 1.00 76.38 1483 GLY A N 1
ATOM 11488 C CA . GLY A 1 1483 ? 12.366 32.833 17.365 1.00 76.38 1483 GLY A CA 1
ATOM 11489 C C . GLY A 1 1483 ? 12.594 34.281 16.933 1.00 76.38 1483 GLY A C 1
ATOM 11490 O O . GLY A 1 1483 ? 13.654 34.590 16.404 1.00 76.38 1483 GLY A O 1
ATOM 11491 N N . CYS A 1 1484 ? 11.643 35.174 17.216 1.00 83.81 1484 CYS A N 1
ATOM 11492 C CA . CYS A 1 1484 ? 11.720 36.584 16.844 1.00 83.81 1484 CYS A CA 1
ATOM 11493 C C . CYS A 1 1484 ? 12.763 37.391 17.624 1.00 83.81 1484 CYS A C 1
ATOM 11495 O O . CYS A 1 1484 ? 13.179 38.445 17.154 1.00 83.81 1484 CYS A O 1
ATOM 11497 N N . PHE A 1 1485 ? 13.126 36.967 18.842 1.00 91.56 1485 PHE A N 1
ATOM 11498 C CA . PHE A 1 1485 ? 14.041 37.723 19.700 1.00 91.56 1485 PHE A CA 1
ATOM 11499 C C . PHE A 1 1485 ? 14.647 36.852 20.810 1.00 91.56 1485 PHE A C 1
ATOM 11501 O O . PHE A 1 1485 ? 14.223 36.889 21.974 1.00 91.56 1485 PHE A O 1
ATOM 11508 N N . THR A 1 1486 ? 15.653 36.061 20.437 1.00 93.06 1486 THR A N 1
ATOM 11509 C CA . THR A 1 1486 ? 16.364 35.161 21.358 1.00 93.06 1486 THR A CA 1
ATOM 11510 C C . THR A 1 1486 ? 17.864 35.156 21.086 1.00 93.06 1486 THR A C 1
ATOM 11512 O O . THR A 1 1486 ? 18.301 35.149 19.939 1.00 93.06 1486 THR A O 1
ATOM 11515 N N . MET A 1 1487 ? 18.658 35.118 22.157 1.00 93.44 1487 MET A N 1
ATOM 11516 C CA . MET A 1 1487 ? 20.108 34.960 22.103 1.00 93.44 1487 MET A CA 1
ATOM 11517 C C . MET A 1 1487 ? 20.530 33.576 22.605 1.00 93.44 1487 MET A C 1
ATOM 11519 O O . MET A 1 1487 ? 20.130 33.162 23.695 1.00 93.44 1487 MET A O 1
ATOM 11523 N N . TYR A 1 1488 ? 21.375 32.891 21.837 1.00 93.44 1488 TYR A N 1
ATOM 11524 C CA . TYR A 1 1488 ? 21.898 31.557 22.125 1.00 93.44 1488 TYR A CA 1
ATOM 11525 C C . TYR A 1 1488 ? 23.409 31.567 22.328 1.00 93.44 1488 TYR A C 1
ATOM 11527 O O . TYR A 1 1488 ? 24.138 32.336 21.701 1.00 93.44 1488 TYR A O 1
ATOM 11535 N N . ARG A 1 1489 ? 23.888 30.658 23.176 1.00 92.88 1489 ARG A N 1
ATOM 11536 C CA . ARG A 1 1489 ? 25.311 30.395 23.407 1.00 92.88 1489 ARG A CA 1
ATOM 11537 C C . ARG A 1 1489 ? 25.816 29.277 22.489 1.00 92.88 1489 ARG A C 1
ATOM 11539 O O . ARG A 1 1489 ? 25.340 28.146 22.573 1.00 92.88 1489 ARG A O 1
ATOM 11546 N N . ILE A 1 1490 ? 26.824 29.569 21.663 1.00 91.75 1490 ILE A N 1
ATOM 11547 C CA . ILE A 1 1490 ? 27.400 28.606 20.707 1.00 91.75 1490 ILE A CA 1
ATOM 11548 C C . ILE A 1 1490 ? 28.190 27.513 21.436 1.00 91.75 1490 ILE A C 1
ATOM 11550 O O . ILE A 1 1490 ? 28.003 26.329 21.153 1.00 91.75 1490 ILE A O 1
ATOM 11554 N N . ARG A 1 1491 ? 29.038 27.896 22.401 1.00 87.12 1491 ARG A N 1
ATOM 11555 C CA . ARG A 1 1491 ? 29.961 27.001 23.121 1.00 87.12 1491 ARG A CA 1
ATOM 11556 C C . ARG A 1 1491 ? 29.884 27.160 24.637 1.00 87.12 1491 ARG A C 1
ATOM 11558 O O . ARG A 1 1491 ? 29.613 28.241 25.153 1.00 87.12 1491 ARG A O 1
ATOM 11565 N N . SER A 1 1492 ? 30.164 26.085 25.363 1.00 84.75 1492 SER A N 1
ATOM 11566 C CA . SER A 1 1492 ? 30.321 26.100 26.817 1.00 84.75 1492 SER A CA 1
ATOM 11567 C C . SER A 1 1492 ? 31.514 26.970 27.224 1.00 84.75 1492 SER A C 1
ATOM 11569 O O . SER A 1 1492 ? 32.604 26.804 26.681 1.00 84.75 1492 SER A O 1
ATOM 11571 N N . ALA A 1 1493 ? 31.313 27.851 28.211 1.00 75.56 1493 ALA A N 1
ATOM 11572 C CA . ALA A 1 1493 ? 32.389 28.663 28.785 1.00 75.56 1493 ALA A CA 1
ATOM 11573 C C . ALA A 1 1493 ? 33.466 27.805 29.475 1.00 75.56 1493 ALA A C 1
ATOM 11575 O O . ALA A 1 1493 ? 34.646 28.111 29.361 1.00 75.56 1493 ALA A O 1
ATOM 11576 N N . ASP A 1 1494 ? 33.057 26.714 30.131 1.00 77.25 1494 ASP A N 1
ATOM 11577 C CA . ASP A 1 1494 ? 33.961 25.876 30.928 1.00 77.25 1494 ASP A CA 1
ATOM 11578 C C . ASP A 1 1494 ? 34.703 24.837 30.075 1.00 77.25 1494 ASP A C 1
ATOM 11580 O O . ASP A 1 1494 ? 35.884 24.582 30.280 1.00 77.25 1494 ASP A O 1
ATOM 11584 N N . SER A 1 1495 ? 34.004 24.204 29.124 1.00 78.06 1495 SER A N 1
ATOM 11585 C CA . SER A 1 1495 ? 34.529 23.041 28.388 1.00 78.06 1495 SER A CA 1
ATOM 11586 C C . SER A 1 1495 ? 34.888 23.316 26.930 1.00 78.06 1495 SER A C 1
ATOM 11588 O O . SER A 1 1495 ? 35.430 22.436 26.267 1.00 78.06 1495 SER A O 1
ATOM 11590 N N . GLY A 1 1496 ? 34.514 24.478 26.384 1.00 79.25 1496 GLY A N 1
ATOM 11591 C CA . GLY A 1 1496 ? 34.641 24.777 24.955 1.00 79.25 1496 GLY A CA 1
ATOM 11592 C C . GLY A 1 1496 ? 33.754 23.923 24.039 1.00 79.25 1496 GLY A C 1
ATOM 11593 O O . GLY A 1 1496 ? 33.731 24.165 22.834 1.00 79.25 1496 GLY A O 1
ATOM 11594 N N . LYS A 1 1497 ? 32.996 22.954 24.580 1.00 84.31 1497 LYS A N 1
ATOM 11595 C CA . LYS A 1 1497 ? 32.115 22.083 23.796 1.00 84.31 1497 LYS A CA 1
ATOM 11596 C C . LYS A 1 1497 ? 30.994 22.892 23.134 1.00 84.31 1497 LYS A C 1
ATOM 11598 O O . LYS A 1 1497 ? 30.392 23.732 23.813 1.00 84.31 1497 LYS A O 1
ATOM 11603 N N . PRO A 1 1498 ? 30.676 22.635 21.857 1.00 85.56 1498 PRO A N 1
ATOM 11604 C CA . PRO A 1 1498 ? 29.532 23.251 21.199 1.00 85.56 1498 PRO A CA 1
ATOM 11605 C C . PRO A 1 1498 ? 28.228 22.814 21.882 1.00 85.56 1498 PRO A C 1
ATOM 11607 O O . PRO A 1 1498 ? 28.043 21.639 22.195 1.00 85.56 1498 PRO A O 1
ATOM 11610 N N . LEU A 1 1499 ? 27.341 23.776 22.142 1.00 88.00 1499 LEU A N 1
ATOM 11611 C CA . LEU A 1 1499 ? 26.052 23.574 22.808 1.00 88.00 1499 LEU A CA 1
ATOM 11612 C C . LEU A 1 1499 ? 24.911 23.743 21.806 1.00 88.00 1499 LEU A C 1
ATOM 11614 O O . LEU A 1 1499 ? 24.313 22.756 21.384 1.00 88.00 1499 LEU A O 1
ATOM 11618 N N . PHE A 1 1500 ? 24.657 24.980 21.365 1.00 89.56 1500 PHE A N 1
ATOM 11619 C CA . PHE A 1 1500 ? 23.614 25.289 20.382 1.00 89.56 1500 PHE A CA 1
ATOM 11620 C C . PHE A 1 1500 ? 23.847 24.581 19.039 1.00 89.56 1500 PHE A C 1
ATOM 11622 O O . PHE A 1 1500 ? 22.906 24.106 18.416 1.00 89.56 1500 PHE A O 1
ATOM 11629 N N . VAL A 1 1501 ? 25.114 24.448 18.637 1.00 89.88 1501 VAL A N 1
ATOM 11630 C CA . VAL A 1 1501 ? 25.546 23.789 17.391 1.00 89.88 1501 VAL A CA 1
ATOM 11631 C C . VAL A 1 1501 ? 26.104 22.384 17.637 1.00 89.88 1501 VAL A C 1
ATOM 11633 O O . VAL A 1 1501 ? 26.956 21.906 16.893 1.00 89.88 1501 VAL A O 1
ATOM 11636 N N . SER A 1 1502 ? 25.669 21.724 18.712 1.00 90.94 1502 SER A N 1
ATOM 11637 C CA . SER A 1 1502 ? 26.026 20.329 19.003 1.00 90.94 1502 SER A CA 1
ATOM 11638 C C . SER A 1 1502 ? 25.488 19.377 17.931 1.00 90.94 1502 SER A C 1
ATOM 11640 O O . SER A 1 1502 ? 24.459 19.644 17.305 1.00 90.94 1502 SER A O 1
ATOM 11642 N N . LYS A 1 1503 ? 26.198 18.266 17.705 1.00 87.56 1503 LYS A N 1
ATOM 11643 C CA . LYS A 1 1503 ? 25.848 17.285 16.669 1.00 87.56 1503 LYS A CA 1
ATOM 11644 C C . LYS A 1 1503 ? 24.428 16.743 16.859 1.00 87.56 1503 LYS A C 1
ATOM 11646 O O . LYS A 1 1503 ? 23.677 16.671 15.896 1.00 87.56 1503 LYS A O 1
ATOM 11651 N N . GLU A 1 1504 ? 24.038 16.462 18.099 1.00 88.25 1504 GLU A N 1
ATOM 11652 C CA . GLU A 1 1504 ? 22.739 15.881 18.439 1.00 88.25 1504 GLU A CA 1
ATOM 11653 C C . GLU A 1 1504 ? 21.573 16.825 18.107 1.00 88.25 1504 GLU A C 1
ATOM 11655 O O . GLU A 1 1504 ? 20.536 16.388 17.608 1.00 88.25 1504 GLU A O 1
ATOM 11660 N N . ILE A 1 1505 ? 21.746 18.129 18.355 1.00 90.31 1505 ILE A N 1
ATOM 11661 C CA . ILE A 1 1505 ? 20.730 19.141 18.038 1.00 90.31 1505 ILE A CA 1
ATOM 11662 C C . ILE A 1 1505 ? 20.641 19.351 16.534 1.00 90.31 1505 ILE A C 1
ATOM 11664 O O . ILE A 1 1505 ? 19.536 19.397 15.998 1.00 90.31 1505 ILE A O 1
ATOM 11668 N N . VAL A 1 1506 ? 21.785 19.472 15.854 1.00 89.31 1506 VAL A N 1
ATOM 11669 C CA . VAL A 1 1506 ? 21.818 19.670 14.401 1.00 89.31 1506 VAL A CA 1
ATOM 11670 C C . VAL A 1 1506 ? 21.171 18.482 13.692 1.00 89.31 1506 VAL A C 1
ATOM 11672 O O . VAL A 1 1506 ? 20.323 18.709 12.839 1.00 89.31 1506 VAL A O 1
ATOM 11675 N N . GLU A 1 1507 ? 21.483 17.243 14.080 1.00 86.75 1507 GLU A N 1
ATOM 11676 C CA . GLU A 1 1507 ? 20.869 16.039 13.505 1.00 86.75 1507 GLU A CA 1
ATOM 11677 C C . GLU A 1 1507 ? 19.349 16.013 13.725 1.00 86.75 1507 GLU A C 1
ATOM 11679 O O . GLU A 1 1507 ? 18.603 15.952 12.748 1.00 86.75 1507 GLU A O 1
ATOM 11684 N N . ALA A 1 1508 ? 18.877 16.162 14.971 1.00 85.44 1508 ALA A N 1
ATOM 11685 C CA . ALA A 1 1508 ? 17.446 16.111 15.290 1.00 85.44 1508 ALA A CA 1
ATOM 11686 C C . ALA A 1 1508 ? 16.635 17.270 14.677 1.00 85.44 1508 ALA A C 1
ATOM 11688 O O . ALA A 1 1508 ? 15.466 17.100 14.326 1.00 85.44 1508 ALA A O 1
ATOM 11689 N N . TYR A 1 1509 ? 17.237 18.455 14.539 1.00 89.31 1509 TYR A N 1
ATOM 11690 C CA . TYR A 1 1509 ? 16.592 19.614 13.918 1.00 89.31 1509 TYR A CA 1
ATOM 11691 C C . TYR A 1 1509 ? 16.619 19.544 12.382 1.00 89.31 1509 TYR A C 1
ATOM 11693 O O . TYR A 1 1509 ? 15.701 20.052 11.726 1.00 89.31 1509 TYR A O 1
ATOM 11701 N N . SER A 1 1510 ? 17.622 18.858 11.816 1.00 86.69 1510 SER A N 1
ATOM 11702 C CA . SER A 1 1510 ? 17.786 18.632 10.375 1.00 86.69 1510 SER A CA 1
ATOM 11703 C C . SER A 1 1510 ? 16.903 17.526 9.796 1.00 86.69 1510 SER A C 1
ATOM 11705 O O . SER A 1 1510 ? 17.005 17.242 8.607 1.00 86.69 1510 SER A O 1
ATOM 11707 N N . GLU A 1 1511 ? 16.014 16.922 10.591 1.00 84.00 1511 GLU A N 1
ATOM 11708 C CA . GLU A 1 1511 ? 15.102 15.873 10.129 1.00 84.00 1511 GLU A CA 1
ATOM 11709 C C . GLU A 1 1511 ? 14.286 16.351 8.910 1.00 84.00 1511 GLU A C 1
ATOM 11711 O O . GLU A 1 1511 ? 13.493 17.305 8.986 1.00 84.00 1511 GLU A O 1
ATOM 11716 N N . ILE A 1 1512 ? 14.515 15.703 7.763 1.00 77.25 1512 ILE A N 1
ATOM 11717 C CA . ILE A 1 1512 ? 13.916 16.065 6.470 1.00 77.25 1512 ILE A CA 1
ATOM 11718 C C . ILE A 1 1512 ? 12.530 15.425 6.319 1.00 77.25 1512 ILE A C 1
ATOM 11720 O O . ILE A 1 1512 ? 11.612 16.077 5.824 1.00 77.25 1512 ILE A O 1
ATOM 11724 N N . ARG A 1 1513 ? 12.356 14.170 6.763 1.00 65.12 1513 ARG A N 1
ATOM 11725 C CA . ARG A 1 1513 ? 11.122 13.395 6.558 1.00 65.12 1513 ARG A CA 1
ATOM 11726 C C . ARG A 1 1513 ? 10.061 13.718 7.606 1.00 65.12 1513 ARG A C 1
ATOM 11728 O O . ARG A 1 1513 ? 10.143 13.327 8.771 1.00 65.12 1513 ARG A O 1
ATOM 11735 N N . VAL A 1 1514 ? 9.007 14.411 7.179 1.00 69.12 1514 VAL A N 1
ATOM 11736 C CA . VAL A 1 1514 ? 7.931 14.876 8.063 1.00 69.12 1514 VAL A CA 1
ATOM 11737 C C . VAL A 1 1514 ? 6.669 14.040 7.886 1.00 69.12 1514 VAL A C 1
ATOM 11739 O O . VAL A 1 1514 ? 5.676 14.415 7.264 1.00 69.12 1514 VAL A O 1
ATOM 11742 N N . ASP A 1 1515 ? 6.719 12.876 8.511 1.00 60.88 1515 ASP A N 1
ATOM 11743 C CA . ASP A 1 1515 ? 5.813 11.767 8.239 1.00 60.88 1515 ASP A CA 1
ATOM 11744 C C . ASP A 1 1515 ? 4.506 11.771 9.050 1.00 60.88 1515 ASP A C 1
ATOM 11746 O O . ASP A 1 1515 ? 3.527 11.106 8.690 1.00 60.88 1515 ASP A O 1
ATOM 11750 N N . THR A 1 1516 ? 4.478 12.477 10.179 1.00 64.81 1516 THR A N 1
ATOM 11751 C CA . THR A 1 1516 ? 3.318 12.534 11.084 1.00 64.81 1516 THR A CA 1
ATOM 11752 C C . THR A 1 1516 ? 2.817 13.961 11.224 1.00 64.81 1516 THR A C 1
ATOM 11754 O O . THR A 1 1516 ? 3.609 14.904 11.190 1.00 64.81 1516 THR A O 1
ATOM 11757 N N . LEU A 1 1517 ? 1.511 14.141 11.459 1.00 67.94 1517 LEU A N 1
ATOM 11758 C CA . LEU A 1 1517 ? 0.962 15.461 11.791 1.00 67.94 1517 LEU A CA 1
ATOM 11759 C C . LEU A 1 1517 ? 1.666 16.075 13.010 1.00 67.94 1517 LEU A C 1
ATOM 11761 O O . LEU A 1 1517 ? 1.900 17.279 13.044 1.00 67.94 1517 LEU A O 1
ATOM 11765 N N . HIS A 1 1518 ? 2.048 15.236 13.976 1.00 73.44 1518 HIS A N 1
ATOM 11766 C CA . HIS A 1 1518 ? 2.827 15.640 15.139 1.00 73.44 1518 HIS A CA 1
ATOM 11767 C C . HIS A 1 1518 ? 4.180 16.240 14.746 1.00 73.44 1518 HIS A C 1
ATOM 11769 O O . HIS A 1 1518 ? 4.442 17.392 15.083 1.00 73.44 1518 HIS A O 1
ATOM 11775 N N . MET A 1 1519 ? 4.985 15.515 13.963 1.00 72.81 1519 MET A N 1
ATOM 11776 C CA . MET A 1 1519 ? 6.286 16.000 13.497 1.00 72.81 1519 MET A CA 1
ATOM 11777 C C . MET A 1 1519 ? 6.139 17.239 12.602 1.00 72.81 1519 MET A C 1
ATOM 11779 O O . MET A 1 1519 ? 6.938 18.163 12.684 1.00 72.81 1519 MET A O 1
ATOM 11783 N N . LYS A 1 1520 ? 5.059 17.326 11.813 1.00 74.38 1520 LYS A N 1
ATOM 11784 C CA . LYS A 1 1520 ? 4.740 18.504 10.992 1.00 74.38 1520 LYS A CA 1
ATOM 11785 C C . LYS A 1 1520 ? 4.455 19.744 11.828 1.00 74.38 1520 LYS A C 1
ATOM 11787 O O . LYS A 1 1520 ? 4.936 20.830 11.512 1.00 74.38 1520 LYS A O 1
ATOM 11792 N N . ASN A 1 1521 ? 3.685 19.580 12.899 1.00 78.94 1521 ASN A N 1
ATOM 11793 C CA . ASN A 1 1521 ? 3.381 20.658 13.831 1.00 78.94 1521 ASN A CA 1
ATOM 11794 C C . ASN A 1 1521 ? 4.608 21.080 14.659 1.00 78.94 1521 ASN A C 1
ATOM 11796 O O . ASN A 1 1521 ? 4.702 22.255 15.008 1.00 78.94 1521 ASN A O 1
ATOM 11800 N N . LEU A 1 1522 ? 5.547 20.164 14.924 1.00 81.81 1522 LEU A N 1
ATOM 11801 C CA . LEU A 1 1522 ? 6.824 20.463 15.579 1.00 81.81 1522 LEU A CA 1
ATOM 11802 C C . LEU A 1 1522 ? 7.809 21.176 14.637 1.00 81.81 1522 LEU A C 1
ATOM 11804 O O . LEU A 1 1522 ? 8.279 22.255 14.971 1.00 81.81 1522 LEU A O 1
ATOM 11808 N N . LEU A 1 1523 ? 8.086 20.619 13.454 1.00 82.44 1523 LEU A N 1
ATOM 11809 C CA . LEU A 1 1523 ? 9.176 21.066 12.575 1.00 82.44 1523 LEU A CA 1
ATOM 11810 C C . LEU A 1 1523 ? 8.811 22.197 11.601 1.00 82.44 1523 LEU A C 1
ATOM 11812 O O . LEU A 1 1523 ? 9.703 22.939 11.213 1.00 82.44 1523 LEU A O 1
ATOM 11816 N N . HIS A 1 1524 ? 7.546 22.342 11.179 1.00 73.88 1524 HIS A N 1
ATOM 11817 C CA . HIS A 1 1524 ? 7.153 23.392 10.214 1.00 73.88 1524 HIS A CA 1
ATOM 11818 C C . HIS A 1 1524 ? 6.363 24.549 10.819 1.00 73.88 1524 HIS A C 1
ATOM 11820 O O . HIS A 1 1524 ? 6.389 25.658 10.297 1.00 73.88 1524 HIS A O 1
ATOM 11826 N N . LEU A 1 1525 ? 5.563 24.284 11.853 1.00 76.38 1525 LEU A N 1
ATOM 11827 C CA . LEU A 1 1525 ? 4.694 25.296 12.472 1.00 76.38 1525 LEU A CA 1
ATOM 11828 C C . LEU A 1 1525 ? 5.243 25.778 13.820 1.00 76.38 1525 LEU A C 1
ATOM 11830 O O . LEU A 1 1525 ? 4.821 26.828 14.299 1.00 76.38 1525 LEU A O 1
ATOM 11834 N N . GLY A 1 1526 ? 6.141 24.994 14.420 1.00 76.12 1526 GLY A N 1
ATOM 11835 C CA . GLY A 1 1526 ? 6.631 25.136 15.784 1.00 76.12 1526 GLY A CA 1
ATOM 11836 C C . GLY A 1 1526 ? 8.139 25.051 15.921 1.00 76.12 1526 GLY A C 1
ATOM 11837 O O . GLY A 1 1526 ? 8.601 24.664 16.989 1.00 76.12 1526 GLY A O 1
ATOM 11838 N N . GLU A 1 1527 ? 8.886 25.361 14.864 1.00 84.06 1527 GLU A N 1
ATOM 11839 C CA . GLU A 1 1527 ? 10.331 25.126 14.792 1.00 84.06 1527 GLU A CA 1
ATOM 11840 C C . GLU A 1 1527 ? 11.088 25.761 15.974 1.00 84.06 1527 GLU A C 1
ATOM 11842 O O . GLU A 1 1527 ? 11.859 25.075 16.638 1.00 84.06 1527 GLU A O 1
ATOM 11847 N N . ASP A 1 1528 ? 10.743 26.996 16.357 1.00 82.75 1528 ASP A N 1
ATOM 11848 C CA . ASP A 1 1528 ? 11.342 27.706 17.499 1.00 82.75 1528 ASP A CA 1
ATOM 11849 C C . ASP A 1 1528 ? 11.059 27.005 18.848 1.00 82.75 1528 ASP A C 1
ATOM 11851 O O . ASP A 1 1528 ? 11.919 26.868 19.728 1.00 82.75 1528 ASP A O 1
ATOM 11855 N N . ARG A 1 1529 ? 9.824 26.510 19.004 1.00 87.69 1529 ARG A N 1
ATOM 11856 C CA . ARG A 1 1529 ? 9.368 25.761 20.185 1.00 87.69 1529 ARG A CA 1
ATOM 11857 C C . ARG A 1 1529 ? 10.085 24.421 20.285 1.00 87.69 1529 ARG A C 1
ATOM 11859 O O . ARG A 1 1529 ? 10.557 24.057 21.358 1.00 87.69 1529 ARG A O 1
ATOM 11866 N N . TYR A 1 1530 ? 10.187 23.713 19.167 1.00 87.31 1530 TYR A N 1
ATOM 11867 C CA . TYR A 1 1530 ? 10.848 22.420 19.103 1.00 87.31 1530 TYR A CA 1
ATOM 11868 C C . TYR A 1 1530 ? 12.363 22.538 19.293 1.00 87.31 1530 TYR A C 1
ATOM 11870 O O . TYR A 1 1530 ? 12.939 21.736 20.022 1.00 87.31 1530 TYR A O 1
ATOM 11878 N N . LEU A 1 1531 ? 12.998 23.577 18.739 1.00 89.50 1531 LEU A N 1
ATOM 11879 C CA . LEU A 1 1531 ? 14.407 23.888 18.979 1.00 89.50 1531 LEU A CA 1
ATOM 11880 C C . LEU A 1 1531 ? 14.679 24.083 20.477 1.00 89.50 1531 LEU A C 1
ATOM 11882 O O . LEU A 1 1531 ? 15.638 23.529 21.011 1.00 89.50 1531 LEU A O 1
ATOM 11886 N N . THR A 1 1532 ? 13.785 24.784 21.185 1.00 89.62 1532 THR A N 1
ATOM 11887 C CA . THR A 1 1532 ? 13.849 24.913 22.652 1.00 89.62 1532 THR A CA 1
ATOM 11888 C C . THR A 1 1532 ? 13.746 23.551 23.348 1.00 89.62 1532 THR A C 1
ATOM 11890 O O . THR A 1 1532 ? 14.528 23.252 24.251 1.00 89.62 1532 THR A O 1
ATOM 11893 N N . THR A 1 1533 ? 12.827 22.692 22.906 1.00 88.62 1533 THR A N 1
ATOM 11894 C CA . THR A 1 1533 ? 12.663 21.333 23.440 1.00 88.62 1533 THR A CA 1
ATOM 11895 C C . THR A 1 1533 ? 13.911 20.471 23.213 1.00 88.62 1533 THR A C 1
ATOM 11897 O O . THR A 1 1533 ? 14.335 19.769 24.130 1.00 88.62 1533 THR A O 1
ATOM 11900 N N . LEU A 1 1534 ? 14.558 20.563 22.045 1.00 89.00 1534 LEU A N 1
ATOM 11901 C CA . LEU A 1 1534 ? 15.824 19.879 21.750 1.00 89.00 1534 LEU A CA 1
ATOM 11902 C C . LEU A 1 1534 ? 16.969 20.373 22.644 1.00 89.00 1534 LEU A C 1
ATOM 11904 O O . LEU A 1 1534 ? 17.729 19.557 23.167 1.00 89.00 1534 LEU A O 1
ATOM 11908 N N . LEU A 1 1535 ? 17.061 21.687 22.877 1.00 88.94 1535 LEU A N 1
ATOM 11909 C CA . LEU A 1 1535 ? 18.047 22.273 23.790 1.00 88.94 1535 LEU A CA 1
ATOM 11910 C C . LEU A 1 1535 ? 17.885 21.718 25.215 1.00 88.94 1535 LEU A C 1
ATOM 11912 O O . LEU A 1 1535 ? 18.871 21.296 25.815 1.00 88.94 1535 LEU A O 1
ATOM 11916 N N . ILE A 1 1536 ? 16.655 21.648 25.737 1.00 86.88 1536 ILE A N 1
ATOM 11917 C CA . ILE A 1 1536 ? 16.374 21.093 27.076 1.00 86.88 1536 ILE A CA 1
ATOM 11918 C C . ILE A 1 1536 ? 16.654 19.584 27.123 1.00 86.88 1536 ILE A C 1
ATOM 11920 O O . ILE A 1 1536 ? 17.213 19.086 28.099 1.00 86.88 1536 ILE A O 1
ATOM 11924 N N . LYS A 1 1537 ? 16.287 18.853 26.065 1.00 86.88 1537 LYS A N 1
ATOM 11925 C CA . LYS A 1 1537 ? 16.441 17.396 25.965 1.00 86.88 1537 LYS A CA 1
ATOM 11926 C C . LYS A 1 1537 ? 17.904 16.952 25.937 1.00 86.88 1537 LYS A C 1
ATOM 11928 O O . LYS A 1 1537 ? 18.256 15.996 26.623 1.00 86.88 1537 LYS A O 1
ATOM 11933 N N . HIS A 1 1538 ? 18.742 17.610 25.136 1.00 87.25 1538 HIS A N 1
ATOM 11934 C CA . HIS A 1 1538 ? 20.143 17.218 24.948 1.00 87.25 1538 HIS A CA 1
ATOM 11935 C C . HIS A 1 1538 ? 21.094 17.888 25.948 1.00 87.25 1538 HIS A C 1
ATOM 11937 O O . HIS A 1 1538 ? 22.108 17.292 26.311 1.00 87.25 1538 HIS A O 1
ATOM 11943 N N . HIS A 1 1539 ? 20.747 19.077 26.459 1.00 87.19 1539 HIS A N 1
ATOM 11944 C CA . HIS A 1 1539 ? 21.566 19.840 27.413 1.00 87.19 1539 HIS A CA 1
ATOM 11945 C C . HIS A 1 1539 ? 20.836 20.132 28.736 1.00 87.19 1539 HIS A C 1
ATOM 11947 O O . HIS A 1 1539 ? 20.756 21.283 29.165 1.00 87.19 1539 HIS A O 1
ATOM 11953 N N . PRO A 1 1540 ? 20.383 19.103 29.472 1.00 79.88 1540 PRO A N 1
ATOM 11954 C CA . PRO A 1 1540 ? 19.546 19.258 30.670 1.00 79.88 1540 PRO A CA 1
ATOM 11955 C C . PRO A 1 1540 ? 20.246 19.900 31.875 1.00 79.88 1540 PRO A C 1
ATOM 11957 O O . PRO A 1 1540 ? 19.606 20.273 32.853 1.00 79.88 1540 PRO A O 1
ATOM 11960 N N . LYS A 1 1541 ? 21.580 20.001 31.843 1.00 82.38 1541 LYS A N 1
ATOM 11961 C CA . LYS A 1 1541 ? 22.374 20.687 32.877 1.00 82.38 1541 LYS A CA 1
ATOM 11962 C C . LYS A 1 1541 ? 22.357 22.214 32.718 1.00 82.38 1541 LYS A C 1
ATOM 11964 O O . LYS A 1 1541 ? 22.783 22.920 33.633 1.00 82.38 1541 LYS A O 1
ATOM 11969 N N . TYR A 1 1542 ? 21.909 22.704 31.563 1.00 87.25 1542 TYR A N 1
ATOM 11970 C CA . TYR A 1 1542 ? 21.845 24.118 31.219 1.00 87.25 1542 TYR A CA 1
ATOM 11971 C C . TYR A 1 1542 ? 20.428 24.667 31.410 1.00 87.25 1542 TYR A C 1
ATOM 11973 O O . TYR A 1 1542 ? 19.460 23.923 31.529 1.00 87.25 1542 TYR A O 1
ATOM 11981 N N . LYS A 1 1543 ? 20.321 25.993 31.467 1.00 88.06 1543 LYS A N 1
ATOM 11982 C CA . LYS A 1 1543 ? 19.090 26.732 31.756 1.00 88.06 1543 LYS A CA 1
ATOM 11983 C C . LYS A 1 1543 ? 18.675 27.609 30.580 1.00 88.06 1543 LYS A C 1
ATOM 11985 O O . LYS A 1 1543 ? 19.522 28.106 29.833 1.00 88.06 1543 LYS A O 1
ATOM 11990 N N . THR A 1 1544 ? 17.381 27.880 30.484 1.00 90.06 1544 THR A N 1
ATOM 11991 C CA . THR A 1 1544 ? 16.802 28.895 29.592 1.00 90.06 1544 THR A CA 1
ATOM 11992 C C . THR A 1 1544 ? 16.115 29.977 30.428 1.00 90.06 1544 THR A C 1
ATOM 11994 O O . THR A 1 1544 ? 15.490 29.674 31.446 1.00 90.06 1544 THR A O 1
ATOM 11997 N N . LYS A 1 1545 ? 16.284 31.256 30.060 1.00 89.25 1545 LYS A N 1
ATOM 11998 C CA . LYS A 1 1545 ? 15.899 32.396 30.919 1.00 89.25 1545 LYS A CA 1
ATOM 11999 C C . LYS A 1 1545 ? 15.168 33.515 30.169 1.00 89.25 1545 LYS A C 1
ATOM 12001 O O . LYS A 1 1545 ? 15.406 33.745 28.985 1.00 89.25 1545 LYS A O 1
ATOM 12006 N N . TYR A 1 1546 ? 14.275 34.208 30.877 1.00 89.69 1546 TYR A N 1
ATOM 12007 C CA . TYR A 1 1546 ? 13.492 35.341 30.381 1.00 89.69 1546 TYR A CA 1
ATOM 12008 C C . TYR A 1 1546 ? 13.967 36.616 31.068 1.00 89.69 1546 TYR A C 1
ATOM 12010 O O . TYR A 1 1546 ? 14.233 36.618 32.272 1.00 89.69 1546 TYR A O 1
ATOM 12018 N N . ILE A 1 1547 ? 14.082 37.699 30.302 1.00 88.12 1547 ILE A N 1
ATOM 12019 C CA . ILE A 1 1547 ? 14.510 39.000 30.807 1.00 88.12 1547 ILE A CA 1
ATOM 12020 C C . ILE A 1 1547 ? 13.554 40.075 30.285 1.00 88.12 1547 ILE A C 1
ATOM 12022 O O . ILE A 1 1547 ? 13.655 40.499 29.138 1.00 88.12 1547 ILE A O 1
ATOM 12026 N N . SER A 1 1548 ? 12.678 40.593 31.146 1.00 83.94 1548 SER A N 1
ATOM 12027 C CA . SER A 1 1548 ? 11.743 41.673 30.777 1.00 83.94 1548 SER A CA 1
ATOM 12028 C C . SER A 1 1548 ? 12.434 43.000 30.429 1.00 83.94 1548 SER A C 1
ATOM 12030 O O . SER A 1 1548 ? 11.854 43.874 29.790 1.00 83.94 1548 SER A O 1
ATOM 12032 N N . ALA A 1 1549 ? 13.690 43.174 30.853 1.00 83.81 1549 ALA A N 1
ATOM 12033 C CA . ALA A 1 1549 ? 14.469 44.378 30.585 1.00 83.81 1549 ALA A CA 1
ATOM 12034 C C . ALA A 1 1549 ? 14.991 44.462 29.139 1.00 83.81 1549 ALA A C 1
ATOM 12036 O O . ALA A 1 1549 ? 15.278 45.563 28.678 1.00 83.81 1549 ALA A O 1
ATOM 12037 N N . ALA A 1 1550 ? 15.144 43.333 28.439 1.00 88.00 1550 ALA A N 1
ATOM 12038 C CA . ALA A 1 1550 ? 15.521 43.317 27.028 1.00 88.00 1550 ALA A CA 1
ATOM 12039 C C . ALA A 1 1550 ? 14.245 43.355 26.185 1.00 88.00 1550 ALA A C 1
ATOM 12041 O O . ALA A 1 1550 ? 13.397 42.481 26.347 1.00 88.00 1550 ALA A O 1
ATOM 12042 N N . LYS A 1 1551 ? 14.099 44.354 25.309 1.00 89.81 1551 LYS A N 1
ATOM 12043 C CA . LYS A 1 1551 ? 12.852 44.601 24.573 1.00 89.81 1551 LYS A CA 1
ATOM 12044 C C . LYS A 1 1551 ? 13.044 44.543 23.064 1.00 89.81 1551 LYS A C 1
ATOM 12046 O O . LYS A 1 1551 ? 14.073 44.976 22.549 1.00 89.81 1551 LYS A O 1
ATOM 12051 N N . ALA A 1 1552 ? 12.017 44.070 22.378 1.00 92.06 1552 ALA A N 1
ATOM 12052 C CA . ALA A 1 1552 ? 11.872 44.162 20.934 1.00 92.06 1552 ALA A CA 1
ATOM 12053 C C . ALA A 1 1552 ? 10.420 44.502 20.576 1.00 92.06 1552 ALA A C 1
ATOM 12055 O O . ALA A 1 1552 ? 9.504 44.237 21.356 1.00 92.06 1552 ALA A O 1
ATOM 12056 N N . PHE A 1 1553 ? 10.213 45.090 19.405 1.00 91.25 1553 PHE A N 1
ATOM 12057 C CA . PHE A 1 1553 ? 8.908 45.516 18.914 1.00 91.25 1553 PHE A CA 1
ATOM 12058 C C . PHE A 1 1553 ? 8.594 44.816 17.594 1.00 91.25 1553 PHE A C 1
ATOM 12060 O O . PHE A 1 1553 ? 9.410 44.838 16.682 1.00 91.25 1553 PHE A O 1
ATOM 12067 N N . THR A 1 1554 ? 7.407 44.227 17.489 1.00 89.94 1554 THR A N 1
ATOM 12068 C CA . THR A 1 1554 ? 6.901 43.571 16.270 1.00 89.94 1554 THR A CA 1
ATOM 12069 C C . THR A 1 1554 ? 5.536 44.157 15.881 1.00 89.94 1554 THR A C 1
ATOM 12071 O O . THR A 1 1554 ? 4.973 44.990 16.609 1.00 89.94 1554 THR A O 1
ATOM 12074 N N . ILE A 1 1555 ? 5.009 43.781 14.718 1.00 86.12 1555 ILE A N 1
ATOM 12075 C CA . ILE A 1 1555 ? 3.704 44.212 14.206 1.00 86.12 1555 ILE A CA 1
ATOM 12076 C C . ILE A 1 1555 ? 2.730 43.032 14.299 1.00 86.12 1555 ILE A C 1
ATOM 12078 O O . ILE A 1 1555 ? 2.950 41.977 13.712 1.00 86.12 1555 ILE A O 1
ATOM 12082 N N . ALA A 1 1556 ? 1.627 43.208 15.029 1.00 83.44 1556 ALA A N 1
ATOM 12083 C CA . ALA A 1 1556 ? 0.567 42.206 15.092 1.00 83.44 1556 ALA A CA 1
ATOM 12084 C C . ALA A 1 1556 ? -0.392 42.327 13.896 1.00 83.44 1556 ALA A C 1
ATOM 12086 O O . ALA A 1 1556 ? -0.616 43.427 13.392 1.00 83.44 1556 ALA A O 1
ATOM 12087 N N . PRO A 1 1557 ? -1.043 41.233 13.472 1.00 84.00 1557 PRO A N 1
ATOM 12088 C CA . PRO A 1 1557 ? -2.086 41.297 12.457 1.00 84.00 1557 PRO A CA 1
ATOM 12089 C C . PRO A 1 1557 ? -3.290 42.127 12.921 1.00 84.00 1557 PRO A C 1
ATOM 12091 O O . PRO A 1 1557 ? -3.801 41.942 14.028 1.00 84.00 1557 PRO A O 1
ATOM 12094 N N . GLU A 1 1558 ? -3.773 42.995 12.033 1.00 85.69 1558 GLU A N 1
ATOM 12095 C CA . GLU A 1 1558 ? -4.934 43.866 12.275 1.00 85.69 1558 GLU A CA 1
ATOM 12096 C C . GLU A 1 1558 ? -6.261 43.200 11.892 1.00 85.69 1558 GLU A C 1
ATOM 12098 O O . GLU A 1 1558 ? -7.306 43.496 12.468 1.00 85.69 1558 GLU A O 1
ATOM 12103 N N . SER A 1 1559 ? -6.229 42.253 10.945 1.00 85.75 1559 SER A N 1
ATOM 12104 C CA . SER A 1 1559 ? -7.427 41.531 10.514 1.00 85.75 1559 SER A CA 1
ATOM 12105 C C . SER A 1 1559 ? -7.689 40.292 11.371 1.00 85.75 1559 SER A C 1
ATOM 12107 O O . SER A 1 1559 ? -6.793 39.493 11.665 1.00 85.75 1559 SER A O 1
ATOM 12109 N N . PHE A 1 1560 ? -8.960 40.079 11.714 1.00 85.94 1560 PHE A N 1
ATOM 12110 C CA . PHE A 1 1560 ? -9.390 38.915 12.491 1.00 85.94 1560 PHE A CA 1
ATOM 12111 C C . PHE A 1 1560 ? -9.119 37.584 11.763 1.00 85.94 1560 PHE A C 1
ATOM 12113 O O . PHE A 1 1560 ? -8.801 36.580 12.398 1.00 85.94 1560 PHE A O 1
ATOM 12120 N N . ALA A 1 1561 ? -9.182 37.571 10.425 1.00 83.69 1561 ALA A N 1
ATOM 12121 C CA . ALA A 1 1561 ? -8.905 36.386 9.612 1.00 83.69 1561 ALA A CA 1
ATOM 12122 C C . ALA A 1 1561 ? -7.426 35.965 9.674 1.00 83.69 1561 ALA A C 1
ATOM 12124 O O . ALA A 1 1561 ? -7.119 34.779 9.837 1.00 83.69 1561 ALA A O 1
ATOM 12125 N N . VAL A 1 1562 ? -6.502 36.932 9.593 1.00 83.44 1562 VAL A N 1
ATOM 12126 C CA . VAL A 1 1562 ? -5.062 36.666 9.734 1.00 83.44 1562 VAL A CA 1
ATOM 12127 C C . VAL A 1 1562 ? -4.738 36.279 11.178 1.00 83.44 1562 VAL A C 1
ATOM 12129 O O . VAL A 1 1562 ? -3.995 35.319 11.391 1.00 83.44 1562 VAL A O 1
ATOM 12132 N N . PHE A 1 1563 ? -5.360 36.934 12.164 1.00 85.19 1563 PHE A N 1
ATOM 12133 C CA . PHE A 1 1563 ? -5.258 36.561 13.577 1.00 85.19 1563 PHE A CA 1
ATOM 12134 C C . PHE A 1 1563 ? -5.692 35.104 13.830 1.00 85.19 1563 PHE A C 1
ATOM 12136 O O . PHE A 1 1563 ? -4.913 34.329 14.382 1.00 85.19 1563 PHE A O 1
ATOM 12143 N N . LEU A 1 1564 ? -6.872 34.679 13.359 1.00 82.88 1564 LEU A N 1
ATOM 12144 C CA . LEU A 1 1564 ? -7.345 33.287 13.457 1.00 82.88 1564 LEU A CA 1
ATOM 12145 C C . LEU A 1 1564 ? -6.367 32.291 12.814 1.00 82.88 1564 LEU A C 1
ATOM 12147 O O . LEU A 1 1564 ? -6.096 31.225 13.375 1.00 82.88 1564 LEU A O 1
ATOM 12151 N N . SER A 1 1565 ? -5.817 32.639 11.646 1.00 77.19 1565 SER A N 1
ATOM 12152 C CA . SER A 1 1565 ? -4.816 31.827 10.945 1.00 77.19 1565 SER A CA 1
ATOM 12153 C C . SER A 1 1565 ? -3.529 31.663 11.769 1.00 77.19 1565 SER A C 1
ATOM 12155 O O . SER A 1 1565 ? -3.030 30.541 11.917 1.00 77.19 1565 SER A O 1
ATOM 12157 N N . GLN A 1 1566 ? -3.028 32.746 12.378 1.00 81.50 1566 GLN A N 1
ATOM 12158 C CA . GLN A 1 1566 ? -1.875 32.702 13.284 1.00 81.50 1566 GLN A CA 1
ATOM 12159 C C . GLN A 1 1566 ? -2.170 31.891 14.555 1.00 81.50 1566 GLN A C 1
ATOM 12161 O O . GLN A 1 1566 ? -1.385 31.008 14.907 1.00 81.50 1566 GLN A O 1
ATOM 12166 N N . ARG A 1 1567 ? -3.321 32.103 15.211 1.00 85.50 1567 ARG A N 1
ATOM 12167 C CA . ARG A 1 1567 ? -3.696 31.362 16.432 1.00 85.50 1567 ARG A CA 1
ATOM 12168 C C . ARG A 1 1567 ? -3.792 29.865 16.184 1.00 85.50 1567 ARG A C 1
ATOM 12170 O O . ARG A 1 1567 ? -3.288 29.076 16.979 1.00 85.50 1567 ARG A O 1
ATOM 12177 N N . ARG A 1 1568 ? -4.356 29.454 15.045 1.00 80.69 1568 ARG A N 1
ATOM 12178 C CA . ARG A 1 1568 ? -4.430 28.039 14.659 1.00 80.69 1568 ARG A CA 1
ATOM 12179 C C . ARG A 1 1568 ? -3.044 27.399 14.543 1.00 80.69 1568 ARG A C 1
ATOM 12181 O O . ARG A 1 1568 ? -2.867 26.255 14.957 1.00 80.69 1568 ARG A O 1
ATOM 12188 N N . ARG A 1 1569 ? -2.065 28.131 13.999 1.00 81.31 1569 ARG A N 1
ATOM 12189 C CA . ARG A 1 1569 ? -0.661 27.696 13.912 1.00 81.31 1569 ARG A CA 1
ATOM 12190 C C . ARG A 1 1569 ? -0.046 27.541 15.303 1.00 81.31 1569 ARG A C 1
ATOM 12192 O O . ARG A 1 1569 ? 0.531 26.495 15.595 1.00 81.31 1569 ARG A O 1
ATOM 12199 N N . TRP A 1 1570 ? -0.204 28.548 16.159 1.00 82.00 1570 TRP A N 1
ATOM 12200 C CA . TRP A 1 1570 ? 0.422 28.577 17.482 1.00 82.00 1570 TRP A CA 1
ATOM 12201 C C . TRP A 1 1570 ? -0.173 27.545 18.444 1.00 82.00 1570 TRP A C 1
ATOM 12203 O O . TRP A 1 1570 ? 0.585 26.861 19.127 1.00 82.00 1570 TRP A O 1
ATOM 12213 N N . ILE A 1 1571 ? -1.500 27.378 18.473 1.00 81.94 1571 ILE A N 1
ATOM 12214 C CA . ILE A 1 1571 ? -2.176 26.405 19.349 1.00 81.94 1571 ILE A CA 1
ATOM 12215 C C . ILE A 1 1571 ? -1.798 24.973 18.954 1.00 81.94 1571 ILE A C 1
ATOM 12217 O O . ILE A 1 1571 ? -1.389 24.194 19.812 1.00 81.94 1571 ILE A O 1
ATOM 12221 N N . ASN A 1 1572 ? -1.845 24.640 17.656 1.00 80.25 1572 ASN A N 1
ATOM 12222 C CA . ASN A 1 1572 ? -1.450 23.312 17.177 1.00 80.25 1572 ASN A CA 1
ATOM 12223 C C . ASN A 1 1572 ? 0.004 22.991 17.543 1.00 80.25 1572 ASN A C 1
ATOM 12225 O O . ASN A 1 1572 ? 0.288 21.913 18.062 1.00 80.25 1572 ASN A O 1
ATOM 12229 N N . SER A 1 1573 ? 0.922 23.931 17.305 1.00 80.69 1573 SER A N 1
ATOM 12230 C CA . SER A 1 1573 ? 2.324 23.771 17.691 1.00 80.69 1573 SER A CA 1
ATOM 12231 C C . SER A 1 1573 ? 2.484 23.596 19.207 1.00 80.69 1573 SER A C 1
ATOM 12233 O O . SER A 1 1573 ? 3.230 22.724 19.647 1.00 80.69 1573 SER A O 1
ATOM 12235 N N . THR A 1 1574 ? 1.744 24.369 20.008 1.00 83.38 1574 THR A N 1
ATOM 12236 C CA . THR A 1 1574 ? 1.808 24.317 21.475 1.00 83.38 1574 THR A CA 1
ATOM 12237 C C . THR A 1 1574 ? 1.400 22.946 22.005 1.00 83.38 1574 THR A C 1
ATOM 12239 O O . THR A 1 1574 ? 2.157 22.356 22.767 1.00 83.38 1574 THR A O 1
ATOM 12242 N N . VAL A 1 1575 ? 0.264 22.397 21.562 1.00 82.38 1575 VAL A N 1
ATOM 12243 C CA . VAL A 1 1575 ? -0.213 21.071 22.001 1.00 82.38 1575 VAL A CA 1
ATOM 12244 C C . VAL A 1 1575 ? 0.821 19.986 21.703 1.00 82.38 1575 VAL A C 1
ATOM 12246 O O . VAL A 1 1575 ? 1.150 19.186 22.575 1.00 82.38 1575 VAL A O 1
ATOM 12249 N N . HIS A 1 1576 ? 1.377 19.976 20.491 1.00 82.50 1576 HIS A N 1
ATOM 12250 C CA . HIS A 1 1576 ? 2.379 18.981 20.119 1.00 82.50 1576 HIS A CA 1
ATOM 12251 C C . HIS A 1 1576 ? 3.702 19.165 20.865 1.00 82.50 1576 HIS A C 1
ATOM 12253 O O . HIS A 1 1576 ? 4.312 18.170 21.242 1.00 82.50 1576 HIS A O 1
ATOM 12259 N N . ASN A 1 1577 ? 4.120 20.402 21.135 1.00 84.31 1577 ASN A N 1
ATOM 12260 C CA . ASN A 1 1577 ? 5.329 20.640 21.916 1.00 84.31 1577 ASN A CA 1
ATOM 12261 C C . ASN A 1 1577 ? 5.157 20.229 23.388 1.00 84.31 1577 ASN A C 1
ATOM 12263 O O . ASN A 1 1577 ? 6.055 19.625 23.965 1.00 84.31 1577 ASN A O 1
ATOM 12267 N N . LEU A 1 1578 ? 3.987 20.490 23.988 1.00 84.69 1578 LEU A N 1
ATOM 12268 C CA . LEU A 1 1578 ? 3.669 20.056 25.356 1.00 84.69 1578 LEU A CA 1
ATOM 12269 C C . LEU A 1 1578 ? 3.694 18.524 25.487 1.00 84.69 1578 LEU A C 1
ATOM 12271 O O . LEU A 1 1578 ? 4.177 18.010 26.492 1.00 84.69 1578 LEU A O 1
ATOM 12275 N N . ILE A 1 1579 ? 3.241 17.792 24.462 1.00 83.06 1579 ILE A N 1
ATOM 12276 C CA . ILE A 1 1579 ? 3.305 16.321 24.429 1.00 83.06 1579 ILE A CA 1
ATOM 12277 C C . ILE A 1 1579 ? 4.756 15.811 24.475 1.00 83.06 1579 ILE A C 1
ATOM 12279 O O . ILE A 1 1579 ? 5.014 14.832 25.171 1.00 83.06 1579 ILE A O 1
ATOM 12283 N N . GLU A 1 1580 ? 5.697 16.475 23.795 1.00 81.81 1580 GLU A N 1
ATOM 12284 C CA . GLU A 1 1580 ? 7.131 16.126 23.836 1.00 81.81 1580 GLU A CA 1
ATOM 12285 C C . GLU A 1 1580 ? 7.833 16.565 25.130 1.00 81.81 1580 GLU A C 1
ATOM 12287 O O . GLU A 1 1580 ? 8.802 15.944 25.561 1.00 81.81 1580 GLU A O 1
ATOM 12292 N N . LEU A 1 1581 ? 7.323 17.596 25.807 1.00 83.12 1581 LEU A N 1
ATOM 12293 C CA . LEU A 1 1581 ? 7.863 18.048 27.092 1.00 83.12 1581 LEU A CA 1
ATOM 12294 C C . LEU A 1 1581 ? 7.502 17.104 28.253 1.00 83.12 1581 LEU A C 1
ATOM 12296 O O . LEU A 1 1581 ? 8.310 16.927 29.162 1.00 83.12 1581 LEU A O 1
ATOM 12300 N N . ILE A 1 1582 ? 6.324 16.465 28.233 1.00 80.75 1582 ILE A N 1
ATOM 12301 C CA . ILE A 1 1582 ? 5.881 15.527 29.285 1.00 80.75 1582 ILE A CA 1
ATOM 12302 C C . ILE A 1 1582 ? 6.901 14.409 29.573 1.00 80.75 1582 ILE A C 1
ATOM 12304 O O . ILE A 1 1582 ? 7.186 14.191 30.751 1.00 80.75 1582 ILE A O 1
ATOM 12308 N N . PRO A 1 1583 ? 7.448 13.675 28.581 1.00 79.00 1583 PRO A N 1
ATOM 12309 C CA . PRO A 1 1583 ? 8.388 12.581 28.830 1.00 79.00 1583 PRO A CA 1
ATOM 12310 C C . PRO A 1 1583 ? 9.785 13.026 29.293 1.00 79.00 1583 PRO A C 1
ATOM 12312 O O . PRO A 1 1583 ? 10.577 12.167 29.679 1.00 79.00 1583 PRO A O 1
ATOM 12315 N N . LEU A 1 1584 ? 10.109 14.323 29.309 1.00 76.69 1584 LEU A N 1
ATOM 12316 C CA . LEU A 1 1584 ? 11.412 14.798 29.776 1.00 76.69 1584 LEU A CA 1
ATOM 12317 C C . LEU A 1 1584 ? 11.519 14.674 31.303 1.00 76.69 1584 LEU A C 1
ATOM 12319 O O . LEU A 1 1584 ? 10.859 15.379 32.065 1.00 76.69 1584 LEU A O 1
ATOM 12323 N N . ASN A 1 1585 ? 12.394 13.779 31.762 1.00 68.50 1585 ASN A N 1
ATOM 12324 C CA . ASN A 1 1585 ? 12.589 13.485 33.188 1.00 68.50 1585 ASN A CA 1
ATOM 12325 C C . ASN A 1 1585 ? 13.331 14.594 33.958 1.00 68.50 1585 ASN A C 1
ATOM 12327 O O . ASN A 1 1585 ? 13.405 14.542 35.181 1.00 68.50 1585 ASN A O 1
ATOM 12331 N N . GLN A 1 1586 ? 13.912 15.570 33.255 1.00 65.12 1586 GLN A N 1
ATOM 12332 C CA . GLN A 1 1586 ? 14.887 16.523 33.805 1.00 65.12 1586 GLN A CA 1
ATOM 12333 C C . GLN A 1 1586 ? 14.331 17.937 34.025 1.00 65.12 1586 GLN A C 1
ATOM 12335 O O . GLN A 1 1586 ? 15.084 18.854 34.341 1.00 65.12 1586 GLN A O 1
ATOM 12340 N N . LEU A 1 1587 ? 13.015 18.122 33.902 1.00 64.25 1587 LEU A N 1
ATOM 12341 C CA . LEU A 1 1587 ? 12.353 19.383 34.234 1.00 64.25 1587 LEU A CA 1
ATOM 12342 C C . LEU A 1 1587 ? 12.305 19.554 35.763 1.00 64.25 1587 LEU A C 1
ATOM 12344 O O . LEU A 1 1587 ? 11.519 18.897 36.451 1.00 64.25 1587 LEU A O 1
ATOM 12348 N N . CYS A 1 1588 ? 13.166 20.425 36.297 1.00 55.50 1588 CYS A N 1
ATOM 12349 C CA . CYS A 1 1588 ? 13.252 20.720 37.730 1.00 55.50 1588 CYS A CA 1
ATOM 12350 C C . CYS A 1 1588 ? 11.913 21.222 38.299 1.00 55.50 1588 CYS A C 1
ATOM 12352 O O . CYS A 1 1588 ? 11.271 22.100 37.729 1.00 55.50 1588 CYS A O 1
ATOM 12354 N N . GLY A 1 1589 ? 11.512 20.681 39.451 1.00 57.78 1589 GLY A N 1
ATOM 12355 C CA . GLY A 1 1589 ? 10.354 21.127 40.230 1.00 57.78 1589 GLY A CA 1
ATOM 12356 C C . GLY A 1 1589 ? 10.765 21.751 41.562 1.00 57.78 1589 GLY A C 1
ATOM 12357 O O . GLY A 1 1589 ? 11.879 21.535 42.034 1.00 57.78 1589 GLY A O 1
ATOM 12358 N N . PHE A 1 1590 ? 9.850 22.496 42.181 1.00 52.06 1590 PHE A N 1
ATOM 12359 C CA . PHE A 1 1590 ? 10.017 23.028 43.535 1.00 52.06 1590 PHE A CA 1
ATOM 12360 C C . PHE A 1 1590 ? 8.901 22.473 44.434 1.00 52.06 1590 PHE A C 1
ATOM 12362 O O . PHE A 1 1590 ? 7.717 22.620 44.125 1.00 52.06 1590 PHE A O 1
ATOM 12369 N N . CYS A 1 1591 ? 9.274 21.821 45.544 1.00 58.28 1591 CYS A N 1
ATOM 12370 C CA . CYS A 1 1591 ? 8.361 21.075 46.428 1.00 58.28 1591 CYS A CA 1
ATOM 12371 C C . CYS A 1 1591 ? 7.500 20.038 45.669 1.00 58.28 1591 CYS A C 1
ATOM 12373 O O . CYS A 1 1591 ? 8.017 19.270 44.860 1.00 58.28 1591 CYS A O 1
ATOM 12375 N N . CYS A 1 1592 ? 6.190 20.003 45.940 1.00 54.50 1592 CYS A N 1
ATOM 12376 C CA . CYS A 1 1592 ? 5.224 19.079 45.341 1.00 54.50 1592 CYS A CA 1
ATOM 12377 C C . CYS A 1 1592 ? 4.826 19.459 43.901 1.00 54.50 1592 CYS A C 1
ATOM 12379 O O . CYS A 1 1592 ? 4.099 18.708 43.253 1.00 54.50 1592 CYS A O 1
ATOM 12381 N N . PHE A 1 1593 ? 5.278 20.611 43.391 1.00 62.00 1593 PHE A N 1
ATOM 12382 C CA . PHE A 1 1593 ? 4.953 21.089 42.050 1.00 62.00 1593 PHE A CA 1
ATOM 12383 C C . PHE A 1 1593 ? 6.115 20.799 41.101 1.00 62.00 1593 PHE A C 1
ATOM 12385 O O . PHE A 1 1593 ? 7.071 21.566 40.966 1.00 62.00 1593 PHE A O 1
ATOM 12392 N N . SER A 1 1594 ? 6.030 19.649 40.435 1.00 72.50 1594 SER A N 1
ATOM 12393 C CA . SER A 1 1594 ? 6.903 19.346 39.307 1.00 72.50 1594 SER A CA 1
ATOM 12394 C C . SER A 1 1594 ? 6.529 20.235 38.123 1.00 72.50 1594 SER A C 1
ATOM 12396 O O . SER A 1 1594 ? 5.353 20.342 37.777 1.00 72.50 1594 SER A O 1
ATOM 12398 N N . MET A 1 1595 ? 7.511 20.831 37.449 1.00 75.75 1595 MET A N 1
ATOM 12399 C CA . MET A 1 1595 ? 7.260 21.584 36.218 1.00 75.75 1595 MET A CA 1
ATOM 12400 C C . MET A 1 1595 ? 6.598 20.679 35.154 1.00 75.75 1595 MET A C 1
ATOM 12402 O O . MET A 1 1595 ? 5.654 21.088 34.483 1.00 75.75 1595 MET A O 1
ATOM 12406 N N . ARG A 1 1596 ? 6.943 19.382 35.136 1.00 76.94 1596 ARG A N 1
ATOM 12407 C CA . ARG A 1 1596 ? 6.241 18.351 34.351 1.00 76.94 1596 ARG A CA 1
ATOM 12408 C C . ARG A 1 1596 ? 4.745 18.263 34.672 1.00 76.94 1596 ARG A C 1
ATOM 12410 O O . ARG A 1 1596 ? 3.934 18.081 33.768 1.00 76.94 1596 ARG A O 1
ATOM 12417 N N . PHE A 1 1597 ? 4.371 18.376 35.947 1.00 77.81 1597 PHE A N 1
ATOM 12418 C CA . PHE A 1 1597 ? 2.967 18.371 36.360 1.00 77.81 1597 PHE A CA 1
ATOM 12419 C C . PHE A 1 1597 ? 2.235 19.622 35.857 1.00 77.81 1597 PHE A C 1
ATOM 12421 O O . PHE A 1 1597 ? 1.100 19.524 35.404 1.00 77.81 1597 PHE A O 1
ATOM 12428 N N . ILE A 1 1598 ? 2.895 20.781 35.857 1.00 78.38 1598 ILE A N 1
ATOM 12429 C CA . ILE A 1 1598 ? 2.321 22.025 35.326 1.00 78.38 1598 ILE A CA 1
ATOM 12430 C C . ILE A 1 1598 ? 2.117 21.929 33.812 1.00 78.38 1598 ILE A C 1
ATOM 12432 O O . ILE A 1 1598 ? 1.031 22.234 33.335 1.00 78.38 1598 ILE A O 1
ATOM 12436 N N . VAL A 1 1599 ? 3.111 21.426 33.075 1.00 80.19 1599 VAL A N 1
ATOM 12437 C CA . VAL A 1 1599 ? 3.007 21.148 31.630 1.00 80.19 1599 VAL A CA 1
ATOM 12438 C C . VAL A 1 1599 ? 1.845 20.194 31.331 1.00 80.19 1599 VAL A C 1
ATOM 12440 O O . VAL A 1 1599 ? 1.104 20.398 30.372 1.00 80.19 1599 VAL A O 1
ATOM 12443 N N . PHE A 1 1600 ? 1.646 19.174 32.170 1.00 82.19 1600 PHE A N 1
ATOM 12444 C CA . PHE A 1 1600 ? 0.527 18.239 32.052 1.00 82.19 1600 PHE A CA 1
ATOM 12445 C C . PHE A 1 1600 ? -0.836 18.902 32.305 1.00 82.19 1600 PHE A C 1
ATOM 12447 O O . PHE A 1 1600 ? -1.770 18.691 31.531 1.00 82.19 1600 PHE A O 1
ATOM 12454 N N . VAL A 1 1601 ? -0.954 19.730 33.349 1.00 80.06 1601 VAL A N 1
ATOM 12455 C CA . VAL A 1 1601 ? -2.181 20.489 33.639 1.00 80.06 1601 VAL A CA 1
ATOM 12456 C C . VAL A 1 1601 ? -2.479 21.496 32.528 1.00 80.06 1601 VAL A C 1
ATOM 12458 O O . VAL A 1 1601 ? -3.628 21.596 32.108 1.00 80.06 1601 VAL A O 1
ATOM 12461 N N . ASP A 1 1602 ? -1.468 22.191 32.001 1.00 80.62 1602 ASP A N 1
ATOM 12462 C CA . ASP A 1 1602 ? -1.630 23.130 30.886 1.00 80.62 1602 ASP A CA 1
ATOM 12463 C C . ASP A 1 1602 ? -2.072 22.401 29.602 1.00 80.62 1602 ASP A C 1
ATOM 12465 O O . ASP A 1 1602 ? -2.947 22.895 28.886 1.00 80.62 1602 ASP A O 1
ATOM 12469 N N . LEU A 1 1603 ? -1.561 21.188 29.340 1.00 83.69 1603 LEU A N 1
ATOM 12470 C CA . LEU A 1 1603 ? -2.032 20.342 28.238 1.00 83.69 1603 LEU A CA 1
ATOM 12471 C C . LEU A 1 1603 ? -3.506 19.946 28.412 1.00 83.69 1603 LEU A C 1
ATOM 12473 O O . LEU A 1 1603 ? -4.287 20.114 27.477 1.00 83.69 1603 LEU A O 1
ATOM 12477 N N . ILE A 1 1604 ? -3.901 19.448 29.592 1.00 82.56 1604 ILE A N 1
ATOM 12478 C CA . ILE A 1 1604 ? -5.300 19.080 29.867 1.00 82.56 1604 ILE A CA 1
ATOM 12479 C C . ILE A 1 1604 ? -6.204 20.301 29.740 1.00 82.56 1604 ILE A C 1
ATOM 12481 O O . ILE A 1 1604 ? -7.217 20.221 29.052 1.00 82.56 1604 ILE A O 1
ATOM 12485 N N . SER A 1 1605 ? -5.820 21.422 30.355 1.00 80.12 1605 SER A N 1
ATOM 12486 C CA . SER A 1 1605 ? -6.559 22.685 30.312 1.00 80.12 1605 SER A CA 1
ATOM 12487 C C . SER A 1 1605 ? -6.810 23.127 28.870 1.00 80.12 1605 SER A C 1
ATOM 12489 O O . SER A 1 1605 ? -7.947 23.417 28.512 1.00 80.12 1605 SER A O 1
ATOM 12491 N N . THR A 1 1606 ? -5.787 23.052 28.007 1.00 82.50 1606 THR A N 1
ATOM 12492 C CA . THR A 1 1606 ? -5.902 23.376 26.573 1.00 82.50 1606 THR A CA 1
ATOM 12493 C C . THR A 1 1606 ? -6.871 22.438 25.836 1.00 82.50 1606 THR A C 1
ATOM 12495 O O . THR A 1 1606 ? -7.568 22.869 24.919 1.00 82.50 1606 THR A O 1
ATOM 12498 N N . ILE A 1 1607 ? -6.945 21.160 26.226 1.00 81.94 1607 ILE A N 1
ATOM 12499 C CA . ILE A 1 1607 ? -7.847 20.165 25.618 1.00 81.94 1607 ILE A CA 1
ATOM 12500 C C . ILE A 1 1607 ? -9.303 20.375 26.059 1.00 81.94 1607 ILE A C 1
ATOM 12502 O O . ILE A 1 1607 ? -10.204 20.282 25.227 1.00 81.94 1607 ILE A O 1
ATOM 12506 N N . ILE A 1 1608 ? -9.547 20.656 27.344 1.00 83.88 1608 ILE A N 1
ATOM 12507 C CA . ILE A 1 1608 ? -10.904 20.799 27.906 1.00 83.88 1608 ILE A CA 1
ATOM 12508 C C . ILE A 1 1608 ? -11.471 22.218 27.792 1.00 83.88 1608 ILE A C 1
ATOM 12510 O O . ILE A 1 1608 ? -12.652 22.417 28.072 1.00 83.88 1608 ILE A O 1
ATOM 12514 N N . GLN A 1 1609 ? -10.662 23.187 27.354 1.00 81.50 1609 GLN A N 1
ATOM 12515 C CA . GLN A 1 1609 ? -11.021 24.603 27.288 1.00 81.50 1609 GLN A CA 1
ATOM 12516 C C . GLN A 1 1609 ? -12.389 24.909 26.650 1.00 81.50 1609 GLN A C 1
ATOM 12518 O O . GLN A 1 1609 ? -13.069 25.792 27.171 1.00 81.50 1609 GLN A O 1
ATOM 12523 N N . PRO A 1 1610 ? -12.855 24.200 25.598 1.00 79.25 1610 PRO A N 1
ATOM 12524 C CA . PRO A 1 1610 ? -14.194 24.421 25.049 1.00 79.25 1610 PRO A CA 1
ATOM 12525 C C . PRO A 1 1610 ? -15.331 24.207 26.057 1.00 79.25 1610 PRO A C 1
ATOM 12527 O O . PRO A 1 1610 ? -16.323 24.919 25.995 1.00 79.25 1610 PRO A O 1
ATOM 12530 N N . VAL A 1 1611 ? -15.189 23.251 26.983 1.00 79.19 1611 VAL A N 1
ATOM 12531 C CA . VAL A 1 1611 ? -16.174 22.989 28.048 1.00 79.19 1611 VAL A CA 1
ATOM 12532 C C . VAL A 1 1611 ? -15.983 23.932 29.219 1.00 79.19 1611 VAL A C 1
ATOM 12534 O O . VAL A 1 1611 ? -16.958 24.324 29.825 1.00 79.19 1611 VAL A O 1
ATOM 12537 N N . THR A 1 1612 ? -14.751 24.326 29.539 1.00 75.06 1612 THR A N 1
ATOM 12538 C CA . THR A 1 1612 ? -14.510 25.285 30.629 1.00 75.06 1612 THR A CA 1
ATOM 12539 C C . THR A 1 1612 ? -15.102 26.667 30.332 1.00 75.06 1612 THR A C 1
ATOM 12541 O O . THR A 1 1612 ? -15.363 27.433 31.253 1.00 75.06 1612 THR A O 1
ATOM 12544 N N . VAL A 1 1613 ? -15.251 27.005 29.046 1.00 73.12 1613 VAL A N 1
ATOM 12545 C CA . VAL A 1 1613 ? -15.856 28.261 28.576 1.00 73.12 1613 VAL A CA 1
ATOM 12546 C C . VAL A 1 1613 ? -17.383 28.166 28.452 1.00 73.12 1613 VAL A C 1
ATOM 12548 O O . VAL A 1 1613 ? -18.044 29.198 28.555 1.00 73.12 1613 VAL A O 1
ATOM 12551 N N . ALA A 1 1614 ? -17.921 26.970 28.195 1.00 59.16 1614 ALA A N 1
ATOM 12552 C CA . ALA A 1 1614 ? -19.355 26.712 28.047 1.00 59.16 1614 ALA A CA 1
ATOM 12553 C C . ALA A 1 1614 ? -20.034 26.548 29.412 1.00 59.16 1614 ALA A C 1
ATOM 12555 O O . ALA A 1 1614 ? -21.183 27.026 29.537 1.00 59.16 1614 ALA A O 1
#